Protein 8PVS (pdb70)

Secondary structure (DSSP, 8-state):
--EEE----HHHHHT-EESSS--EESS-TTSS-EEETTEEESSEEEEESSEEEEEEPPSSSEEEEEEEEEEEBTT-SS--EEEEEEE-SSSEEEEEEEEETTPPPEEEEEE-GGGT-SEEEEEEE-SS--TT-EEEEEEEEEEEES--PPP--EEEEGGGGT--SSSSS--HHHHHHHHHHHHHTT-EEEE--SSEEEE-GGGSEEE----TTS---S-EEEEEEEES-EEEEEEEEEEEEEE-SS-EEEEEEEEEEEEEEEEEEEESS-SSEEEEEEEE-SS-EEEE--TTTS-EEEETTEEEEEETTEEEE--EEEEE-TTT-PBPTT-S-EE----EEEEETTEEEES---GGGT--TT-EEEEE-S---B-SEEEEEEEEEEEEEEEE--BBS-SEEEES-EEEEEES-EE-PPTTS--S--BSS-SEEEES-EEEEEEES-EEES-SS-SEEEEEEPEEEEEEEETTEEEEE--STTS-SS----TT-EEEEEETTTTEEEEEEEEEEEEEEETTEEEEEESSPPPTT--TT-EEEETT--EEEEEES-EEES-SS-SEEE--SS-EEEES-EEES-SS-SEEE---SSSS-EE---S-EEEES-EEES--SS--TT-SSSEEE----TTGGG--S-SEEEEEEES-EEEESSS-SEEEESEEEEEEES-EEEE--SS------SEEEES-EEEEEES-EEES-----GGGEEEES--GGGEEEE-/--EEE----HHHHHT-EESSS--EESS-TTSS-EEETTEEESSEEEEESSEEEEEEPPSSSEEEEEEEEEEEBTT-SS--EEEEEEE-SSSEEEEEEEEETTPPPEEEEEE-GGGT-SEEEEEEE-SS--TT-EEEEEEEEEEEES-------EEEEGGGGT--SS-SS--HHHHHHHHHHHHHTT-EEEE--SSEEEE-GGGSEEE----TTS---S-EEEEEEEES-EEEEEEEEEEEEEE-SS-EEEEEEEEEEEEEEEEEEEESS-SSEEEEEEEE-SSEEEEE--TTTS-EEEETTEEEEEETTEEEE--EEEEE-TTT-PBPTT-S-EE----EEEEETTEEEEE---GGGT--TT-EEEEE-S---B-SEEEEEEEEEEEEEEEE--BBS-SEEEES-EEEEEES-EE-PPTTS--S--BSS-SEEEES-EEEEEEES-EEES-SS-SEEEEEE-EEEEEEEETTEEEEE--STTS-SS----TT-EEEEEETTTTEEEEEEEEEEEEEEETTEEEEEESSPPPTT--TT-EEEETT---EEEEES-EEES-SS-SEEE--SS-EEEES-EEES-SS-SEEE---SSSS-EE---S-EEEES-EEES--SS--TT-SSSEEE----TTGGG--S-SEEEEEEES-EEEESSS-SEEEESEEEEEEES-EEEE--SS------SEEEES-EEEEEES-EEES-----GGGEEEES--GGGEE---

Structure (mmCIF, N/CA/C/O backbone):
data_8PVS
#
_entry.id   8PVS
#
_cell.length_a   118.527
_cell.length_b   134.035
_cell.length_c   215.346
_cell.angle_alpha   90.000
_cell.angle_beta   90.000
_cell.angle_gamma   90.000
#
_symmetry.space_group_name_H-M   'C 2 2 21'
#
loop_
_entity.id
_entity.type
_entity.pdbx_description
1 polymer 'Alpha-1,3-galactosidase B'
2 non-polymer alpha-D-galactopyranose
3 non-polymer 1,2-ETHANEDIOL
4 non-polymer 'FORMIC ACID'
5 non-polymer 'CALCIUM ION'
6 non-polymer 'SODIUM ION'
7 water water
#
loop_
_atom_site.group_PDB
_atom_site.id
_atom_site.type_symbol
_atom_site.label_atom_id
_atom_site.label_alt_id
_atom_site.label_comp_id
_atom_site.label_asym_id
_atom_site.label_entity_id
_atom_site.label_seq_id
_atom_site.pdbx_PDB_ins_code
_atom_site.Cartn_x
_atom_site.Cartn_y
_atom_site.Cartn_z
_atom_site.occupancy
_atom_site.B_iso_or_equiv
_atom_site.auth_seq_id
_atom_site.auth_comp_id
_atom_site.auth_asym_id
_atom_site.auth_atom_id
_atom_site.pdbx_PDB_model_num
ATOM 1 N N . SER A 1 1 ? -30.54758 -22.89360 -8.18566 1.000 46.38736 1 SER A N 1
ATOM 2 C CA . SER A 1 1 ? -29.94452 -24.06589 -8.81271 1.000 37.72265 1 SER A CA 1
ATOM 3 C C . SER A 1 1 ? -29.92153 -23.91080 -10.32441 1.000 43.98650 1 SER A C 1
ATOM 4 O O . SER A 1 1 ? -30.66287 -23.09800 -10.88447 1.000 40.04145 1 SER A O 1
ATOM 7 N N . GLY A 1 2 ? -29.06444 -24.68717 -10.98514 1.000 31.72690 2 GLY A N 1
ATOM 8 C CA . GLY A 1 2 ? -29.19160 -24.83757 -12.41383 1.000 31.99529 2 GLY A CA 1
ATOM 9 C C . GLY A 1 2 ? -28.75336 -23.65792 -13.25871 1.000 29.30522 2 GLY A C 1
ATOM 10 O O . GLY A 1 2 ? -29.23879 -23.52512 -14.38380 1.000 32.02625 2 GLY A O 1
ATOM 11 N N . THR A 1 3 ? -27.85941 -22.79542 -12.76006 1.000 27.49388 3 THR A N 1
ATOM 12 C CA . THR A 1 3 ? -27.36114 -21.66516 -13.54316 1.000 28.20105 3 THR A CA 1
ATOM 13 C C . THR A 1 3 ? -25.98184 -21.97209 -14.12646 1.000 33.59307 3 THR A C 1
ATOM 14 O O . THR A 1 3 ? -25.18474 -22.69623 -13.52980 1.000 36.45234 3 THR A O 1
ATOM 18 N N . ILE A 1 4 ? -25.71363 -21.42037 -15.31634 1.000 31.44006 4 ILE A N 1
ATOM 19 C CA . ILE A 1 4 ? -24.38513 -21.43599 -15.91982 1.000 34.25056 4 ILE A CA 1
ATOM 20 C C . ILE A 1 4 ? -24.00432 -20.00185 -16.27200 1.000 32.51170 4 ILE A C 1
ATOM 21 O O . ILE A 1 4 ? -24.86892 -19.14778 -16.49137 1.000 31.58702 4 ILE A O 1
ATOM 26 N N . ALA A 1 5 ? -22.69733 -19.73242 -16.32632 1.000 30.10726 5 ALA A N 1
ATOM 27 C CA . ALA A 1 5 ? -22.25311 -18.38275 -16.66520 1.000 28.95957 5 ALA A CA 1
ATOM 28 C C . ALA A 1 5 ? -22.63942 -18.02661 -18.09661 1.000 32.39191 5 ALA A C 1
ATOM 29 O O . ALA A 1 5 ? -22.51569 -18.84299 -19.01525 1.000 34.07719 5 ALA A O 1
ATOM 31 N N . VAL A 1 6 ? -23.10072 -16.78825 -18.28488 1.000 30.62301 6 VAL A N 1
ATOM 32 C CA . VAL A 1 6 ? -23.25657 -16.24212 -19.62619 1.000 32.29937 6 VAL A CA 1
ATOM 33 C C . VAL A 1 6 ? -21.87293 -15.96677 -20.19957 1.000 35.75294 6 VAL A C 1
ATOM 34 O O . VAL A 1 6 ? -21.03949 -15.32981 -19.54774 1.000 31.54002 6 VAL A O 1
ATOM 38 N N . LYS A 1 7 ? -21.61171 -16.47647 -21.40466 1.000 33.99661 7 LYS A N 1
ATOM 39 C CA . LYS A 1 7 ? -20.44022 -16.09450 -22.19119 1.000 38.47307 7 LYS A CA 1
ATOM 40 C C . LYS A 1 7 ? -20.92840 -15.12004 -23.25831 1.000 33.02983 7 LYS A C 1
ATOM 41 O O . LYS A 1 7 ? -21.65397 -15.51305 -24.17610 1.000 34.93890 7 LYS A O 1
ATOM 47 N N . VAL A 1 8 ? -20.56540 -13.85084 -23.12325 1.000 29.87213 8 VAL A N 1
ATOM 48 C CA . VAL A 1 8 ? -21.01983 -12.82570 -24.06536 1.000 28.58570 8 VAL A CA 1
ATOM 49 C C . VAL A 1 8 ? -20.20900 -12.97929 -25.34667 1.000 37.96190 8 VAL A C 1
ATOM 50 O O . VAL A 1 8 ? -18.97381 -12.91159 -25.29243 1.000 33.90684 8 VAL A O 1
ATOM 54 N N . PRO A 1 9 ? -20.83894 -13.18209 -26.50280 1.000 35.13367 9 PRO A N 1
ATOM 55 C CA . PRO A 1 9 ? -20.06436 -13.36614 -27.73862 1.000 29.77931 9 PRO A CA 1
ATOM 56 C C . PRO A 1 9 ? -19.37199 -12.07730 -28.15061 1.000 30.80538 9 PRO A C 1
ATOM 57 O O . PRO A 1 9 ? -19.90029 -10.98032 -27.95492 1.000 31.01772 9 PRO A O 1
ATOM 61 N N . ALA A 1 10 ? -18.20245 -12.20965 -28.78921 1.000 30.95032 10 ALA A N 1
ATOM 62 C CA . ALA A 1 10 ? -17.53718 -10.99943 -29.27584 1.000 31.55821 10 ALA A CA 1
ATOM 63 C C . ALA A 1 10 ? -18.42071 -10.24342 -30.26383 1.000 30.35551 10 ALA A C 1
ATOM 64 O O . ALA A 1 10 ? -18.36202 -9.00842 -30.34129 1.000 31.43500 10 ALA A O 1
ATOM 66 N N . SER A 1 11 ? -19.25271 -10.95987 -31.01497 1.000 28.30296 11 SER A N 1
ATOM 67 C CA . SER A 1 11 ? -20.14352 -10.28139 -31.95123 1.000 28.62188 11 SER A CA 1
ATOM 68 C C . SER A 1 11 ? -21.12848 -9.35597 -31.23753 1.000 30.60821 11 SER A C 1
ATOM 69 O O . SER A 1 11 ? -21.47848 -8.31663 -31.79349 1.000 27.46935 11 SER A O 1
ATOM 72 N N . SER A 1 12 ? -21.53387 -9.66524 -29.99031 1.000 27.64089 12 SER A N 1
ATOM 73 C CA . SER A 1 12 ? -22.43377 -8.76535 -29.26244 1.000 28.04567 12 SER A CA 1
ATOM 74 C C . SER A 1 12 ? -21.77237 -7.43075 -28.92497 1.000 28.70076 12 SER A C 1
ATOM 75 O O . SER A 1 12 ? -22.45341 -6.39973 -28.90425 1.000 28.75570 12 SER A O 1
ATOM 78 N N . LEU A 1 13 ? -20.46102 -7.41374 -28.66118 1.000 27.31991 13 LEU A N 1
ATOM 79 C CA . LEU A 1 13 ? -19.78753 -6.13146 -28.43963 1.000 27.14358 13 LEU A CA 1
ATOM 80 C C . LEU A 1 13 ? -19.73568 -5.29561 -29.71176 1.000 27.18200 13 LEU A C 1
ATOM 81 O O . LEU A 1 13 ? -19.90004 -4.06877 -29.67199 1.000 26.17717 13 LEU A O 1
ATOM 86 N N . LEU A 1 14 ? -19.48394 -5.93375 -30.84999 1.000 26.87738 14 LEU A N 1
ATOM 87 C CA . LEU A 1 14 ? -19.49329 -5.20193 -32.10913 1.000 27.47559 14 LEU A CA 1
ATOM 88 C C . LEU A 1 14 ? -20.87879 -4.67723 -32.46851 1.000 30.32397 14 LEU A C 1
ATOM 89 O O . LEU A 1 14 ? -20.98214 -3.70232 -33.21928 1.000 28.43877 14 LEU A O 1
ATOM 94 N N . MET A 1 15 ? -21.93823 -5.29954 -31.96130 1.000 24.90174 15 MET A N 1
ATOM 95 C CA . MET A 1 15 ? -23.30331 -4.84612 -32.20541 1.000 27.74911 15 MET A CA 1
ATOM 96 C C . MET A 1 15 ? -23.80963 -3.86843 -31.15936 1.000 29.00129 15 MET A C 1
ATOM 97 O O . MET A 1 15 ? -24.95186 -3.39750 -31.26158 1.000 32.18324 15 MET A O 1
ATOM 102 N N . THR A 1 16 ? -23.00385 -3.58162 -30.15091 1.000 26.40701 16 THR A N 1
ATOM 103 C CA . THR A 1 16 ? -23.39677 -2.70269 -29.06552 1.000 27.21907 16 THR A CA 1
ATOM 104 C C . THR A 1 16 ? -23.18945 -1.26188 -29.48858 1.000 25.77627 16 THR A C 1
ATOM 105 O O . THR A 1 16 ? -22.10914 -0.90761 -29.99206 1.000 30.25157 16 THR A O 1
ATOM 109 N N . ARG A 1 17 ? -24.20700 -0.41996 -29.28455 1.000 22.48198 17 ARG A N 1
ATOM 110 C CA . ARG A 1 17 ? -23.97215 1.02723 -29.34097 1.000 25.17876 17 ARG A CA 1
ATOM 111 C C . ARG A 1 17 ? -23.63276 1.51247 -27.93963 1.000 23.44872 17 ARG A C 1
ATOM 112 O O . ARG A 1 17 ? -24.32779 1.17699 -26.97805 1.000 26.17909 17 ARG A O 1
ATOM 120 N N . GLN A 1 18 ? -22.53181 2.24985 -27.81323 1.000 23.23565 18 GLN A N 1
ATOM 121 C CA . GLN A 1 18 ? -22.13627 2.75949 -26.50806 1.000 22.11530 18 GLN A CA 1
ATOM 122 C C . GLN A 1 18 ? -21.69326 4.18706 -26.74059 1.000 25.03078 18 GLN A C 1
ATOM 123 O O . GLN A 1 18 ? -20.95832 4.44431 -27.70060 1.000 23.31428 18 GLN A O 1
ATOM 129 N N . GLU A 1 19 ? -22.16048 5.10504 -25.88751 1.000 22.77183 19 GLU A N 1
ATOM 130 C CA . GLU A 1 19 ? -22.04426 6.53613 -26.18514 1.000 22.16844 19 GLU A CA 1
ATOM 131 C C . GLU A 1 19 ? -20.59098 7.01469 -26.15409 1.000 27.86745 19 GLU A C 1
ATOM 132 O O . GLU A 1 19 ? -20.23611 7.97465 -26.85729 1.000 24.90962 19 GLU A O 1
ATOM 138 N N . THR A 1 20 ? -19.73822 6.38432 -25.35096 1.000 23.97979 20 THR A N 1
ATOM 139 C CA . THR A 1 20 ? -18.34012 6.79763 -25.27974 1.000 26.61268 20 THR A CA 1
ATOM 140 C C . THR A 1 20 ? -17.47426 5.56749 -25.05557 1.000 27.84732 20 THR A C 1
ATOM 141 O O . THR A 1 20 ? -17.85837 4.66983 -24.30752 1.000 26.66498 20 THR A O 1
ATOM 145 N N . GLY A 1 21 ? -16.32105 5.52926 -25.71318 1.000 27.53089 21 GLY A N 1
ATOM 146 C CA . GLY A 1 21 ? -15.31693 4.50351 -25.47054 1.000 28.71714 21 GLY A CA 1
ATOM 147 C C . GLY A 1 21 ? -15.72295 3.08816 -25.87907 1.000 29.97221 21 GLY A C 1
ATOM 148 O O . GLY A 1 21 ? -16.61457 2.86765 -26.70193 1.000 27.82828 21 GLY A O 1
ATOM 149 N N . GLU A 1 22 ? -15.02559 2.11948 -25.27527 1.000 27.53309 22 GLU A N 1
ATOM 150 C CA . GLU A 1 22 ? -15.05338 0.71399 -25.67171 1.000 26.35507 22 GLU A CA 1
ATOM 151 C C . GLU A 1 22 ? -15.84177 -0.10804 -24.65455 1.000 25.74617 22 GLU A C 1
ATOM 152 O O . GLU A 1 22 ? -15.72679 0.11568 -23.44392 1.000 27.18169 22 GLU A O 1
ATOM 158 N N . THR A 1 23 ? -16.60899 -1.08344 -25.13427 1.000 25.12245 23 THR A N 1
ATOM 159 C CA . THR A 1 23 ? -17.22143 -2.06023 -24.22683 1.000 27.45750 23 THR A CA 1
ATOM 160 C C . THR A 1 23 ? -16.24029 -3.18483 -23.89751 1.000 33.34104 23 THR A C 1
ATOM 161 O O . THR A 1 23 ? -15.62661 -3.76660 -24.79532 1.000 33.14143 23 THR A O 1
ATOM 165 N N . ARG A 1 24 ? -16.15963 -3.55152 -22.61538 1.000 27.94088 24 ARG A N 1
ATOM 166 C CA . ARG A 1 24 ? -15.19935 -4.54228 -22.14766 1.000 29.52424 24 ARG A CA 1
ATOM 167 C C . ARG A 1 24 ? -15.87859 -5.70807 -21.43777 1.000 29.97471 24 ARG A C 1
ATOM 168 O O . ARG A 1 24 ? -16.92973 -5.54636 -20.81016 1.000 28.37799 24 ARG A O 1
ATOM 176 N N . LEU A 1 25 ? -15.27622 -6.89455 -21.55393 1.000 26.85095 25 LEU A N 1
ATOM 177 C CA . LEU A 1 25 ? -15.75670 -8.07618 -20.83670 1.000 26.55711 25 LEU A CA 1
ATOM 178 C C . LEU A 1 25 ? -14.86473 -8.33137 -19.63392 1.000 27.98346 25 LEU A C 1
ATOM 179 O O . LEU A 1 25 ? -13.63698 -8.32877 -19.76692 1.000 28.50382 25 LEU A O 1
ATOM 184 N N . ASP A 1 26 ? -15.48780 -8.58226 -18.47995 1.000 29.45142 26 ASP A N 1
ATOM 185 C CA . ASP A 1 26 ? -14.82551 -8.94884 -17.22522 1.000 32.09899 26 ASP A CA 1
ATOM 186 C C . ASP A 1 26 ? -13.92562 -7.84467 -16.68690 1.000 33.75380 26 ASP A C 1
ATOM 187 O O . ASP A 1 26 ? -13.11948 -8.08151 -15.77168 1.000 37.05796 26 ASP A O 1
ATOM 192 N N . ARG A 1 27 ? -14.02836 -6.64464 -17.24668 1.000 34.24039 27 ARG A N 1
ATOM 193 C CA . ARG A 1 27 ? -13.32380 -5.46605 -16.77576 1.000 31.65992 27 ARG A CA 1
ATOM 194 C C . ARG A 1 27 ? -14.29035 -4.30368 -16.83090 1.000 36.18711 27 ARG A C 1
ATOM 195 O O . ARG A 1 27 ? -15.18472 -4.27955 -17.68007 1.000 31.81811 27 ARG A O 1
ATOM 203 N N . SER A 1 28 ? -14.06222 -3.31803 -15.96301 1.000 30.40090 28 SER A N 1
ATOM 204 C CA . SER A 1 28 ? -14.83902 -2.08938 -15.95323 1.000 33.47864 28 SER A CA 1
ATOM 205 C C . SER A 1 28 ? -14.54214 -1.24781 -17.18172 1.000 31.66948 28 SER A C 1
ATOM 206 O O . SER A 1 28 ? -13.59342 -1.49433 -17.93868 1.000 34.77194 28 SER A O 1
ATOM 209 N N . PHE A 1 29 ? -15.35488 -0.19882 -17.34966 1.000 32.30499 29 PHE A N 1
ATOM 210 C CA . PHE A 1 29 ? -15.07646 0.79440 -18.38404 1.000 33.78486 29 PHE A CA 1
ATOM 211 C C . PHE A 1 29 ? -13.64003 1.29984 -18.32893 1.000 36.54131 29 PHE A C 1
ATOM 212 O O . PHE A 1 29 ? -13.01224 1.48304 -19.37780 1.000 34.71728 29 PHE A O 1
ATOM 220 N N . SER A 1 30 ? -13.11773 1.58543 -17.12153 1.000 31.32426 30 SER A N 1
ATOM 221 C CA . SER A 1 30 ? -11.74618 2.07847 -16.97580 1.000 34.02332 30 SER A CA 1
ATOM 222 C C . SER A 1 30 ? -10.68768 0.98069 -17.14680 1.000 34.07053 30 SER A C 1
ATOM 223 O O . SER A 1 30 ? -9.49657 1.24951 -16.92767 1.000 36.72497 30 SER A O 1
ATOM 226 N N . ASN A 1 31 ? -11.10283 -0.22028 -17.55572 1.000 34.43959 31 ASN A N 1
ATOM 227 C CA . ASN A 1 31 ? -10.22060 -1.36142 -17.80678 1.000 39.88065 31 ASN A CA 1
ATOM 228 C C . ASN A 1 31 ? -9.57680 -1.86360 -16.51458 1.000 40.93989 31 ASN A C 1
ATOM 229 O O . ASN A 1 31 ? -8.42485 -2.29721 -16.51386 1.000 38.71994 31 ASN A O 1
ATOM 234 N N . ALA A 1 32 ? -10.33289 -1.83309 -15.41994 1.000 36.43299 32 ALA A N 1
ATOM 235 C CA . ALA A 1 32 ? -9.91528 -2.37757 -14.13190 1.000 37.12480 32 ALA A CA 1
ATOM 236 C C . ALA A 1 32 ? -10.92175 -3.43042 -13.67414 1.000 38.51909 32 ALA A C 1
ATOM 237 O O . ALA A 1 32 ? -11.89065 -3.74230 -14.37418 1.000 37.04687 32 ALA A O 1
ATOM 239 N N . GLY A 1 33 ? -10.67638 -3.99405 -12.49217 1.000 33.67560 33 GLY A N 1
ATOM 240 C CA . GLY A 1 33 ? -11.60801 -4.96315 -11.94404 1.000 35.27889 33 GLY A CA 1
ATOM 241 C C . GLY A 1 33 ? -12.99200 -4.35792 -11.77643 1.000 36.17001 33 GLY A C 1
ATOM 242 O O . GLY A 1 33 ? -13.14046 -3.21069 -11.35740 1.000 31.63254 33 GLY A O 1
ATOM 243 N N . LEU A 1 34 ? -14.01846 -5.13694 -12.11716 1.000 29.27544 34 LEU A N 1
ATOM 244 C CA . LEU A 1 34 ? -15.38734 -4.68476 -11.88498 1.000 27.99350 34 LEU A CA 1
ATOM 245 C C . LEU A 1 34 ? -15.64816 -4.53450 -10.38599 1.000 30.27285 34 LEU A C 1
ATOM 246 O O . LEU A 1 34 ? -15.32000 -5.42217 -9.59260 1.000 32.57251 34 LEU A O 1
ATOM 251 N N . SER A 1 35 ? -16.24861 -3.41158 -9.99463 1.000 30.24355 35 SER A N 1
ATOM 252 C CA . SER A 1 35 ? -16.50769 -3.12722 -8.58559 1.000 29.53026 35 SER A CA 1
ATOM 253 C C . SER A 1 35 ? -17.73858 -2.23981 -8.47604 1.000 28.55998 35 SER A C 1
ATOM 254 O O . SER A 1 35 ? -17.77366 -1.17779 -9.09412 1.000 32.05081 35 SER A O 1
ATOM 257 N N . ILE A 1 36 ? -18.73768 -2.66827 -7.69770 1.000 30.49945 36 ILE A N 1
ATOM 258 C CA . ILE A 1 36 ? -19.98225 -1.93046 -7.49630 1.000 29.46286 36 ILE A CA 1
ATOM 259 C C . ILE A 1 36 ? -20.23141 -1.84764 -5.99868 1.000 33.49775 36 ILE A C 1
ATOM 260 O O . ILE A 1 36 ? -20.26260 -2.87829 -5.31760 1.000 28.67247 36 ILE A O 1
ATOM 265 N N . GLY A 1 37 ? -20.40890 -0.63265 -5.48720 1.000 31.23392 37 GLY A N 1
ATOM 266 C CA . GLY A 1 37 ? -20.70039 -0.48327 -4.06890 1.000 32.41330 37 GLY A CA 1
ATOM 267 C C . GLY A 1 37 ? -19.62837 -1.03210 -3.15613 1.000 37.55071 37 GLY A C 1
ATOM 268 O O . GLY A 1 37 ? -19.92464 -1.40437 -2.00998 1.000 34.69085 37 GLY A O 1
ATOM 269 N N . GLY A 1 38 ? -18.37910 -1.08663 -3.63292 1.000 34.19177 38 GLY A N 1
ATOM 270 C CA . GLY A 1 38 ? -17.27211 -1.62119 -2.87139 1.000 36.49218 38 GLY A CA 1
ATOM 271 C C . GLY A 1 38 ? -17.05897 -3.11757 -3.00430 1.000 39.88942 38 GLY A C 1
ATOM 272 O O . GLY A 1 38 ? -16.06413 -3.63448 -2.47025 1.000 36.77558 38 GLY A O 1
ATOM 273 N N . LYS A 1 39 ? -17.95481 -3.83484 -3.68347 1.000 32.01149 39 LYS A N 1
ATOM 274 C CA . LYS A 1 39 ? -17.84582 -5.28470 -3.83545 1.000 37.14819 39 LYS A CA 1
ATOM 275 C C . LYS A 1 39 ? -17.27359 -5.63076 -5.20746 1.000 36.80263 39 LYS A C 1
ATOM 276 O O . LYS A 1 39 ? -17.73931 -5.10248 -6.22437 1.000 32.50943 39 LYS A O 1
ATOM 282 N N . LYS A 1 40 ? -16.25716 -6.50373 -5.23570 1.000 36.32718 40 LYS A N 1
ATOM 283 C CA . LYS A 1 40 ? -15.60083 -6.84883 -6.49757 1.000 35.13214 40 LYS A CA 1
ATOM 284 C C . LYS A 1 40 ? -16.35533 -7.96485 -7.21407 1.000 33.13714 40 LYS A C 1
ATOM 285 O O . LYS A 1 40 ? -16.93368 -8.85003 -6.58306 1.000 31.72245 40 LYS A O 1
ATOM 291 N N . TYR A 1 41 ? -16.30959 -7.94274 -8.54689 1.000 30.56092 41 TYR A N 1
ATOM 292 C CA . TYR A 1 41 ? -16.91956 -8.98681 -9.36129 1.000 33.44093 41 TYR A CA 1
ATOM 293 C C . TYR A 1 41 ? -15.90500 -9.48122 -10.37884 1.000 32.94713 41 TYR A C 1
ATOM 294 O O . TYR A 1 41 ? -15.22338 -8.68244 -11.03152 1.000 35.96504 41 TYR A O 1
ATOM 303 N N . ALA A 1 42 ? -15.81046 -10.79955 -10.52028 1.000 36.84148 42 ALA A N 1
ATOM 304 C CA . ALA A 1 42 ? -14.81459 -11.34362 -11.43691 1.000 40.09042 42 ALA A CA 1
ATOM 305 C C . ALA A 1 42 ? -15.26109 -11.24924 -12.88962 1.000 35.91921 42 ALA A C 1
ATOM 306 O O . ALA A 1 42 ? -14.42500 -11.07983 -13.77877 1.000 35.36040 42 ALA A O 1
ATOM 308 N N . THR A 1 43 ? -16.56007 -11.36943 -13.16220 1.000 37.29440 43 THR A N 1
ATOM 309 C CA . THR A 1 43 ? -17.01980 -11.43642 -14.53935 1.000 34.23388 43 THR A CA 1
ATOM 310 C C . THR A 1 43 ? -18.18776 -10.48965 -14.75537 1.000 35.18603 43 THR A C 1
ATOM 311 O O . THR A 1 43 ? -18.96917 -10.21256 -13.84038 1.000 32.65412 43 THR A O 1
ATOM 315 N N . GLY A 1 44 ? -18.31531 -10.02512 -15.98940 1.000 30.03366 44 GLY A N 1
ATOM 316 C CA . GLY A 1 44 ? -19.41684 -9.15685 -16.33954 1.000 28.33801 44 GLY A CA 1
ATOM 317 C C . GLY A 1 44 ? -19.10734 -8.37009 -17.60307 1.000 29.99880 44 GLY A C 1
ATOM 318 O O . GLY A 1 44 ? -18.26815 -8.76260 -18.41083 1.000 32.84418 44 GLY A O 1
ATOM 319 N N . ILE A 1 45 ? -19.82616 -7.26178 -17.75110 1.000 27.90197 45 ILE A N 1
ATOM 320 C CA . ILE A 1 45 ? -19.68287 -6.36581 -18.88340 1.000 26.91442 45 ILE A CA 1
ATOM 321 C C . ILE A 1 45 ? -19.41992 -4.97966 -18.31407 1.000 31.10268 45 ILE A C 1
ATOM 322 O O . ILE A 1 45 ? -20.21757 -4.48076 -17.50684 1.000 27.26764 45 ILE A O 1
ATOM 327 N N . GLY A 1 46 ? -18.29502 -4.37399 -18.69942 1.000 23.86404 46 GLY A N 1
ATOM 328 C CA . GLY A 1 46 ? -18.03968 -2.98865 -18.32697 1.000 25.36529 46 GLY A CA 1
ATOM 329 C C . GLY A 1 46 ? -18.43263 -2.06075 -19.46174 1.000 32.28709 46 GLY A C 1
ATOM 330 O O . GLY A 1 46 ? -17.76704 -2.00664 -20.50426 1.000 27.96662 46 GLY A O 1
ATOM 331 N N . THR A 1 47 ? -19.53830 -1.35728 -19.30297 1.000 23.44194 47 THR A N 1
ATOM 332 C CA . THR A 1 47 ? -20.00919 -0.49327 -20.37314 1.000 26.23438 47 THR A CA 1
ATOM 333 C C . THR A 1 47 ? -20.09367 0.93983 -19.81853 1.000 27.78421 47 THR A C 1
ATOM 334 O O . THR A 1 47 ? -19.54404 1.25373 -18.75622 1.000 26.54990 47 THR A O 1
ATOM 338 N N . HIS A 1 48 ? -20.71380 1.82596 -20.58053 1.000 25.27528 48 HIS A N 1
ATOM 339 C CA . HIS A 1 48 ? -20.82812 3.22630 -20.19326 1.000 24.39687 48 HIS A CA 1
ATOM 340 C C . HIS A 1 48 ? -22.13942 3.72736 -20.77067 1.000 25.44877 48 HIS A C 1
ATOM 341 O O . HIS A 1 48 ? -22.42019 3.48036 -21.94604 1.000 26.87056 48 HIS A O 1
ATOM 348 N N . ALA A 1 49 ? -22.93547 4.42855 -19.96900 1.000 25.24877 49 ALA A N 1
ATOM 349 C CA . ALA A 1 49 ? -24.19954 4.92928 -20.50944 1.000 25.54765 49 ALA A CA 1
ATOM 350 C C . ALA A 1 49 ? -23.93952 6.08532 -21.47070 1.000 27.25118 49 ALA A C 1
ATOM 351 O O . ALA A 1 49 ? -22.93734 6.79630 -21.35587 1.000 26.80897 49 ALA A O 1
ATOM 353 N N . THR A 1 50 ? -24.83128 6.27403 -22.44913 1.000 25.00143 50 THR A N 1
ATOM 354 C CA . THR A 1 50 ? -25.93747 5.39005 -22.77951 1.000 25.15665 50 THR A CA 1
ATOM 355 C C . THR A 1 50 ? -25.42098 4.25776 -23.65010 1.000 25.26137 50 THR A C 1
ATOM 356 O O . THR A 1 50 ? -24.64616 4.49368 -24.57287 1.000 25.83623 50 THR A O 1
ATOM 360 N N . SER A 1 51 ? -25.85298 3.02576 -23.36437 1.000 24.56708 51 SER A N 1
ATOM 361 C CA . SER A 1 51 ? -25.46717 1.90156 -24.20538 1.000 22.39505 51 SER A CA 1
ATOM 362 C C . SER A 1 51 ? -26.59298 0.88276 -24.25218 1.000 24.83624 51 SER A C 1
ATOM 363 O O . SER A 1 51 ? -27.45859 0.83223 -23.36724 1.000 24.33900 51 SER A O 1
ATOM 366 N N . MET A 1 52 ? -26.55597 0.03993 -25.28542 1.000 21.45407 52 MET A N 1
ATOM 367 C CA . MET A 1 52 ? -27.51350 -1.05166 -25.39900 1.000 23.41064 52 MET A CA 1
ATOM 368 C C . MET A 1 52 ? -26.78526 -2.22845 -26.01568 1.000 25.23457 52 MET A C 1
ATOM 369 O O . MET A 1 52 ? -26.23752 -2.10675 -27.11684 1.000 28.43996 52 MET A O 1
ATOM 374 N N . ILE A 1 53 ? -26.77232 -3.34547 -25.30165 1.000 26.98832 53 ILE A N 1
ATOM 375 C CA . ILE A 1 53 ? -26.03740 -4.55297 -25.66841 1.000 25.27003 53 ILE A CA 1
ATOM 376 C C . ILE A 1 53 ? -27.04269 -5.61214 -26.10136 1.000 25.04910 53 ILE A C 1
ATOM 377 O O . ILE A 1 53 ? -27.87167 -6.03616 -25.27970 1.000 25.26034 53 ILE A O 1
ATOM 382 N N . PRO A 1 54 ? -26.99504 -6.09116 -27.35992 1.000 21.42147 54 PRO A N 1
ATOM 383 C CA . PRO A 1 54 ? -27.88733 -7.18897 -27.76375 1.000 23.56602 54 PRO A CA 1
ATOM 384 C C . PRO A 1 54 ? -27.26796 -8.51680 -27.39081 1.000 29.89353 54 PRO A C 1
ATOM 385 O O . PRO A 1 54 ? -26.11672 -8.79675 -27.74796 1.000 32.05407 54 PRO A O 1
ATOM 389 N N . LEU A 1 55 ? -28.00153 -9.32253 -26.64147 1.000 23.73877 55 LEU A N 1
ATOM 390 C CA . LEU A 1 55 ? -27.47169 -10.57496 -26.11564 1.000 27.96918 55 LEU A CA 1
ATOM 391 C C . LEU A 1 55 ? -28.33989 -11.71142 -26.63253 1.000 26.03190 55 LEU A C 1
ATOM 392 O O . LEU A 1 55 ? -29.49196 -11.86750 -26.17753 1.000 27.33969 55 LEU A O 1
ATOM 397 N N . PRO A 1 56 ? -27.84118 -12.53616 -27.54805 1.000 26.96661 56 PRO A N 1
ATOM 398 C CA . PRO A 1 56 ? -28.65166 -13.66136 -28.02598 1.000 26.94895 56 PRO A CA 1
ATOM 399 C C . PRO A 1 56 ? -28.77613 -14.73638 -26.95098 1.000 32.05470 56 PRO A C 1
ATOM 400 O O . PRO A 1 56 ? -27.85062 -14.96436 -26.16124 1.000 28.77461 56 PRO A O 1
ATOM 404 N N . VAL A 1 57 ? -29.95178 -15.36567 -26.90220 1.000 26.60461 57 VAL A N 1
ATOM 405 C CA . VAL A 1 57 ? -30.21622 -16.46768 -25.97180 1.000 30.91999 57 VAL A CA 1
ATOM 406 C C . VAL A 1 57 ? -29.81583 -17.77387 -26.65120 1.000 31.65594 57 VAL A C 1
ATOM 407 O O . VAL A 1 57 ? -30.27236 -18.04462 -27.77267 1.000 33.37776 57 VAL A O 1
ATOM 411 N N . PRO A 1 58 ? -28.96937 -18.59747 -26.02826 1.000 31.51965 58 PRO A N 1
ATOM 412 C CA . PRO A 1 58 ? -28.54426 -19.84664 -26.66904 1.000 37.88911 58 PRO A CA 1
ATOM 413 C C . PRO A 1 58 ? -29.74276 -20.73097 -26.93599 1.000 38.12220 58 PRO A C 1
ATOM 414 O O . PRO A 1 58 ? -30.69641 -20.75228 -26.15479 1.000 33.48650 58 PRO A O 1
ATOM 418 N N . GLU A 1 59 ? -29.70468 -21.44060 -28.06481 1.000 41.70171 59 GLU A N 1
ATOM 419 C CA . GLU A 1 59 ? -30.74850 -22.42709 -28.32825 1.000 39.37663 59 GLU A CA 1
ATOM 420 C C . GLU A 1 59 ? -30.54195 -23.66821 -27.47571 1.000 37.20477 59 GLU A C 1
ATOM 421 O O . GLU A 1 59 ? -31.50984 -24.32506 -27.08006 1.000 40.76855 59 GLU A O 1
ATOM 427 N N . ASN A 1 60 ? -29.28390 -23.98925 -27.18372 1.000 41.95003 60 ASN A N 1
ATOM 428 C CA . ASN A 1 60 ? -28.92274 -25.12026 -26.39023 1.000 43.62351 60 ASN A CA 1
ATOM 429 C C . ASN A 1 60 ? -27.78293 -24.68223 -25.47839 1.000 40.66399 60 ASN A C 1
ATOM 430 O O . ASN A 1 60 ? -26.78893 -24.12798 -25.96155 1.000 42.11070 60 ASN A O 1
ATOM 435 N N . PRO A 1 61 ? -27.89306 -24.88591 -24.16284 1.000 39.72643 61 PRO A N 1
ATOM 436 C CA . PRO A 1 61 ? -29.02423 -25.50664 -23.47022 1.000 38.44720 61 PRO A CA 1
ATOM 437 C C . PRO A 1 61 ? -30.27707 -24.62069 -23.47451 1.000 35.69172 61 PRO A C 1
ATOM 438 O O . PRO A 1 61 ? -30.20218 -23.43985 -23.83551 1.000 32.68851 61 PRO A O 1
ATOM 442 N N . LYS A 1 62 ? -31.41498 -25.21540 -23.11770 1.000 37.29543 62 LYS A N 1
ATOM 443 C CA . LYS A 1 62 ? -32.67772 -24.49670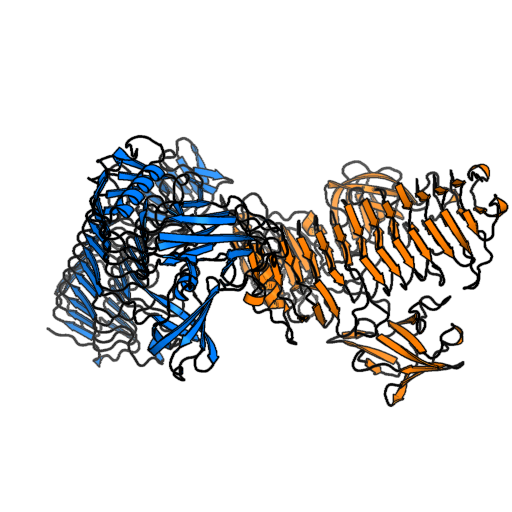 -23.03906 1.000 32.08066 62 LYS A CA 1
ATOM 444 C C . LYS A 1 62 ? -32.67004 -23.54416 -21.84960 1.000 31.98738 62 LYS A C 1
ATOM 445 O O . LYS A 1 62 ? -32.42000 -23.96248 -20.71727 1.000 29.79735 62 LYS A O 1
ATOM 451 N N . VAL A 1 63 ? -32.97962 -22.26936 -22.09048 1.000 29.15123 63 VAL A N 1
ATOM 452 C CA . VAL A 1 63 ? -32.82001 -21.21536 -21.08086 1.000 28.00236 63 VAL A CA 1
ATOM 453 C C . VAL A 1 63 ? -34.18295 -20.84189 -20.50117 1.000 32.45416 63 VAL A C 1
ATOM 454 O O . VAL A 1 63 ? -35.07358 -20.40142 -21.23484 1.000 32.57192 63 VAL A O 1
ATOM 458 N N . LEU A 1 64 ? -34.32020 -20.95481 -19.17847 1.000 25.84717 64 LEU A N 1
ATOM 459 C CA . LEU A 1 64 ? -35.50411 -20.50094 -18.44857 1.000 26.71831 64 LEU A CA 1
ATOM 460 C C . LEU A 1 64 ? -35.43389 -19.02418 -18.08048 1.000 30.29571 64 LEU A C 1
ATOM 461 O O . LEU A 1 64 ? -36.43396 -18.31681 -18.21145 1.000 30.53889 64 LEU A O 1
ATOM 466 N N . ARG A 1 65 ? -34.27333 -18.54017 -17.61278 1.000 25.65340 65 ARG A N 1
ATOM 467 C CA . ARG A 1 65 ? -34.15811 -17.17369 -17.09705 1.000 25.74458 65 ARG A CA 1
ATOM 468 C C . ARG A 1 65 ? -32.76310 -16.60464 -17.33240 1.000 30.86078 65 ARG A C 1
ATOM 469 O O . ARG A 1 65 ? -31.77260 -17.33666 -17.43761 1.000 27.10423 65 ARG A O 1
ATOM 477 N N . LEU A 1 66 ? -32.69421 -15.27607 -17.36973 1.000 26.01422 66 LEU A N 1
ATOM 478 C CA . LEU A 1 66 ? -31.42475 -14.55476 -17.24527 1.000 27.34238 66 LEU A CA 1
ATOM 479 C C . LEU A 1 66 ? -31.32801 -13.94804 -15.85381 1.000 30.38644 66 LEU A C 1
ATOM 480 O O . LEU A 1 66 ? -32.23427 -13.22570 -15.42709 1.000 32.87960 66 LEU A O 1
ATOM 485 N N . GLU A 1 67 ? -30.23372 -14.22702 -15.14959 1.000 25.89891 67 GLU A N 1
ATOM 486 C CA . GLU A 1 67 ? -30.00291 -13.64956 -13.83669 1.000 26.58667 67 GLU A CA 1
ATOM 487 C C . GLU A 1 67 ? -28.73438 -12.80702 -13.87476 1.000 27.91982 67 GLU A C 1
ATOM 488 O O . GLU A 1 67 ? -27.84116 -13.04386 -14.69455 1.000 29.40654 67 GLU A O 1
ATOM 494 N N . GLY A 1 68 ? -28.66292 -11.83152 -12.97726 1.000 28.96771 68 GLY A N 1
ATOM 495 C CA . GLY A 1 68 ? -27.49187 -10.98060 -12.89431 1.000 26.80729 68 GLY A CA 1
ATOM 496 C C . GLY A 1 68 ? -27.75964 -9.81777 -11.95506 1.000 27.45287 68 GLY A C 1
ATOM 497 O O . GLY A 1 68 ? -28.72784 -9.82272 -11.18887 1.000 27.60629 68 GLY A O 1
ATOM 498 N N . ALA A 1 69 ? -26.87697 -8.82292 -12.03407 1.000 28.34036 69 ALA A N 1
ATOM 499 C CA . ALA A 1 69 ? -26.97277 -7.63105 -11.21049 1.000 28.41497 69 ALA A CA 1
ATOM 500 C C . ALA A 1 69 ? -26.31181 -6.49488 -11.97791 1.000 29.05226 69 ALA A C 1
ATOM 501 O O . ALA A 1 69 ? -25.64098 -6.71483 -12.99596 1.000 26.65690 69 ALA A O 1
ATOM 503 N N . CYS A 1 70 ? -26.53902 -5.26435 -11.51787 1.000 26.69862 70 CYS A N 1
ATOM 504 C CA . CYS A 1 70 ? -26.00743 -4.11819 -12.24999 1.000 26.70429 70 CYS A CA 1
ATOM 505 C C . CYS A 1 70 ? -25.79048 -2.96557 -11.28889 1.000 26.91847 70 CYS A C 1
ATOM 506 O O . CYS A 1 70 ? -26.34963 -2.93685 -10.18369 1.000 31.12778 70 CYS A O 1
ATOM 509 N N . GLY A 1 71 ? -24.96747 -2.01276 -11.71917 1.000 26.02414 71 GLY A N 1
ATOM 510 C CA . GLY A 1 71 ? -24.68639 -0.85924 -10.88354 1.000 24.60171 71 GLY A CA 1
ATOM 511 C C . GLY A 1 71 ? -23.54913 -0.02569 -11.43959 1.000 28.75822 71 GLY A C 1
ATOM 512 O O . GLY A 1 71 ? -22.98918 -0.30921 -12.50333 1.000 25.59915 71 GLY A O 1
ATOM 513 N N . ILE A 1 72 ? -23.23899 1.04097 -10.70693 1.000 24.83495 72 ILE A N 1
ATOM 514 C CA . ILE A 1 72 ? -22.20237 1.98135 -11.12899 1.000 24.52039 72 ILE A CA 1
ATOM 515 C C . ILE A 1 72 ? -20.83928 1.45385 -10.70607 1.000 28.27801 72 ILE A C 1
ATOM 516 O O . ILE A 1 72 ? -20.64492 1.05855 -9.54874 1.000 28.49090 72 ILE A O 1
ATOM 521 N N . ASP A 1 73 ? -19.87021 1.49827 -11.61830 1.000 27.07723 73 ASP A N 1
ATOM 522 C CA . ASP A 1 73 ? -18.54207 0.99135 -11.28532 1.000 28.43256 73 ASP A CA 1
ATOM 523 C C . ASP A 1 73 ? -17.79619 1.97944 -10.39604 1.000 30.48383 73 ASP A C 1
ATOM 524 O O . ASP A 1 73 ? -17.82700 3.18653 -10.63684 1.000 30.90769 73 ASP A O 1
ATOM 529 N N . ASP A 1 74 ? -17.09824 1.45662 -9.37859 1.000 29.17581 74 ASP A N 1
ATOM 530 C CA . ASP A 1 74 ? -16.35015 2.28724 -8.43495 1.000 31.30185 74 ASP A CA 1
ATOM 531 C C . ASP A 1 74 ? -15.15553 2.99148 -9.07010 1.000 33.49136 74 ASP A C 1
ATOM 532 O O . ASP A 1 74 ? -14.60263 3.92766 -8.46075 1.000 34.43691 74 ASP A O 1
ATOM 537 N N . GLY A 1 75 ? -14.74069 2.56746 -10.26466 1.000 29.44042 75 GLY A N 1
ATOM 538 C CA . GLY A 1 75 ? -13.65954 3.24021 -10.95998 1.000 31.84201 75 GLY A CA 1
ATOM 539 C C . GLY A 1 75 ? -14.02520 4.61252 -11.49288 1.000 38.87093 75 GLY A C 1
ATOM 540 O O . GLY A 1 75 ? -13.12738 5.36629 -11.88125 1.000 35.05716 75 GLY A O 1
ATOM 541 N N . ALA A 1 76 ? -15.31312 4.94674 -11.53194 1.000 31.22300 76 ALA A N 1
ATOM 542 C CA . ALA A 1 76 ? -15.71613 6.27370 -11.97234 1.000 29.08143 76 ALA A CA 1
ATOM 543 C C . ALA A 1 76 ? -15.16132 7.33223 -11.02315 1.000 31.90958 76 ALA A C 1
ATOM 544 O O . ALA A 1 76 ? -15.24028 7.19076 -9.79997 1.000 33.57207 76 ALA A O 1
ATOM 546 N N . ASP A 1 77 ? -14.59731 8.39549 -11.59950 1.000 33.06029 77 ASP A N 1
ATOM 547 C CA . ASP A 1 77 ? -13.99299 9.49061 -10.85305 1.000 38.36538 77 ASP A CA 1
ATOM 548 C C . ASP A 1 77 ? -15.02094 10.42999 -10.23421 1.000 35.05720 77 ASP A C 1
ATOM 549 O O . ASP A 1 77 ? -14.62614 11.37593 -9.54230 1.000 41.83740 77 ASP A O 1
ATOM 554 N N . GLY A 1 78 ? -16.31224 10.22623 -10.48563 1.000 34.76897 78 GLY A N 1
ATOM 555 C CA . GLY A 1 78 ? -17.36404 11.06694 -9.94582 1.000 33.93421 78 GLY A CA 1
ATOM 556 C C . GLY A 1 78 ? -18.62966 10.24993 -9.79342 1.000 38.38229 78 GLY A C 1
ATOM 557 O O . GLY A 1 78 ? -18.63608 9.04749 -10.05698 1.000 34.84358 78 GLY A O 1
ATOM 558 N N . ASP A 1 79 ? -19.72224 10.91331 -9.39831 1.000 34.79539 79 ASP A N 1
ATOM 559 C CA . ASP A 1 79 ? -20.96133 10.21627 -9.04425 1.000 37.84180 79 ASP A CA 1
ATOM 560 C C . ASP A 1 79 ? -21.89539 10.16989 -10.25495 1.000 39.95312 79 ASP A C 1
ATOM 561 O O . ASP A 1 79 ? -22.70585 11.06586 -10.47788 1.000 55.58026 79 ASP A O 1
ATOM 566 N N . GLY A 1 80 ? -21.79361 9.10861 -11.04608 1.000 31.87327 80 GLY A N 1
ATOM 567 C CA . GLY A 1 80 ? -22.64130 8.97705 -12.21087 1.000 34.31160 80 GLY A CA 1
ATOM 568 C C . GLY A 1 80 ? -24.07569 8.60820 -11.83379 1.000 41.41530 80 GLY A C 1
ATOM 569 O O . GLY A 1 80 ? -24.43921 8.47170 -10.66484 1.000 42.91948 80 GLY A O 1
ATOM 570 N N . SER A 1 81 ? -24.90567 8.44264 -12.85957 1.000 33.15322 81 SER A N 1
ATOM 571 C CA . SER A 1 81 ? -26.32175 8.13839 -12.65075 1.000 27.08665 81 SER A CA 1
ATOM 572 C C . SER A 1 81 ? -26.81091 7.36780 -13.85847 1.000 27.03032 81 SER A C 1
ATOM 573 O O . SER A 1 81 ? -26.78304 7.88721 -14.97328 1.000 28.58512 81 SER A O 1
ATOM 576 N N . VAL A 1 82 ? -27.25556 6.13170 -13.64947 1.000 27.52480 82 VAL A N 1
ATOM 577 C CA . VAL A 1 82 ? -27.61753 5.25665 -14.76127 1.000 26.48215 82 VAL A CA 1
ATOM 578 C C . VAL A 1 82 ? -28.89497 4.52714 -14.39673 1.000 27.71967 82 VAL A C 1
ATOM 579 O O . VAL A 1 82 ? -29.05812 4.08126 -13.25860 1.000 32.25820 82 VAL A O 1
ATOM 583 N N . GLU A 1 83 ? -29.80085 4.39930 -15.36274 1.000 26.39243 83 GLU A N 1
ATOM 584 C CA . GLU A 1 83 ? -30.95150 3.51525 -15.21684 1.000 25.05509 83 GLU A CA 1
ATOM 585 C C . GLU A 1 83 ? -30.71804 2.30707 -16.10815 1.000 26.71202 83 GLU A C 1
ATOM 586 O O . GLU A 1 83 ? -30.58411 2.44956 -17.32541 1.000 28.56763 83 GLU A O 1
ATOM 592 N N . PHE A 1 84 ? -30.61936 1.13757 -15.50258 1.000 26.84178 84 PHE A N 1
ATOM 593 C CA . PHE A 1 84 ? -30.43051 -0.09587 -16.25142 1.000 26.41798 84 PHE A CA 1
ATOM 594 C C . PHE A 1 84 ? -31.79587 -0.66947 -16.60274 1.000 26.67929 84 PHE A C 1
ATOM 595 O O . PHE A 1 84 ? -32.72432 -0.60972 -15.79623 1.000 26.18505 84 PHE A O 1
ATOM 603 N N . ARG A 1 85 ? -31.90506 -1.22492 -17.80788 1.000 25.55870 85 ARG A N 1
ATOM 604 C CA . ARG A 1 85 ? -33.13716 -1.83968 -18.27654 1.000 28.00464 85 ARG A CA 1
ATOM 605 C C . ARG A 1 85 ? -32.79410 -3.15855 -18.95309 1.000 27.72694 85 ARG A C 1
ATOM 606 O O . ARG A 1 85 ? -31.87239 -3.20385 -19.77296 1.000 26.88908 85 ARG A O 1
ATOM 614 N N . VAL A 1 86 ? -33.53511 -4.22170 -18.63774 1.000 27.95415 86 VAL A N 1
ATOM 615 C CA . VAL A 1 86 ? -33.46902 -5.45704 -19.40803 1.000 27.56989 86 VAL A CA 1
ATOM 616 C C . VAL A 1 86 ? -34.71163 -5.51841 -20.27666 1.000 26.24088 86 VAL A C 1
ATOM 617 O O . VAL A 1 86 ? -35.83221 -5.49222 -19.75975 1.000 26.68827 86 VAL A O 1
ATOM 621 N N . MET A 1 87 ? -34.51804 -5.61228 -21.58853 1.000 24.43922 87 MET A N 1
ATOM 622 C CA . MET A 1 87 ? -35.59975 -5.47131 -22.54734 1.000 28.55916 87 MET A CA 1
ATOM 623 C C . MET A 1 87 ? -35.71459 -6.70087 -23.42384 1.000 26.40216 87 MET A C 1
ATOM 624 O O . MET A 1 87 ? -34.70596 -7.30800 -23.79871 1.000 27.53361 87 MET A O 1
ATOM 629 N N . SER A 1 88 ? -36.95289 -7.05954 -23.74799 1.000 23.94389 88 SER A N 1
ATOM 630 C CA . SER A 1 88 ? -37.21701 -7.97276 -24.84713 1.000 23.19071 88 SER A CA 1
ATOM 631 C C . SER A 1 88 ? -37.22002 -7.13099 -26.11442 1.000 26.06817 88 SER A C 1
ATOM 632 O O . SER A 1 88 ? -36.98104 -5.92363 -26.07636 1.000 27.53081 88 SER A O 1
ATOM 635 N N . GLY A 1 89 ? -37.55505 -7.73980 -27.24659 1.000 26.20325 89 GLY A N 1
ATOM 636 C CA . GLY A 1 89 ? -37.65903 -6.91877 -28.44434 1.000 25.82306 89 GLY A CA 1
ATOM 637 C C . GLY A 1 89 ? -38.85629 -5.98186 -28.46712 1.000 29.68951 89 GLY A C 1
ATOM 638 O O . GLY A 1 89 ? -38.90817 -5.09870 -29.33073 1.000 27.99922 89 GLY A O 1
ATOM 639 N N . SER A 1 90 ? -39.79485 -6.11957 -27.52832 1.000 26.29443 90 SER A N 1
ATOM 640 C CA . SER A 1 90 ? -40.99732 -5.29205 -27.55710 1.000 28.81025 90 SER A CA 1
ATOM 641 C C . SER A 1 90 ? -41.31043 -4.55836 -26.25105 1.000 30.20797 90 SER A C 1
ATOM 642 O O . SER A 1 90 ? -42.12682 -3.63774 -26.28210 1.000 30.48249 90 SER A O 1
ATOM 645 N N . GLU A 1 91 ? -40.70263 -4.92006 -25.11816 1.000 26.92153 91 GLU A N 1
ATOM 646 C CA . GLU A 1 91 ? -41.05014 -4.29154 -23.84309 1.000 26.50951 91 GLU A CA 1
ATOM 647 C C . GLU A 1 91 ? -39.85366 -4.26145 -22.89656 1.000 29.94868 91 GLU A C 1
ATOM 648 O O . GLU A 1 91 ? -38.97127 -5.12312 -22.95426 1.000 30.72715 91 GLU A O 1
ATOM 654 N N . VAL A 1 92 ? -39.84435 -3.25976 -22.01616 1.000 27.94020 92 VAL A N 1
ATOM 655 C CA . VAL A 1 92 ? -38.95812 -3.26083 -20.84807 1.000 26.90004 92 VAL A CA 1
ATOM 656 C C . VAL A 1 92 ? -39.42582 -4.33209 -19.87005 1.000 31.68123 92 VAL A C 1
ATOM 657 O O . VAL A 1 92 ? -40.57030 -4.31471 -19.41099 1.000 31.82319 92 VAL A O 1
ATOM 661 N N . LEU A 1 93 ? -38.53439 -5.25826 -19.52208 1.000 26.50962 93 LEU A N 1
ATOM 662 C CA . LEU A 1 93 ? -38.91284 -6.33106 -18.61392 1.000 28.85324 93 LEU A CA 1
ATOM 663 C C . LEU A 1 93 ? -38.56101 -6.01271 -17.17861 1.000 31.38945 93 LEU A C 1
ATOM 664 O O . LEU A 1 93 ? -39.23298 -6.49883 -16.26390 1.000 30.92951 93 LEU A O 1
ATOM 669 N N . TRP A 1 94 ? -37.53802 -5.18913 -16.96320 1.000 28.76557 94 TRP A N 1
ATOM 670 C CA . TRP A 1 94 ? -37.05836 -4.88852 -15.62527 1.000 30.94264 94 TRP A CA 1
ATOM 671 C C . TRP A 1 94 ? -36.28895 -3.58856 -15.70218 1.000 27.26059 94 TRP A C 1
ATOM 672 O O . TRP A 1 94 ? -35.56979 -3.36633 -16.68022 1.000 28.17347 94 TRP A O 1
ATOM 683 N N . SER A 1 95 ? -36.44452 -2.73299 -14.69157 1.000 28.18248 95 SER A N 1
ATOM 684 C CA . SER A 1 95 ? -35.64655 -1.50883 -14.59093 1.000 30.58559 95 SER A CA 1
ATOM 685 C C . SER A 1 95 ? -35.04856 -1.41227 -13.19827 1.000 28.73177 95 SER A C 1
ATOM 686 O O . SER A 1 95 ? -35.69340 -1.79095 -12.21356 1.000 30.31038 95 SER A O 1
ATOM 689 N N . SER A 1 96 ? -33.82772 -0.87645 -13.11139 1.000 27.82839 96 SER A N 1
ATOM 690 C CA . SER A 1 96 ? -33.17194 -0.69781 -11.82565 1.000 24.24716 96 SER A CA 1
ATOM 691 C C . SER A 1 96 ? -33.61633 0.56113 -11.09842 1.000 28.26607 96 SER A C 1
ATOM 692 O O . SER A 1 96 ? -33.30273 0.70573 -9.91128 1.000 29.57637 96 SER A O 1
ATOM 695 N N . GLY A 1 97 ? -34.32203 1.47525 -11.76764 1.000 28.95077 97 GLY A N 1
ATOM 696 C CA . GLY A 1 97 ? -34.38501 2.84703 -11.29817 1.000 29.27771 97 GLY A CA 1
ATOM 697 C C . GLY A 1 97 ? -33.00446 3.48862 -11.41369 1.000 29.94819 97 GLY A C 1
ATOM 698 O O . GLY A 1 97 ? -32.05337 2.89217 -11.91342 1.000 28.43005 97 GLY A O 1
ATOM 699 N N . VAL A 1 98 ? -32.89302 4.73272 -10.95306 1.000 29.69522 98 VAL A N 1
ATOM 700 C CA . VAL A 1 98 ? -31.62796 5.44857 -11.12406 1.000 32.96934 98 VAL A CA 1
ATOM 701 C C . VAL A 1 98 ? -30.60442 4.92646 -10.11869 1.000 32.74052 98 VAL A C 1
ATOM 702 O O . VAL A 1 98 ? -30.81059 5.02045 -8.90639 1.000 33.83178 98 VAL A O 1
ATOM 706 N N A MET A 1 99 ? -29.47623 4.42852 -10.61163 0.514 28.61941 99 MET A N 1
ATOM 707 N N B MET A 1 99 ? -29.49362 4.37655 -10.62138 0.486 28.59486 99 MET A N 1
ATOM 708 C CA A MET A 1 99 ? -28.41901 3.95551 -9.72910 0.514 30.13042 99 MET A CA 1
ATOM 709 C CA B MET A 1 99 ? -28.38527 3.91885 -9.78623 0.486 30.15322 99 MET A CA 1
ATOM 710 C C A MET A 1 99 ? -27.24747 4.92599 -9.70157 0.514 31.03220 99 MET A C 1
ATOM 711 C C B MET A 1 99 ? -27.29905 4.99053 -9.68941 0.486 31.02153 99 MET A C 1
ATOM 712 O O A MET A 1 99 ? -26.88101 5.50300 -10.72676 0.514 29.15873 99 MET A O 1
ATOM 713 O O B MET A 1 99 ? -27.03732 5.71197 -10.65086 0.486 29.48240 99 MET A O 1
ATOM 722 N N . ARG A 1 100 ? -26.64615 5.07222 -8.52552 1.000 30.86877 100 ARG A N 1
ATOM 723 C CA . ARG A 1 100 ? -25.56639 6.03073 -8.29924 1.000 29.27383 100 ARG A CA 1
ATOM 724 C C . ARG A 1 100 ? -24.33412 5.29986 -7.79388 1.000 32.61958 100 ARG A C 1
ATOM 725 O O . ARG A 1 100 ? -24.41576 4.17524 -7.29328 1.000 30.43074 100 ARG A O 1
ATOM 733 N N . ARG A 1 101 ? -23.18660 5.95787 -7.90952 1.000 30.50674 101 ARG A N 1
ATOM 734 C CA . ARG A 1 101 ? -21.95228 5.36237 -7.41880 1.000 30.59724 101 ARG A CA 1
ATOM 735 C C . ARG A 1 101 ? -22.06621 5.09936 -5.92670 1.000 32.13904 101 ARG A C 1
ATOM 736 O O . ARG A 1 101 ? -22.56878 5.93350 -5.16987 1.000 36.20148 101 ARG A O 1
ATOM 744 N N . GLY A 1 102 ? -21.59109 3.93199 -5.49833 1.000 32.76478 102 GLY A N 1
ATOM 745 C CA . GLY A 1 102 ? -21.66503 3.53859 -4.11140 1.000 32.13688 102 GLY A CA 1
ATOM 746 C C . GLY A 1 102 ? -22.84522 2.65386 -3.76697 1.000 33.97881 102 GLY A C 1
ATOM 747 O O . GLY A 1 102 ? -22.78218 1.93451 -2.76349 1.000 33.08606 102 GLY A O 1
ATOM 748 N N . MET A 1 103 ? -23.92007 2.68839 -4.55430 1.000 31.66151 103 MET A N 1
ATOM 749 C CA . MET A 1 103 ? -25.05253 1.80764 -4.27230 1.000 31.38027 103 MET A CA 1
ATOM 750 C C . MET A 1 103 ? -24.67172 0.35526 -4.55523 1.000 33.70290 103 MET A C 1
ATOM 751 O O . MET A 1 103 ? -23.96794 0.06688 -5.52923 1.000 30.78007 103 MET A O 1
ATOM 756 N N . ALA A 1 104 ? -25.13747 -0.56238 -3.69988 1.000 33.60228 104 ALA A N 1
ATOM 757 C CA . ALA A 1 104 ? -24.93818 -1.98579 -3.94272 1.000 32.24190 104 ALA A CA 1
ATOM 758 C C . ALA A 1 104 ? -25.59434 -2.38788 -5.25595 1.000 30.96378 104 ALA A C 1
ATOM 759 O O . ALA A 1 104 ? -26.61113 -1.81968 -5.66604 1.000 33.71544 104 ALA A O 1
ATOM 761 N N . ALA A 1 105 ? -24.99821 -3.37276 -5.92808 1.000 32.06195 105 ALA A N 1
ATOM 762 C CA . ALA A 1 105 ? -25.55642 -3.86233 -7.19003 1.000 34.93886 105 ALA A CA 1
ATOM 763 C C . ALA A 1 105 ? -26.99266 -4.34732 -7.00813 1.000 30.10551 105 ALA A C 1
ATOM 764 O O . ALA A 1 105 ? -27.32538 -4.98739 -6.00639 1.000 34.56711 105 ALA A O 1
ATOM 766 N N . LYS A 1 106 ? -27.85509 -4.06207 -7.98806 1.000 31.72683 106 LYS A N 1
ATOM 767 C CA . LYS A 1 106 ? -29.24653 -4.51180 -7.91346 1.000 30.76748 106 LYS A CA 1
ATOM 768 C C . LYS A 1 106 ? -29.41345 -5.75926 -8.75834 1.000 30.84298 106 LYS A C 1
ATOM 769 O O . LYS A 1 106 ? -29.04547 -5.76797 -9.93441 1.000 27.39382 106 LYS A O 1
ATOM 775 N N . LYS A 1 107 ? -29.98090 -6.79861 -8.15474 1.000 32.16682 107 LYS A N 1
ATOM 776 C CA . LYS A 1 107 ? -30.13563 -8.10223 -8.78763 1.000 29.70093 107 LYS A CA 1
ATOM 777 C C . LYS A 1 107 ? -31.44270 -8.19080 -9.57216 1.000 36.36932 107 LYS A C 1
ATOM 778 O O . LYS A 1 107 ? -32.44773 -7.55434 -9.22341 1.000 30.60196 107 LYS A O 1
ATOM 784 N N . PHE A 1 108 ? -31.42032 -9.00129 -10.63734 1.000 28.52213 108 PHE A N 1
ATOM 785 C CA . PHE A 1 108 ? -32.60238 -9.28295 -11.44090 1.000 33.60207 108 PHE A CA 1
ATOM 786 C C . PHE A 1 108 ? -32.62574 -10.75950 -11.82742 1.000 32.73289 108 PHE A C 1
ATOM 787 O O . PHE A 1 108 ? -31.59519 -11.44400 -11.86001 1.000 30.42143 108 PHE A O 1
ATOM 795 N N . SER A 1 109 ? -33.83378 -11.24216 -12.11397 1.000 29.06773 109 SER A N 1
ATOM 796 C CA . SER A 1 109 ? -34.07364 -12.59980 -12.60398 1.000 32.38456 109 SER A CA 1
ATOM 797 C C . SER A 1 109 ? -35.23627 -12.51718 -13.58548 1.000 33.36879 109 SER A C 1
ATOM 798 O O . SER A 1 109 ? -36.37944 -12.30686 -13.17103 1.000 35.23793 109 SER A O 1
ATOM 801 N N . ILE A 1 110 ? -34.94690 -12.68719 -14.86810 1.000 30.18712 110 ILE A N 1
ATOM 802 C CA . ILE A 1 110 ? -35.85043 -12.33800 -15.96376 1.000 33.86565 110 ILE A CA 1
ATOM 803 C C . ILE A 1 110 ? -36.31911 -13.62150 -16.63691 1.000 28.89977 110 ILE A C 1
ATOM 804 O O . ILE A 1 110 ? -35.48019 -14.41176 -17.08194 1.000 29.22976 110 ILE A O 1
ATOM 809 N N . PRO A 1 111 ? -37.62580 -13.83857 -16.80438 1.000 31.00049 111 PRO A N 1
ATOM 810 C CA . PRO A 1 111 ? -38.07924 -15.05430 -17.49444 1.000 29.04497 111 PRO A CA 1
ATOM 811 C C . PRO A 1 111 ? -37.79698 -14.95330 -18.98437 1.000 27.10801 111 PRO A C 1
ATOM 812 O O . PRO A 1 111 ? -38.10218 -13.93851 -19.61150 1.000 28.81153 111 PRO A O 1
ATOM 816 N N . VAL A 1 112 ? -37.24130 -16.02830 -19.54624 1.000 27.60602 112 VAL A N 1
ATOM 817 C CA . VAL A 1 112 ? -36.87910 -16.10295 -20.96142 1.000 29.64830 112 VAL A CA 1
ATOM 818 C C . VAL A 1 112 ? -37.79267 -17.07383 -21.70722 1.000 29.00205 112 VAL A C 1
ATOM 819 O O . VAL A 1 112 ? -38.53340 -16.67818 -22.60968 1.000 31.80638 112 VAL A O 1
ATOM 823 N N . ALA A 1 113 ? -37.75305 -18.36247 -21.34140 1.000 27.19040 113 ALA A N 1
ATOM 824 C CA . ALA A 1 113 ? -38.49100 -19.37666 -22.09315 1.000 29.97371 113 ALA A CA 1
ATOM 825 C C . ALA A 1 113 ? -39.98911 -19.07420 -22.14927 1.000 34.57382 113 ALA A C 1
ATOM 826 O O . ALA A 1 113 ? -40.62294 -19.23021 -23.19871 1.000 34.50342 113 ALA A O 1
ATOM 828 N N . GLU A 1 114 ? -40.57765 -18.65421 -21.03388 1.000 30.31732 114 GLU A N 1
ATOM 829 C CA . GLU A 1 114 ? -42.02431 -18.48528 -21.02571 1.000 37.77351 114 GLU A CA 1
ATOM 830 C C . GLU A 1 114 ? -42.45721 -17.22468 -21.75464 1.000 34.31876 114 GLU A C 1
ATOM 831 O O . GLU A 1 114 ? -43.64930 -17.08394 -22.05169 1.000 38.88205 114 GLU A O 1
ATOM 837 N N . ASN A 1 115 ? -41.52091 -16.32329 -22.06518 1.000 31.64415 115 ASN A N 1
ATOM 838 C CA . ASN A 1 115 ? -41.78485 -15.21391 -22.97131 1.000 32.77621 115 ASN A CA 1
ATOM 839 C C . ASN A 1 115 ? -41.39623 -15.51269 -24.41024 1.000 31.26208 115 ASN A C 1
ATOM 840 O O . ASN A 1 115 ? -41.55725 -14.63798 -25.26567 1.000 29.08642 115 ASN A O 1
ATOM 845 N N . GLY A 1 116 ? -40.89910 -16.71330 -24.69931 1.000 27.35284 116 GLY A N 1
ATOM 846 C CA . GLY A 1 116 ? -40.49016 -17.03245 -26.05958 1.000 28.52294 116 GLY A CA 1
ATOM 847 C C . GLY A 1 116 ? -39.31896 -16.20420 -26.54906 1.000 28.07574 116 GLY A C 1
ATOM 848 O O . GLY A 1 116 ? -39.16410 -16.01265 -27.76196 1.000 27.13078 116 GLY A O 1
ATOM 849 N N . ILE A 1 117 ? -38.47853 -15.71424 -25.63538 1.000 25.87522 117 ILE A N 1
ATOM 850 C CA . ILE A 1 117 ? -37.42729 -14.74724 -25.96429 1.000 27.09630 117 ILE A CA 1
ATOM 851 C C . ILE A 1 117 ? -36.18435 -15.46959 -26.47047 1.000 29.21187 117 ILE A C 1
ATOM 852 O O . ILE A 1 117 ? -35.70218 -16.40407 -25.83154 1.000 28.77124 117 ILE A O 1
ATOM 857 N N . ARG A 1 118 ? -35.65382 -15.02746 -27.61698 1.000 26.36976 118 ARG A N 1
ATOM 858 C CA . ARG A 1 118 ? -34.37253 -15.50764 -28.10245 1.000 25.71407 118 ARG A CA 1
ATOM 859 C C . ARG A 1 118 ? -33.33238 -14.39701 -28.20313 1.000 27.64735 118 ARG A C 1
ATOM 860 O O . ARG A 1 118 ? -32.18122 -14.68356 -28.54732 1.000 26.97148 118 ARG A O 1
ATOM 868 N N . HIS A 1 119 ? -33.69779 -13.14617 -27.90593 1.000 25.70081 119 HIS A N 1
ATOM 869 C CA . HIS A 1 119 ? -32.73739 -12.04635 -27.86629 1.000 29.33623 119 HIS A CA 1
ATOM 870 C C . HIS A 1 119 ? -33.11557 -11.09347 -26.75722 1.000 30.82159 119 HIS A C 1
ATOM 871 O O . HIS A 1 119 ? -34.27077 -10.66147 -26.68126 1.000 28.10653 119 HIS A O 1
ATOM 878 N N . LEU A 1 120 ? -32.14318 -10.74199 -25.91580 1.000 25.26672 120 LEU A N 1
ATOM 879 C CA . LEU A 1 120 ? -32.35775 -9.70587 -24.92044 1.000 22.07366 120 LEU A CA 1
ATOM 880 C C . LEU A 1 120 ? -31.51540 -8.48269 -25.25693 1.000 22.81492 120 LEU A C 1
ATOM 881 O O . LEU A 1 120 ? -30.52359 -8.57104 -25.98894 1.000 26.42437 120 LEU A O 1
ATOM 886 N N . TYR A 1 121 ? -31.93410 -7.33556 -24.72238 1.000 24.18509 121 TYR A N 1
ATOM 887 C CA . TYR A 1 121 ? -31.22780 -6.07071 -24.91245 1.000 23.81479 121 TYR A CA 1
ATOM 888 C C . TYR A 1 121 ? -30.93650 -5.48430 -23.54088 1.000 26.44326 121 TYR A C 1
ATOM 889 O O . TYR A 1 121 ? -31.86501 -5.24471 -22.75190 1.000 27.99634 121 TYR A O 1
ATOM 898 N N . LEU A 1 122 ? -29.64655 -5.30471 -23.23617 1.000 23.26979 122 LEU A N 1
ATOM 899 C CA . LEU A 1 122 ? -29.21341 -4.82702 -21.93001 1.000 25.93653 122 LEU A CA 1
ATOM 900 C C . LEU A 1 122 ? -28.88994 -3.34780 -22.09671 1.000 27.44698 122 LEU A C 1
ATOM 901 O O . LEU A 1 122 ? -27.90292 -2.99255 -22.74891 1.000 25.08459 122 LEU A O 1
ATOM 906 N N . MET A 1 123 ? -29.72794 -2.48645 -21.52959 1.000 23.49978 123 MET A N 1
ATOM 907 C CA . MET A 1 123 ? -29.62726 -1.05847 -21.79067 1.000 21.52942 123 MET A CA 1
ATOM 908 C C . MET A 1 123 ? -29.19711 -0.33503 -20.52196 1.000 22.96202 123 MET A C 1
ATOM 909 O O . MET A 1 123 ? -29.63229 -0.67667 -19.42187 1.000 26.36184 123 MET A O 1
ATOM 914 N N . ALA A 1 124 ? -28.29246 0.62373 -20.68015 1.000 28.32534 124 ALA A N 1
ATOM 915 C CA . ALA A 1 124 ? -27.87738 1.51708 -19.60828 1.000 23.37142 124 ALA A CA 1
ATOM 916 C C . ALA A 1 124 ? -28.20535 2.92997 -20.07413 1.000 28.27242 124 ALA A C 1
ATOM 917 O O . ALA A 1 124 ? -27.54919 3.44867 -20.97551 1.000 26.35194 124 ALA A O 1
ATOM 919 N N . ASP A 1 125 ? -29.18933 3.57226 -19.45418 1.000 23.84399 125 ASP A N 1
ATOM 920 C CA . ASP A 1 125 ? -29.58810 4.89617 -19.91016 1.000 24.40663 125 ASP A CA 1
ATOM 921 C C . ASP A 1 125 ? -28.92807 5.97399 -19.05604 1.000 25.37612 125 ASP A C 1
ATOM 922 O O . ASP A 1 125 ? -28.90919 5.87603 -17.82195 1.000 25.73971 125 ASP A O 1
ATOM 927 N N . ARG A 1 126 ? -28.43506 7.03022 -19.71779 1.000 22.91580 126 ARG A N 1
ATOM 928 C CA . ARG A 1 126 ? -27.66907 8.06909 -19.01553 1.000 25.75043 126 ARG A CA 1
ATOM 929 C C . ARG A 1 126 ? -28.51541 8.90001 -18.05053 1.000 31.66026 126 ARG A C 1
ATOM 930 O O . ARG A 1 126 ? -27.94608 9.56625 -17.18729 1.000 27.43488 126 ARG A O 1
ATOM 938 N N . VAL A 1 127 ? -29.84600 8.88177 -18.17343 1.000 29.49981 127 VAL A N 1
ATOM 939 C CA . VAL A 1 127 ? -30.76628 9.63541 -17.31356 1.000 34.15257 127 VAL A CA 1
ATOM 940 C C . VAL A 1 127 ? -30.71834 11.12925 -17.61795 1.000 37.28454 127 VAL A C 1
ATOM 941 O O . VAL A 1 127 ? -31.71181 11.70881 -18.05584 1.000 39.82645 127 VAL A O 1
ATOM 945 N N . ASP A 1 128 ? -29.57431 11.77001 -17.35968 1.000 32.78846 128 ASP A N 1
ATOM 946 C CA . ASP A 1 128 ? -29.46055 13.22617 -17.41475 1.000 35.24926 128 ASP A CA 1
ATOM 947 C C . ASP A 1 128 ? -28.35716 13.63138 -18.38091 1.000 36.17790 128 ASP A C 1
ATOM 948 O O . ASP A 1 128 ? -28.64518 14.09730 -19.48664 1.000 36.03550 128 ASP A O 1
ATOM 953 N N . ASN A 1 129 ? -27.09795 13.47461 -17.99448 1.000 34.89291 129 ASN A N 1
ATOM 954 C CA . ASN A 1 129 ? -25.96856 13.45784 -18.90861 1.000 31.10908 129 ASN A CA 1
ATOM 955 C C . ASN A 1 129 ? -25.21148 12.16328 -18.63207 1.000 28.24694 129 ASN A C 1
ATOM 956 O O . ASN A 1 129 ? -25.59682 11.39036 -17.75117 1.000 28.18174 129 ASN A O 1
ATOM 961 N N . ASN A 1 130 ? -24.14012 11.89427 -19.36970 1.000 29.27819 130 ASN A N 1
ATOM 962 C CA . ASN A 1 130 ? -23.44178 10.62634 -19.17795 1.000 27.36350 130 ASN A CA 1
ATOM 963 C C . ASN A 1 130 ? -22.12528 10.78071 -18.41403 1.000 27.08351 130 ASN A C 1
ATOM 964 O O . ASN A 1 130 ? -21.34084 9.82678 -18.35915 1.000 28.24433 130 ASN A O 1
ATOM 969 N N . SER A 1 131 ? -21.89315 11.93226 -17.76383 1.000 28.01309 131 SER A N 1
ATOM 970 C CA . SER A 1 131 ? -20.68873 12.09873 -16.94890 1.000 27.93577 131 SER A CA 1
ATOM 971 C C . SER A 1 131 ? -20.60329 11.05616 -15.83035 1.000 27.28015 131 SER A C 1
ATOM 972 O O . SER A 1 131 ? -21.47024 10.99570 -14.94812 1.000 30.69558 131 SER A O 1
ATOM 975 N N . TYR A 1 132 ? -19.52803 10.26146 -15.85024 1.000 26.27407 132 TYR A N 1
ATOM 976 C CA . TYR A 1 132 ? -19.19843 9.28106 -14.81642 1.000 29.34407 132 TYR A CA 1
ATOM 977 C C . TYR A 1 132 ? -20.13649 8.08417 -14.82824 1.000 26.81506 132 TYR A C 1
ATOM 978 O O . TYR A 1 132 ? -20.19948 7.33462 -13.85132 1.000 28.54058 132 TYR A O 1
ATOM 987 N N . ASP A 1 133 ? -20.85879 7.88828 -15.92095 1.000 23.72882 133 ASP A N 1
ATOM 988 C CA . ASP A 1 133 ? -21.82779 6.79409 -16.00260 1.000 25.84956 133 ASP A CA 1
ATOM 989 C C . ASP A 1 133 ? -21.13468 5.48426 -16.36672 1.000 28.98451 133 ASP A C 1
ATOM 990 O O . ASP A 1 133 ? -21.51202 4.83921 -17.34701 1.000 26.64163 133 ASP A O 1
ATOM 995 N N . HIS A 1 134 ? -20.11285 5.09117 -15.60432 1.000 23.87068 134 HIS A N 1
ATOM 996 C CA . HIS A 1 134 ? -19.49514 3.77696 -15.79512 1.000 26.72959 134 HIS A CA 1
ATOM 997 C C . HIS A 1 134 ? -20.49212 2.72856 -15.32657 1.000 26.49746 134 HIS A C 1
ATOM 998 O O . HIS A 1 134 ? -20.80762 2.66574 -14.13788 1.000 28.97618 134 HIS A O 1
ATOM 1005 N N . ALA A 1 135 ? -21.01299 1.92966 -16.24683 1.000 26.17420 135 ALA A N 1
ATOM 1006 C CA . ALA A 1 135 ? -22.13749 1.05260 -15.96988 1.000 24.66356 135 ALA A CA 1
ATOM 1007 C C . ALA A 1 135 ? -21.65939 -0.39053 -16.06236 1.000 25.40063 135 ALA A C 1
ATOM 1008 O O . ALA A 1 135 ? -21.05652 -0.76965 -17.06936 1.000 30.17221 135 ALA A O 1
ATOM 1010 N N . ASP A 1 136 ? -21.90921 -1.18837 -15.01578 1.000 25.36421 136 ASP A N 1
ATOM 1011 C CA . ASP A 1 136 ? -21.53881 -2.59818 -14.99302 1.000 27.95736 136 ASP A CA 1
ATOM 1012 C C . ASP A 1 136 ? -22.76847 -3.49214 -15.01865 1.000 26.80908 136 ASP A C 1
ATOM 1013 O O . ASP A 1 136 ? -23.74408 -3.24890 -14.29306 1.000 25.90309 136 ASP A O 1
ATOM 1018 N N . TRP A 1 137 ? -22.68121 -4.56536 -15.79763 1.000 25.26991 137 TRP A N 1
ATOM 1019 C CA . TRP A 1 137 ? -23.54086 -5.74040 -15.65080 1.000 24.79838 137 TRP A CA 1
ATOM 1020 C C . TRP A 1 137 ? -22.67189 -6.86428 -15.10660 1.000 26.73984 137 TRP A C 1
ATOM 1021 O O . TRP A 1 137 ? -21.61280 -7.13556 -15.67696 1.000 28.75016 137 TRP A O 1
ATOM 1032 N N . VAL A 1 138 ? -23.09099 -7.50551 -14.00582 1.000 27.64907 138 VAL A N 1
ATOM 1033 C CA . VAL A 1 138 ? -22.23769 -8.48722 -13.34190 1.000 27.22768 138 VAL A CA 1
ATOM 1034 C C . VAL A 1 138 ? -23.01740 -9.77026 -13.02623 1.000 30.29140 138 VAL A C 1
ATOM 1035 O O . VAL A 1 138 ? -24.25550 -9.80490 -13.03222 1.000 27.05792 138 VAL A O 1
ATOM 1039 N N . ASP A 1 139 ? -22.25665 -10.84993 -12.78841 1.000 27.44826 139 ASP A N 1
ATOM 1040 C CA . ASP A 1 139 ? -22.80706 -12.14079 -12.35273 1.000 32.36427 139 ASP A CA 1
ATOM 1041 C C . ASP A 1 139 ? -23.89069 -12.64417 -13.30164 1.000 30.17419 139 ASP A C 1
ATOM 1042 O O . ASP A 1 139 ? -24.92353 -13.18428 -12.87467 1.000 29.09580 139 ASP A O 1
ATOM 1047 N N . LEU A 1 140 ? -23.66659 -12.45017 -14.59866 1.000 29.22987 140 LEU A N 1
ATOM 1048 C CA . LEU A 1 140 ? -24.65510 -12.83021 -15.59253 1.000 29.06277 140 LEU A CA 1
ATOM 1049 C C . LEU A 1 140 ? -24.70754 -14.34457 -15.71476 1.000 27.10246 140 LEU A C 1
ATOM 1050 O O . LEU A 1 140 ? -23.68460 -15.00058 -15.93108 1.000 27.85824 140 LEU A O 1
ATOM 1055 N N . ALA A 1 141 ? -25.90298 -14.90182 -15.57933 1.000 24.58456 141 ALA A N 1
ATOM 1056 C CA . ALA A 1 141 ? -26.05275 -16.35296 -15.56903 1.000 26.68358 141 ALA A CA 1
ATOM 1057 C C . ALA A 1 141 ? -27.34476 -16.75695 -16.26758 1.000 30.70241 141 ALA A C 1
ATOM 1058 O O . ALA A 1 141 ? -28.36636 -16.07601 -16.13856 1.000 30.15270 141 ALA A O 1
ATOM 1060 N N . TRP A 1 142 ? -27.29445 -17.85425 -17.03403 1.000 28.12824 142 TRP A N 1
ATOM 1061 C CA . TRP A 1 142 ? -28.50733 -18.46569 -17.57033 1.000 28.80157 142 TRP A CA 1
ATOM 1062 C C . TRP A 1 142 ? -28.96790 -19.54176 -16.60041 1.000 33.03642 142 TRP A C 1
ATOM 1063 O O . TRP A 1 142 ? -28.17739 -20.40909 -16.21797 1.000 27.14625 142 TRP A O 1
ATOM 1074 N N . LYS A 1 143 ? -30.24028 -19.50813 -16.21908 1.000 27.49334 143 LYS A N 1
ATOM 1075 C CA . LYS A 1 143 ? -30.84715 -20.64820 -15.53881 1.000 28.25009 143 LYS A CA 1
ATOM 1076 C C . LYS A 1 143 ? -31.36746 -21.56885 -16.63349 1.000 28.30150 143 LYS A C 1
ATOM 1077 O O . LYS A 1 143 ? -32.14223 -21.13706 -17.49700 1.000 29.27763 143 LYS A O 1
ATOM 1083 N N . THR A 1 144 ? -30.90447 -22.81054 -16.64251 1.000 26.69377 144 THR A N 1
ATOM 1084 C CA . THR A 1 144 ? -31.13600 -23.69209 -17.77967 1.000 26.70776 144 THR A CA 1
ATOM 1085 C C . THR A 1 144 ? -31.93189 -24.91391 -17.35531 1.000 27.26498 144 THR A C 1
ATOM 1086 O O . THR A 1 144 ? -31.97372 -25.27590 -16.17540 1.000 29.47764 144 THR A O 1
ATOM 1090 N N . THR A 1 145 ? -32.55654 -25.56594 -18.33642 1.000 27.64078 145 THR A N 1
ATOM 1091 C CA . THR A 1 145 ? -33.36474 -26.74219 -18.04811 1.000 29.48693 145 THR A CA 1
ATOM 1092 C C . THR A 1 145 ? -33.13110 -27.79490 -19.12234 1.000 28.36408 145 THR A C 1
ATOM 1093 O O . THR A 1 145 ? -32.47045 -27.55227 -20.13680 1.000 32.00153 145 THR A O 1
ATOM 1097 N N . GLY A 1 146 ? -33.67577 -28.98144 -18.87514 1.000 35.58258 146 GLY A N 1
ATOM 1098 C CA . GLY A 1 146 ? -33.49375 -30.11899 -19.75397 1.000 36.06696 146 GLY A CA 1
ATOM 1099 C C . GLY A 1 146 ? -34.35465 -30.06277 -21.00236 1.000 43.14704 146 GLY A C 1
ATOM 1100 O O . GLY A 1 146 ? -33.88500 -30.38638 -22.09761 1.000 47.27588 146 GLY A O 1
ATOM 1101 N N . SER A 1 147 ? -35.60790 -29.63728 -20.86923 1.000 42.90865 147 SER A N 1
ATOM 1102 C CA . SER A 1 147 ? -36.47894 -29.62519 -22.03421 1.000 49.45342 147 SER A CA 1
ATOM 1103 C C . SER A 1 147 ? -37.45964 -28.47013 -21.94678 1.000 52.08416 147 SER A C 1
ATOM 1104 O O . SER A 1 147 ? -37.81444 -28.01365 -20.85338 1.000 53.51413 147 SER A O 1
ATOM 1107 N N . GLY A 1 148 ? -37.91913 -28.03443 -23.10861 1.000 53.06236 148 GLY A N 1
ATOM 1108 C CA . GLY A 1 148 ? -38.92877 -26.98987 -23.18555 1.000 66.71868 148 GLY A CA 1
ATOM 1109 C C . GLY A 1 148 ? -40.00295 -27.33116 -24.19498 1.000 81.14697 148 GLY A C 1
ATOM 1110 O O . GLY A 1 148 ? -39.72461 -27.91732 -25.24050 1.000 78.04323 148 GLY A O 1
ATOM 1111 N N . GLN A 1 149 ? -41.23869 -26.95218 -23.87287 1.000 92.54108 149 GLN A N 1
ATOM 1112 C CA . GLN A 1 149 ? -42.35450 -27.19608 -24.77832 1.000 99.58809 149 GLN A CA 1
ATOM 1113 C C . GLN A 1 149 ? -42.24870 -26.29935 -26.00489 1.000 93.31221 149 GLN A C 1
ATOM 1114 O O . GLN A 1 149 ? -42.05323 -25.08531 -25.88948 1.000 87.00309 149 GLN A O 1
ATOM 1120 N N . GLY A 1 150 ? -42.38162 -26.90190 -27.18246 1.000 92.61172 150 GLY A N 1
ATOM 1121 C CA . GLY A 1 150 ? -42.41249 -26.12002 -28.40628 1.000 90.70981 150 GLY A CA 1
ATOM 1122 C C . GLY A 1 150 ? -43.74508 -25.40596 -28.54708 1.000 78.84790 150 GLY A C 1
ATOM 1123 O O . GLY A 1 150 ? -44.81084 -26.00535 -28.36569 1.000 86.63024 150 GLY A O 1
ATOM 1124 N N . MET A 1 151 ? -43.68973 -24.11679 -28.85212 1.000 72.74719 151 MET A N 1
ATOM 1125 C CA . MET A 1 151 ? -44.89199 -23.31728 -29.01664 1.000 62.29794 151 MET A CA 1
ATOM 1126 C C . MET A 1 151 ? -45.45720 -23.52443 -30.41424 1.000 56.35060 151 MET A C 1
ATOM 1127 O O . MET A 1 151 ? -44.70537 -23.66426 -31.38085 1.000 65.20094 151 MET A O 1
ATOM 1132 N N . LYS A 1 152 ? -46.78814 -23.53007 -30.52800 1.000 42.24732 152 LYS A N 1
ATOM 1133 C CA . LYS A 1 152 ? -47.44106 -23.95156 -31.76416 1.000 42.64806 152 LYS A CA 1
ATOM 1134 C C . LYS A 1 152 ? -48.21534 -22.83663 -32.46533 1.000 34.89995 152 LYS A C 1
ATOM 1135 O O . LYS A 1 152 ? -49.14241 -23.12823 -33.22842 1.000 37.95214 152 LYS A O 1
ATOM 1141 N N . GLY A 1 153 ? -47.85245 -21.58130 -32.23806 1.000 30.92315 153 GLY A N 1
ATOM 1142 C CA . GLY A 1 153 ? -48.38790 -20.46475 -32.99174 1.000 33.75818 153 GLY A CA 1
ATOM 1143 C C . GLY A 1 153 ? -49.68431 -19.94836 -32.39235 1.000 32.31701 153 GLY A C 1
ATOM 1144 O O . GLY A 1 153 ? -50.37662 -20.63886 -31.64794 1.000 35.07997 153 GLY A O 1
ATOM 1145 N N . ALA A 1 154 ? -49.99998 -18.69062 -32.70059 1.000 28.71691 154 ALA A N 1
ATOM 1146 C CA . ALA A 1 154 ? -51.24701 -18.12205 -32.21424 1.000 32.12705 154 ALA A CA 1
ATOM 1147 C C . ALA A 1 154 ? -51.70840 -17.02712 -33.15676 1.000 32.70856 154 ALA A C 1
ATOM 1148 O O . ALA A 1 154 ? -50.95692 -16.53699 -34.00865 1.000 31.09423 154 ALA A O 1
ATOM 1150 N N . VAL A 1 155 ? -52.95781 -16.62970 -32.96483 1.000 30.80112 155 VAL A N 1
ATOM 1151 C CA . VAL A 1 155 ? -53.52356 -15.44632 -33.60452 1.000 29.54083 155 VAL A CA 1
ATOM 1152 C C . VAL A 1 155 ? -53.80388 -14.44264 -32.49780 1.000 33.07510 155 VAL A C 1
ATOM 1153 O O . VAL A 1 155 ? -54.56584 -14.73548 -31.56943 1.000 31.16634 155 VAL A O 1
ATOM 1157 N N . VAL A 1 156 ? -53.18203 -13.27042 -32.57431 1.000 32.04730 156 VAL A N 1
ATOM 1158 C CA . VAL A 1 156 ? -53.32394 -12.24817 -31.54310 1.000 33.22951 156 VAL A CA 1
ATOM 1159 C C . VAL A 1 156 ? -54.04227 -11.06119 -32.17379 1.000 34.88892 156 VAL A C 1
ATOM 1160 O O . VAL A 1 156 ? -53.55277 -10.48823 -33.15252 1.000 31.50365 156 VAL A O 1
ATOM 1164 N N . ASN A 1 157 ? -55.20591 -10.69812 -31.63688 1.000 31.95142 157 ASN A N 1
ATOM 1165 C CA . ASN A 1 157 ? -55.95966 -9.55000 -32.13617 1.000 32.63237 157 ASN A CA 1
ATOM 1166 C C . ASN A 1 157 ? -55.61335 -8.35126 -31.25787 1.000 31.94977 157 ASN A C 1
ATOM 1167 O O . ASN A 1 157 ? -55.88677 -8.36015 -30.05506 1.000 33.67229 157 ASN A O 1
ATOM 1172 N N . ALA A 1 158 ? -55.01609 -7.32371 -31.85918 1.000 34.87349 158 ALA A N 1
ATOM 1173 C CA . ALA A 1 158 ? -54.53341 -6.19939 -31.06378 1.000 32.93562 158 ALA A CA 1
ATOM 1174 C C . ALA A 1 158 ? -55.65290 -5.47707 -30.30552 1.000 36.37658 158 ALA A C 1
ATOM 1175 O O . ALA A 1 158 ? -55.37823 -4.83927 -29.28551 1.000 35.18473 158 ALA A O 1
ATOM 1177 N N . SER A 1 159 ? -56.90551 -5.56377 -30.75680 1.000 41.85072 159 SER A N 1
ATOM 1178 C CA . SER A 1 159 ? -57.97293 -4.92492 -29.98307 1.000 38.49872 159 SER A CA 1
ATOM 1179 C C . SER A 1 159 ? -58.14246 -5.57931 -28.61307 1.000 39.81443 159 SER A C 1
ATOM 1180 O O . SER A 1 159 ? -58.53050 -4.90279 -27.65349 1.000 36.86291 159 SER A O 1
ATOM 1183 N N . GLU A 1 160 ? -57.81743 -6.87427 -28.47919 1.000 36.30055 160 GLU A N 1
ATOM 1184 C CA . GLU A 1 160 ? -57.93477 -7.50381 -27.16328 1.000 36.18833 160 GLU A CA 1
ATOM 1185 C C . GLU A 1 160 ? -56.88816 -7.00249 -26.17587 1.000 33.30179 160 GLU A C 1
ATOM 1186 O O . GLU A 1 160 ? -57.04233 -7.22621 -24.97149 1.000 35.60410 160 GLU A O 1
ATOM 1192 N N . PHE A 1 161 ? -55.85919 -6.30009 -26.64517 1.000 32.37301 161 PHE A N 1
ATOM 1193 C CA . PHE A 1 161 ? -54.85790 -5.67984 -25.78372 1.000 34.12683 161 PHE A CA 1
ATOM 1194 C C . PHE A 1 161 ? -55.09044 -4.18183 -25.59401 1.000 38.14759 161 PHE A C 1
ATOM 1195 O O . PHE A 1 161 ? -54.24388 -3.49904 -25.00668 1.000 39.29379 161 PHE A O 1
ATOM 1203 N N . GLY A 1 162 ? -56.22384 -3.66218 -26.05419 1.000 34.44611 162 GLY A N 1
ATOM 1204 C CA . GLY A 1 162 ? -56.57498 -2.28250 -25.81383 1.000 39.03755 162 GLY A CA 1
ATOM 1205 C C . GLY A 1 162 ? -56.28318 -1.33368 -26.95315 1.000 39.77627 162 GLY A C 1
ATOM 1206 O O . GLY A 1 162 ? -56.42974 -0.12110 -26.77845 1.000 40.52591 162 GLY A O 1
ATOM 1207 N N . MET A 1 163 ? -55.86906 -1.83745 -28.10686 1.000 34.83425 163 MET A N 1
ATOM 1208 C CA . MET A 1 163 ? -55.63234 -0.96943 -29.24644 1.000 38.37696 163 MET A CA 1
ATOM 1209 C C . MET A 1 163 ? -56.96290 -0.44104 -29.78817 1.000 42.35289 163 MET A C 1
ATOM 1210 O O . MET A 1 163 ? -57.81420 -1.22374 -30.21304 1.000 38.99491 163 MET A O 1
ATOM 1215 N N . VAL A 1 164 ? -57.15093 0.87903 -29.77507 1.000 40.67087 164 VAL A N 1
ATOM 1216 C CA . VAL A 1 164 ? -58.40116 1.46090 -30.26796 1.000 37.20925 164 VAL A CA 1
ATOM 1217 C C . VAL A 1 164 ? -58.11062 2.51680 -31.33017 1.000 34.64653 164 VAL A C 1
ATOM 1218 O O . VAL A 1 164 ? -57.23468 3.37270 -31.14412 1.000 41.00352 164 VAL A O 1
ATOM 1222 N N . PRO A 1 165 ? -58.81677 2.50184 -32.45103 1.000 41.34251 165 PRO A N 1
ATOM 1223 C CA . PRO A 1 165 ? -58.58342 3.50008 -33.49377 1.000 43.97573 165 PRO A CA 1
ATOM 1224 C C . PRO A 1 165 ? -59.37299 4.77628 -33.22278 1.000 47.84364 165 PRO A C 1
ATOM 1225 O O . PRO A 1 165 ? -60.27938 4.81650 -32.38916 1.000 48.16682 165 PRO A O 1
ATOM 1229 N N . GLY A 1 166 ? -58.98296 5.83651 -33.92570 1.000 42.79460 166 GLY A N 1
ATOM 1230 C CA . GLY A 1 166 ? -59.80443 7.02684 -33.93764 1.000 49.14053 166 GLY A CA 1
ATOM 1231 C C . GLY A 1 166 ? -59.75973 7.85604 -32.67963 1.000 51.93022 166 GLY A C 1
ATOM 1232 O O . GLY A 1 166 ? -60.67470 8.64963 -32.44304 1.000 59.86190 166 GLY A O 1
ATOM 1233 N N . VAL A 1 167 ? -58.72826 7.70008 -31.85812 1.000 47.79222 167 VAL A N 1
ATOM 1234 C CA . VAL A 1 167 ? -58.53327 8.54362 -30.68579 1.000 48.02973 167 VAL A CA 1
ATOM 1235 C C . VAL A 1 167 ? -57.07730 8.99529 -30.64135 1.000 49.00240 167 VAL A C 1
ATOM 1236 O O . VAL A 1 167 ? -56.16223 8.22287 -30.94778 1.000 42.64272 167 VAL A O 1
ATOM 1240 N N . ARG A 1 168 ? -56.86429 10.25800 -30.27573 1.000 49.06904 168 ARG A N 1
ATOM 1241 C CA . ARG A 1 168 ? -55.51986 10.81177 -30.13967 1.000 50.50263 168 ARG A CA 1
ATOM 1242 C C . ARG A 1 168 ? -54.93502 10.45285 -28.77402 1.000 59.32838 168 ARG A C 1
ATOM 1243 O O . ARG A 1 168 ? -54.59929 11.30646 -27.95143 1.000 55.63796 168 ARG A O 1
ATOM 1251 N N . LYS A 1 169 ? -54.86372 9.14528 -28.54130 1.000 45.27636 169 LYS A N 1
ATOM 1252 C CA . LYS A 1 169 ? -54.15213 8.55977 -27.42303 1.000 45.80399 169 LYS A CA 1
ATOM 1253 C C . LYS A 1 169 ? -53.13182 7.57404 -27.97933 1.000 38.17651 169 LYS A C 1
ATOM 1254 O O . LYS A 1 169 ? -53.32313 6.99711 -29.05596 1.000 34.43747 169 LYS A O 1
ATOM 1260 N N . ASP A 1 170 ? -52.06556 7.36123 -27.22415 1.000 32.35916 170 ASP A N 1
ATOM 1261 C CA . ASP A 1 170 ? -50.94325 6.56164 -27.70194 1.000 33.99864 170 ASP A CA 1
ATOM 1262 C C . ASP A 1 170 ? -51.32591 5.08519 -27.7289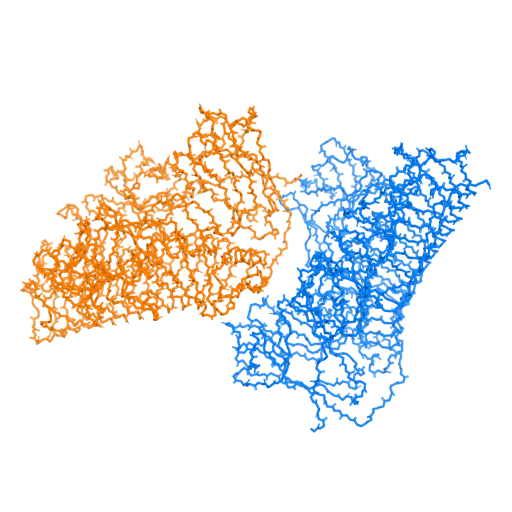6 1.000 36.46608 170 ASP A C 1
ATOM 1263 O O . ASP A 1 170 ? -51.55584 4.47580 -26.68295 1.000 36.35507 170 ASP A O 1
ATOM 1268 N N . GLN A 1 171 ? -51.38952 4.50530 -28.92220 1.000 31.86912 171 GLN A N 1
ATOM 1269 C CA . GLN A 1 171 ? -51.70569 3.09313 -29.08449 1.000 30.61015 171 GLN A CA 1
ATOM 1270 C C . GLN A 1 171 ? -50.45654 2.21210 -29.04643 1.000 36.95323 171 GLN A C 1
ATOM 1271 O O . GLN A 1 171 ? -50.56679 0.98928 -29.18848 1.000 30.43922 171 GLN A O 1
ATOM 1277 N N . GLY A 1 172 ? -49.28089 2.81024 -28.84686 1.000 28.74971 172 GLY A N 1
ATOM 1278 C CA . GLY A 1 172 ? -48.03078 2.08354 -28.82211 1.000 32.55746 172 GLY A CA 1
ATOM 1279 C C . GLY A 1 172 ? -47.96315 0.99098 -27.76812 1.000 31.95085 172 GLY A C 1
ATOM 1280 O O . GLY A 1 172 ? -47.67154 -0.16657 -28.07692 1.000 28.73780 172 GLY A O 1
ATOM 1281 N N . PRO A 1 173 ? -48.19769 1.34012 -26.49483 1.000 31.12726 173 PRO A N 1
ATOM 1282 C CA . PRO A 1 173 ? -48.08973 0.31513 -25.43445 1.000 30.17343 173 PRO A CA 1
ATOM 1283 C C . PRO A 1 173 ? -49.01161 -0.88432 -25.63611 1.000 33.10501 173 PRO A C 1
ATOM 1284 O O . PRO A 1 173 ? -48.59516 -2.02662 -25.36670 1.000 27.62486 173 PRO A O 1
ATOM 1288 N N . ALA A 1 174 ? -50.24803 -0.65473 -26.09902 1.000 30.02653 174 ALA A N 1
ATOM 1289 C CA . ALA A 1 174 ? -51.16628 -1.75565 -26.40333 1.000 30.27558 174 ALA A CA 1
ATOM 1290 C C . ALA A 1 174 ? -50.59019 -2.65901 -27.48616 1.000 26.59977 174 ALA A C 1
ATOM 1291 O O . ALA A 1 174 ? -50.56114 -3.88716 -27.34000 1.000 30.33314 174 ALA A O 1
ATOM 1293 N N . LEU A 1 175 ? -50.12224 -2.06581 -28.58354 1.000 28.39828 175 LEU A N 1
ATOM 1294 C CA . LEU A 1 175 ? -49.58086 -2.87496 -29.66924 1.000 26.83564 175 LEU A CA 1
ATOM 1295 C C . LEU A 1 175 ? -48.36709 -3.67462 -29.21308 1.000 29.91953 175 LEU A C 1
ATOM 1296 O O . LEU A 1 175 ? -48.19336 -4.83549 -29.61389 1.000 26.77219 175 LEU A O 1
ATOM 1301 N N . ARG A 1 176 ? -47.51041 -3.06765 -28.38576 1.000 29.06698 176 ARG A N 1
ATOM 1302 C CA . ARG A 1 176 ? -46.29406 -3.75638 -27.95766 1.000 28.29437 176 ARG A CA 1
ATOM 1303 C C . ARG A 1 176 ? -46.62601 -4.92490 -27.03539 1.000 30.48214 176 ARG A C 1
ATOM 1304 O O . ARG A 1 176 ? -45.96655 -5.97981 -27.08360 1.000 29.98210 176 ARG A O 1
ATOM 1312 N N . ALA A 1 177 ? -47.64335 -4.75229 -26.18428 1.000 27.73819 177 ALA A N 1
ATOM 1313 C CA . ALA A 1 177 ? -48.13737 -5.87182 -25.39535 1.000 28.06553 177 ALA A CA 1
ATOM 1314 C C . ALA A 1 177 ? -48.64784 -6.98436 -26.29995 1.000 30.46237 177 ALA A C 1
ATOM 1315 O O . ALA A 1 177 ? -48.44366 -8.17437 -26.01586 1.000 29.88775 177 ALA A O 1
ATOM 1317 N N . ALA A 1 178 ? -49.33550 -6.62429 -27.39349 1.000 26.37370 178 ALA A N 1
ATOM 1318 C CA . ALA A 1 178 ? -49.80761 -7.67048 -28.30531 1.000 30.93389 178 ALA A CA 1
ATOM 1319 C C . ALA A 1 178 ? -48.63477 -8.39050 -28.97158 1.000 30.98651 178 ALA A C 1
ATOM 1320 O O . ALA A 1 178 ? -48.65844 -9.61908 -29.11813 1.000 29.10494 178 ALA A O 1
ATOM 1322 N N . VAL A 1 179 ? -47.59984 -7.64709 -29.37802 1.000 27.99641 179 VAL A N 1
ATOM 1323 C CA . VAL A 1 179 ? -46.42107 -8.28499 -29.96269 1.000 28.61985 179 VAL A CA 1
ATOM 1324 C C . VAL A 1 179 ? -45.78900 -9.26108 -28.97575 1.000 28.65447 179 VAL A C 1
ATOM 1325 O O . VAL A 1 179 ? -45.41306 -10.38627 -29.34301 1.000 27.07592 179 VAL A O 1
ATOM 1329 N N . SER A 1 180 ? -45.66581 -8.85288 -27.70863 1.000 25.67663 180 SER A N 1
ATOM 1330 C CA . SER A 1 180 ? -45.09271 -9.74023 -26.69810 1.000 28.00721 180 SER A CA 1
ATOM 1331 C C . SER A 1 180 ? -45.90919 -11.01759 -26.57285 1.000 29.88689 180 SER A C 1
ATOM 1332 O O . SER A 1 180 ? -45.35887 -12.11649 -26.42420 1.000 26.60156 180 SER A O 1
ATOM 1335 N N . ALA A 1 181 ? -47.22900 -10.89210 -26.63354 1.000 27.18623 181 ALA A N 1
ATOM 1336 C CA . ALA A 1 181 ? -48.05290 -12.07685 -26.47965 1.000 27.74173 181 ALA A CA 1
ATOM 1337 C C . ALA A 1 181 ? -47.85171 -13.01847 -27.65969 1.000 27.65188 181 ALA A C 1
ATOM 1338 O O . ALA A 1 181 ? -47.80885 -14.23604 -27.48504 1.000 30.14859 181 ALA A O 1
ATOM 1340 N N . LEU A 1 182 ? -47.71723 -12.46589 -28.86700 1.000 26.71631 182 LEU A N 1
ATOM 1341 C CA . LEU A 1 182 ? -47.52353 -13.31481 -30.03257 1.000 26.69873 182 LEU A CA 1
ATOM 1342 C C . LEU A 1 182 ? -46.17965 -14.02085 -29.96744 1.000 30.30616 182 LEU A C 1
ATOM 1343 O O . LEU A 1 182 ? -46.08433 -15.20177 -30.31375 1.000 32.12279 182 LEU A O 1
ATOM 1348 N N . ARG A 1 183 ? -45.14038 -13.33306 -29.47936 1.000 28.73613 183 ARG A N 1
ATOM 1349 C CA . ARG A 1 183 ? -43.82701 -13.96929 -29.34254 1.000 26.56575 183 ARG A CA 1
ATOM 1350 C C . ARG A 1 183 ? -43.88796 -15.16637 -28.40587 1.000 31.11816 183 ARG A C 1
ATOM 1351 O O . ARG A 1 183 ? -43.25098 -16.20030 -28.65614 1.000 28.31794 183 ARG A O 1
ATOM 1359 N N . ARG A 1 184 ? -44.61901 -15.04566 -27.30226 1.000 28.19022 184 ARG A N 1
ATOM 1360 C CA . ARG A 1 184 ? -44.52691 -16.14933 -26.36586 1.000 35.01161 184 ARG A CA 1
ATOM 1361 C C . ARG A 1 184 ? -45.34001 -17.34950 -26.81302 1.000 32.42529 184 ARG A C 1
ATOM 1362 O O . ARG A 1 184 ? -45.15926 -18.42407 -26.24611 1.000 34.16631 184 ARG A O 1
ATOM 1370 N N . GLN A 1 185 ? -46.17082 -17.21878 -27.85192 1.000 34.67860 185 GLN A N 1
ATOM 1371 C CA . GLN A 1 185 ? -46.86246 -18.36837 -28.43207 1.000 34.41884 185 GLN A CA 1
ATOM 1372 C C . GLN A 1 185 ? -46.17126 -18.91148 -29.67416 1.000 37.65440 185 GLN A C 1
ATOM 1373 O O . GLN A 1 185 ? -46.73696 -19.78251 -30.34065 1.000 40.90575 185 GLN A O 1
ATOM 1379 N N . GLY A 1 186 ? -44.98905 -18.39601 -30.01880 1.000 37.04063 186 GLY A N 1
ATOM 1380 C CA . GLY A 1 186 ? -44.23907 -18.88791 -31.15986 1.000 35.66372 186 GLY A CA 1
ATOM 1381 C C . GLY A 1 186 ? -44.55686 -18.24496 -32.49592 1.000 36.52375 186 GLY A C 1
ATOM 1382 O O . GLY A 1 186 ? -44.30094 -18.85610 -33.54029 1.000 37.96034 186 GLY A O 1
ATOM 1383 N N . GLY A 1 187 ? -45.09283 -17.03656 -32.50910 1.000 31.25438 187 GLY A N 1
ATOM 1384 C CA . GLY A 1 187 ? -45.41114 -16.40472 -33.77372 1.000 28.27696 187 GLY A CA 1
ATOM 1385 C C . GLY A 1 187 ? -46.81025 -16.75442 -34.23235 1.000 30.51751 187 GLY A C 1
ATOM 1386 O O . GLY A 1 187 ? -47.60680 -17.34450 -33.50569 1.000 31.46690 187 GLY A O 1
ATOM 1387 N N . GLY A 1 188 ? -47.08462 -16.43556 -35.49177 1.000 28.18607 188 GLY A N 1
ATOM 1388 C CA . GLY A 1 188 ? -48.41665 -16.59581 -36.05703 1.000 28.68682 188 GLY A CA 1
ATOM 1389 C C . GLY A 1 188 ? -48.88638 -15.31156 -36.70815 1.000 30.73358 188 GLY A C 1
ATOM 1390 O O . GLY A 1 188 ? -48.16349 -14.74145 -37.54075 1.000 32.94860 188 GLY A O 1
ATOM 1391 N N . VAL A 1 189 ? -50.07257 -14.82235 -36.34203 1.000 32.17753 189 VAL A N 1
ATOM 1392 C CA . VAL A 1 189 ? -50.67535 -13.65471 -36.98300 1.000 27.27560 189 VAL A CA 1
ATOM 1393 C C . VAL A 1 189 ? -50.91085 -12.57814 -35.92956 1.000 30.60406 189 VAL A C 1
ATOM 1394 O O . VAL A 1 189 ? -51.46543 -12.86236 -34.85984 1.000 32.00556 189 VAL A O 1
ATOM 1398 N N . LEU A 1 190 ? -50.50871 -11.33715 -36.23773 1.000 28.70512 190 LEU A N 1
ATOM 1399 C CA . LEU A 1 190 ? -50.88659 -10.16660 -35.44840 1.000 29.47770 190 LEU A CA 1
ATOM 1400 C C . LEU A 1 190 ? -51.94020 -9.41065 -36.24767 1.000 31.18231 190 LEU A C 1
ATOM 1401 O O . LEU A 1 190 ? -51.62236 -8.81446 -37.28613 1.000 33.25978 190 LEU A O 1
ATOM 1406 N N . ASN A 1 191 ? -53.18932 -9.41608 -35.77110 1.000 32.37246 191 ASN A N 1
ATOM 1407 C CA . ASN A 1 191 ? -54.27382 -8.78967 -36.51989 1.000 28.46588 191 ASN A CA 1
ATOM 1408 C C . ASN A 1 191 ? -54.55519 -7.40041 -35.96754 1.000 31.14246 191 ASN A C 1
ATOM 1409 O O . ASN A 1 191 ? -54.77428 -7.23653 -34.76770 1.000 34.44816 191 ASN A O 1
ATOM 1414 N N . ILE A 1 192 ? -54.56239 -6.40784 -36.84525 1.000 30.39198 192 ILE A N 1
ATOM 1415 C CA . ILE A 1 192 ? -54.90374 -5.03994 -36.47021 1.000 29.09691 192 ILE A CA 1
ATOM 1416 C C . ILE A 1 192 ? -56.24156 -4.70850 -37.13185 1.000 29.72041 192 ILE A C 1
ATOM 1417 O O . ILE A 1 192 ? -56.31161 -4.63386 -38.36863 1.000 32.21207 192 ILE A O 1
ATOM 1422 N N . PRO A 1 193 ? -57.32436 -4.53120 -36.37124 1.000 33.12987 193 PRO A N 1
ATOM 1423 C CA . PRO A 1 193 ? -58.60352 -4.16539 -36.99579 1.000 32.93405 193 PRO A CA 1
ATOM 1424 C C . PRO A 1 193 ? -58.47998 -2.84985 -37.75180 1.000 38.19152 193 PRO A C 1
ATOM 1425 O O . PRO A 1 193 ? -57.82394 -1.90975 -37.29023 1.000 33.54385 193 PRO A O 1
ATOM 1429 N N . ARG A 1 194 ? -59.09670 -2.80662 -38.93407 1.000 30.48427 194 ARG A N 1
ATOM 1430 C CA . ARG A 1 194 ? -58.98067 -1.64467 -39.81759 1.000 31.22845 194 ARG A CA 1
ATOM 1431 C C . ARG A 1 194 ? -59.31775 -0.36035 -39.07820 1.000 35.37478 194 ARG A C 1
ATOM 1432 O O . ARG A 1 194 ? -60.39954 -0.22699 -38.49716 1.000 34.60457 194 ARG A O 1
ATOM 1440 N N . GLY A 1 195 ? -58.39243 0.59063 -39.10645 1.000 30.90915 195 GLY A N 1
ATOM 1441 C CA . GLY A 1 195 ? -58.66379 1.87359 -38.48848 1.000 34.60966 195 GLY A CA 1
ATOM 1442 C C . GLY A 1 195 ? -57.46607 2.78499 -38.61143 1.000 31.61505 195 GLY A C 1
ATOM 1443 O O . GLY A 1 195 ? -56.41551 2.40424 -39.13766 1.000 31.81086 195 GLY A O 1
ATOM 1444 N N . ILE A 1 196 ? -57.65004 4.01142 -38.12673 1.000 32.18917 196 ILE A N 1
ATOM 1445 C CA . ILE A 1 196 ? -56.57155 4.99057 -37.99388 1.000 32.11426 196 ILE A CA 1
ATOM 1446 C C . ILE A 1 196 ? -56.09980 4.96281 -36.54091 1.000 32.38647 196 ILE A C 1
ATOM 1447 O O . ILE A 1 196 ? -56.90854 5.13202 -35.62172 1.000 34.78992 196 ILE A O 1
ATOM 1452 N N . TYR A 1 197 ? -54.80215 4.72713 -36.31305 1.000 28.77286 197 TYR A N 1
ATOM 1453 C CA . TYR A 1 197 ? -54.26934 4.60732 -34.95924 1.000 27.04419 197 TYR A CA 1
ATOM 1454 C C . TYR A 1 197 ? -53.12016 5.58862 -34.77448 1.000 29.72714 197 TYR A C 1
ATOM 1455 O O . TYR A 1 197 ? -52.29507 5.73456 -35.67975 1.000 28.94229 197 TYR A O 1
ATOM 1464 N N . HIS A 1 198 ? -53.01543 6.18212 -33.58004 1.000 27.97736 198 HIS A N 1
ATOM 1465 C CA . HIS A 1 198 ? -52.01038 7.20662 -33.28586 1.000 29.94385 198 HIS A CA 1
ATOM 1466 C C . HIS A 1 198 ? -50.91466 6.66656 -32.36462 1.000 28.87413 198 HIS A C 1
ATOM 1467 O O . HIS A 1 198 ? -51.17503 5.86076 -31.47729 1.000 29.74909 198 HIS A O 1
ATOM 1474 N N . PHE A 1 199 ? -49.67992 7.14050 -32.57565 1.000 26.58639 199 PHE A N 1
ATOM 1475 C CA . PHE A 1 199 ? -48.49574 6.69353 -31.84783 1.000 29.86674 199 PHE A CA 1
ATOM 1476 C C . PHE A 1 199 ? -47.64012 7.90596 -31.52135 1.000 31.69799 199 PHE A C 1
ATOM 1477 O O . PHE A 1 199 ? -47.52345 8.82140 -32.34291 1.000 31.11704 199 PHE A O 1
ATOM 1485 N N . TYR A 1 200 ? -47.04311 7.90455 -30.33574 1.000 29.14921 200 TYR A N 1
ATOM 1486 C CA . TYR A 1 200 ? -46.30859 9.04020 -29.79733 1.000 31.44742 200 TYR A CA 1
ATOM 1487 C C . TYR A 1 200 ? -45.01836 8.54906 -29.16202 1.000 32.38987 200 TYR A C 1
ATOM 1488 O O . TYR A 1 200 ? -44.88870 7.35863 -28.85032 1.000 31.49114 200 TYR A O 1
ATOM 1497 N N . PRO A 1 201 ? -44.04153 9.44393 -28.95264 1.000 29.02688 201 PRO A N 1
ATOM 1498 C CA . PRO A 1 201 ? -42.77632 9.00633 -28.33403 1.000 30.37958 201 PRO A CA 1
ATOM 1499 C C . PRO A 1 201 ? -42.94051 8.51168 -26.90616 1.000 27.43941 201 PRO A C 1
ATOM 1500 O O . PRO A 1 201 ? -42.14662 7.67451 -26.45979 1.000 27.76632 201 PRO A O 1
ATOM 1504 N N . GLU A 1 202 ? -43.92843 9.03623 -26.17057 1.000 30.50997 202 GLU A N 1
ATOM 1505 C CA . GLU A 1 202 ? -44.02825 8.76754 -24.73772 1.000 34.09824 202 GLU A CA 1
ATOM 1506 C C . GLU A 1 202 ? -44.18795 7.27544 -24.44516 1.000 34.63205 202 GLU A C 1
ATOM 1507 O O . GLU A 1 202 ? -43.63793 6.76939 -23.46093 1.000 33.92018 202 GLU A O 1
ATOM 1513 N N . GLY A 1 203 ? -44.91619 6.55407 -25.28808 1.000 29.28524 203 GLY A N 1
ATOM 1514 C CA . GLY A 1 203 ? -45.10774 5.12736 -25.10361 1.000 33.39103 203 GLY A CA 1
ATOM 1515 C C . GLY A 1 203 ? -44.29971 4.22586 -26.01993 1.000 27.98873 203 GLY A C 1
ATOM 1516 O O . GLY A 1 203 ? -44.60153 3.03093 -26.10559 1.000 30.80523 203 GLY A O 1
ATOM 1517 N N . ALA A 1 204 ? -43.29592 4.75098 -26.71189 1.000 28.34435 204 ALA A N 1
ATOM 1518 C CA . ALA A 1 204 ? -42.46880 3.92243 -27.57673 1.000 24.49537 204 ALA A CA 1
ATOM 1519 C C . ALA A 1 204 ? -41.45590 3.13849 -26.74475 1.000 28.51987 204 ALA A C 1
ATOM 1520 O O . ALA A 1 204 ? -41.22588 3.41460 -25.56255 1.000 27.49256 204 ALA A O 1
ATOM 1522 N N . LEU A 1 205 ? -40.84009 2.14701 -27.37375 1.000 30.49579 205 LEU A N 1
ATOM 1523 C CA . LEU A 1 205 ? -39.74958 1.39418 -26.75440 1.000 24.05145 205 LEU A CA 1
ATOM 1524 C C . LEU A 1 205 ? -38.43694 2.11240 -27.07346 1.000 23.65208 205 LEU A C 1
ATOM 1525 O O . LEU A 1 205 ? -37.97624 2.10041 -28.21180 1.000 25.86093 205 LEU A O 1
ATOM 1530 N N . ASN A 1 206 ? -37.84415 2.75691 -26.08090 1.000 23.80951 206 ASN A N 1
ATOM 1531 C CA . ASN A 1 206 ? -36.61688 3.51511 -26.32526 1.000 23.97757 206 ASN A CA 1
ATOM 1532 C C . ASN A 1 206 ? -35.43675 2.56480 -26.44248 1.000 26.19432 206 ASN A C 1
ATOM 1533 O O . ASN A 1 206 ? -35.14245 1.80981 -25.50927 1.000 28.62349 206 ASN A O 1
ATOM 1538 N N . MET A 1 207 ? -34.76021 2.60635 -27.58819 1.000 23.22125 207 MET A N 1
ATOM 1539 C CA . MET A 1 207 ? -33.60062 1.77813 -27.86532 1.000 23.71901 207 MET A CA 1
ATOM 1540 C C . MET A 1 207 ? -32.45222 2.68158 -28.29965 1.000 28.19763 207 MET A C 1
ATOM 1541 O O . MET A 1 207 ? -32.66448 3.80849 -28.75786 1.000 26.76901 207 MET A O 1
ATOM 1546 N N . SER A 1 208 ? -31.22359 2.18412 -28.16647 1.000 25.52946 208 SER A N 1
ATOM 1547 C CA . SER A 1 208 ? -30.06104 2.89718 -28.68771 1.000 23.00775 208 SER A CA 1
ATOM 1548 C C . SER A 1 208 ? -29.30560 1.97027 -29.62417 1.000 29.35840 208 SER A C 1
ATOM 1549 O O . SER A 1 208 ? -28.78930 0.94195 -29.18564 1.000 23.64152 208 SER A O 1
ATOM 1552 N N . PHE A 1 209 ? -29.25697 2.32719 -30.91037 1.000 24.23116 209 PHE A N 1
ATOM 1553 C CA . PHE A 1 209 ? -28.46709 1.60234 -31.89605 1.000 26.05799 209 PHE A CA 1
ATOM 1554 C C . PHE A 1 209 ? -28.12095 2.57691 -33.01749 1.000 25.54276 209 PHE A C 1
ATOM 1555 O O . PHE A 1 209 ? -28.63105 3.69946 -33.05954 1.000 24.54262 209 PHE A O 1
ATOM 1563 N N . HIS A 1 210 ? -27.24059 2.13382 -33.92748 1.000 25.33224 210 HIS A N 1
ATOM 1564 C CA . HIS A 1 210 ? -26.75535 2.93960 -35.04288 1.000 25.51137 210 HIS A CA 1
ATOM 1565 C C . HIS A 1 210 ? -27.49466 2.56631 -36.30938 1.000 26.44937 210 HIS A C 1
ATOM 1566 O O . HIS A 1 210 ? -27.67511 1.38360 -36.59684 1.000 26.34303 210 HIS A O 1
ATOM 1573 N N . ILE A 1 211 ? -27.88536 3.57524 -37.08726 1.000 26.10101 211 ILE A N 1
ATOM 1574 C CA . ILE A 1 211 ? -28.60883 3.36903 -38.34565 1.000 25.24304 211 ILE A CA 1
ATOM 1575 C C . ILE A 1 211 ? -27.76875 3.93878 -39.47492 1.000 29.14198 211 ILE A C 1
ATOM 1576 O O . ILE A 1 211 ? -27.42179 5.13296 -39.46386 1.000 24.96435 211 ILE A O 1
ATOM 1581 N N . SER A 1 212 ? -27.45451 3.08739 -40.44720 1.000 24.88413 212 SER A N 1
ATOM 1582 C CA . SER A 1 212 ? -26.60689 3.48618 -41.56434 1.000 24.56622 212 SER A CA 1
ATOM 1583 C C . SER A 1 212 ? -27.22130 4.65398 -42.33860 1.000 26.47232 212 SER A C 1
ATOM 1584 O O . SER A 1 212 ? -28.43126 4.69374 -42.57151 1.000 28.10120 212 SER A O 1
ATOM 1587 N N . ASN A 1 213 ? -26.35879 5.59497 -42.75398 1.000 24.81799 213 ASN A N 1
ATOM 1588 C CA . ASN A 1 213 ? -26.69582 6.67867 -43.68012 1.000 24.54591 213 ASN A CA 1
ATOM 1589 C C . ASN A 1 213 ? -27.73284 7.63637 -43.09640 1.000 28.76711 213 ASN A C 1
ATOM 1590 O O . ASN A 1 213 ? -28.52332 8.22705 -43.83695 1.000 25.45893 213 ASN A O 1
ATOM 1595 N N . HIS A 1 214 ? -27.70381 7.82070 -41.76995 1.000 24.75943 214 HIS A N 1
ATOM 1596 C CA . HIS A 1 214 ? -28.60394 8.71984 -41.06024 1.000 23.64269 214 HIS A CA 1
ATOM 1597 C C . HIS A 1 214 ? -27.79834 9.51252 -40.04176 1.000 26.76058 214 HIS A C 1
ATOM 1598 O O . HIS A 1 214 ? -26.65985 9.16662 -39.72561 1.000 23.80947 214 HIS A O 1
ATOM 1605 N N . ASP A 1 215 ? -28.39657 10.58574 -39.51192 1.000 27.05798 215 ASP A N 1
ATOM 1606 C CA . ASP A 1 215 ? -27.81857 11.17846 -38.31864 1.000 26.40993 215 ASP A CA 1
ATOM 1607 C C . ASP A 1 215 ? -27.89373 10.15794 -37.19027 1.000 27.08780 215 ASP A C 1
ATOM 1608 O O . ASP A 1 215 ? -28.52293 9.11231 -37.32321 1.000 27.46026 215 ASP A O 1
ATOM 1613 N N . GLN A 1 216 ? -27.22036 10.44573 -36.07171 1.000 24.95233 216 GLN A N 1
ATOM 1614 C CA . GLN A 1 216 ? -27.07688 9.46162 -34.99407 1.000 25.65686 216 GLN A CA 1
ATOM 1615 C C . GLN A 1 216 ? -27.58911 9.96472 -33.64576 1.000 28.05552 216 GLN A C 1
ATOM 1616 O O . GLN A 1 216 ? -26.81353 10.05000 -32.68585 1.000 24.97992 216 GLN A O 1
ATOM 1622 N N . PRO A 1 217 ? -28.88224 10.28599 -33.52749 1.000 26.27012 217 PRO A N 1
ATOM 1623 C CA . PRO A 1 217 ? -29.43406 10.55725 -32.19621 1.000 26.24872 217 PRO A CA 1
ATOM 1624 C C . PRO A 1 217 ? -29.17876 9.36151 -31.29846 1.000 30.43841 217 PRO A C 1
ATOM 1625 O O . PRO A 1 217 ? -29.14609 8.20959 -31.74865 1.000 25.99076 217 PRO A O 1
ATOM 1629 N N . LEU A 1 218 ? -29.00023 9.64593 -30.01407 1.000 25.68115 218 LEU A N 1
ATOM 1630 C CA . LEU A 1 218 ? -28.67918 8.58508 -29.06628 1.000 28.94898 218 LEU A CA 1
ATOM 1631 C C . LEU A 1 218 ? -29.82150 7.57399 -28.91933 1.000 26.78487 218 LEU A C 1
ATOM 1632 O O . LEU A 1 218 ? -29.57560 6.36659 -28.76199 1.000 29.68907 218 LEU A O 1
ATOM 1637 N N . ILE A 1 219 ? -31.07041 8.04081 -28.93583 1.000 26.64109 219 ILE A N 1
ATOM 1638 C CA . ILE A 1 219 ? -32.22617 7.19353 -28.63489 1.000 25.77068 219 ILE A CA 1
ATOM 1639 C C . ILE A 1 219 ? -33.11387 7.12458 -29.86688 1.000 29.33581 219 ILE A C 1
ATOM 1640 O O . ILE A 1 219 ? -33.45083 8.16764 -30.45141 1.000 27.27698 219 ILE A O 1
ATOM 1645 N N . HIS A 1 220 ? -33.49724 5.90094 -30.25831 1.000 23.62327 220 HIS A N 1
ATOM 1646 C CA . HIS A 1 220 ? -34.58798 5.73994 -31.20521 1.000 23.77608 220 HIS A CA 1
ATOM 1647 C C . HIS A 1 220 ? -35.83186 5.30736 -30.44560 1.000 27.85849 220 HIS A C 1
ATOM 1648 O O . HIS A 1 220 ? -35.86968 4.18012 -29.92866 1.000 26.28608 220 HIS A O 1
ATOM 1655 N N . PRO A 1 221 ? -36.84180 6.15092 -30.32665 1.000 24.05432 221 PRO A N 1
ATOM 1656 C CA . PRO A 1 221 ? -38.11750 5.69125 -29.76185 1.000 26.45156 221 PRO A CA 1
ATOM 1657 C C . PRO A 1 221 ? -38.86189 4.84676 -30.78159 1.000 26.82579 221 PRO A C 1
ATOM 1658 O O . PRO A 1 221 ? -39.37585 5.39940 -31.76041 1.000 29.66472 221 PRO A O 1
ATOM 1662 N N . VAL A 1 222 ? -38.93353 3.53349 -30.58144 1.000 27.26025 222 VAL A N 1
ATOM 1663 C CA . VAL A 1 222 ? -39.48971 2.61022 -31.57063 1.000 26.18213 222 VAL A CA 1
ATOM 1664 C C . VAL A 1 222 ? -40.95576 2.36368 -31.22172 1.000 24.54212 222 VAL A C 1
ATOM 1665 O O . VAL A 1 222 ? -41.27063 1.80899 -30.15500 1.000 27.03912 222 VAL A O 1
ATOM 1669 N N . CYS A 1 223 ? -41.85488 2.75106 -32.13230 1.000 26.40136 223 CYS A N 1
ATOM 1670 C CA . CYS A 1 223 ? -43.28751 2.65265 -31.86000 1.000 25.11466 223 CYS A CA 1
ATOM 1671 C C . CYS A 1 223 ? -43.84085 1.26464 -32.13674 1.000 27.86048 223 CYS A C 1
ATOM 1672 O O . CYS A 1 223 ? -44.69570 0.78190 -31.38054 1.000 25.64715 223 CYS A O 1
ATOM 1675 N N . VAL A 1 224 ? -43.42798 0.64854 -33.23770 1.000 26.42006 224 VAL A N 1
ATOM 1676 C CA . VAL A 1 224 ? -43.88280 -0.68712 -33.61252 1.000 29.10885 224 VAL A CA 1
ATOM 1677 C C . VAL A 1 224 ? -42.65183 -1.58162 -33.68983 1.000 30.55945 224 VAL A C 1
ATOM 1678 O O . VAL A 1 224 ? -42.09437 -1.79433 -34.77927 1.000 27.63067 224 VAL A O 1
ATOM 1682 N N . PRO A 1 225 ? -42.19438 -2.12183 -32.56490 1.000 29.72995 225 PRO A N 1
ATOM 1683 C CA . PRO A 1 225 ? -40.98581 -2.95793 -32.58588 1.000 27.41985 225 PRO A CA 1
ATOM 1684 C C . PRO A 1 225 ? -41.30736 -4.40561 -32.89048 1.000 31.11064 225 PRO A C 1
ATOM 1685 O O . PRO A 1 225 ? -41.87599 -5.10494 -32.04994 1.000 35.46244 225 PRO A O 1
ATOM 1689 N N . LEU A 1 226 ? -40.98105 -4.85348 -34.09330 1.000 27.21057 226 LEU A N 1
ATOM 1690 C CA . LEU A 1 226 ? -41.17083 -6.24929 -34.47334 1.000 30.94702 226 LEU A CA 1
ATOM 1691 C C . LEU A 1 226 ? -39.83263 -6.97122 -34.35887 1.000 28.36454 226 LEU A C 1
ATOM 1692 O O . LEU A 1 226 ? -39.25643 -7.46254 -35.33081 1.000 28.59917 226 LEU A O 1
ATOM 1697 N N . ALA A 1 227 ? -39.31013 -6.95561 -33.13691 1.000 26.50706 227 ALA A N 1
ATOM 1698 C CA . ALA A 1 227 ? -37.95773 -7.41757 -32.87229 1.000 28.62107 227 ALA A CA 1
ATOM 1699 C C . ALA A 1 227 ? -37.99599 -8.72399 -32.10167 1.000 27.49908 227 ALA A C 1
ATOM 1700 O O . ALA A 1 227 ? -38.89014 -8.94304 -31.28180 1.000 25.48751 227 ALA A O 1
ATOM 1702 N N . ASP A 1 228 ? -37.00283 -9.58087 -32.36251 1.000 24.11403 228 ASP A N 1
ATOM 1703 C CA . ASP A 1 228 ? -36.95186 -10.93401 -31.79507 1.000 26.09185 228 ASP A CA 1
ATOM 1704 C C . ASP A 1 228 ? -38.24972 -11.71069 -32.05113 1.000 27.34242 228 ASP A C 1
ATOM 1705 O O . ASP A 1 228 ? -38.85227 -12.31023 -31.14607 1.000 25.14022 228 ASP A O 1
ATOM 1710 N N . LEU A 1 229 ? -38.66162 -11.73435 -33.31645 1.000 25.55225 229 LEU A N 1
ATOM 1711 C CA . LEU A 1 229 ? -39.82892 -12.48897 -33.74013 1.000 29.60442 229 LEU A CA 1
ATOM 1712 C C . LEU A 1 229 ? -39.44338 -13.48721 -34.82181 1.000 30.92067 229 LEU A C 1
ATOM 1713 O O . LEU A 1 229 ? -38.56080 -13.22413 -35.63774 1.000 27.39219 229 LEU A O 1
ATOM 1718 N N . ARG A 1 230 ? -40.13889 -14.62063 -34.84136 1.000 25.62476 230 ARG A N 1
ATOM 1719 C CA . ARG A 1 230 ? -39.99667 -15.62418 -35.89002 1.000 27.32781 230 ARG A CA 1
ATOM 1720 C C . ARG A 1 230 ? -41.38333 -15.96260 -36.42100 1.000 30.51815 230 ARG A C 1
ATOM 1721 O O . ARG A 1 230 ? -42.28698 -16.27256 -35.63263 1.000 32.20249 230 ARG A O 1
ATOM 1729 N N . ASN A 1 231 ? -41.54494 -15.92592 -37.74622 1.000 29.05270 231 ASN A N 1
ATOM 1730 C CA . ASN A 1 231 ? -42.74627 -16.46721 -38.37598 1.000 30.86357 231 ASN A CA 1
ATOM 1731 C C . ASN A 1 231 ? -43.99056 -15.67934 -37.98402 1.000 34.65945 231 ASN A C 1
ATOM 1732 O O . ASN A 1 231 ? -44.95418 -16.24487 -37.45749 1.000 29.33876 231 ASN A O 1
ATOM 1737 N N . VAL A 1 232 ? -43.97354 -14.37203 -38.23315 1.000 33.77027 232 VAL A N 1
ATOM 1738 C CA . VAL A 1 232 ? -45.06312 -13.48165 -37.85012 1.000 30.71883 232 VAL A CA 1
ATOM 1739 C C . VAL A 1 232 ? -45.55180 -12.75861 -39.09233 1.000 33.72359 232 VAL A C 1
ATOM 1740 O O . VAL A 1 232 ? -44.74728 -12.21739 -39.85932 1.000 32.41028 232 VAL A O 1
ATOM 1744 N N . ARG A 1 233 ? -46.86487 -12.74834 -39.28660 1.000 31.32780 233 ARG A N 1
ATOM 1745 C CA . ARG A 1 233 ? -47.49772 -11.96542 -40.32942 1.000 33.36108 233 ARG A CA 1
ATOM 1746 C C . ARG A 1 233 ? -48.32859 -10.90108 -39.63493 1.000 33.88999 233 ARG A C 1
ATOM 1747 O O . ARG A 1 233 ? -49.22251 -11.22854 -38.84612 1.000 30.76320 233 ARG A O 1
ATOM 1755 N N . VAL A 1 234 ? -48.01723 -9.63769 -39.89780 1.000 28.27086 234 VAL A N 1
ATOM 1756 C CA . VAL A 1 234 ? -48.77610 -8.52939 -39.32985 1.000 28.55786 234 VAL A CA 1
ATOM 1757 C C . VAL A 1 234 ? -49.85079 -8.15306 -40.34039 1.000 31.00560 234 VAL A C 1
ATOM 1758 O O . VAL A 1 234 ? -49.53105 -7.75154 -41.46373 1.000 29.81844 234 VAL A O 1
ATOM 1762 N N . GLU A 1 235 ? -51.12705 -8.28847 -39.95312 1.000 26.04911 235 GLU A N 1
ATOM 1763 C CA . GLU A 1 235 ? -52.23972 -8.01097 -40.85874 1.000 31.65458 235 GLU A CA 1
ATOM 1764 C C . GLU A 1 235 ? -52.78002 -6.61815 -40.55217 1.000 26.68468 235 GLU A C 1
ATOM 1765 O O . GLU A 1 235 ? -53.55390 -6.43640 -39.60910 1.000 32.49358 235 GLU A O 1
ATOM 1771 N N . GLY A 1 236 ? -52.40934 -5.63760 -41.37521 1.000 30.92321 236 GLY A N 1
ATOM 1772 C CA . GLY A 1 236 ? -52.87359 -4.27489 -41.13430 1.000 31.40608 236 GLY A CA 1
ATOM 1773 C C . GLY A 1 236 ? -54.32325 -4.02114 -41.50838 1.000 34.31409 236 GLY A C 1
ATOM 1774 O O . GLY A 1 236 ? -54.92017 -3.05128 -41.01975 1.000 32.74964 236 GLY A O 1
ATOM 1775 N N . ASN A 1 237 ? -54.89008 -4.85709 -42.38034 1.000 32.67352 237 ASN A N 1
ATOM 1776 C CA . ASN A 1 237 ? -56.28326 -4.71684 -42.82883 1.000 33.46059 237 ASN A CA 1
ATOM 1777 C C . ASN A 1 237 ? -56.55199 -3.33427 -43.39877 1.000 31.75472 237 ASN A C 1
ATOM 1778 O O . ASN A 1 237 ? -57.66267 -2.81086 -43.29608 1.000 33.36935 237 ASN A O 1
ATOM 1783 N N . GLY A 1 238 ? -55.52455 -2.71440 -43.98226 1.000 32.64682 238 GLY A N 1
ATOM 1784 C CA . GLY A 1 238 ? -55.68050 -1.39639 -44.56244 1.000 31.01542 238 GLY A CA 1
ATOM 1785 C C . GLY A 1 238 ? -55.64921 -0.25820 -43.56775 1.000 35.12599 238 GLY A C 1
ATOM 1786 O O . GLY A 1 238 ? -56.03200 0.86660 -43.91729 1.000 34.61868 238 GLY A O 1
ATOM 1787 N N . SER A 1 239 ? -55.20782 -0.51452 -42.34412 1.000 30.77364 239 SER A N 1
ATOM 1788 C CA . SER A 1 239 ? -55.07426 0.52768 -41.33928 1.000 32.11822 239 SER A CA 1
ATOM 1789 C C . SER A 1 239 ? -54.06835 1.59964 -41.75066 1.000 33.92423 239 SER A C 1
ATOM 1790 O O . SER A 1 239 ? -53.15886 1.38208 -42.55648 1.000 30.16984 239 SER A O 1
ATOM 1793 N N . LEU A 1 240 ? -54.21457 2.75555 -41.11788 1.000 31.47465 240 LEU A N 1
ATOM 1794 C CA . LEU A 1 240 ? -53.27238 3.86056 -41.20717 1.000 30.86350 240 LEU A CA 1
ATOM 1795 C C . LEU A 1 240 ? -52.72555 4.10887 -39.80777 1.000 31.51547 240 LEU A C 1
ATOM 1796 O O . LEU A 1 240 ? -53.49967 4.35261 -38.87493 1.000 31.30438 240 LEU A O 1
ATOM 1801 N N . PHE A 1 241 ? -51.40122 3.99277 -39.65388 1.000 27.59995 241 PHE A N 1
ATOM 1802 C CA . PHE A 1 241 ? -50.70343 4.35000 -38.41987 1.000 29.05692 241 PHE A CA 1
ATOM 1803 C C . PHE A 1 241 ? -50.16039 5.76555 -38.58372 1.000 30.05538 241 PHE A C 1
ATOM 1804 O O . PHE A 1 241 ? -49.40411 6.03786 -39.52550 1.000 27.90761 241 PHE A O 1
ATOM 1812 N N . LEU A 1 242 ? -50.57967 6.67561 -37.70415 1.000 29.90974 242 LEU A N 1
ATOM 1813 C CA . LEU A 1 242 ? -50.13454 8.07117 -37.73513 1.000 29.78483 242 LEU A CA 1
ATOM 1814 C C . LEU A 1 242 ? -49.18034 8.32700 -36.58056 1.000 26.03288 242 LEU A C 1
ATOM 1815 O O . LEU A 1 242 ? -49.52274 8.05865 -35.42592 1.000 29.86683 242 LEU A O 1
ATOM 1820 N N . PHE A 1 243 ? -48.03589 8.92969 -36.87798 1.000 28.50951 243 PHE A N 1
ATOM 1821 C CA . PHE A 1 243 ? -46.98110 9.10613 -35.88988 1.000 31.79700 243 PHE A CA 1
ATOM 1822 C C . PHE A 1 243 ? -46.79463 10.57778 -35.55030 1.000 34.59178 243 PHE A C 1
ATOM 1823 O O . PHE A 1 243 ? -47.03805 11.46961 -36.37569 1.000 31.28208 243 PHE A O 1
ATOM 1831 N N . HIS A 1 244 ? -46.38520 10.81298 -34.30744 1.000 30.44732 244 HIS A N 1
ATOM 1832 C CA . HIS A 1 244 ? -46.19583 12.14495 -33.75844 1.000 32.15918 244 HIS A CA 1
ATOM 1833 C C . HIS A 1 244 ? -44.83892 12.21165 -33.07833 1.000 35.52268 244 HIS A C 1
ATOM 1834 O O . HIS A 1 244 ? -44.41104 11.23542 -32.45986 1.000 31.56895 244 HIS A O 1
ATOM 1841 N N . GLY A 1 245 ? -44.17920 13.36458 -33.17169 1.000 32.49259 245 GLY A N 1
ATOM 1842 C CA . GLY A 1 245 ? -42.85119 13.51383 -32.59826 1.000 28.54376 245 GLY A CA 1
ATOM 1843 C C . GLY A 1 245 ? -41.76831 12.81600 -33.42264 1.000 33.36504 245 GLY A C 1
ATOM 1844 O O . GLY A 1 245 ? -41.99420 12.33555 -34.53868 1.000 31.32734 245 GLY A O 1
ATOM 1845 N N . LYS A 1 246 ? -40.56319 12.78923 -32.84627 1.000 30.67043 246 LYS A N 1
ATOM 1846 C CA . LYS A 1 246 ? -39.38944 12.16826 -33.47459 1.000 24.17558 246 LYS A CA 1
ATOM 1847 C C . LYS A 1 246 ? -39.31023 10.72385 -32.98450 1.000 31.74079 246 LYS A C 1
ATOM 1848 O O . LYS A 1 246 ? -39.05594 10.47279 -31.80097 1.000 32.51752 246 LYS A O 1
ATOM 1854 N N . VAL A 1 247 ? -39.59999 9.77426 -33.88355 1.000 28.54426 247 VAL A N 1
ATOM 1855 C CA . VAL A 1 247 ? -39.70522 8.35906 -33.54452 1.000 26.37665 247 VAL A CA 1
ATOM 1856 C C . VAL A 1 247 ? -39.20406 7.54507 -34.72595 1.000 29.49712 247 VAL A C 1
ATOM 1857 O O . VAL A 1 247 ? -39.08448 8.04444 -35.84916 1.000 28.12692 247 VAL A O 1
ATOM 1861 N N . VAL A 1 248 ? -38.92419 6.27115 -34.46345 1.000 26.63374 248 VAL A N 1
ATOM 1862 C CA . VAL A 1 248 ? -38.83170 5.25149 -35.50323 1.000 29.05384 248 VAL A CA 1
ATOM 1863 C C . VAL A 1 248 ? -40.18776 4.54434 -35.54085 1.000 26.91581 248 VAL A C 1
ATOM 1864 O O . VAL A 1 248 ? -40.53975 3.85252 -34.57003 1.000 27.72621 248 VAL A O 1
ATOM 1868 N N . PRO A 1 249 ? -40.99189 4.74479 -36.57805 1.000 24.55195 249 PRO A N 1
ATOM 1869 C CA . PRO A 1 249 ? -42.31117 4.08153 -36.61066 1.000 24.98577 249 PRO A CA 1
ATOM 1870 C C . PRO A 1 249 ? -42.22944 2.56983 -36.52632 1.000 29.22226 249 PRO A C 1
ATOM 1871 O O . PRO A 1 249 ? -42.89345 1.96752 -35.66743 1.000 29.88273 249 PRO A O 1
ATOM 1875 N N . LEU A 1 250 ? -41.43750 1.93365 -37.39454 1.000 24.45669 250 LEU A N 1
ATOM 1876 C CA . LEU A 1 250 ? -41.40678 0.47651 -37.52038 1.000 28.20558 250 LEU A CA 1
ATOM 1877 C C . LEU A 1 250 ? -39.97984 -0.02995 -37.45313 1.000 29.68726 250 LEU A C 1
ATOM 1878 O O . LEU A 1 250 ? -39.08663 0.55346 -38.06853 1.000 26.20165 250 LEU A O 1
ATOM 1883 N N . LEU A 1 251 ? -39.79031 -1.16133 -36.77095 1.000 26.71826 251 LEU A N 1
ATOM 1884 C CA . LEU A 1 251 ? -38.48999 -1.80501 -36.64632 1.000 26.90423 251 LEU A CA 1
ATOM 1885 C C . LEU A 1 251 ? -38.65807 -3.31225 -36.78420 1.000 26.77433 251 LEU A C 1
ATOM 1886 O O . LEU A 1 251 ? -39.49088 -3.90426 -36.09269 1.000 29.02138 251 LEU A O 1
ATOM 1891 N N . VAL A 1 252 ? -37.90198 -3.92941 -37.68976 1.000 28.01170 252 VAL A N 1
ATOM 1892 C CA . VAL A 1 252 ? -37.82177 -5.39047 -37.77271 1.000 24.03884 252 VAL A CA 1
ATOM 1893 C C . VAL A 1 252 ? -36.37530 -5.73522 -37.47208 1.000 32.57758 252 VAL A C 1
ATOM 1894 O O . VAL A 1 252 ? -35.49125 -5.44290 -38.28788 1.000 26.47535 252 VAL A O 1
ATOM 1898 N N . MET A 1 253 ? -36.11908 -6.33112 -36.30489 1.000 24.63460 253 MET A N 1
ATOM 1899 C CA . MET A 1 253 ? -34.74086 -6.49103 -35.84471 1.000 24.37646 253 MET A CA 1
ATOM 1900 C C . MET A 1 253 ? -34.57831 -7.83132 -35.14070 1.000 27.25157 253 MET A C 1
ATOM 1901 O O . MET A 1 253 ? -35.42206 -8.20069 -34.32688 1.000 25.25034 253 MET A O 1
ATOM 1906 N N . ASP A 1 254 ? -33.48721 -8.54947 -35.43679 1.000 26.60514 254 ASP A N 1
ATOM 1907 C CA . ASP A 1 254 ? -33.23514 -9.85512 -34.80728 1.000 25.94740 254 ASP A CA 1
ATOM 1908 C C . ASP A 1 254 ? -34.42938 -10.78657 -35.00856 1.000 24.85840 254 ASP A C 1
ATOM 1909 O O . ASP A 1 254 ? -34.85841 -11.49756 -34.09444 1.000 27.65843 254 ASP A O 1
ATOM 1914 N N . SER A 1 255 ? -34.97010 -10.78266 -36.22709 1.000 25.83265 255 SER A N 1
ATOM 1915 C CA . SER A 1 255 ? -36.21319 -11.48267 -36.53510 1.000 26.37955 255 SER A CA 1
ATOM 1916 C C . SER A 1 255 ? -36.03136 -12.33133 -37.79119 1.000 28.12145 255 SER A C 1
ATOM 1917 O O . SER A 1 255 ? -35.11291 -12.10959 -38.58808 1.000 26.63749 255 SER A O 1
ATOM 1920 N N . GLU A 1 256 ? -36.91851 -13.31479 -37.97393 1.000 25.19612 256 GLU A N 1
ATOM 1921 C CA . GLU A 1 256 ? -36.88572 -14.14966 -39.16789 1.000 26.48132 256 GLU A CA 1
ATOM 1922 C C . GLU A 1 256 ? -38.31212 -14.32347 -39.67591 1.000 30.99658 256 GLU A C 1
ATOM 1923 O O . GLU A 1 256 ? -39.21645 -14.57651 -38.88286 1.000 25.71398 256 GLU A O 1
ATOM 1929 N N . ASN A 1 257 ? -38.51451 -14.20837 -40.98724 1.000 28.15332 257 ASN A N 1
ATOM 1930 C CA . ASN A 1 257 ? -39.83346 -14.47764 -41.58851 1.000 27.50908 257 ASN A CA 1
ATOM 1931 C C . ASN A 1 257 ? -40.93559 -13.60619 -40.98488 1.000 30.29042 257 ASN A C 1
ATOM 1932 O O . ASN A 1 257 ? -42.00290 -14.09450 -40.61354 1.000 30.40113 257 ASN A O 1
ATOM 1937 N N . VAL A 1 258 ? -40.67401 -12.30915 -40.87437 1.000 27.58066 258 VAL A N 1
ATOM 1938 C CA . VAL A 1 258 ? -41.68562 -11.33719 -40.47070 1.000 28.71771 258 VAL A CA 1
ATOM 1939 C C . VAL A 1 258 ? -42.21873 -10.67773 -41.73136 1.000 31.54907 258 VAL A C 1
ATOM 1940 O O . VAL A 1 258 ? -41.43731 -10.23573 -42.57406 1.000 27.96268 258 VAL A O 1
ATOM 1944 N N . SER A 1 259 ? -43.54150 -10.64150 -41.89168 1.000 27.50717 259 SER A N 1
ATOM 1945 C CA . SER A 1 259 ? -44.13790 -9.91360 -43.00861 1.000 27.17601 259 SER A CA 1
ATOM 1946 C C . SER A 1 259 ? -45.15613 -8.91232 -42.48466 1.000 31.63855 259 SER A C 1
ATOM 1947 O O . SER A 1 259 ? -45.79050 -9.12086 -41.44663 1.000 33.37156 259 SER A O 1
ATOM 1950 N N . ILE A 1 260 ? -45.27890 -7.80028 -43.20031 1.000 31.82572 260 ILE A N 1
ATOM 1951 C CA . ILE A 1 260 ? -46.22186 -6.73958 -42.87696 1.000 30.71386 260 ILE A CA 1
ATOM 1952 C C . ILE A 1 260 ? -47.10291 -6.57879 -44.10302 1.000 30.38207 260 ILE A C 1
ATOM 1953 O O . ILE A 1 260 ? -46.58966 -6.40020 -45.21432 1.000 31.39517 260 ILE A O 1
ATOM 1958 N N . ASN A 1 261 ? -48.41631 -6.67427 -43.91807 1.000 29.66196 261 ASN A N 1
ATOM 1959 C CA . ASN A 1 261 ? -49.36517 -6.65190 -45.02503 1.000 29.28919 261 ASN A CA 1
ATOM 1960 C C . ASN A 1 261 ? -50.35144 -5.50224 -44.84755 1.000 32.14182 261 ASN A C 1
ATOM 1961 O O . ASN A 1 261 ? -50.89364 -5.32025 -43.75609 1.000 34.71736 261 ASN A O 1
ATOM 1966 N N . ARG A 1 262 ? -50.60459 -4.74545 -45.92521 1.000 29.61444 262 ARG A N 1
ATOM 1967 C CA . ARG A 1 262 ? -51.77016 -3.85357 -46.00890 1.000 26.45361 262 ARG A CA 1
ATOM 1968 C C . ARG A 1 262 ? -51.78861 -2.84897 -44.85666 1.000 30.59350 262 ARG A C 1
ATOM 1969 O O . ARG A 1 262 ? -52.70947 -2.80175 -44.04369 1.000 31.25434 262 ARG A O 1
ATOM 1977 N N . LEU A 1 263 ? -50.71794 -2.05240 -44.78182 1.000 31.11744 263 LEU A N 1
ATOM 1978 C CA . LEU A 1 263 ? -50.54523 -1.10303 -43.69840 1.000 32.08359 263 LEU A CA 1
ATOM 1979 C C . LEU A 1 263 ? -49.97848 0.18075 -44.27439 1.000 34.73333 263 LEU A C 1
ATOM 1980 O O . LEU A 1 263 ? -49.12240 0.12779 -45.15978 1.000 30.85437 263 LEU A O 1
ATOM 1985 N N . SER A 1 264 ? -50.44414 1.32692 -43.77392 1.000 28.96853 264 SER A N 1
ATOM 1986 C CA . SER A 1 264 ? -49.89324 2.61055 -44.18306 1.000 32.24563 264 SER A CA 1
ATOM 1987 C C . SER A 1 264 ? -49.31797 3.35533 -42.98751 1.000 30.73440 264 SER A C 1
ATOM 1988 O O . SER A 1 264 ? -49.78493 3.20909 -41.85837 1.000 31.81281 264 SER A O 1
ATOM 1991 N N . VAL A 1 265 ? -48.30940 4.17246 -43.26186 1.000 29.54785 265 VAL A N 1
ATOM 1992 C CA . VAL A 1 265 ? -47.59496 4.93761 -42.24991 1.000 30.08442 265 VAL A CA 1
ATOM 1993 C C . VAL A 1 265 ? -47.51796 6.38684 -42.70967 1.000 25.16099 265 VAL A C 1
ATOM 1994 O O . VAL A 1 265 ? -47.11262 6.65406 -43.84413 1.000 29.41781 265 VAL A O 1
ATOM 1998 N N . ASP A 1 266 ? -47.87119 7.31683 -41.82854 1.000 29.99643 266 ASP A N 1
ATOM 1999 C CA . ASP A 1 266 ? -47.72496 8.73046 -42.13898 1.000 30.09373 266 ASP A CA 1
ATOM 2000 C C . ASP A 1 266 ? -47.50930 9.49579 -40.84064 1.000 30.59306 266 ASP A C 1
ATOM 2001 O O . ASP A 1 266 ? -47.69322 8.97026 -39.74170 1.000 29.73297 266 ASP A O 1
ATOM 2006 N N . TYR A 1 267 ? -47.12378 10.75532 -40.98618 1.000 28.86557 267 TYR A N 1
ATOM 2007 C CA . TYR A 1 267 ? -47.03157 11.70912 -39.89239 1.000 28.40464 267 TYR A CA 1
ATOM 2008 C C . TYR A 1 267 ? -48.06985 12.79253 -40.14600 1.000 29.80652 267 TYR A C 1
ATOM 2009 O O . TYR A 1 267 ? -48.19023 13.27612 -41.27027 1.000 33.83782 267 TYR A O 1
ATOM 2018 N N . GLU A 1 268 ? -48.80967 13.19358 -39.11332 1.000 30.32783 268 GLU A N 1
ATOM 2019 C CA . GLU A 1 268 ? -49.72809 14.30931 -39.30604 1.000 34.67703 268 GLU A CA 1
ATOM 2020 C C . GLU A 1 268 ? -48.97701 15.60767 -39.54346 1.000 37.35758 268 GLU A C 1
ATOM 2021 O O . GLU A 1 268 ? -49.42208 16.44167 -40.33617 1.000 40.66898 268 GLU A O 1
ATOM 2027 N N . ARG A 1 269 ? -47.81632 15.77212 -38.91061 1.000 34.87931 269 ARG A N 1
ATOM 2028 C CA . ARG A 1 269 ? -46.98234 16.94618 -39.10347 1.000 31.96607 269 ARG A CA 1
ATOM 2029 C C . ARG A 1 269 ? -45.71672 16.44550 -39.78773 1.000 30.32171 269 ARG A C 1
ATOM 2030 O O . ARG A 1 269 ? -44.86218 15.81616 -39.15763 1.000 29.70933 269 ARG A O 1
ATOM 2038 N N . SER A 1 270 ? -45.61605 16.70670 -41.08400 1.000 31.11800 270 SER A N 1
ATOM 2039 C CA . SER A 1 270 ? -44.48813 16.22049 -41.86248 1.000 31.57803 270 SER A CA 1
ATOM 2040 C C . SER A 1 270 ? -43.15624 16.78047 -41.34019 1.000 29.42827 270 SER A C 1
ATOM 2041 O O . SER A 1 270 ? -43.08736 17.83206 -40.70580 1.000 29.63272 270 SER A O 1
ATOM 2044 N N . TRP A 1 271 ? -42.08801 16.04138 -41.62588 1.000 27.84400 271 TRP A N 1
ATOM 2045 C CA . TRP A 1 271 ? -40.73391 16.52419 -41.37398 1.000 29.13755 271 TRP A CA 1
ATOM 2046 C C . TRP A 1 271 ? -40.41283 17.73818 -42.23938 1.000 33.32224 271 TRP A C 1
ATOM 2047 O O . TRP A 1 271 ? -39.55855 18.54550 -41.86895 1.000 30.10171 271 TRP A O 1
ATOM 2058 N N . CYS A 1 272 ? -41.09247 17.89468 -43.37446 1.000 31.31954 272 CYS A N 1
ATOM 2059 C CA . CYS A 1 272 ? -40.87629 19.01646 -44.28143 1.000 31.47877 272 CYS A CA 1
ATOM 2060 C C . CYS A 1 272 ? -42.07883 19.94794 -44.22418 1.000 32.82986 272 CYS A C 1
ATOM 2061 O O . CYS A 1 272 ? -43.15893 19.56070 -43.77112 1.000 32.36259 272 CYS A O 1
ATOM 2064 N N . THR A 1 273 ? -41.90708 21.16033 -44.74504 1.000 29.26731 273 THR A N 1
ATOM 2065 C CA . THR A 1 273 ? -42.94924 22.18866 -44.68023 1.000 35.45062 273 THR A CA 1
ATOM 2066 C C . THR A 1 273 ? -43.19625 22.72653 -46.08186 1.000 32.89261 273 THR A C 1
ATOM 2067 O O . THR A 1 273 ? -42.24701 23.16614 -46.74374 1.000 36.92740 273 THR A O 1
ATOM 2071 N N . GLU A 1 274 ? -44.45658 22.69288 -46.53920 1.000 33.04547 274 GLU A N 1
ATOM 2072 C CA . GLU A 1 274 ? -44.79865 23.17667 -47.87337 1.000 31.46039 274 GLU A CA 1
ATOM 2073 C C . GLU A 1 274 ? -45.30014 24.61113 -47.82117 1.000 34.54270 274 GLU A C 1
ATOM 2074 O O . GLU A 1 274 ? -46.07225 24.98607 -46.92941 1.000 35.06485 274 GLU A O 1
ATOM 2080 N N . ALA A 1 275 ? -44.85672 25.40914 -48.79162 1.000 34.75468 275 ALA A N 1
ATOM 2081 C CA . ALA A 1 275 ? -45.30295 26.79197 -48.95126 1.000 34.11046 275 ALA A CA 1
ATOM 2082 C C . ALA A 1 275 ? -45.76595 26.97075 -50.38694 1.000 38.27763 275 ALA A C 1
ATOM 2083 O O . ALA A 1 275 ? -45.07580 26.54328 -51.31719 1.000 36.88462 275 ALA A O 1
ATOM 2085 N N . ARG A 1 276 ? -46.93410 27.57891 -50.56838 1.000 37.42304 276 ARG A N 1
ATOM 2086 C CA . ARG A 1 276 ? -47.42954 27.88819 -51.90033 1.000 35.35988 276 ARG A CA 1
ATOM 2087 C C . ARG A 1 276 ? -46.91690 29.26260 -52.30431 1.000 36.53068 276 ARG A C 1
ATOM 2088 O O . ARG A 1 276 ? -47.05580 30.21903 -51.53954 1.000 40.53493 276 ARG A O 1
ATOM 2096 N N . VAL A 1 277 ? -46.31954 29.36458 -53.48835 1.000 39.54523 277 VAL A N 1
ATOM 2097 C CA . VAL A 1 277 ? -45.79727 30.65229 -53.94462 1.000 40.98250 277 VAL A CA 1
ATOM 2098 C C . VAL A 1 277 ? -46.96125 31.51366 -54.41557 1.000 45.19655 277 VAL A C 1
ATOM 2099 O O . VAL A 1 277 ? -47.77361 31.07786 -55.23584 1.000 46.90714 277 VAL A O 1
ATOM 2103 N N . VAL A 1 278 ? -47.04734 32.73500 -53.89598 1.000 40.40088 278 VAL A N 1
ATOM 2104 C CA . VAL A 1 278 ? -48.13985 33.64091 -54.21942 1.000 46.57126 278 VAL A CA 1
ATOM 2105 C C . VAL A 1 278 ? -47.69799 34.74022 -55.17742 1.000 50.87641 278 VAL A C 1
ATOM 2106 O O . VAL A 1 278 ? -48.41277 35.06142 -56.12751 1.000 47.70914 278 VAL A O 1
ATOM 2110 N N . LYS A 1 279 ? -46.51981 35.31563 -54.94667 1.000 44.75987 279 LYS A N 1
ATOM 2111 C CA . LYS A 1 279 ? -46.06164 36.46993 -55.70829 1.000 54.32282 279 LYS A CA 1
ATOM 2112 C C . LYS A 1 279 ? -44.54065 36.44684 -55.76478 1.000 49.65652 279 LYS A C 1
ATOM 2113 O O . LYS A 1 279 ? -43.88516 35.97127 -54.83501 1.000 48.63408 279 LYS A O 1
ATOM 2119 N N . THR A 1 280 ? -43.97803 36.94661 -56.86614 1.000 50.17888 280 THR A N 1
ATOM 2120 C CA . THR A 1 280 ? -42.53034 37.05281 -56.99473 1.000 49.55761 280 THR A CA 1
ATOM 2121 C C . THR A 1 280 ? -42.14809 38.40027 -57.59065 1.000 52.03887 280 THR A C 1
ATOM 2122 O O . THR A 1 280 ? -42.92809 39.02241 -58.31908 1.000 51.78453 280 THR A O 1
ATOM 2126 N N . ASP A 1 281 ? -40.94002 38.84630 -57.25371 1.000 50.92143 281 ASP A N 1
ATOM 2127 C CA . ASP A 1 281 ? -40.21640 39.85043 -58.02988 1.000 49.87231 281 ASP A CA 1
ATOM 2128 C C . ASP A 1 281 ? -38.72466 39.64715 -57.77625 1.000 50.77345 281 ASP A C 1
ATOM 2129 O O . ASP A 1 281 ? -38.31077 38.64404 -57.18409 1.000 46.43648 281 ASP A O 1
ATOM 2134 N N . ASP A 1 282 ? -37.90871 40.60311 -58.22469 1.000 54.21260 282 ASP A N 1
ATOM 2135 C CA . ASP A 1 282 ? -36.46229 40.41021 -58.17682 1.000 56.49307 282 ASP A CA 1
ATOM 2136 C C . ASP A 1 282 ? -35.90666 40.42069 -56.75728 1.000 46.85834 282 ASP A C 1
ATOM 2137 O O . ASP A 1 282 ? -34.78331 39.95584 -56.54225 1.000 49.10542 282 ASP A O 1
ATOM 2142 N N . ARG A 1 283 ? -36.65916 40.92034 -55.78194 1.000 48.48585 283 ARG A N 1
ATOM 2143 C CA . ARG A 1 283 ? -36.16242 40.98360 -54.41771 1.000 47.49048 283 ARG A CA 1
ATOM 2144 C C . ARG A 1 283 ? -36.88279 40.06039 -53.44622 1.000 47.76886 283 ARG A C 1
ATOM 2145 O O . ARG A 1 283 ? -36.26289 39.62197 -52.47599 1.000 47.72594 283 ARG A O 1
ATOM 2153 N N . PHE A 1 284 ? -38.15712 39.73775 -53.68218 1.000 41.08779 284 PHE A N 1
ATOM 2154 C CA . PHE A 1 284 ? -38.97878 39.07812 -52.67935 1.000 45.50989 284 PHE A CA 1
ATOM 2155 C C . PHE A 1 284 ? -39.75521 37.91993 -53.28884 1.000 46.73948 284 PHE A C 1
ATOM 2156 O O . PHE A 1 284 ? -40.03345 37.88704 -54.48831 1.000 45.75478 284 PHE A O 1
ATOM 2164 N N . THR A 1 285 ? -40.11248 36.96179 -52.43892 1.000 44.70798 285 THR A N 1
ATOM 2165 C CA . THR A 1 285 ? -41.08452 35.93384 -52.79224 1.000 42.26439 285 THR A CA 1
ATOM 2166 C C . THR A 1 285 ? -42.11678 35.89135 -51.68369 1.000 41.11477 285 THR A C 1
ATOM 2167 O O . THR A 1 285 ? -41.76468 35.73274 -50.51123 1.000 41.51448 285 THR A O 1
ATOM 2171 N N . GLU A 1 286 ? -43.37745 36.06628 -52.03949 1.000 39.05630 286 GLU A N 1
ATOM 2172 C CA . GLU A 1 286 ? -44.45574 35.96042 -51.07396 1.000 40.22585 286 GLU A CA 1
ATOM 2173 C C . GLU A 1 286 ? -45.02266 34.55000 -51.13376 1.000 45.83586 286 GLU A C 1
ATOM 2174 O O . GLU A 1 286 ? -45.25351 34.01789 -52.22240 1.000 43.99374 286 GLU A O 1
ATOM 2180 N N . VAL A 1 287 ? -45.21442 33.93312 -49.96635 1.000 39.92870 287 VAL A N 1
ATOM 2181 C CA . VAL A 1 287 ? -45.73028 32.57624 -49.89940 1.000 42.17934 287 VAL A CA 1
ATOM 2182 C C . VAL A 1 287 ? -46.86631 32.50643 -48.88574 1.000 42.45789 287 VAL A C 1
ATOM 2183 O O . VAL A 1 287 ? -47.04460 33.38513 -48.04108 1.000 43.08100 287 VAL A O 1
ATOM 2187 N N . GLU A 1 288 ? -47.63532 31.43176 -48.98460 1.000 43.65333 288 GLU A N 1
ATOM 2188 C CA . GLU A 1 288 ? -48.68033 31.10530 -48.03253 1.000 43.68722 288 GLU A CA 1
ATOM 2189 C C . GLU A 1 288 ? -48.36445 29.73468 -47.45211 1.000 40.67956 288 GLU A C 1
ATOM 2190 O O . GLU A 1 288 ? -48.00615 28.81739 -48.19849 1.000 37.24379 288 GLU A O 1
ATOM 2196 N N . ILE A 1 289 ? -48.46832 29.60390 -46.12859 1.000 37.78565 289 ILE A N 1
ATOM 2197 C CA . ILE A 1 289 ? -48.27455 28.33042 -45.44001 1.000 38.84059 289 ILE A CA 1
ATOM 2198 C C . ILE A 1 289 ? -49.50775 28.02368 -44.59929 1.000 39.44415 289 ILE A C 1
ATOM 2199 O O . ILE A 1 289 ? -49.93647 28.85453 -43.78928 1.000 41.51144 289 ILE A O 1
ATOM 2204 N N . ASP A 1 290 ? -50.05187 26.82409 -44.77179 1.000 37.73092 290 ASP A N 1
ATOM 2205 C CA . ASP A 1 290 ? -51.13057 26.31742 -43.92454 1.000 40.15178 290 ASP A CA 1
ATOM 2206 C C . ASP A 1 290 ? -50.53861 26.00766 -42.55514 1.000 40.48698 290 ASP A C 1
ATOM 2207 O O . ASP A 1 290 ? -49.91445 24.95948 -42.34924 1.000 40.91710 290 ASP A O 1
ATOM 2212 N N . LYS A 1 291 ? -50.74382 26.92458 -41.60619 1.000 38.75885 291 LYS A N 1
ATOM 2213 C CA . LYS A 1 291 ? -50.08599 26.82951 -40.30620 1.000 39.46747 291 LYS A CA 1
ATOM 2214 C C . LYS A 1 291 ? -50.65546 25.69718 -39.46829 1.000 40.87707 291 LYS A C 1
ATOM 2215 O O . LYS A 1 291 ? -49.98250 25.21699 -38.54523 1.000 41.67695 291 LYS A O 1
ATOM 2221 N N . LYS A 1 292 ? -51.87537 25.25708 -39.77598 1.000 40.86174 292 LYS A N 1
ATOM 2222 C CA . LYS A 1 292 ? -52.42846 24.10226 -39.08620 1.000 38.84443 292 LYS A CA 1
ATOM 2223 C C . LYS A 1 292 ? -51.75337 22.81836 -39.54851 1.000 43.34120 292 LYS A C 1
ATOM 2224 O O . LYS A 1 292 ? -51.41184 21.96023 -38.72227 1.000 46.83941 292 LYS A O 1
ATOM 2230 N N . ALA A 1 293 ? -51.54247 22.66787 -40.86056 1.000 39.38389 293 ALA A N 1
ATOM 2231 C CA . ALA A 1 293 ? -50.80433 21.50475 -41.34792 1.000 43.03062 293 ALA A CA 1
ATOM 2232 C C . ALA A 1 293 ? -49.31897 21.60145 -41.00851 1.000 38.36275 293 ALA A C 1
ATOM 2233 O O . ALA A 1 293 ? -48.68011 20.58436 -40.71723 1.000 37.39763 293 ALA A O 1
ATOM 2235 N N . TYR A 1 294 ? -48.74701 22.80263 -41.03804 1.000 37.10485 294 TYR A N 1
ATOM 2236 C CA . TYR A 1 294 ? -47.31157 22.98803 -40.80510 1.000 36.34040 294 TYR A CA 1
ATOM 2237 C C . TYR A 1 294 ? -47.08627 24.05684 -39.74462 1.000 39.20960 294 TYR A C 1
ATOM 2238 O O . TYR A 1 294 ? -46.80403 25.22257 -40.06468 1.000 38.01215 294 TYR A O 1
ATOM 2247 N N . PRO A 1 295 ? -47.18350 23.69221 -38.46975 1.000 36.94008 295 PRO A N 1
ATOM 2248 C CA . PRO A 1 295 ? -46.91089 24.66439 -37.40151 1.000 34.36558 295 PRO A CA 1
ATOM 2249 C C . PRO A 1 295 ? -45.49361 25.20905 -37.48883 1.000 40.93730 295 PRO A C 1
ATOM 2250 O O . PRO A 1 295 ? -44.54016 24.47344 -37.75806 1.000 37.04393 295 PRO A O 1
ATOM 2254 N N . TYR A 1 296 ? -45.36414 26.51194 -37.23602 1.000 36.22340 296 TYR A N 1
ATOM 2255 C CA . TYR A 1 296 ? -44.07089 27.18108 -37.28747 1.000 32.18075 296 TYR A CA 1
ATOM 2256 C C . TYR A 1 296 ? -44.15568 28.46505 -36.46900 1.000 40.54177 296 TYR A C 1
ATOM 2257 O O . TYR A 1 296 ? -45.24096 28.93522 -36.12652 1.000 36.00414 296 TYR A O 1
ATOM 2266 N N . GLU A 1 297 ? -42.99519 29.02264 -36.14733 1.000 39.36634 297 GLU A N 1
ATOM 2267 C CA . GLU A 1 297 ? -42.91443 30.38894 -35.64328 1.000 40.93978 297 GLU A CA 1
ATOM 2268 C C . GLU A 1 297 ? -41.83894 31.11696 -36.43159 1.000 40.26956 297 GLU A C 1
ATOM 2269 O O . GLU A 1 297 ? -40.94139 30.49069 -36.99993 1.000 37.06166 297 GLU A O 1
ATOM 2275 N N . ILE A 1 298 ? -41.92981 32.44273 -36.45736 1.000 41.33512 298 ILE A N 1
ATOM 2276 C CA . ILE A 1 298 ? -40.84778 33.28914 -36.95560 1.000 37.97550 298 ILE A CA 1
ATOM 2277 C C . ILE A 1 298 ? -40.11645 33.85293 -35.74243 1.000 38.54699 298 ILE A C 1
ATOM 2278 O O . ILE A 1 298 ? -40.68337 34.60913 -34.94876 1.000 40.27898 298 ILE A O 1
ATOM 2283 N N . ARG A 1 299 ? -38.85721 33.46687 -35.58195 1.000 37.59301 299 ARG A N 1
ATOM 2284 C CA . ARG A 1 299 ? -38.02498 33.87526 -34.45802 1.000 37.56717 299 ARG A CA 1
ATOM 2285 C C . ARG A 1 299 ? -36.84439 34.63324 -35.04282 1.000 39.32041 299 ARG A C 1
ATOM 2286 O O . ARG A 1 299 ? -36.08922 34.06858 -35.83999 1.000 39.68586 299 ARG A O 1
ATOM 2294 N N . ASN A 1 300 ? -36.72330 35.92233 -34.70075 1.000 40.99575 300 ASN A N 1
ATOM 2295 C CA . ASN A 1 300 ? -35.66356 36.78511 -35.24049 1.000 38.83853 300 ASN A CA 1
ATOM 2296 C C . ASN A 1 300 ? -35.66773 36.77505 -36.76438 1.000 43.05266 300 ASN A C 1
ATOM 2297 O O . ASN A 1 300 ? -34.61351 36.69849 -37.40625 1.000 38.81853 300 ASN A O 1
ATOM 2302 N N . ASN A 1 301 ? -36.87997 36.82553 -37.33509 1.000 36.57499 301 ASN A N 1
ATOM 2303 C CA . ASN A 1 301 ? -37.10974 36.81207 -38.78286 1.000 34.97805 301 ASN A CA 1
ATOM 2304 C C . ASN A 1 301 ? -36.50058 35.57913 -39.44696 1.000 36.56584 301 ASN A C 1
ATOM 2305 O O . ASN A 1 301 ? -36.02530 35.64525 -40.58008 1.000 37.53361 301 ASN A O 1
ATOM 2310 N N . ARG A 1 302 ? -36.52729 34.44075 -38.74297 1.000 36.31706 302 ARG A N 1
ATOM 2311 C CA . ARG A 1 302 ? -36.08728 33.16111 -39.29119 1.000 33.25510 302 ARG A CA 1
ATOM 2312 C C . ARG A 1 302 ? -37.14626 32.10253 -39.02994 1.000 34.36026 302 ARG A C 1
ATOM 2313 O O . ARG A 1 302 ? -37.80109 32.11320 -37.98501 1.000 36.32808 302 ARG A O 1
ATOM 2321 N N . PHE A 1 303 ? -37.30466 31.19591 -39.98842 1.000 33.76258 303 PHE A N 1
ATOM 2322 C CA . PHE A 1 303 ? -38.23330 30.08621 -39.83913 1.000 34.48201 303 PHE A CA 1
ATOM 2323 C C . PHE A 1 303 ? -37.83194 29.19244 -38.67046 1.000 33.98234 303 PHE A C 1
ATOM 2324 O O . PHE A 1 303 ? -36.67307 28.79234 -38.54962 1.000 36.45058 303 PHE A O 1
ATOM 2332 N N . VAL A 1 304 ? -38.80681 28.82401 -37.83957 1.000 33.36834 304 VAL A N 1
ATOM 2333 C CA . VAL A 1 304 ? -38.65926 27.72580 -36.89105 1.000 33.26835 304 VAL A CA 1
ATOM 2334 C C . VAL A 1 304 ? -39.82007 26.78162 -37.14931 1.000 35.08078 304 VAL A C 1
ATOM 2335 O O . VAL A 1 304 ? -40.96134 27.10886 -36.81914 1.000 33.29864 304 VAL A O 1
ATOM 2339 N N . PHE A 1 305 ? -39.54528 25.62937 -37.75262 1.000 32.93395 305 PHE A N 1
ATOM 2340 C CA . PHE A 1 305 ? -40.59584 24.64438 -37.99494 1.000 34.75534 305 PHE A CA 1
ATOM 2341 C C . PHE A 1 305 ? -40.79393 23.79516 -36.74635 1.000 34.22468 305 PHE A C 1
ATOM 2342 O O . PHE A 1 305 ? -39.83191 23.47141 -36.04769 1.000 33.60961 305 PHE A O 1
ATOM 2350 N N . GLN A 1 306 ? -42.04994 23.44972 -36.45480 1.000 31.89583 306 GLN A N 1
ATOM 2351 C CA . GLN A 1 306 ? -42.40142 22.85198 -35.16822 1.000 34.57224 306 GLN A CA 1
ATOM 2352 C C . GLN A 1 306 ? -43.26446 21.60494 -35.32320 1.000 32.95590 306 GLN A C 1
ATOM 2353 O O . GLN A 1 306 ? -44.25095 21.60373 -36.07401 1.000 34.25464 306 GLN A O 1
ATOM 2359 N N . GLY A 1 307 ? -42.90345 20.55783 -34.58481 1.000 34.83204 307 GLY A N 1
ATOM 2360 C CA . GLY A 1 307 ? -43.76059 19.39584 -34.40951 1.000 35.92234 307 GLY A CA 1
ATOM 2361 C C . GLY A 1 307 ? -43.83608 19.04461 -32.93613 1.000 38.89434 307 GLY A C 1
ATOM 2362 O O . GLY A 1 307 ? -43.31748 19.79127 -32.09312 1.000 33.01167 307 GLY A O 1
ATOM 2363 N N . LYS A 1 308 ? -44.44249 17.90932 -32.60009 1.000 34.97709 308 LYS A N 1
ATOM 2364 C CA . LYS A 1 308 ? -44.57467 17.56864 -31.18854 1.000 37.52132 308 LYS A CA 1
ATOM 2365 C C . LYS A 1 308 ? -43.19958 17.33797 -30.59056 1.000 39.49421 308 LYS A C 1
ATOM 2366 O O . LYS A 1 308 ? -42.49186 16.40561 -30.98367 1.000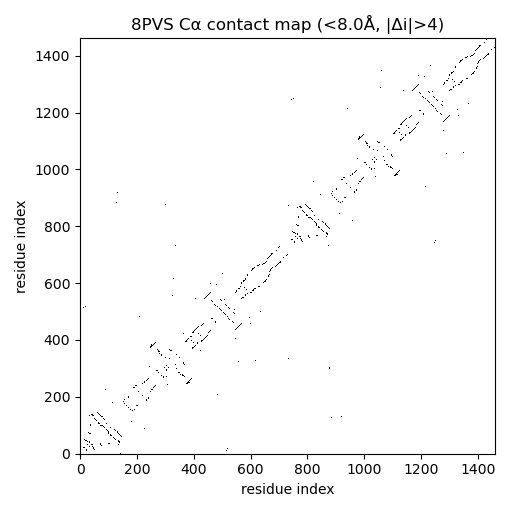 41.76241 308 LYS A O 1
ATOM 2372 N N . GLY A 1 309 ? -42.79690 18.20672 -29.67099 1.000 38.26827 309 GLY A N 1
ATOM 2373 C CA . GLY A 1 309 ? -41.50756 18.06267 -29.04655 1.000 39.60233 309 GLY A CA 1
ATOM 2374 C C . GLY A 1 309 ? -40.30542 18.36971 -29.91212 1.000 38.05904 309 GLY A C 1
ATOM 2375 O O . GLY A 1 309 ? -39.19523 18.00611 -29.52621 1.000 36.92882 309 GLY A O 1
ATOM 2376 N N . TRP A 1 310 ? -40.46689 19.01063 -31.07183 1.000 35.01759 310 TRP A N 1
ATOM 2377 C CA . TRP A 1 310 ? -39.28669 19.27288 -31.87866 1.000 33.14916 310 TRP A CA 1
ATOM 2378 C C . TRP A 1 310 ? -39.40558 20.58634 -32.63180 1.000 33.95186 310 TRP A C 1
ATOM 2379 O O . TRP A 1 310 ? -40.50575 21.04645 -32.96015 1.000 34.40958 310 TRP A O 1
ATOM 2390 N N . GLU A 1 311 ? -38.23097 21.16915 -32.89189 1.000 35.23407 311 GLU A N 1
ATOM 2391 C CA . GLU A 1 311 ? -38.03492 22.38215 -33.67364 1.000 33.52758 311 GLU A CA 1
ATOM 2392 C C . GLU A 1 311 ? -36.89049 22.14391 -34.64113 1.000 35.16050 311 GLU A C 1
ATOM 2393 O O . GLU A 1 311 ? -35.84306 21.61501 -34.25264 1.000 32.59326 311 GLU A O 1
ATOM 2399 N N . GLU A 1 312 ? -37.08775 22.54863 -35.89411 1.000 30.99482 312 GLU A N 1
ATOM 2400 C CA . GLU A 1 312 ? -36.05738 22.45368 -36.92242 1.000 28.88950 312 GLU A CA 1
ATOM 2401 C C . GLU A 1 312 ? -35.95938 23.77318 -37.66648 1.000 32.31630 312 GLU A C 1
ATOM 2402 O O . GLU A 1 312 ? -36.98065 24.42644 -37.91485 1.000 33.41349 312 GLU A O 1
ATOM 2408 N N . GLY A 1 313 ? -34.71059 24.15229 -38.02475 1.000 30.95466 313 GLY A N 1
ATOM 2409 C CA . GLY A 1 313 ? -34.47799 25.33254 -38.82527 1.000 37.79471 313 GLY A CA 1
ATOM 2410 C C . GLY A 1 313 ? -34.59478 25.04445 -40.30565 1.000 37.03008 313 GLY A C 1
ATOM 2411 O O . GLY A 1 313 ? -34.73841 23.90939 -40.74547 1.000 35.93283 313 GLY A O 1
ATOM 2412 N N . MET A 1 314 ? -34.55180 26.11049 -41.09266 1.000 36.64475 314 MET A N 1
ATOM 2413 C CA . MET A 1 314 ? -34.59041 25.98389 -42.53768 1.000 36.16625 314 MET A CA 1
ATOM 2414 C C . MET A 1 314 ? -33.17898 25.92683 -43.10174 1.000 30.86515 314 MET A C 1
ATOM 2415 O O . MET A 1 314 ? -32.29186 26.66089 -42.65293 1.000 31.50194 314 MET A O 1
ATOM 2420 N N . GLY A 1 315 ? -32.97333 25.04724 -44.08343 1.000 33.94266 315 GLY A N 1
ATOM 2421 C CA . GLY A 1 315 ? -31.69888 24.99625 -44.78738 1.000 32.12523 315 GLY A CA 1
ATOM 2422 C C . GLY A 1 315 ? -31.80664 25.20703 -46.28934 1.000 34.48846 315 GLY A C 1
ATOM 2423 O O . GLY A 1 315 ? -30.88631 25.75265 -46.91570 1.000 32.01717 315 GLY A O 1
ATOM 2424 N N . SER A 1 316 ? -32.92524 24.79278 -46.88328 1.000 28.66143 316 SER A N 1
ATOM 2425 C CA . SER A 1 316 ? -33.05817 24.80356 -48.33788 1.000 30.95271 316 SER A CA 1
ATOM 2426 C C . SER A 1 316 ? -34.49801 24.46553 -48.69818 1.000 33.20008 316 SER A C 1
ATOM 2427 O O . SER A 1 316 ? -35.28639 24.03343 -47.85206 1.000 32.62599 316 SER A O 1
ATOM 2430 N N . CYS A 1 317 ? -34.82692 24.63908 -49.97279 1.000 34.54535 317 CYS A N 1
ATOM 2431 C CA . CYS A 1 317 ? -36.09474 24.13934 -50.48239 1.000 35.54094 317 CYS A CA 1
ATOM 2432 C C . CYS A 1 317 ? -35.84807 23.32240 -51.73909 1.000 34.10616 317 CYS A C 1
ATOM 2433 O O . CYS A 1 317 ? -34.83519 23.48316 -52.42490 1.000 34.58041 317 CYS A O 1
ATOM 2436 N N . MET A 1 318 ? -36.78352 22.42152 -52.00872 1.000 32.06103 318 MET A N 1
ATOM 2437 C CA . MET A 1 318 ? -36.97638 21.84041 -53.32029 1.000 30.10366 318 MET A CA 1
ATOM 2438 C C . MET A 1 318 ? -38.23903 22.47231 -53.88971 1.000 35.12358 318 MET A C 1
ATOM 2439 O O . MET A 1 318 ? -39.24052 22.63288 -53.17728 1.000 35.81474 318 MET A O 1
ATOM 2444 N N . ALA A 1 319 ? -38.18103 22.87382 -55.15084 1.000 35.38179 319 ALA A N 1
ATOM 2445 C CA . ALA A 1 319 ? -39.25475 23.64312 -55.76880 1.000 31.64960 319 ALA A CA 1
ATOM 2446 C C . ALA A 1 319 ? -39.99595 22.77277 -56.77084 1.000 33.17521 319 ALA A C 1
ATOM 2447 O O . ALA A 1 319 ? -39.37505 22.19376 -57.66508 1.000 32.75088 319 ALA A O 1
ATOM 2449 N N . PHE A 1 320 ? -41.32132 22.69840 -56.62317 1.000 32.14455 320 PHE A N 1
ATOM 2450 C CA . PHE A 1 320 ? -42.17244 21.80967 -57.40935 1.000 33.51339 320 PHE A CA 1
ATOM 2451 C C . PHE A 1 320 ? -43.12171 22.62554 -58.27483 1.000 38.44085 320 PHE A C 1
ATOM 2452 O O . PHE A 1 320 ? -43.71620 23.60497 -57.81159 1.000 36.98856 320 PHE A O 1
ATOM 2460 N N . GLU A 1 321 ? -43.28252 22.19602 -59.52064 1.000 36.30583 321 GLU A N 1
ATOM 2461 C CA . GLU A 1 321 ? -44.09695 22.93071 -60.47892 1.000 38.26005 321 GLU A CA 1
ATOM 2462 C C . GLU A 1 321 ? -45.58250 22.67320 -60.26146 1.000 38.88830 321 GLU A C 1
ATOM 2463 O O . GLU A 1 321 ? -46.01524 21.52515 -60.08670 1.000 39.75913 321 GLU A O 1
ATOM 2469 N N . LYS A 1 322 ? -46.36316 23.74709 -60.29370 1.000 37.50068 322 LYS A N 1
ATOM 2470 C CA . LYS A 1 322 ? -47.80955 23.63214 -60.15540 1.000 38.75902 322 LYS A CA 1
ATOM 2471 C C . LYS A 1 322 ? -48.38053 22.71886 -61.23077 1.000 44.15136 322 LYS A C 1
ATOM 2472 O O . LYS A 1 322 ? -47.92627 22.72375 -62.37709 1.000 44.30763 322 LYS A O 1
ATOM 2478 N N . GLY A 1 323 ? -49.36703 21.92060 -60.84842 1.000 47.61651 323 GLY A N 1
ATOM 2479 C CA . GLY A 1 323 ? -50.05185 21.06164 -61.81024 1.000 45.07912 323 GLY A CA 1
ATOM 2480 C C . GLY A 1 323 ? -49.35094 19.74983 -62.08347 1.000 52.66452 323 GLY A C 1
ATOM 2481 O O . GLY A 1 323 ? -49.96989 18.68591 -61.98828 1.000 51.31847 323 GLY A O 1
ATOM 2482 N N . THR A 1 324 ? -48.05847 19.79647 -62.41344 1.000 42.58877 324 THR A N 1
ATOM 2483 C CA . THR A 1 324 ? -47.33540 18.59255 -62.80626 1.000 41.24265 324 THR A CA 1
ATOM 2484 C C . THR A 1 324 ? -46.69282 17.87297 -61.63490 1.000 38.39576 324 THR A C 1
ATOM 2485 O O . THR A 1 324 ? -46.59023 16.64641 -61.66150 1.000 40.69849 324 THR A O 1
ATOM 2489 N N . GLY A 1 325 ? -46.25191 18.59422 -60.61057 1.000 37.70714 325 GLY A N 1
ATOM 2490 C CA . GLY A 1 325 ? -45.54150 17.93984 -59.53258 1.000 39.07900 325 GLY A CA 1
ATOM 2491 C C . GLY A 1 325 ? -44.10810 17.58850 -59.85142 1.000 39.40404 325 GLY A C 1
ATOM 2492 O O . GLY A 1 325 ? -43.46443 16.90735 -59.04813 1.000 36.10807 325 GLY A O 1
ATOM 2493 N N . HIS A 1 326 ? -43.59348 18.02003 -61.00150 1.000 38.03744 326 HIS A N 1
ATOM 2494 C CA . HIS A 1 326 ? -42.17420 17.88011 -61.30681 1.000 34.84787 326 HIS A CA 1
ATOM 2495 C C . HIS A 1 326 ? -41.33424 18.83444 -60.46554 1.000 35.13347 326 HIS A C 1
ATOM 2496 O O . HIS A 1 326 ? -41.76305 19.93893 -60.11738 1.000 37.17404 326 HIS A O 1
ATOM 2503 N N . ILE A 1 327 ? -40.09515 18.42991 -60.18791 1.000 34.87308 327 ILE A N 1
ATOM 2504 C CA . ILE A 1 327 ? -39.13917 19.37446 -59.62167 1.000 31.97303 327 ILE A CA 1
ATOM 2505 C C . ILE A 1 327 ? -38.68204 20.33433 -60.71791 1.000 38.93988 327 ILE A C 1
ATOM 2506 O O . ILE A 1 327 ? -38.23857 19.90821 -61.79300 1.000 38.20617 327 ILE A O 1
ATOM 2511 N N . ILE A 1 328 ? -38.79392 21.63956 -60.45115 1.000 36.42077 328 ILE A N 1
ATOM 2512 C CA . ILE A 1 328 ? -38.55930 22.64156 -61.49075 1.000 35.39707 328 ILE A CA 1
ATOM 2513 C C . ILE A 1 328 ? -37.16196 22.47446 -62.08860 1.000 35.08889 328 ILE A C 1
ATOM 2514 O O . ILE A 1 328 ? -36.17640 22.22198 -61.38091 1.000 37.69414 328 ILE A O 1
ATOM 2519 N N . ALA A 1 329 ? -37.08775 22.56051 -63.41514 1.000 37.35015 329 ALA A N 1
ATOM 2520 C CA . ALA A 1 329 ? -35.83818 22.32637 -64.12683 1.000 34.65904 329 ALA A CA 1
ATOM 2521 C C . ALA A 1 329 ? -34.72468 23.24941 -63.63905 1.000 41.38770 329 ALA A C 1
ATOM 2522 O O . ALA A 1 329 ? -34.96099 24.40885 -63.28494 1.000 36.46790 329 ALA A O 1
ATOM 2524 N N . ASN A 1 330 ? -33.50649 22.69943 -63.60082 1.000 36.62750 330 ASN A N 1
ATOM 2525 C CA . ASN A 1 330 ? -32.27760 23.43427 -63.29476 1.000 39.95868 330 ASN A CA 1
ATOM 2526 C C . ASN A 1 330 ? -32.34199 24.14338 -61.93974 1.000 38.97113 330 ASN A C 1
ATOM 2527 O O . ASN A 1 330 ? -31.89115 25.28180 -61.79016 1.000 40.68621 330 ASN A O 1
ATOM 2532 N N . THR A 1 331 ? -32.88777 23.45643 -60.93241 1.000 35.24360 331 THR A N 1
ATOM 2533 C CA . THR A 1 331 ? -32.93586 23.98264 -59.57269 1.000 36.01982 331 THR A CA 1
ATOM 2534 C C . THR A 1 331 ? -32.04682 23.20147 -58.61537 1.000 39.22592 331 THR A C 1
ATOM 2535 O O . THR A 1 331 ? -31.10752 23.77645 -58.05314 1.000 37.19771 331 THR A O 1
ATOM 2539 N N . SER A 1 332 ? -32.31397 21.90019 -58.42028 1.000 33.98614 332 SER A N 1
ATOM 2540 C CA . SER A 1 332 ? -31.68615 21.12155 -57.35507 1.000 32.96518 332 SER A CA 1
ATOM 2541 C C . SER A 1 332 ? -31.96750 21.79759 -56.02167 1.000 35.18918 332 SER A C 1
ATOM 2542 O O . SER A 1 332 ? -32.92738 22.56322 -55.91126 1.000 34.61812 332 SER A O 1
ATOM 2545 N N . ASP A 1 333 ? -31.15439 21.52731 -55.00259 1.000 33.11874 333 ASP A N 1
ATOM 2546 C CA . ASP A 1 333 ? -31.35550 22.18498 -53.71790 1.000 34.10473 333 ASP A CA 1
ATOM 2547 C C . ASP A 1 333 ? -31.12952 23.68019 -53.85576 1.000 36.12019 333 ASP A C 1
ATOM 2548 O O . ASP A 1 333 ? -30.07662 24.11877 -54.33361 1.000 34.34727 333 ASP A O 1
ATOM 2553 N N . ILE A 1 334 ? -32.09416 24.46847 -53.39898 1.000 33.61941 334 ILE A N 1
ATOM 2554 C CA . ILE A 1 334 ? -31.94400 25.92307 -53.34857 1.000 32.91293 334 ILE A CA 1
ATOM 2555 C C . ILE A 1 334 ? -31.66444 26.29112 -51.89325 1.000 36.45410 334 ILE A C 1
ATOM 2556 O O . ILE A 1 334 ? -32.57611 26.32226 -51.06468 1.000 31.74268 334 ILE A O 1
ATOM 2561 N N . GLY A 1 335 ? -30.40150 26.56227 -51.57150 1.000 31.32821 335 GLY A N 1
ATOM 2562 C CA . GLY A 1 335 ? -30.03147 26.83519 -50.18835 1.000 34.54819 335 GLY A CA 1
ATOM 2563 C C . GLY A 1 335 ? -30.48707 28.22206 -49.76086 1.000 36.61348 335 GLY A C 1
ATOM 2564 O O . GLY A 1 335 ? -30.27978 29.20978 -50.47906 1.000 37.30745 335 GLY A O 1
ATOM 2565 N N . TRP A 1 336 ? -31.10398 28.30796 -48.58173 1.000 33.43737 336 TRP A N 1
ATOM 2566 C CA . TRP A 1 336 ? -31.60334 29.59684 -48.11340 1.000 35.91082 336 TRP A CA 1
ATOM 2567 C C . TRP A 1 336 ? -32.05909 29.46526 -46.67273 1.000 33.54900 336 TRP A C 1
ATOM 2568 O O . TRP A 1 336 ? -32.69077 28.46531 -46.30386 1.000 33.45680 336 TRP A O 1
ATOM 2579 N N . ASN A 1 337 ? -31.79232 30.50960 -45.89116 1.000 32.18447 337 ASN A N 1
ATOM 2580 C CA . ASN A 1 337 ? -32.32725 30.60562 -44.53856 1.000 38.08378 337 ASN A CA 1
ATOM 2581 C C . ASN A 1 337 ? -32.31977 32.07403 -44.13341 1.000 34.83337 337 ASN A C 1
ATOM 2582 O O . ASN A 1 337 ? -31.54650 32.48265 -43.26324 1.000 31.67187 337 ASN A O 1
ATOM 2587 N N . GLY A 1 338 ? -33.14942 32.88937 -44.78890 1.000 33.33472 338 GLY A N 1
ATOM 2588 C CA . GLY A 1 338 ? -33.03448 34.32471 -44.70973 1.000 36.31471 338 GLY A CA 1
ATOM 2589 C C . GLY A 1 338 ? -34.20658 34.99396 -44.02315 1.000 33.18320 338 GLY A C 1
ATOM 2590 O O . GLY A 1 338 ? -34.97093 34.37316 -43.26924 1.000 33.53085 338 GLY A O 1
ATOM 2591 N N . HIS A 1 339 ? -34.36396 36.28106 -44.31732 1.000 33.99827 339 HIS A N 1
ATOM 2592 C CA . HIS A 1 339 ? -35.34330 37.12855 -43.65675 1.000 34.59141 339 HIS A CA 1
ATOM 2593 C C . HIS A 1 339 ? -36.76624 36.71577 -44.03839 1.000 38.51623 339 HIS A C 1
ATOM 2594 O O . HIS A 1 339 ? -37.13484 36.69419 -45.22039 1.000 37.25911 339 HIS A O 1
ATOM 2601 N N . VAL A 1 340 ? -37.56630 36.40134 -43.02822 1.000 36.61582 340 VAL A N 1
ATOM 2602 C CA . VAL A 1 340 ? -38.97863 36.10455 -43.19077 1.000 34.84092 340 VAL A CA 1
ATOM 2603 C C . VAL A 1 340 ? -39.76705 37.22288 -42.52531 1.000 41.41714 340 VAL A C 1
ATOM 2604 O O . VAL A 1 340 ? -39.57225 37.49181 -41.33345 1.000 43.26972 340 VAL A O 1
ATOM 2608 N N . GLU A 1 341 ? -40.66663 37.86304 -43.28615 1.000 41.21780 341 GLU A N 1
ATOM 2609 C CA . GLU A 1 341 ? -41.54316 38.91257 -42.75857 1.000 42.81574 341 GLU A CA 1
ATOM 2610 C C . GLU A 1 341 ? -42.99377 38.44162 -42.76573 1.000 44.81943 341 GLU A C 1
ATOM 2611 O O . GLU A 1 341 ? -43.55328 38.19766 -43.84540 1.000 45.04480 341 GLU A O 1
ATOM 2617 N N . PRO A 1 342 ? -43.64327 38.29192 -41.61300 1.000 42.61521 342 PRO A N 1
ATOM 2618 C CA . PRO A 1 342 ? -45.05843 37.90248 -41.61779 1.000 47.90981 342 PRO A CA 1
ATOM 2619 C C . PRO A 1 342 ? -45.92383 39.03952 -42.13001 1.000 51.16760 342 PRO A C 1
ATOM 2620 O O . PRO A 1 342 ? -45.72320 40.19939 -41.77481 1.000 47.43121 342 PRO A O 1
ATOM 2624 N N . LEU A 1 343 ? -46.87695 38.70062 -42.99219 1.000 47.32828 343 LEU A N 1
ATOM 2625 C CA . LEU A 1 343 ? -47.80317 39.67657 -43.54341 1.000 49.77361 343 LEU A CA 1
ATOM 2626 C C . LEU A 1 343 ? -49.21167 39.52860 -42.99254 1.000 51.53044 343 LEU A C 1
ATOM 2627 O O . LEU A 1 343 ? -50.07690 40.34229 -43.32630 1.000 48.05329 343 LEU A O 1
ATOM 2632 N N . GLY A 1 344 ? -49.46174 38.52188 -42.15934 1.000 51.12702 344 GLY A N 1
ATOM 2633 C CA . GLY A 1 344 ? -50.80679 38.18306 -41.74209 1.000 59.25651 344 GLY A CA 1
ATOM 2634 C C . GLY A 1 344 ? -51.52173 37.31361 -42.76415 1.000 56.42683 344 GLY A C 1
ATOM 2635 O O . GLY A 1 344 ? -51.10716 37.17549 -43.91404 1.000 52.46796 344 GLY A O 1
ATOM 2636 N N . GLY A 1 345 ? -52.62599 36.70971 -42.32471 1.000 54.82236 345 GLY A N 1
ATOM 2637 C CA . GLY A 1 345 ? -53.45941 35.92488 -43.22677 1.000 53.32902 345 GLY A CA 1
ATOM 2638 C C . GLY A 1 345 ? -52.76701 34.70193 -43.78757 1.000 60.35480 345 GLY A C 1
ATOM 2639 O O . GLY A 1 345 ? -53.06147 34.28602 -44.91550 1.000 58.76402 345 GLY A O 1
ATOM 2640 N N . SER A 1 346 ? -51.85522 34.11470 -43.01669 1.000 47.06215 346 SER A N 1
ATOM 2641 C CA . SER A 1 346 ? -51.01573 32.97774 -43.40106 1.000 57.85029 346 SER A CA 1
ATOM 2642 C C . SER A 1 346 ? -50.06464 33.30401 -44.55589 1.000 53.21809 346 SER A C 1
ATOM 2643 O O . SER A 1 346 ? -49.48686 32.39223 -45.15590 1.000 45.98112 346 SER A O 1
ATOM 2646 N N . ARG A 1 347 ? -49.85142 34.59486 -44.84183 1.000 47.71184 347 ARG A N 1
ATOM 2647 C CA . ARG A 1 347 ? -48.93044 35.05245 -45.87837 1.000 50.16953 347 ARG A CA 1
ATOM 2648 C C . ARG A 1 347 ? -47.61629 35.52822 -45.26476 1.000 48.80521 347 ARG A C 1
ATOM 2649 O O . ARG A 1 347 ? -47.61358 36.17796 -44.21088 1.000 48.12627 347 ARG A O 1
ATOM 2657 N N . LEU A 1 348 ? -46.50344 35.22885 -45.95392 1.000 44.22731 348 LEU A N 1
ATOM 2658 C CA . LEU A 1 348 ? -45.15546 35.63004 -45.55704 1.000 42.97219 348 LEU A CA 1
ATOM 2659 C C . LEU A 1 348 ? -44.41398 36.21943 -46.74930 1.000 42.56936 348 LEU A C 1
ATOM 2660 O O . LEU A 1 348 ? -44.55985 35.73872 -47.87581 1.000 41.14404 348 LEU A O 1
ATOM 2665 N N . ARG A 1 349 ? -43.58758 37.23989 -46.50244 1.000 41.42185 349 ARG A N 1
ATOM 2666 C CA . ARG A 1 349 ? -42.66336 37.73391 -47.51589 1.000 42.21928 349 ARG A CA 1
ATOM 2667 C C . ARG A 1 349 ? -41.25278 37.25475 -47.19130 1.000 43.08579 349 ARG A C 1
ATOM 2668 O O . ARG A 1 349 ? -40.73789 37.50294 -46.09053 1.000 41.07078 349 ARG A O 1
ATOM 2676 N N . LEU A 1 350 ? -40.62794 36.57859 -48.14790 1.000 39.77265 350 LEU A N 1
ATOM 2677 C CA . LEU A 1 350 ? -39.27608 36.06133 -47.97890 1.000 40.95285 350 LEU A CA 1
ATOM 2678 C C . LEU A 1 350 ? -38.30312 36.93763 -48.75385 1.000 38.44076 350 LEU A C 1
ATOM 2679 O O . LEU A 1 350 ? -38.55949 37.27292 -49.91178 1.000 40.22834 350 LEU A O 1
ATOM 2684 N N . SER A 1 351 ? -37.18389 37.29199 -48.11811 1.000 43.53778 351 SER A N 1
ATOM 2685 C CA . SER A 1 351 ? -36.11383 38.03838 -48.78256 1.000 40.75256 351 SER A CA 1
ATOM 2686 C C . SER A 1 351 ? -35.31160 37.05434 -49.63260 1.000 38.89161 351 SER A C 1
ATOM 2687 O O . SER A 1 351 ? -34.24813 36.55431 -49.24944 1.000 39.52202 351 SER A O 1
ATOM 2690 N N . TRP A 1 352 ? -35.82610 36.80002 -50.83204 1.000 41.87935 352 TRP A N 1
ATOM 2691 C CA . TRP A 1 352 ? -35.41479 35.63056 -51.60494 1.000 39.44938 352 TRP A CA 1
ATOM 2692 C C . TRP A 1 352 ? -35.83840 35.83930 -53.04888 1.000 46.37228 352 TRP A C 1
ATOM 2693 O O . TRP A 1 352 ? -37.03567 35.99104 -53.32299 1.000 44.37650 352 TRP A O 1
ATOM 2704 N N . ASN A 1 353 ? -34.87693 35.83286 -53.97062 1.000 39.57502 353 ASN A N 1
ATOM 2705 C CA . ASN A 1 353 ? -35.19877 35.93523 -55.39590 1.000 43.00956 353 ASN A CA 1
ATOM 2706 C C . ASN A 1 353 ? -35.32327 34.52277 -55.95665 1.000 41.61791 353 ASN A C 1
ATOM 2707 O O . ASN A 1 353 ? -34.34311 33.91685 -56.38863 1.000 42.25927 353 ASN A O 1
ATOM 2712 N N . LEU A 1 354 ? -36.55029 33.98760 -55.94702 1.000 41.94582 354 LEU A N 1
ATOM 2713 C CA . LEU A 1 354 ? -36.81793 32.72046 -56.60975 1.000 41.99007 354 LEU A CA 1
ATOM 2714 C C . LEU A 1 354 ? -37.26244 32.90166 -58.04879 1.000 45.34850 354 LEU A C 1
ATOM 2715 O O . LEU A 1 354 ? -37.14131 31.96190 -58.84096 1.000 43.75491 354 LEU A O 1
ATOM 2720 N N . ARG A 1 355 ? -37.76523 34.08831 -58.39698 1.000 43.97945 355 ARG A N 1
ATOM 2721 C CA . ARG A 1 355 ? -38.09304 34.39329 -59.78471 1.000 48.12882 355 ARG A CA 1
ATOM 2722 C C . ARG A 1 355 ? -36.94470 34.01193 -60.71263 1.000 46.52096 355 ARG A C 1
ATOM 2723 O O . ARG A 1 355 ? -37.14370 33.31894 -61.71612 1.000 47.63329 355 ARG A O 1
ATOM 2731 N N . GLN A 1 356 ? -35.71992 34.42054 -60.36421 1.000 48.36059 356 GLN A N 1
ATOM 2732 C CA . GLN A 1 356 ? -34.56673 34.15142 -61.21709 1.000 43.43448 356 GLN A CA 1
ATOM 2733 C C . GLN A 1 356 ? -34.28600 32.66244 -61.39172 1.000 49.21414 356 GLN A C 1
ATOM 2734 O O . GLN A 1 356 ? -33.51647 32.30080 -62.28686 1.000 47.43683 356 GLN A O 1
ATOM 2740 N N . LYS A 1 357 ? -34.86696 31.79192 -60.56596 1.000 50.27012 357 LYS A N 1
ATOM 2741 C CA . LYS A 1 357 ? -34.64904 30.35646 -60.68938 1.000 52.27525 357 LYS A CA 1
ATOM 2742 C C . LYS A 1 357 ? -35.82873 29.62968 -61.31965 1.000 53.36974 357 LYS A C 1
ATOM 2743 O O . LYS A 1 357 ? -35.87305 28.39661 -61.28236 1.000 56.39761 357 LYS A O 1
ATOM 2749 N N . GLY A 1 358 ? -36.77052 30.36107 -61.91678 1.000 46.06084 358 GLY A N 1
ATOM 2750 C CA . GLY A 1 358 ? -37.88539 29.75941 -62.61531 1.000 51.83428 358 GLY A CA 1
ATOM 2751 C C . GLY A 1 358 ? -39.13500 29.55309 -61.78819 1.000 44.77243 358 GLY A C 1
ATOM 2752 O O . GLY A 1 358 ? -40.11830 29.01708 -62.30959 1.000 47.97348 358 GLY A O 1
ATOM 2753 N N . ILE A 1 359 ? -39.13564 29.96101 -60.51928 1.000 46.56637 359 ILE A N 1
ATOM 2754 C CA . ILE A 1 359 ? -40.30931 29.76452 -59.67751 1.000 45.27665 359 ILE A CA 1
ATOM 2755 C C . ILE A 1 359 ? -41.39704 30.74361 -60.09899 1.000 45.12526 359 ILE A C 1
ATOM 2756 O O . ILE A 1 359 ? -41.12127 31.90593 -60.42230 1.000 41.99393 359 ILE A O 1
ATOM 2761 N N . LYS A 1 360 ? -42.63706 30.27161 -60.11864 1.000 41.61757 360 LYS A N 1
ATOM 2762 C CA . LYS A 1 360 ? -43.78871 31.05643 -60.52640 1.000 44.30999 360 LYS A CA 1
ATOM 2763 C C . LYS A 1 360 ? -44.87935 30.96108 -59.47299 1.000 41.47071 360 LYS A C 1
ATOM 2764 O O . LYS A 1 360 ? -44.91424 30.00627 -58.69083 1.000 40.01815 360 LYS A O 1
ATOM 2770 N N . PRO A 1 361 ? -45.77708 31.94642 -59.41333 1.000 48.32049 361 PRO A N 1
ATOM 2771 C CA . PRO A 1 361 ? -46.97577 31.79879 -58.57998 1.000 43.03039 361 PRO A CA 1
ATOM 2772 C C . PRO A 1 361 ? -47.69899 30.49237 -58.88449 1.000 43.06672 361 PRO A C 1
ATOM 2773 O O . PRO A 1 361 ? -47.84792 30.09562 -60.04106 1.000 46.39816 361 PRO A O 1
ATOM 2777 N N . GLY A 1 362 ? -48.12070 29.79892 -57.82548 1.000 40.33195 362 GLY A N 1
ATOM 2778 C CA . GLY A 1 362 ? -48.75035 28.50280 -57.93376 1.000 43.20696 362 GLY A CA 1
ATOM 2779 C C . GLY A 1 362 ? -47.82582 27.33078 -57.65112 1.000 41.31915 362 GLY A C 1
ATOM 2780 O O . GLY A 1 362 ? -48.30914 26.24800 -57.30191 1.000 43.28882 362 GLY A O 1
ATOM 2781 N N . ASP A 1 363 ? -46.51624 27.52354 -57.79531 1.000 41.86807 363 ASP A N 1
ATOM 2782 C CA . ASP A 1 363 ? -45.53434 26.49207 -57.48557 1.000 36.69028 363 ASP A CA 1
ATOM 2783 C C . ASP A 1 363 ? -45.50576 26.21945 -55.98176 1.000 38.18641 363 ASP A C 1
ATOM 2784 O O . ASP A 1 363 ? -45.99064 27.01217 -55.17578 1.000 38.28757 363 ASP A O 1
ATOM 2789 N N . THR A 1 364 ? -44.94744 25.06782 -55.60588 1.000 36.50184 364 THR A N 1
ATOM 2790 C CA . THR A 1 364 ? -44.84279 24.66437 -54.20637 1.000 34.75402 364 THR A CA 1
ATOM 2791 C C . THR A 1 364 ? -43.37839 24.57794 -53.81469 1.000 34.65566 364 THR A C 1
ATOM 2792 O O . THR A 1 364 ? -42.58133 23.97745 -54.53772 1.000 33.87738 364 THR A O 1
ATOM 2796 N N . LEU A 1 365 ? -43.02301 25.21022 -52.69708 1.000 33.69748 365 LEU A N 1
ATOM 2797 C CA . LEU A 1 365 ? -41.70184 25.07080 -52.09665 1.000 35.21584 365 LEU A CA 1
ATOM 2798 C C . LEU A 1 365 ? -41.78337 24.03457 -50.98469 1.000 38.21248 365 LEU A C 1
ATOM 2799 O O . LEU A 1 365 ? -42.63795 24.13897 -50.10001 1.000 38.75986 365 LEU A O 1
ATOM 2804 N N . VAL A 1 366 ? -40.90398 23.04279 -51.02057 1.000 33.48340 366 VAL A N 1
ATOM 2805 C CA . VAL A 1 366 ? -40.77581 22.10895 -49.91335 1.000 32.26824 366 VAL A CA 1
ATOM 2806 C C . VAL A 1 366 ? -39.60510 22.61021 -49.07961 1.000 34.58920 366 VAL A C 1
ATOM 2807 O O . VAL A 1 366 ? -38.44650 22.46382 -49.46891 1.000 30.51169 366 VAL A O 1
ATOM 2811 N N . LEU A 1 367 ? -39.91483 23.24470 -47.94843 1.000 31.49441 367 LEU A N 1
ATOM 2812 C CA . LEU A 1 367 ? -38.90130 23.79860 -47.06363 1.000 32.01948 367 LEU A CA 1
ATOM 2813 C C . LEU A 1 367 ? -38.36205 22.68666 -46.17177 1.000 30.85908 367 LEU A C 1
ATOM 2814 O O . LEU A 1 367 ? -39.13858 21.89682 -45.62413 1.000 30.91474 367 LEU A O 1
ATOM 2819 N N . ARG A 1 368 ? -37.03926 22.61672 -46.02501 1.000 33.00926 368 ARG A N 1
ATOM 2820 C CA . ARG A 1 368 ? -36.45378 21.47113 -45.33002 1.000 34.97356 368 ARG A CA 1
ATOM 2821 C C . ARG A 1 368 ? -35.02952 21.80647 -44.89930 1.000 31.49516 368 ARG A C 1
ATOM 2822 O O . ARG A 1 368 ? -34.53782 22.92435 -45.09148 1.000 30.33440 368 ARG A O 1
ATOM 2830 N N . ASN A 1 369 ? -34.36192 20.81408 -44.30963 1.000 32.12756 369 ASN A N 1
ATOM 2831 C CA . ASN A 1 369 ? -32.91432 20.88402 -44.10956 1.000 32.32769 369 ASN A CA 1
ATOM 2832 C C . ASN A 1 369 ? -32.35817 19.47835 -44.34018 1.000 34.26184 369 ASN A C 1
ATOM 2833 O O . ASN A 1 369 ? -33.08287 18.57407 -44.75438 1.000 35.85996 369 ASN A O 1
ATOM 2838 N N . TYR A 1 370 ? -31.07027 19.26929 -44.07567 1.000 26.79825 370 TYR A N 1
ATOM 2839 C CA . TYR A 1 370 ? -30.47017 17.96661 -44.36604 1.000 31.41114 370 TYR A CA 1
ATOM 2840 C C . TYR A 1 370 ? -30.49996 16.99974 -43.18198 1.000 32.38115 370 TYR A C 1
ATOM 2841 O O . TYR A 1 370 ? -29.89908 15.91758 -43.26605 1.000 32.48014 370 TYR A O 1
ATOM 2850 N N . ASN A 1 371 ? -31.17903 17.35194 -42.08871 1.000 28.64295 371 ASN A N 1
ATOM 2851 C CA . ASN A 1 371 ? -31.22862 16.46252 -40.93192 1.000 27.00689 371 ASN A CA 1
ATOM 2852 C C . ASN A 1 371 ? -32.11469 15.26064 -41.20686 1.000 26.77148 371 ASN A C 1
ATOM 2853 O O . ASN A 1 371 ? -33.19586 15.39295 -41.77534 1.000 30.16825 371 ASN A O 1
ATOM 2858 N N . ARG A 1 372 ? -31.65602 14.08477 -40.77026 1.000 27.19442 372 ARG A N 1
ATOM 2859 C CA . ARG A 1 372 ? -32.37631 12.83125 -40.99351 1.000 26.20175 372 ARG A CA 1
ATOM 2860 C C . ARG A 1 372 ? -32.15300 11.92921 -39.78899 1.000 23.82567 372 ARG A C 1
ATOM 2861 O O . ARG A 1 372 ? -31.34806 10.99516 -39.83311 1.000 26.80051 372 ARG A O 1
ATOM 2869 N N . PRO A 1 373 ? -32.86908 12.18583 -38.66883 1.000 25.56645 373 PRO A N 1
ATOM 2870 C CA . PRO A 1 373 ? -32.62120 11.42743 -37.42463 1.000 25.37341 373 PRO A CA 1
ATOM 2871 C C . PRO A 1 373 ? -33.20263 10.00797 -37.35944 1.000 27.70530 373 PRO A C 1
ATOM 2872 O O . PRO A 1 373 ? -32.63854 9.14928 -36.66233 1.000 24.83535 373 PRO A O 1
ATOM 2876 N N . HIS A 1 374 ? -34.31046 9.72904 -38.05704 1.000 27.21307 374 HIS A N 1
ATOM 2877 C CA . HIS A 1 374 ? -35.00065 8.43756 -37.88793 1.000 23.31144 374 HIS A CA 1
ATOM 2878 C C . HIS A 1 374 ? -35.68326 8.01523 -39.17930 1.000 28.44025 374 HIS A C 1
ATOM 2879 O O . HIS A 1 374 ? -36.53596 8.76249 -39.66652 1.000 27.80396 374 HIS A O 1
ATOM 2886 N N . PRO A 1 375 ? -35.39146 6.83498 -39.73662 1.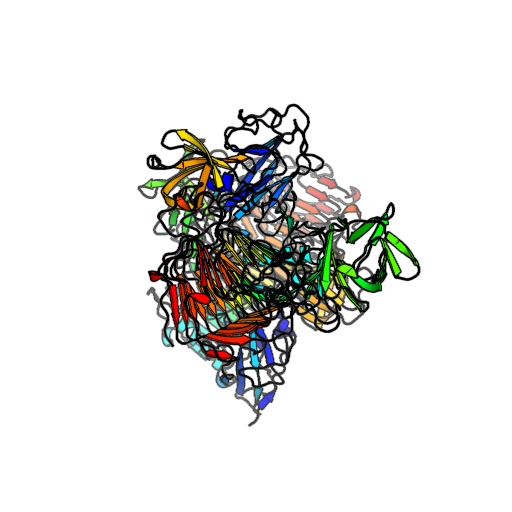000 26.46246 375 PRO A N 1
ATOM 2887 C CA . PRO A 1 375 ? -36.16446 6.33732 -40.88586 1.000 30.40263 375 PRO A CA 1
ATOM 2888 C C . PRO A 1 375 ? -37.57550 5.93441 -40.48300 1.000 27.70072 375 PRO A C 1
ATOM 2889 O O . PRO A 1 375 ? -37.88109 5.76320 -39.30414 1.000 28.50759 375 PRO A O 1
ATOM 2893 N N . GLY A 1 376 ? -38.43241 5.74315 -41.49787 1.000 24.93577 376 GLY A N 1
ATOM 2894 C CA . GLY A 1 376 ? -39.81219 5.32255 -41.23129 1.000 25.09138 376 GLY A CA 1
ATOM 2895 C C . GLY A 1 376 ? -39.92263 3.85119 -40.87011 1.000 27.96520 376 GLY A C 1
ATOM 2896 O O . GLY A 1 376 ? -40.74154 3.46484 -40.03179 1.000 28.15797 376 GLY A O 1
ATOM 2897 N N . CYS A 1 377 ? -39.07067 3.01445 -41.46420 1.000 26.63916 377 CYS A N 1
ATOM 2898 C CA . CYS A 1 377 ? -39.11008 1.57694 -41.23125 1.000 28.12844 377 CYS A CA 1
ATOM 2899 C C . CYS A 1 377 ? -37.67718 1.07870 -41.28942 1.000 27.67728 377 CYS A C 1
ATOM 2900 O O . CYS A 1 377 ? -36.99963 1.31018 -42.29217 1.000 26.62966 377 CYS A O 1
ATOM 2903 N N . VAL A 1 378 ? -37.19602 0.47724 -40.20189 1.000 26.11007 378 VAL A N 1
ATOM 2904 C CA . VAL A 1 378 ? -35.81515 0.00944 -40.09234 1.000 24.79382 378 VAL A CA 1
ATOM 2905 C C . VAL A 1 378 ? -35.81539 -1.51067 -40.08295 1.000 24.56220 378 VAL A C 1
ATOM 2906 O O . VAL A 1 378 ? -36.51999 -2.12847 -39.27726 1.000 26.93370 378 VAL A O 1
ATOM 2910 N N . VAL A 1 379 ? -34.98811 -2.11782 -40.93352 1.000 23.22198 379 VAL A N 1
ATOM 2911 C CA . VAL A 1 379 ? -34.80987 -3.56768 -40.94318 1.000 26.47711 379 VAL A CA 1
ATOM 2912 C C . VAL A 1 379 ? -33.33196 -3.84228 -40.64882 1.000 24.66900 379 VAL A C 1
ATOM 2913 O O . VAL A 1 379 ? -32.45392 -3.33730 -41.35619 1.000 26.51017 379 VAL A O 1
ATOM 2917 N N . TYR A 1 380 ? -33.05441 -4.62736 -39.59948 1.000 25.62911 380 TYR A N 1
ATOM 2918 C CA . TYR A 1 380 ? -31.69734 -4.70332 -39.03644 1.000 25.48269 380 TYR A CA 1
ATOM 2919 C C . TYR A 1 380 ? -31.50779 -6.09450 -38.44865 1.000 24.73200 380 TYR A C 1
ATOM 2920 O O . TYR A 1 380 ? -32.23837 -6.46848 -37.53465 1.000 27.02545 380 TYR A O 1
ATOM 2929 N N . ARG A 1 381 ? -30.54138 -6.86008 -38.95292 1.000 23.76962 381 ARG A N 1
ATOM 2930 C CA . ARG A 1 381 ? -30.36121 -8.25530 -38.54199 1.000 25.27698 381 ARG A CA 1
ATOM 2931 C C . ARG A 1 381 ? -31.67602 -9.03002 -38.64977 1.000 25.22030 381 ARG A C 1
ATOM 2932 O O . ARG A 1 381 ? -32.09347 -9.74734 -37.73233 1.000 24.73915 381 ARG A O 1
ATOM 2940 N N . ALA A 1 382 ? -32.31330 -8.91950 -39.80737 1.000 26.22781 382 ALA A N 1
ATOM 2941 C CA . ALA A 1 382 ? -33.53940 -9.66144 -40.06268 1.000 26.11550 382 ALA A CA 1
ATOM 2942 C C . ALA A 1 382 ? -33.36720 -10.51312 -41.31246 1.000 30.84659 382 ALA A C 1
ATOM 2943 O O . ALA A 1 382 ? -32.67202 -10.12931 -42.25697 1.000 27.06715 382 ALA A O 1
ATOM 2945 N N . ARG A 1 383 ? -34.00471 -11.67634 -41.31189 1.000 25.78792 383 ARG A N 1
ATOM 2946 C CA . ARG A 1 383 ? -33.90078 -12.62272 -42.41202 1.000 28.06877 383 ARG A CA 1
ATOM 2947 C C . ARG A 1 383 ? -35.29079 -12.85550 -42.98633 1.000 29.34125 383 ARG A C 1
ATOM 2948 O O . ARG A 1 383 ? -36.24009 -13.07358 -42.22843 1.000 29.59975 383 ARG A O 1
ATOM 2956 N N . LYS A 1 384 ? -35.42006 -12.74161 -44.31298 1.000 31.33734 384 LYS A N 1
ATOM 2957 C CA . LYS A 1 384 ? -36.68115 -12.99491 -45.03097 1.000 29.29248 384 LYS A CA 1
ATOM 2958 C C . LYS A 1 384 ? -37.81712 -12.11363 -44.50769 1.000 26.73248 384 LYS A C 1
ATOM 2959 O O . LYS A 1 384 ? -38.81706 -12.59512 -43.98547 1.000 29.39695 384 LYS A O 1
ATOM 2965 N N . THR A 1 385 ? -37.62660 -10.80576 -44.65357 1.000 26.69193 385 THR A N 1
ATOM 2966 C CA . THR A 1 385 ? -38.60652 -9.78241 -44.31649 1.000 28.67835 385 THR A CA 1
ATOM 2967 C C . THR A 1 385 ? -39.41527 -9.43238 -45.55876 1.000 29.74596 385 THR A C 1
ATOM 2968 O O . THR A 1 385 ? -38.85319 -9.30988 -46.64572 1.000 30.94840 385 THR A O 1
ATOM 2972 N N . SER A 1 386 ? -40.73822 -9.27866 -45.40555 1.000 27.78982 386 SER A N 1
ATOM 2973 C CA . SER A 1 386 ? -41.58537 -8.92402 -46.53906 1.000 28.83439 386 SER A CA 1
ATOM 2974 C C . SER A 1 386 ? -42.50172 -7.76547 -46.17815 1.000 32.43257 386 SER A C 1
ATOM 2975 O O . SER A 1 386 ? -43.08587 -7.74603 -45.09040 1.000 29.96894 386 SER A O 1
ATOM 2978 N N . LEU A 1 387 ? -42.65009 -6.81963 -47.10491 1.000 30.62093 387 LEU A N 1
ATOM 2979 C CA . LEU A 1 387 ? -43.67489 -5.78432 -47.02390 1.000 26.34005 387 LEU A CA 1
ATOM 2980 C C . LEU A 1 387 ? -44.59659 -5.96950 -48.21568 1.000 34.42442 387 LEU A C 1
ATOM 2981 O O . LEU A 1 387 ? -44.13971 -5.88274 -49.35892 1.000 33.08371 387 LEU A O 1
ATOM 2986 N N . ASN A 1 388 ? -45.88028 -6.24144 -47.95561 1.000 27.26975 388 ASN A N 1
ATOM 2987 C CA . ASN A 1 388 ? -46.87050 -6.42857 -49.01544 1.000 31.72399 388 ASN A CA 1
ATOM 2988 C C . ASN A 1 388 ? -47.92386 -5.33452 -48.90988 1.000 33.88023 388 ASN A C 1
ATOM 2989 O O . ASN A 1 388 ? -48.61851 -5.24326 -47.89409 1.000 32.57282 388 ASN A O 1
ATOM 2994 N N . ASP A 1 389 ? -48.04977 -4.51306 -49.95541 1.000 31.71752 389 ASP A N 1
ATOM 2995 C CA . ASP A 1 389 ? -48.97113 -3.36695 -49.94037 1.000 31.57118 389 ASP A CA 1
ATOM 2996 C C . ASP A 1 389 ? -48.78362 -2.53742 -48.66856 1.000 34.50229 389 ASP A C 1
ATOM 2997 O O . ASP A 1 389 ? -49.73451 -2.23889 -47.93379 1.000 33.96524 389 ASP A O 1
ATOM 3002 N N . VAL A 1 390 ? -47.53336 -2.15752 -48.42053 1.000 31.42528 390 VAL A N 1
ATOM 3003 C CA . VAL A 1 390 ? -47.17559 -1.25967 -47.33483 1.000 31.06578 390 VAL A CA 1
ATOM 3004 C C . VAL A 1 390 ? -46.86588 0.10583 -47.92832 1.000 31.31573 390 VAL A C 1
ATOM 3005 O O . VAL A 1 390 ? -46.00187 0.22465 -48.80450 1.000 29.13443 390 VAL A O 1
ATOM 3009 N N . SER A 1 391 ? -47.54071 1.14313 -47.44333 1.000 30.74629 391 SER A N 1
ATOM 3010 C CA . SER A 1 391 ? -47.30462 2.50437 -47.92926 1.000 29.15470 391 SER A CA 1
ATOM 3011 C C . SER A 1 391 ? -46.64367 3.32536 -46.83185 1.000 29.02771 391 SER A C 1
ATOM 3012 O O . SER A 1 391 ? -47.21176 3.47571 -45.74628 1.000 31.32941 391 SER A O 1
ATOM 3015 N N . LEU A 1 392 ? -45.46203 3.86903 -47.12150 1.000 28.48748 392 LEU A N 1
ATOM 3016 C CA . LEU A 1 392 ? -44.70201 4.66553 -46.16092 1.000 25.63975 392 LEU A CA 1
ATOM 3017 C C . LEU A 1 392 ? -44.71710 6.09880 -46.69334 1.000 27.98429 392 LEU A C 1
ATOM 3018 O O . LEU A 1 392 ? -43.93748 6.44435 -47.58358 1.000 29.73920 392 LEU A O 1
ATOM 3023 N N . HIS A 1 393 ? -45.62327 6.93052 -46.16985 1.000 27.11526 393 HIS A N 1
ATOM 3024 C CA . HIS A 1 393 ? -45.92816 8.19699 -46.83646 1.000 26.93978 393 HIS A CA 1
ATOM 3025 C C . HIS A 1 393 ? -44.96642 9.32215 -46.46375 1.000 27.74405 393 HIS A C 1
ATOM 3026 O O . HIS A 1 393 ? -44.80908 10.27426 -47.23248 1.000 29.76173 393 HIS A O 1
ATOM 3033 N N . GLN A 1 394 ? -44.33270 9.25871 -45.30064 1.000 30.36026 394 GLN A N 1
ATOM 3034 C CA . GLN A 1 394 ? -43.50719 10.36344 -44.82518 1.000 29.22896 394 GLN A CA 1
ATOM 3035 C C . GLN A 1 394 ? -42.56944 9.81090 -43.76135 1.000 27.02004 394 GLN A C 1
ATOM 3036 O O . GLN A 1 394 ? -42.89659 8.81954 -43.09702 1.000 27.50523 394 GLN A O 1
ATOM 3042 N N . SER A 1 395 ? -41.40538 10.44158 -43.61331 1.000 27.60147 395 SER A N 1
ATOM 3043 C CA . SER A 1 395 ? -40.39458 9.95465 -42.67278 1.000 26.51381 395 SER A CA 1
ATOM 3044 C C . SER A 1 395 ? -39.36193 11.03614 -42.42545 1.000 30.09977 395 SER A C 1
ATOM 3045 O O . SER A 1 395 ? -39.06965 11.84578 -43.31493 1.000 28.71557 395 SER A O 1
ATOM 3048 N N . SER A 1 396 ? -38.78108 11.01193 -41.22238 1.000 27.24938 396 SER A N 1
ATOM 3049 C CA . SER A 1 396 ? -37.74454 11.97919 -40.84968 1.000 26.15745 396 SER A CA 1
ATOM 3050 C C . SER A 1 396 ? -36.36414 11.45587 -41.24869 1.000 30.26622 396 SER A C 1
ATOM 3051 O O . SER A 1 396 ? -35.40648 11.36394 -40.47066 1.000 27.69442 396 SER A O 1
ATOM 3054 N N . GLY A 1 397 ? -36.27569 11.12105 -42.51756 1.000 32.51882 397 GLY A N 1
ATOM 3055 C CA . GLY A 1 397 ? -35.15300 10.38699 -43.05650 1.000 30.31871 397 GLY A CA 1
ATOM 3056 C C . GLY A 1 397 ? -35.66233 9.49776 -44.17419 1.000 28.97940 397 GLY A C 1
ATOM 3057 O O . GLY A 1 397 ? -36.68365 9.78606 -44.77151 1.000 26.40662 397 GLY A O 1
ATOM 3058 N N . MET A 1 398 ? -34.93949 8.41155 -44.44709 1.000 25.82281 398 MET A N 1
ATOM 3059 C CA . MET A 1 398 ? -35.37963 7.49745 -45.48603 1.000 26.63446 398 MET A CA 1
ATOM 3060 C C . MET A 1 398 ? -36.67037 6.81970 -45.05241 1.000 24.64551 398 MET A C 1
ATOM 3061 O O . MET A 1 398 ? -36.91139 6.62129 -43.86310 1.000 27.57927 398 MET A O 1
ATOM 3066 N N . ALA A 1 399 ? -37.52697 6.48986 -46.02528 1.000 24.97267 399 ALA A N 1
ATOM 3067 C CA . ALA A 1 399 ? -38.74590 5.76659 -45.66444 1.000 23.88263 399 ALA A CA 1
ATOM 3068 C C . ALA A 1 399 ? -38.42660 4.36406 -45.18140 1.000 25.08394 399 ALA A C 1
ATOM 3069 O O . ALA A 1 399 ? -38.99665 3.90503 -44.18616 1.000 26.17569 399 ALA A O 1
ATOM 3071 N N . LEU A 1 400 ? -37.52564 3.66631 -45.87815 1.000 26.22737 400 LEU A N 1
ATOM 3072 C CA . LEU A 1 400 ? -37.17050 2.28567 -45.56720 1.000 25.81820 400 LEU A CA 1
ATOM 3073 C C . LEU A 1 400 ? -35.65053 2.14649 -45.57154 1.000 27.53938 400 LEU A C 1
ATOM 3074 O O . LEU A 1 400 ? -35.00516 2.40228 -46.59235 1.000 27.69796 400 LEU A O 1
ATOM 3079 N N . LEU A 1 401 ? -35.07891 1.73672 -44.43796 1.000 24.54569 401 LEU A N 1
ATOM 3080 C CA . LEU A 1 401 ? -33.64146 1.51810 -44.30718 1.000 25.90231 401 LEU A CA 1
ATOM 3081 C C . LEU A 1 401 ? -33.41118 0.08107 -43.86392 1.000 28.75222 401 LEU A C 1
ATOM 3082 O O . LEU A 1 401 ? -33.88942 -0.32574 -42.79742 1.000 25.89607 401 LEU A O 1
ATOM 3087 N N . VAL A 1 402 ? -32.68088 -0.67849 -44.67527 1.000 24.30702 402 VAL A N 1
ATOM 3088 C CA . VAL A 1 402 ? -32.41532 -2.09874 -44.42987 1.000 24.23946 402 VAL A CA 1
ATOM 3089 C C . VAL A 1 402 ? -30.90331 -2.24728 -44.30693 1.000 26.07253 402 VAL A C 1
ATOM 3090 O O . VAL A 1 402 ? -30.17103 -1.86335 -45.22779 1.000 25.83457 402 VAL A O 1
ATOM 3094 N N . GLN A 1 403 ? -30.42505 -2.77110 -43.17384 1.000 26.84832 403 GLN A N 1
ATOM 3095 C CA . GLN A 1 403 ? -28.98171 -2.93629 -42.99650 1.000 23.15666 403 GLN A CA 1
ATOM 3096 C C . GLN A 1 403 ? -28.68663 -4.27027 -42.32970 1.000 24.22924 403 GLN A C 1
ATOM 3097 O O . GLN A 1 403 ? -29.45848 -4.72908 -41.48735 1.000 25.60348 403 GLN A O 1
ATOM 3103 N N . ARG A 1 404 ? -27.57018 -4.89448 -42.72987 1.000 24.17725 404 ARG A N 1
ATOM 3104 C CA . ARG A 1 404 ? -27.08690 -6.13454 -42.11617 1.000 26.10582 404 ARG A CA 1
ATOM 3105 C C . ARG A 1 404 ? -28.20176 -7.16803 -42.01104 1.000 25.13223 404 ARG A C 1
ATOM 3106 O O . ARG A 1 404 ? -28.41156 -7.77748 -40.96127 1.000 24.68901 404 ARG A O 1
ATOM 3114 N N . SER A 1 405 ? -28.91129 -7.36036 -43.11828 1.000 24.75071 405 SER A N 1
ATOM 3115 C CA . SER A 1 405 ? -30.06328 -8.25436 -43.19370 1.000 27.80464 405 SER A CA 1
ATOM 3116 C C . SER A 1 405 ? -29.92856 -9.12695 -44.43339 1.000 25.64424 405 SER A C 1
ATOM 3117 O O . SER A 1 405 ? -29.15828 -8.81351 -45.34276 1.000 26.75780 405 SER A O 1
ATOM 3120 N N . GLU A 1 406 ? -30.70290 -10.20954 -44.47276 1.000 25.21454 406 GLU A N 1
ATOM 3121 C CA . GLU A 1 406 ? -30.62299 -11.18971 -45.55528 1.000 27.93419 406 GLU A CA 1
ATOM 3122 C C . GLU A 1 406 ? -32.02186 -11.45543 -46.09628 1.000 31.70717 406 GLU A C 1
ATOM 3123 O O . GLU A 1 406 ? -32.90982 -11.84269 -45.33091 1.000 27.89254 406 GLU A O 1
ATOM 3129 N N . ASP A 1 407 ? -32.20998 -11.25417 -47.41112 1.000 27.41329 407 ASP A N 1
ATOM 3130 C CA . ASP A 1 407 ? -33.46733 -11.52541 -48.11849 1.000 28.80412 407 ASP A CA 1
ATOM 3131 C C . ASP A 1 407 ? -34.54903 -10.52050 -47.72524 1.000 31.08080 407 ASP A C 1
ATOM 3132 O O . ASP A 1 407 ? -35.03743 -10.51357 -46.58785 1.000 30.41894 407 ASP A O 1
ATOM 3137 N N . PHE A 1 408 ? -34.92585 -9.65576 -48.66149 1.000 26.01479 408 PHE A N 1
ATOM 3138 C CA . PHE A 1 408 ? -35.94879 -8.65446 -48.39374 1.000 25.79395 408 PHE A CA 1
ATOM 3139 C C . PHE A 1 408 ? -36.85407 -8.52907 -49.61093 1.000 32.48078 408 PHE A C 1
ATOM 3140 O O . PHE A 1 408 ? -36.36839 -8.47434 -50.74213 1.000 29.69809 408 PHE A O 1
ATOM 3148 N N . HIS A 1 409 ? -38.16550 -8.44182 -49.38331 1.000 28.18375 409 HIS A N 1
ATOM 3149 C CA . HIS A 1 409 ? -39.12183 -8.37668 -50.48104 1.000 30.08700 409 HIS A CA 1
ATOM 3150 C C . HIS A 1 409 ? -40.12851 -7.27172 -50.20159 1.000 32.91836 409 HIS A C 1
ATOM 3151 O O . HIS A 1 409 ? -40.81165 -7.29780 -49.17462 1.000 33.11918 409 HIS A O 1
ATOM 3158 N N . MET A 1 410 ? -40.20894 -6.29160 -51.09299 1.000 26.31484 410 MET A N 1
ATOM 3159 C CA . MET A 1 410 ? -41.28551 -5.30425 -51.04665 1.000 28.48407 410 MET A CA 1
ATOM 3160 C C . MET A 1 410 ? -42.12764 -5.46086 -52.30721 1.000 32.46307 410 MET A C 1
ATOM 3161 O O . MET A 1 410 ? -41.59425 -5.39035 -53.42073 1.000 31.19673 410 MET A O 1
ATOM 3166 N N . LYS A 1 411 ? -43.43127 -5.70952 -52.13696 1.000 30.49059 411 LYS A N 1
ATOM 3167 C CA . LYS A 1 411 ? -44.34984 -5.84344 -53.26837 1.000 34.16745 411 LYS A CA 1
ATOM 3168 C C . LYS A 1 411 ? -45.53760 -4.90781 -53.08127 1.000 33.18837 411 LYS A C 1
ATOM 3169 O O . LYS A 1 411 ? -46.24982 -4.98737 -52.07232 1.000 32.17726 411 LYS A O 1
ATOM 3175 N N . GLY A 1 412 ? -45.76831 -4.04308 -54.05738 1.000 31.88506 412 GLY A N 1
ATOM 3176 C CA . GLY A 1 412 ? -46.88499 -3.12634 -53.97091 1.000 34.57097 412 GLY A CA 1
ATOM 3177 C C . GLY A 1 412 ? -46.60931 -2.00124 -52.98835 1.000 35.24872 412 GLY A C 1
ATOM 3178 O O . GLY A 1 412 ? -45.51431 -1.86113 -52.44057 1.000 31.25417 412 GLY A O 1
ATOM 3179 N N . GLY A 1 413 ? -47.63726 -1.18397 -52.76176 1.000 29.49779 413 GLY A N 1
ATOM 3180 C CA . GLY A 1 413 ? -47.46130 -0.06057 -51.85829 1.000 29.06697 413 GLY A CA 1
ATOM 3181 C C . GLY A 1 413 ? -46.42360 0.89679 -52.40643 1.000 31.01849 413 GLY A C 1
ATOM 3182 O O . GLY A 1 413 ? -46.41221 1.22433 -53.59633 1.000 32.57136 413 GLY A O 1
ATOM 3183 N N . GLY A 1 414 ? -45.53361 1.34679 -51.53392 1.000 29.98674 414 GLY A N 1
ATOM 3184 C CA . GLY A 1 414 ? -44.47169 2.23380 -51.97229 1.000 31.74916 414 GLY A CA 1
ATOM 3185 C C . GLY A 1 414 ? -44.27235 3.41646 -51.04946 1.000 33.73270 414 GLY A C 1
ATOM 3186 O O . GLY A 1 414 ? -44.53098 3.32891 -49.83881 1.000 29.51209 414 GLY A O 1
ATOM 3187 N N . VAL A 1 415 ? -43.79935 4.52777 -51.61424 1.000 27.97888 415 VAL A N 1
ATOM 3188 C CA . VAL A 1 415 ? -43.54872 5.76073 -50.86733 1.000 26.83247 415 VAL A CA 1
ATOM 3189 C C . VAL A 1 415 ? -44.20518 6.86267 -51.69427 1.000 35.21961 415 VAL A C 1
ATOM 3190 O O . VAL A 1 415 ? -43.62446 7.37363 -52.65542 1.000 30.56290 415 VAL A O 1
ATOM 3194 N N . MET A 1 416 ? -45.45383 7.18858 -51.36216 1.000 31.65648 416 MET A N 1
ATOM 3195 C CA . MET A 1 416 ? -46.25592 8.07156 -52.19541 1.000 30.39207 416 MET A CA 1
ATOM 3196 C C . MET A 1 416 ? -47.06791 9.00546 -51.30196 1.000 32.44101 416 MET A C 1
ATOM 3197 O O . MET A 1 416 ? -47.17919 8.79551 -50.08978 1.000 32.17213 416 MET A O 1
ATOM 3202 N N . VAL A 1 417 ? -47.62365 10.06265 -51.91061 1.000 30.43360 417 VAL A N 1
ATOM 3203 C CA . VAL A 1 417 ? -48.45160 11.01376 -51.17103 1.000 32.86037 417 VAL A CA 1
ATOM 3204 C C . VAL A 1 417 ? -49.79104 10.38181 -50.79541 1.000 35.69127 417 VAL A C 1
ATOM 3205 O O . VAL A 1 417 ? -50.50374 9.83184 -51.64626 1.000 32.54368 417 VAL A O 1
ATOM 3209 N N . ARG A 1 418 ? -50.15399 10.47458 -49.51802 1.000 33.97631 418 ARG A N 1
ATOM 3210 C CA . ARG A 1 418 ? -51.47416 10.01530 -49.08646 1.000 32.07749 418 ARG A CA 1
ATOM 3211 C C . ARG A 1 418 ? -52.56105 10.95567 -49.59632 1.000 35.78482 418 ARG A C 1
ATOM 3212 O O . ARG A 1 418 ? -52.44644 12.17834 -49.46891 1.000 36.24004 418 ARG A O 1
ATOM 3220 N N . LYS A 1 419 ? -53.63028 10.38359 -50.15684 1.000 36.17062 419 LYS A N 1
ATOM 3221 C CA . LYS A 1 419 ? -54.68792 11.20281 -50.72540 1.000 39.41016 419 LYS A CA 1
ATOM 3222 C C . LYS A 1 419 ? -55.29541 12.09858 -49.65469 1.000 39.63263 419 LYS A C 1
ATOM 3223 O O . LYS A 1 419 ? -55.53441 11.66748 -48.52386 1.000 41.12871 419 LYS A O 1
ATOM 3229 N N . GLY A 1 420 ? -55.49316 13.36491 -49.99274 1.000 40.14000 420 GLY A N 1
ATOM 3230 C CA . GLY A 1 420 ? -56.11614 14.29384 -49.08174 1.000 40.36138 420 GLY A CA 1
ATOM 3231 C C . GLY A 1 420 ? -55.16020 15.14496 -48.27851 1.000 45.06583 420 GLY A C 1
ATOM 3232 O O . GLY A 1 420 ? -55.60181 16.12673 -47.66643 1.000 43.37054 420 GLY A O 1
ATOM 3233 N N . THR A 1 421 ? -53.87075 14.80341 -48.25288 1.000 37.43793 421 THR A N 1
ATOM 3234 C CA . THR A 1 421 ? -52.90381 15.63869 -47.55592 1.000 39.39360 421 THR A CA 1
ATOM 3235 C C . THR A 1 421 ? -52.54276 16.87921 -48.35037 1.000 39.81648 421 THR A C 1
ATOM 3236 O O . THR A 1 421 ? -52.03469 17.84398 -47.76751 1.000 40.44295 421 THR A O 1
ATOM 3240 N N . GLY A 1 422 ? -52.77015 16.86342 -49.66158 1.000 40.36311 422 GLY A N 1
ATOM 3241 C CA . GLY A 1 422 ? -52.37167 17.96872 -50.50919 1.000 41.46926 422 GLY A CA 1
ATOM 3242 C C . GLY A 1 422 ? -50.87993 18.14635 -50.67022 1.000 41.16929 422 GLY A C 1
ATOM 3243 O O . GLY A 1 422 ? -50.43894 19.20726 -51.11750 1.000 39.61092 422 GLY A O 1
ATOM 3244 N N . ARG A 1 423 ? -50.08333 17.14063 -50.31647 1.000 35.34009 423 ARG A N 1
ATOM 3245 C CA . ARG A 1 423 ? -48.63579 17.27341 -50.41004 1.000 36.04764 423 ARG A CA 1
ATOM 3246 C C . ARG A 1 423 ? -48.13265 16.93540 -51.81198 1.000 33.57334 423 ARG A C 1
ATOM 3247 O O . ARG A 1 423 ? -48.82221 16.29569 -52.61570 1.000 32.58327 423 ARG A O 1
ATOM 3255 N N . VAL A 1 424 ? -46.90581 17.38018 -52.08940 1.000 36.71158 424 VAL A N 1
ATOM 3256 C CA . VAL A 1 424 ? -46.12421 16.91458 -53.23061 1.000 35.79837 424 VAL A CA 1
ATOM 3257 C C . VAL A 1 424 ? -44.90327 16.11975 -52.80508 1.000 38.14526 424 VAL A C 1
ATOM 3258 O O . VAL A 1 424 ? -44.22922 15.54008 -53.67290 1.000 42.08601 424 VAL A O 1
ATOM 3262 N N . HIS A 1 425 ? -44.57373 16.09762 -51.51923 1.000 33.26103 425 HIS A N 1
ATOM 3263 C CA . HIS A 1 425 ? -43.35464 15.47961 -51.01949 1.000 31.14316 425 HIS A CA 1
ATOM 3264 C C . HIS A 1 425 ? -43.69126 14.23811 -50.20247 1.000 31.09181 425 HIS A C 1
ATOM 3265 O O . HIS A 1 425 ? -44.77610 14.12357 -49.62954 1.000 31.28539 425 HIS A O 1
ATOM 3272 N N . THR A 1 426 ? -42.73030 13.32017 -50.10509 1.000 29.64566 426 THR A N 1
ATOM 3273 C CA . THR A 1 426 ? -42.93583 12.15307 -49.24878 1.000 30.01561 426 THR A CA 1
ATOM 3274 C C . THR A 1 426 ? -41.77420 12.00721 -48.26702 1.000 30.71490 426 THR A C 1
ATOM 3275 O O . THR A 1 426 ? -41.65966 12.79544 -47.32069 1.000 29.99794 426 THR A O 1
ATOM 3279 N N . ALA A 1 427 ? -40.89719 11.03491 -48.48769 1.000 27.39805 427 ALA A N 1
ATOM 3280 C CA . ALA A 1 427 ? -39.80635 10.79113 -47.54098 1.000 28.68107 427 ALA A CA 1
ATOM 3281 C C . ALA A 1 427 ? -38.83729 11.96570 -47.46202 1.000 30.58856 427 ALA A C 1
ATOM 3282 O O . ALA A 1 427 ? -38.51440 12.59574 -48.47108 1.000 30.39734 427 ALA A O 1
ATOM 3284 N N . GLY A 1 428 ? -38.30885 12.20560 -46.25897 1.000 28.46770 428 GLY A N 1
ATOM 3285 C CA . GLY A 1 428 ? -37.25959 13.19956 -46.08652 1.000 30.85488 428 GLY A CA 1
ATOM 3286 C C . GLY A 1 428 ? -35.91836 12.80294 -46.68146 1.000 26.69586 428 GLY A C 1
ATOM 3287 O O . GLY A 1 428 ? -34.98105 13.60617 -46.63496 1.000 28.38875 428 GLY A O 1
ATOM 3288 N N . ALA A 1 429 ? -35.80253 11.57555 -47.20424 1.000 29.48161 429 ALA A N 1
ATOM 3289 C CA . ALA A 1 429 ? -34.61260 11.13069 -47.92225 1.000 27.83733 429 ALA A CA 1
ATOM 3290 C C . ALA A 1 429 ? -35.00986 9.99932 -48.87372 1.000 30.42731 429 ALA A C 1
ATOM 3291 O O . ALA A 1 429 ? -36.09505 10.06058 -49.46631 1.000 31.99296 429 ALA A O 1
ATOM 3293 N N . ASP A 1 430 ? -34.17626 8.96311 -49.01851 1.000 29.02042 430 ASP A N 1
ATOM 3294 C CA . ASP A 1 430 ? -34.46549 7.88725 -49.97608 1.000 26.79531 430 ASP A CA 1
ATOM 3295 C C . ASP A 1 430 ? -35.80734 7.22940 -49.68435 1.000 30.03550 430 ASP A C 1
ATOM 3296 O O . ASP A 1 430 ? -36.26200 7.18215 -48.54336 1.000 28.29955 430 ASP A O 1
ATOM 3301 N N . ALA A 1 431 ? -36.41276 6.65272 -50.72600 1.000 26.05629 431 ALA A N 1
ATOM 3302 C CA . ALA A 1 431 ? -37.55340 5.77339 -50.49456 1.000 29.00363 431 ALA A CA 1
ATOM 3303 C C . ALA A 1 431 ? -37.09802 4.47159 -49.85456 1.000 31.17140 431 ALA A C 1
ATOM 3304 O O . ALA A 1 431 ? -37.61966 4.06859 -48.81299 1.000 28.16459 431 ALA A O 1
ATOM 3306 N N . THR A 1 432 ? -36.12960 3.79221 -50.47176 1.000 26.40196 432 THR A N 1
ATOM 3307 C CA . THR A 1 432 ? -35.61482 2.53878 -49.92919 1.000 26.27973 432 THR A CA 1
ATOM 3308 C C . THR A 1 432 ? -34.10189 2.54756 -50.03153 1.000 25.95117 432 THR A C 1
ATOM 3309 O O . THR A 1 432 ? -33.52295 3.20341 -50.90099 1.000 32.10160 432 THR A O 1
ATOM 3313 N N . HIS A 1 433 ? -33.46195 1.78694 -49.14680 1.000 28.31740 433 HIS A N 1
ATOM 3314 C CA . HIS A 1 433 ? -32.01488 1.89701 -49.02232 1.000 28.59286 433 HIS A CA 1
ATOM 3315 C C . HIS A 1 433 ? -31.50842 0.63077 -48.37329 1.000 30.80136 433 HIS A C 1
ATOM 3316 O O . HIS A 1 433 ? -32.08616 0.18718 -47.37610 1.000 24.37150 433 HIS A O 1
ATOM 3323 N N . PHE A 1 434 ? -30.43118 0.06286 -48.92441 1.000 23.00436 434 PHE A N 1
ATOM 3324 C CA . PHE A 1 434 ? -29.95874 -1.26754 -48.51970 1.000 24.35689 434 PHE A CA 1
ATOM 3325 C C . PHE A 1 434 ? -28.46010 -1.19857 -48.26080 1.000 28.67297 434 PHE A C 1
ATOM 3326 O O . PHE A 1 434 ? -27.66178 -1.17253 -49.19913 1.000 26.77514 434 PHE A O 1
ATOM 3334 N N . SER A 1 435 ? -28.06888 -1.19738 -46.99490 1.000 27.13659 435 SER A N 1
ATOM 3335 C CA . SER A 1 435 ? -26.67665 -0.95754 -46.61721 1.000 25.67830 435 SER A CA 1
ATOM 3336 C C . SER A 1 435 ? -26.12543 -2.24136 -46.01254 1.000 28.56518 435 SER A C 1
ATOM 3337 O O . SER A 1 435 ? -26.57780 -2.65951 -44.95029 1.000 24.44617 435 SER A O 1
ATOM 3340 N N . ASN A 1 436 ? -25.14822 -2.86076 -46.67673 1.000 25.68560 436 ASN A N 1
ATOM 3341 C CA . ASN A 1 436 ? -24.51352 -4.08332 -46.18285 1.000 24.76132 436 ASN A CA 1
ATOM 3342 C C . ASN A 1 436 ? -25.53326 -5.20131 -45.94811 1.000 26.03522 436 ASN A C 1
ATOM 3343 O O . ASN A 1 436 ? -25.66298 -5.73541 -44.84891 1.000 25.52039 436 ASN A O 1
ATOM 3348 N N . THR A 1 437 ? -26.24276 -5.56780 -47.00380 1.000 26.60262 437 THR A N 1
ATOM 3349 C CA . THR A 1 437 ? -27.23142 -6.62885 -46.91826 1.000 25.32782 437 THR A CA 1
ATOM 3350 C C . THR A 1 437 ? -26.78627 -7.80822 -47.77744 1.000 27.08075 437 THR A C 1
ATOM 3351 O O . THR A 1 437 ? -25.77361 -7.74047 -48.47939 1.000 28.89020 437 THR A O 1
ATOM 3355 N N . ARG A 1 438 ? -27.56703 -8.88850 -47.74839 1.000 27.97703 438 ARG A N 1
ATOM 3356 C CA . ARG A 1 438 ? -27.20860 -10.06411 -48.54326 1.000 26.84830 438 ARG A CA 1
ATOM 3357 C C . ARG A 1 438 ? -28.46840 -10.86016 -48.86724 1.000 29.99248 438 ARG A C 1
ATOM 3358 O O . ARG A 1 438 ? -29.58669 -10.42961 -48.57947 1.000 28.08575 438 ARG A O 1
ATOM 3366 N N . GLY A 1 439 ? -28.28285 -12.02363 -49.48574 1.000 28.84794 439 GLY A N 1
ATOM 3367 C CA . GLY A 1 439 ? -29.43846 -12.72166 -50.03955 1.000 30.77784 439 GLY A CA 1
ATOM 3368 C C . GLY A 1 439 ? -30.00566 -11.93674 -51.21054 1.000 34.48361 439 GLY A C 1
ATOM 3369 O O . GLY A 1 439 ? -29.28344 -11.25115 -51.93604 1.000 30.88329 439 GLY A O 1
ATOM 3370 N N . GLY A 1 440 ? -31.31984 -12.02784 -51.39610 1.000 30.80898 440 GLY A N 1
ATOM 3371 C CA . GLY A 1 440 ? -31.99323 -11.39040 -52.52320 1.000 31.30679 440 GLY A CA 1
ATOM 3372 C C . GLY A 1 440 ? -32.83474 -10.21062 -52.06135 1.000 28.38755 440 GLY A C 1
ATOM 3373 O O . GLY A 1 440 ? -33.58405 -10.31657 -51.09023 1.000 32.45609 440 GLY A O 1
ATOM 3374 N N . ILE A 1 441 ? -32.67431 -9.08567 -52.75595 1.000 27.46736 441 ILE A N 1
ATOM 3375 C CA . ILE A 1 441 ? -33.54072 -7.91171 -52.62742 1.000 26.32058 441 ILE A CA 1
ATOM 3376 C C . ILE A 1 441 ? -34.49375 -7.92675 -53.81281 1.000 30.52075 441 ILE A C 1
ATOM 3377 O O . ILE A 1 441 ? -34.05060 -8.01811 -54.96558 1.000 30.45677 441 ILE A O 1
ATOM 3382 N N . VAL A 1 442 ? -35.79676 -7.84115 -53.54466 1.000 28.03308 442 VAL A N 1
ATOM 3383 C CA . VAL A 1 442 ? -36.80140 -7.71448 -54.59849 1.000 29.03480 442 VAL A CA 1
ATOM 3384 C C . VAL A 1 442 ? -37.73257 -6.57481 -54.21357 1.000 33.44989 442 VAL A C 1
ATOM 3385 O O . VAL A 1 442 ? -38.39529 -6.63665 -53.17271 1.000 30.44310 442 VAL A O 1
ATOM 3389 N N . VAL A 1 443 ? -37.75975 -5.52451 -55.02922 1.000 31.91963 443 VAL A N 1
ATOM 3390 C CA . VAL A 1 443 ? -38.66223 -4.38720 -54.84912 1.000 30.51175 443 VAL A CA 1
ATOM 3391 C C . VAL A 1 443 ? -39.45801 -4.26852 -56.14356 1.000 33.23646 443 VAL A C 1
ATOM 3392 O O . VAL A 1 443 ? -38.87553 -3.97180 -57.19872 1.000 34.62839 443 VAL A O 1
ATOM 3396 N N . GLU A 1 444 ? -40.77968 -4.47910 -56.06677 1.000 30.18185 444 GLU A N 1
ATOM 3397 C CA . GLU A 1 444 ? -41.58487 -4.56949 -57.27749 1.000 31.14533 444 GLU A CA 1
ATOM 3398 C C . GLU A 1 444 ? -42.98221 -3.99911 -57.08016 1.000 31.66264 444 GLU A C 1
ATOM 3399 O O . GLU A 1 444 ? -43.53474 -4.01897 -55.97586 1.000 32.33799 444 GLU A O 1
ATOM 3405 N N . LYS A 1 445 ? -43.55974 -3.51537 -58.18406 1.000 31.67277 445 LYS A N 1
ATOM 3406 C CA . LYS A 1 445 ? -44.97068 -3.12662 -58.24616 1.000 33.28104 445 LYS A CA 1
ATOM 3407 C C . LYS A 1 445 ? -45.30359 -1.98423 -57.30044 1.000 36.00551 445 LYS A C 1
ATOM 3408 O O . LYS A 1 445 ? -46.44949 -1.86149 -56.85657 1.000 34.68305 445 LYS A O 1
ATOM 3414 N N . ALA A 1 446 ? -44.31741 -1.13804 -56.99712 1.000 30.96724 446 ALA A N 1
ATOM 3415 C CA . ALA A 1 446 ? -44.47028 -0.06064 -56.03304 1.000 31.18564 446 ALA A CA 1
ATOM 3416 C C . ALA A 1 446 ? -44.45230 1.29211 -56.73849 1.000 36.49534 446 ALA A C 1
ATOM 3417 O O . ALA A 1 446 ? -43.90691 1.44270 -57.83818 1.000 32.53757 446 ALA A O 1
ATOM 3419 N N . LEU A 1 447 ? -45.05238 2.28167 -56.08278 1.000 31.86676 447 LEU A N 1
ATOM 3420 C CA . LEU A 1 447 ? -45.02974 3.67229 -56.53294 1.000 30.26220 447 LEU A CA 1
ATOM 3421 C C . LEU A 1 447 ? -44.09712 4.45594 -55.61867 1.000 28.26010 447 LEU A C 1
ATOM 3422 O O . LEU A 1 447 ? -44.31004 4.48939 -54.40573 1.000 29.33461 447 LEU A O 1
ATOM 3427 N N . PHE A 1 448 ? -43.08002 5.09605 -56.19217 1.000 27.79421 448 PHE A N 1
ATOM 3428 C CA . PHE A 1 448 ? -42.16099 5.94485 -55.42384 1.000 28.04704 448 PHE A CA 1
ATOM 3429 C C . PHE A 1 448 ? -42.15968 7.34667 -56.01751 1.000 30.82768 448 PHE A C 1
ATOM 3430 O O . PHE A 1 448 ? -41.54235 7.56701 -57.06267 1.000 34.49506 448 PHE A O 1
ATOM 3438 N N . GLU A 1 449 ? -42.78293 8.30691 -55.32658 1.000 30.59018 449 GLU A N 1
ATOM 3439 C CA . GLU A 1 449 ? -42.89103 9.67309 -55.83045 1.000 32.65926 449 GLU A CA 1
ATOM 3440 C C . GLU A 1 449 ? -42.53852 10.69413 -54.76139 1.000 28.35050 449 GLU A C 1
ATOM 3441 O O . GLU A 1 449 ? -42.82650 10.50925 -53.57560 1.000 33.06352 449 GLU A O 1
ATOM 3447 N N . GLY A 1 450 ? -41.95364 11.80867 -55.20512 1.000 32.81293 450 GLY A N 1
ATOM 3448 C CA . GLY A 1 450 ? -41.81764 12.95806 -54.33786 1.000 31.83999 450 GLY A CA 1
ATOM 3449 C C . GLY A 1 450 ? -40.83650 12.82405 -53.19417 1.000 32.64888 450 GLY A C 1
ATOM 3450 O O . GLY A 1 450 ? -40.87318 13.65733 -52.28626 1.000 30.51706 450 GLY A O 1
ATOM 3451 N N . MET A 1 451 ? -39.95216 11.82430 -53.20609 1.000 29.31649 451 MET A N 1
ATOM 3452 C CA . MET A 1 451 ? -38.99444 11.66753 -52.11645 1.000 28.44179 451 MET A CA 1
ATOM 3453 C C . MET A 1 451 ? -37.89464 12.71921 -52.22187 1.000 30.66727 451 MET A C 1
ATOM 3454 O O . MET A 1 451 ? -37.55001 13.17560 -53.30817 1.000 32.62822 451 MET A O 1
ATOM 3459 N N . MET A 1 452 ? -37.29803 13.05480 -51.08842 1.000 28.99954 452 MET A N 1
ATOM 3460 C CA . MET A 1 452 ? -36.14200 13.93848 -51.09496 1.000 28.25245 452 MET A CA 1
ATOM 3461 C C . MET A 1 452 ? -34.83271 13.21655 -51.44663 1.000 32.17666 452 MET A C 1
ATOM 3462 O O . MET A 1 452 ? -33.74163 13.75159 -51.19340 1.000 32.04719 452 MET A O 1
ATOM 3467 N N . ASP A 1 453 ? -34.91127 12.02307 -52.03279 1.000 30.45574 453 ASP A N 1
ATOM 3468 C CA . ASP A 1 453 ? -33.72673 11.37110 -52.56689 1.000 27.84310 453 ASP A CA 1
ATOM 3469 C C . ASP A 1 453 ? -34.13322 10.21398 -53.47308 1.000 29.46491 453 ASP A C 1
ATOM 3470 O O . ASP A 1 453 ? -35.26865 10.18511 -53.95572 1.000 29.06522 453 ASP A O 1
ATOM 3475 N N . ASP A 1 454 ? -33.23783 9.25624 -53.70405 1.000 28.91060 454 ASP A N 1
ATOM 3476 C CA . ASP A 1 454 ? -33.50395 8.20814 -54.68771 1.000 29.99873 454 ASP A CA 1
ATOM 3477 C C . ASP A 1 454 ? -34.58155 7.22956 -54.21597 1.000 30.52973 454 ASP A C 1
ATOM 3478 O O . ASP A 1 454 ? -34.97528 7.19041 -53.05086 1.000 29.39755 454 ASP A O 1
ATOM 3483 N N . ALA A 1 455 ? -35.07704 6.43986 -55.16516 1.000 26.88898 455 ALA A N 1
ATOM 3484 C CA . ALA A 1 455 ? -36.02950 5.38628 -54.84415 1.000 30.85267 455 ALA A CA 1
ATOM 3485 C C . ALA A 1 455 ? -35.35463 4.15994 -54.24305 1.000 30.92780 455 ALA A C 1
ATOM 3486 O O . ALA A 1 455 ? -35.99404 3.42204 -53.48907 1.000 29.46614 455 ALA A O 1
ATOM 3488 N N . ILE A 1 456 ? -34.09382 3.90526 -54.58305 1.000 30.23302 456 ILE A N 1
ATOM 3489 C CA . ILE A 1 456 ? -33.35878 2.77045 -54.01538 1.000 27.11512 456 ILE A CA 1
ATOM 3490 C C . ILE A 1 456 ? -31.86988 3.07167 -54.14105 1.000 27.35536 456 ILE A C 1
ATOM 3491 O O . ILE A 1 456 ? -31.42995 3.71715 -55.09936 1.000 30.25057 456 ILE A O 1
ATOM 3496 N N . ASN A 1 457 ? -31.10840 2.64985 -53.13372 1.000 29.49615 457 ASN A N 1
ATOM 3497 C CA . ASN A 1 457 ? -29.64924 2.72543 -53.13736 1.000 27.69959 457 ASN A CA 1
ATOM 3498 C C . ASN A 1 457 ? -29.15943 1.47037 -52.43782 1.000 30.56847 457 ASN A C 1
ATOM 3499 O O . ASN A 1 457 ? -29.48182 1.25957 -51.26687 1.000 28.20842 457 ASN A O 1
ATOM 3504 N N . VAL A 1 458 ? -28.39662 0.65069 -53.15592 1.000 27.68047 458 VAL A N 1
ATOM 3505 C CA . VAL A 1 458 ? -27.85861 -0.61749 -52.65994 1.000 27.30693 458 VAL A CA 1
ATOM 3506 C C . VAL A 1 458 ? -26.33700 -0.48866 -52.63960 1.000 29.80044 458 VAL A C 1
ATOM 3507 O O . VAL A 1 458 ? -25.72177 -0.27656 -53.68797 1.000 28.06787 458 VAL A O 1
ATOM 3511 N N . HIS A 1 459 ? -25.72065 -0.65334 -51.46886 1.000 26.36977 459 HIS A N 1
ATOM 3512 C CA . HIS A 1 459 ? -24.27481 -0.47798 -51.40444 1.000 26.73933 459 HIS A CA 1
ATOM 3513 C C . HIS A 1 459 ? -23.71915 -1.19777 -50.18684 1.000 26.96258 459 HIS A C 1
ATOM 3514 O O . HIS A 1 459 ? -24.45690 -1.56072 -49.26382 1.000 22.99169 459 HIS A O 1
ATOM 3521 N N . SER A 1 460 ? -22.39130 -1.36386 -50.19162 1.000 26.13042 460 SER A N 1
ATOM 3522 C CA . SER A 1 460 ? -21.59960 -1.71982 -49.02031 1.000 25.63849 460 SER A CA 1
ATOM 3523 C C . SER A 1 460 ? -21.06358 -0.45644 -48.35519 1.000 28.58482 460 SER A C 1
ATOM 3524 O O . SER A 1 460 ? -21.01369 0.61556 -48.95696 1.000 27.72349 460 SER A O 1
ATOM 3527 N N . THR A 1 461 ? -20.63610 -0.59963 -47.10661 1.000 25.42601 461 THR A N 1
ATOM 3528 C CA . THR A 1 461 ? -19.87361 0.43499 -46.42124 1.000 26.38713 461 THR A CA 1
ATOM 3529 C C . THR A 1 461 ? -18.41282 -0.00451 -46.39910 1.000 31.37046 461 THR A C 1
ATOM 3530 O O . THR A 1 461 ? -18.10413 -1.07739 -45.87622 1.000 31.82204 461 THR A O 1
ATOM 3534 N N . CYS A 1 462 ? -17.51111 0.79375 -46.95898 1.000 27.65034 462 CYS A N 1
ATOM 3535 C CA . CYS A 1 462 ? -16.10729 0.41993 -46.86849 1.000 29.10055 462 CYS A CA 1
ATOM 3536 C C . CYS A 1 462 ? -15.42401 1.27523 -45.81619 1.000 27.93775 462 CYS A C 1
ATOM 3537 O O . CYS A 1 462 ? -15.66325 2.48054 -45.73856 1.000 27.43952 462 CYS A O 1
ATOM 3540 N N . LEU A 1 463 ? -14.59690 0.64031 -44.98819 1.000 23.29387 463 LEU A N 1
ATOM 3541 C CA . LEU A 1 463 ? -13.88160 1.35850 -43.93670 1.000 22.31083 463 LEU A CA 1
ATOM 3542 C C . LEU A 1 463 ? -12.51358 1.76248 -44.45852 1.000 26.09813 463 LEU A C 1
ATOM 3543 O O . LEU A 1 463 ? -11.94703 1.09268 -45.31412 1.000 26.95743 463 LEU A O 1
ATOM 3548 N N . GLY A 1 464 ? -11.95472 2.83891 -43.91498 1.000 25.04167 464 GLY A N 1
ATOM 3549 C CA . GLY A 1 464 ? -10.59283 3.22905 -44.28784 1.000 24.50660 464 GLY A CA 1
ATOM 3550 C C . GLY A 1 464 ? -9.58473 2.49810 -43.41368 1.000 28.90091 464 GLY A C 1
ATOM 3551 O O . GLY A 1 464 ? -9.76624 2.38982 -42.20967 1.000 27.67780 464 GLY A O 1
ATOM 3552 N N . VAL A 1 465 ? -8.51546 1.99174 -44.03266 1.000 27.96159 465 VAL A N 1
ATOM 3553 C CA . VAL A 1 465 ? -7.40019 1.44218 -43.25988 1.000 27.21974 465 VAL A CA 1
ATOM 3554 C C . VAL A 1 465 ? -6.55568 2.62079 -42.77146 1.000 27.65487 465 VAL A C 1
ATOM 3555 O O . VAL A 1 465 ? -5.94738 3.33593 -43.56933 1.000 27.63900 465 VAL A O 1
ATOM 3559 N N . MET A 1 466 ? -6.53836 2.84014 -41.46244 1.000 26.46960 466 MET A N 1
ATOM 3560 C CA . MET A 1 466 ? -5.77553 3.93281 -40.87469 1.000 27.88416 466 MET A CA 1
ATOM 3561 C C . MET A 1 466 ? -4.34322 3.54338 -40.54800 1.000 29.95120 466 MET A C 1
ATOM 3562 O O . MET A 1 466 ? -3.45899 4.40315 -40.58613 1.000 29.08343 466 MET A O 1
ATOM 3567 N N . GLU A 1 467 ? -4.09916 2.27196 -40.23064 1.000 29.80130 467 GLU A N 1
ATOM 3568 C CA . GLU A 1 467 ? -2.78885 1.80449 -39.80202 1.000 30.84319 467 GLU A CA 1
ATOM 3569 C C . GLU A 1 467 ? -2.73994 0.28917 -39.91447 1.000 32.42208 467 GLU A C 1
ATOM 3570 O O . GLU A 1 467 ? -3.70275 -0.39232 -39.55053 1.000 28.98736 467 GLU A O 1
ATOM 3576 N N . VAL A 1 468 ? -1.62496 -0.23763 -40.41812 1.000 30.45131 468 VAL A N 1
ATOM 3577 C CA . VAL A 1 468 ? -1.34744 -1.66546 -40.30339 1.000 26.29070 468 VAL A CA 1
ATOM 3578 C C . VAL A 1 468 ? -0.44905 -1.84350 -39.09104 1.000 30.12139 468 VAL A C 1
ATOM 3579 O O . VAL A 1 468 ? 0.72468 -1.44801 -39.10128 1.000 33.65042 468 VAL A O 1
ATOM 3583 N N . VAL A 1 469 ? -1.00230 -2.43516 -38.04206 1.000 32.92944 469 VAL A N 1
ATOM 3584 C CA . VAL A 1 469 ? -0.29596 -2.53100 -36.76987 1.000 32.54075 469 VAL A CA 1
ATOM 3585 C C . VAL A 1 469 ? 0.75826 -3.62985 -36.81254 1.000 41.27838 469 VAL A C 1
ATOM 3586 O O . VAL A 1 469 ? 1.89040 -3.44290 -36.34658 1.000 41.42442 469 VAL A O 1
ATOM 3590 N N . ASP A 1 470 ? 0.41447 -4.78463 -37.37071 1.000 33.51267 470 ASP A N 1
ATOM 3591 C CA . ASP A 1 470 ? 1.37143 -5.87242 -37.58174 1.000 33.17014 470 ASP A CA 1
ATOM 3592 C C . ASP A 1 470 ? 0.83320 -6.72283 -38.72533 1.000 38.88221 470 ASP A C 1
ATOM 3593 O O . ASP A 1 470 ? -0.16522 -6.36317 -39.36126 1.000 31.92872 470 ASP A O 1
ATOM 3598 N N . SER A 1 471 ? 1.47721 -7.86771 -38.97907 1.000 34.27134 471 SER A N 1
ATOM 3599 C CA . SER A 1 471 ? 1.13026 -8.63353 -40.17316 1.000 30.76956 471 SER A CA 1
ATOM 3600 C C . SER A 1 471 ? -0.29201 -9.18472 -40.13735 1.000 32.07934 471 SER A C 1
ATOM 3601 O O . SER A 1 471 ? -0.78911 -9.62273 -41.18084 1.000 33.74338 471 SER A O 1
ATOM 3604 N N . HIS A 1 472 ? -0.95999 -9.17369 -38.97983 1.000 32.73840 472 HIS A N 1
ATOM 3605 C CA . HIS A 1 472 ? -2.32034 -9.69354 -38.86055 1.000 33.63035 472 HIS A CA 1
ATOM 3606 C C . HIS A 1 472 ? -3.34193 -8.65338 -38.39476 1.000 36.35600 472 HIS A C 1
ATOM 3607 O O . HIS A 1 472 ? -4.50006 -9.01852 -38.15247 1.000 33.50799 472 HIS A O 1
ATOM 3614 N N . THR A 1 473 ? -2.96563 -7.37738 -38.24636 1.000 33.31457 473 THR A N 1
ATOM 3615 C CA . THR A 1 473 ? -3.78606 -6.43321 -37.48595 1.000 33.22706 473 THR A CA 1
ATOM 3616 C C . THR A 1 473 ? -3.94227 -5.11335 -38.22337 1.000 31.32828 473 THR A C 1
ATOM 3617 O O . THR A 1 473 ? -2.94596 -4.49020 -38.60419 1.000 34.61304 473 THR A O 1
ATOM 3621 N N . LEU A 1 474 ? -5.19498 -4.67821 -38.38599 1.000 32.84633 474 LEU A N 1
ATOM 3622 C CA . LEU A 1 474 ? -5.55225 -3.44023 -39.06862 1.000 34.64993 474 LEU A CA 1
ATOM 3623 C C . LEU A 1 474 ? -6.31691 -2.53857 -38.11782 1.000 29.78374 474 LEU A C 1
ATOM 3624 O O . LEU A 1 474 ? -7.21332 -3.00045 -37.40908 1.000 32.88787 474 LEU A O 1
ATOM 3629 N N . LYS A 1 475 ? -6.00065 -1.24950 -38.13327 1.000 27.41901 475 LYS A N 1
ATOM 3630 C CA . LYS A 1 475 ? -6.85932 -0.24346 -37.52151 1.000 33.96699 475 LYS A CA 1
ATOM 3631 C C . LYS A 1 475 ? -7.68486 0.37391 -38.63166 1.000 33.33951 475 LYS A C 1
ATOM 3632 O O . LYS A 1 475 ? -7.12986 0.88942 -39.60360 1.000 32.54925 475 LYS A O 1
ATOM 3638 N N . CYS A 1 476 ? -8.99987 0.30987 -38.49303 1.000 25.60597 476 CYS A N 1
ATOM 3639 C CA . CYS A 1 476 ? -9.91370 0.75690 -39.53372 1.000 26.33457 476 CYS A CA 1
ATOM 3640 C C . CYS A 1 476 ? -10.85195 1.80129 -38.95878 1.000 29.47907 476 CYS A C 1
ATOM 3641 O O . CYS A 1 476 ? -11.17027 1.76121 -37.77116 1.000 29.45115 476 CYS A O 1
ATOM 3644 N N . LYS A 1 477 ? -11.29090 2.73990 -39.80254 1.000 26.69253 477 LYS A N 1
ATOM 3645 C CA . LYS A 1 477 ? -12.17842 3.81048 -39.36015 1.000 26.79011 477 LYS A CA 1
ATOM 3646 C C . LYS A 1 477 ? -13.43055 3.87264 -40.21886 1.000 25.90983 477 LYS A C 1
ATOM 3647 O O . LYS A 1 477 ? -13.35879 3.74790 -41.44304 1.000 25.55677 477 LYS A O 1
ATOM 3653 N N . TYR A 1 478 ? -14.57561 4.09884 -39.57858 1.000 24.74686 478 TYR A N 1
ATOM 3654 C CA . TYR A 1 478 ? -15.77157 4.51503 -40.29898 1.000 27.83088 478 TYR A CA 1
ATOM 3655 C C . TYR A 1 478 ? -15.57682 5.96323 -40.72086 1.000 26.78662 478 TYR A C 1
ATOM 3656 O O . TYR A 1 478 ? -15.55251 6.85547 -39.86374 1.000 28.03201 478 TYR A O 1
ATOM 3665 N N . MET A 1 479 ? -15.49714 6.20759 -42.02756 1.000 26.23767 479 MET A N 1
ATOM 3666 C CA . MET A 1 479 ? -15.03401 7.50141 -42.53686 1.000 28.55234 479 MET A CA 1
ATOM 3667 C C . MET A 1 479 ? -16.13228 8.54758 -42.72487 1.000 31.09803 479 MET A C 1
ATOM 3668 O O . MET A 1 479 ? -15.80795 9.73914 -42.80682 1.000 29.22386 479 MET A O 1
ATOM 3673 N N . HIS A 1 480 ? -17.40122 8.15779 -42.84865 1.000 27.43668 480 HIS A N 1
ATOM 3674 C CA . HIS A 1 480 ? -18.47748 9.12285 -43.07159 1.000 30.58405 480 HIS A CA 1
ATOM 3675 C C . HIS A 1 480 ? -19.33029 9.22336 -41.81152 1.000 28.37030 480 HIS A C 1
ATOM 3676 O O . HIS A 1 480 ? -19.74293 8.20014 -41.26019 1.000 27.68153 480 HIS A O 1
ATOM 3683 N N . ARG A 1 481 ? -19.59778 10.46560 -41.36261 1.000 27.67705 481 ARG A N 1
ATOM 3684 C CA . ARG A 1 481 ? -20.23139 10.69679 -40.06140 1.000 29.98193 481 ARG A CA 1
ATOM 3685 C C . ARG A 1 481 ? -21.63713 10.11659 -39.94893 1.000 26.63457 481 ARG A C 1
ATOM 3686 O O . ARG A 1 481 ? -22.12612 9.93058 -38.82561 1.000 28.09480 481 ARG A O 1
ATOM 3694 N N . GLN A 1 482 ? -22.31670 9.84477 -41.06008 1.000 24.00020 482 GLN A N 1
ATOM 3695 C CA . GLN A 1 482 ? -23.65668 9.27598 -40.99288 1.000 26.19722 482 GLN A CA 1
ATOM 3696 C C . GLN A 1 482 ? -23.65817 7.76577 -41.16194 1.000 28.83375 482 GLN A C 1
ATOM 3697 O O . GLN A 1 482 ? -24.73266 7.15707 -41.20839 1.000 27.46307 482 GLN A O 1
ATOM 3703 N N . ALA A 1 483 ? -22.46871 7.12760 -41.24765 1.000 25.91495 483 ALA A N 1
ATOM 3704 C CA . ALA A 1 483 ? -22.41882 5.66195 -41.35544 1.000 27.39919 483 ALA A CA 1
ATOM 3705 C C . ALA A 1 483 ? -21.32198 5.20771 -40.40036 1.000 22.65186 483 ALA A C 1
ATOM 3706 O O . ALA A 1 483 ? -20.20500 4.90317 -40.81766 1.000 26.52720 483 ALA A O 1
ATOM 3708 N N . VAL A 1 484 ? -21.65588 5.16508 -39.10371 1.000 26.53119 484 VAL A N 1
ATOM 3709 C CA . VAL A 1 484 ? -20.72169 4.80341 -38.04292 1.000 28.34842 484 VAL A CA 1
ATOM 3710 C C . VAL A 1 484 ? -21.35930 3.74524 -37.14920 1.000 27.36023 484 VAL A C 1
ATOM 3711 O O . VAL A 1 484 ? -22.58172 3.64356 -37.04032 1.000 24.05764 484 VAL A O 1
ATOM 3715 N N . GLY A 1 485 ? -20.50361 2.97726 -36.47476 1.000 30.47040 485 GLY A N 1
ATOM 3716 C CA . GLY A 1 485 ? -20.94209 2.23783 -35.30433 1.000 28.62383 485 GLY A CA 1
ATOM 3717 C C . GLY A 1 485 ? -21.63973 0.91006 -35.52484 1.000 29.80572 485 GLY A C 1
ATOM 3718 O O . GLY A 1 485 ? -21.35981 -0.03619 -34.77270 1.000 28.51950 485 GLY A O 1
ATOM 3719 N N . PHE A 1 486 ? -22.55064 0.81019 -36.50134 1.000 24.60548 486 PHE A N 1
ATOM 3720 C CA . PHE A 1 486 ? -23.21725 -0.47053 -36.71942 1.000 24.62575 486 PHE A CA 1
ATOM 3721 C C . PHE A 1 486 ? -22.19464 -1.48481 -37.23148 1.000 27.08297 486 PHE A C 1
ATOM 3722 O O . PHE A 1 486 ? -21.20174 -1.12182 -37.87081 1.000 29.58477 486 PHE A O 1
ATOM 3730 N N . GLU A 1 487 ? -22.43752 -2.76326 -36.93500 1.000 22.32398 487 GLU A N 1
ATOM 3731 C CA . GLU A 1 487 ? -21.44480 -3.79217 -37.22195 1.000 24.87329 487 GLU A CA 1
ATOM 3732 C C . GLU A 1 487 ? -21.27323 -3.96244 -38.73113 1.000 27.08767 487 GLU A C 1
ATOM 3733 O O . GLU A 1 487 ? -22.25223 -4.01133 -39.48053 1.000 28.98823 487 GLU A O 1
ATOM 3739 N N . VAL A 1 488 ? -20.02028 -3.98016 -39.18067 1.000 27.80180 488 VAL A N 1
ATOM 3740 C CA . VAL A 1 488 ? -19.71348 -4.24824 -40.57973 1.000 25.78072 488 VAL A CA 1
ATOM 3741 C C . VAL A 1 488 ? -18.80520 -5.45466 -40.75151 1.000 28.31390 488 VAL A C 1
ATOM 3742 O O . VAL A 1 488 ? -18.72644 -5.98867 -41.87021 1.000 27.54117 488 VAL A O 1
ATOM 3746 N N . PHE A 1 489 ? -18.10091 -5.88213 -39.70119 1.000 25.20005 489 PHE A N 1
ATOM 3747 C CA . PHE A 1 489 ? -17.28521 -7.09202 -39.71801 1.000 26.41751 489 PHE A CA 1
ATOM 3748 C C . PHE A 1 489 ? -17.49282 -7.85450 -38.42161 1.000 32.45067 489 PHE A C 1
ATOM 3749 O O . PHE A 1 489 ? -17.30588 -7.29592 -37.33709 1.000 32.19186 489 PHE A O 1
ATOM 3757 N N . LEU A 1 490 ? -17.84238 -9.13123 -38.53007 1.000 25.27483 490 LEU A N 1
ATOM 3758 C CA . LEU A 1 490 ? -17.89361 -10.01395 -37.37596 1.000 28.63281 490 LEU A CA 1
ATOM 3759 C C . LEU A 1 490 ? -16.87351 -11.13567 -37.52073 1.000 30.36203 490 LEU A C 1
ATOM 3760 O O . LEU A 1 490 ? -16.40893 -11.41981 -38.63094 1.000 27.12114 490 LEU A O 1
ATOM 3765 N N . PRO A 1 491 ? -16.47889 -11.77528 -36.41998 1.000 30.01626 491 PRO A N 1
ATOM 3766 C CA . PRO A 1 491 ? -15.54886 -12.90399 -36.52400 1.000 33.08383 491 PRO A CA 1
ATOM 3767 C C . PRO A 1 491 ? -16.07734 -13.95395 -37.48934 1.000 31.47538 491 PRO A C 1
ATOM 3768 O O . PRO A 1 491 ? -17.26107 -14.30750 -37.46554 1.000 33.02608 491 PRO A O 1
ATOM 3772 N N . GLY A 1 492 ? -15.18498 -14.45183 -38.34380 1.000 31.34465 492 GLY A N 1
ATOM 3773 C CA . GLY A 1 492 ? -15.52930 -15.45365 -39.32379 1.000 34.94876 492 GLY A CA 1
ATOM 3774 C C . GLY A 1 492 ? -15.94804 -14.90728 -40.67329 1.000 30.96136 492 GLY A C 1
ATOM 3775 O O . GLY A 1 492 ? -15.97185 -15.66610 -41.64986 1.000 35.06929 492 GLY A O 1
ATOM 3776 N N . GLU A 1 493 ? -16.26891 -13.61958 -40.76230 1.000 29.20084 493 GLU A N 1
ATOM 3777 C CA . GLU A 1 493 ? -16.69990 -13.05088 -42.03107 1.000 27.93496 493 GLU A CA 1
ATOM 3778 C C . GLU A 1 493 ? -15.47879 -12.74331 -42.89746 1.000 33.33199 493 GLU A C 1
ATOM 3779 O O . GLU A 1 493 ? -14.35392 -12.59651 -42.40279 1.000 28.45526 493 GLU A O 1
ATOM 3785 N N . LYS A 1 494 ? -15.71414 -12.63851 -44.20432 1.000 29.07599 494 LYS A N 1
ATOM 3786 C CA . LYS A 1 494 ? -14.64256 -12.39142 -45.16261 1.000 28.85691 494 LYS A CA 1
ATOM 3787 C C . LYS A 1 494 ? -14.51036 -10.90757 -45.45631 1.000 28.15855 494 LYS A C 1
ATOM 3788 O O . LYS A 1 494 ? -15.51422 -10.19310 -45.59433 1.000 31.10849 494 LYS A O 1
ATOM 3794 N N . ILE A 1 495 ? -13.25700 -10.45714 -45.57314 1.000 27.36758 495 ILE A N 1
ATOM 3795 C CA . ILE A 1 495 ? -12.90133 -9.07847 -45.90854 1.000 24.87189 495 ILE A CA 1
ATOM 3796 C C . ILE A 1 495 ? -12.36918 -9.03859 -47.33212 1.000 28.59947 495 ILE A C 1
ATOM 3797 O O . ILE A 1 495 ? -11.56823 -9.89203 -47.71998 1.000 32.27701 495 ILE A O 1
ATOM 3802 N N . ARG A 1 496 ? -12.78152 -8.03665 -48.09972 1.000 29.96782 496 ARG A N 1
ATOM 3803 C CA . ARG A 1 496 ? -12.17395 -7.76155 -49.39651 1.000 32.78575 496 ARG A CA 1
ATOM 3804 C C . ARG A 1 496 ? -11.35096 -6.48810 -49.26428 1.000 30.06897 496 ARG A C 1
ATOM 3805 O O . ARG A 1 496 ? -11.88440 -5.45467 -48.84870 1.000 30.84439 496 ARG A O 1
ATOM 3813 N N . PHE A 1 497 ? -10.06491 -6.55684 -49.61753 1.000 27.27828 497 PHE A N 1
ATOM 3814 C CA . PHE A 1 497 ? -9.22015 -5.35922 -49.61665 1.000 30.16437 497 PHE A CA 1
ATOM 3815 C C . PHE A 1 497 ? -9.42323 -4.55924 -50.89923 1.000 29.27920 497 PHE A C 1
ATOM 3816 O O . PHE A 1 497 ? -9.74346 -5.11838 -51.95383 1.000 31.26758 497 PHE A O 1
ATOM 3824 N N . ILE A 1 498 ? -9.27996 -3.23426 -50.78875 1.000 30.83555 498 ILE A N 1
ATOM 3825 C CA . ILE A 1 498 ? -9.40616 -2.30814 -51.91324 1.000 24.38747 498 ILE A CA 1
ATOM 3826 C C . ILE A 1 498 ? -8.15540 -1.43763 -51.94635 1.000 25.98325 498 ILE A C 1
ATOM 3827 O O . ILE A 1 498 ? -7.85123 -0.74963 -50.96509 1.000 27.46810 498 ILE A O 1
ATOM 3832 N N . ASN A 1 499 ? -7.44011 -1.43759 -53.06806 1.000 25.77109 499 ASN A N 1
ATOM 3833 C CA . ASN A 1 499 ? -6.32847 -0.50100 -53.18251 1.000 26.12754 499 ASN A CA 1
ATOM 3834 C C . ASN A 1 499 ? -6.89458 0.90765 -53.31345 1.000 30.83131 499 ASN A C 1
ATOM 3835 O O . ASN A 1 499 ? -7.64297 1.20411 -54.25363 1.000 25.06529 499 ASN A O 1
ATOM 3840 N N . GLY A 1 500 ? -6.57898 1.75449 -52.34377 1.000 29.74593 500 GLY A N 1
ATOM 3841 C CA . GLY A 1 500 ? -7.18142 3.06685 -52.23745 1.000 28.62020 500 GLY A CA 1
ATOM 3842 C C . GLY A 1 500 ? -7.00251 3.97815 -53.43642 1.000 26.46512 500 GLY A C 1
ATOM 3843 O O . GLY A 1 500 ? -7.97398 4.53246 -53.96162 1.000 31.53195 500 GLY A O 1
ATOM 3844 N N . PRO A 1 501 ? -5.75988 4.16297 -53.89228 1.000 29.39052 501 PRO A N 1
ATOM 3845 C CA . PRO A 1 501 ? -5.53296 5.13568 -54.96952 1.000 31.92903 501 PRO A CA 1
ATOM 3846 C C . PRO A 1 501 ? -6.22805 4.79053 -56.26825 1.000 34.92708 501 PRO A C 1
ATOM 3847 O O . PRO A 1 501 ? -6.51592 5.70258 -57.05140 1.000 31.79844 501 PRO A O 1
ATOM 3851 N N . THR A 1 502 ? -6.48553 3.50679 -56.54241 1.000 25.74949 502 THR A N 1
ATOM 3852 C CA . THR A 1 502 ? -6.99781 3.11666 -57.84932 1.000 26.26496 502 THR A CA 1
ATOM 3853 C C . THR A 1 502 ? -8.35618 2.44535 -57.78355 1.000 27.46469 502 THR A C 1
ATOM 3854 O O . THR A 1 502 ? -8.83933 1.97847 -58.81391 1.000 27.13608 502 THR A O 1
ATOM 3858 N N . LEU A 1 503 ? -8.99038 2.40809 -56.61392 1.000 26.51700 503 LEU A N 1
ATOM 3859 C CA . LEU A 1 503 ? -10.27697 1.72786 -56.42308 1.000 28.57173 503 LEU A CA 1
ATOM 3860 C C . LEU A 1 503 ? -10.26381 0.33737 -57.06405 1.000 31.01011 503 LEU A C 1
ATOM 3861 O O . LEU A 1 503 ? -11.09012 0.00235 -57.91632 1.000 30.68313 503 LEU A O 1
ATOM 3866 N N . GLU A 1 504 ? -9.30438 -0.48812 -56.64477 1.000 25.80291 504 GLU A N 1
ATOM 3867 C CA . GLU A 1 504 ? -9.17067 -1.83153 -57.21221 1.000 26.93294 504 GLU A CA 1
ATOM 3868 C C . GLU A 1 504 ? -9.29842 -2.85099 -56.09766 1.000 31.48709 504 GLU A C 1
ATOM 3869 O O . GLU A 1 504 ? -8.35261 -3.02825 -55.30668 1.000 27.88334 504 GLU A O 1
ATOM 3875 N N . PRO A 1 505 ? -10.43778 -3.53371 -55.99276 1.000 29.52982 505 PRO A N 1
ATOM 3876 C CA . PRO A 1 505 ? -10.52672 -4.69309 -55.09502 1.000 31.35963 505 PRO A CA 1
ATOM 3877 C C . PRO A 1 505 ? -9.34462 -5.63402 -55.29660 1.000 32.28588 505 PRO A C 1
ATOM 3878 O O . PRO A 1 505 ? -8.94481 -5.93042 -56.42605 1.000 32.72947 505 PRO A O 1
ATOM 3882 N N . GLY A 1 506 ? -8.77900 -6.10604 -54.18646 1.000 28.61708 506 GLY A N 1
ATOM 3883 C CA . GLY A 1 506 ? -7.59582 -6.94054 -54.26116 1.000 35.10831 506 GLY A CA 1
ATOM 3884 C C . GLY A 1 506 ? -7.87121 -8.32785 -53.73273 1.000 36.24948 506 GLY A C 1
ATOM 3885 O O . GLY A 1 506 ? -8.78632 -9.01043 -54.20329 1.000 35.22448 506 GLY A O 1
ATOM 3886 N N . GLY A 1 507 ? -7.10598 -8.73887 -52.72904 1.000 35.85555 507 GLY A N 1
ATOM 3887 C CA . GLY A 1 507 ? -7.25025 -10.05171 -52.14294 1.000 32.03754 507 GLY A CA 1
ATOM 3888 C C . GLY A 1 507 ? -8.35332 -10.07495 -51.10457 1.000 37.89328 507 GLY A C 1
ATOM 3889 O O . GLY A 1 507 ? -9.10030 -9.11113 -50.90912 1.000 31.76833 507 GLY A O 1
ATOM 3890 N N . THR A 1 508 ? -8.46327 -11.22004 -50.43979 1.000 29.22394 508 THR A N 1
ATOM 3891 C CA . THR A 1 508 ? -9.45704 -11.42376 -49.39658 1.000 36.60279 508 THR A CA 1
ATOM 3892 C C . THR A 1 508 ? -8.75944 -11.92892 -48.14222 1.000 41.79232 508 THR A C 1
ATOM 3893 O O . THR A 1 508 ? -7.58218 -12.29206 -48.15900 1.000 46.33640 508 THR A O 1
ATOM 3897 N N . ALA A 1 509 ? -9.49782 -11.92804 -47.03944 1.000 34.58864 509 ALA A N 1
ATOM 3898 C CA . ALA A 1 509 ? -8.99975 -12.43809 -45.77173 1.000 31.68180 509 ALA A CA 1
ATOM 3899 C C . ALA A 1 509 ? -10.20904 -12.83094 -44.93972 1.000 37.92548 509 ALA A C 1
ATOM 3900 O O . ALA A 1 509 ? -11.35205 -12.52365 -45.29243 1.000 33.89551 509 ALA A O 1
ATOM 3902 N N . THR A 1 510 ? -9.94540 -13.52151 -43.83333 1.000 34.66291 510 THR A N 1
ATOM 3903 C CA . THR A 1 510 ? -10.97749 -13.89843 -42.87576 1.000 32.14886 510 THR A CA 1
ATOM 3904 C C . THR A 1 510 ? -10.74529 -13.18496 -41.55029 1.000 32.10864 510 THR A C 1
ATOM 3905 O O . THR A 1 510 ? -9.64167 -13.24408 -40.99409 1.000 34.00128 510 THR A O 1
ATOM 3909 N N . VAL A 1 511 ? -11.78302 -12.50393 -41.05220 1.000 32.81591 511 VAL A N 1
ATOM 3910 C CA . VAL A 1 511 ? -11.71493 -11.86984 -39.73676 1.000 31.08029 511 VAL A CA 1
ATOM 3911 C C . VAL A 1 511 ? -11.54856 -12.93505 -38.66784 1.000 34.63531 511 VAL A C 1
ATOM 3912 O O . VAL A 1 511 ? -12.40020 -13.82124 -38.51451 1.000 32.83849 511 VAL A O 1
ATOM 3916 N N . LYS A 1 512 ? -10.46083 -12.84194 -37.90450 1.000 31.82875 512 LYS A N 1
ATOM 3917 C CA . LYS A 1 512 ? -10.32501 -13.68071 -36.71757 1.000 34.31905 512 LYS A CA 1
ATOM 3918 C C . LYS A 1 512 ? -11.03077 -13.04026 -35.53461 1.000 39.34853 512 LYS A C 1
ATOM 3919 O O . LYS A 1 512 ? -11.83542 -13.68544 -34.85046 1.000 34.89811 512 LYS A O 1
ATOM 3925 N N . THR A 1 513 ? -10.72136 -11.77273 -35.27065 1.000 32.89614 513 THR A N 1
ATOM 3926 C CA . THR A 1 513 ? -11.37377 -11.01124 -34.22032 1.000 37.28233 513 THR A CA 1
ATOM 3927 C C . THR A 1 513 ? -11.59120 -9.59290 -34.71936 1.000 32.53780 513 THR A C 1
ATOM 3928 O O . THR A 1 513 ? -10.88996 -9.10679 -35.61464 1.000 32.87997 513 THR A O 1
ATOM 3932 N N . ALA A 1 514 ? -12.56288 -8.92534 -34.11975 1.000 31.29872 514 ALA A N 1
ATOM 3933 C CA . ALA A 1 514 ? -12.74644 -7.50653 -34.37449 1.000 30.19909 514 ALA A CA 1
ATOM 3934 C C . ALA A 1 514 ? -13.17461 -6.86836 -33.06754 1.000 35.99103 514 ALA A C 1
ATOM 3935 O O . ALA A 1 514 ? -14.01559 -7.41779 -32.34565 1.000 32.35236 514 ALA A O 1
ATOM 3937 N N . VAL A 1 515 ? -12.57439 -5.72422 -32.75482 1.000 29.96958 515 VAL A N 1
ATOM 3938 C CA . VAL A 1 515 ? -12.86077 -4.99575 -31.52733 1.000 36.00409 515 VAL A CA 1
ATOM 3939 C C . VAL A 1 515 ? -13.24141 -3.57339 -31.90985 1.000 28.17081 515 VAL A C 1
ATOM 3940 O O . VAL A 1 515 ? -12.49213 -2.90277 -32.62705 1.000 32.91512 515 VAL A O 1
ATOM 3944 N N . LYS A 1 516 ? -14.41208 -3.12735 -31.47082 1.000 29.71663 516 LYS A N 1
ATOM 3945 C CA . LYS A 1 516 ? -14.82199 -1.74374 -31.66956 1.000 33.96695 516 LYS A CA 1
ATOM 3946 C C . LYS A 1 516 ? -14.26243 -0.88967 -30.53640 1.000 36.32504 516 LYS A C 1
ATOM 3947 O O . LYS A 1 516 ? -14.59128 -1.11129 -29.36864 1.000 35.34469 516 LYS A O 1
ATOM 3953 N N . LYS A 1 517 ? -13.40552 0.07431 -30.87318 1.000 33.31698 517 LYS A N 1
ATOM 3954 C CA . LYS A 1 517 ? -12.79194 0.93287 -29.86366 1.000 32.61833 517 LYS A CA 1
ATOM 3955 C C . LYS A 1 517 ? -13.67402 2.11485 -29.48332 1.000 35.40958 517 LYS A C 1
ATOM 3956 O O . LYS A 1 517 ? -13.60159 2.61081 -28.35160 1.000 30.79867 517 LYS A O 1
ATOM 3962 N N . ASN A 1 518 ? -14.47198 2.59757 -30.42262 1.000 30.93574 518 ASN A N 1
ATOM 3963 C CA . ASN A 1 518 ? -15.50125 3.60511 -30.20194 1.000 32.60578 518 ASN A CA 1
ATOM 3964 C C . ASN A 1 518 ? -16.39379 3.54987 -31.42683 1.000 28.38744 518 ASN A C 1
ATOM 3965 O O . ASN A 1 518 ? -16.18086 2.72220 -32.31695 1.000 31.14530 518 ASN A O 1
ATOM 3970 N N . SER A 1 519 ? -17.33467 4.48106 -31.52333 1.000 30.68704 519 SER A N 1
ATOM 3971 C CA . SER A 1 519 ? -18.32047 4.39157 -32.59481 1.000 30.98571 519 SER A CA 1
ATOM 3972 C C . SER A 1 519 ? -17.69353 4.46704 -33.98220 1.000 32.83086 519 SER A C 1
ATOM 3973 O O . SER A 1 519 ? -18.29853 3.99018 -34.94476 1.000 31.34578 519 SER A O 1
ATOM 3976 N N . ALA A 1 520 ? -16.49914 5.03323 -34.11726 1.000 31.55283 520 ALA A N 1
ATOM 3977 C CA . ALA A 1 520 ? -15.91344 5.21542 -35.44150 1.000 33.09390 520 ALA A CA 1
ATOM 3978 C C . ALA A 1 520 ? -14.64206 4.40534 -35.69202 1.000 32.23130 520 ALA A C 1
ATOM 3979 O O . ALA A 1 520 ? -14.13378 4.43201 -36.80979 1.000 30.20239 520 ALA A O 1
ATOM 3981 N N . GLU A 1 521 ? -14.11829 3.68137 -34.71098 1.000 33.36357 521 GLU A N 1
ATOM 3982 C CA . GLU A 1 521 ? -12.83247 3.01149 -34.88399 1.000 28.43183 521 GLU A CA 1
ATOM 3983 C C . GLU A 1 521 ? -12.92071 1.54563 -34.47765 1.000 31.66635 521 GLU A C 1
ATOM 3984 O O . GLU A 1 521 ? -13.50714 1.21262 -33.44168 1.000 33.24088 521 GLU A O 1
ATOM 3990 N N . MET A 1 522 ? -12.33084 0.66747 -35.28914 1.000 28.27333 522 MET A N 1
ATOM 3991 C CA . MET A 1 522 ? -12.22570 -0.73375 -34.90821 1.000 27.59593 522 MET A CA 1
ATOM 3992 C C . MET A 1 522 ? -10.83572 -1.26482 -35.23604 1.000 32.17705 522 MET A C 1
ATOM 3993 O O . MET A 1 522 ? -10.12124 -0.72792 -36.08488 1.000 31.17170 522 MET A O 1
ATOM 3998 N N . VAL A 1 523 ? -10.46127 -2.32802 -34.52758 1.000 29.59845 523 VAL A N 1
ATOM 3999 C CA . VAL A 1 523 ? -9.21856 -3.06623 -34.75104 1.000 29.44864 523 VAL A CA 1
ATOM 4000 C C . VAL A 1 523 ? -9.60196 -4.46519 -35.21058 1.000 28.56403 523 VAL A C 1
ATOM 4001 O O . VAL A 1 523 ? -10.33518 -5.17584 -34.50976 1.000 31.95051 523 VAL A O 1
ATOM 4005 N N . ILE A 1 524 ? -9.12299 -4.85843 -36.38628 1.000 27.81640 524 ILE A N 1
ATOM 4006 C CA . ILE A 1 524 ? -9.46739 -6.14005 -36.99677 1.000 31.78608 524 ILE A CA 1
ATOM 4007 C C . ILE A 1 524 ? -8.21132 -6.99687 -37.03594 1.000 34.78749 524 ILE A C 1
ATOM 4008 O O . ILE A 1 524 ? -7.15120 -6.52335 -37.46633 1.000 34.94454 524 ILE A O 1
ATOM 4013 N N . THR A 1 525 ? -8.32319 -8.24272 -36.57028 1.000 33.26149 525 THR A N 1
ATOM 4014 C CA . THR A 1 525 ? -7.26619 -9.24449 -36.67578 1.000 37.77346 525 THR A CA 1
ATOM 4015 C C . THR A 1 525 ? -7.71179 -10.30042 -37.67865 1.000 33.44991 525 THR A C 1
ATOM 4016 O O . THR A 1 525 ? -8.84860 -10.77821 -37.60979 1.000 32.85914 525 THR A O 1
ATOM 4020 N N . VAL A 1 526 ? -6.84306 -10.64560 -38.62334 1.000 31.69921 526 VAL A N 1
ATOM 4021 C CA . VAL A 1 526 ? -7.22307 -11.57690 -39.67755 1.000 31.90216 526 VAL A CA 1
ATOM 4022 C C . VAL A 1 526 ? -6.50648 -12.90370 -39.43322 1.000 36.06002 526 VAL A C 1
ATOM 4023 O O . VAL A 1 526 ? -5.51620 -12.97732 -38.69663 1.000 37.33969 526 VAL A O 1
ATOM 4027 N N . GLU A 1 527 ? -7.04976 -13.97622 -40.03027 1.000 35.01247 527 GLU A N 1
ATOM 4028 C CA . GLU A 1 527 ? -6.51799 -15.32146 -39.78806 1.000 37.03005 527 GLU A CA 1
ATOM 4029 C C . GLU A 1 527 ? -5.11797 -15.48951 -40.37438 1.000 46.35550 527 GLU A C 1
ATOM 4030 O O . GLU A 1 527 ? -4.19881 -15.95716 -39.69145 1.000 43.05266 527 GLU A O 1
ATOM 4036 N N . GLU A 1 528 ? -4.94940 -15.15896 -41.63620 1.000 39.88398 528 GLU A N 1
ATOM 4037 C CA . GLU A 1 528 ? -3.68906 -15.32159 -42.34514 1.000 41.79302 528 GLU A CA 1
ATOM 4038 C C . GLU A 1 528 ? -2.97648 -13.98092 -42.47830 1.000 37.42774 528 GLU A C 1
ATOM 4039 O O . GLU A 1 528 ? -3.58299 -12.93065 -42.27450 1.000 41.80269 528 GLU A O 1
ATOM 4045 N N . PRO A 1 529 ? -1.67618 -13.97082 -42.78871 1.000 43.63432 529 PRO A N 1
ATOM 4046 C CA . PRO A 1 529 ? -0.96805 -12.68935 -42.89891 1.000 35.25129 529 PRO A CA 1
ATOM 4047 C C . PRO A 1 529 ? -1.58149 -11.81509 -43.97885 1.000 38.42739 529 PRO A C 1
ATOM 4048 O O . PRO A 1 529 ? -2.02246 -12.30145 -45.02020 1.000 39.93901 529 PRO A O 1
ATOM 4052 N N . LEU A 1 530 ? -1.62239 -10.51599 -43.70789 1.000 36.04125 530 LEU A N 1
ATOM 4053 C CA . LEU A 1 530 ? -2.16642 -9.57222 -44.67174 1.000 36.67318 530 LEU A CA 1
ATOM 4054 C C . LEU A 1 530 ? -1.32294 -9.59130 -45.94264 1.000 36.37947 530 LEU A C 1
ATOM 4055 O O . LEU A 1 530 ? -0.09712 -9.71099 -45.86530 1.000 38.05373 530 LEU A O 1
ATOM 4060 N N . PRO A 1 531 ? -1.94130 -9.48189 -47.12006 1.000 35.10603 531 PRO A N 1
ATOM 4061 C CA . PRO A 1 531 ? -1.16125 -9.24146 -48.33892 1.000 37.46772 531 PRO A CA 1
ATOM 4062 C C . PRO A 1 531 ? -0.25862 -8.03668 -48.12300 1.000 37.31449 531 PRO A C 1
ATOM 4063 O O . PRO A 1 531 ? -0.62417 -7.09249 -47.42061 1.000 33.32322 531 PRO A O 1
ATOM 4067 N N . SER A 1 532 ? 0.93502 -8.06908 -48.72547 1.000 32.96821 532 SER A N 1
ATOM 4068 C CA . SER A 1 532 ? 1.87565 -6.97784 -48.49780 1.000 30.82616 532 SER A CA 1
ATOM 4069 C C . SER A 1 532 ? 1.43042 -5.66946 -49.14248 1.000 32.84596 532 SER A C 1
ATOM 4070 O O . SER A 1 532 ? 1.92327 -4.60778 -48.74849 1.000 34.58768 532 SER A O 1
ATOM 4073 N N . SER A 1 533 ? 0.49083 -5.71296 -50.09220 1.000 32.27805 533 SER A N 1
ATOM 4074 C CA . SER A 1 533 ? -0.01578 -4.49885 -50.72042 1.000 31.56644 533 SER A CA 1
ATOM 4075 C C . SER A 1 533 ? -1.03617 -3.74415 -49.86509 1.000 31.09907 533 SER A C 1
ATOM 4076 O O . SER A 1 533 ? -1.40659 -2.62076 -50.22556 1.000 31.21594 533 SER A O 1
ATOM 4079 N N . VAL A 1 534 ? -1.48792 -4.31702 -48.75091 1.000 33.40716 534 VAL A N 1
ATOM 4080 C CA . VAL A 1 534 ? -2.46374 -3.65668 -47.88307 1.000 28.06850 534 VAL A CA 1
ATOM 4081 C C . VAL A 1 534 ? -1.73679 -2.69394 -46.95192 1.000 30.58796 534 VAL A C 1
ATOM 4082 O O . VAL A 1 534 ? -0.82550 -3.09274 -46.21420 1.000 28.00786 534 VAL A O 1
ATOM 4086 N N . ARG A 1 535 ? -2.12975 -1.41781 -46.99338 1.000 28.48831 535 ARG A N 1
ATOM 4087 C CA . ARG A 1 535 ? -1.43879 -0.37424 -46.25101 1.000 28.19001 535 ARG A CA 1
ATOM 4088 C C . ARG A 1 535 ? -2.43569 0.66566 -45.77206 1.000 27.42297 535 ARG A C 1
ATOM 4089 O O . ARG A 1 535 ? -3.56558 0.74857 -46.26681 1.000 31.06766 535 ARG A O 1
ATOM 4097 N N . ALA A 1 536 ? -1.98687 1.49538 -44.82679 1.000 30.91886 536 ALA A N 1
ATOM 4098 C CA . ALA A 1 536 ? -2.74284 2.70037 -44.50352 1.000 32.01415 536 ALA A CA 1
ATOM 4099 C C . ALA A 1 536 ? -3.06343 3.44467 -45.78817 1.000 33.51749 536 ALA A C 1
ATOM 4100 O O . ALA A 1 536 ? -2.20748 3.59562 -46.66405 1.000 33.54832 536 ALA A O 1
ATOM 4102 N N . GLY A 1 537 ? -4.31497 3.86197 -45.92455 1.000 30.57958 537 GLY A N 1
ATOM 4103 C CA . GLY A 1 537 ? -4.79093 4.48418 -47.12967 1.000 26.60777 537 GLY A CA 1
ATOM 4104 C C . GLY A 1 537 ? -5.57572 3.56116 -48.03512 1.000 31.16036 537 GLY A C 1
ATOM 4105 O O . GLY A 1 537 ? -6.27364 4.03682 -48.94245 1.000 30.37743 537 GLY A O 1
ATOM 4106 N N . ASP A 1 538 ? -5.48880 2.25996 -47.81805 1.000 28.02439 538 ASP A N 1
ATOM 4107 C CA . ASP A 1 538 ? -6.38933 1.35898 -48.50779 1.000 26.12882 538 ASP A CA 1
ATOM 4108 C C . ASP A 1 538 ? -7.74207 1.34783 -47.78704 1.000 29.03757 538 ASP A C 1
ATOM 4109 O O . ASP A 1 538 ? -7.96666 2.07418 -46.81008 1.000 29.64848 538 ASP A O 1
ATOM 4114 N N . ALA A 1 539 ? -8.67264 0.54054 -48.29028 1.000 27.72650 539 ALA A N 1
ATOM 4115 C CA . ALA A 1 539 ? -9.99600 0.41712 -47.69598 1.000 28.27869 539 ALA A CA 1
ATOM 4116 C C . ALA A 1 539 ? -10.36291 -1.05798 -47.63944 1.000 29.32979 539 ALA A C 1
ATOM 4117 O O . ALA A 1 539 ? -9.73961 -1.89320 -48.30278 1.000 24.83546 539 ALA A O 1
ATOM 4119 N N . VAL A 1 540 ? -11.38751 -1.37667 -46.83948 1.000 24.69810 540 VAL A N 1
ATOM 4120 C CA . VAL A 1 540 ? -11.87338 -2.75062 -46.71659 1.000 25.97739 540 VAL A CA 1
ATOM 4121 C C . VAL A 1 540 ? -13.39151 -2.78068 -46.81610 1.000 27.83887 540 VAL A C 1
ATOM 4122 O O . VAL A 1 540 ? -14.08751 -1.85794 -46.37652 1.000 28.21804 540 VAL A O 1
ATOM 4126 N N . GLU A 1 541 ? -13.91680 -3.86822 -47.36991 1.000 27.92526 541 GLU A N 1
ATOM 4127 C CA . GLU A 1 541 ? -15.36415 -4.04218 -47.41116 1.000 24.96534 541 GLU A CA 1
ATOM 4128 C C . GLU A 1 541 ? -15.66015 -5.50213 -47.09970 1.000 29.09459 541 GLU A C 1
ATOM 4129 O O . GLU A 1 541 ? -14.78018 -6.35940 -47.16644 1.000 27.56135 541 GLU A O 1
ATOM 4135 N N . ASN A 1 542 ? -16.89560 -5.78502 -46.72829 1.000 25.80851 542 ASN A N 1
ATOM 4136 C CA . ASN A 1 542 ? -17.24831 -7.12664 -46.26956 1.000 27.29348 542 ASN A CA 1
ATOM 4137 C C . ASN A 1 542 ? -17.62465 -7.98159 -47.47446 1.000 28.12946 542 ASN A C 1
ATOM 4138 O O . ASN A 1 542 ? -18.55388 -7.63866 -48.21157 1.000 31.86460 542 ASN A O 1
ATOM 4143 N N . ALA A 1 543 ? -16.90579 -9.08445 -47.68537 1.000 26.57166 543 ALA A N 1
ATOM 4144 C CA . ALA A 1 543 ? -17.10732 -9.87706 -48.89428 1.000 30.63605 543 ALA A CA 1
ATOM 4145 C C . ALA A 1 543 ? -18.23119 -10.89278 -48.74014 1.000 33.82853 543 ALA A C 1
ATOM 4146 O O . ALA A 1 543 ? -18.54776 -11.59097 -49.70583 1.000 35.46590 543 ALA A O 1
ATOM 4148 N N . ASP A 1 544 ? -18.85633 -10.96754 -47.56662 1.000 29.54048 544 ASP A N 1
ATOM 4149 C CA . ASP A 1 544 ? -19.99306 -11.85074 -47.34211 1.000 37.33169 544 ASP A CA 1
ATOM 4150 C C . ASP A 1 544 ? -21.34476 -11.14793 -47.45832 1.000 33.96550 544 ASP A C 1
ATOM 4151 O O . ASP A 1 544 ? -22.37087 -11.82793 -47.40839 1.000 38.62142 544 ASP A O 1
ATOM 4156 N N . PHE A 1 545 ? -21.38409 -9.82190 -47.57481 1.000 32.56390 545 PHE A N 1
ATOM 4157 C CA . PHE A 1 545 ? -22.64045 -9.07134 -47.56205 1.000 29.77067 545 PHE A CA 1
ATOM 4158 C C . PHE A 1 545 ? -22.80724 -8.30796 -48.87557 1.000 30.26266 545 PHE A C 1
ATOM 4159 O O . PHE A 1 545 ? -22.71735 -7.07900 -48.92799 1.000 30.19117 545 PHE A O 1
ATOM 4167 N N . TYR A 1 546 ? -23.09832 -9.05607 -49.93440 1.000 29.93659 546 TYR A N 1
ATOM 4168 C CA . TYR A 1 546 ? -23.50596 -8.51078 -51.21318 1.000 30.38432 546 TYR A CA 1
ATOM 4169 C C . TYR A 1 546 ? -24.85997 -9.09572 -51.59594 1.000 25.53039 546 TYR A C 1
ATOM 4170 O O . TYR A 1 546 ? -24.99621 -10.32314 -51.65309 1.000 28.36488 546 TYR A O 1
ATOM 4179 N N . PRO A 1 547 ? -25.85182 -8.27716 -51.89018 1.000 27.87108 547 PRO A N 1
ATOM 4180 C CA . PRO A 1 547 ? -27.16645 -8.80497 -52.29516 1.000 28.20715 547 PRO A CA 1
ATOM 4181 C C . PRO A 1 547 ? -27.34147 -8.86583 -53.80271 1.000 28.43027 547 PRO A C 1
ATOM 4182 O O . PRO A 1 547 ? -26.78405 -8.02752 -54.51970 1.000 28.94504 547 PRO A O 1
ATOM 4186 N N . SER A 1 548 ? -28.14916 -9.80622 -54.29201 1.000 28.90176 548 SER A N 1
ATOM 4187 C CA . SER A 1 548 ? -28.70555 -9.65135 -55.62452 1.000 27.22294 548 SER A CA 1
ATOM 4188 C C . SER A 1 548 ? -29.89464 -8.69749 -55.55159 1.000 32.50285 548 SER A C 1
ATOM 4189 O O . SER A 1 548 ? -30.46972 -8.46842 -54.48512 1.000 32.45556 548 SER A O 1
ATOM 4192 N N . VAL A 1 549 ? -30.24595 -8.10855 -56.69212 1.000 28.16734 549 VAL A N 1
ATOM 4193 C CA . VAL A 1 549 ? -31.24561 -7.04223 -56.71519 1.000 31.92063 549 VAL A CA 1
ATOM 4194 C C . VAL A 1 549 ? -32.20603 -7.25918 -57.87736 1.000 33.41449 549 VAL A C 1
ATOM 4195 O O . VAL A 1 549 ? -31.77679 -7.43882 -59.01960 1.000 31.09375 549 VAL A O 1
ATOM 4199 N N . VAL A 1 550 ? -33.50278 -7.20445 -57.59575 1.000 29.93318 550 VAL A N 1
ATOM 4200 C CA . VAL A 1 550 ? -34.52866 -7.13768 -58.62839 1.000 30.27516 550 VAL A CA 1
ATOM 4201 C C . VAL A 1 550 ? -35.34197 -5.89244 -58.33254 1.000 31.32450 550 VAL A C 1
ATOM 4202 O O . VAL A 1 550 ? -35.96349 -5.79345 -57.27250 1.000 30.20118 550 VAL A O 1
ATOM 4206 N N . PHE A 1 551 ? -35.30039 -4.92769 -59.23329 1.000 29.40031 551 PHE A N 1
ATOM 4207 C CA . PHE A 1 551 ? -36.06964 -3.69567 -59.08219 1.000 30.99132 551 PHE A CA 1
ATOM 4208 C C . PHE A 1 551 ? -36.96088 -3.66033 -60.31842 1.000 31.26623 551 PHE A C 1
ATOM 4209 O O . PHE A 1 551 ? -36.48112 -3.36593 -61.41804 1.000 32.91167 551 PHE A O 1
ATOM 4217 N N . ARG A 1 552 ? -38.23967 -4.00033 -60.17002 1.000 31.94029 552 ARG A N 1
ATOM 4218 C CA . ARG A 1 552 ? -39.02827 -4.22415 -61.37220 1.000 38.29880 552 ARG A CA 1
ATOM 4219 C C . ARG A 1 552 ? -40.46485 -3.74476 -61.24476 1.000 37.01076 552 ARG A C 1
ATOM 4220 O O . ARG A 1 552 ? -41.07717 -3.82001 -60.17597 1.000 33.44309 552 ARG A O 1
ATOM 4228 N N . ASN A 1 553 ? -40.98590 -3.23482 -62.36254 1.000 35.54688 553 ASN A N 1
ATOM 4229 C CA . ASN A 1 553 ? -42.38713 -2.86834 -62.48527 1.000 31.68536 553 ASN A CA 1
ATOM 4230 C C . ASN A 1 553 ? -42.78354 -1.80794 -61.47186 1.000 35.33210 553 ASN A C 1
ATOM 4231 O O . ASN A 1 553 ? -43.90842 -1.80461 -60.98064 1.000 35.83037 553 ASN A O 1
ATOM 4236 N N . ASN A 1 554 ? -41.86040 -0.88673 -61.17498 1.000 31.08484 554 ASN A N 1
ATOM 4237 C CA . ASN A 1 554 ? -42.13987 0.23777 -60.29692 1.000 32.30899 554 ASN A CA 1
ATOM 4238 C C . ASN A 1 554 ? -42.29494 1.52371 -61.10104 1.000 32.23685 554 ASN A C 1
ATOM 4239 O O . ASN A 1 554 ? -41.86637 1.62567 -62.24945 1.000 36.73568 554 ASN A O 1
ATOM 4244 N N . ILE A 1 555 ? -42.91551 2.50783 -60.46545 1.000 34.33194 555 ILE A N 1
ATOM 4245 C CA . ILE A 1 555 ? -42.95116 3.87925 -60.94372 1.000 31.95670 555 ILE A CA 1
ATOM 4246 C C . ILE A 1 555 ? -42.07929 4.69773 -60.00997 1.000 32.24551 555 ILE A C 1
ATOM 4247 O O . ILE A 1 555 ? -42.24715 4.63624 -58.78564 1.000 33.57910 555 ILE A O 1
ATOM 4252 N N . VAL A 1 556 ? -41.14002 5.43800 -60.58631 1.000 26.66810 556 VAL A N 1
ATOM 4253 C CA . VAL A 1 556 ? -40.25782 6.32903 -59.84665 1.000 27.69429 556 VAL A CA 1
ATOM 4254 C C . VAL A 1 556 ? -40.42476 7.69195 -60.48208 1.000 31.37088 556 VAL A C 1
ATOM 4255 O O . VAL A 1 556 ? -40.19472 7.84180 -61.68942 1.000 36.81181 556 VAL A O 1
ATOM 4259 N N . ARG A 1 557 ? -40.85648 8.67953 -59.70286 1.000 29.75363 557 ARG A N 1
ATOM 4260 C CA . ARG A 1 557 ? -41.17032 9.94329 -60.35869 1.000 30.04322 557 ARG A CA 1
ATOM 4261 C C . ARG A 1 557 ? -40.99866 11.11290 -59.40984 1.000 33.59535 557 ARG A C 1
ATOM 4262 O O . ARG A 1 557 ? -41.22010 11.00009 -58.19865 1.000 34.24062 557 ARG A O 1
ATOM 4270 N N . ASN A 1 558 ? -40.60420 12.24395 -59.99146 1.000 32.88615 558 ASN A N 1
ATOM 4271 C CA . ASN A 1 558 ? -40.69524 13.53490 -59.31545 1.000 32.58234 558 ASN A CA 1
ATOM 4272 C C . ASN A 1 558 ? -39.94065 13.53084 -57.99429 1.000 35.12488 558 ASN A C 1
ATOM 4273 O O . ASN A 1 558 ? -40.43813 14.02146 -56.97618 1.000 31.43922 558 ASN A O 1
ATOM 4278 N N . ASN A 1 559 ? -38.74197 12.95430 -58.00602 1.000 30.20994 559 ASN A N 1
ATOM 4279 C CA . ASN A 1 559 ? -37.95575 12.80180 -56.79413 1.000 31.80871 559 ASN A CA 1
ATOM 4280 C C . ASN A 1 559 ? -36.61705 13.50346 -56.91680 1.000 32.99191 559 ASN A C 1
ATOM 4281 O O . ASN A 1 559 ? -36.06136 13.66451 -58.01470 1.000 31.80845 559 ASN A O 1
ATOM 4286 N N . ARG A 1 560 ? -36.10368 13.89375 -55.75596 1.000 29.63615 560 ARG A N 1
ATOM 4287 C CA . ARG A 1 560 ? -34.84387 14.61305 -55.68058 1.000 31.46162 560 ARG A CA 1
ATOM 4288 C C . ARG A 1 560 ? -33.67958 13.68880 -56.02073 1.000 34.77022 560 ARG A C 1
ATOM 4289 O O . ARG A 1 560 ? -33.68535 12.49369 -55.68955 1.000 33.46259 560 ARG A O 1
ATOM 4297 N N . ALA A 1 561 ? -32.69183 14.24681 -56.70965 1.000 33.03687 561 ALA A N 1
ATOM 4298 C CA . ALA A 1 561 ? -31.47673 13.53614 -57.06129 1.000 33.73868 561 ALA A CA 1
ATOM 4299 C C . ALA A 1 561 ? -31.82377 12.38062 -57.98732 1.000 45.59689 561 ALA A C 1
ATOM 4300 O O . ALA A 1 561 ? -32.75165 12.47665 -58.81957 1.000 47.50543 561 ALA A O 1
ATOM 4302 N N . ARG A 1 562 ? -31.12195 11.27284 -57.81729 1.000 29.37421 562 ARG A N 1
ATOM 4303 C CA . ARG A 1 562 ? -31.16691 10.19418 -58.79278 1.000 31.10469 562 ARG A CA 1
ATOM 4304 C C . ARG A 1 562 ? -32.39168 9.29614 -58.58432 1.000 32.26662 562 ARG A C 1
ATOM 4305 O O . ARG A 1 562 ? -32.96607 9.21896 -57.49786 1.000 33.19239 562 ARG A O 1
ATOM 4313 N N . GLY A 1 563 ? -32.78997 8.60463 -59.65570 1.000 29.80969 563 GLY A N 1
ATOM 4314 C CA . GLY A 1 563 ? -33.85704 7.62545 -59.52590 1.000 29.87681 563 GLY A CA 1
ATOM 4315 C C . GLY A 1 563 ? -33.43236 6.40376 -58.73149 1.000 30.58910 563 GLY A C 1
ATOM 4316 O O . GLY A 1 563 ? -34.19913 5.89828 -57.90899 1.000 28.21399 563 GLY A O 1
ATOM 4317 N N . SER A 1 564 ? -32.20420 5.92588 -58.94383 1.000 27.58098 564 SER A N 1
ATOM 4318 C CA . SER A 1 564 ? -31.78717 4.64760 -58.36650 1.000 31.72106 564 SER A CA 1
ATOM 4319 C C . SER A 1 564 ? -30.26683 4.52612 -58.40160 1.000 32.11062 564 SER A C 1
ATOM 4320 O O . SER A 1 564 ? -29.61750 5.02536 -59.32418 1.000 30.26539 564 SER A O 1
ATOM 4323 N N . LEU A 1 565 ? -29.70663 3.84985 -57.38947 1.000 28.37833 565 LEU A N 1
ATOM 4324 C CA . LEU A 1 565 ? -28.26167 3.66468 -57.23924 1.000 29.14520 565 LEU A CA 1
ATOM 4325 C C . LEU A 1 565 ? -27.96911 2.20344 -56.93218 1.000 28.53150 565 LEU A C 1
ATOM 4326 O O . LEU A 1 565 ? -28.59165 1.63689 -56.03347 1.000 27.87033 565 LEU A O 1
ATOM 4331 N N . PHE A 1 566 ? -26.99486 1.60348 -57.62938 1.000 27.27745 566 PHE A N 1
ATOM 4332 C CA . PHE A 1 566 ? -26.65899 0.19821 -57.37598 1.000 26.39522 566 PHE A CA 1
ATOM 4333 C C . PHE A 1 566 ? -25.15256 -0.00541 -57.34302 1.000 32.22896 566 PHE A C 1
ATOM 4334 O O . PHE A 1 566 ? -24.46453 0.34842 -58.30399 1.000 29.08530 566 PHE A O 1
ATOM 4342 N N . THR A 1 567 ? -24.64595 -0.61172 -56.25695 1.000 28.26093 567 THR A N 1
ATOM 4343 C CA . THR A 1 567 ? -23.24054 -1.04231 -56.17807 1.000 27.69963 567 THR A CA 1
ATOM 4344 C C . THR A 1 567 ? -23.20147 -2.38416 -55.43961 1.000 29.09834 567 THR A C 1
ATOM 4345 O O . THR A 1 567 ? -23.11480 -2.42832 -54.20661 1.000 28.42220 567 THR A O 1
ATOM 4349 N N . THR A 1 568 ? -23.26639 -3.47943 -56.19673 1.000 26.57930 568 THR A N 1
ATOM 4350 C CA . THR A 1 568 ? -23.10449 -4.83405 -55.65453 1.000 26.68322 568 THR A CA 1
ATOM 4351 C C . THR A 1 568 ? -22.63255 -5.74221 -56.77003 1.000 27.26833 568 THR A C 1
ATOM 4352 O O . THR A 1 568 ? -23.07014 -5.56123 -57.90920 1.000 29.04602 568 THR A O 1
ATOM 4356 N N . PRO A 1 569 ? -21.76068 -6.72018 -56.49197 1.000 25.50350 569 PRO A N 1
ATOM 4357 C CA . PRO A 1 569 ? -21.28667 -7.62117 -57.55831 1.000 25.87679 569 PRO A CA 1
ATOM 4358 C C . PRO A 1 569 ? -22.29324 -8.67070 -57.98282 1.000 31.02921 569 PRO A C 1
ATOM 4359 O O . PRO A 1 569 ? -22.11735 -9.26679 -59.05761 1.000 29.55622 569 PRO A O 1
ATOM 4363 N N . GLU A 1 570 ? -23.31005 -8.94163 -57.16948 1.000 26.16065 570 GLU A N 1
ATOM 4364 C CA . GLU A 1 570 ? -24.31586 -9.92720 -57.54564 1.000 28.56337 570 GLU A CA 1
ATOM 4365 C C . GLU A 1 570 ? -25.24318 -9.36009 -58.61870 1.000 29.37856 570 GLU A C 1
ATOM 4366 O O . GLU A 1 570 ? -25.20558 -8.17707 -58.94118 1.000 28.87322 570 GLU A O 1
ATOM 4372 N N . ARG A 1 571 ? -26.07572 -10.23427 -59.19035 1.000 27.61322 571 ARG A N 1
ATOM 4373 C CA . ARG A 1 571 ? -26.92421 -9.83816 -60.31214 1.000 36.11303 571 ARG A CA 1
ATOM 4374 C C . ARG A 1 571 ? -27.83154 -8.66456 -59.93718 1.000 29.97491 571 ARG A C 1
ATOM 4375 O O . ARG A 1 571 ? -28.49806 -8.68560 -58.90434 1.000 33.01512 571 ARG A O 1
ATOM 4383 N N . VAL A 1 572 ? -27.83969 -7.62828 -60.77625 1.000 34.64803 572 VAL A N 1
ATOM 4384 C CA . VAL A 1 572 ? -28.76045 -6.49673 -60.64244 1.000 28.05205 572 VAL A CA 1
ATOM 4385 C C . VAL A 1 572 ? -29.65446 -6.47966 -61.87479 1.000 35.71888 572 VAL A C 1
ATOM 4386 O O . VAL A 1 572 ? -29.15537 -6.33022 -62.99636 1.000 32.20952 572 VAL A O 1
ATOM 4390 N N . LEU A 1 573 ? -30.96635 -6.58182 -61.66235 1.000 30.77940 573 LEU A N 1
ATOM 4391 C CA . LEU A 1 573 ? -31.96186 -6.56303 -62.73076 1.000 30.21104 573 LEU A CA 1
ATOM 4392 C C . LEU A 1 573 ? -32.86032 -5.35612 -62.52054 1.000 38.96417 573 LEU A C 1
ATOM 4393 O O . LEU A 1 573 ? -33.56371 -5.26286 -61.50543 1.000 33.14462 573 LEU A O 1
ATOM 4398 N N . VAL A 1 574 ? -32.83027 -4.43101 -63.46792 1.000 31.96778 574 VAL A N 1
ATOM 4399 C CA . VAL A 1 574 ? -33.67708 -3.24951 -63.43452 1.000 30.11492 574 VAL A CA 1
ATOM 4400 C C . VAL A 1 574 ? -34.60599 -3.37188 -64.63206 1.000 30.88765 574 VAL A C 1
ATOM 4401 O O . VAL A 1 574 ? -34.19122 -3.13906 -65.76976 1.000 32.21873 574 VAL A O 1
ATOM 4405 N N . GLU A 1 575 ? -35.86170 -3.76392 -64.38898 1.000 31.21979 575 GLU A N 1
ATOM 4406 C CA . GLU A 1 575 ? -36.71766 -4.22362 -65.47539 1.000 33.35776 575 GLU A CA 1
ATOM 4407 C C . GLU A 1 575 ? -38.12811 -3.65608 -65.37027 1.000 36.76747 575 GLU A C 1
ATOM 4408 O O . GLU A 1 575 ? -38.72890 -3.67340 -64.29345 1.000 33.50751 575 GLU A O 1
ATOM 4414 N N . GLY A 1 576 ? -38.67151 -3.18082 -66.49667 1.000 34.39438 576 GLY A N 1
ATOM 4415 C CA . GLY A 1 576 ? -40.07685 -2.84450 -66.53692 1.000 32.26014 576 GLY A CA 1
ATOM 4416 C C . GLY A 1 576 ? -40.49789 -1.64165 -65.71936 1.000 35.56645 576 GLY A C 1
ATOM 4417 O O . GLY A 1 576 ? -41.69914 -1.46003 -65.47969 1.000 34.29083 576 GLY A O 1
ATOM 4418 N N . ASN A 1 577 ? -39.55812 -0.79824 -65.30156 1.000 34.31819 577 ASN A N 1
ATOM 4419 C CA . ASN A 1 577 ? -39.90148 0.35773 -64.49230 1.000 33.52668 577 ASN A CA 1
ATOM 4420 C C . ASN A 1 577 ? -40.19245 1.56214 -65.36934 1.000 34.96001 577 ASN A C 1
ATOM 4421 O O . ASN A 1 577 ? -39.75441 1.64451 -66.51452 1.000 33.56465 577 ASN A O 1
ATOM 4426 N N . LEU A 1 578 ? -40.91408 2.51825 -64.79730 1.000 36.90952 578 LEU A N 1
ATOM 4427 C CA . LEU A 1 578 ? -41.08008 3.84313 -65.38446 1.000 34.50654 578 LEU A CA 1
ATOM 4428 C C . LEU A 1 578 ? -40.32086 4.84229 -64.52511 1.000 34.46991 578 LEU A C 1
ATOM 4429 O O . LEU A 1 578 ? -40.64654 5.02477 -63.34366 1.000 32.75874 578 LEU A O 1
ATOM 4434 N N . PHE A 1 579 ? -39.30015 5.47444 -65.11293 1.000 33.66117 579 PHE A N 1
ATOM 4435 C CA . PHE A 1 579 ? -38.58052 6.57643 -64.48002 1.000 31.83695 579 PHE A CA 1
ATOM 4436 C C . PHE A 1 579 ? -39.13374 7.85346 -65.11042 1.000 34.60680 579 PHE A C 1
ATOM 4437 O O . PHE A 1 579 ? -38.75415 8.22230 -66.22187 1.000 35.13788 579 PHE A O 1
ATOM 4445 N N . ASP A 1 580 ? -40.05152 8.51423 -64.41115 1.000 33.14243 580 ASP A N 1
ATOM 4446 C CA . ASP A 1 580 ? -40.84785 9.59977 -64.97722 1.000 35.15994 580 ASP A CA 1
ATOM 4447 C C . ASP A 1 580 ? -40.43136 10.89432 -64.28569 1.000 33.06836 580 ASP A C 1
ATOM 4448 O O . ASP A 1 580 ? -40.83792 11.14980 -63.15149 1.000 34.40587 580 ASP A O 1
ATOM 4453 N N . HIS A 1 581 ? -39.62644 11.71158 -64.96700 1.000 35.69739 581 HIS A N 1
ATOM 4454 C CA . HIS A 1 581 ? -39.18415 13.00141 -64.42016 1.000 33.58256 581 HIS A CA 1
ATOM 4455 C C . HIS A 1 581 ? -38.51523 12.84546 -63.05516 1.000 36.91974 581 HIS A C 1
ATOM 4456 O O . HIS A 1 581 ? -38.73744 13.63579 -62.13746 1.000 37.02128 581 HIS A O 1
ATOM 4463 N N . SER A 1 582 ? -37.70190 11.80907 -62.89736 1.000 33.09166 582 SER A N 1
ATOM 4464 C CA . SER A 1 582 ? -36.73512 11.85457 -61.80890 1.000 37.66021 582 SER A CA 1
ATOM 4465 C C . SER A 1 582 ? -35.84932 13.07695 -62.03339 1.000 32.78243 582 SER A C 1
ATOM 4466 O O . SER A 1 582 ? -35.41192 13.32849 -63.15879 1.000 34.89225 582 SER A O 1
ATOM 4469 N N . SER A 1 583 ? -35.62732 13.87248 -60.98312 1.000 31.14277 583 SER A N 1
ATOM 4470 C CA . SER A 1 583 ? -34.97883 15.16561 -61.17984 1.000 34.67744 583 SER A CA 1
ATOM 4471 C C . SER A 1 583 ? -33.58125 14.99938 -61.77463 1.000 33.79858 583 SER A C 1
ATOM 4472 O O . SER A 1 583 ? -33.20543 15.71173 -62.71490 1.000 34.15596 583 SER A O 1
ATOM 4475 N N . GLY A 1 584 ? -32.80225 14.06755 -61.23952 1.000 32.89542 584 GLY A N 1
ATOM 4476 C CA . GLY A 1 584 ? -31.43052 13.78195 -61.66928 1.000 29.58640 584 GLY A CA 1
ATOM 4477 C C . GLY A 1 584 ? -31.36835 12.60237 -62.62140 1.000 29.38689 584 GLY A C 1
ATOM 4478 O O . GLY A 1 584 ? -32.33638 12.29925 -63.32947 1.000 35.04585 584 GLY A O 1
ATOM 4479 N N . SER A 1 585 ? -30.21268 11.93191 -62.64868 1.000 32.66303 585 SER A N 1
ATOM 4480 C CA . SER A 1 585 ? -30.05337 10.71480 -63.43934 1.000 30.39718 585 SER A CA 1
ATOM 4481 C C . SER A 1 585 ? -31.05398 9.65462 -63.00488 1.000 31.01022 585 SER A C 1
ATOM 4482 O O . SER A 1 585 ? -31.38129 9.53339 -61.82511 1.000 32.40384 585 SER A O 1
ATOM 4485 N N . ALA A 1 586 ? -31.49106 8.83508 -63.95808 1.000 28.29898 586 ALA A N 1
ATOM 4486 C CA . ALA A 1 586 ? -32.39670 7.74388 -63.60665 1.000 30.51725 586 ALA A CA 1
ATOM 4487 C C . ALA A 1 586 ? -31.66736 6.62921 -62.86242 1.000 30.77265 586 ALA A C 1
ATOM 4488 O O . ALA A 1 586 ? -32.20172 6.06334 -61.90590 1.000 30.84032 586 ALA A O 1
ATOM 4490 N N . ILE A 1 587 ? -30.45548 6.28996 -63.29249 1.000 31.04582 587 ILE A N 1
ATOM 4491 C CA . ILE A 1 587 ? -29.70083 5.17556 -62.72554 1.000 30.78793 587 ILE A CA 1
ATOM 4492 C C . ILE A 1 587 ? -28.26749 5.62685 -62.54187 1.000 32.58743 587 ILE A C 1
ATOM 4493 O O . ILE A 1 587 ? -27.68448 6.19967 -63.46601 1.000 31.11717 587 ILE A O 1
ATOM 4498 N N . LEU A 1 588 ? -27.69418 5.35289 -61.36798 1.000 29.41547 588 LEU A N 1
ATOM 4499 C CA . LEU A 1 588 ? -26.29083 5.65155 -61.08688 1.000 31.62642 588 LEU A CA 1
ATOM 4500 C C . LEU A 1 588 ? -25.61615 4.40866 -60.52557 1.000 32.40274 588 LEU A C 1
ATOM 4501 O O . LEU A 1 588 ? -26.11117 3.81421 -59.56344 1.000 33.29668 588 LEU A O 1
ATOM 4506 N N . LEU A 1 589 ? -24.51151 3.98877 -61.14045 1.000 24.49768 589 LEU A N 1
ATOM 4507 C CA . LEU A 1 589 ? -23.60738 3.00298 -60.53751 1.000 29.37579 589 LEU A CA 1
ATOM 4508 C C . LEU A 1 589 ? -22.37201 3.73510 -60.02796 1.000 32.55696 589 LEU A C 1
ATOM 4509 O O . LEU A 1 589 ? -21.57575 4.22833 -60.82988 1.000 31.23833 589 LEU A O 1
ATOM 4514 N N . ALA A 1 590 ? -22.19800 3.82766 -58.71486 1.000 26.97035 590 ALA A N 1
ATOM 4515 C CA . ALA A 1 590 ? -21.20209 4.72836 -58.13343 1.000 28.63492 590 ALA A CA 1
ATOM 4516 C C . ALA A 1 590 ? -20.05143 3.90388 -57.55309 1.000 33.80290 590 ALA A C 1
ATOM 4517 O O . ALA A 1 590 ? -19.47173 3.09402 -58.29204 1.000 30.55127 590 ALA A O 1
ATOM 4519 N N . GLY A 1 591 ? -19.66704 4.10422 -56.29047 1.000 24.84594 591 GLY A N 1
ATOM 4520 C CA . GLY A 1 591 ? -18.55535 3.38331 -55.69750 1.000 28.70556 591 GLY A CA 1
ATOM 4521 C C . GLY A 1 591 ? -17.40579 4.33085 -55.39744 1.000 26.95657 591 GLY A C 1
ATOM 4522 O O . GLY A 1 591 ? -17.02657 5.12567 -56.25755 1.000 26.41885 591 GLY A O 1
ATOM 4523 N N . ASP A 1 592 ? -16.83863 4.27360 -54.19642 1.000 26.57074 592 ASP A N 1
ATOM 4524 C CA . ASP A 1 592 ? -15.75787 5.20642 -53.87665 1.000 27.64254 592 ASP A CA 1
ATOM 4525 C C . ASP A 1 592 ? -15.05906 4.72599 -52.61613 1.000 30.08562 592 ASP A C 1
ATOM 4526 O O . ASP A 1 592 ? -15.61347 3.93903 -51.84925 1.000 26.94854 592 ASP A O 1
ATOM 4531 N N . ALA A 1 593 ? -13.85433 5.24317 -52.39579 1.000 31.14179 593 ALA A N 1
ATOM 4532 C CA . ALA A 1 593 ? -13.17208 5.13993 -51.10311 1.000 30.13353 593 ALA A CA 1
ATOM 4533 C C . ALA A 1 593 ? -12.56937 6.49650 -50.74580 1.000 29.97713 593 ALA A C 1
ATOM 4534 O O . ALA A 1 593 ? -11.36931 6.61687 -50.47709 1.000 29.23469 593 ALA A O 1
ATOM 4536 N N . GLN A 1 594 ? -13.40269 7.55015 -50.75603 1.000 29.99141 594 GLN A N 1
ATOM 4537 C CA . GLN A 1 594 ? -12.87636 8.89795 -50.50992 1.000 30.50747 594 GLN A CA 1
ATOM 4538 C C . GLN A 1 594 ? -13.93248 9.88862 -50.03592 1.000 31.62941 594 GLN A C 1
ATOM 4539 O O . GLN A 1 594 ? -13.59026 10.92429 -49.46021 1.000 29.46629 594 GLN A O 1
ATOM 4545 N N . GLY A 1 595 ? -15.21181 9.59803 -50.27708 1.000 30.23298 595 GLY A N 1
ATOM 4546 C CA . GLY A 1 595 ? -16.24940 10.56917 -49.96435 1.000 27.67762 595 GLY A CA 1
ATOM 4547 C C . GLY A 1 595 ? -17.38006 9.95581 -49.15932 1.000 31.01833 595 GLY A C 1
ATOM 4548 O O . GLY A 1 595 ? -17.38494 10.04961 -47.93017 1.000 31.12605 595 GLY A O 1
ATOM 4549 N N . TRP A 1 596 ? -18.34426 9.33098 -49.84651 1.000 28.63455 596 TRP A N 1
ATOM 4550 C CA . TRP A 1 596 ? -19.40447 8.59845 -49.15734 1.000 29.39127 596 TRP A CA 1
ATOM 4551 C C . TRP A 1 596 ? -18.90196 7.29926 -48.54100 1.000 27.07432 596 TRP A C 1
ATOM 4552 O O . TRP A 1 596 ? -19.56230 6.76754 -47.63577 1.000 27.47108 596 TRP A O 1
ATOM 4563 N N . TYR A 1 597 ? -17.75630 6.79054 -49.00279 1.000 27.91955 597 TYR A N 1
ATOM 4564 C CA . TYR A 1 597 ? -17.25613 5.45843 -48.62615 1.000 27.50638 597 TYR A CA 1
ATOM 4565 C C . TYR A 1 597 ? -18.34525 4.40495 -48.75787 1.000 27.19369 597 TYR A C 1
ATOM 4566 O O . TYR A 1 597 ? -18.61287 3.61506 -47.84307 1.000 27.63009 597 TYR A O 1
ATOM 4575 N N . GLU A 1 598 ? -18.97736 4.39666 -49.92820 1.000 27.56579 598 GLU A N 1
ATOM 4576 C CA . GLU A 1 598 ? -19.94001 3.37325 -50.31601 1.000 25.37871 598 GLU A CA 1
ATOM 4577 C C . GLU A 1 598 ? -19.37287 2.63813 -51.51173 1.000 26.75226 598 GLU A C 1
ATOM 4578 O O . GLU A 1 598 ? -18.95946 3.27565 -52.47910 1.000 28.30331 598 GLU A O 1
ATOM 4584 N N . SER A 1 599 ? -19.34432 1.30653 -51.44629 1.000 27.05004 599 SER A N 1
ATOM 4585 C CA . SER A 1 599 ? -18.61610 0.53464 -52.44334 1.000 28.04433 599 SER A CA 1
ATOM 4586 C C . SER A 1 599 ? -19.42266 -0.69712 -52.83973 1.000 30.38812 599 SER A C 1
ATOM 4587 O O . SER A 1 599 ? -20.50242 -0.97821 -52.29723 1.000 28.16632 599 SER A O 1
ATOM 4590 N N . GLY A 1 600 ? -18.88355 -1.43143 -53.80295 1.000 26.60056 600 GLY A N 1
ATOM 4591 C CA . GLY A 1 600 ? -19.48017 -2.67408 -54.25629 1.000 31.60733 600 GLY A CA 1
ATOM 4592 C C . GLY A 1 600 ? -19.49496 -2.69261 -55.76728 1.000 35.67192 600 GLY A C 1
ATOM 4593 O O . GLY A 1 600 ? -20.41651 -2.16483 -56.39276 1.000 34.40693 600 GLY A O 1
ATOM 4594 N N . ALA A 1 601 ? -18.46085 -3.26441 -56.37150 1.000 27.77356 601 ALA A N 1
ATOM 4595 C CA . ALA A 1 601 ? -18.33995 -3.23407 -57.82385 1.000 34.37974 601 ALA A CA 1
ATOM 4596 C C . ALA A 1 601 ? -19.43821 -4.08087 -58.45792 1.000 31.07522 601 ALA A C 1
ATOM 4597 O O . ALA A 1 601 ? -19.71854 -5.18592 -58.00381 1.000 32.56997 601 ALA A O 1
ATOM 4599 N N . CYS A 1 602 ? -20.06210 -3.56626 -59.51050 1.000 26.62914 602 CYS A N 1
ATOM 4600 C CA . CYS A 1 602 ? -21.08409 -4.32948 -60.21028 1.000 29.51240 602 CYS A CA 1
ATOM 4601 C C . CYS A 1 602 ? -20.40250 -5.26015 -61.19906 1.000 29.18622 602 CYS A C 1
ATOM 4602 O O . CYS A 1 602 ? -19.48924 -4.83865 -61.92246 1.000 35.57145 602 CYS A O 1
ATOM 4605 N N . HIS A 1 603 ? -20.81319 -6.53166 -61.20099 1.000 28.72795 603 HIS A N 1
ATOM 4606 C CA . HIS A 1 603 ? -20.30060 -7.51849 -62.14406 1.000 30.61570 603 HIS A CA 1
ATOM 4607 C C . HIS A 1 603 ? -21.36301 -8.05675 -63.09263 1.000 33.41133 603 HIS A C 1
ATOM 4608 O O . HIS A 1 603 ? -21.03157 -8.85579 -63.97521 1.000 29.40802 603 HIS A O 1
ATOM 4615 N N . GLU A 1 604 ? -22.62267 -7.64818 -62.94673 1.000 32.23232 604 GLU A N 1
ATOM 4616 C CA . GLU A 1 604 ? -23.69762 -8.24349 -63.73080 1.000 33.67084 604 GLU A CA 1
ATOM 4617 C C . GLU A 1 604 ? -24.93796 -7.37295 -63.61011 1.000 34.86949 604 GLU A C 1
ATOM 4618 O O . GLU A 1 604 ? -25.67587 -7.47786 -62.63205 1.000 31.40966 604 GLU A O 1
ATOM 4624 N N . VAL A 1 605 ? -25.16732 -6.49392 -64.57803 1.000 32.80343 605 VAL A N 1
ATOM 4625 C CA . VAL A 1 605 ? -26.24570 -5.51840 -64.49184 1.000 29.64668 605 VAL A CA 1
ATOM 4626 C C . VAL A 1 605 ? -27.06229 -5.62169 -65.76636 1.000 36.03265 605 VAL A C 1
ATOM 4627 O O . VAL A 1 605 ? -26.51379 -5.48368 -66.86651 1.000 32.46454 605 VAL A O 1
ATOM 4631 N N . VAL A 1 606 ? -28.36279 -5.86763 -65.62745 1.000 31.60700 606 VAL A N 1
ATOM 4632 C CA . VAL A 1 606 ? -29.27996 -5.88329 -66.76144 1.000 34.83695 606 VAL A CA 1
ATOM 4633 C C . VAL A 1 606 ? -30.30516 -4.77703 -66.54144 1.000 34.04186 606 VAL A C 1
ATOM 4634 O O . VAL A 1 606 ? -31.04282 -4.78997 -65.54513 1.000 31.69931 606 VAL A O 1
ATOM 4638 N N . ILE A 1 607 ? -30.35386 -3.82591 -67.47008 1.000 29.74806 607 ILE A N 1
ATOM 4639 C CA . ILE A 1 607 ? -31.30945 -2.72070 -67.44313 1.000 33.37351 607 ILE A CA 1
ATOM 4640 C C . ILE A 1 607 ? -32.16777 -2.87594 -68.69217 1.000 33.52125 607 ILE A C 1
ATOM 4641 O O . ILE A 1 607 ? -31.72133 -2.56027 -69.80022 1.000 33.51466 607 ILE A O 1
ATOM 4646 N N . ARG A 1 608 ? -33.39295 -3.38823 -68.54489 1.000 34.02003 608 ARG A N 1
ATOM 4647 C CA . ARG A 1 608 ? -34.16709 -3.71775 -69.73653 1.000 35.13135 608 ARG A CA 1
ATOM 4648 C C . ARG A 1 608 ? -35.64575 -3.38786 -69.56166 1.000 38.64651 608 ARG A C 1
ATOM 4649 O O . ARG A 1 608 ? -36.18528 -3.43128 -68.45620 1.000 32.71605 608 ARG A O 1
ATOM 4657 N N . LYS A 1 609 ? -36.29344 -3.04511 -70.68104 1.000 37.57399 609 LYS A N 1
ATOM 4658 C CA . LYS A 1 609 ? -37.74546 -2.86202 -70.73852 1.000 34.25233 609 LYS A CA 1
ATOM 4659 C C . LYS A 1 609 ? -38.24231 -1.74329 -69.82070 1.000 35.91325 609 LYS A C 1
ATOM 4660 O O . LYS A 1 609 ? -39.40111 -1.75325 -69.38950 1.000 41.08094 609 LYS A O 1
ATOM 4666 N N . ASN A 1 610 ? -37.39546 -0.76383 -69.52508 1.000 32.86319 610 ASN A N 1
ATOM 4667 C CA . ASN A 1 610 ? -37.80773 0.41608 -68.77940 1.000 35.95899 610 ASN A CA 1
ATOM 4668 C C . ASN A 1 610 ? -38.18247 1.56174 -69.72264 1.000 33.91020 610 ASN A C 1
ATOM 4669 O O . ASN A 1 610 ? -37.78687 1.59909 -70.88863 1.000 38.35443 610 ASN A O 1
ATOM 4674 N N . THR A 1 611 ? -38.93251 2.51595 -69.18538 1.000 32.83709 611 THR A N 1
ATOM 4675 C CA . THR A 1 611 ? -39.25071 3.75587 -69.88000 1.000 30.49580 611 THR A CA 1
ATOM 4676 C C . THR A 1 611 ? -38.68278 4.91067 -69.07257 1.000 34.84901 611 THR A C 1
ATOM 4677 O O . THR A 1 611 ? -38.92747 5.00515 -67.86870 1.000 35.27012 611 THR A O 1
ATOM 4681 N N . PHE A 1 612 ? -37.89702 5.76117 -69.73515 1.000 32.40187 612 PHE A N 1
ATOM 4682 C CA . PHE A 1 612 ? -37.19704 6.89341 -69.12741 1.000 36.93463 612 PHE A CA 1
ATOM 4683 C C . PHE A 1 612 ? -37.74594 8.16187 -69.76829 1.000 38.29192 612 PHE A C 1
ATOM 4684 O O . PHE A 1 612 ? -37.49298 8.41049 -70.95112 1.000 38.46073 612 PHE A O 1
ATOM 4692 N N . ILE A 1 613 ? -38.46405 8.98184 -69.00307 1.000 37.62479 613 ILE A N 1
ATOM 4693 C CA . ILE A 1 613 ? -39.13236 10.16163 -69.55922 1.000 37.69521 613 ILE A CA 1
ATOM 4694 C C . ILE A 1 613 ? -38.53201 11.41255 -68.93155 1.000 36.90683 613 ILE A C 1
ATOM 4695 O O . ILE A 1 613 ? -38.76958 11.69973 -67.75241 1.000 38.95732 613 ILE A O 1
ATOM 4700 N N . ASN A 1 614 ? -37.76557 12.16531 -69.72500 1.000 34.66151 614 ASN A N 1
ATOM 4701 C CA . ASN A 1 614 ? -37.29163 13.49257 -69.33879 1.000 36.49710 614 ASN A CA 1
ATOM 4702 C C . ASN A 1 614 ? -36.69760 13.49570 -67.93534 1.000 38.59807 614 ASN A C 1
ATOM 4703 O O . ASN A 1 614 ? -36.98457 14.37416 -67.12017 1.000 34.30057 614 ASN A O 1
ATOM 4708 N N . ASN A 1 615 ? -35.87064 12.48886 -67.65029 1.000 34.38609 615 ASN A N 1
ATOM 4709 C CA . ASN A 1 615 ? -35.04039 12.52431 -66.45932 1.000 36.54349 615 ASN A CA 1
ATOM 4710 C C . ASN A 1 615 ? -33.92230 13.54754 -66.63308 1.000 33.68076 615 ASN A C 1
ATOM 4711 O O . ASN A 1 615 ? -33.66014 14.02795 -67.73895 1.000 33.50535 615 ASN A O 1
ATOM 4716 N N . LEU A 1 616 ? -33.26511 13.87980 -65.50994 1.000 30.66862 616 LEU A N 1
ATOM 4717 C CA . LEU A 1 616 ? -32.05750 14.72730 -65.48393 1.000 33.49427 616 LEU A CA 1
ATOM 4718 C C . LEU A 1 616 ? -32.33850 16.16148 -65.95654 1.000 36.68931 616 LEU A C 1
ATOM 4719 O O . LEU A 1 616 ? -31.58422 16.74947 -66.73857 1.000 35.71641 616 LEU A O 1
ATOM 4724 N N . THR A 1 617 ? -33.40826 16.75666 -65.41808 1.000 39.04797 617 THR A N 1
ATOM 4725 C CA . THR A 1 617 ? -33.68482 18.16933 -65.65572 1.000 37.87278 617 THR A CA 1
ATOM 4726 C C . THR A 1 617 ? -32.95446 19.08624 -64.68921 1.000 35.65742 617 THR A C 1
ATOM 4727 O O . THR A 1 617 ? -32.86164 20.29220 -64.94928 1.000 38.11019 617 THR A O 1
ATOM 4731 N N . SER A 1 618 ? -32.46856 18.55007 -63.57084 1.000 34.96352 618 SER A N 1
ATOM 4732 C CA . SER A 1 618 ? -31.61410 19.26626 -62.63309 1.000 31.79830 618 SER A CA 1
ATOM 4733 C C . SER A 1 618 ? -30.43226 18.36377 -62.31025 1.000 35.93936 618 SER A C 1
ATOM 4734 O O . SER A 1 618 ? -30.57003 17.13674 -62.29566 1.000 35.77807 618 SER A O 1
ATOM 4737 N N . ARG A 1 619 ? -29.28003 18.97576 -62.02359 1.000 33.23740 619 ARG A N 1
ATOM 4738 C CA . ARG A 1 619 ? -28.04044 18.24241 -61.80343 1.000 33.03563 619 ARG A CA 1
ATOM 4739 C C . ARG A 1 619 ? -27.75199 18.08156 -60.31706 1.000 35.46066 619 ARG A C 1
ATOM 4740 O O . ARG A 1 619 ? -28.04772 18.96625 -59.50445 1.000 31.96149 619 ARG A O 1
ATOM 4748 N N . TYR A 1 620 ? -27.18033 16.93194 -59.97411 1.000 31.26968 620 TYR A N 1
ATOM 4749 C CA . TYR A 1 620 ? -26.76487 16.60795 -58.62364 1.000 29.14437 620 TYR A CA 1
ATOM 4750 C C . TYR A 1 620 ? -25.40306 15.94785 -58.74270 1.000 33.65902 620 TYR A C 1
ATOM 4751 O O . TYR A 1 620 ? -24.85281 15.83028 -59.83899 1.000 31.82410 620 TYR A O 1
ATOM 4760 N N . GLN A 1 621 ? -24.85064 15.50900 -57.61824 1.000 32.28606 621 GLN A N 1
ATOM 4761 C CA . GLN A 1 621 ? -23.55850 14.83320 -57.67295 1.000 34.66265 621 GLN A CA 1
ATOM 4762 C C . GLN A 1 621 ? -23.65036 13.61043 -58.58657 1.000 30.01840 621 GLN A C 1
ATOM 4763 O O . GLN A 1 621 ? -24.59276 12.81392 -58.49447 1.000 31.25873 621 GLN A O 1
ATOM 4769 N N . PHE A 1 622 ? -22.67875 13.50086 -59.50327 1.000 29.43321 622 PHE A N 1
ATOM 4770 C CA . PHE A 1 622 ? -22.47646 12.38412 -60.43445 1.000 30.55509 622 PHE A CA 1
ATOM 4771 C C . PHE A 1 622 ? -23.48046 12.30853 -61.59117 1.000 31.61889 622 PHE A C 1
ATOM 4772 O O . PHE A 1 622 ? -23.46539 11.30806 -62.33815 1.000 33.18835 622 PHE A O 1
ATOM 4780 N N . THR A 1 623 ? -24.38132 13.28616 -61.76710 1.000 31.85311 623 THR A N 1
ATOM 4781 C CA . THR A 1 623 ? -25.45890 13.11243 -62.76085 1.000 29.99952 623 THR A CA 1
ATOM 4782 C C . THR A 1 623 ? -24.97740 13.64016 -64.10794 1.000 35.68755 623 THR A C 1
ATOM 4783 O O . THR A 1 623 ? -25.26903 14.76587 -64.51150 1.000 36.01114 623 THR A O 1
ATOM 4787 N N . ASN A 1 624 ? -24.23586 12.79797 -64.82390 1.000 31.41753 624 ASN A N 1
ATOM 4788 C CA . ASN A 1 624 ? -23.63139 13.21809 -66.08351 1.000 32.08601 624 ASN A CA 1
ATOM 4789 C C . ASN A 1 624 ? -24.39967 12.72708 -67.29967 1.000 36.76521 624 ASN A C 1
ATOM 4790 O O . ASN A 1 624 ? -24.06112 13.12166 -68.41836 1.000 38.84487 624 ASN A O 1
ATOM 4795 N N . ALA A 1 625 ? -25.40608 11.87340 -67.10677 1.000 27.98556 625 ALA A N 1
ATOM 4796 C CA . ALA A 1 625 ? -26.18342 11.28711 -68.19615 1.000 32.69552 625 ALA A CA 1
ATOM 4797 C C . ALA A 1 625 ? -27.39913 10.62203 -67.56469 1.000 35.00955 625 ALA A C 1
ATOM 4798 O O . ALA A 1 625 ? -27.45680 10.44779 -66.34507 1.000 32.87283 625 ALA A O 1
ATOM 4800 N N . ILE A 1 626 ? -28.37640 10.25532 -68.40386 1.000 32.70992 626 ILE A N 1
ATOM 4801 C CA . ILE A 1 626 ? -29.57093 9.57603 -67.88547 1.000 31.17843 626 ILE A CA 1
ATOM 4802 C C . ILE A 1 626 ? -29.16830 8.32152 -67.11619 1.000 30.50940 626 ILE A C 1
ATOM 4803 O O . ILE A 1 626 ? -29.67932 8.04665 -66.02544 1.000 30.93028 626 ILE A O 1
ATOM 4808 N N . ILE A 1 627 ? -28.25927 7.53495 -67.68203 1.000 32.35748 627 ILE A N 1
ATOM 4809 C CA . ILE A 1 627 ? -27.61137 6.43281 -66.97683 1.000 32.38589 627 ILE A CA 1
ATOM 4810 C C . ILE A 1 627 ? -26.14676 6.80432 -66.78530 1.000 30.46076 627 ILE A C 1
ATOM 4811 O O . ILE A 1 627 ? -25.40116 6.93885 -67.76059 1.000 29.98132 627 ILE A O 1
ATOM 4816 N N . SER A 1 628 ? -25.72266 6.93139 -65.53559 1.000 27.46933 628 SER A N 1
ATOM 4817 C CA . SER A 1 628 ? -24.38564 7.41257 -65.22397 1.000 30.69402 628 SER A CA 1
ATOM 4818 C C . SER A 1 628 ? -23.65160 6.36385 -64.39802 1.000 33.23015 628 SER A C 1
ATOM 4819 O O . SER A 1 628 ? -24.17377 5.87299 -63.39061 1.000 31.94625 628 SER A O 1
ATOM 4822 N N . ILE A 1 629 ? -22.45746 6.00007 -64.83650 1.000 27.83493 629 ILE A N 1
ATOM 4823 C CA . ILE A 1 629 ? -21.63515 5.02991 -64.13450 1.000 29.90408 629 ILE A CA 1
ATOM 4824 C C . ILE A 1 629 ? -20.40221 5.80089 -63.68861 1.000 31.95235 629 ILE A C 1
ATOM 4825 O O . ILE A 1 629 ? -19.53644 6.13681 -64.50435 1.000 30.43695 629 ILE A O 1
ATOM 4830 N N . TYR A 1 630 ? -20.34063 6.12945 -62.40096 1.000 29.31248 630 TYR A N 1
ATOM 4831 C CA . TYR A 1 630 ? -19.39853 7.13130 -61.89664 1.000 30.38305 630 TYR A CA 1
ATOM 4832 C C . TYR A 1 630 ? -18.76256 6.65160 -60.59581 1.000 29.92876 630 TYR A C 1
ATOM 4833 O O . TYR A 1 630 ? -18.93851 7.25531 -59.53452 1.000 30.40995 630 TYR A O 1
ATOM 4842 N N . PRO A 1 631 ? -17.98373 5.57999 -60.64664 1.000 29.76954 631 PRO A N 1
ATOM 4843 C CA . PRO A 1 631 ? -17.05958 5.33329 -59.53852 1.000 30.03717 631 PRO A CA 1
ATOM 4844 C C . PRO A 1 631 ? -16.03632 6.45867 -59.45801 1.000 30.96757 631 PRO A C 1
ATOM 4845 O O . PRO A 1 631 ? -15.67469 7.07624 -60.46833 1.000 28.03643 631 PRO A O 1
ATOM 4849 N N . GLU A 1 632 ? -15.57421 6.72389 -58.23371 1.000 27.10484 632 GLU A N 1
ATOM 4850 C CA . GLU A 1 632 ? -14.54954 7.73214 -57.97955 1.000 28.91862 632 GLU A CA 1
ATOM 4851 C C . GLU A 1 632 ? -13.19625 7.04659 -57.85670 1.000 30.99270 632 GLU A C 1
ATOM 4852 O O . GLU A 1 632 ? -12.99831 6.20233 -56.97442 1.000 28.07191 632 GLU A O 1
ATOM 4858 N N . VAL A 1 633 ? -12.27024 7.40596 -58.74307 1.000 26.17268 633 VAL A N 1
ATOM 4859 C CA . VAL A 1 633 ? -10.96403 6.75451 -58.81183 1.000 25.88152 633 VAL A CA 1
ATOM 4860 C C . VAL A 1 633 ? -9.93391 7.86656 -58.72791 1.000 30.26428 633 VAL A C 1
ATOM 4861 O O . VAL A 1 633 ? -9.86981 8.71930 -59.61687 1.000 33.26684 633 VAL A O 1
ATOM 4865 N N . LYS A 1 634 ? -9.16731 7.89675 -57.64256 1.000 28.72805 634 LYS A N 1
ATOM 4866 C CA . LYS A 1 634 ? -8.24820 9.01466 -57.45706 1.000 32.22265 634 LYS A CA 1
ATOM 4867 C C . LYS A 1 634 ? -7.13492 8.99681 -58.49501 1.000 31.77808 634 LYS A C 1
ATOM 4868 O O . LYS A 1 634 ? -6.67740 10.05898 -58.94282 1.000 34.39825 634 LYS A O 1
ATOM 4874 N N . GLN A 1 635 ? -6.66986 7.80322 -58.89130 1.000 31.60925 635 GLN A N 1
ATOM 4875 C CA . GLN A 1 635 ? -5.52891 7.68749 -59.81397 1.000 34.08705 635 GLN A CA 1
ATOM 4876 C C . GLN A 1 635 ? -5.92585 6.78434 -60.98309 1.000 31.36488 635 GLN A C 1
ATOM 4877 O O . GLN A 1 635 ? -5.38943 5.68750 -61.16479 1.000 32.35435 635 GLN A O 1
ATOM 4883 N N . LEU A 1 636 ? -6.83898 7.28212 -61.81091 1.000 31.80953 636 LEU A N 1
ATOM 4884 C CA . LEU A 1 636 ? -7.39353 6.45046 -62.86964 1.000 34.73444 636 LEU A CA 1
ATOM 4885 C C . LEU A 1 636 ? -6.33015 6.05926 -63.88825 1.000 40.34862 636 LEU A C 1
ATOM 4886 O O . LEU A 1 636 ? -6.37920 4.94993 -64.43675 1.000 31.99545 636 LEU A O 1
ATOM 4891 N N . ASP A 1 637 ? -5.33868 6.93455 -64.12085 1.000 35.82859 637 ASP A N 1
ATOM 4892 C CA . ASP A 1 637 ? -4.29650 6.63533 -65.10273 1.000 37.46664 637 ASP A CA 1
ATOM 4893 C C . ASP A 1 637 ? -3.48127 5.41434 -64.70522 1.000 37.86355 637 ASP A C 1
ATOM 4894 O O . ASP A 1 637 ? -2.91157 4.74345 -65.56928 1.000 44.99091 637 ASP A O 1
ATOM 4899 N N . ARG A 1 638 ? -3.39308 5.12773 -63.40867 1.000 33.26391 638 ARG A N 1
ATOM 4900 C CA . ARG A 1 638 ? -2.62344 4.00860 -62.88562 1.000 32.70594 638 ARG A CA 1
ATOM 4901 C C . ARG A 1 638 ? -3.45193 2.74899 -62.69014 1.000 35.54879 638 ARG A C 1
ATOM 4902 O O . ARG A 1 638 ? -2.88816 1.70818 -62.33555 1.000 33.38464 638 ARG A O 1
ATOM 4910 N N . GLN A 1 639 ? -4.76506 2.82416 -62.87924 1.000 28.96970 639 GLN A N 1
ATOM 4911 C CA . GLN A 1 639 ? -5.62912 1.67698 -62.63016 1.000 30.09657 639 GLN A CA 1
ATOM 4912 C C . GLN A 1 639 ? -5.43355 0.61096 -63.70604 1.000 33.60231 639 GLN A C 1
ATOM 4913 O O . GLN A 1 639 ? -5.24923 0.91793 -64.88889 1.000 31.39656 639 GLN A O 1
ATOM 4919 N N . ARG A 1 640 ? -5.48127 -0.65486 -63.30086 1.000 30.84208 640 ARG A N 1
ATOM 4920 C CA . ARG A 1 640 ? -5.42805 -1.73869 -64.27076 1.000 30.40419 640 ARG A CA 1
ATOM 4921 C C . ARG A 1 640 ? -6.76582 -2.44861 -64.42911 1.000 32.85300 640 ARG A C 1
ATOM 4922 O O . ARG A 1 640 ? -7.20744 -2.69246 -65.55827 1.000 33.20130 640 ARG A O 1
ATOM 4930 N N . ASP A 1 641 ? -7.43071 -2.79302 -63.33218 1.000 28.23749 641 ASP A N 1
ATOM 4931 C CA . ASP A 1 641 ? -8.70524 -3.50717 -63.41004 1.000 31.31101 641 ASP A CA 1
ATOM 4932 C C . ASP A 1 641 ? -9.84737 -2.50965 -63.51885 1.000 34.38212 641 ASP A C 1
ATOM 4933 O O . ASP A 1 641 ? -9.83416 -1.46449 -62.85969 1.000 31.15520 641 ASP A O 1
ATOM 4938 N N . TYR A 1 642 ? -10.83652 -2.83796 -64.34448 1.000 29.88674 642 TYR A N 1
ATOM 4939 C CA . TYR A 1 642 ? -12.04073 -2.02002 -64.44376 1.000 30.46230 642 TYR A CA 1
ATOM 4940 C C . TYR A 1 642 ? -12.96812 -2.29799 -63.26448 1.000 31.82767 642 TYR A C 1
ATOM 4941 O O . TYR A 1 642 ? -13.19713 -3.45533 -62.89253 1.000 33.73113 642 TYR A O 1
ATOM 4950 N N . TYR A 1 643 ? -13.50716 -1.23116 -62.66528 1.000 28.03446 643 TYR A N 1
ATOM 4951 C CA . TYR A 1 643 ? -14.32501 -1.42604 -61.46695 1.000 26.89271 643 TYR A CA 1
ATOM 4952 C C . TYR A 1 643 ? -15.64487 -2.12206 -61.80699 1.000 31.81098 643 TYR A C 1
ATOM 4953 O O . TYR A 1 643 ? -15.97292 -3.17659 -61.24068 1.000 29.69499 643 TYR A O 1
ATOM 4962 N N . HIS A 1 644 ? -16.43001 -1.54459 -62.71460 1.000 31.58865 644 HIS A N 1
ATOM 4963 C CA . HIS A 1 644 ? -17.72413 -2.12371 -63.06813 1.000 29.82398 644 HIS A CA 1
ATOM 4964 C C . HIS A 1 644 ? -17.59759 -2.94369 -64.34365 1.000 30.88128 644 HIS A C 1
ATOM 4965 O O . HIS A 1 644 ? -16.82660 -2.60086 -65.23939 1.000 31.73407 644 HIS A O 1
ATOM 4972 N N . ARG A 1 645 ? -18.36440 -4.04010 -64.41792 1.000 31.14667 645 ARG A N 1
ATOM 4973 C CA . ARG A 1 645 ? -18.24769 -4.98527 -65.52626 1.000 30.35823 645 ARG A CA 1
ATOM 4974 C C . ARG A 1 645 ? -19.60384 -5.54551 -65.93477 1.000 31.59551 645 ARG A C 1
ATOM 4975 O O . ARG A 1 645 ? -20.45910 -5.79570 -65.08239 1.000 33.80116 645 ARG A O 1
ATOM 4983 N N . ASN A 1 646 ? -19.78163 -5.76638 -67.24343 1.000 33.89260 646 ASN A N 1
ATOM 4984 C CA . ASN A 1 646 ? -20.91178 -6.53408 -67.78265 1.000 38.33690 646 ASN A CA 1
ATOM 4985 C C . ASN A 1 646 ? -22.24827 -5.84091 -67.51224 1.000 36.25660 646 ASN A C 1
ATOM 4986 O O . ASN A 1 646 ? -23.13135 -6.37879 -66.83684 1.000 33.20937 646 ASN A O 1
ATOM 4991 N N . VAL A 1 647 ? -22.38440 -4.63891 -68.06859 1.000 33.05138 647 VAL A N 1
ATOM 4992 C CA . VAL A 1 647 ? -23.57194 -3.80601 -67.91104 1.000 34.83212 647 VAL A CA 1
ATOM 4993 C C . VAL A 1 647 ? -24.30406 -3.83002 -69.24114 1.000 36.60457 647 VAL A C 1
ATOM 4994 O O . VAL A 1 647 ? -23.73117 -3.46313 -70.27392 1.000 34.87006 647 VAL A O 1
ATOM 4998 N N . LEU A 1 648 ? -25.55847 -4.26718 -69.22154 1.000 34.11149 648 LEU A N 1
ATOM 4999 C CA . LEU A 1 648 ? -26.33867 -4.50593 -70.43117 1.000 35.57090 648 LEU A CA 1
ATOM 5000 C C . LEU A 1 648 ? -27.58252 -3.63424 -70.38701 1.000 38.80632 648 LEU A C 1
ATOM 5001 O O . LEU A 1 648 ? -28.41675 -3.78444 -69.48806 1.000 33.74633 648 LEU A O 1
ATOM 5006 N N . ILE A 1 649 ? -27.69709 -2.71667 -71.34344 1.000 30.51558 649 ILE A N 1
ATOM 5007 C CA . ILE A 1 649 ? -28.79209 -1.75074 -71.39138 1.000 34.47849 649 ILE A CA 1
ATOM 5008 C C . ILE A 1 649 ? -29.52601 -2.00822 -72.69945 1.000 39.16273 649 ILE A C 1
ATOM 5009 O O . ILE A 1 649 ? -29.03517 -1.62813 -73.76871 1.000 36.77693 649 ILE A O 1
ATOM 5014 N N . GLU A 1 650 ? -30.70011 -2.63900 -72.62881 1.000 35.15107 650 GLU A N 1
ATOM 5015 C CA . GLU A 1 650 ? -31.35685 -3.15401 -73.82268 1.000 38.56935 650 GLU A CA 1
ATOM 5016 C C . GLU A 1 650 ? -32.86636 -2.97055 -73.73040 1.000 37.54736 650 GLU A C 1
ATOM 5017 O O . GLU A 1 650 ? -33.45360 -3.06599 -72.65674 1.000 34.09652 650 GLU A O 1
ATOM 5023 N N . ASN A 1 651 ? -33.49091 -2.70568 -74.87511 1.000 36.52697 651 ASN A N 1
ATOM 5024 C CA . ASN A 1 651 ? -34.94951 -2.76411 -75.00261 1.000 37.52601 651 ASN A CA 1
ATOM 5025 C C . ASN A 1 651 ? -35.64364 -1.79834 -74.04752 1.000 36.56982 651 ASN A C 1
ATOM 5026 O O . ASN A 1 651 ? -36.70528 -2.09519 -73.49865 1.000 39.96208 651 ASN A O 1
ATOM 5031 N N . ASN A 1 652 ? -35.03199 -0.64257 -73.82942 1.000 34.55365 652 ASN A N 1
ATOM 5032 C CA . ASN A 1 652 ? -35.66031 0.44261 -73.09161 1.000 35.85081 652 ASN A CA 1
ATOM 5033 C C . ASN A 1 652 ? -36.16000 1.51096 -74.05651 1.000 39.64180 652 ASN A C 1
ATOM 5034 O O . ASN A 1 652 ? -35.78452 1.55876 -75.23264 1.000 40.59920 652 ASN A O 1
ATOM 5039 N N . VAL A 1 653 ? -37.00781 2.38565 -73.53227 1.000 36.65011 653 VAL A N 1
ATOM 5040 C CA . VAL A 1 653 ? -37.51044 3.53645 -74.26592 1.000 38.13017 653 VAL A CA 1
ATOM 5041 C C . VAL A 1 653 ? -37.01405 4.77697 -73.54588 1.000 39.17497 653 VAL A C 1
ATOM 5042 O O . VAL A 1 653 ? -37.23900 4.93108 -72.33879 1.000 37.30160 653 VAL A O 1
ATOM 5046 N N . PHE A 1 654 ? -36.32303 5.64793 -74.27317 1.000 41.65053 654 PHE A N 1
ATOM 5047 C CA . PHE A 1 654 ? -35.87112 6.92498 -73.73939 1.000 38.17760 654 PHE A CA 1
ATOM 5048 C C . PHE A 1 654 ? -36.63419 8.02173 -74.46104 1.000 40.02869 654 PHE A C 1
ATOM 5049 O O . PHE A 1 654 ? -36.47860 8.18563 -75.66953 1.000 39.94219 654 PHE A O 1
ATOM 5057 N N . LYS A 1 655 ? -37.44713 8.76104 -73.72491 1.000 41.81633 655 LYS A N 1
ATOM 5058 C CA . LYS A 1 655 ? -38.06762 9.98753 -74.20516 1.000 40.73245 655 LYS A CA 1
ATOM 5059 C C . LYS A 1 655 ? -37.32810 11.11824 -73.51194 1.000 40.14505 655 LYS A C 1
ATOM 5060 O O . LYS A 1 655 ? -37.46114 11.29859 -72.29735 1.000 46.96227 655 LYS A O 1
ATOM 5066 N N . THR A 1 656 ? -36.52826 11.86363 -74.26388 1.000 41.98862 656 THR A N 1
ATOM 5067 C CA . THR A 1 656 ? -35.54999 12.72167 -73.61392 1.000 35.02135 656 THR A CA 1
ATOM 5068 C C . THR A 1 656 ? -35.28453 13.95755 -74.46000 1.000 41.19312 656 THR A C 1
ATOM 5069 O O . THR A 1 656 ? -35.35953 13.91521 -75.69034 1.000 40.56274 656 THR A O 1
ATOM 5073 N N . PHE A 1 657 ? -34.97154 15.06042 -73.78437 1.000 37.97700 657 PHE A N 1
ATOM 5074 C CA . PHE A 1 657 ? -34.39821 16.22002 -74.45333 1.000 41.08674 657 PHE A CA 1
ATOM 5075 C C . PHE A 1 657 ? -32.91643 15.93920 -74.70028 1.000 43.82399 657 PHE A C 1
ATOM 5076 O O . PHE A 1 657 ? -32.43921 14.81338 -74.52599 1.000 41.52064 657 PHE A O 1
ATOM 5084 N N . ASP A 1 658 ? -32.16686 16.97249 -75.08764 1.000 38.43557 658 ASP A N 1
ATOM 5085 C CA . ASP A 1 658 ? -30.76386 16.83907 -75.49592 1.000 38.96432 658 ASP A CA 1
ATOM 5086 C C . ASP A 1 658 ? -29.87752 16.78228 -74.25296 1.000 45.95278 658 ASP A C 1
ATOM 5087 O O . ASP A 1 658 ? -29.32211 17.78431 -73.79225 1.000 46.45651 658 ASP A O 1
ATOM 5092 N N . VAL A 1 659 ? -29.73462 15.57124 -73.71820 1.000 39.78533 659 VAL A N 1
ATOM 5093 C CA . VAL A 1 659 ? -28.92365 15.29274 -72.53334 1.000 37.89119 659 VAL A CA 1
ATOM 5094 C C . VAL A 1 659 ? -28.21649 13.96392 -72.79208 1.000 38.78398 659 VAL A C 1
ATOM 5095 O O . VAL A 1 659 ? -28.77998 13.09975 -73.47467 1.000 40.89782 659 VAL A O 1
ATOM 5099 N N . PRO A 1 660 ? -26.97344 13.77078 -72.34407 1.000 36.15829 660 PRO A N 1
ATOM 5100 C CA . PRO A 1 660 ? -26.29106 12.50252 -72.62629 1.000 37.10764 660 PRO A CA 1
ATOM 5101 C C . PRO A 1 660 ? -27.08661 11.30241 -72.13414 1.000 34.83984 660 PRO A C 1
ATOM 5102 O O . PRO A 1 660 ? -27.74649 11.34591 -71.09109 1.000 35.37925 660 PRO A O 1
ATOM 5106 N N . LEU A 1 661 ? -27.01715 10.22547 -72.91433 1.000 34.76487 661 LEU A N 1
ATOM 5107 C CA . LEU A 1 661 ? -27.71966 8.99392 -72.58565 1.000 36.67386 661 LEU A CA 1
ATOM 5108 C C . LEU A 1 661 ? -26.92720 8.16098 -71.59038 1.000 37.88661 661 LEU A C 1
ATOM 5109 O O . LEU A 1 661 ? -27.48852 7.64092 -70.62178 1.000 34.50953 661 LEU A O 1
ATOM 5114 N N . LEU A 1 662 ? -25.61768 8.04959 -71.80279 1.000 35.95030 662 LEU A N 1
ATOM 5115 C CA . LEU A 1 662 ? -24.78687 7.10911 -71.06430 1.000 34.04306 662 LEU A CA 1
ATOM 5116 C C . LEU A 1 662 ? -23.42217 7.73168 -70.81965 1.000 34.11842 662 LEU A C 1
ATOM 5117 O O . LEU A 1 662 ? -22.73768 8.10274 -71.77613 1.000 35.31635 662 LEU A O 1
ATOM 5122 N N . PHE A 1 663 ? -23.03889 7.84748 -69.54708 1.000 31.26852 663 PHE A N 1
ATOM 5123 C CA . PHE A 1 663 ? -21.70380 8.25541 -69.11795 1.000 33.30196 663 PHE A CA 1
ATOM 5124 C C . PHE A 1 663 ? -21.12514 7.11484 -68.29075 1.000 36.21720 663 PHE A C 1
ATOM 5125 O O . PHE A 1 663 ? -21.82235 6.58147 -67.42704 1.000 32.37862 663 PHE A O 1
ATOM 5133 N N . ALA A 1 664 ? -19.87113 6.72287 -68.55280 1.000 31.31847 664 ALA A N 1
ATOM 5134 C CA . ALA A 1 664 ? -19.27389 5.64575 -67.77241 1.000 32.77402 664 ALA A CA 1
ATOM 5135 C C . ALA A 1 664 ? -17.78822 5.87984 -67.55148 1.000 33.31778 664 ALA A C 1
ATOM 5136 O O . ALA A 1 664 ? -17.08903 6.36894 -68.44318 1.000 30.86503 664 ALA A O 1
ATOM 5138 N N . ILE A 1 665 ? -17.33057 5.53095 -66.34240 1.000 31.97667 665 ILE A N 1
ATOM 5139 C CA . ILE A 1 665 ? -15.92328 5.48697 -65.95005 1.000 31.13330 665 ILE A CA 1
ATOM 5140 C C . ILE A 1 665 ? -15.59307 4.05682 -65.54738 1.000 33.89223 665 ILE A C 1
ATOM 5141 O O . ILE A 1 665 ? -16.40494 3.39743 -64.89135 1.000 29.02609 665 ILE A O 1
ATOM 5146 N N . SER A 1 666 ? -14.40302 3.58564 -65.91388 1.000 27.52780 666 SER A N 1
ATOM 5147 C CA . SER A 1 666 ? -13.85623 2.34587 -65.34897 1.000 30.45136 666 SER A CA 1
ATOM 5148 C C . SER A 1 666 ? -14.85911 1.19759 -65.46441 1.000 30.08462 666 SER A C 1
ATOM 5149 O O . SER A 1 666 ? -15.15205 0.48447 -64.50134 1.000 29.81932 666 SER A O 1
ATOM 5152 N N . THR A 1 667 ? -15.39556 1.02811 -66.66729 1.000 28.21523 667 THR A N 1
ATOM 5153 C CA . THR A 1 667 ? -16.37268 -0.01451 -66.96344 1.000 28.05612 667 THR A CA 1
ATOM 5154 C C . THR A 1 667 ? -15.89147 -0.87271 -68.12803 1.000 32.96115 667 THR A C 1
ATOM 5155 O O . THR A 1 667 ? -15.38043 -0.35819 -69.12774 1.000 31.90051 667 THR A O 1
ATOM 5159 N N . ASP A 1 668 ? -16.02412 -2.18720 -67.97885 1.000 32.27720 668 ASP A N 1
ATOM 5160 C CA . ASP A 1 668 ? -15.62900 -3.13889 -69.00755 1.000 32.32832 668 ASP A CA 1
ATOM 5161 C C . ASP A 1 668 ? -16.83067 -3.99531 -69.38467 1.000 33.99735 668 ASP A C 1
ATOM 5162 O O . ASP A 1 668 ? -17.48625 -4.56518 -68.50907 1.000 33.86918 668 ASP A O 1
ATOM 5167 N N . ASN A 1 669 ? -17.09811 -4.08750 -70.68577 1.000 32.60065 669 ASN A N 1
ATOM 5168 C CA . ASN A 1 669 ? -18.22831 -4.82671 -71.25862 1.000 41.97207 669 ASN A CA 1
ATOM 5169 C C . ASN A 1 669 ? -19.53536 -4.09918 -70.96687 1.000 42.95382 669 ASN A C 1
ATOM 5170 O O . ASN A 1 669 ? -20.22868 -4.37037 -69.97623 1.000 36.37886 669 ASN A O 1
ATOM 5175 N N . LEU A 1 670 ? -19.87863 -3.17413 -71.85476 1.000 34.59887 670 LEU A N 1
ATOM 5176 C CA . LEU A 1 670 ? -20.96331 -2.22676 -71.63886 1.000 35.49718 670 LEU A CA 1
ATOM 5177 C C . LEU A 1 670 ? -21.71956 -2.14782 -72.95422 1.000 40.53213 670 LEU A C 1
ATOM 5178 O O . LEU A 1 670 ? -21.16050 -1.71374 -73.96165 1.000 38.78382 670 LEU A O 1
ATOM 5183 N N . LYS A 1 671 ? -22.97014 -2.60300 -72.96123 1.000 38.36567 671 LYS A N 1
ATOM 5184 C CA . LYS A 1 671 ? -23.72856 -2.75765 -74.19686 1.000 37.17295 671 LYS A CA 1
ATOM 5185 C C . LYS A 1 671 ? -24.97609 -1.89302 -74.13815 1.000 39.03744 671 LYS A C 1
ATOM 5186 O O . LYS A 1 671 ? -25.72360 -1.92803 -73.15597 1.000 39.91396 671 LYS A O 1
ATOM 5192 N N . PHE A 1 672 ? -25.19401 -1.11669 -75.18597 1.000 38.00855 672 PHE A N 1
ATOM 5193 C CA . PHE A 1 672 ? -26.35973 -0.24852 -75.29475 1.000 40.16503 672 PHE A CA 1
ATOM 5194 C C . PHE A 1 672 ? -27.01268 -0.63236 -76.61286 1.000 41.41405 672 PHE A C 1
ATOM 5195 O O . PHE A 1 672 ? -26.64982 -0.10304 -77.66512 1.000 38.70704 672 PHE A O 1
ATOM 5203 N N . ILE A 1 673 ? -27.96131 -1.57247 -76.56016 1.000 39.61991 673 ILE A N 1
ATOM 5204 C CA . ILE A 1 673 ? -28.46049 -2.23026 -77.76301 1.000 38.68258 673 ILE A CA 1
ATOM 5205 C C . ILE A 1 673 ? -29.98712 -2.27492 -77.76800 1.000 41.78119 673 ILE A C 1
ATOM 5206 O O . ILE A 1 673 ? -30.62649 -2.42592 -76.72031 1.000 39.40409 673 ILE A O 1
ATOM 5211 N N . ASN A 1 674 ? -30.56974 -2.12712 -78.96102 1.000 40.96974 674 ASN A N 1
ATOM 5212 C CA . ASN A 1 674 ? -31.99697 -2.37235 -79.18882 1.000 41.92326 674 ASN A CA 1
ATOM 5213 C C . ASN A 1 674 ? -32.87950 -1.49047 -78.31877 1.000 43.86324 674 ASN A C 1
ATOM 5214 O O . ASN A 1 674 ? -33.95379 -1.91305 -77.88986 1.000 39.91458 674 ASN A O 1
ATOM 5219 N N . ASN A 1 675 ? -32.42935 -0.27772 -78.02884 1.000 37.62392 675 ASN A N 1
ATOM 5220 C CA . ASN A 1 675 ? -33.23865 0.69453 -77.31402 1.000 40.49869 675 ASN A CA 1
ATOM 5221 C C . ASN A 1 675 ? -33.91908 1.62597 -78.31246 1.000 39.03001 675 ASN A C 1
ATOM 5222 O O . ASN A 1 675 ? -33.53609 1.70654 -79.47952 1.000 46.62153 675 ASN A O 1
ATOM 5227 N N . LYS A 1 676 ? -34.94389 2.32699 -77.83996 1.000 35.48533 676 LYS A N 1
ATOM 5228 C CA . LYS A 1 676 ? -35.64586 3.32703 -78.63024 1.000 38.23912 676 LYS A CA 1
ATOM 5229 C C . LYS A 1 676 ? -35.44172 4.68591 -77.97931 1.000 43.73086 676 LYS A C 1
ATOM 5230 O O . LYS A 1 676 ? -35.77630 4.86842 -76.80372 1.000 42.99224 676 LYS A O 1
ATOM 5236 N N . VAL A 1 677 ? -34.89089 5.63500 -78.73254 1.000 39.96417 677 VAL A N 1
ATOM 5237 C CA . VAL A 1 677 ? -34.62128 6.97294 -78.22161 1.000 40.35559 677 VAL A CA 1
ATOM 5238 C C . VAL A 1 677 ? -35.42840 7.97540 -79.04138 1.000 43.26233 677 VAL A C 1
ATOM 5239 O O . VAL A 1 677 ? -35.23729 8.08758 -80.25949 1.000 48.42799 677 VAL A O 1
ATOM 5243 N N . ILE A 1 678 ? -36.32189 8.70879 -78.37776 1.000 40.28438 678 ILE A N 1
ATOM 5244 C CA . ILE A 1 678 ? -37.15099 9.72670 -79.02511 1.000 40.46013 678 ILE A CA 1
ATOM 5245 C C . ILE A 1 678 ? -36.78565 11.06928 -78.41710 1.000 45.58433 678 ILE A C 1
ATOM 5246 O O . ILE A 1 678 ? -37.05463 11.31293 -77.23363 1.000 40.93997 678 ILE A O 1
ATOM 5251 N N . TYR A 1 679 ? -36.18561 11.94583 -79.22069 1.000 44.80470 679 TYR A N 1
ATOM 5252 C CA . TYR A 1 679 ? -35.72901 13.23590 -78.73054 1.000 42.45990 679 TYR A CA 1
ATOM 5253 C C . TYR A 1 679 ? -36.82943 14.28786 -78.80092 1.000 45.22416 679 TYR A C 1
ATOM 5254 O O . TYR A 1 679 ? -37.64928 14.29330 -79.72260 1.000 43.69309 679 TYR A O 1
ATOM 5263 N N . ASN A 1 680 ? -36.84145 15.17268 -77.80503 1.000 46.15720 680 ASN A N 1
ATOM 5264 C CA . ASN A 1 680 ? -37.70939 16.34205 -77.75099 1.000 50.53308 680 ASN A CA 1
ATOM 5265 C C . ASN A 1 680 ? -36.85720 17.55249 -77.38736 1.000 52.93932 680 ASN A C 1
ATOM 5266 O O . ASN A 1 680 ? -35.65704 17.43185 -77.13168 1.000 47.24365 680 ASN A O 1
ATOM 5271 N N . ASP A 1 681 ? -37.47764 18.73088 -77.35829 1.000 48.59433 681 ASP A N 1
ATOM 5272 C CA . ASP A 1 681 ? -36.78411 19.94957 -76.95306 1.000 50.01299 681 ASP A CA 1
ATOM 5273 C C . ASP A 1 681 ? -37.52362 20.63286 -75.81202 1.000 53.88492 681 ASP A C 1
ATOM 5274 O O . ASP A 1 681 ? -37.55361 21.86333 -75.71631 1.000 54.08364 681 ASP A O 1
ATOM 5279 N N . GLU A 1 682 ? -38.10732 19.83850 -74.90579 1.000 46.87832 682 GLU A N 1
ATOM 5280 C CA . GLU A 1 682 ? -38.88707 20.40456 -73.80990 1.000 47.31671 682 GLU A CA 1
ATOM 5281 C C . GLU A 1 682 ? -38.02355 21.06370 -72.73589 1.000 50.42471 682 GLU A C 1
ATOM 5282 O O . GLU A 1 682 ? -38.53960 21.86810 -71.95220 1.000 50.13707 682 GLU A O 1
ATOM 5288 N N . PHE A 1 683 ? -36.73855 20.73527 -72.66626 1.000 46.29091 683 PHE A N 1
ATOM 5289 C CA . PHE A 1 683 ? -35.82669 21.34956 -71.71055 1.000 44.86821 683 PHE A CA 1
ATOM 5290 C C . PHE A 1 683 ? -34.54670 21.73894 -72.43405 1.000 47.04678 683 PHE A C 1
ATOM 5291 O O . PHE A 1 683 ? -34.25350 21.24245 -73.52554 1.000 45.99748 683 PHE A O 1
ATOM 5299 N N . LYS A 1 684 ? -33.78657 22.63941 -71.81053 1.000 44.03213 684 LYS A N 1
ATOM 5300 C CA . LYS A 1 684 ? -32.58836 23.17666 -72.44844 1.000 54.38080 684 LYS A CA 1
ATOM 5301 C C . LYS A 1 684 ? -31.55220 22.07965 -72.65029 1.000 48.13242 684 LYS A C 1
ATOM 5302 O O . LYS A 1 684 ? -31.23822 21.33066 -71.72355 1.000 45.49341 684 LYS A O 1
ATOM 5308 N N . GLY A 1 685 ? -31.01104 21.99096 -73.86372 1.000 44.93244 685 GLY A N 1
ATOM 5309 C CA . GLY A 1 685 ? -30.04668 20.95243 -74.15800 1.000 44.30951 685 GLY A CA 1
ATOM 5310 C C . GLY A 1 685 ? -28.67930 21.25255 -73.56978 1.000 47.69697 685 GLY A C 1
ATOM 5311 O O . GLY A 1 685 ? -28.29380 22.40606 -73.36712 1.000 43.47522 685 GLY A O 1
ATOM 5312 N N . TRP A 1 686 ? -27.92629 20.18510 -73.30306 1.000 38.96838 686 TRP A N 1
ATOM 5313 C CA . TRP A 1 686 ? -26.56147 20.34034 -72.81402 1.000 45.13210 686 TRP A CA 1
ATOM 5314 C C . TRP A 1 686 ? -25.53190 20.52256 -73.92025 1.000 43.36878 686 TRP A C 1
ATOM 5315 O O . TRP A 1 686 ? -24.40944 20.95116 -73.62986 1.000 44.67784 686 TRP A O 1
ATOM 5326 N N . GLY A 1 687 ? -25.85839 20.16673 -75.16092 1.000 44.62681 687 GLY A N 1
ATOM 5327 C CA . GLY A 1 687 ? -24.89330 20.29521 -76.24223 1.000 39.38142 687 GLY A CA 1
ATOM 5328 C C . GLY A 1 687 ? -23.70694 19.35862 -76.16076 1.000 47.97591 687 GLY A C 1
ATOM 5329 O O . GLY A 1 687 ? -22.64906 19.66620 -76.71205 1.000 42.33667 687 GLY A O 1
ATOM 5330 N N . GLN A 1 688 ? -23.84556 18.22173 -75.48748 1.000 44.41301 688 GLN A N 1
ATOM 5331 C CA . GLN A 1 688 ? -22.75791 17.26461 -75.31342 1.000 45.95504 688 GLN A CA 1
ATOM 5332 C C . GLN A 1 688 ? -23.02017 16.01364 -76.13988 1.000 47.38590 688 GLN A C 1
ATOM 5333 O O . GLN A 1 688 ? -24.10898 15.81552 -76.68758 1.000 42.04851 688 GLN A O 1
ATOM 5339 N N . LYS A 1 689 ? -22.01023 15.15273 -76.20793 1.000 42.91741 689 LYS A N 1
ATOM 5340 C CA . LYS A 1 689 ? -22.16373 13.90858 -76.94173 1.000 43.14715 689 LYS A CA 1
ATOM 5341 C C . LYS A 1 689 ? -23.04169 12.93074 -76.15575 1.000 42.08179 689 LYS A C 1
ATOM 5342 O O . LYS A 1 689 ? -23.05049 12.94392 -74.91790 1.000 42.12727 689 LYS A O 1
ATOM 5348 N N . PRO A 1 690 ? -23.81629 12.09316 -76.85663 1.000 42.37855 690 PRO A N 1
ATOM 5349 C CA . PRO A 1 690 ? -24.75867 11.20328 -76.15661 1.000 37.09613 690 PRO A CA 1
ATOM 5350 C C . PRO A 1 690 ? -24.08223 10.08264 -75.38108 1.000 34.62776 690 PRO A C 1
ATOM 5351 O O . PRO A 1 690 ? -24.68057 9.56691 -74.42496 1.000 38.79250 690 PRO A O 1
ATOM 5355 N N . PHE A 1 691 ? -22.86099 9.69611 -75.75322 1.000 36.00262 691 PHE A N 1
ATOM 5356 C CA . PHE A 1 691 ? -22.09725 8.66345 -75.06874 1.000 37.26196 691 PHE A CA 1
ATOM 5357 C C . PHE A 1 691 ? -20.75106 9.23599 -74.66330 1.000 35.10486 691 PHE A C 1
ATOM 5358 O O . PHE A 1 691 ? -20.06257 9.85287 -75.48145 1.000 38.74876 691 PHE A O 1
ATOM 5366 N N . GLN A 1 692 ? -20.39079 9.04993 -73.39791 1.000 34.96863 692 GLN A N 1
ATOM 5367 C CA . GLN A 1 692 ? -19.14716 9.57663 -72.85365 1.000 37.00399 692 GLN A CA 1
ATOM 5368 C C . GLN A 1 692 ? -18.47029 8.48670 -72.03803 1.000 38.54712 692 GLN A C 1
ATOM 5369 O O . GLN A 1 692 ? -19.09203 7.91933 -71.13186 1.000 34.98927 692 GLN A O 1
ATOM 5375 N N . PHE A 1 693 ? -17.20446 8.18758 -72.35671 1.000 31.92555 693 PHE A N 1
ATOM 5376 C CA . PHE A 1 693 ? -16.50197 7.06658 -71.73491 1.000 34.08636 693 PHE A CA 1
ATOM 5377 C C . PHE A 1 693 ? -15.13584 7.49496 -71.22606 1.000 36.48741 693 PHE A C 1
ATOM 5378 O O . PHE A 1 693 ? -14.36532 8.11130 -71.96756 1.000 39.48740 693 PHE A O 1
ATOM 5386 N N . ARG A 1 694 ? -14.83145 7.14975 -69.97356 1.000 32.11867 694 ARG A N 1
ATOM 5387 C CA . ARG A 1 694 ? -13.53903 7.44309 -69.35310 1.000 35.33375 694 ARG A CA 1
ATOM 5388 C C . ARG A 1 694 ? -12.92664 6.13375 -68.87240 1.000 37.39914 694 ARG A C 1
ATOM 5389 O O . ARG A 1 694 ? -13.47971 5.48051 -67.97911 1.000 36.93687 694 ARG A O 1
ATOM 5397 N N . ARG A 1 695 ? -11.78349 5.75578 -69.45307 1.000 35.12797 695 ARG A N 1
ATOM 5398 C CA . ARG A 1 695 ? -11.16686 4.45379 -69.19746 1.000 33.36684 695 ARG A CA 1
ATOM 5399 C C . ARG A 1 695 ? -12.19572 3.32493 -69.15839 1.000 34.14231 695 ARG A C 1
ATOM 5400 O O . ARG A 1 695 ? -12.44348 2.72502 -68.11124 1.000 32.52811 695 ARG A O 1
ATOM 5408 N N . CYS A 1 696 ? -12.79409 3.03519 -70.30042 1.000 31.15019 696 CYS A N 1
ATOM 5409 C CA . CYS A 1 696 ? -13.73537 1.93946 -70.46782 1.000 31.69999 696 CYS A CA 1
ATOM 5410 C C . CYS A 1 696 ? -13.20674 0.98875 -71.53402 1.000 35.75872 696 CYS A C 1
ATOM 5411 O O . CYS A 1 696 ? -12.28765 1.32048 -72.29064 1.000 36.00242 696 CYS A O 1
ATOM 5414 N N . ALA A 1 697 ? -13.80159 -0.20301 -71.60688 1.000 36.40256 697 ALA A N 1
ATOM 5415 C CA . ALA A 1 697 ? -13.38918 -1.18779 -72.60002 1.000 39.59032 697 ALA A CA 1
ATOM 5416 C C . ALA A 1 697 ? -14.60013 -1.99758 -73.05218 1.000 37.89052 697 ALA A C 1
ATOM 5417 O O . ALA A 1 697 ? -15.57270 -2.14618 -72.31314 1.000 33.07103 697 ALA A O 1
ATOM 5419 N N . ASN A 1 698 ? -14.53887 -2.50285 -74.28342 1.000 35.56691 698 ASN A N 1
ATOM 5420 C CA . ASN A 1 698 ? -15.54494 -3.43364 -74.80470 1.000 41.47923 698 ASN A CA 1
ATOM 5421 C C . ASN A 1 698 ? -16.95130 -2.83041 -74.77699 1.000 38.58292 698 ASN A C 1
ATOM 5422 O O . ASN A 1 698 ? -17.89736 -3.38371 -74.20471 1.000 36.79242 698 ASN A O 1
ATOM 5427 N N . ILE A 1 699 ? -17.07060 -1.69129 -75.42644 1.000 34.93268 699 ILE A N 1
ATOM 5428 C CA . ILE A 1 699 ? -18.33719 -0.98860 -75.59330 1.000 37.20493 699 ILE A CA 1
ATOM 5429 C C . ILE A 1 699 ? -18.97888 -1.46922 -76.88271 1.000 42.35835 699 ILE A C 1
ATOM 5430 O O . ILE A 1 699 ? -18.30109 -1.58743 -77.91232 1.000 41.61738 699 ILE A O 1
ATOM 5435 N N . LEU A 1 700 ? -20.28887 -1.74242 -76.83840 1.000 35.90372 700 LEU A N 1
ATOM 5436 C CA . LEU A 1 700 ? -21.06033 -2.07802 -78.03054 1.000 40.64872 700 LEU A CA 1
ATOM 5437 C C . LEU A 1 700 ? -22.31400 -1.21212 -78.08221 1.000 43.02695 700 LEU A C 1
ATOM 5438 O O . LEU A 1 700 ? -23.13000 -1.24557 -77.15632 1.000 41.45531 700 LEU A O 1
ATOM 5443 N N . ILE A 1 701 ? -22.48347 -0.46375 -79.17456 1.000 38.42243 701 ILE A N 1
ATOM 5444 C CA . ILE A 1 701 ? -23.66312 0.37714 -79.39233 1.000 41.46242 701 ILE A CA 1
ATOM 5445 C C . ILE A 1 701 ? -24.27709 -0.05178 -80.72193 1.000 48.15568 701 ILE A C 1
ATOM 5446 O O . ILE A 1 701 ? -23.72803 0.25182 -81.78878 1.000 47.43273 701 ILE A O 1
ATOM 5451 N N . LYS A 1 702 ? -25.41039 -0.75582 -80.66899 1.000 43.08158 702 LYS A N 1
ATOM 5452 C CA . LYS A 1 702 ? -25.87920 -1.47723 -81.84507 1.000 49.34327 702 LYS A CA 1
ATOM 5453 C C . LYS A 1 702 ? -27.39726 -1.59470 -81.85389 1.000 46.99360 702 LYS A C 1
ATOM 5454 O O . LYS A 1 702 ? -28.01648 -1.82216 -80.81316 1.000 43.54764 702 LYS A O 1
ATOM 5460 N N . ASP A 1 703 ? -27.98310 -1.43687 -83.04077 1.000 47.36404 703 ASP A N 1
ATOM 5461 C CA . ASP A 1 703 ? -29.38198 -1.78937 -83.31671 1.000 55.30458 703 ASP A CA 1
ATOM 5462 C C . ASP A 1 703 ? -30.37253 -0.93632 -82.53521 1.000 50.52057 703 ASP A C 1
ATOM 5463 O O . ASP A 1 703 ? -31.49126 -1.37485 -82.25688 1.000 50.96035 703 ASP A O 1
ATOM 5468 N N . ASN A 1 704 ? -29.97949 0.27482 -82.16433 1.000 45.14013 704 ASN A N 1
ATOM 5469 C CA . ASN A 1 704 ? -30.91708 1.18757 -81.53945 1.000 43.35122 704 ASN A CA 1
ATOM 5470 C C . ASN A 1 704 ? -31.71836 1.91720 -82.61065 1.000 44.62256 704 ASN A C 1
ATOM 5471 O O . ASN A 1 704 ? -31.29276 2.04122 -83.75695 1.000 48.11672 704 ASN A O 1
ATOM 5476 N N . LYS A 1 705 ? -32.90247 2.38361 -82.22592 1.000 40.24424 705 LYS A N 1
ATOM 5477 C CA . LYS A 1 705 ? -33.76739 3.17369 -83.09306 1.000 41.76271 705 LYS A CA 1
ATOM 5478 C C . LYS A 1 705 ? -33.90152 4.56248 -82.48549 1.000 50.29339 705 LYS A C 1
ATOM 5479 O O . LYS A 1 705 ? -34.31965 4.69770 -81.33289 1.000 49.19834 705 LYS A O 1
ATOM 5485 N N . VAL A 1 706 ? -33.53709 5.58901 -83.24915 1.000 43.34107 706 VAL A N 1
ATOM 5486 C CA . VAL A 1 706 ? -33.51390 6.95957 -82.75639 1.000 44.34486 706 VAL A CA 1
ATOM 5487 C C . VAL A 1 706 ? -34.42211 7.81233 -83.62683 1.000 46.32109 706 VAL A C 1
ATOM 5488 O O . VAL A 1 706 ? -34.44118 7.66584 -84.85342 1.000 54.70818 706 VAL A O 1
ATOM 5492 N N . LEU A 1 707 ? -35.19061 8.68911 -82.98742 1.000 48.62229 707 LEU A N 1
ATOM 5493 C CA . LEU A 1 707 ? -36.04447 9.63459 -83.68950 1.000 50.39895 707 LEU A CA 1
ATOM 5494 C C . LEU A 1 707 ? -35.73683 11.02197 -83.13824 1.000 53.64913 707 LEU A C 1
ATOM 5495 O O . LEU A 1 707 ? -35.76901 11.21733 -81.90732 1.000 50.54153 707 LEU A O 1
ATOM 5500 N N . PRO A 1 708 ? -35.39894 12.00116 -83.99488 1.000 53.38149 708 PRO A N 1
ATOM 5501 C CA . PRO A 1 708 ? -35.28814 11.91785 -85.45925 1.000 55.46452 708 PRO A CA 1
ATOM 5502 C C . PRO A 1 708 ? -34.12868 11.02145 -85.91356 1.000 59.43834 708 PRO A C 1
ATOM 5503 O O . PRO A 1 708 ? -33.13466 10.89899 -85.18854 1.000 55.13518 708 PRO A O 1
ATOM 5507 N N . PRO A 1 709 ? -34.26472 10.39908 -87.08490 1.000 50.95250 709 PRO A N 1
ATOM 5508 C CA . PRO A 1 709 ? -33.35206 9.30686 -87.44923 1.000 56.98357 709 PRO A CA 1
ATOM 5509 C C . PRO A 1 709 ? -31.92536 9.79683 -87.62332 1.000 60.66111 709 PRO A C 1
ATOM 5510 O O . PRO A 1 709 ? -31.67977 10.86747 -88.18288 1.000 58.11790 709 PRO A O 1
ATOM 5514 N N . ARG A 1 710 ? -30.98323 8.99074 -87.14328 1.000 66.05511 710 ARG A N 1
ATOM 5515 C CA . ARG A 1 710 ? -29.56469 9.28862 -87.28505 1.000 66.25183 710 ARG A CA 1
ATOM 5516 C C . ARG A 1 710 ? -28.77901 7.99360 -87.18468 1.000 65.24902 710 ARG A C 1
ATOM 5517 O O . ARG A 1 710 ? -29.28492 6.97401 -86.70851 1.000 57.82877 710 ARG A O 1
ATOM 5525 N N . THR A 1 711 ? -27.53175 8.05280 -87.64495 1.000 66.72744 711 THR A N 1
ATOM 5526 C CA . THR A 1 711 ? -26.58331 6.95307 -87.53156 1.000 62.20753 711 THR A CA 1
ATOM 5527 C C . THR A 1 711 ? -25.51699 7.35530 -86.52532 1.000 64.03489 711 THR A C 1
ATOM 5528 O O . THR A 1 711 ? -24.81512 8.35076 -86.73147 1.000 62.09568 711 THR A O 1
ATOM 5532 N N . TRP A 1 712 ? -25.40425 6.59200 -85.43941 1.000 59.48202 712 TRP A N 1
ATOM 5533 C CA . TRP A 1 712 ? -24.39324 6.86178 -84.42598 1.000 51.30918 712 TRP A CA 1
ATOM 5534 C C . TRP A 1 712 ? -23.03905 6.30374 -84.84937 1.000 56.00951 712 TRP A C 1
ATOM 5535 O O . TRP A 1 712 ? -22.93509 5.15151 -85.27945 1.000 53.28018 712 TRP A O 1
ATOM 5546 N N . THR A 1 713 ? -21.99989 7.12628 -84.72051 1.000 50.02175 713 THR A N 1
ATOM 5547 C CA . THR A 1 713 ? -20.63630 6.68778 -84.98238 1.000 46.28375 713 THR A CA 1
ATOM 5548 C C . THR A 1 713 ? -19.71798 7.07167 -83.82678 1.000 53.20916 713 THR A C 1
ATOM 5549 O O . THR A 1 713 ? -20.17960 7.59769 -82.80773 1.000 50.12199 713 THR A O 1
ATOM 5553 N N . LEU A 1 714 ? -18.41433 6.81280 -83.98559 1.000 49.31068 714 LEU A N 1
ATOM 5554 C CA . LEU A 1 714 ? -17.42362 7.25249 -83.00885 1.000 50.27242 714 LEU A CA 1
ATOM 5555 C C . LEU A 1 714 ? -17.52006 8.74390 -82.72141 1.000 51.77331 714 LEU A C 1
ATOM 5556 O O . LEU A 1 714 ? -17.22257 9.18130 -81.60421 1.000 52.64761 714 LEU A O 1
ATOM 5561 N N . GLU A 1 715 ? -17.92845 9.54331 -83.70637 1.000 49.27023 715 GLU A N 1
ATOM 5562 C CA . GLU A 1 715 ? -17.98936 10.98134 -83.48843 1.000 50.58361 715 GLU A CA 1
ATOM 5563 C C . GLU A 1 715 ? -19.10173 11.37759 -82.53381 1.000 49.67615 715 GLU A C 1
ATOM 5564 O O . GLU A 1 715 ? -19.16395 12.54041 -82.12283 1.000 53.13417 715 GLU A O 1
ATOM 5570 N N . ASP A 1 716 ? -19.97250 10.44570 -82.17210 1.000 47.67241 716 ASP A N 1
ATOM 5571 C CA . ASP A 1 716 ? -20.98874 10.68515 -81.16311 1.000 48.12654 716 ASP A CA 1
ATOM 5572 C C . ASP A 1 716 ? -20.55147 10.22453 -79.78533 1.000 43.80242 716 ASP A C 1
ATOM 5573 O O . ASP A 1 716 ? -21.38150 10.15453 -78.88301 1.000 40.29276 716 ASP A O 1
ATOM 5578 N N . CYS A 1 717 ? -19.27329 9.90593 -79.60273 1.000 43.92014 717 CYS A N 1
ATOM 5579 C CA . CYS A 1 717 ? -18.74283 9.49847 -78.30883 1.000 48.67188 717 CYS A CA 1
ATOM 5580 C C . CYS A 1 717 ? -17.63320 10.44776 -77.87993 1.000 45.86563 717 CYS A C 1
ATOM 5581 O O . CYS A 1 717 ? -16.82144 10.87201 -78.70385 1.000 47.17650 717 CYS A O 1
ATOM 5584 N N . LYS A 1 718 ? -17.61960 10.80017 -76.59366 1.000 42.44987 718 LYS A N 1
ATOM 5585 C CA . LYS A 1 718 ? -16.47866 11.48449 -75.99705 1.000 46.30845 718 LYS A CA 1
ATOM 5586 C C . LYS A 1 718 ? -15.60327 10.40957 -75.37020 1.000 43.41629 718 LYS A C 1
ATOM 5587 O O . LYS A 1 718 ? -16.07519 9.65181 -74.52005 1.000 42.17614 718 LYS A O 1
ATOM 5593 N N . LEU A 1 719 ? -14.35133 10.31181 -75.80807 1.000 42.74066 719 LEU A N 1
ATOM 5594 C CA . LEU A 1 719 ? -13.44512 9.27019 -75.33062 1.000 42.02101 719 LEU A CA 1
ATOM 5595 C C . LEU A 1 719 ? -12.31455 9.88616 -74.51526 1.000 44.11284 719 LEU A C 1
ATOM 5596 O O . LEU A 1 719 ? -11.65010 10.82530 -74.97445 1.000 45.22783 719 LEU A O 1
ATOM 5601 N N . GLU A 1 720 ? -12.09616 9.35267 -73.31133 1.000 41.53876 720 GLU A N 1
ATOM 5602 C CA . GLU A 1 720 ? -10.96700 9.72979 -72.46240 1.000 39.13271 720 GLU A CA 1
ATOM 5603 C C . GLU A 1 720 ? -10.27575 8.46272 -71.97985 1.000 44.46729 720 GLU A C 1
ATOM 5604 O O . GLU A 1 720 ? -10.88320 7.66636 -71.25900 1.000 35.93760 720 GLU A O 1
ATOM 5610 N N . ASN A 1 721 ? -9.01062 8.27089 -72.37409 1.000 37.07049 721 ASN A N 1
ATOM 5611 C CA . ASN A 1 721 ? -8.27471 7.04982 -72.01864 1.000 43.15994 721 ASN A CA 1
ATOM 5612 C C . ASN A 1 721 ? -9.07217 5.80496 -72.40163 1.000 43.78766 721 ASN A C 1
ATOM 5613 O O . ASN A 1 721 ? -9.08171 4.79493 -71.69700 1.000 40.34023 721 ASN A O 1
ATOM 5618 N N . THR A 1 722 ? -9.76297 5.88545 -73.53218 1.000 41.26209 722 THR A N 1
ATOM 5619 C CA . THR A 1 722 ? -10.57455 4.78705 -74.04769 1.000 35.48058 722 THR A CA 1
ATOM 5620 C C . THR A 1 722 ? -10.23177 4.68491 -75.52598 1.000 42.98101 722 THR A C 1
ATOM 5621 O O . THR A 1 722 ? -10.69790 5.52225 -76.31645 1.000 41.09817 722 THR A O 1
ATOM 5625 N N . PRO A 1 723 ? -9.39134 3.72464 -75.93117 1.000 43.18143 723 PRO A N 1
ATOM 5626 C CA . PRO A 1 723 ? -9.04011 3.60920 -77.35610 1.000 41.64438 723 PRO A CA 1
ATOM 5627 C C . PRO A 1 723 ? -10.28691 3.45638 -78.21451 1.000 47.74294 723 PRO A C 1
ATOM 5628 O O . PRO A 1 723 ? -11.24939 2.79805 -77.82116 1.000 40.54522 723 PRO A O 1
ATOM 5632 N N . SER A 1 724 ? -10.27511 4.08245 -79.39765 1.000 42.41741 724 SER A N 1
ATOM 5633 C CA . SER A 1 724 ? -11.47009 4.02286 -80.23897 1.000 47.84614 724 SER A CA 1
ATOM 5634 C C . SER A 1 724 ? -11.82462 2.58719 -80.62776 1.000 46.43150 724 SER A C 1
ATOM 5635 O O . SER A 1 724 ? -12.99887 2.28263 -80.86962 1.000 46.22091 724 SER A O 1
ATOM 5638 N N . ASP A 1 725 ? -10.83326 1.69281 -80.68788 1.000 46.18157 725 ASP A N 1
ATOM 5639 C CA . ASP A 1 725 ? -11.09652 0.28963 -80.99791 1.000 48.21411 725 ASP A CA 1
ATOM 5640 C C . ASP A 1 725 ? -11.94435 -0.40098 -79.93046 1.000 49.41013 725 ASP A C 1
ATOM 5641 O O . ASP A 1 725 ? -12.47616 -1.48532 -80.18424 1.000 48.52548 725 ASP A O 1
ATOM 5646 N N . GLN A 1 726 ? -12.06719 0.18375 -78.73922 1.000 43.58002 726 GLN A N 1
ATOM 5647 C CA . GLN A 1 726 ? -12.90226 -0.40828 -77.69956 1.000 40.86404 726 GLN A CA 1
ATOM 5648 C C . GLN A 1 726 ? -14.37976 -0.09561 -77.86937 1.000 42.19380 726 GLN A C 1
ATOM 5649 O O . GLN A 1 726 ? -15.19480 -0.58839 -77.07260 1.000 40.36480 726 GLN A O 1
ATOM 5655 N N . VAL A 1 727 ? -14.74264 0.72535 -78.85363 1.000 42.15305 727 VAL A N 1
ATOM 5656 C CA . VAL A 1 727 ? -16.12679 1.12353 -79.08697 1.000 47.47117 727 VAL A CA 1
ATOM 5657 C C . VAL A 1 727 ? -16.55381 0.53854 -80.42239 1.000 46.99923 727 VAL A C 1
ATOM 5658 O O . VAL A 1 727 ? -16.02211 0.91466 -81.47477 1.000 52.08460 727 VAL A O 1
ATOM 5662 N N . ARG A 1 728 ? -17.52272 -0.36980 -80.38338 1.000 50.70380 728 ARG A N 1
ATOM 5663 C CA . ARG A 1 728 ? -18.01678 -1.05721 -81.56585 1.000 48.97447 728 ARG A CA 1
ATOM 5664 C C . ARG A 1 728 ? -19.47430 -0.70403 -81.81706 1.000 51.01157 728 ARG A C 1
ATOM 5665 O O . ARG A 1 728 ? -20.25258 -0.49792 -80.88078 1.000 41.78721 728 ARG A O 1
ATOM 5673 N N . PHE A 1 729 ? -19.83595 -0.64124 -83.09247 1.000 49.79055 729 PHE A N 1
ATOM 5674 C CA . PHE A 1 729 ? -21.20104 -0.35512 -83.50935 1.000 55.82879 729 PHE A CA 1
ATOM 5675 C C . PHE A 1 729 ? -21.75310 -1.53822 -84.30875 1.000 59.93752 729 PHE A C 1
ATOM 5676 O O . PHE A 1 729 ? -21.15374 -2.61714 -84.36623 1.000 62.42305 729 PHE A O 1
ATOM 5684 N N . GLY A 1 730 ? -22.91619 -1.33493 -84.91654 1.000 59.59314 730 GLY A N 1
ATOM 5685 C CA . GLY A 1 730 ? -23.51865 -2.38201 -85.71891 1.000 88.51196 730 GLY A CA 1
ATOM 5686 C C . GLY A 1 730 ? -24.87732 -2.02982 -86.29372 1.000 104.69760 730 GLY A C 1
ATOM 5687 O O . GLY A 1 730 ? -25.71515 -1.41893 -85.61824 1.000 87.41792 730 GLY A O 1
ATOM 5688 N N . GLY A 1 731 ? -25.10672 -2.41936 -87.54474 1.000 140.19415 731 GLY A N 1
ATOM 5689 C CA . GLY A 1 731 ? -26.37075 -2.16175 -88.20917 1.000 145.77512 731 GLY A CA 1
ATOM 5690 C C . GLY A 1 731 ? -27.45135 -3.16234 -87.84897 1.000 139.90914 731 GLY A C 1
ATOM 5691 O O . GLY A 1 731 ? -27.16972 -4.31272 -87.51227 1.000 134.30409 731 GLY A O 1
ATOM 5693 N N . SER B 1 1 ? -27.47416 34.34795 -47.57204 1.000 51.28434 1 SER B N 1
ATOM 5694 C CA . SER B 1 1 ? -28.73570 34.75694 -46.96120 1.000 48.86320 1 SER B CA 1
ATOM 5695 C C . SER B 1 1 ? -28.63075 34.74986 -45.44177 1.000 50.52274 1 SER B C 1
ATOM 5696 O O . SER B 1 1 ? -27.80941 34.01999 -44.87170 1.000 47.44826 1 SER B O 1
ATOM 5699 N N . GLY B 1 2 ? -29.46225 35.55482 -44.78403 1.000 40.43290 2 GLY B N 1
ATOM 5700 C CA . GLY B 1 2 ? -29.61730 35.42404 -43.34612 1.000 43.47567 2 GLY B CA 1
ATOM 5701 C C . GLY B 1 2 ? -28.44856 35.89291 -42.50522 1.000 38.41920 2 GLY B C 1
ATOM 5702 O O . GLY B 1 2 ? -28.19542 35.32265 -41.43316 1.000 34.01784 2 GLY B O 1
ATOM 5703 N N . THR B 1 3 ? -27.73607 36.93026 -42.93692 1.000 36.42654 3 THR B N 1
ATOM 5704 C CA . THR B 1 3 ? -26.67633 37.49994 -42.11582 1.000 37.65095 3 THR B CA 1
ATOM 5705 C C . THR B 1 3 ? -27.11626 38.82960 -41.52425 1.000 37.70595 3 THR B C 1
ATOM 5706 O O . THR B 1 3 ? -27.92127 39.55833 -42.10961 1.000 41.91482 3 THR B O 1
ATOM 5710 N N . ILE B 1 4 ? -26.57709 39.13766 -40.35345 1.000 33.87642 4 ILE B N 1
ATOM 5711 C CA . ILE B 1 4 ? -26.77019 40.43722 -39.73498 1.000 35.94547 4 ILE B CA 1
ATOM 5712 C C . ILE B 1 4 ? -25.39532 40.97215 -39.34956 1.000 36.73857 4 ILE B C 1
ATOM 5713 O O . ILE B 1 4 ? -24.45643 40.20847 -39.10264 1.000 32.71685 4 ILE B O 1
ATOM 5718 N N . ALA B 1 5 ? -25.27535 42.29730 -39.30365 1.000 35.54718 5 ALA B N 1
ATOM 5719 C CA . ALA B 1 5 ? -23.99144 42.90962 -38.98885 1.000 32.95784 5 ALA B CA 1
ATOM 5720 C C . ALA B 1 5 ? -23.56327 42.55864 -37.56537 1.000 34.26944 5 ALA B C 1
ATOM 5721 O O . ALA B 1 5 ? -24.38031 42.52847 -36.64279 1.000 39.29077 5 ALA B O 1
ATOM 5723 N N . VAL B 1 6 ? -22.27521 42.25254 -37.39051 1.000 30.95173 6 VAL B N 1
ATOM 5724 C CA . VAL B 1 6 ? -21.72459 42.07976 -36.04808 1.000 28.35972 6 VAL B CA 1
ATOM 5725 C C . VAL B 1 6 ? -21.58819 43.43995 -35.38123 1.000 39.85782 6 VAL B C 1
ATOM 5726 O O . VAL B 1 6 ? -20.93811 44.34883 -35.91248 1.000 37.69030 6 VAL B O 1
ATOM 5730 N N . LYS B 1 7 ? -22.17407 43.58260 -34.20195 1.000 41.81181 7 LYS B N 1
ATOM 5731 C CA . LYS B 1 7 ? -21.99401 44.78409 -33.39263 1.000 40.54276 7 LYS B CA 1
ATOM 5732 C C . LYS B 1 7 ? -20.95275 44.46736 -32.32299 1.000 39.87846 7 LYS B C 1
ATOM 5733 O O . LYS B 1 7 ? -21.23924 43.72291 -31.37714 1.000 43.42177 7 LYS B O 1
ATOM 5739 N N . VAL B 1 8 ? -19.74576 45.01464 -32.47966 1.000 35.04884 8 VAL B N 1
ATOM 5740 C CA . VAL B 1 8 ? -18.65708 44.74442 -31.54111 1.000 34.81703 8 VAL B CA 1
ATOM 5741 C C . VAL B 1 8 ? -18.93306 45.51821 -30.25740 1.000 37.59057 8 VAL B C 1
ATOM 5742 O O . VAL B 1 8 ? -19.01509 46.75718 -30.28320 1.000 38.88595 8 VAL B O 1
ATOM 5746 N N . PRO B 1 9 ? -19.07530 44.84067 -29.12507 1.000 36.38040 9 PRO B N 1
ATOM 5747 C CA . PRO B 1 9 ? -19.31748 45.55407 -27.86333 1.000 34.31682 9 PRO B CA 1
ATOM 5748 C C . PRO B 1 9 ? -18.12012 46.40614 -27.46288 1.000 36.80573 9 PRO B C 1
ATOM 5749 O O . PRO B 1 9 ? -16.96618 46.02337 -27.67000 1.000 34.86777 9 PRO B O 1
ATOM 5753 N N . ALA B 1 10 ? -18.39957 47.56849 -26.85819 1.000 33.34160 10 ALA B N 1
ATOM 5754 C CA . ALA B 1 10 ? -17.30494 48.40487 -26.36407 1.000 34.49004 10 ALA B CA 1
ATOM 5755 C C . ALA B 1 10 ? -16.40393 47.62409 -25.42264 1.000 30.83796 10 ALA B C 1
ATOM 5756 O O . ALA B 1 10 ? -15.17809 47.81891 -25.41509 1.000 32.10162 10 ALA B O 1
ATOM 5758 N N . SER B 1 11 ? -16.99113 46.71981 -24.62703 1.000 30.85872 11 SER B N 1
ATOM 5759 C CA . SER B 1 11 ? -16.20684 45.92896 -23.68267 1.000 30.35696 11 SER B CA 1
ATOM 5760 C C . SER B 1 11 ? -15.15415 45.08458 -24.38555 1.000 29.00417 11 SER B C 1
ATOM 5761 O O . SER B 1 11 ? -14.09516 44.83160 -23.80881 1.000 28.10569 11 SER B O 1
ATOM 5764 N N . SER B 1 12 ? -15.41677 44.64612 -25.62274 1.000 31.18245 12 SER B N 1
ATOM 5765 C CA . SER B 1 12 ? -14.41950 43.88737 -26.38225 1.000 27.99588 12 SER B CA 1
ATOM 5766 C C . SER B 1 12 ? -13.18315 44.71840 -26.71672 1.000 30.40884 12 SER B C 1
ATOM 5767 O O . SER B 1 12 ? -12.06952 44.17770 -26.75301 1.000 27.84574 12 SER B O 1
ATOM 5770 N N . LEU B 1 13 ? -13.34352 46.01901 -26.97130 1.000 29.37946 13 LEU B N 1
ATOM 5771 C CA . LEU B 1 13 ? -12.16149 46.85310 -27.18029 1.000 31.44464 13 LEU B CA 1
ATOM 5772 C C . LEU B 1 13 ? -11.31567 46.93061 -25.92004 1.000 31.32604 13 LEU B C 1
ATOM 5773 O O . LEU B 1 13 ? -10.08325 46.89828 -25.98173 1.000 27.64696 13 LEU B O 1
ATOM 5778 N N . LEU B 1 14 ? -11.96061 47.06026 -24.76176 1.000 28.68822 14 LEU B N 1
ATOM 5779 C CA . LEU B 1 14 ? -11.22028 47.17002 -23.51338 1.000 26.82834 14 LEU B CA 1
ATOM 5780 C C . LEU B 1 14 ? -10.51679 45.87530 -23.13875 1.000 29.02850 14 LEU B C 1
ATOM 5781 O O . LEU B 1 14 ? -9.55229 45.91176 -22.36171 1.000 27.63786 14 LEU B O 1
ATOM 5786 N N . MET B 1 15 ? -10.98667 44.73835 -23.65920 1.000 25.00798 15 MET B N 1
ATOM 5787 C CA . MET B 1 15 ? -10.36939 43.43340 -23.44861 1.000 25.47921 15 MET B CA 1
ATOM 5788 C C . MET B 1 15 ? -9.36673 43.06850 -24.54096 1.000 27.29098 15 MET B C 1
ATOM 5789 O O . MET B 1 15 ? -8.77584 41.98036 -24.49221 1.000 30.09055 15 MET B O 1
ATOM 5794 N N . THR B 1 16 ? -9.18089 43.92870 -25.53240 1.000 26.05208 16 THR B N 1
ATOM 5795 C CA . THR B 1 16 ? -8.25674 43.64069 -26.62007 1.000 25.98630 16 THR B CA 1
ATOM 5796 C C . THR B 1 16 ? -6.84125 44.01643 -26.21038 1.000 30.63641 16 THR B C 1
ATOM 5797 O O . THR B 1 16 ? -6.61028 45.13333 -25.73636 1.000 29.29964 16 THR B O 1
ATOM 5801 N N . ARG B 1 17 ? -5.89271 43.10409 -26.41101 1.000 27.32541 17 ARG B N 1
ATOM 5802 C CA . ARG B 1 17 ? -4.48226 43.48766 -26.35037 1.000 27.31649 17 ARG B CA 1
ATOM 5803 C C . ARG B 1 17 ? -4.04939 43.90481 -27.74377 1.000 26.08735 17 ARG B C 1
ATOM 5804 O O . ARG B 1 17 ? -4.24785 43.15766 -28.70284 1.000 25.86298 17 ARG B O 1
ATOM 5812 N N . GLN B 1 18 ? -3.48385 45.11212 -27.86390 1.000 24.10725 18 GLN B N 1
ATOM 5813 C CA . GLN B 1 18 ? -2.97781 45.60586 -29.13767 1.000 23.62720 18 GLN B CA 1
ATOM 5814 C C . GLN B 1 18 ? -1.60461 46.21963 -28.89955 1.000 26.82388 18 GLN B C 1
ATOM 5815 O O . GLN B 1 18 ? -1.42792 47.00828 -27.95865 1.000 26.34939 18 GLN B O 1
ATOM 5821 N N . GLU B 1 19 ? -0.63968 45.83485 -29.73864 1.000 26.10797 19 GLU B N 1
ATOM 5822 C CA . GLU B 1 19 ? 0.77011 46.13483 -29.46837 1.000 26.66854 19 GLU B CA 1
ATOM 5823 C C . GLU B 1 19 ? 1.05219 47.63145 -29.49326 1.000 26.26155 19 GLU B C 1
ATOM 5824 O O . GLU B 1 19 ? 1.92939 48.11706 -28.76437 1.000 27.64600 19 GLU B O 1
ATOM 5830 N N . THR B 1 20 ? 0.35591 48.38201 -30.33418 1.000 24.76838 20 THR B N 1
ATOM 5831 C CA . THR B 1 20 ? 0.57370 49.81598 -30.37524 1.000 28.96835 20 THR B CA 1
ATOM 5832 C C . THR B 1 20 ? -0.75733 50.51896 -30.59264 1.000 29.91930 20 THR B C 1
ATOM 5833 O O . THR B 1 20 ? -1.62172 50.01009 -31.31052 1.000 27.77190 20 THR B O 1
ATOM 5837 N N . GLY B 1 21 ? -0.92652 51.67281 -29.93791 1.000 26.96654 21 GLY B N 1
ATOM 5838 C CA . GLY B 1 21 ? -2.06712 52.55111 -30.17909 1.000 31.85071 21 GLY B CA 1
ATOM 5839 C C . GLY B 1 21 ? -3.41358 51.94642 -29.77913 1.000 32.12648 21 GLY B C 1
ATOM 5840 O O . GLY B 1 21 ? -3.51669 51.04854 -28.93014 1.000 28.19348 21 GLY B O 1
ATOM 5841 N N . GLU B 1 22 ? -4.45760 52.45991 -30.43225 1.000 28.22015 22 GLU B N 1
ATOM 5842 C CA . GLU B 1 22 ? -5.84444 52.28854 -30.03089 1.000 32.46621 22 GLU B CA 1
ATOM 5843 C C . GLU B 1 22 ? -6.59116 51.42403 -31.04158 1.000 31.85912 22 GLU B C 1
ATOM 5844 O O . GLU B 1 22 ? -6.34751 51.51125 -32.25008 1.000 31.02090 22 GLU B O 1
ATOM 5850 N N . THR B 1 23 ? -7.53796 50.62111 -30.55407 1.000 28.02802 23 THR B N 1
ATOM 5851 C CA . THR B 1 23 ? -8.42784 49.86147 -31.43296 1.000 27.31981 23 THR B CA 1
ATOM 5852 C C . THR B 1 23 ? -9.65857 50.68887 -31.77228 1.000 35.52830 23 THR B C 1
ATOM 5853 O O . THR B 1 23 ? -10.31280 51.22343 -30.87161 1.000 37.78857 23 THR B O 1
ATOM 5857 N N . ARG B 1 24 ? -10.00584 50.76069 -33.05915 1.000 32.24932 24 ARG B N 1
ATOM 5858 C CA . ARG B 1 24 ? -11.13251 51.57513 -33.48396 1.000 33.70791 24 ARG B CA 1
ATOM 5859 C C . ARG B 1 24 ? -12.18496 50.73751 -34.19778 1.000 37.38719 24 ARG B C 1
ATOM 5860 O O . ARG B 1 24 ? -11.87290 49.73097 -34.83154 1.000 32.64785 24 ARG B O 1
ATOM 5868 N N . LEU B 1 25 ? -13.43590 51.17092 -34.09084 1.000 30.71133 25 LEU B N 1
ATOM 5869 C CA . LEU B 1 25 ? -14.53294 50.53110 -34.79888 1.000 29.67313 25 LEU B CA 1
ATOM 5870 C C . LEU B 1 25 ? -14.91228 51.36411 -36.01600 1.000 40.97754 25 LEU B C 1
ATOM 5871 O O . LEU B 1 25 ? -15.02590 52.59215 -35.92601 1.000 39.38561 25 LEU B O 1
ATOM 5876 N N . ASP B 1 26 ? -15.08604 50.68964 -37.15092 1.000 38.29021 26 ASP B N 1
ATOM 5877 C CA . ASP B 1 26 ? -15.52122 51.26848 -38.41784 1.000 40.08198 26 ASP B CA 1
ATOM 5878 C C . ASP B 1 26 ? -14.56088 52.32850 -38.93303 1.000 45.18810 26 ASP B C 1
ATOM 5879 O O . ASP B 1 26 ? -14.92070 53.11075 -39.82323 1.000 40.67386 26 ASP B O 1
ATOM 5884 N N . ARG B 1 27 ? -13.34984 52.37085 -38.38405 1.000 37.58810 27 ARG B N 1
ATOM 5885 C CA . ARG B 1 27 ? -12.26875 53.22143 -38.84314 1.000 36.45338 27 ARG B CA 1
ATOM 5886 C C . ARG B 1 27 ? -11.00338 52.37896 -38.80614 1.000 40.19520 27 ARG B C 1
ATOM 5887 O O . ARG B 1 27 ? -10.90439 51.43485 -38.01782 1.000 39.24219 27 ARG B O 1
ATOM 5895 N N . SER B 1 28 ? -10.04071 52.72317 -39.65980 1.000 35.27118 28 SER B N 1
ATOM 5896 C CA . SER B 1 28 ? -8.73158 52.08309 -39.64668 1.000 37.19277 28 SER B CA 1
ATOM 5897 C C . SER B 1 28 ? -7.90693 52.54977 -38.45066 1.000 36.78822 28 SER B C 1
ATOM 5898 O O . SER B 1 28 ? -8.27997 53.46567 -37.71047 1.000 37.44284 28 SER B O 1
ATOM 5901 N N . PHE B 1 29 ? -6.73696 51.92430 -38.29143 1.000 32.09786 29 PHE B N 1
ATOM 5902 C CA . PHE B 1 29 ? -5.83015 52.31699 -37.22335 1.000 31.40300 29 PHE B CA 1
ATOM 5903 C C . PHE B 1 29 ? -5.46297 53.79263 -37.32669 1.000 39.09130 29 PHE B C 1
ATOM 5904 O O . PHE B 1 29 ? -5.19138 54.43889 -36.30832 1.000 39.58095 29 PHE B O 1
ATOM 5912 N N . SER B 1 30 ? -5.44823 54.33238 -38.54772 1.000 35.64733 30 SER B N 1
ATOM 5913 C CA . SER B 1 30 ? -5.21327 55.74173 -38.84888 1.000 38.83385 30 SER B CA 1
ATOM 5914 C C . SER B 1 30 ? -6.40188 56.63420 -38.52858 1.000 39.26237 30 SER B C 1
ATOM 5915 O O . SER B 1 30 ? -6.30836 57.84913 -38.73826 1.000 41.88380 30 SER B O 1
ATOM 5918 N N . ASN B 1 31 ? -7.51403 56.06443 -38.07493 1.000 40.51709 31 ASN B N 1
ATOM 5919 C CA . ASN B 1 31 ? -8.75712 56.80462 -37.86140 1.000 43.13531 31 ASN B CA 1
ATOM 5920 C C . ASN B 1 31 ? -9.32956 57.33216 -39.17725 1.000 47.25632 31 ASN B C 1
ATOM 5921 O O . ASN B 1 31 ? -9.99020 58.37265 -39.20135 1.000 42.83108 31 ASN B O 1
ATOM 5926 N N . ALA B 1 32 ? -9.09197 56.61660 -40.27920 1.000 42.07082 32 ALA B N 1
ATOM 5927 C CA . ALA B 1 32 ? -9.64605 56.94774 -41.58905 1.000 40.86576 32 ALA B CA 1
ATOM 5928 C C . ALA B 1 32 ? -10.60279 55.84803 -42.02325 1.000 42.10154 32 ALA B C 1
ATOM 5929 O O . ALA B 1 32 ? -10.85520 54.89106 -41.28484 1.000 44.75812 32 ALA B O 1
ATOM 5931 N N . GLY B 1 33 ? -11.14849 55.99069 -43.23226 1.000 39.04530 33 GLY B N 1
ATOM 5932 C CA . GLY B 1 33 ? -12.04398 54.96772 -43.74944 1.000 47.26572 33 GLY B CA 1
ATOM 5933 C C . GLY B 1 33 ? -11.29986 53.66623 -43.99906 1.000 35.98182 33 GLY B C 1
ATOM 5934 O O . GLY B 1 33 ? -10.18973 53.65347 -44.53483 1.000 45.79492 33 GLY B O 1
ATOM 5935 N N . LEU B 1 34 ? -11.91215 52.55971 -43.57832 1.000 40.02504 34 LEU B N 1
ATOM 5936 C CA . LEU B 1 34 ? -11.31540 51.24344 -43.78842 1.000 38.74772 34 LEU B CA 1
ATOM 5937 C C . LEU B 1 34 ? -11.11144 50.98474 -45.28103 1.000 37.84257 34 LEU B C 1
ATOM 5938 O O . LEU B 1 34 ? -12.01342 51.21256 -46.09501 1.000 40.54845 34 LEU B O 1
ATOM 5943 N N . SER B 1 35 ? -9.91626 50.52599 -45.65136 1.000 36.24845 35 SER B N 1
ATOM 5944 C CA . SER B 1 35 ? -9.60040 50.35875 -47.06950 1.000 36.25442 35 SER B CA 1
ATOM 5945 C C . SER B 1 35 ? -8.56882 49.25194 -47.23846 1.000 34.66869 35 SER B C 1
ATOM 5946 O O . SER B 1 35 ? -7.47805 49.33107 -46.66609 1.000 36.40528 35 SER B O 1
ATOM 5949 N N . ILE B 1 36 ? -8.89959 48.22308 -48.01897 1.000 37.15002 36 ILE B N 1
ATOM 5950 C CA . ILE B 1 36 ? -8.00194 47.08401 -48.21718 1.000 33.87155 36 ILE B CA 1
ATOM 5951 C C . ILE B 1 36 ? -7.84327 46.84106 -49.71137 1.000 38.61907 36 ILE B C 1
ATOM 5952 O O . ILE B 1 36 ? -8.83658 46.62783 -50.41728 1.000 36.05361 36 ILE B O 1
ATOM 5957 N N . GLY B 1 37 ? -6.60035 46.84074 -50.18161 1.000 37.67817 37 GLY B N 1
ATOM 5958 C CA . GLY B 1 37 ? -6.34886 46.67499 -51.60663 1.000 41.27908 37 GLY B CA 1
ATOM 5959 C C . GLY B 1 37 ? -7.11086 47.65970 -52.45909 1.000 38.59548 37 GLY B C 1
ATOM 5960 O O . GLY B 1 37 ? -7.53283 47.32208 -53.57291 1.000 44.31224 37 GLY B O 1
ATOM 5961 N N . GLY B 1 38 ? -7.33213 48.87187 -51.94479 1.000 40.11057 38 GLY B N 1
ATOM 5962 C CA . GLY B 1 38 ? -8.07880 49.88036 -52.66864 1.000 41.35089 38 GLY B CA 1
ATOM 5963 C C . GLY B 1 38 ? -9.59503 49.79537 -52.57496 1.000 37.73590 38 GLY B C 1
ATOM 5964 O O . GLY B 1 38 ? -10.27201 50.68140 -53.10361 1.000 48.80474 38 GLY B O 1
ATOM 5965 N N . LYS B 1 39 ? -10.15546 48.78385 -51.91329 1.000 40.51895 39 LYS B N 1
ATOM 5966 C CA . LYS B 1 39 ? -11.60074 48.68724 -51.72764 1.000 36.78607 39 LYS B CA 1
ATOM 5967 C C . LYS B 1 39 ? -11.98764 49.29350 -50.38381 1.000 43.10466 39 LYS B C 1
ATOM 5968 O O . LYS B 1 39 ? -11.35662 49.00160 -49.36261 1.000 39.57428 39 LYS B O 1
ATOM 5974 N N . LYS B 1 40 ? -13.01546 50.13994 -50.38441 1.000 38.59845 40 LYS B N 1
ATOM 5975 C CA . LYS B 1 40 ? -13.47277 50.78203 -49.15871 1.000 42.15277 40 LYS B CA 1
ATOM 5976 C C . LYS B 1 40 ? -14.48645 49.88917 -48.46138 1.000 39.69017 40 LYS B C 1
ATOM 5977 O O . LYS B 1 40 ? -15.25518 49.17055 -49.10686 1.000 41.52176 40 LYS B O 1
ATOM 5983 N N . TYR B 1 41 ? -14.47961 49.93426 -47.13314 1.000 38.77938 41 TYR B N 1
ATOM 5984 C CA . TYR B 1 41 ? -15.41755 49.15985 -46.33519 1.000 40.26707 41 TYR B CA 1
ATOM 5985 C C . TYR B 1 41 ? -16.06129 50.06472 -45.30281 1.000 47.66421 41 TYR B C 1
ATOM 5986 O O . TYR B 1 41 ? -15.38339 50.88696 -44.66780 1.000 46.64723 41 TYR B O 1
ATOM 5995 N N . ALA B 1 42 ? -17.37387 49.89453 -45.12896 1.000 41.74365 42 ALA B N 1
ATOM 5996 C CA . ALA B 1 42 ? -18.10748 50.77135 -44.22623 1.000 46.22159 42 ALA B CA 1
ATOM 5997 C C . ALA B 1 42 ? -17.88258 50.38160 -42.77657 1.000 39.17127 42 ALA B C 1
ATOM 5998 O O . ALA B 1 42 ? -17.65951 51.24865 -41.92287 1.000 41.06084 42 ALA B O 1
ATOM 6000 N N . THR B 1 43 ? -17.93918 49.09015 -42.47703 1.000 41.00065 43 THR B N 1
ATOM 6001 C CA . THR B 1 43 ? -17.86981 48.63809 -41.10103 1.000 43.86204 43 THR B CA 1
ATOM 6002 C C . THR B 1 43 ? -16.67144 47.71915 -40.88350 1.000 38.34019 43 THR B C 1
ATOM 6003 O O . THR B 1 43 ? -16.20820 47.03178 -41.79680 1.000 37.07821 43 THR B O 1
ATOM 6007 N N . GLY B 1 44 ? -16.17796 47.70857 -39.65720 1.000 32.39270 44 GLY B N 1
ATOM 6008 C CA . GLY B 1 44 ? -15.19174 46.71371 -39.28447 1.000 30.62559 44 GLY B CA 1
ATOM 6009 C C . GLY B 1 44 ? -14.43533 47.13873 -38.03844 1.000 33.95989 44 GLY B C 1
ATOM 6010 O O . GLY B 1 44 ? -14.92584 47.93195 -37.23603 1.000 29.84136 44 GLY B O 1
ATOM 6011 N N . ILE B 1 45 ? -13.23495 46.57989 -37.90272 1.000 27.72055 45 ILE B N 1
ATOM 6012 C CA . ILE B 1 45 ? -12.35068 46.85128 -36.77329 1.000 28.81728 45 ILE B CA 1
ATOM 6013 C C . ILE B 1 45 ? -11.00317 47.24882 -37.33767 1.000 32.62612 45 ILE B C 1
ATOM 6014 O O . ILE B 1 45 ? -10.39186 46.47269 -38.08464 1.000 32.05908 45 ILE B O 1
ATOM 6019 N N . GLY B 1 46 ? -10.53371 48.44245 -36.97498 1.000 30.50848 46 GLY B N 1
ATOM 6020 C CA . GLY B 1 46 ? -9.19696 48.86799 -37.33609 1.000 30.00725 46 GLY B CA 1
ATOM 6021 C C . GLY B 1 46 ? -8.22624 48.60986 -36.19516 1.000 30.30225 46 GLY B C 1
ATOM 6022 O O . GLY B 1 46 ? -8.25645 49.30374 -35.17249 1.000 31.17264 46 GLY B O 1
ATOM 6023 N N . THR B 1 47 ? -7.38289 47.59511 -36.34143 1.000 28.54130 47 THR B N 1
ATOM 6024 C CA . THR B 1 47 ? -6.44745 47.24294 -35.27588 1.000 28.56244 47 THR B CA 1
ATOM 6025 C C . THR B 1 47 ? -5.02297 47.33003 -35.83065 1.000 29.23151 47 THR B C 1
ATOM 6026 O O . THR B 1 47 ? -4.80379 47.95839 -36.87690 1.000 28.97957 47 THR B O 1
ATOM 6030 N N . HIS B 1 48 ? -4.04948 46.74831 -35.12884 1.000 26.92787 48 HIS B N 1
ATOM 6031 C CA . HIS B 1 48 ? -2.64287 46.83451 -35.50887 1.000 28.30175 48 HIS B CA 1
ATOM 6032 C C . HIS B 1 48 ? -1.97073 45.61906 -34.89394 1.000 26.04367 48 HIS B C 1
ATOM 6033 O O . HIS B 1 48 ? -2.19240 45.32577 -33.71941 1.000 28.02388 48 HIS B O 1
ATOM 6040 N N . ALA B 1 49 ? -1.19320 44.89197 -35.68354 1.000 25.24505 49 ALA B N 1
ATOM 6041 C CA . ALA B 1 49 ? -0.50344 43.72232 -35.14340 1.000 29.62666 49 ALA B CA 1
ATOM 6042 C C . ALA B 1 49 ? 0.60928 44.16287 -34.19459 1.000 31.37894 49 ALA B C 1
ATOM 6043 O O . ALA B 1 49 ? 1.17419 45.25204 -34.34626 1.000 28.07411 49 ALA B O 1
ATOM 6045 N N . THR B 1 50 ? 0.91300 43.32594 -33.19334 1.000 26.05050 50 THR B N 1
ATOM 6046 C CA . THR B 1 50 ? 0.13961 42.09819 -32.86427 1.000 26.83210 50 THR B CA 1
ATOM 6047 C C . THR B 1 50 ? -1.06657 42.46088 -31.99854 1.000 27.77585 50 THR B C 1
ATOM 6048 O O . THR B 1 50 ? -0.94545 43.27313 -31.07028 1.000 25.19786 50 THR B O 1
ATOM 6052 N N . SER B 1 51 ? -2.23827 41.89287 -32.29541 1.000 25.27104 51 SER B N 1
ATOM 6053 C CA . SER B 1 51 ? -3.42347 42.15729 -31.47073 1.000 21.28371 51 SER B CA 1
ATOM 6054 C C . SER B 1 51 ? -4.29242 40.91194 -31.40669 1.000 25.76919 51 SER B C 1
ATOM 6055 O O . SER B 1 51 ? -4.21079 40.03876 -32.27082 1.000 25.08346 51 SER B O 1
ATOM 6058 N N . MET B 1 52 ? -5.12986 40.83709 -30.36789 1.000 22.06686 52 MET B N 1
ATOM 6059 C CA . MET B 1 52 ? -6.11324 39.75647 -30.24722 1.000 25.59894 52 MET B CA 1
ATOM 6060 C C . MET B 1 52 ? -7.38417 40.32080 -29.62775 1.000 22.50934 52 MET B C 1
ATOM 6061 O O . MET B 1 52 ? -7.34561 40.84975 -28.51490 1.000 27.96003 52 MET B O 1
ATOM 6066 N N . ILE B 1 53 ? -8.49800 40.18385 -30.33456 1.000 25.68009 53 ILE B N 1
ATOM 6067 C CA . ILE B 1 53 ? -9.79201 40.76890 -29.97849 1.000 22.88522 53 ILE B CA 1
ATOM 6068 C C . ILE B 1 53 ? -10.71463 39.63509 -29.54346 1.000 25.28310 53 ILE B C 1
ATOM 6069 O O . ILE B 1 53 ? -10.99260 38.74314 -30.35211 1.000 27.54856 53 ILE B O 1
ATOM 6074 N N . PRO B 1 54 ? -11.20997 39.62009 -28.30125 1.000 24.91864 54 PRO B N 1
ATOM 6075 C CA . PRO B 1 54 ? -12.21284 38.60926 -27.91519 1.000 24.72985 54 PRO B CA 1
ATOM 6076 C C . PRO B 1 54 ? -13.59917 39.09243 -28.30890 1.000 29.42771 54 PRO B C 1
ATOM 6077 O O . PRO B 1 54 ? -14.00446 40.21121 -27.96533 1.000 30.10794 54 PRO B O 1
ATOM 6081 N N . LEU B 1 55 ? -14.30635 38.26346 -29.06313 1.000 22.36479 55 LEU B N 1
ATOM 6082 C CA . LEU B 1 55 ? -15.61724 38.63130 -29.60429 1.000 28.98231 55 LEU B CA 1
ATOM 6083 C C . LEU B 1 55 ? -16.65585 37.63580 -29.10743 1.000 27.23176 55 LEU B C 1
ATOM 6084 O O . LEU B 1 55 ? -16.64385 36.46970 -29.54202 1.000 27.94805 55 LEU B O 1
ATOM 6089 N N . PRO B 1 56 ? -17.55351 38.01477 -28.20075 1.000 29.39143 56 PRO B N 1
ATOM 6090 C CA . PRO B 1 56 ? -18.56844 37.06144 -27.73983 1.000 23.86537 56 PRO B CA 1
ATOM 6091 C C . PRO B 1 56 ? -19.62740 36.83440 -28.80668 1.000 26.97591 56 PRO B C 1
ATOM 6092 O O . PRO B 1 56 ? -19.94200 37.71778 -29.60802 1.000 27.20173 56 PRO B O 1
ATOM 6096 N N . VAL B 1 57 ? -20.13926 35.60856 -28.84222 1.000 27.27909 57 VAL B N 1
ATOM 6097 C CA . VAL B 1 57 ? -21.20286 35.23966 -29.76973 1.000 26.99274 57 VAL B CA 1
ATOM 6098 C C . VAL B 1 57 ? -22.54216 35.53220 -29.10057 1.000 30.37675 57 VAL B C 1
ATOM 6099 O O . VAL B 1 57 ? -22.75871 35.10415 -27.96339 1.000 31.38524 57 VAL B O 1
ATOM 6103 N N . PRO B 1 58 ? -23.45538 36.24744 -29.75939 1.000 29.16122 58 PRO B N 1
ATOM 6104 C CA . PRO B 1 58 ? -24.78900 36.46959 -29.17841 1.000 34.89385 58 PRO B CA 1
ATOM 6105 C C . PRO B 1 58 ? -25.50547 35.15128 -28.94314 1.000 37.57649 58 PRO B C 1
ATOM 6106 O O . PRO B 1 58 ? -25.44790 34.23672 -29.76757 1.000 37.03868 58 PRO B O 1
ATOM 6110 N N . GLU B 1 59 ? -26.18008 35.05343 -27.79977 1.000 40.39391 59 GLU B N 1
ATOM 6111 C CA . GLU B 1 59 ? -27.08874 33.93416 -27.59398 1.000 39.40724 59 GLU B CA 1
ATOM 6112 C C . GLU B 1 59 ? -28.39807 34.13878 -28.34387 1.000 37.21013 59 GLU B C 1
ATOM 6113 O O . GLU B 1 59 ? -29.07689 33.16372 -28.66147 1.000 41.81528 59 GLU B O 1
ATOM 6119 N N . ASN B 1 60 ? -28.73574 35.38353 -28.67491 1.000 41.61789 60 ASN B N 1
ATOM 6120 C CA . ASN B 1 60 ? -29.93257 35.68348 -29.42280 1.000 37.84292 60 ASN B CA 1
ATOM 6121 C C . ASN B 1 60 ? -29.55210 36.78581 -30.40034 1.000 42.20924 60 ASN B C 1
ATOM 6122 O O . ASN B 1 60 ? -29.00908 37.82430 -29.97715 1.000 43.16563 60 ASN B O 1
ATOM 6127 N N . PRO B 1 61 ? -29.77727 36.59328 -31.70701 1.000 42.61529 61 PRO B N 1
ATOM 6128 C CA . PRO B 1 61 ? -30.30260 35.38254 -32.35918 1.000 41.71996 61 PRO B CA 1
ATOM 6129 C C . PRO B 1 61 ? -29.32347 34.19954 -32.31313 1.000 39.17446 61 PRO B C 1
ATOM 6130 O O . PRO B 1 61 ? -28.15425 34.37941 -31.95044 1.000 38.43116 61 PRO B O 1
ATOM 6134 N N . LYS B 1 62 ? -29.79208 32.99918 -32.65150 1.000 40.14319 62 LYS B N 1
ATOM 6135 C CA . LYS B 1 62 ? -28.90044 31.84442 -32.69064 1.000 37.26172 62 LYS B CA 1
ATOM 6136 C C . LYS B 1 62 ? -27.97294 31.96881 -33.89326 1.000 34.94248 62 LYS B C 1
ATOM 6137 O O . LYS B 1 62 ? -28.42918 32.24096 -35.00549 1.000 33.47764 62 LYS B O 1
ATOM 6143 N N . VAL B 1 63 ? -26.67094 31.78163 -33.66361 1.000 31.19834 63 VAL B N 1
ATOM 6144 C CA . VAL B 1 63 ? -25.63145 32.07378 -34.64566 1.000 32.86818 63 VAL B CA 1
ATOM 6145 C C . VAL B 1 63 ? -25.06243 30.77401 -35.20913 1.000 37.41740 63 VAL B C 1
ATOM 6146 O O . VAL B 1 63 ? -24.50329 29.95163 -34.46895 1.000 34.93882 63 VAL B O 1
ATOM 6150 N N . LEU B 1 64 ? -25.13923 30.63311 -36.53152 1.000 31.47850 64 LEU B N 1
ATOM 6151 C CA . LEU B 1 64 ? -24.55399 29.52015 -37.27219 1.000 30.16129 64 LEU B CA 1
ATOM 6152 C C . LEU B 1 64 ? -23.08896 29.75999 -37.62385 1.000 34.85006 64 LEU B C 1
ATOM 6153 O O . LEU B 1 64 ? -22.26275 28.85485 -37.47157 1.000 31.09871 64 LEU B O 1
ATOM 6158 N N . ARG B 1 65 ? -22.75333 30.95684 -38.11564 1.000 31.02408 65 ARG B N 1
ATOM 6159 C CA . ARG B 1 65 ? -21.40515 31.21117 -38.62278 1.000 29.85841 65 ARG B CA 1
ATOM 6160 C C . ARG B 1 65 ? -21.00243 32.65655 -38.37549 1.000 31.18512 65 ARG B C 1
ATOM 6161 O O . ARG B 1 65 ? -21.85217 33.54245 -38.23305 1.000 28.78860 65 ARG B O 1
ATOM 6169 N N . LEU B 1 66 ? -19.68140 32.88377 -38.32146 1.000 26.42209 66 LEU B N 1
ATOM 6170 C CA . LEU B 1 66 ? -19.11263 34.22730 -38.46390 1.000 29.49051 66 LEU B CA 1
ATOM 6171 C C . LEU B 1 66 ? -18.52401 34.34341 -39.85605 1.000 36.47575 66 LEU B C 1
ATOM 6172 O O . LEU B 1 66 ? -17.71116 33.50447 -40.26094 1.000 33.42236 66 LEU B O 1
ATOM 6177 N N . GLU B 1 67 ? -18.93015 35.37937 -40.57940 1.000 29.76465 67 GLU B N 1
ATOM 6178 C CA . GLU B 1 67 ? -18.36835 35.69277 -41.87616 1.000 29.39142 67 GLU B CA 1
ATOM 6179 C C . GLU B 1 67 ? -17.69779 37.05505 -41.81317 1.000 32.24579 67 GLU B C 1
ATOM 6180 O O . GLU B 1 67 ? -18.09245 37.92820 -41.02847 1.000 30.97321 67 GLU B O 1
ATOM 6186 N N . GLY B 1 68 ? -16.69892 37.23799 -42.66478 1.000 29.48110 68 GLY B N 1
ATOM 6187 C CA . GLY B 1 68 ? -15.97523 38.49834 -42.68725 1.000 31.15016 68 GLY B CA 1
ATOM 6188 C C . GLY B 1 68 ? -14.84101 38.41007 -43.68427 1.000 30.79336 68 GLY B C 1
ATOM 6189 O O . GLY B 1 68 ? -14.73739 37.43892 -44.44699 1.000 29.22292 68 GLY B O 1
ATOM 6190 N N . ALA B 1 69 ? -13.99076 39.44116 -43.67053 1.000 30.21179 69 ALA B N 1
ATOM 6191 C CA . ALA B 1 69 ? -12.74390 39.42791 -44.43079 1.000 28.00062 69 ALA B CA 1
ATOM 6192 C C . ALA B 1 69 ? -11.70340 40.22110 -43.65051 1.000 28.81630 69 ALA B C 1
ATOM 6193 O O . ALA B 1 69 ? -12.00911 40.84945 -42.63754 1.000 29.55637 69 ALA B O 1
ATOM 6195 N N . CYS B 1 70 ? -10.46448 40.18449 -44.12793 1.000 30.85635 70 CYS B N 1
ATOM 6196 C CA . CYS B 1 70 ? -9.38003 40.84525 -43.41511 1.000 29.66336 70 CYS B CA 1
ATOM 6197 C C . CYS B 1 70 ? -8.27867 41.23160 -44.39140 1.000 29.65283 70 CYS B C 1
ATOM 6198 O O . CYS B 1 70 ? -8.17094 40.67939 -45.48441 1.000 32.73113 70 CYS B O 1
ATOM 6201 N N . GLY B 1 71 ? -7.45454 42.19274 -43.98333 1.000 28.44444 71 GLY B N 1
ATOM 6202 C CA . GLY B 1 71 ? -6.30144 42.55077 -44.79221 1.000 30.18939 71 GLY B CA 1
ATOM 6203 C C . GLY B 1 71 ? -5.56402 43.73255 -44.19826 1.000 29.57693 71 GLY B C 1
ATOM 6204 O O . GLY B 1 71 ? -5.88344 44.20642 -43.10468 1.000 29.18578 71 GLY B O 1
ATOM 6205 N N . ILE B 1 72 ? -4.57568 44.19857 -44.93438 1.000 28.51255 72 ILE B N 1
ATOM 6206 C CA . ILE B 1 72 ? -3.77024 45.34914 -44.52273 1.000 29.75027 72 ILE B CA 1
ATOM 6207 C C . ILE B 1 72 ? -4.47239 46.63012 -44.95219 1.000 30.77289 72 ILE B C 1
ATOM 6208 O O . ILE B 1 72 ? -4.94388 46.73643 -46.08654 1.000 31.75008 72 ILE B O 1
ATOM 6213 N N . ASP B 1 73 ? -4.51875 47.62170 -44.06614 1.000 29.29315 73 ASP B N 1
ATOM 6214 C CA . ASP B 1 73 ? -5.19615 48.86869 -44.39661 1.000 31.84393 73 ASP B CA 1
ATOM 6215 C C . ASP B 1 73 ? -4.31962 49.73575 -45.29930 1.000 31.94274 73 ASP B C 1
ATOM 6216 O O . ASP B 1 73 ? -3.11005 49.83680 -45.09484 1.000 34.57208 73 ASP B O 1
ATOM 6221 N N . ASP B 1 74 ? -4.94607 50.37203 -46.29489 1.000 29.63303 74 ASP B N 1
ATOM 6222 C CA . ASP B 1 74 ? -4.21120 51.18505 -47.25564 1.000 35.70872 74 ASP B CA 1
ATOM 6223 C C . ASP B 1 74 ? -3.62911 52.45703 -46.64320 1.000 35.92709 74 ASP B C 1
ATOM 6224 O O . ASP B 1 74 ? -2.74708 53.06592 -47.24948 1.000 39.11661 74 ASP B O 1
ATOM 6229 N N . GLY B 1 75 ? -4.09100 52.86920 -45.46146 1.000 36.80048 75 GLY B N 1
ATOM 6230 C CA . GLY B 1 75 ? -3.50047 54.02544 -44.80381 1.000 39.29696 75 GLY B CA 1
ATOM 6231 C C . GLY B 1 75 ? -2.11696 53.78288 -44.22116 1.000 41.14666 75 GLY B C 1
ATOM 6232 O O . GLY B 1 75 ? -1.46793 54.74653 -43.79656 1.000 40.55536 75 GLY B O 1
ATOM 6233 N N . ALA B 1 76 ? -1.65278 52.53167 -44.18723 1.000 36.71352 76 ALA B N 1
ATOM 6234 C CA . ALA B 1 76 ? -0.29506 52.26266 -43.72726 1.000 36.54979 76 ALA B CA 1
ATOM 6235 C C . ALA B 1 76 ? 0.71862 52.95260 -44.63597 1.000 37.01767 76 ALA B C 1
ATOM 6236 O O . ALA B 1 76 ? 0.62822 52.87492 -45.86297 1.000 35.47670 76 ALA B O 1
ATOM 6238 N N . ASP B 1 77 ? 1.69362 53.62401 -44.03017 1.000 36.14477 77 ASP B N 1
ATOM 6239 C CA . ASP B 1 77 ? 2.68441 54.36329 -44.80888 1.000 39.19379 77 ASP B CA 1
ATOM 6240 C C . ASP B 1 77 ? 3.74783 53.47432 -45.43696 1.000 36.04460 77 ASP B C 1
ATOM 6241 O O . ASP B 1 77 ? 4.65511 53.99382 -46.09090 1.000 43.85998 77 ASP B O 1
ATOM 6246 N N . GLY B 1 78 ? 3.68582 52.17114 -45.23087 1.000 36.78043 78 GLY B N 1
ATOM 6247 C CA . GLY B 1 78 ? 4.65216 51.25168 -45.79068 1.000 40.79808 78 GLY B CA 1
ATOM 6248 C C . GLY B 1 78 ? 4.01957 49.88150 -45.91201 1.000 44.22005 78 GLY B C 1
ATOM 6249 O O . GLY B 1 78 ? 2.81837 49.71392 -45.68373 1.000 40.32994 78 GLY B O 1
ATOM 6250 N N . ASP B 1 79 ? 4.84042 48.88740 -46.26201 1.000 41.93343 79 ASP B N 1
ATOM 6251 C CA . ASP B 1 79 ? 4.32031 47.56602 -46.63161 1.000 47.14664 79 ASP B CA 1
ATOM 6252 C C . ASP B 1 79 ? 4.38156 46.64235 -45.41432 1.000 48.88686 79 ASP B C 1
ATOM 6253 O O . ASP B 1 79 ? 5.36575 45.93531 -45.19197 1.000 56.29372 79 ASP B O 1
ATOM 6258 N N . GLY B 1 80 ? 3.31182 46.63840 -44.62821 1.000 43.69261 80 GLY B N 1
ATOM 6259 C CA . GLY B 1 80 ? 3.23770 45.77579 -43.46497 1.000 37.19041 80 GLY B CA 1
ATOM 6260 C C . GLY B 1 80 ? 3.02075 44.31058 -43.84594 1.000 40.58534 80 GLY B C 1
ATOM 6261 O O . GLY B 1 80 ? 2.89275 43.93869 -45.01245 1.000 46.06048 80 GLY B O 1
ATOM 6262 N N . SER B 1 81 ? 2.96494 43.46633 -42.81742 1.000 37.12612 81 SER B N 1
ATOM 6263 C CA . SER B 1 81 ? 2.86611 42.02099 -42.99846 1.000 30.47170 81 SER B CA 1
ATOM 6264 C C . SER B 1 81 ? 2.15951 41.45192 -41.78284 1.000 34.21165 81 SER B C 1
ATOM 6265 O O . SER B 1 81 ? 2.68599 41.54995 -40.67474 1.000 27.22626 81 SER B O 1
ATOM 6268 N N . VAL B 1 82 ? 0.96998 40.87923 -41.97653 1.000 29.94464 82 VAL B N 1
ATOM 6269 C CA . VAL B 1 82 ? 0.15129 40.41161 -40.86439 1.000 28.75765 82 VAL B CA 1
ATOM 6270 C C . VAL B 1 82 ? -0.44234 39.06629 -41.23563 1.000 31.36830 82 VAL B C 1
ATOM 6271 O O . VAL B 1 82 ? -0.96409 38.89062 -42.34370 1.000 32.72490 82 VAL B O 1
ATOM 6275 N N . GLU B 1 83 ? -0.37444 38.11944 -40.31460 1.000 29.48599 83 GLU B N 1
ATOM 6276 C CA . GLU B 1 83 ? -1.12994 36.87828 -40.44849 1.000 26.88384 83 GLU B CA 1
ATOM 6277 C C . GLU B 1 83 ? -2.36278 36.96689 -39.56358 1.000 30.77647 83 GLU B C 1
ATOM 6278 O O . GLU B 1 83 ? -2.23315 37.08091 -38.33771 1.000 27.55934 83 GLU B O 1
ATOM 6284 N N . PHE B 1 84 ? -3.55082 36.90858 -40.18360 1.000 28.80684 84 PHE B N 1
ATOM 6285 C CA . PHE B 1 84 ? -4.82074 36.91737 -39.46441 1.000 27.42230 84 PHE B CA 1
ATOM 6286 C C . PHE B 1 84 ? -5.22745 35.49207 -39.09767 1.000 29.11861 84 PHE B C 1
ATOM 6287 O O . PHE B 1 84 ? -5.09697 34.57292 -39.90950 1.000 29.30807 84 PHE B O 1
ATOM 6295 N N . ARG B 1 85 ? -5.72380 35.31808 -37.86866 1.000 26.06117 85 ARG B N 1
ATOM 6296 C CA . ARG B 1 85 ? -6.24097 34.03873 -37.40087 1.000 26.79923 85 ARG B CA 1
ATOM 6297 C C . ARG B 1 85 ? -7.58374 34.24733 -36.72676 1.000 27.55865 85 ARG B C 1
ATOM 6298 O O . ARG B 1 85 ? -7.74248 35.16820 -35.92429 1.000 26.39349 85 ARG B O 1
ATOM 6306 N N . VAL B 1 86 ? -8.52961 33.36099 -37.01280 1.000 28.68974 86 VAL B N 1
ATOM 6307 C CA . VAL B 1 86 ? -9.76819 33.27426 -36.25428 1.000 27.36438 86 VAL B CA 1
ATOM 6308 C C . VAL B 1 86 ? -9.66577 32.01955 -35.40218 1.000 30.11099 86 VAL B C 1
ATOM 6309 O O . VAL B 1 86 ? -9.43444 30.92279 -35.92463 1.000 26.36641 86 VAL B O 1
ATOM 6313 N N . MET B 1 87 ? -9.79668 32.18567 -34.09017 1.000 25.78049 87 MET B N 1
ATOM 6314 C CA . MET B 1 87 ? -9.55688 31.10903 -33.14525 1.000 25.73286 87 MET B CA 1
ATOM 6315 C C . MET B 1 87 ? -10.77024 30.87405 -32.26843 1.000 25.42644 87 MET B C 1
ATOM 6316 O O . MET B 1 87 ? -11.45783 31.81939 -31.85808 1.000 23.97706 87 MET B O 1
ATOM 6321 N N . SER B 1 88 ? -11.02797 29.60015 -31.99038 1.000 23.16635 88 SER B N 1
ATOM 6322 C CA . SER B 1 88 ? -11.83672 29.21868 -30.85038 1.000 23.60453 88 SER B CA 1
ATOM 6323 C C . SER B 1 88 ? -10.97370 29.31745 -29.59127 1.000 23.37364 88 SER B C 1
ATOM 6324 O O . SER B 1 88 ? -9.80391 29.69785 -29.63416 1.000 29.45581 88 SER B O 1
ATOM 6327 N N . GLY B 1 89 ? -11.55051 28.94433 -28.45559 1.000 25.87645 89 GLY B N 1
ATOM 6328 C CA . GLY B 1 89 ? -10.75808 28.87898 -27.25052 1.000 25.86812 89 GLY B CA 1
ATOM 6329 C C . GLY B 1 89 ? -9.67751 27.81646 -27.26396 1.000 28.82837 89 GLY B C 1
ATOM 6330 O O . GLY B 1 89 ? -8.78176 27.86222 -26.40743 1.000 28.47024 89 GLY B O 1
ATOM 6331 N N . SER B 1 90 ? -9.72268 26.86954 -28.21121 1.000 24.92106 90 SER B N 1
ATOM 6332 C CA . SER B 1 90 ? -8.73812 25.80527 -28.20544 1.000 24.01946 90 SER B CA 1
ATOM 6333 C C . SER B 1 90 ? -7.97332 25.60991 -29.51470 1.000 25.87725 90 SER B C 1
ATOM 6334 O O . SER B 1 90 ? -6.94350 24.93643 -29.48199 1.000 28.14821 90 SER B O 1
ATOM 6337 N N . GLU B 1 91 ? -8.40977 26.17144 -30.64899 1.000 25.10671 91 GLU B N 1
ATOM 6338 C CA . GLU B 1 91 ? -7.71263 25.90523 -31.91080 1.000 24.24393 91 GLU B CA 1
ATOM 6339 C C . GLU B 1 91 ? -7.81455 27.09138 -32.85626 1.000 29.91620 91 GLU B C 1
ATOM 6340 O O . GLU B 1 91 ? -8.76246 27.87209 -32.79330 1.000 30.07267 91 GLU B O 1
ATOM 6346 N N . VAL B 1 92 ? -6.82930 27.20560 -33.74980 1.000 25.84007 92 VAL B N 1
ATOM 6347 C CA . VAL B 1 92 ? -6.95760 28.11328 -34.87926 1.000 23.02757 92 VAL B CA 1
ATOM 6348 C C . VAL B 1 92 ? -7.94768 27.49938 -35.85636 1.000 28.59318 92 VAL B C 1
ATOM 6349 O O . VAL B 1 92 ? -7.75993 26.37098 -36.32305 1.000 26.44452 92 VAL B O 1
ATOM 6353 N N . LEU B 1 93 ? -9.02188 28.22122 -36.14068 1.000 26.76430 93 LEU B N 1
ATOM 6354 C CA . LEU B 1 93 ? -10.04338 27.74687 -37.07052 1.000 25.62197 93 LEU B CA 1
ATOM 6355 C C . LEU B 1 93 ? -9.76723 28.16645 -38.50547 1.000 27.65558 93 LEU B C 1
ATOM 6356 O O . LEU B 1 93 ? -10.22657 27.49621 -39.44095 1.000 28.90755 93 LEU B O 1
ATOM 6361 N N . TRP B 1 94 ? -9.05880 29.27270 -38.70002 1.000 29.13439 94 TRP B N 1
ATOM 6362 C CA . TRP B 1 94 ? -8.79111 29.77928 -40.04075 1.000 27.17668 94 TRP B CA 1
ATOM 6363 C C . TRP B 1 94 ? -7.59221 30.71717 -39.96742 1.000 27.51725 94 TRP B C 1
ATOM 6364 O O . TRP B 1 94 ? -7.43753 31.46137 -38.99169 1.000 27.09867 94 TRP B O 1
ATOM 6375 N N . SER B 1 95 ? -6.74592 30.66596 -40.99281 1.000 26.80402 95 SER B N 1
ATOM 6376 C CA . SER B 1 95 ? -5.58386 31.54446 -41.11295 1.000 31.58152 95 SER B CA 1
ATOM 6377 C C . SER B 1 95 ? -5.57435 32.15740 -42.50350 1.000 32.56533 95 SER B C 1
ATOM 6378 O O . SER B 1 95 ? -5.84891 31.46633 -43.49067 1.000 30.94435 95 SER B O 1
ATOM 6381 N N . SER B 1 96 ? -5.21989 33.44773 -42.57783 1.000 29.35808 96 SER B N 1
ATOM 6382 C CA . SER B 1 96 ? -5.09992 34.14642 -43.84734 1.000 32.53538 96 SER B CA 1
ATOM 6383 C C . SER B 1 96 ? -3.77846 33.88024 -44.56142 1.000 32.77623 96 SER B C 1
ATOM 6384 O O . SER B 1 96 ? -3.66283 34.19306 -45.74794 1.000 32.15729 96 SER B O 1
ATOM 6387 N N . GLY B 1 97 ? -2.78057 33.34951 -43.87506 1.000 30.44425 97 GLY B N 1
ATOM 6388 C CA . GLY B 1 97 ? -1.41730 33.43475 -44.36058 1.000 29.97467 97 GLY B CA 1
ATOM 6389 C C . GLY B 1 97 ? -0.90925 34.87050 -44.21908 1.000 36.55030 97 GLY B C 1
ATOM 6390 O O . GLY B 1 97 ? -1.59625 35.75686 -43.70528 1.000 32.41168 97 GLY B O 1
ATOM 6391 N N . VAL B 1 98 ? 0.31859 35.10111 -44.68535 1.000 34.48720 98 VAL B N 1
ATOM 6392 C CA . VAL B 1 98 ? 0.89803 36.43710 -44.55421 1.000 33.60888 98 VAL B CA 1
ATOM 6393 C C . VAL B 1 98 ? 0.23315 37.35809 -45.57082 1.000 34.99358 98 VAL B C 1
ATOM 6394 O O . VAL B 1 98 ? 0.27869 37.11397 -46.78217 1.000 36.06812 98 VAL B O 1
ATOM 6398 N N . MET B 1 99 ? -0.37787 38.43181 -45.08770 1.000 29.93796 99 MET B N 1
ATOM 6399 C CA . MET B 1 99 ? -0.95996 39.44468 -45.95627 1.000 31.97514 99 MET B CA 1
ATOM 6400 C C . MET B 1 99 ? -0.12112 40.71052 -45.94504 1.000 34.53291 99 MET B C 1
ATOM 6401 O O . MET B 1 99 ? 0.40938 41.10431 -44.90055 1.000 35.00035 99 MET B O 1
ATOM 6406 N N . ARG B 1 100 ? -0.00763 41.33559 -47.12060 1.000 35.81094 100 ARG B N 1
ATOM 6407 C CA . ARG B 1 100 ? 0.77100 42.54988 -47.33824 1.000 36.40229 100 ARG B CA 1
ATOM 6408 C C . ARG B 1 100 ? -0.14459 43.65516 -47.84323 1.000 37.46742 100 ARG B C 1
ATOM 6409 O O . ARG B 1 100 ? -1.26128 43.40827 -48.30165 1.000 33.76653 100 ARG B O 1
ATOM 6417 N N . ARG B 1 101 ? 0.35117 44.88300 -47.78584 1.000 31.86074 101 ARG B N 1
ATOM 6418 C CA . ARG B 1 101 ? -0.42641 46.01700 -48.26358 1.000 33.69414 101 ARG B CA 1
ATOM 6419 C C . ARG B 1 101 ? -0.69841 45.88995 -49.76087 1.000 35.60711 101 ARG B C 1
ATOM 6420 O O . ARG B 1 101 ? 0.19318 45.55577 -50.54201 1.000 36.09460 101 ARG B O 1
ATOM 6428 N N . GLY B 1 102 ? -1.93605 46.16346 -50.16574 1.000 35.50797 102 GLY B N 1
ATOM 6429 C CA . GLY B 1 102 ? -2.33463 46.05236 -51.55034 1.000 32.63690 102 GLY B CA 1
ATOM 6430 C C . GLY B 1 102 ? -3.06767 44.76879 -51.89308 1.000 37.64474 102 GLY B C 1
ATOM 6431 O O . GLY B 1 102 ? -3.80065 44.73795 -52.89091 1.000 39.59791 102 GLY B O 1
ATOM 6432 N N . MET B 1 103 ? -2.87920 43.70757 -51.11367 1.000 36.19982 103 MET B N 1
ATOM 6433 C CA . MET B 1 103 ? -3.62813 42.47664 -51.35715 1.000 36.26544 103 MET B CA 1
ATOM 6434 C C . MET B 1 103 ? -5.10329 42.68526 -51.05209 1.000 37.94380 103 MET B C 1
ATOM 6435 O O . MET B 1 103 ? -5.46174 43.37022 -50.09165 1.000 36.69055 103 MET B O 1
ATOM 6440 N N . ALA B 1 104 ? -5.96188 42.09002 -51.87905 1.000 37.95575 104 ALA B N 1
ATOM 6441 C CA . ALA B 1 104 ? -7.39176 42.14501 -51.62374 1.000 33.92270 104 ALA B CA 1
ATOM 6442 C C . ALA B 1 104 ? -7.70276 41.42243 -50.31979 1.000 34.90312 104 ALA B C 1
ATOM 6443 O O . ALA B 1 104 ? -7.02339 40.46319 -49.94191 1.000 38.02512 104 ALA B O 1
ATOM 6445 N N . ALA B 1 105 ? -8.73160 41.90155 -49.62579 1.000 31.65017 105 ALA B N 1
ATOM 6446 C CA . ALA B 1 105 ? -9.16258 41.25497 -48.39038 1.000 36.59006 105 ALA B CA 1
ATOM 6447 C C . ALA B 1 105 ? -9.49915 39.79195 -48.63246 1.000 36.54758 105 ALA B C 1
ATOM 6448 O O . ALA B 1 105 ? -10.12242 39.43767 -49.63938 1.000 37.98141 105 ALA B O 1
ATOM 6450 N N . LYS B 1 106 ? -9.08848 38.94199 -47.69375 1.000 33.47634 106 LYS B N 1
ATOM 6451 C CA . LYS B 1 106 ? -9.36234 37.50928 -47.75159 1.000 39.48874 106 LYS B CA 1
ATOM 6452 C C . LYS B 1 106 ? -10.58937 37.20936 -46.90534 1.000 38.45042 106 LYS B C 1
ATOM 6453 O O . LYS B 1 106 ? -10.61823 37.54368 -45.71980 1.000 31.94319 106 LYS B O 1
ATOM 6459 N N . LYS B 1 107 ? -11.58928 36.57304 -47.51366 1.000 33.81390 107 LYS B N 1
ATOM 6460 C CA . LYS B 1 107 ? -12.84092 36.26141 -46.83647 1.000 34.58142 107 LYS B CA 1
ATOM 6461 C C . LYS B 1 107 ? -12.75849 34.95955 -46.04309 1.000 36.94647 107 LYS B C 1
ATOM 6462 O O . LYS B 1 107 ? -12.01583 34.03050 -46.38123 1.000 33.39603 107 LYS B O 1
ATOM 6468 N N . PHE B 1 108 ? -13.56935 34.88783 -44.98952 1.000 32.56523 108 PHE B N 1
ATOM 6469 C CA . PHE B 1 108 ? -13.70646 33.67179 -44.21238 1.000 33.84712 108 PHE B CA 1
ATOM 6470 C C . PHE B 1 108 ? -15.16765 33.46211 -43.84185 1.000 34.00266 108 PHE B C 1
ATOM 6471 O O . PHE B 1 108 ? -15.96564 34.40205 -43.79454 1.000 31.90274 108 PHE B O 1
ATOM 6479 N N . SER B 1 109 ? -15.49792 32.21165 -43.54125 1.000 33.34588 109 SER B N 1
ATOM 6480 C CA . SER B 1 109 ? -16.81851 31.86154 -43.01883 1.000 29.76732 109 SER B CA 1
ATOM 6481 C C . SER B 1 109 ? -16.59983 30.69250 -42.07435 1.000 38.30888 109 SER B C 1
ATOM 6482 O O . SER B 1 109 ? -16.21047 29.60117 -42.50749 1.000 35.93075 109 SER B O 1
ATOM 6485 N N . ILE B 1 110 ? -16.84098 30.93237 -40.79670 1.000 31.15027 110 ILE B N 1
ATOM 6486 C CA . ILE B 1 110 ? -16.36605 30.08291 -39.70931 1.000 33.45589 110 ILE B CA 1
ATOM 6487 C C . ILE B 1 110 ? -17.57902 29.46465 -39.03666 1.000 30.45874 110 ILE B C 1
ATOM 6488 O O . ILE B 1 110 ? -18.47129 30.20524 -38.61114 1.000 30.10826 110 ILE B O 1
ATOM 6493 N N . PRO B 1 111 ? -17.64145 28.13890 -38.88907 1.000 32.27053 111 PRO B N 1
ATOM 6494 C CA . PRO B 1 111 ? -18.78182 27.52902 -38.18328 1.000 33.39759 111 PRO B CA 1
ATOM 6495 C C . PRO B 1 111 ? -18.73759 27.84085 -36.69540 1.000 29.17840 111 PRO B C 1
ATOM 6496 O O . PRO B 1 111 ? -17.70374 27.67828 -36.04728 1.000 31.28772 111 PRO B O 1
ATOM 6500 N N . VAL B 1 112 ? -19.88481 28.25222 -36.15086 1.000 27.71344 112 VAL B N 1
ATOM 6501 C CA . VAL B 1 112 ? -20.00054 28.61019 -34.74014 1.000 27.57787 112 VAL B CA 1
ATOM 6502 C C . VAL B 1 112 ? -20.86495 27.60222 -33.98786 1.000 29.82440 112 VAL B C 1
ATOM 6503 O O . VAL B 1 112 ? -20.36983 26.90050 -33.09471 1.000 28.28823 112 VAL B O 1
ATOM 6507 N N . ALA B 1 113 ? -22.16149 27.52519 -34.33380 1.000 26.25756 113 ALA B N 1
ATOM 6508 C CA . ALA B 1 113 ? -23.08869 26.64251 -33.62616 1.000 28.87192 113 ALA B CA 1
ATOM 6509 C C . ALA B 1 113 ? -22.58933 25.19671 -33.58933 1.000 33.08632 113 ALA B C 1
ATOM 6510 O O . ALA B 1 113 ? -22.60657 24.54772 -32.53677 1.000 32.44632 113 ALA B O 1
ATOM 6512 N N . GLU B 1 114 ? -22.12953 24.67134 -34.72648 1.000 31.04227 114 GLU B N 1
ATOM 6513 C CA . GLU B 1 114 ? -21.78256 23.25194 -34.71002 1.000 36.71005 114 GLU B CA 1
ATOM 6514 C C . GLU B 1 114 ? -20.49179 22.97874 -33.95162 1.000 34.64539 114 GLU B C 1
ATOM 6515 O O . GLU B 1 114 ? -20.23657 21.82333 -33.59753 1.000 34.92895 114 GLU B O 1
ATOM 6521 N N . ASN B 1 115 ? -19.70381 24.00188 -33.65779 1.000 30.88956 115 ASN B N 1
ATOM 6522 C CA . ASN B 1 115 ? -18.55912 23.85529 -32.77120 1.000 29.56993 115 ASN B CA 1
ATOM 6523 C C . ASN B 1 115 ? -18.88715 24.19950 -31.32480 1.000 30.42402 115 ASN B C 1
ATOM 6524 O O . ASN B 1 115 ? -17.98850 24.15391 -30.48094 1.000 27.77658 115 ASN B O 1
ATOM 6529 N N . GLY B 1 116 ? -20.14235 24.52538 -31.00705 1.000 28.32177 116 GLY B N 1
ATOM 6530 C CA . GLY B 1 116 ? -20.45956 24.93169 -29.64095 1.000 27.07134 116 GLY B CA 1
ATOM 6531 C C . GLY B 1 116 ? -19.73116 26.17911 -29.16949 1.000 27.43181 116 GLY B C 1
ATOM 6532 O O . GLY B 1 116 ? -19.54302 26.36334 -27.95645 1.000 26.43158 116 GLY B O 1
ATOM 6533 N N . ILE B 1 117 ? -19.34338 27.06242 -30.09170 1.000 25.30559 117 ILE B N 1
ATOM 6534 C CA . ILE B 1 117 ? -18.51801 28.22052 -29.76368 1.000 26.46871 117 ILE B CA 1
ATOM 6535 C C . ILE B 1 117 ? -19.40595 29.35799 -29.26797 1.000 26.37069 117 ILE B C 1
ATOM 6536 O O . ILE B 1 117 ? -20.39154 29.70589 -29.91646 1.000 27.76246 117 ILE B O 1
ATOM 6541 N N . ARG B 1 118 ? -19.05809 29.93106 -28.11253 1.000 25.33469 118 ARG B N 1
ATOM 6542 C CA . ARG B 1 118 ? -19.68465 31.13928 -27.59952 1.000 23.91899 118 ARG B CA 1
ATOM 6543 C C . ARG B 1 118 ? -18.72919 32.33178 -27.52752 1.000 27.47657 118 ARG B C 1
ATOM 6544 O O . ARG B 1 118 ? -19.17728 33.45502 -27.25028 1.000 27.31270 118 ARG B O 1
ATOM 6552 N N . HIS B 1 119 ? -17.43480 32.13040 -27.78513 1.000 23.38946 119 HIS B N 1
ATOM 6553 C CA . HIS B 1 119 ? -16.44587 33.20576 -27.78154 1.000 26.50962 119 HIS B CA 1
ATOM 6554 C C . HIS B 1 119 ? -15.44505 32.94002 -28.89067 1.000 28.31951 119 HIS B C 1
ATOM 6555 O O . HIS B 1 119 ? -14.91666 31.83558 -28.96651 1.000 25.23642 119 HIS B O 1
ATOM 6562 N N . LEU B 1 120 ? -15.18904 33.93572 -29.74516 1.000 27.34242 120 LEU B N 1
ATOM 6563 C CA . LEU B 1 120 ? -14.15585 33.84290 -30.77117 1.000 26.47485 120 LEU B CA 1
ATOM 6564 C C . LEU B 1 120 ? -13.03312 34.82520 -30.46127 1.000 26.68343 120 LEU B C 1
ATOM 6565 O O . LEU B 1 120 ? -13.23301 35.82385 -29.76875 1.000 25.50496 120 LEU B O 1
ATOM 6570 N N . TYR B 1 121 ? -11.84579 34.53526 -30.99144 1.000 25.78613 121 TYR B N 1
ATOM 6571 C CA . TYR B 1 121 ? -10.68765 35.40317 -30.79885 1.000 25.78795 121 TYR B CA 1
ATOM 6572 C C . TYR B 1 121 ? -10.14945 35.76112 -32.17366 1.000 26.98077 121 TYR B C 1
ATOM 6573 O O . TYR B 1 121 ? -9.78721 34.87005 -32.95417 1.000 28.14616 121 TYR B O 1
ATOM 6582 N N . LEU B 1 122 ? -10.11813 37.05715 -32.47574 1.000 23.03207 122 LEU B N 1
ATOM 6583 C CA . LEU B 1 122 ? -9.65739 37.54685 -33.77089 1.000 24.19274 122 LEU B CA 1
ATOM 6584 C C . LEU B 1 122 ? -8.23868 38.04849 -33.58161 1.000 26.07390 122 LEU B C 1
ATOM 6585 O O . LEU B 1 122 ? -8.03300 39.10743 -32.97537 1.000 23.57380 122 LEU B O 1
ATOM 6590 N N . MET B 1 123 ? -7.26624 37.32272 -34.12133 1.000 25.73577 123 MET B N 1
ATOM 6591 C CA . MET B 1 123 ? -5.87343 37.64504 -33.87181 1.000 24.61465 123 MET B CA 1
ATOM 6592 C C . MET B 1 123 ? -5.18626 38.14733 -35.13413 1.000 27.35746 123 MET B C 1
ATOM 6593 O O . MET B 1 123 ? -5.40875 37.61809 -36.22743 1.000 28.62180 123 MET B O 1
ATOM 6598 N N . ALA B 1 124 ? -4.35172 39.17877 -34.96932 1.000 26.10166 124 ALA B N 1
ATOM 6599 C CA . ALA B 1 124 ? -3.51388 39.72470 -36.03727 1.000 26.26241 124 ALA B CA 1
ATOM 6600 C C . ALA B 1 124 ? -2.06236 39.60711 -35.59120 1.000 31.51698 124 ALA B C 1
ATOM 6601 O O . ALA B 1 124 ? -1.64386 40.31669 -34.67717 1.000 27.06708 124 ALA B O 1
ATOM 6603 N N . ASP B 1 125 ? -1.30104 38.69893 -36.20394 1.000 27.57172 125 ASP B N 1
ATOM 6604 C CA . ASP B 1 125 ? 0.05696 38.42100 -35.76170 1.000 24.89382 125 ASP B CA 1
ATOM 6605 C C . ASP B 1 125 ? 1.06329 39.19347 -36.61045 1.000 25.97525 125 ASP B C 1
ATOM 6606 O O . ASP B 1 125 ? 0.93432 39.26559 -37.83678 1.000 28.67822 125 ASP B O 1
ATOM 6611 N N . ARG B 1 126 ? 2.05826 39.77800 -35.94589 1.000 26.98625 126 ARG B N 1
ATOM 6612 C CA . ARG B 1 126 ? 2.99021 40.67874 -36.63051 1.000 29.07726 126 ARG B CA 1
ATOM 6613 C C . ARG B 1 126 ? 3.93308 39.95134 -37.58959 1.000 30.72807 126 ARG B C 1
ATOM 6614 O O . ARG B 1 126 ? 4.50469 40.59929 -38.46989 1.000 33.07773 126 ARG B O 1
ATOM 6622 N N . VAL B 1 127 ? 4.10354 38.63217 -37.44196 1.000 31.21184 127 VAL B N 1
ATOM 6623 C CA . VAL B 1 127 ? 4.93110 37.78209 -38.30394 1.000 31.63896 127 VAL B CA 1
ATOM 6624 C C . VAL B 1 127 ? 6.43284 37.99748 -38.08514 1.000 42.70517 127 VAL B C 1
ATOM 6625 O O . VAL B 1 127 ? 7.16035 37.04860 -37.77416 1.000 36.81746 127 VAL B O 1
ATOM 6629 N N . ASP B 1 128 ? 6.91131 39.23148 -38.28310 1.000 32.10605 128 ASP B N 1
ATOM 6630 C CA . ASP B 1 128 ? 8.33422 39.56571 -38.27323 1.000 35.57055 128 ASP B CA 1
ATOM 6631 C C . ASP B 1 128 ? 8.61107 40.69804 -37.29268 1.000 35.75209 128 ASP B C 1
ATOM 6632 O O . ASP B 1 128 ? 9.12555 40.47082 -36.19576 1.000 37.85332 128 ASP B O 1
ATOM 6637 N N . ASN B 1 129 ? 8.27775 41.92348 -37.68556 1.000 31.90507 129 ASN B N 1
ATOM 6638 C CA . ASN B 1 129 ? 8.12654 43.03800 -36.76131 1.000 35.08822 129 ASN B CA 1
ATOM 6639 C C . ASN B 1 129 ? 6.74681 43.63116 -37.02252 1.000 33.47696 129 ASN B C 1
ATOM 6640 O O . ASN B 1 129 ? 6.00808 43.15048 -37.88893 1.000 29.63889 129 ASN B O 1
ATOM 6645 N N . ASN B 1 130 ? 6.35766 44.66044 -36.27395 1.000 28.56239 130 ASN B N 1
ATOM 6646 C CA . ASN B 1 130 ? 5.01434 45.19867 -36.47520 1.000 30.87207 130 ASN B CA 1
ATOM 6647 C C . ASN B 1 130 ? 5.01530 46.51512 -37.25852 1.000 29.02217 130 ASN B C 1
ATOM 6648 O O . ASN B 1 130 ? 3.99581 47.20940 -37.29357 1.000 28.81255 130 ASN B O 1
ATOM 6653 N N . SER B 1 131 ? 6.10751 46.83623 -37.95813 1.000 28.64507 131 SER B N 1
ATOM 6654 C CA . SER B 1 131 ? 6.13758 48.07089 -38.74500 1.000 30.23824 131 SER B CA 1
ATOM 6655 C C . SER B 1 131 ? 5.08711 48.05742 -39.86261 1.000 30.03331 131 SER B C 1
ATOM 6656 O O . SER B 1 131 ? 5.11648 47.19071 -40.74441 1.000 31.25300 131 SER B O 1
ATOM 6659 N N . TYR B 1 132 ? 4.20731 49.06904 -39.86329 1.000 28.51408 132 TYR B N 1
ATOM 6660 C CA . TYR B 1 132 ? 3.14817 49.25254 -40.86367 1.000 31.57763 132 TYR B CA 1
ATOM 6661 C C . TYR B 1 132 ? 2.05685 48.19061 -40.80061 1.000 33.26864 132 TYR B C 1
ATOM 6662 O O . TYR B 1 132 ? 1.24925 48.07785 -41.72951 1.000 29.89447 132 TYR B O 1
ATOM 6671 N N . ASP B 1 133 ? 1.97184 47.42966 -39.71249 1.000 28.40231 133 ASP B N 1
ATOM 6672 C CA . ASP B 1 133 ? 0.98763 46.35762 -39.65420 1.000 28.48929 133 ASP B CA 1
ATOM 6673 C C . ASP B 1 133 ? -0.40342 46.87277 -39.28450 1.000 30.93069 133 ASP B C 1
ATOM 6674 O O . ASP B 1 133 ? -0.99942 46.38878 -38.31944 1.000 29.80771 133 ASP B O 1
ATOM 6679 N N . HIS B 1 134 ? -0.92611 47.85447 -40.02474 1.000 26.45911 134 HIS B N 1
ATOM 6680 C CA . HIS B 1 134 ? -2.30947 48.29596 -39.83612 1.000 28.60254 134 HIS B CA 1
ATOM 6681 C C . HIS B 1 134 ? -3.21568 47.16136 -40.29652 1.000 30.22642 134 HIS B C 1
ATOM 6682 O O . HIS B 1 134 ? -3.23468 46.84123 -41.48499 1.000 29.44280 134 HIS B O 1
ATOM 6689 N N . ALA B 1 135 ? -3.93573 46.53547 -39.36776 1.000 29.05046 135 ALA B N 1
ATOM 6690 C CA . ALA B 1 135 ? -4.68721 45.32017 -39.63770 1.000 26.87746 135 ALA B CA 1
ATOM 6691 C C . ALA B 1 135 ? -6.18829 45.60118 -39.55422 1.000 27.24405 135 ALA B C 1
ATOM 6692 O O . ALA B 1 135 ? -6.66444 46.18117 -38.57769 1.000 30.24792 135 ALA B O 1
ATOM 6694 N N . ASP B 1 136 ? -6.92447 45.20585 -40.58997 1.000 27.74647 136 ASP B N 1
ATOM 6695 C CA . ASP B 1 136 ? -8.35912 45.46454 -40.69339 1.000 28.86827 136 ASP B CA 1
ATOM 6696 C C . ASP B 1 136 ? -9.12325 44.15070 -40.66073 1.000 32.14402 136 ASP B C 1
ATOM 6697 O O . ASP B 1 136 ? -8.75864 43.22214 -41.38523 1.000 29.15925 136 ASP B O 1
ATOM 6702 N N . TRP B 1 137 ? -10.19851 44.09342 -39.85517 1.000 31.76816 137 TRP B N 1
ATOM 6703 C CA . TRP B 1 137 ? -11.27967 43.11701 -39.99323 1.000 32.17721 137 TRP B CA 1
ATOM 6704 C C . TRP B 1 137 ? -12.49316 43.84410 -40.55252 1.000 30.47285 137 TRP B C 1
ATOM 6705 O O . TRP B 1 137 ? -12.89905 44.87335 -39.99625 1.000 31.42029 137 TRP B O 1
ATOM 6716 N N . VAL B 1 138 ? -13.07631 43.33553 -41.64810 1.000 30.80802 138 VAL B N 1
ATOM 6717 C CA . VAL B 1 138 ? -14.15970 44.06168 -42.29796 1.000 28.34438 138 VAL B CA 1
ATOM 6718 C C . VAL B 1 138 ? -15.33397 43.13895 -42.59812 1.000 31.26557 138 VAL B C 1
ATOM 6719 O O . VAL B 1 138 ? -15.21636 41.91422 -42.59375 1.000 28.49811 138 VAL B O 1
ATOM 6723 N N . ASP B 1 139 ? -16.48121 43.76801 -42.87269 1.000 31.98386 139 ASP B N 1
ATOM 6724 C CA . ASP B 1 139 ? -17.69078 43.06036 -43.28616 1.000 34.78539 139 ASP B CA 1
ATOM 6725 C C . ASP B 1 139 ? -18.04206 41.92571 -42.32850 1.000 34.60477 139 ASP B C 1
ATOM 6726 O O . ASP B 1 139 ? -18.45459 40.84016 -42.74779 1.000 34.63140 139 ASP B O 1
ATOM 6731 N N . LEU B 1 140 ? -17.86788 42.16219 -41.03233 1.000 28.40800 140 LEU B N 1
ATOM 6732 C CA . LEU B 1 140 ? -18.15409 41.11947 -40.05136 1.000 30.11282 140 LEU B CA 1
ATOM 6733 C C . LEU B 1 140 ? -19.66032 40.88171 -39.94994 1.000 32.21084 140 LEU B C 1
ATOM 6734 O O . LEU B 1 140 ? -20.44445 41.81839 -39.76629 1.000 29.87951 140 LEU B O 1
ATOM 6739 N N . ALA B 1 141 ? -20.07337 39.62411 -40.06342 1.000 26.23518 141 ALA B N 1
ATOM 6740 C CA . ALA B 1 141 ? -21.49883 39.33212 -40.08045 1.000 31.29703 141 ALA B CA 1
ATOM 6741 C C . ALA B 1 141 ? -21.73870 37.98930 -39.40760 1.000 31.82501 141 ALA B C 1
ATOM 6742 O O . ALA B 1 141 ? -20.94987 37.05802 -39.58951 1.000 30.20545 141 ALA B O 1
ATOM 6744 N N . TRP B 1 142 ? -22.82060 37.89960 -38.62887 1.000 33.99455 142 TRP B N 1
ATOM 6745 C CA . TRP B 1 142 ? -23.31343 36.61667 -38.12648 1.000 30.62568 142 TRP B CA 1
ATOM 6746 C C . TRP B 1 142 ? -24.34109 36.06051 -39.09741 1.000 31.99377 142 TRP B C 1
ATOM 6747 O O . TRP B 1 142 ? -25.31963 36.74128 -39.42723 1.000 34.48516 142 TRP B O 1
ATOM 6758 N N . LYS B 1 143 ? -24.13898 34.82239 -39.54028 1.000 29.97392 143 LYS B N 1
ATOM 6759 C CA . LYS B 1 143 ? -25.21101 34.08942 -40.19753 1.000 31.71499 143 LYS B CA 1
ATOM 6760 C C . LYS B 1 143 ? -26.09596 33.50318 -39.10303 1.000 31.88303 143 LYS B C 1
ATOM 6761 O O . LYS B 1 143 ? -25.60532 32.78670 -38.21641 1.000 33.29401 143 LYS B O 1
ATOM 6767 N N . THR B 1 144 ? -27.38143 33.84101 -39.12514 1.000 32.22413 144 THR B N 1
ATOM 6768 C CA . THR B 1 144 ? -28.26554 33.50562 -38.01635 1.000 31.30371 144 THR B CA 1
ATOM 6769 C C . THR B 1 144 ? -29.37150 32.56808 -38.46927 1.000 32.22184 144 THR B C 1
ATOM 6770 O O . THR B 1 144 ? -29.72267 32.49895 -39.65021 1.000 32.67471 144 THR B O 1
ATOM 6774 N N . THR B 1 145 ? -29.93385 31.85371 -37.50081 1.000 35.76925 145 THR B N 1
ATOM 6775 C CA . THR B 1 145 ? -31.01259 30.92127 -37.78606 1.000 31.97838 145 THR B CA 1
ATOM 6776 C C . THR B 1 145 ? -32.05186 31.00728 -36.68012 1.000 34.68408 145 THR B C 1
ATOM 6777 O O . THR B 1 145 ? -31.86300 31.69725 -35.67013 1.000 35.95354 145 THR B O 1
ATOM 6781 N N . GLY B 1 146 ? -33.15915 30.28202 -36.88486 1.000 33.23877 146 GLY B N 1
ATOM 6782 C CA . GLY B 1 146 ? -34.27390 30.33681 -35.95180 1.000 36.77959 146 GLY B CA 1
ATOM 6783 C C . GLY B 1 146 ? -34.13794 29.43700 -34.73718 1.000 49.70566 146 GLY B C 1
ATOM 6784 O O . GLY B 1 146 ? -34.68103 29.74850 -33.67155 1.000 48.05815 146 GLY B O 1
ATOM 6785 N N . SER B 1 147 ? -33.43017 28.31812 -34.86343 1.000 43.43155 147 SER B N 1
ATOM 6786 C CA . SER B 1 147 ? -33.27522 27.43288 -33.71455 1.000 50.11545 147 SER B CA 1
ATOM 6787 C C . SER B 1 147 ? -32.01889 26.58461 -33.86221 1.000 53.91991 147 SER B C 1
ATOM 6788 O O . SER B 1 147 ? -31.59469 26.26487 -34.97718 1.000 56.54740 147 SER B O 1
ATOM 6791 N N . GLY B 1 148 ? -31.46326 26.18155 -32.72515 1.000 58.47198 148 GLY B N 1
ATOM 6792 C CA . GLY B 1 148 ? -30.34471 25.25957 -32.71216 1.000 72.26258 148 GLY B CA 1
ATOM 6793 C C . GLY B 1 148 ? -30.57262 24.12169 -31.73894 1.000 82.58304 148 GLY B C 1
ATOM 6794 O O . GLY B 1 148 ? -31.27614 24.26161 -30.73850 1.000 82.94480 148 GLY B O 1
ATOM 6795 N N . GLN B 1 149 ? -29.96058 22.97973 -32.04822 1.000 89.93949 149 GLN B N 1
ATOM 6796 C CA . GLN B 1 149 ? -30.08327 21.81504 -31.18068 1.000 92.87384 149 GLN B CA 1
ATOM 6797 C C . GLN B 1 149 ? -29.36214 22.05824 -29.85641 1.000 86.05066 149 GLN B C 1
ATOM 6798 O O . GLN B 1 149 ? -28.34247 22.74852 -29.79204 1.000 82.53938 149 GLN B O 1
ATOM 6804 N N . GLY B 1 150 ? -29.91624 21.49667 -28.78801 1.000 90.61776 150 GLY B N 1
ATOM 6805 C CA . GLY B 1 150 ? -29.30669 21.61672 -27.47915 1.000 84.81399 150 GLY B CA 1
ATOM 6806 C C . GLY B 1 150 ? -28.42828 20.43024 -27.14388 1.000 74.62943 150 GLY B C 1
ATOM 6807 O O . GLY B 1 150 ? -28.92820 19.33451 -26.87620 1.000 85.69550 150 GLY B O 1
ATOM 6808 N N A MET B 1 151 ? -27.11588 20.64490 -27.16222 0.455 62.67711 151 MET B N 1
ATOM 6809 N N B MET B 1 151 ? -27.11522 20.63223 -27.15390 0.545 62.66280 151 MET B N 1
ATOM 6810 C CA A MET B 1 151 ? -26.16121 19.58638 -26.86078 0.455 58.43538 151 MET B CA 1
ATOM 6811 C CA B MET B 1 151 ? -26.19283 19.53491 -26.89853 0.545 58.43527 151 MET B CA 1
ATOM 6812 C C A MET B 1 151 ? -26.33748 19.09367 -25.42731 0.455 55.58334 151 MET B C 1
ATOM 6813 C C B MET B 1 151 ? -26.27482 19.09504 -25.44048 0.545 55.58564 151 MET B C 1
ATOM 6814 O O A MET B 1 151 ? -26.65409 19.86928 -24.52172 0.455 59.53640 151 MET B O 1
ATOM 6815 O O B MET B 1 151 ? -26.45678 19.91197 -24.53429 0.545 59.56187 151 MET B O 1
ATOM 6824 N N . LYS B 1 152 ? -26.13825 17.78987 -25.21888 1.000 38.96218 152 LYS B N 1
ATOM 6825 C CA . LYS B 1 152 ? -26.45385 17.17178 -23.93638 1.000 36.91459 152 LYS B CA 1
ATOM 6826 C C . LYS B 1 152 ? -25.25622 16.52546 -23.24808 1.000 34.65063 152 LYS B C 1
ATOM 6827 O O . LYS B 1 152 ? -25.43190 15.60279 -22.44951 1.000 37.20630 152 LYS B O 1
ATOM 6833 N N . GLY B 1 153 ? -24.04646 17.00204 -23.50520 1.000 30.30706 153 GLY B N 1
ATOM 6834 C CA . GLY B 1 153 ? -22.90604 16.55126 -22.72566 1.000 30.26585 153 GLY B CA 1
ATOM 6835 C C . GLY B 1 153 ? -22.21153 15.34618 -23.34262 1.000 28.72449 153 GLY B C 1
ATOM 6836 O O . GLY B 1 153 ? -22.78945 14.58206 -24.11144 1.000 29.81125 153 GLY B O 1
ATOM 6837 N N . ALA B 1 154 ? -20.93669 15.18145 -22.99519 1.000 28.48007 154 ALA B N 1
ATOM 6838 C CA . ALA B 1 154 ? -20.16220 14.05074 -23.49904 1.000 29.16911 154 ALA B CA 1
ATOM 6839 C C . ALA B 1 154 ? -19.03736 13.72552 -22.54035 1.000 32.10922 154 ALA B C 1
ATOM 6840 O O . ALA B 1 154 ? -18.65833 14.53538 -21.68979 1.000 27.51675 154 ALA B O 1
ATOM 6842 N N . VAL B 1 155 ? -18.48848 12.52554 -22.71649 1.000 27.78702 155 VAL B N 1
ATOM 6843 C CA . VAL B 1 155 ? -17.25127 12.10852 -22.06876 1.000 25.51816 155 VAL B CA 1
ATOM 6844 C C . VAL B 1 155 ? -16.21697 11.95048 -23.17545 1.000 29.19355 155 VAL B C 1
ATOM 6845 O O . VAL B 1 155 ? -16.39559 11.12416 -24.07150 1.000 26.68219 155 VAL B O 1
ATOM 6849 N N . VAL B 1 156 ? -15.15643 12.75453 -23.14903 1.000 27.90330 156 VAL B N 1
ATOM 6850 C CA . VAL B 1 156 ? -14.13942 12.72845 -24.19772 1.000 28.65918 156 VAL B CA 1
ATOM 6851 C C . VAL B 1 156 ? -12.85980 12.15816 -23.60323 1.000 30.10863 156 VAL B C 1
ATOM 6852 O O . VAL B 1 156 ? -12.30145 12.73452 -22.66341 1.000 29.90593 156 VAL B O 1
ATOM 6856 N N . ASN B 1 157 ? -12.38475 11.02985 -24.13702 1.000 25.37641 157 ASN B N 1
ATOM 6857 C CA . ASN B 1 157 ? -11.14602 10.43564 -23.65073 1.000 27.17695 157 ASN B CA 1
ATOM 6858 C C . ASN B 1 157 ? -10.01084 10.93178 -24.53749 1.000 31.42216 157 ASN B C 1
ATOM 6859 O O . ASN B 1 157 ? -10.01849 10.67572 -25.74157 1.000 30.86084 157 ASN B O 1
ATOM 6864 N N . ALA B 1 158 ? -9.04796 11.64784 -23.94593 1.000 33.38611 158 ALA B N 1
ATOM 6865 C CA . ALA B 1 158 ? -7.99836 12.27937 -24.74579 1.000 31.27686 158 ALA B CA 1
ATOM 6866 C C . ALA B 1 158 ? -7.13276 11.26811 -25.49760 1.000 33.62132 158 ALA B C 1
ATOM 6867 O O . ALA B 1 158 ? -6.51499 11.63403 -26.49873 1.000 33.04019 158 ALA B O 1
ATOM 6869 N N . SER B 1 159 ? -7.08288 10.00810 -25.05689 1.000 31.73339 159 SER B N 1
ATOM 6870 C CA . SER B 1 159 ? -6.32859 9.00863 -25.81162 1.000 36.83893 159 SER B CA 1
ATOM 6871 C C . SER B 1 159 ? -6.91852 8.78516 -27.19521 1.000 37.32911 159 SER B C 1
ATOM 6872 O O . SER B 1 159 ? -6.18540 8.43162 -28.12547 1.000 33.67588 159 SER B O 1
ATOM 6875 N N . GLU B 1 160 ? -8.23251 8.98360 -27.35809 1.000 34.96445 160 GLU B N 1
ATOM 6876 C CA . GLU B 1 160 ? -8.85340 8.79357 -28.66695 1.000 35.01742 160 GLU B CA 1
ATOM 6877 C C . GLU B 1 160 ? -8.45640 9.87417 -29.65199 1.000 36.06237 160 GLU B C 1
ATOM 6878 O O . GLU B 1 160 ? -8.64959 9.68765 -30.85494 1.000 34.55318 160 GLU B O 1
ATOM 6884 N N . PHE B 1 161 ? -7.88061 10.97653 -29.17579 1.000 30.99064 161 PHE B N 1
ATOM 6885 C CA . PHE B 1 161 ? -7.38059 12.04446 -30.03085 1.000 31.04645 161 PHE B CA 1
ATOM 6886 C C . PHE B 1 161 ? -5.85843 11.99531 -30.20796 1.000 33.86015 161 PHE B C 1
ATOM 6887 O O . PHE B 1 161 ? -5.28045 12.91276 -30.79385 1.000 35.04673 161 PHE B O 1
ATOM 6895 N N . GLY B 1 162 ? -5.20742 10.93333 -29.74729 1.000 39.07175 162 GLY B N 1
ATOM 6896 C CA . GLY B 1 162 ? -3.79285 10.74011 -29.97445 1.000 38.82765 162 GLY B CA 1
ATOM 6897 C C . GLY B 1 162 ? -2.89916 11.11816 -28.82027 1.000 36.15930 162 GLY B C 1
ATOM 6898 O O . GLY B 1 162 ? -1.67747 11.03915 -28.95842 1.000 40.78723 162 GLY B O 1
ATOM 6899 N N . MET B 1 163 ? -3.45903 11.52879 -27.69208 1.000 32.73536 163 MET B N 1
ATOM 6900 C CA . MET B 1 163 ? -2.65106 11.80733 -26.51263 1.000 31.92083 163 MET B CA 1
ATOM 6901 C C . MET B 1 163 ? -2.00871 10.52618 -25.98434 1.000 37.51934 163 MET B C 1
ATOM 6902 O O . MET B 1 163 ? -2.71666 9.57838 -25.63116 1.000 38.61345 163 MET B O 1
ATOM 6907 N N . VAL B 1 164 ? -0.67614 10.50170 -25.90364 1.000 30.99117 164 VAL B N 1
ATOM 6908 C CA . VAL B 1 164 ? 0.04329 9.31757 -25.43298 1.000 36.25391 164 VAL B CA 1
ATOM 6909 C C . VAL B 1 164 ? 1.04450 9.69771 -24.34624 1.000 34.31054 164 VAL B C 1
ATOM 6910 O O . VAL B 1 164 ? 1.79441 10.67388 -24.49784 1.000 37.37104 164 VAL B O 1
ATOM 6914 N N . PRO B 1 165 ? 1.06315 8.98486 -23.22780 1.000 32.93570 165 PRO B N 1
ATOM 6915 C CA . PRO B 1 165 ? 1.99851 9.30474 -22.14687 1.000 38.92389 165 PRO B CA 1
ATOM 6916 C C . PRO B 1 165 ? 3.36648 8.69170 -22.40923 1.000 42.38967 165 PRO B C 1
ATOM 6917 O O . PRO B 1 165 ? 3.53462 7.81522 -23.25526 1.000 40.56198 165 PRO B O 1
ATOM 6921 N N . GLY B 1 166 ? 4.34968 9.17329 -21.65422 1.000 44.31108 166 GLY B N 1
ATOM 6922 C CA . GLY B 1 166 ? 5.65752 8.54541 -21.66905 1.000 46.28126 166 GLY B CA 1
ATOM 6923 C C . GLY B 1 166 ? 6.44423 8.74774 -22.93963 1.000 44.14589 166 GLY B C 1
ATOM 6924 O O . GLY B 1 166 ? 7.31810 7.93800 -23.24853 1.000 41.44792 166 GLY B O 1
ATOM 6925 N N . VAL B 1 167 ? 6.16683 9.81548 -23.68275 1.000 45.94857 167 VAL B N 1
ATOM 6926 C CA . VAL B 1 167 ? 6.78379 10.06288 -24.97910 1.000 40.54927 167 VAL B CA 1
ATOM 6927 C C . VAL B 1 167 ? 7.19464 11.52800 -25.04652 1.000 43.73008 167 VAL B C 1
ATOM 6928 O O . VAL B 1 167 ? 6.38443 12.41388 -24.75829 1.000 42.85798 167 VAL B O 1
ATOM 6932 N N . ARG B 1 168 ? 8.43831 11.79286 -25.45540 1.000 41.82435 168 ARG B N 1
ATOM 6933 C CA . ARG B 1 168 ? 8.93962 13.16592 -25.54907 1.000 41.83874 168 ARG B CA 1
ATOM 6934 C C . ARG B 1 168 ? 8.56191 13.76861 -26.90124 1.000 52.56295 168 ARG B C 1
ATOM 6935 O O . ARG B 1 168 ? 9.40579 14.11317 -27.74401 1.000 40.38365 168 ARG B O 1
ATOM 6943 N N . LYS B 1 169 ? 7.25012 13.83613 -27.10410 1.000 37.16453 169 LYS B N 1
ATOM 6944 C CA . LYS B 1 169 ? 6.63624 14.43515 -28.27431 1.000 39.45257 169 LYS B CA 1
ATOM 6945 C C . LYS B 1 169 ? 5.48754 15.29185 -27.77102 1.000 32.50056 169 LYS B C 1
ATOM 6946 O O . LYS B 1 169 ? 4.89373 14.99297 -26.72991 1.000 30.79086 169 LYS B O 1
ATOM 6952 N N . ASP B 1 170 ? 5.19825 16.35831 -28.50284 1.000 27.85826 170 ASP B N 1
ATOM 6953 C CA . ASP B 1 170 ? 4.24982 17.37096 -28.03294 1.000 31.77235 170 ASP B CA 1
ATOM 6954 C C . ASP B 1 170 ? 2.83368 16.80556 -28.00098 1.000 28.10962 170 ASP B C 1
ATOM 6955 O O . ASP B 1 170 ? 2.28058 16.45198 -29.04276 1.000 30.00782 170 ASP B O 1
ATOM 6960 N N . GLN B 1 171 ? 2.24236 16.72310 -26.80882 1.000 28.42756 171 GLN B N 1
ATOM 6961 C CA . GLN B 1 171 ? 0.87639 16.23799 -26.65684 1.000 29.23569 171 GLN B CA 1
ATOM 6962 C C . GLN B 1 171 ? -0.16940 17.34735 -26.72562 1.000 29.08200 171 GLN B C 1
ATOM 6963 O O . GLN B 1 171 ? -1.36610 17.05734 -26.62230 1.000 26.34896 171 GLN B O 1
ATOM 6969 N N . GLY B 1 172 ? 0.24413 18.60789 -26.89216 1.000 28.36121 172 GLY B N 1
ATOM 6970 C CA . GLY B 1 172 ? -0.68474 19.71663 -26.90225 1.000 26.22654 172 GLY B CA 1
ATOM 6971 C C . GLY B 1 172 ? -1.73609 19.66950 -27.99740 1.000 27.15347 172 GLY B C 1
ATOM 6972 O O . GLY B 1 172 ? -2.92551 19.81938 -27.72116 1.000 28.16367 172 GLY B O 1
ATOM 6973 N N . PRO B 1 173 ? -1.32271 19.51663 -29.26588 1.000 27.55609 173 PRO B N 1
ATOM 6974 C CA . PRO B 1 173 ? -2.32306 19.48388 -30.34656 1.000 28.88910 173 PRO B CA 1
ATOM 6975 C C . PRO B 1 173 ? -3.38819 18.41879 -30.14535 1.000 29.91285 173 PRO B C 1
ATOM 6976 O O . PRO B 1 173 ? -4.56849 18.70539 -30.38178 1.000 26.49939 173 PRO B O 1
ATOM 6980 N N . ALA B 1 174 ? -3.01968 17.21570 -29.67900 1.000 26.93050 174 ALA B N 1
ATOM 6981 C CA . ALA B 1 174 ? -4.02312 16.19296 -29.39578 1.000 27.61184 174 ALA B CA 1
ATOM 6982 C C . ALA B 1 174 ? -4.94830 16.63202 -28.26826 1.000 27.39023 174 ALA B C 1
ATOM 6983 O O . ALA B 1 174 ? -6.16312 16.44842 -28.35051 1.000 28.69693 174 ALA B O 1
ATOM 6985 N N . LEU B 1 175 ? -4.39562 17.21266 -27.19952 1.000 23.30719 175 LEU B N 1
ATOM 6986 C CA . LEU B 1 175 ? -5.26538 17.64088 -26.10633 1.000 26.78546 175 LEU B CA 1
ATOM 6987 C C . LEU B 1 175 ? -6.20434 18.75851 -26.55767 1.000 26.82054 175 LEU B C 1
ATOM 6988 O O . LEU B 1 175 ? -7.38401 18.77051 -26.18628 1.000 26.35420 175 LEU B O 1
ATOM 6993 N N . ARG B 1 176 ? -5.69470 19.71965 -27.34398 1.000 26.16882 176 ARG B N 1
ATOM 6994 C CA . ARG B 1 176 ? -6.54502 20.81294 -27.81175 1.000 25.41090 176 ARG B CA 1
ATOM 6995 C C . ARG B 1 176 ? -7.66764 20.31039 -28.71379 1.000 28.79309 176 ARG B C 1
ATOM 6996 O O . ARG B 1 176 ? -8.79085 20.82651 -28.65521 1.000 26.01774 176 ARG B O 1
ATOM 7004 N N . ALA B 1 177 ? -7.39378 19.29164 -29.53965 1.000 28.83206 177 ALA B N 1
ATOM 7005 C CA . ALA B 1 177 ? -8.45164 18.69848 -30.35513 1.000 29.34690 177 ALA B CA 1
ATOM 7006 C C . ALA B 1 177 ? -9.50777 18.02069 -29.48911 1.000 27.31930 177 ALA B C 1
ATOM 7007 O O . ALA B 1 177 ? -10.70805 18.06950 -29.81186 1.000 25.42719 177 ALA B O 1
ATOM 7009 N N . ALA B 1 178 ? -9.07834 17.36359 -28.39878 1.000 24.49036 178 ALA B N 1
ATOM 7010 C CA . ALA B 1 178 ? -10.02965 16.76816 -27.45598 1.000 28.76923 178 ALA B CA 1
ATOM 7011 C C . ALA B 1 178 ? -10.89074 17.83451 -26.77341 1.000 29.58294 178 ALA B C 1
ATOM 7012 O O . ALA B 1 178 ? -12.09790 17.63589 -26.56714 1.000 26.58441 178 ALA B O 1
ATOM 7014 N N . VAL B 1 179 ? -10.27917 18.96566 -26.39441 1.000 27.56536 179 VAL B N 1
ATOM 7015 C CA . VAL B 1 179 ? -11.03641 20.06631 -25.80380 1.000 22.44200 179 VAL B CA 1
ATOM 7016 C C . VAL B 1 179 ? -12.08195 20.58265 -26.78653 1.000 24.99883 179 VAL B C 1
ATOM 7017 O O . VAL B 1 179 ? -13.22809 20.85564 -26.40395 1.000 25.82954 179 VAL B O 1
ATOM 7021 N N . SER B 1 180 ? -11.70119 20.73290 -28.06524 1.000 22.40034 180 SER B N 1
ATOM 7022 C CA . SER B 1 180 ? -12.63978 21.21584 -29.07305 1.000 28.49257 180 SER B CA 1
ATOM 7023 C C . SER B 1 180 ? -13.82483 20.26998 -29.21340 1.000 30.82663 180 SER B C 1
ATOM 7024 O O . SER B 1 180 ? -14.96792 20.69975 -29.40945 1.000 24.62302 180 SER B O 1
ATOM 7027 N N . ALA B 1 181 ? -13.56570 18.97227 -29.12895 1.000 27.68400 181 ALA B N 1
ATOM 7028 C CA . ALA B 1 181 ? -14.64581 18.01203 -29.28628 1.000 26.68596 181 ALA B CA 1
ATOM 7029 C C . ALA B 1 181 ? -15.60025 18.05484 -28.10610 1.000 26.72711 181 ALA B C 1
ATOM 7030 O O . ALA B 1 181 ? -16.80999 17.89493 -28.28415 1.000 28.35866 181 ALA B O 1
ATOM 7032 N N . LEU B 1 182 ? -15.08062 18.27123 -26.89677 1.000 25.69282 182 LEU B N 1
ATOM 7033 C CA . LEU B 1 182 ? -15.95316 18.34773 -25.72846 1.000 25.97252 182 LEU B CA 1
ATOM 7034 C C . LEU B 1 182 ? -16.82749 19.59509 -25.78740 1.000 28.03844 182 LEU B C 1
ATOM 7035 O O . LEU B 1 182 ? -18.02065 19.54918 -25.44819 1.000 25.90569 182 LEU B O 1
ATOM 7040 N N . ARG B 1 183 ? -16.25806 20.70878 -26.23921 1.000 24.22504 183 ARG B N 1
ATOM 7041 C CA . ARG B 1 183 ? -17.03497 21.93432 -26.37769 1.000 25.10534 183 ARG B CA 1
ATOM 7042 C C . ARG B 1 183 ? -18.20784 21.72652 -27.32767 1.000 25.40649 183 ARG B C 1
ATOM 7043 O O . ARG B 1 183 ? -19.32137 22.18661 -27.05441 1.000 26.41902 183 ARG B O 1
ATOM 7051 N N . ARG B 1 184 ? -17.96490 21.03956 -28.45136 1.000 23.87954 184 ARG B N 1
ATOM 7052 C CA . ARG B 1 184 ? -19.01637 20.80068 -29.43482 1.000 31.14533 184 ARG B CA 1
ATOM 7053 C C . ARG B 1 184 ? -20.18090 20.05161 -28.83910 1.000 29.24937 184 ARG B C 1
ATOM 7054 O O . ARG B 1 184 ? -21.29327 20.12788 -29.36625 1.000 28.28751 184 ARG B O 1
ATOM 7062 N N . GLN B 1 185 ? -19.93695 19.26747 -27.79352 1.000 32.11479 185 GLN B N 1
ATOM 7063 C CA . GLN B 1 185 ? -20.96498 18.41999 -27.21263 1.000 33.45321 185 GLN B CA 1
ATOM 7064 C C . GLN B 1 185 ? -21.61903 19.03428 -25.99228 1.000 34.91968 185 GLN B C 1
ATOM 7065 O O . GLN B 1 185 ? -22.39090 18.35529 -25.31210 1.000 34.23857 185 GLN B O 1
ATOM 7071 N N . GLY B 1 186 ? -21.31085 20.28415 -25.67572 1.000 33.17337 186 GLY B N 1
ATOM 7072 C CA . GLY B 1 186 ? -21.93311 20.93296 -24.54277 1.000 31.91048 186 GLY B CA 1
ATOM 7073 C C . GLY B 1 186 ? -21.24559 20.71885 -23.21303 1.000 35.05440 186 GLY B C 1
ATOM 7074 O O . GLY B 1 186 ? -21.88817 20.89238 -22.17328 1.000 35.94130 186 GLY B O 1
ATOM 7075 N N . GLY B 1 187 ? -19.96342 20.35674 -23.20117 1.000 29.97096 187 GLY B N 1
ATOM 7076 C CA . GLY B 1 187 ? -19.29665 20.06646 -21.93973 1.000 28.72392 187 GLY B CA 1
ATOM 7077 C C . GLY B 1 187 ? -19.46335 18.62076 -21.48847 1.000 27.58180 187 GLY B C 1
ATOM 7078 O O . GLY B 1 187 ? -19.99383 17.75901 -22.19670 1.000 26.02899 187 GLY B O 1
ATOM 7079 N N . GLY B 1 188 ? -18.98979 18.36407 -20.26538 1.000 25.57562 188 GLY B N 1
ATOM 7080 C CA . GLY B 1 188 ? -18.94517 17.01916 -19.72086 1.000 25.02095 188 GLY B CA 1
ATOM 7081 C C . GLY B 1 188 ? -17.63297 16.70840 -19.03919 1.000 28.37657 188 GLY B C 1
ATOM 7082 O O . GLY B 1 188 ? -17.17990 17.46534 -18.17930 1.000 30.59806 188 GLY B O 1
ATOM 7083 N N . VAL B 1 189 ? -16.99831 15.59882 -19.40723 1.000 25.29972 189 VAL B N 1
ATOM 7084 C CA . VAL B 1 189 ? -15.77367 15.14839 -18.75598 1.000 25.56051 189 VAL B CA 1
ATOM 7085 C C . VAL B 1 189 ? -14.68953 15.01148 -19.81091 1.000 27.64718 189 VAL B C 1
ATOM 7086 O O . VAL B 1 189 ? -14.91739 14.41233 -20.86739 1.000 27.48290 189 VAL B O 1
ATOM 7090 N N . LEU B 1 190 ? -13.51578 15.56877 -19.52595 1.000 25.20603 190 LEU B N 1
ATOM 7091 C CA . LEU B 1 190 ? -12.32408 15.34959 -20.33268 1.000 26.85101 190 LEU B CA 1
ATOM 7092 C C . LEU B 1 190 ? -11.43690 14.40143 -19.53774 1.000 27.87503 190 LEU B C 1
ATOM 7093 O O . LEU B 1 190 ? -10.90764 14.78159 -18.49001 1.000 28.41984 190 LEU B O 1
ATOM 7098 N N . ASN B 1 191 ? -11.29422 13.16601 -20.01226 1.000 25.38549 191 ASN B N 1
ATOM 7099 C CA . ASN B 1 191 ? -10.53982 12.15148 -19.28273 1.000 28.48008 191 ASN B CA 1
ATOM 7100 C C . ASN B 1 191 ? -9.12995 12.03351 -19.84205 1.000 30.07663 191 ASN B C 1
ATOM 7101 O O . ASN B 1 191 ? -8.94883 11.86741 -21.05260 1.000 32.43072 191 ASN B O 1
ATOM 7106 N N . ILE B 1 192 ? -8.14195 12.14721 -18.96298 1.000 30.55280 192 ILE B N 1
ATOM 7107 C CA . ILE B 1 192 ? -6.73159 11.99142 -19.30172 1.000 28.45396 192 ILE B CA 1
ATOM 7108 C C . ILE B 1 192 ? -6.26415 10.67863 -18.68136 1.000 27.40749 192 ILE B C 1
ATOM 7109 O O . ILE B 1 192 ? -6.16573 10.59578 -17.44935 1.000 29.23956 192 ILE B O 1
ATOM 7114 N N . PRO B 1 193 ? -5.96106 9.64886 -19.46315 1.000 29.05531 193 PRO B N 1
ATOM 7115 C CA . PRO B 1 193 ? -5.44266 8.40764 -18.86024 1.000 31.15221 193 PRO B CA 1
ATOM 7116 C C . PRO B 1 193 ? -4.17686 8.68554 -18.05826 1.000 31.99289 193 PRO B C 1
ATOM 7117 O O . PRO B 1 193 ? -3.32864 9.47734 -18.47002 1.000 26.69134 193 PRO B O 1
ATOM 7121 N N . ARG B 1 194 ? -4.04952 8.04196 -16.90015 1.000 30.86496 194 ARG B N 1
ATOM 7122 C CA . ARG B 1 194 ? -2.94212 8.36806 -15.99895 1.000 31.50927 194 ARG B CA 1
ATOM 7123 C C . ARG B 1 194 ? -1.59913 8.17411 -16.69667 1.000 29.97088 194 ARG B C 1
ATOM 7124 O O . ARG B 1 194 ? -1.33672 7.10092 -17.22896 1.000 28.12020 194 ARG B O 1
ATOM 7132 N N . GLY B 1 195 ? -0.75964 9.21068 -16.71429 1.000 29.44983 195 GLY B N 1
ATOM 7133 C CA . GLY B 1 195 ? 0.56928 9.07050 -17.29413 1.000 30.65555 195 GLY B CA 1
ATOM 7134 C C . GLY B 1 195 ? 1.33910 10.37801 -17.20745 1.000 29.45013 195 GLY B C 1
ATOM 7135 O O . GLY B 1 195 ? 0.84965 11.37847 -16.66772 1.000 27.22139 195 GLY B O 1
ATOM 7136 N N . ILE B 1 196 ? 2.58680 10.33575 -17.69008 1.000 27.58232 196 ILE B N 1
ATOM 7137 C CA . ILE B 1 196 ? 3.43243 11.52440 -17.81581 1.000 27.98429 196 ILE B CA 1
ATOM 7138 C C . ILE B 1 196 ? 3.33123 11.98793 -19.26058 1.000 28.82233 196 ILE B C 1
ATOM 7139 O O . ILE B 1 196 ? 3.53214 11.19162 -20.18202 1.000 31.69111 196 ILE B O 1
ATOM 7144 N N . TYR B 1 197 ? 2.98874 13.26128 -19.47125 1.000 25.18497 197 TYR B N 1
ATOM 7145 C CA . TYR B 1 197 ? 2.80173 13.77494 -20.81802 1.000 25.32873 197 TYR B CA 1
ATOM 7146 C C . TYR B 1 197 ? 3.65381 15.02686 -21.00681 1.000 28.27295 197 TYR B C 1
ATOM 7147 O O . TYR B 1 197 ? 3.73870 15.84075 -20.09390 1.000 26.01939 197 TYR B O 1
ATOM 7156 N N . HIS B 1 198 ? 4.19532 15.22499 -22.21313 1.000 25.46576 198 HIS B N 1
ATOM 7157 C CA . HIS B 1 198 ? 5.06507 16.36728 -22.51492 1.000 24.96290 198 HIS B CA 1
ATOM 7158 C C . HIS B 1 198 ? 4.42075 17.37644 -23.45727 1.000 24.20334 198 HIS B C 1
ATOM 7159 O O . HIS B 1 198 ? 3.73396 16.99298 -24.40756 1.000 28.54864 198 HIS B O 1
ATOM 7166 N N . PHE B 1 199 ? 4.68257 18.67506 -23.21267 1.000 22.32303 199 PHE B N 1
ATOM 7167 C CA . PHE B 1 199 ? 4.11118 19.78010 -23.98902 1.000 21.90600 199 PHE B CA 1
ATOM 7168 C C . PHE B 1 199 ? 5.19972 20.79140 -24.30984 1.000 27.14973 199 PHE B C 1
ATOM 7169 O O . PHE B 1 199 ? 6.08862 21.02017 -23.49087 1.000 25.07070 199 PHE B O 1
ATOM 7177 N N . TYR B 1 200 ? 5.08960 21.42243 -25.47498 1.000 23.98178 200 TYR B N 1
ATOM 7178 C CA . TYR B 1 200 ? 6.11832 22.29756 -26.02173 1.000 27.27912 200 TYR B CA 1
ATOM 7179 C C . TYR B 1 200 ? 5.46146 23.53234 -26.61968 1.000 26.37624 200 TYR B C 1
ATOM 7180 O O . TYR B 1 200 ? 4.26162 23.51814 -26.92161 1.000 28.09824 200 TYR B O 1
ATOM 7189 N N . PRO B 1 201 ? 6.21716 24.63004 -26.77930 1.000 28.37528 201 PRO B N 1
ATOM 7190 C CA . PRO B 1 201 ? 5.63530 25.83104 -27.40501 1.000 27.22771 201 PRO B CA 1
ATOM 7191 C C . PRO B 1 201 ? 5.19211 25.60477 -28.83316 1.000 30.87513 201 PRO B C 1
ATOM 7192 O O . PRO B 1 201 ? 4.22630 26.23877 -29.28784 1.000 30.60768 201 PRO B O 1
ATOM 7196 N N . GLU B 1 202 ? 5.88961 24.72751 -29.56071 1.000 27.72328 202 GLU B N 1
ATOM 7197 C CA . GLU B 1 202 ? 5.62138 24.55371 -30.98493 1.000 28.94654 202 GLU B CA 1
ATOM 7198 C C . GLU B 1 202 ? 4.17521 24.16737 -31.26934 1.000 34.47527 202 GLU B C 1
ATOM 7199 O O . GLU B 1 202 ? 3.63515 24.53802 -32.31922 1.000 31.08540 202 GLU B O 1
ATOM 7205 N N . GLY B 1 203 ? 3.54578 23.40923 -30.37942 1.000 27.07203 203 GLY B N 1
ATOM 7206 C CA . GLY B 1 203 ? 2.17788 22.96555 -30.56858 1.000 28.97567 203 GLY B CA 1
ATOM 7207 C C . GLY B 1 203 ? 1.14802 23.69527 -29.73528 1.000 23.28684 203 GLY B C 1
ATOM 7208 O O . GLY B 1 203 ? -0.00413 23.25576 -29.68187 1.000 26.33675 203 GLY B O 1
ATOM 7209 N N . ALA B 1 204 ? 1.52512 24.78660 -29.07524 1.000 25.76989 204 ALA B N 1
ATOM 7210 C CA . ALA B 1 204 ? 0.61466 25.48933 -28.19893 1.000 28.38188 204 ALA B CA 1
ATOM 7211 C C . ALA B 1 204 ? -0.31491 26.38596 -29.01036 1.000 31.03171 204 ALA B C 1
ATOM 7212 O O . ALA B 1 204 ? -0.10785 26.64018 -30.19609 1.000 29.61073 204 ALA B O 1
ATOM 7214 N N . LEU B 1 205 ? -1.37189 26.85668 -28.36611 1.000 23.21312 205 LEU B N 1
ATOM 7215 C CA . LEU B 1 205 ? -2.25284 27.83783 -28.98748 1.000 26.87820 205 LEU B CA 1
ATOM 7216 C C . LEU B 1 205 ? -1.69844 29.22081 -28.66062 1.000 25.84127 205 LEU B C 1
ATOM 7217 O O . LEU B 1 205 ? -1.79208 29.66576 -27.51840 1.000 24.56465 205 LEU B O 1
ATOM 7222 N N . ASN B 1 206 ? -1.15110 29.90865 -29.65114 1.000 23.16727 206 ASN B N 1
ATOM 7223 C CA . ASN B 1 206 ? -0.53125 31.21621 -29.41554 1.000 23.12035 206 ASN B CA 1
ATOM 7224 C C . ASN B 1 206 ? -1.58464 32.30856 -29.27323 1.000 26.39309 206 ASN B C 1
ATOM 7225 O O . ASN B 1 206 ? -2.35541 32.55321 -30.20406 1.000 27.99677 206 ASN B O 1
ATOM 7230 N N . MET B 1 207 ? -1.59800 32.98284 -28.12256 1.000 22.68466 207 MET B N 1
ATOM 7231 C CA . MET B 1 207 ? -2.57284 34.01715 -27.83740 1.000 23.52597 207 MET B CA 1
ATOM 7232 C C . MET B 1 207 ? -1.83410 35.27509 -27.39992 1.000 25.33256 207 MET B C 1
ATOM 7233 O O . MET B 1 207 ? -0.67326 35.22490 -26.95931 1.000 24.59538 207 MET B O 1
ATOM 7238 N N . SER B 1 208 ? -2.51281 36.41536 -27.50548 1.000 25.05986 208 SER B N 1
ATOM 7239 C CA . SER B 1 208 ? -1.94673 37.65812 -26.98557 1.000 24.28012 208 SER B CA 1
ATOM 7240 C C . SER B 1 208 ? -2.95149 38.28354 -26.02613 1.000 24.61384 208 SER B C 1
ATOM 7241 O O . SER B 1 208 ? -4.06795 38.62044 -26.42235 1.000 23.98589 208 SER B O 1
ATOM 7244 N N . PHE B 1 209 ? -2.54998 38.44990 -24.77068 1.000 25.82759 209 PHE B N 1
ATOM 7245 C CA . PHE B 1 209 ? -3.39482 39.10088 -23.78391 1.000 23.55418 209 PHE B CA 1
ATOM 7246 C C . PHE B 1 209 ? -2.48659 39.51005 -22.64954 1.000 24.82528 209 PHE B C 1
ATOM 7247 O O . PHE B 1 209 ? -1.32431 39.10336 -22.60561 1.000 26.35222 209 PHE B O 1
ATOM 7255 N N . HIS B 1 210 ? -3.00844 40.36779 -21.75552 1.000 23.01376 210 HIS B N 1
ATOM 7256 C CA . HIS B 1 210 ? -2.23727 40.88639 -20.63013 1.000 24.82022 210 HIS B CA 1
ATOM 7257 C C . HIS B 1 210 ? -2.55555 40.10632 -19.36610 1.000 25.66779 210 HIS B C 1
ATOM 7258 O O . HIS B 1 210 ? -3.72754 39.83639 -19.07536 1.000 23.97166 210 HIS B O 1
ATOM 7265 N N . ILE B 1 211 ? -1.50888 39.79929 -18.59150 1.000 24.36383 211 ILE B N 1
ATOM 7266 C CA . ILE B 1 211 ? -1.61879 39.08013 -17.32088 1.000 22.59323 211 ILE B CA 1
ATOM 7267 C C . ILE B 1 211 ? -1.16754 40.01229 -16.20235 1.000 26.29826 211 ILE B C 1
ATOM 7268 O O . ILE B 1 211 ? -0.03025 40.50291 -16.21759 1.000 23.35696 211 ILE B O 1
ATOM 7273 N N . SER B 1 212 ? -2.04534 40.24239 -15.22819 1.000 22.91403 212 SER B N 1
ATOM 7274 C CA . SER B 1 212 ? -1.71579 41.10931 -14.09504 1.000 23.84688 212 SER B CA 1
ATOM 7275 C C . SER B 1 212 ? -0.46988 40.62726 -13.34874 1.000 23.76640 212 SER B C 1
ATOM 7276 O O . SER B 1 212 ? -0.29312 39.42540 -13.12431 1.000 22.48352 212 SER B O 1
ATOM 7279 N N . ASN B 1 213 ? 0.34699 41.59118 -12.89714 1.000 22.03490 213 ASN B N 1
ATOM 7280 C CA . ASN B 1 213 ? 1.48126 41.36181 -11.98822 1.000 23.62364 213 ASN B CA 1
ATOM 7281 C C . ASN B 1 213 ? 2.53926 40.45956 -12.59114 1.000 23.76117 213 ASN B C 1
ATOM 7282 O O . ASN B 1 213 ? 3.22334 39.74068 -11.86765 1.000 21.86195 213 ASN B O 1
ATOM 7287 N N . HIS B 1 214 ? 2.67030 40.49084 -13.91989 1.000 23.13233 214 HIS B N 1
ATOM 7288 C CA . HIS B 1 214 ? 3.67976 39.70936 -14.62165 1.000 24.19999 214 HIS B CA 1
ATOM 7289 C C . HIS B 1 214 ? 4.35849 40.59460 -15.65648 1.000 24.63310 214 HIS B C 1
ATOM 7290 O O . HIS B 1 214 ? 3.91214 41.71059 -15.94397 1.000 24.91789 214 HIS B O 1
ATOM 7297 N N . ASP B 1 215 ? 5.47216 40.10916 -16.20670 1.000 22.16782 215 ASP B N 1
ATOM 7298 C CA . ASP B 1 215 ? 5.98410 40.78341 -17.39551 1.000 24.97534 215 ASP B CA 1
ATOM 7299 C C . ASP B 1 215 ? 4.97866 40.61896 -18.53633 1.000 24.15089 215 ASP B C 1
ATOM 7300 O O . ASP B 1 215 ? 4.00320 39.88940 -18.43070 1.000 23.85700 215 ASP B O 1
ATOM 7305 N N . GLN B 1 216 ? 5.20278 41.30527 -19.65181 1.000 24.90385 216 GLN B N 1
ATOM 7306 C CA . GLN B 1 216 ? 4.19762 41.36022 -20.71599 1.000 25.95997 216 GLN B CA 1
ATOM 7307 C C . GLN B 1 216 ? 4.77717 40.94576 -22.06117 1.000 27.45833 216 GLN B C 1
ATOM 7308 O O . GLN B 1 216 ? 4.77801 41.73388 -23.00889 1.000 22.93506 216 GLN B O 1
ATOM 7314 N N . PRO B 1 217 ? 5.27080 39.70589 -22.19013 1.000 23.50294 217 PRO B N 1
ATOM 7315 C CA . PRO B 1 217 ? 5.63794 39.21945 -23.52017 1.000 23.42315 217 PRO B CA 1
ATOM 7316 C C . PRO B 1 217 ? 4.43132 39.29169 -24.43808 1.000 28.44397 217 PRO B C 1
ATOM 7317 O O . PRO B 1 217 ? 3.28522 39.13352 -24.00583 1.000 26.76113 217 PRO B O 1
ATOM 7321 N N . LEU B 1 218 ? 4.70705 39.48290 -25.72624 1.000 26.21707 218 LEU B N 1
ATOM 7322 C CA . LEU B 1 218 ? 3.63583 39.68274 -26.70082 1.000 26.59945 218 LEU B CA 1
ATOM 7323 C C . LEU B 1 218 ? 2.73960 38.45630 -26.81741 1.000 24.86961 218 LEU B C 1
ATOM 7324 O O . LEU B 1 218 ? 1.52128 38.57579 -27.00306 1.000 23.98063 218 LEU B O 1
ATOM 7329 N N . ILE B 1 219 ? 3.33349 37.26438 -26.74847 1.000 24.35805 219 ILE B N 1
ATOM 7330 C CA . ILE B 1 219 ? 2.63307 36.01635 -27.01126 1.000 24.62955 219 ILE B CA 1
ATOM 7331 C C . ILE B 1 219 ? 2.69859 35.13058 -25.77549 1.000 23.38665 219 ILE B C 1
ATOM 7332 O O . ILE B 1 219 ? 3.78095 34.93650 -25.19922 1.000 23.59825 219 ILE B O 1
ATOM 7337 N N . HIS B 1 220 ? 1.53910 34.57700 -25.38490 1.000 26.70071 220 HIS B N 1
ATOM 7338 C CA . HIS B 1 220 ? 1.46374 33.48168 -24.43256 1.000 26.28847 220 HIS B CA 1
ATOM 7339 C C . HIS B 1 220 ? 1.15952 32.21620 -25.20884 1.000 24.71412 220 HIS B C 1
ATOM 7340 O O . HIS B 1 220 ? 0.03323 32.06655 -25.69790 1.000 23.39738 220 HIS B O 1
ATOM 7347 N N . PRO B 1 221 ? 2.13368 31.29625 -25.37786 1.000 22.88830 221 PRO B N 1
ATOM 7348 C CA . PRO B 1 221 ? 1.83400 29.98089 -25.95547 1.000 25.55152 221 PRO B CA 1
ATOM 7349 C C . PRO B 1 221 ? 1.09727 29.13538 -24.94027 1.000 25.25779 221 PRO B C 1
ATOM 7350 O O . PRO B 1 221 ? 1.70014 28.68427 -23.96684 1.000 25.35747 221 PRO B O 1
ATOM 7354 N N . VAL B 1 222 ? -0.19704 28.92818 -25.14182 1.000 24.60967 222 VAL B N 1
ATOM 7355 C CA . VAL B 1 222 ? -1.03520 28.25618 -24.15262 1.000 22.79060 222 VAL B CA 1
ATOM 7356 C C . VAL B 1 222 ? -1.11612 26.77502 -24.50252 1.000 23.27929 222 VAL B C 1
ATOM 7357 O O . VAL B 1 222 ? -1.65110 26.41446 -25.55523 1.000 25.50712 222 VAL B O 1
ATOM 7361 N N . CYS B 1 223 ? -0.58745 25.90690 -23.61975 1.000 23.97257 223 CYS B N 1
ATOM 7362 C CA . CYS B 1 223 ? -0.54568 24.48075 -23.94744 1.000 22.44069 223 CYS B CA 1
ATOM 7363 C C . CYS B 1 223 ? -1.87534 23.77708 -23.66995 1.000 25.16043 223 CYS B C 1
ATOM 7364 O O . CYS B 1 223 ? -2.25870 22.86590 -24.41283 1.000 28.03445 223 CYS B O 1
ATOM 7367 N N . VAL B 1 224 ? -2.56408 24.15003 -22.59264 1.000 24.38566 224 VAL B N 1
ATOM 7368 C CA . VAL B 1 224 ? -3.81383 23.49713 -22.19203 1.000 24.38929 224 VAL B CA 1
ATOM 7369 C C . VAL B 1 224 ? -4.86005 24.60010 -22.09002 1.000 29.48597 224 VAL B C 1
ATOM 7370 O O . VAL B 1 224 ? -5.12919 25.11173 -20.99369 1.000 24.63763 224 VAL B O 1
ATOM 7374 N N . PRO B 1 225 ? -5.44584 25.01179 -23.20482 1.000 26.35783 225 PRO B N 1
ATOM 7375 C CA . PRO B 1 225 ? -6.40396 26.12279 -23.17492 1.000 23.33870 225 PRO B CA 1
ATOM 7376 C C . PRO B 1 225 ? -7.79749 25.62318 -22.85858 1.000 26.90275 225 PRO B C 1
ATOM 7377 O O . PRO B 1 225 ? -8.46181 25.03151 -23.71301 1.000 30.79107 225 PRO B O 1
ATOM 7381 N N . LEU B 1 226 ? -8.25251 25.85787 -21.64086 1.000 24.62317 226 LEU B N 1
ATOM 7382 C CA . LEU B 1 226 ? -9.61750 25.50583 -21.25023 1.000 23.43247 226 LEU B CA 1
ATOM 7383 C C . LEU B 1 226 ? -10.49623 26.75171 -21.34450 1.000 25.03265 226 LEU B C 1
ATOM 7384 O O . LEU B 1 226 ? -10.98490 27.28454 -20.36477 1.000 25.49624 226 LEU B O 1
ATOM 7389 N N . ALA B 1 227 ? -10.63226 27.24206 -22.57324 1.000 22.14601 227 ALA B N 1
ATOM 7390 C CA . ALA B 1 227 ? -11.24791 28.52942 -22.85535 1.000 25.82456 227 ALA B CA 1
ATOM 7391 C C . ALA B 1 227 ? -12.54970 28.32915 -23.62166 1.000 26.69120 227 ALA B C 1
ATOM 7392 O O . ALA B 1 227 ? -12.68692 27.39505 -24.42791 1.000 23.19600 227 ALA B O 1
ATOM 7394 N N . ASP B 1 228 ? -13.50509 29.22526 -23.37216 1.000 22.87049 228 ASP B N 1
ATOM 7395 C CA . ASP B 1 228 ? -14.83542 29.11877 -23.96690 1.000 23.88608 228 ASP B CA 1
ATOM 7396 C C . ASP B 1 228 ? -15.44297 27.74318 -23.69171 1.000 23.40409 228 ASP B C 1
ATOM 7397 O O . ASP B 1 228 ? -15.92115 27.04957 -24.59379 1.000 25.37014 228 ASP B O 1
ATOM 7402 N N . LEU B 1 229 ? -15.42041 27.34093 -22.42654 1.000 24.97627 229 LEU B N 1
ATOM 7403 C CA . LEU B 1 229 ? -16.00362 26.06807 -22.00819 1.000 23.69977 229 LEU B CA 1
ATOM 7404 C C . LEU B 1 229 ? -17.02927 26.31425 -20.91904 1.000 26.12288 229 LEU B C 1
ATOM 7405 O O . LEU B 1 229 ? -16.86903 27.21962 -20.09707 1.000 25.68471 229 LEU B O 1
ATOM 7410 N N . ARG B 1 230 ? -18.07956 25.49072 -20.91041 1.000 23.32826 230 ARG B N 1
ATOM 7411 C CA . ARG B 1 230 ? -19.04907 25.47674 -19.81472 1.000 23.16297 230 ARG B CA 1
ATOM 7412 C C . ARG B 1 230 ? -19.21453 24.05992 -19.29409 1.000 28.68790 230 ARG B C 1
ATOM 7413 O O . ARG B 1 230 ? -19.37385 23.13002 -20.08864 1.000 26.76055 230 ARG B O 1
ATOM 7421 N N . ASN B 1 231 ? -19.19775 23.90190 -17.96610 1.000 26.48189 231 ASN B N 1
ATOM 7422 C CA . ASN B 1 231 ? -19.59024 22.64439 -17.32019 1.000 25.83510 231 ASN B CA 1
ATOM 7423 C C . ASN B 1 231 ? -18.66130 21.50784 -17.76674 1.000 25.94779 231 ASN B C 1
ATOM 7424 O O . ASN B 1 231 ? -19.08678 20.50802 -18.33584 1.000 26.68045 231 ASN B O 1
ATOM 7429 N N . VAL B 1 232 ? -17.36176 21.69657 -17.51815 1.000 25.29847 232 VAL B N 1
ATOM 7430 C CA . VAL B 1 232 ? -16.33143 20.72695 -17.88861 1.000 23.44320 232 VAL B CA 1
ATOM 7431 C C . VAL B 1 232 ? -15.54423 20.35274 -16.64344 1.000 28.71644 232 VAL B C 1
ATOM 7432 O O . VAL B 1 232 ? -15.10291 21.23159 -15.89365 1.000 30.50227 232 VAL B O 1
ATOM 7436 N N . ARG B 1 233 ? -15.36517 19.05429 -16.42926 1.000 25.51231 233 ARG B N 1
ATOM 7437 C CA . ARG B 1 233 ? -14.45272 18.54596 -15.41796 1.000 26.43012 233 ARG B CA 1
ATOM 7438 C C . ARG B 1 233 ? -13.32037 17.82180 -16.13225 1.000 26.95689 233 ARG B C 1
ATOM 7439 O O . ARG B 1 233 ? -13.57056 16.86351 -16.87124 1.000 29.36511 233 ARG B O 1
ATOM 7447 N N . VAL B 1 234 ? -12.08391 18.28002 -15.91107 1.000 24.98881 234 VAL B N 1
ATOM 7448 C CA . VAL B 1 234 ? -10.89181 17.62568 -16.44493 1.000 25.09124 234 VAL B CA 1
ATOM 7449 C C . VAL B 1 234 ? -10.42676 16.61934 -15.40124 1.000 24.36383 234 VAL B C 1
ATOM 7450 O O . VAL B 1 234 ? -10.12110 16.99710 -14.26843 1.000 26.27140 234 VAL B O 1
ATOM 7454 N N . GLU B 1 235 ? -10.40278 15.32985 -15.76155 1.000 25.42122 235 GLU B N 1
ATOM 7455 C CA . GLU B 1 235 ? -9.98674 14.27227 -14.83415 1.000 25.37524 235 GLU B CA 1
ATOM 7456 C C . GLU B 1 235 ? -8.55307 13.88919 -15.19802 1.000 28.08091 235 GLU B C 1
ATOM 7457 O O . GLU B 1 235 ? -8.31874 13.19274 -16.18795 1.000 24.74113 235 GLU B O 1
ATOM 7463 N N . GLY B 1 236 ? -7.58737 14.35901 -14.39800 1.000 25.25785 236 GLY B N 1
ATOM 7464 C CA . GLY B 1 236 ? -6.19491 14.08436 -14.70009 1.000 24.34403 236 GLY B CA 1
ATOM 7465 C C . GLY B 1 236 ? -5.74493 12.69762 -14.30838 1.000 30.09088 236 GLY B C 1
ATOM 7466 O O . GLY B 1 236 ? -4.69106 12.24339 -14.77652 1.000 26.87110 236 GLY B O 1
ATOM 7467 N N . ASN B 1 237 ? -6.52205 12.03368 -13.45301 1.000 26.46859 237 ASN B N 1
ATOM 7468 C CA . ASN B 1 237 ? -6.23779 10.66411 -12.98777 1.000 30.40504 237 ASN B CA 1
ATOM 7469 C C . ASN B 1 237 ? -4.83455 10.53578 -12.40180 1.000 33.53235 237 ASN B C 1
ATOM 7470 O O . ASN B 1 237 ? -4.20156 9.47817 -12.48483 1.000 29.69981 237 ASN B O 1
ATOM 7475 N N . GLY B 1 238 ? -4.33973 11.60905 -11.79149 1.000 32.43121 238 GLY B N 1
ATOM 7476 C CA . GLY B 1 238 ? -3.00393 11.57483 -11.22819 1.000 30.26476 238 GLY B CA 1
ATOM 7477 C C . GLY B 1 238 ? -1.89292 11.78645 -12.22359 1.000 29.66749 238 GLY B C 1
ATOM 7478 O O . GLY B 1 238 ? -0.73259 11.52309 -11.89401 1.000 29.42516 238 GLY B O 1
ATOM 7479 N N . SER B 1 239 ? -2.20407 12.26067 -13.42751 1.000 26.70868 239 SER B N 1
ATOM 7480 C CA . SER B 1 239 ? -1.19045 12.46912 -14.45058 1.000 26.39511 239 SER B CA 1
ATOM 7481 C C . SER B 1 239 ? -0.23825 13.60010 -14.07093 1.000 28.02500 239 SER B C 1
ATOM 7482 O O . SER B 1 239 ? -0.54036 14.46221 -13.24282 1.000 27.09669 239 SER B O 1
ATOM 7485 N N . LEU B 1 240 ? 0.91772 13.59375 -14.72151 1.000 26.06627 240 LEU B N 1
ATOM 7486 C CA . LEU B 1 240 ? 1.89301 14.67564 -14.61312 1.000 29.29295 240 LEU B CA 1
ATOM 7487 C C . LEU B 1 240 ? 2.06237 15.26670 -16.00336 1.000 26.84056 240 LEU B C 1
ATOM 7488 O O . LEU B 1 240 ? 2.34129 14.53258 -16.95248 1.000 27.27322 240 LEU B O 1
ATOM 7493 N N . PHE B 1 241 ? 1.85563 16.57706 -16.13044 1.000 22.97824 241 PHE B N 1
ATOM 7494 C CA . PHE B 1 241 ? 2.10360 17.29584 -17.37137 1.000 23.54343 241 PHE B CA 1
ATOM 7495 C C . PHE B 1 241 ? 3.43103 18.02660 -17.20990 1.000 24.59352 241 PHE B C 1
ATOM 7496 O O . PHE B 1 241 ? 3.58445 18.83868 -16.28823 1.000 26.69803 241 PHE B O 1
ATOM 7504 N N . LEU B 1 242 ? 4.37779 17.73238 -18.09389 1.000 24.54308 242 LEU B N 1
ATOM 7505 C CA . LEU B 1 242 ? 5.70464 18.33420 -18.07875 1.000 25.78228 242 LEU B CA 1
ATOM 7506 C C . LEU B 1 242 ? 5.81561 19.31795 -19.23261 1.000 28.51255 242 LEU B C 1
ATOM 7507 O O . LEU B 1 242 ? 5.51216 18.97393 -20.37931 1.000 23.70089 242 LEU B O 1
ATOM 7512 N N . PHE B 1 243 ? 6.25162 20.53780 -18.93127 1.000 24.66232 243 PHE B N 1
ATOM 7513 C CA . PHE B 1 243 ? 6.31094 21.59375 -19.92125 1.000 25.32285 243 PHE B CA 1
ATOM 7514 C C . PHE B 1 243 ? 7.75202 21.95726 -20.23038 1.000 29.15408 243 PHE B C 1
ATOM 7515 O O . PHE B 1 243 ? 8.64728 21.79908 -19.39842 1.000 25.78322 243 PHE B O 1
ATOM 7523 N N . HIS B 1 244 ? 7.95661 22.39574 -21.46877 1.000 24.67950 244 HIS B N 1
ATOM 7524 C CA . HIS B 1 244 ? 9.24988 22.75720 -22.01531 1.000 26.52584 244 HIS B CA 1
ATOM 7525 C C . HIS B 1 244 ? 9.13034 24.11322 -22.68547 1.000 31.01801 244 HIS B C 1
ATOM 7526 O O . HIS B 1 244 ? 8.10257 24.42101 -23.28944 1.000 28.93306 244 HIS B O 1
ATOM 7533 N N . GLY B 1 245 ? 10.17593 24.91364 -22.59946 1.000 26.16031 245 GLY B N 1
ATOM 7534 C CA . GLY B 1 245 ? 10.14201 26.23505 -23.20928 1.000 24.77431 245 GLY B CA 1
ATOM 7535 C C . GLY B 1 245 ? 9.35938 27.24726 -22.38858 1.000 25.33341 245 GLY B C 1
ATOM 7536 O O . GLY B 1 245 ? 8.91891 26.97606 -21.27259 1.000 30.80448 245 GLY B O 1
ATOM 7537 N N . LYS B 1 246 ? 9.17403 28.43641 -22.96053 1.000 24.53396 246 LYS B N 1
ATOM 7538 C CA . LYS B 1 246 ? 8.41317 29.48594 -22.28326 1.000 24.44280 246 LYS B CA 1
ATOM 7539 C C . LYS B 1 246 ? 6.95698 29.39462 -22.74413 1.000 27.26218 246 LYS B C 1
ATOM 7540 O O . LYS B 1 246 ? 6.64100 29.66815 -23.90553 1.000 28.08000 246 LYS B O 1
ATOM 7546 N N . VAL B 1 247 ? 6.07000 28.98296 -21.84022 1.000 25.75593 247 VAL B N 1
ATOM 7547 C CA . VAL B 1 247 ? 4.67812 28.72941 -22.18447 1.000 20.23313 247 VAL B CA 1
ATOM 7548 C C . VAL B 1 247 ? 3.80592 29.13865 -21.00613 1.000 21.93208 247 VAL B C 1
ATOM 7549 O O . VAL B 1 247 ? 4.28296 29.29563 -19.88079 1.000 26.28114 247 VAL B O 1
ATOM 7553 N N . VAL B 1 248 ? 2.50669 29.25839 -21.26805 1.000 23.50342 248 VAL B N 1
ATOM 7554 C CA . VAL B 1 248 ? 1.48996 29.22067 -20.22005 1.000 20.11882 248 VAL B CA 1
ATOM 7555 C C . VAL B 1 248 ? 0.93944 27.79856 -20.20102 1.000 27.73416 248 VAL B C 1
ATOM 7556 O O . VAL B 1 248 ? 0.26320 27.39822 -21.16066 1.000 26.24913 248 VAL B O 1
ATOM 7560 N N . PRO B 1 249 ? 1.22211 27.00230 -19.17429 1.000 23.14937 249 PRO B N 1
ATOM 7561 C CA . PRO B 1 249 ? 0.74282 25.60274 -19.18701 1.000 22.55567 249 PRO B CA 1
ATOM 7562 C C . PRO B 1 249 ? -0.78095 25.48748 -19.25153 1.000 22.91337 249 PRO B C 1
ATOM 7563 O O . PRO B 1 249 ? -1.30769 24.82166 -20.15019 1.000 22.78075 249 PRO B O 1
ATOM 7567 N N . LEU B 1 250 ? -1.50694 26.14114 -18.34220 1.000 22.29136 250 LEU B N 1
ATOM 7568 C CA . LEU B 1 250 ? -2.95888 26.00033 -18.22302 1.000 24.01947 250 LEU B CA 1
ATOM 7569 C C . LEU B 1 250 ? -3.62303 27.36956 -18.29704 1.000 22.00611 250 LEU B C 1
ATOM 7570 O O . LEU B 1 250 ? -3.15266 28.34061 -17.68570 1.000 22.48831 250 LEU B O 1
ATOM 7575 N N . LEU B 1 251 ? -4.77269 27.42023 -18.97544 1.000 23.76516 251 LEU B N 1
ATOM 7576 C CA . LEU B 1 251 ? -5.56697 28.64399 -19.06724 1.000 27.42200 251 LEU B CA 1
ATOM 7577 C C . LEU B 1 251 ? -7.03466 28.28491 -18.90459 1.000 22.63940 251 LEU B C 1
ATOM 7578 O O . LEU B 1 251 ? -7.51542 27.35825 -19.55868 1.000 25.60149 251 LEU B O 1
ATOM 7583 N N . VAL B 1 252 ? -7.74605 29.01842 -18.05263 1.000 20.44940 252 VAL B N 1
ATOM 7584 C CA . VAL B 1 252 ? -9.20420 28.92237 -17.97153 1.000 20.14175 252 VAL B CA 1
ATOM 7585 C C . VAL B 1 252 ? -9.71948 30.32875 -18.26134 1.000 23.90293 252 VAL B C 1
ATOM 7586 O O . VAL B 1 252 ? -9.49822 31.25000 -17.46319 1.000 23.94564 252 VAL B O 1
ATOM 7590 N N . MET B 1 253 ? -10.34297 30.51904 -19.42228 1.000 23.32278 253 MET B N 1
ATOM 7591 C CA . MET B 1 253 ? -10.62779 31.87648 -19.88787 1.000 21.33473 253 MET B CA 1
ATOM 7592 C C . MET B 1 253 ? -11.98159 31.89383 -20.58132 1.000 24.15184 253 MET B C 1
ATOM 7593 O O . MET B 1 253 ? -12.25079 31.01226 -21.39961 1.000 24.08800 253 MET B O 1
ATOM 7598 N N . ASP B 1 254 ? -12.83528 32.86812 -20.24604 1.000 21.85771 254 ASP B N 1
ATOM 7599 C CA . ASP B 1 254 ? -14.17391 32.95166 -20.85329 1.000 25.53803 254 ASP B CA 1
ATOM 7600 C C . ASP B 1 254 ? -14.93586 31.63361 -20.66985 1.000 24.90683 254 ASP B C 1
ATOM 7601 O O . ASP B 1 254 ? -15.58865 31.13234 -21.59182 1.000 24.88822 254 ASP B O 1
ATOM 7606 N N . SER B 1 255 ? -14.86522 31.08409 -19.46172 1.000 24.07028 255 SER B N 1
ATOM 7607 C CA . SER B 1 255 ? -15.44422 29.77887 -19.15950 1.000 23.31118 255 SER B CA 1
ATOM 7608 C C . SER B 1 255 ? -16.28611 29.85787 -17.89621 1.000 27.00224 255 SER B C 1
ATOM 7609 O O . SER B 1 255 ? -16.17608 30.80148 -17.11267 1.000 26.43188 255 SER B O 1
ATOM 7612 N N . GLU B 1 256 ? -17.15960 28.85787 -17.71198 1.000 24.73836 256 GLU B N 1
ATOM 7613 C CA . GLU B 1 256 ? -17.99377 28.77543 -16.52473 1.000 22.28837 256 GLU B CA 1
ATOM 7614 C C . GLU B 1 256 ? -17.99193 27.34060 -16.03791 1.000 26.29254 256 GLU B C 1
ATOM 7615 O O . GLU B 1 256 ? -18.12590 26.42134 -16.84597 1.000 26.72278 256 GLU B O 1
ATOM 7621 N N . ASN B 1 257 ? -17.88940 27.15069 -14.72046 1.000 22.52865 257 ASN B N 1
ATOM 7622 C CA . ASN B 1 257 ? -18.00779 25.81456 -14.12912 1.000 23.79332 257 ASN B CA 1
ATOM 7623 C C . ASN B 1 257 ? -16.99144 24.84262 -14.72648 1.000 28.19670 257 ASN B C 1
ATOM 7624 O O . ASN B 1 257 ? -17.33182 23.72480 -15.11691 1.000 26.43835 257 ASN B O 1
ATOM 7629 N N . VAL B 1 258 ? -15.73262 25.26935 -14.79863 1.000 23.53428 258 VAL B N 1
ATOM 7630 C CA . VAL B 1 258 ? -14.63768 24.39010 -15.21526 1.000 28.83536 258 VAL B CA 1
ATOM 7631 C C . VAL B 1 258 ? -13.87999 23.94365 -13.97907 1.000 26.85555 258 VAL B C 1
ATOM 7632 O O . VAL B 1 258 ? -13.48030 24.77472 -13.15494 1.000 25.98868 258 VAL B O 1
ATOM 7636 N N . SER B 1 259 ? -13.70578 22.62542 -13.83225 1.000 24.76647 259 SER B N 1
ATOM 7637 C CA . SER B 1 259 ? -12.97399 22.03935 -12.71099 1.000 24.84156 259 SER B CA 1
ATOM 7638 C C . SER B 1 259 ? -11.81319 21.21995 -13.25626 1.000 25.45471 259 SER B C 1
ATOM 7639 O O . SER B 1 259 ? -11.94012 20.57041 -14.30119 1.000 26.62200 259 SER B O 1
ATOM 7642 N N . ILE B 1 260 ? -10.68543 21.23278 -12.54766 1.000 25.52955 260 ILE B N 1
ATOM 7643 C CA . ILE B 1 260 ? -9.53125 20.40795 -12.89483 1.000 26.73843 260 ILE B CA 1
ATOM 7644 C C . ILE B 1 260 ? -9.21654 19.55088 -11.68073 1.000 30.28732 260 ILE B C 1
ATOM 7645 O O . ILE B 1 260 ? -9.05663 20.07683 -10.57363 1.000 29.16782 260 ILE B O 1
ATOM 7650 N N . ASN B 1 261 ? -9.11537 18.24402 -11.88075 1.000 25.38409 261 ASN B N 1
ATOM 7651 C CA . ASN B 1 261 ? -9.01089 17.32553 -10.74992 1.000 25.46057 261 ASN B CA 1
ATOM 7652 C C . ASN B 1 261 ? -7.80454 16.42116 -10.93239 1.000 28.89571 261 ASN B C 1
ATOM 7653 O O . ASN B 1 261 ? -7.60799 15.88441 -12.02175 1.000 28.61108 261 ASN B O 1
ATOM 7658 N N . ARG B 1 262 ? -7.00058 16.26651 -9.87144 1.000 25.31892 262 ARG B N 1
ATOM 7659 C CA . ARG B 1 262 ? -5.94809 15.23843 -9.80262 1.000 28.16504 262 ARG B CA 1
ATOM 7660 C C . ARG B 1 262 ? -4.96153 15.36781 -10.96295 1.000 29.12989 262 ARG B C 1
ATOM 7661 O O . ARG B 1 262 ? -4.76371 14.45164 -11.77076 1.000 26.52706 262 ARG B O 1
ATOM 7669 N N . LEU B 1 263 ? -4.29051 16.51940 -11.00232 1.000 23.85554 263 LEU B N 1
ATOM 7670 C CA . LEU B 1 263 ? -3.35493 16.80269 -12.07601 1.000 24.99494 263 LEU B CA 1
ATOM 7671 C C . LEU B 1 263 ? -2.14570 17.51817 -11.49440 1.000 29.69155 263 LEU B C 1
ATOM 7672 O O . LEU B 1 263 ? -2.29257 18.36829 -10.61034 1.000 26.46734 263 LEU B O 1
ATOM 7677 N N . SER B 1 264 ? -0.95409 17.16942 -11.97414 1.000 25.30996 264 SER B N 1
ATOM 7678 C CA . SER B 1 264 ? 0.26478 17.85084 -11.54994 1.000 26.77074 264 SER B CA 1
ATOM 7679 C C . SER B 1 264 ? 0.92948 18.50346 -12.74554 1.000 26.43893 264 SER B C 1
ATOM 7680 O O . SER B 1 264 ? 0.86753 17.98522 -13.86236 1.000 26.62550 264 SER B O 1
ATOM 7683 N N . VAL B 1 265 ? 1.57740 19.64100 -12.48710 1.000 24.99775 265 VAL B N 1
ATOM 7684 C CA . VAL B 1 265 ? 2.24120 20.44696 -13.50476 1.000 23.44400 265 VAL B CA 1
ATOM 7685 C C . VAL B 1 265 ? 3.67992 20.69959 -13.05561 1.000 21.72418 265 VAL B C 1
ATOM 7686 O O . VAL B 1 265 ? 3.89673 21.16566 -11.93404 1.000 26.10300 265 VAL B O 1
ATOM 7690 N N . ASP B 1 266 ? 4.65852 20.41665 -13.92653 1.000 23.01075 266 ASP B N 1
ATOM 7691 C CA . ASP B 1 266 ? 6.04322 20.75873 -13.61390 1.000 23.35093 266 ASP B CA 1
ATOM 7692 C C . ASP B 1 266 ? 6.76739 21.08956 -14.90772 1.000 28.33523 266 ASP B C 1
ATOM 7693 O O . ASP B 1 266 ? 6.25491 20.86584 -16.00688 1.000 24.80054 266 ASP B O 1
ATOM 7698 N N . TYR B 1 267 ? 7.95552 21.66734 -14.75791 1.000 26.35023 267 TYR B N 1
ATOM 7699 C CA . TYR B 1 267 ? 8.88866 21.89107 -15.85164 1.000 24.65247 267 TYR B CA 1
ATOM 7700 C C . TYR B 1 267 ? 10.08641 20.98045 -15.64726 1.000 24.16357 267 TYR B C 1
ATOM 7701 O O . TYR B 1 267 ? 10.59756 20.85459 -14.53678 1.000 29.08759 267 TYR B O 1
ATOM 7710 N N . GLU B 1 268 ? 10.54580 20.35800 -16.72033 1.000 30.24215 268 GLU B N 1
ATOM 7711 C CA . GLU B 1 268 ? 11.73139 19.53119 -16.61142 1.000 32.09760 268 GLU B CA 1
ATOM 7712 C C . GLU B 1 268 ? 12.96018 20.38525 -16.34005 1.000 36.48653 268 GLU B C 1
ATOM 7713 O O . GLU B 1 268 ? 13.84957 20.00003 -15.56664 1.000 34.76367 268 GLU B O 1
ATOM 7719 N N . ARG B 1 269 ? 13.02165 21.55770 -16.94877 1.000 28.62356 269 ARG B N 1
ATOM 7720 C CA . ARG B 1 269 ? 14.10043 22.50548 -16.68658 1.000 27.28233 269 ARG B CA 1
ATOM 7721 C C . ARG B 1 269 ? 13.44969 23.69538 -15.98304 1.000 26.90121 269 ARG B C 1
ATOM 7722 O O . ARG B 1 269 ? 12.64542 24.41744 -16.58528 1.000 25.18733 269 ARG B O 1
ATOM 7730 N N . SER B 1 270 ? 13.76201 23.86502 -14.70013 1.000 23.90931 270 SER B N 1
ATOM 7731 C CA . SER B 1 270 ? 13.12157 24.90711 -13.90752 1.000 26.59570 270 SER B CA 1
ATOM 7732 C C . SER B 1 270 ? 13.47884 26.30008 -14.41857 1.000 26.87951 270 SER B C 1
ATOM 7733 O O . SER B 1 270 ? 14.51349 26.51332 -15.05314 1.000 24.84418 270 SER B O 1
ATOM 7736 N N . TRP B 1 271 ? 12.58250 27.25565 -14.14859 1.000 26.68010 271 TRP B N 1
ATOM 7737 C CA . TRP B 1 271 ? 12.90168 28.66035 -14.39124 1.000 24.65930 271 TRP B CA 1
ATOM 7738 C C . TRP B 1 271 ? 14.08751 29.11325 -13.54100 1.000 27.68643 271 TRP B C 1
ATOM 7739 O O . TRP B 1 271 ? 14.82179 30.02271 -13.93803 1.000 24.75519 271 TRP B O 1
ATOM 7750 N N . CYS B 1 272 ? 14.28773 28.49381 -12.37957 1.000 24.43986 272 CYS B N 1
ATOM 7751 C CA . CYS B 1 272 ? 15.37927 28.81643 -11.47316 1.000 24.37349 272 CYS B CA 1
ATOM 7752 C C . CYS B 1 272 ? 16.48060 27.76335 -11.59503 1.000 25.41307 272 CYS B C 1
ATOM 7753 O O . CYS B 1 272 ? 16.29143 26.71512 -12.20746 1.000 26.29417 272 CYS B O 1
ATOM 7756 N N . THR B 1 273 ? 17.63415 28.04648 -10.98265 1.000 22.43077 273 THR B N 1
ATOM 7757 C CA . THR B 1 273 ? 18.80672 27.17445 -11.06618 1.000 23.45911 273 THR B CA 1
ATOM 7758 C C . THR B 1 273 ? 19.37305 26.98017 -9.66565 1.000 26.00300 273 THR B C 1
ATOM 7759 O O . THR B 1 273 ? 19.72987 27.95824 -8.99500 1.000 27.89085 273 THR B O 1
ATOM 7763 N N . GLU B 1 274 ? 19.46238 25.73124 -9.21685 1.000 26.18828 274 GLU B N 1
ATOM 7764 C CA . GLU B 1 274 ? 20.02243 25.46658 -7.89723 1.000 25.34605 274 GLU B CA 1
ATOM 7765 C C . GLU B 1 274 ? 21.51211 25.16924 -7.98234 1.000 29.87114 274 GLU B C 1
ATOM 7766 O O . GLU B 1 274 ? 21.98195 24.47798 -8.90040 1.000 27.49388 274 GLU B O 1
ATOM 7772 N N . ALA B 1 275 ? 22.25007 25.67224 -6.99333 1.000 27.03960 275 ALA B N 1
ATOM 7773 C CA . ALA B 1 275 ? 23.67490 25.39024 -6.87086 1.000 26.79901 275 ALA B CA 1
ATOM 7774 C C . ALA B 1 275 ? 23.98681 25.01345 -5.42851 1.000 28.07037 275 ALA B C 1
ATOM 7775 O O . ALA B 1 275 ? 23.48160 25.64233 -4.49614 1.000 28.91082 275 ALA B O 1
ATOM 7777 N N . ARG B 1 276 ? 24.81145 23.98160 -5.24006 1.000 28.40773 276 ARG B N 1
ATOM 7778 C CA . ARG B 1 276 ? 25.21770 23.56774 -3.90156 1.000 29.34932 276 ARG B CA 1
ATOM 7779 C C . ARG B 1 276 ? 26.52425 24.26640 -3.51532 1.000 32.78104 276 ARG B C 1
ATOM 7780 O O . ARG B 1 276 ? 27.48802 24.23100 -4.27612 1.000 32.67230 276 ARG B O 1
ATOM 7788 N N . VAL B 1 277 ? 26.56117 24.88107 -2.33227 1.000 29.29950 277 VAL B N 1
ATOM 7789 C CA . VAL B 1 277 ? 27.76228 25.59412 -1.88117 1.000 31.26807 277 VAL B CA 1
ATOM 7790 C C . VAL B 1 277 ? 28.78870 24.57745 -1.39744 1.000 33.85185 277 VAL B C 1
ATOM 7791 O O . VAL B 1 277 ? 28.45748 23.68608 -0.60814 1.000 33.07658 277 VAL B O 1
ATOM 7795 N N . VAL B 1 278 ? 30.04202 24.70913 -1.84209 1.000 29.46436 278 VAL B N 1
ATOM 7796 C CA . VAL B 1 278 ? 31.04028 23.74094 -1.38469 1.000 35.25392 278 VAL B CA 1
ATOM 7797 C C . VAL B 1 278 ? 32.19185 24.38828 -0.61941 1.000 35.91206 278 VAL B C 1
ATOM 7798 O O . VAL B 1 278 ? 32.74068 23.77308 0.29986 1.000 34.08275 278 VAL B O 1
ATOM 7802 N N . LYS B 1 279 ? 32.57030 25.61830 -0.96980 1.000 33.80700 279 LYS B N 1
ATOM 7803 C CA . LYS B 1 279 ? 33.62548 26.32985 -0.24858 1.000 35.38001 279 LYS B CA 1
ATOM 7804 C C . LYS B 1 279 ? 33.28935 27.80586 -0.18805 1.000 36.41568 279 LYS B C 1
ATOM 7805 O O . LYS B 1 279 ? 32.73461 28.36126 -1.13778 1.000 33.74400 279 LYS B O 1
ATOM 7811 N N . THR B 1 280 ? 33.68990 28.44807 0.90977 1.000 35.05709 280 THR B N 1
ATOM 7812 C CA . THR B 1 280 ? 33.47803 29.87902 1.10217 1.000 33.22729 280 THR B CA 1
ATOM 7813 C C . THR B 1 280 ? 34.74108 30.50168 1.67571 1.000 34.62309 280 THR B C 1
ATOM 7814 O O . THR B 1 280 ? 35.41743 29.88209 2.50038 1.000 37.53993 280 THR B O 1
ATOM 7818 N N . ASP B 1 281 ? 35.06026 31.71882 1.23808 1.000 37.51631 281 ASP B N 1
ATOM 7819 C CA . ASP B 1 281 ? 36.03624 32.54492 1.94608 1.000 36.32286 281 ASP B CA 1
ATOM 7820 C C . ASP B 1 281 ? 35.65049 34.00481 1.72196 1.000 35.79455 281 ASP B C 1
ATOM 7821 O O . ASP B 1 281 ? 34.55729 34.29893 1.22456 1.000 39.14395 281 ASP B O 1
ATOM 7826 N N . ASP B 1 282 ? 36.54027 34.93054 2.10802 1.000 37.14647 282 ASP B N 1
ATOM 7827 C CA . ASP B 1 282 ? 36.19876 36.35547 2.05444 1.000 42.83949 282 ASP B CA 1
ATOM 7828 C C . ASP B 1 282 ? 35.99358 36.86665 0.64073 1.000 38.49947 282 ASP B C 1
ATOM 7829 O O . ASP B 1 282 ? 35.40673 37.93928 0.46637 1.000 39.41758 282 ASP B O 1
ATOM 7834 N N . ARG B 1 283 ? 36.48814 36.15339 -0.36273 1.000 35.97004 283 ARG B N 1
ATOM 7835 C CA . ARG B 1 283 ? 36.43709 36.62682 -1.73558 1.000 36.57836 283 ARG B CA 1
ATOM 7836 C C . ARG B 1 283 ? 35.62315 35.74485 -2.65960 1.000 30.88703 283 ARG B C 1
ATOM 7837 O O . ARG B 1 283 ? 35.09572 36.24811 -3.65341 1.000 32.43548 283 ARG B O 1
ATOM 7845 N N . PHE B 1 284 ? 35.51559 34.45201 -2.37439 1.000 31.58471 284 PHE B N 1
ATOM 7846 C CA . PHE B 1 284 ? 34.98984 33.48593 -3.32766 1.000 32.42277 284 PHE B CA 1
ATOM 7847 C C . PHE B 1 284 ? 33.97264 32.56996 -2.66508 1.000 30.81482 284 PHE B C 1
ATOM 7848 O O . PHE B 1 284 ? 34.09542 32.21371 -1.48900 1.000 35.91506 284 PHE B O 1
ATOM 7856 N N . THR B 1 285 ? 32.98535 32.15438 -3.44286 1.000 28.32933 285 THR B N 1
ATOM 7857 C CA . THR B 1 285 ? 32.14298 31.03081 -3.07221 1.000 30.10922 285 THR B CA 1
ATOM 7858 C C . THR B 1 285 ? 32.23601 30.00104 -4.18639 1.000 32.53985 285 THR B C 1
ATOM 7859 O O . THR B 1 285 ? 31.94532 30.31455 -5.34585 1.000 30.38445 285 THR B O 1
ATOM 7863 N N . GLU B 1 286 ? 32.63327 28.77913 -3.84321 1.000 28.80079 286 GLU B N 1
ATOM 7864 C CA . GLU B 1 286 ? 32.64704 27.68536 -4.81824 1.000 31.07984 286 GLU B CA 1
ATOM 7865 C C . GLU B 1 286 ? 31.34295 26.91317 -4.73569 1.000 29.58943 286 GLU B C 1
ATOM 7866 O O . GLU B 1 286 ? 30.86054 26.61879 -3.63995 1.000 32.85275 286 GLU B O 1
ATOM 7872 N N . VAL B 1 287 ? 30.75861 26.61399 -5.89242 1.000 29.12638 287 VAL B N 1
ATOM 7873 C CA . VAL B 1 287 ? 29.49120 25.89702 -5.94813 1.000 28.69637 287 VAL B CA 1
ATOM 7874 C C . VAL B 1 287 ? 29.60035 24.77497 -6.96629 1.000 30.16785 287 VAL B C 1
ATOM 7875 O O . VAL B 1 287 ? 30.46183 24.77832 -7.84794 1.000 30.80410 287 VAL B O 1
ATOM 7879 N N . GLU B 1 288 ? 28.67908 23.82338 -6.85051 1.000 29.53028 288 GLU B N 1
ATOM 7880 C CA . GLU B 1 288 ? 28.48153 22.79160 -7.85110 1.000 31.32507 288 GLU B CA 1
ATOM 7881 C C . GLU B 1 288 ? 27.06375 22.87386 -8.38509 1.000 30.43327 288 GLU B C 1
ATOM 7882 O O . GLU B 1 288 ? 26.11233 23.05281 -7.62099 1.000 30.20926 288 GLU B O 1
ATOM 7888 N N . ILE B 1 289 ? 26.92621 22.74777 -9.69990 1.000 28.15207 289 ILE B N 1
ATOM 7889 C CA . ILE B 1 289 ? 25.62758 22.76750 -10.35945 1.000 30.62861 289 ILE B CA 1
ATOM 7890 C C . ILE B 1 289 ? 25.48509 21.47691 -11.14376 1.000 33.21198 289 ILE B C 1
ATOM 7891 O O . ILE B 1 289 ? 26.39411 21.09837 -11.89493 1.000 32.41387 289 ILE B O 1
ATOM 7896 N N . ASP B 1 290 ? 24.36209 20.78792 -10.94876 1.000 30.11567 290 ASP B N 1
ATOM 7897 C CA . ASP B 1 290 ? 24.03042 19.64722 -11.79816 1.000 29.64224 290 ASP B CA 1
ATOM 7898 C C . ASP B 1 290 ? 23.64452 20.19298 -13.16345 1.000 30.41987 290 ASP B C 1
ATOM 7899 O O . ASP B 1 290 ? 22.54037 20.70182 -13.35403 1.000 32.40774 290 ASP B O 1
ATOM 7904 N N . LYS B 1 291 ? 24.55074 20.06093 -14.13439 1.000 28.68719 291 LYS B N 1
ATOM 7905 C CA . LYS B 1 291 ? 24.37043 20.72155 -15.42100 1.000 31.64790 291 LYS B CA 1
ATOM 7906 C C . LYS B 1 291 ? 23.33654 20.02625 -16.30224 1.000 37.01065 291 LYS B C 1
ATOM 7907 O O . LYS B 1 291 ? 22.79483 20.65375 -17.21880 1.000 30.52903 291 LYS B O 1
ATOM 7913 N N . LYS B 1 292 ? 23.05693 18.74422 -16.05746 1.000 34.49199 292 LYS B N 1
ATOM 7914 C CA . LYS B 1 292 ? 21.95957 18.09363 -16.76707 1.000 31.11821 292 LYS B CA 1
ATOM 7915 C C . LYS B 1 292 ? 20.61029 18.62277 -16.29310 1.000 33.16243 292 LYS B C 1
ATOM 7916 O O . LYS B 1 292 ? 19.70017 18.84767 -17.10040 1.000 35.42698 292 LYS B O 1
ATOM 7922 N N . ALA B 1 293 ? 20.44733 18.76874 -14.97652 1.000 33.39140 293 ALA B N 1
ATOM 7923 C CA . ALA B 1 293 ? 19.20869 19.32055 -14.44021 1.000 35.61729 293 ALA B CA 1
ATOM 7924 C C . ALA B 1 293 ? 19.07104 20.80599 -14.76799 1.000 30.92511 293 ALA B C 1
ATOM 7925 O O . ALA B 1 293 ? 17.97041 21.27461 -15.08409 1.000 28.80922 293 ALA B O 1
ATOM 7927 N N . TYR B 1 294 ? 20.17339 21.56018 -14.71716 1.000 27.41925 294 TYR B N 1
ATOM 7928 C CA . TYR B 1 294 ? 20.14757 23.01402 -14.91711 1.000 26.62400 294 TYR B CA 1
ATOM 7929 C C . TYR B 1 294 ? 21.17390 23.40251 -15.97203 1.000 30.93029 294 TYR B C 1
ATOM 7930 O O . TYR B 1 294 ? 22.27369 23.85628 -15.63393 1.000 28.26478 294 TYR B O 1
ATOM 7939 N N . PRO B 1 295 ? 20.85239 23.23963 -17.25663 1.000 27.65546 295 PRO B N 1
ATOM 7940 C CA . PRO B 1 295 ? 21.81889 23.59488 -18.30593 1.000 31.10956 295 PRO B CA 1
ATOM 7941 C C . PRO B 1 295 ? 22.20057 25.07333 -18.24401 1.000 32.98496 295 PRO B C 1
ATOM 7942 O O . PRO B 1 295 ? 21.37032 25.94302 -17.96586 1.000 26.11214 295 PRO B O 1
ATOM 7946 N N . TYR B 1 296 ? 23.47396 25.34973 -18.50111 1.000 31.33178 296 TYR B N 1
ATOM 7947 C CA . TYR B 1 296 ? 23.94775 26.72754 -18.52248 1.000 30.25851 296 TYR B CA 1
ATOM 7948 C C . TYR B 1 296 ? 25.22804 26.80299 -19.34372 1.000 33.31586 296 TYR B C 1
ATOM 7949 O O . TYR B 1 296 ? 25.87773 25.78742 -19.62433 1.000 30.31234 296 TYR B O 1
ATOM 7958 N N . GLU B 1 297 ? 25.58203 28.03226 -19.71722 1.000 30.07112 297 GLU B N 1
ATOM 7959 C CA . GLU B 1 297 ? 26.89795 28.34235 -20.25767 1.000 33.92206 297 GLU B CA 1
ATOM 7960 C C . GLU B 1 297 ? 27.45875 29.50837 -19.47065 1.000 31.74611 297 GLU B C 1
ATOM 7961 O O . GLU B 1 297 ? 26.70462 30.30544 -18.90109 1.000 28.90108 297 GLU B O 1
ATOM 7967 N N . ILE B 1 298 ? 28.78565 29.60462 -19.45202 1.000 30.51195 298 ILE B N 1
ATOM 7968 C CA . ILE B 1 298 ? 29.47862 30.76097 -18.89306 1.000 31.69599 298 ILE B CA 1
ATOM 7969 C C . ILE B 1 298 ? 29.96394 31.59541 -20.06612 1.000 35.71508 298 ILE B C 1
ATOM 7970 O O . ILE B 1 298 ? 30.79406 31.14313 -20.86447 1.000 29.54599 298 ILE B O 1
ATOM 7975 N N . ARG B 1 299 ? 29.45520 32.81499 -20.17338 1.000 28.28102 299 ARG B N 1
ATOM 7976 C CA . ARG B 1 299 ? 29.71218 33.66689 -21.32536 1.000 33.08356 299 ARG B CA 1
ATOM 7977 C C . ARG B 1 299 ? 30.31418 34.96075 -20.80612 1.000 33.15163 299 ARG B C 1
ATOM 7978 O O . ARG B 1 299 ? 29.68595 35.64768 -19.99615 1.000 31.48907 299 ARG B O 1
ATOM 7986 N N . ASN B 1 300 ? 31.54957 35.26481 -21.22305 1.000 31.50354 300 ASN B N 1
ATOM 7987 C CA . ASN B 1 300 ? 32.27841 36.40171 -20.67250 1.000 32.66305 300 ASN B CA 1
ATOM 7988 C C . ASN B 1 300 ? 32.28161 36.37317 -19.14860 1.000 34.42035 300 ASN B C 1
ATOM 7989 O O . ASN B 1 300 ? 32.02740 37.37971 -18.48665 1.000 30.47673 300 ASN B O 1
ATOM 7994 N N . ASN B 1 301 ? 32.53394 35.19356 -18.59171 1.000 29.23959 301 ASN B N 1
ATOM 7995 C CA . ASN B 1 301 ? 32.56021 34.98516 -17.14331 1.000 29.29331 301 ASN B CA 1
ATOM 7996 C C . ASN B 1 301 ? 31.25609 35.40627 -16.46079 1.000 29.28908 301 ASN B C 1
ATOM 7997 O O . ASN B 1 301 ? 31.25201 35.77064 -15.28723 1.000 28.32610 301 ASN B O 1
ATOM 8002 N N . ARG B 1 302 ? 30.12644 35.31127 -17.16158 1.000 28.73360 302 ARG B N 1
ATOM 8003 C CA . ARG B 1 302 ? 28.81679 35.50314 -16.54361 1.000 25.51786 302 ARG B CA 1
ATOM 8004 C C . ARG B 1 302 ? 27.92981 34.28216 -16.79046 1.000 23.72382 302 ARG B C 1
ATOM 8005 O O . ARG B 1 302 ? 28.06884 33.58055 -17.80313 1.000 25.35862 302 ARG B O 1
ATOM 8013 N N . PHE B 1 303 ? 26.99211 34.04979 -15.87526 1.000 26.49878 303 PHE B N 1
ATOM 8014 C CA . PHE B 1 303 ? 26.02094 32.96496 -16.05226 1.000 23.72031 303 PHE B CA 1
ATOM 8015 C C . PHE B 1 303 ? 25.09670 33.24485 -17.22849 1.000 28.08674 303 PHE B C 1
ATOM 8016 O O . PHE B 1 303 ? 24.58263 34.35791 -17.37082 1.000 28.00953 303 PHE B O 1
ATOM 8024 N N . VAL B 1 304 ? 24.83949 32.21688 -18.04136 1.000 26.31550 304 VAL B N 1
ATOM 8025 C CA . VAL B 1 304 ? 23.68311 32.19152 -18.94824 1.000 25.96436 304 VAL B CA 1
ATOM 8026 C C . VAL B 1 304 ? 22.92962 30.89894 -18.68209 1.000 28.67577 304 VAL B C 1
ATOM 8027 O O . VAL B 1 304 ? 23.40410 29.82021 -19.05500 1.000 27.58231 304 VAL B O 1
ATOM 8031 N N . PHE B 1 305 ? 21.78241 30.99148 -18.01905 1.000 25.33139 305 PHE B N 1
ATOM 8032 C CA . PHE B 1 305 ? 20.96766 29.80332 -17.77355 1.000 25.66018 305 PHE B CA 1
ATOM 8033 C C . PHE B 1 305 ? 20.12904 29.51346 -19.01361 1.000 28.02844 305 PHE B C 1
ATOM 8034 O O . PHE B 1 305 ? 19.63367 30.43559 -19.68125 1.000 27.94739 305 PHE B O 1
ATOM 8042 N N . GLN B 1 306 ? 19.98792 28.23412 -19.34108 1.000 24.49422 306 GLN B N 1
ATOM 8043 C CA . GLN B 1 306 ? 19.42908 27.84511 -20.62816 1.000 25.73455 306 GLN B CA 1
ATOM 8044 C C . GLN B 1 306 ? 18.30372 26.83198 -20.45704 1.000 29.94354 306 GLN B C 1
ATOM 8045 O O . GLN B 1 306 ? 18.43957 25.85522 -19.71039 1.000 29.45194 306 GLN B O 1
ATOM 8051 N N . GLY B 1 307 ? 17.20136 27.07619 -21.15596 1.000 26.08120 307 GLY B N 1
ATOM 8052 C CA . GLY B 1 307 ? 16.13472 26.09969 -21.32581 1.000 30.61458 307 GLY B CA 1
ATOM 8053 C C . GLY B 1 307 ? 15.88760 25.90970 -22.80304 1.000 30.49199 307 GLY B C 1
ATOM 8054 O O . GLY B 1 307 ? 16.61620 26.48657 -23.61414 1.000 31.17762 307 GLY B O 1
ATOM 8055 N N . LYS B 1 308 ? 14.89591 25.10376 -23.18116 1.000 33.23071 308 LYS B N 1
ATOM 8056 C CA . LYS B 1 308 ? 14.60016 24.90798 -24.59485 1.000 35.97824 308 LYS B CA 1
ATOM 8057 C C . LYS B 1 308 ? 14.19108 26.22893 -25.23020 1.000 35.84891 308 LYS B C 1
ATOM 8058 O O . LYS B 1 308 ? 13.17018 26.81533 -24.86049 1.000 31.23581 308 LYS B O 1
ATOM 8064 N N . GLY B 1 309 ? 15.02200 26.74608 -26.13413 1.000 37.67978 309 GLY B N 1
ATOM 8065 C CA . GLY B 1 309 ? 14.69604 28.00738 -26.76450 1.000 41.76230 309 GLY B CA 1
ATOM 8066 C C . GLY B 1 309 ? 14.80218 29.24965 -25.90321 1.000 38.37818 309 GLY B C 1
ATOM 8067 O O . GLY B 1 309 ? 14.34066 30.30806 -26.33626 1.000 34.97844 309 GLY B O 1
ATOM 8068 N N . TRP B 1 310 ? 15.38791 29.18787 -24.70270 1.000 31.38945 310 TRP B N 1
ATOM 8069 C CA . TRP B 1 310 ? 15.49309 30.40678 -23.91122 1.000 29.85826 310 TRP B CA 1
ATOM 8070 C C . TRP B 1 310 ? 16.81426 30.50509 -23.15897 1.000 31.35648 310 TRP B C 1
ATOM 8071 O O . TRP B 1 310 ? 17.45363 29.50701 -22.82641 1.000 30.83598 310 TRP B O 1
ATOM 8082 N N . GLU B 1 311 ? 17.17735 31.75329 -22.86800 1.000 27.09561 311 GLU B N 1
ATOM 8083 C CA . GLU B 1 311 ? 18.36781 32.11994 -22.11006 1.000 26.40459 311 GLU B CA 1
ATOM 8084 C C . GLU B 1 311 ? 17.98461 33.21802 -21.13422 1.000 28.83167 311 GLU B C 1
ATOM 8085 O O . GLU B 1 311 ? 17.29882 34.17461 -21.51769 1.000 26.71236 311 GLU B O 1
ATOM 8091 N N . GLU B 1 312 ? 18.44851 33.08557 -19.88477 1.000 25.96705 312 GLU B N 1
ATOM 8092 C CA . GLU B 1 312 ? 18.17781 34.05498 -18.83307 1.000 26.16937 312 GLU B CA 1
ATOM 8093 C C . GLU B 1 312 ? 19.46537 34.32177 -18.07184 1.000 30.49026 312 GLU B C 1
ATOM 8094 O O . GLU B 1 312 ? 20.25050 33.40262 -17.81435 1.000 27.11945 312 GLU B O 1
ATOM 8100 N N . GLY B 1 313 ? 19.68954 35.58611 -17.73995 1.000 30.14687 313 GLY B N 1
ATOM 8101 C CA . GLY B 1 313 ? 20.82977 35.95275 -16.93501 1.000 27.43445 313 GLY B CA 1
ATOM 8102 C C . GLY B 1 313 ? 20.56950 35.79480 -15.45491 1.000 27.58940 313 GLY B C 1
ATOM 8103 O O . GLY B 1 313 ? 19.46797 35.49163 -14.99122 1.000 27.64308 313 GLY B O 1
ATOM 8104 N N . MET B 1 314 ? 21.62657 36.03185 -14.69762 1.000 30.12195 314 MET B N 1
ATOM 8105 C CA . MET B 1 314 ? 21.59690 35.94296 -13.25683 1.000 29.95730 314 MET B CA 1
ATOM 8106 C C . MET B 1 314 ? 21.29983 37.32334 -12.68846 1.000 29.87954 314 MET B C 1
ATOM 8107 O O . MET B 1 314 ? 21.84214 38.32708 -13.16091 1.000 27.94131 314 MET B O 1
ATOM 8112 N N . GLY B 1 315 ? 20.44961 37.36420 -11.66166 1.000 26.16971 315 GLY B N 1
ATOM 8113 C CA . GLY B 1 315 ? 20.17631 38.60703 -10.95265 1.000 30.49133 315 GLY B CA 1
ATOM 8114 C C . GLY B 1 315 ? 20.35278 38.54378 -9.44526 1.000 31.16034 315 GLY B C 1
ATOM 8115 O O . GLY B 1 315 ? 20.73858 39.53265 -8.82534 1.000 26.06014 315 GLY B O 1
ATOM 8116 N N . SER B 1 316 ? 20.06709 37.39580 -8.82894 1.000 24.28333 316 SER B N 1
ATOM 8117 C CA . SER B 1 316 ? 20.13990 37.29645 -7.37538 1.000 25.15205 316 SER B CA 1
ATOM 8118 C C . SER B 1 316 ? 20.01573 35.82841 -6.99596 1.000 26.05783 316 SER B C 1
ATOM 8119 O O . SER B 1 316 ? 19.67855 34.98502 -7.83214 1.000 25.24737 316 SER B O 1
ATOM 8122 N N . CYS B 1 317 ? 20.29818 35.51944 -5.72629 1.000 26.37181 317 CYS B N 1
ATOM 8123 C CA . CYS B 1 317 ? 19.92916 34.20586 -5.21796 1.000 26.37053 317 CYS B CA 1
ATOM 8124 C C . CYS B 1 317 ? 19.04601 34.35921 -3.98628 1.000 30.04994 317 CYS B C 1
ATOM 8125 O O . CYS B 1 317 ? 19.03947 35.40020 -3.31355 1.000 28.14972 317 CYS B O 1
ATOM 8128 N N . MET B 1 318 ? 18.25174 33.32160 -3.74813 1.000 26.32516 318 MET B N 1
ATOM 8129 C CA . MET B 1 318 ? 17.71034 33.01995 -2.43454 1.000 24.62941 318 MET B CA 1
ATOM 8130 C C . MET B 1 318 ? 18.52914 31.86028 -1.86237 1.000 24.36832 318 MET B C 1
ATOM 8131 O O . MET B 1 318 ? 18.75696 30.85565 -2.54804 1.000 26.63623 318 MET B O 1
ATOM 8136 N N . ALA B 1 319 ? 18.94193 31.98088 -0.60857 1.000 23.85877 319 ALA B N 1
ATOM 8137 C CA . ALA B 1 319 ? 19.84726 31.01969 0.01885 1.000 23.56330 319 ALA B CA 1
ATOM 8138 C C . ALA B 1 319 ? 19.07641 30.16678 1.02501 1.000 28.17595 319 ALA B C 1
ATOM 8139 O O . ALA B 1 319 ? 18.37938 30.69978 1.89811 1.000 29.14035 319 ALA B O 1
ATOM 8141 N N . PHE B 1 320 ? 19.19043 28.84977 0.88584 1.000 25.67009 320 PHE B N 1
ATOM 8142 C CA . PHE B 1 320 ? 18.44610 27.89195 1.69204 1.000 26.66538 320 PHE B CA 1
ATOM 8143 C C . PHE B 1 320 ? 19.38973 27.05438 2.54895 1.000 30.39402 320 PHE B C 1
ATOM 8144 O O . PHE B 1 320 ? 20.43964 26.60248 2.08712 1.000 29.44858 320 PHE B O 1
ATOM 8152 N N . GLU B 1 321 ? 18.99703 26.83450 3.79359 1.000 29.55623 321 GLU B N 1
ATOM 8153 C CA . GLU B 1 321 ? 19.82109 26.11167 4.74500 1.000 30.83579 321 GLU B CA 1
ATOM 8154 C C . GLU B 1 321 ? 19.78813 24.60996 4.48767 1.000 36.79732 321 GLU B C 1
ATOM 8155 O O . GLU B 1 321 ? 18.72533 24.02554 4.24507 1.000 34.41575 321 GLU B O 1
ATOM 8161 N N . LYS B 1 322 ? 20.96465 23.99176 4.55549 1.000 34.92457 322 LYS B N 1
ATOM 8162 C CA . LYS B 1 322 ? 21.07096 22.54719 4.41266 1.000 37.02639 322 LYS B CA 1
ATOM 8163 C C . LYS B 1 322 ? 20.20737 21.84998 5.45171 1.000 35.11094 322 LYS B C 1
ATOM 8164 O O . LYS B 1 322 ? 20.16884 22.25803 6.61407 1.000 37.77060 322 LYS B O 1
ATOM 8170 N N . GLY B 1 323 ? 19.52183 20.79832 5.02742 1.000 35.06775 323 GLY B N 1
ATOM 8171 C CA . GLY B 1 323 ? 18.74610 19.95305 5.93965 1.000 37.80237 323 GLY B CA 1
ATOM 8172 C C . GLY B 1 323 ? 17.35521 20.46990 6.21951 1.000 42.31249 323 GLY B C 1
ATOM 8173 O O . GLY B 1 323 ? 16.37457 19.74392 6.03325 1.000 45.21759 323 GLY B O 1
ATOM 8174 N N . THR B 1 324 ? 17.23778 21.73085 6.63513 1.000 36.08128 324 THR B N 1
ATOM 8175 C CA . THR B 1 324 ? 15.93919 22.26837 7.04111 1.000 35.32435 324 THR B CA 1
ATOM 8176 C C . THR B 1 324 ? 15.10874 22.78357 5.87355 1.000 39.07597 324 THR B C 1
ATOM 8177 O O . THR B 1 324 ? 13.87744 22.81289 5.96320 1.000 32.90595 324 THR B O 1
ATOM 8181 N N . GLY B 1 325 ? 15.74490 23.26098 4.80960 1.000 33.23018 325 GLY B N 1
ATOM 8182 C CA . GLY B 1 325 ? 14.99518 23.94132 3.76984 1.000 37.15453 325 GLY B CA 1
ATOM 8183 C C . GLY B 1 325 ? 14.49342 25.32374 4.13414 1.000 34.46752 325 GLY B C 1
ATOM 8184 O O . GLY B 1 325 ? 13.70676 25.90013 3.37507 1.000 33.14646 325 GLY B O 1
ATOM 8185 N N . HIS B 1 326 ? 14.92700 25.88317 5.26093 1.000 30.28761 326 HIS B N 1
ATOM 8186 C CA . HIS B 1 326 ? 14.57757 27.25728 5.59767 1.000 33.82576 326 HIS B CA 1
ATOM 8187 C C . HIS B 1 326 ? 15.39670 28.23010 4.75314 1.000 29.81925 326 HIS B C 1
ATOM 8188 O O . HIS B 1 326 ? 16.54566 27.95724 4.39545 1.000 31.35903 326 HIS B O 1
ATOM 8195 N N . ILE B 1 327 ? 14.79866 29.38447 4.44388 1.000 29.95461 327 ILE B N 1
ATOM 8196 C CA . ILE B 1 327 ? 15.58713 30.46721 3.87779 1.000 29.01515 327 ILE B CA 1
ATOM 8197 C C . ILE B 1 327 ? 16.50817 31.01052 4.96347 1.000 30.34733 327 ILE B C 1
ATOM 8198 O O . ILE B 1 327 ? 16.07052 31.29472 6.08504 1.000 29.11810 327 ILE B O 1
ATOM 8203 N N . ILE B 1 328 ? 17.80559 31.11098 4.65748 1.000 27.52812 328 ILE B N 1
ATOM 8204 C CA . ILE B 1 328 ? 18.76348 31.48528 5.69141 1.000 28.42132 328 ILE B CA 1
ATOM 8205 C C . ILE B 1 328 ? 18.41093 32.84331 6.29929 1.000 28.45954 328 ILE B C 1
ATOM 8206 O O . ILE B 1 328 ? 17.99921 33.78422 5.60690 1.000 26.13946 328 ILE B O 1
ATOM 8211 N N . ALA B 1 329 ? 18.51728 32.91833 7.61986 1.000 30.00364 329 ALA B N 1
ATOM 8212 C CA . ALA B 1 329 ? 18.06095 34.08366 8.35602 1.000 32.84298 329 ALA B CA 1
ATOM 8213 C C . ALA B 1 329 ? 18.86139 35.31515 7.95978 1.000 34.42792 329 ALA B C 1
ATOM 8214 O O . ALA B 1 329 ? 20.07181 35.24137 7.74419 1.000 29.06869 329 ALA B O 1
ATOM 8216 N N . ASN B 1 330 ? 18.16743 36.44782 7.86343 1.000 29.89508 330 ASN B N 1
ATOM 8217 C CA . ASN B 1 330 ? 18.77037 37.75432 7.62116 1.000 34.32035 330 ASN B CA 1
ATOM 8218 C C . ASN B 1 330 ? 19.42949 37.84367 6.25032 1.000 33.86600 330 ASN B C 1
ATOM 8219 O O . ASN B 1 330 ? 20.45191 38.51528 6.08267 1.000 31.69862 330 ASN B O 1
ATOM 8224 N N . THR B 1 331 ? 18.86936 37.15782 5.25407 1.000 29.71677 331 THR B N 1
ATOM 8225 C CA . THR B 1 331 ? 19.39318 37.23466 3.90056 1.000 28.80698 331 THR B CA 1
ATOM 8226 C C . THR B 1 331 ? 18.48299 38.03135 2.97403 1.000 34.26119 331 THR B C 1
ATOM 8227 O O . THR B 1 331 ? 18.92470 39.04174 2.43032 1.000 32.57080 331 THR B O 1
ATOM 8231 N N . SER B 1 332 ? 17.23099 37.59270 2.76745 1.000 28.07490 332 SER B N 1
ATOM 8232 C CA . SER B 1 332 ? 16.37765 38.11081 1.70065 1.000 27.50118 332 SER B CA 1
ATOM 8233 C C . SER B 1 332 ? 17.06256 37.95920 0.34586 1.000 29.17606 332 SER B C 1
ATOM 8234 O O . SER B 1 332 ? 17.96526 37.13397 0.19652 1.000 26.64789 332 SER B O 1
ATOM 8237 N N . ASP B 1 333 ? 16.64292 38.72537 -0.65582 1.000 28.18329 333 ASP B N 1
ATOM 8238 C CA . ASP B 1 333 ? 17.30354 38.64362 -1.95453 1.000 28.59693 333 ASP B CA 1
ATOM 8239 C C . ASP B 1 333 ? 18.76147 39.05330 -1.82297 1.000 25.79647 333 ASP B C 1
ATOM 8240 O O . ASP B 1 333 ? 19.07348 40.12175 -1.29133 1.000 27.81070 333 ASP B O 1
ATOM 8245 N N . ILE B 1 334 ? 19.65835 38.23304 -2.34531 1.000 22.71965 334 ILE B N 1
ATOM 8246 C CA . ILE B 1 334 ? 21.06683 38.61523 -2.40888 1.000 24.24432 334 ILE B CA 1
ATOM 8247 C C . ILE B 1 334 ? 21.36715 38.93185 -3.86673 1.000 25.23513 334 ILE B C 1
ATOM 8248 O O . ILE B 1 334 ? 21.57466 38.02274 -4.68352 1.000 26.34051 334 ILE B O 1
ATOM 8253 N N . GLY B 1 335 ? 21.40981 40.22130 -4.19833 1.000 26.04941 335 GLY B N 1
ATOM 8254 C CA . GLY B 1 335 ? 21.63477 40.61084 -5.58698 1.000 26.02054 335 GLY B CA 1
ATOM 8255 C C . GLY B 1 335 ? 23.08661 40.39730 -5.99262 1.000 24.49634 335 GLY B C 1
ATOM 8256 O O . GLY B 1 335 ? 24.01544 40.76099 -5.26889 1.000 24.38888 335 GLY B O 1
ATOM 8257 N N . TRP B 1 336 ? 23.28963 39.82010 -7.18169 1.000 26.41403 336 TRP B N 1
ATOM 8258 C CA . TRP B 1 336 ? 24.64131 39.50766 -7.63340 1.000 25.27280 336 TRP B CA 1
ATOM 8259 C C . TRP B 1 336 ? 24.58488 39.06396 -9.08241 1.000 27.78392 336 TRP B C 1
ATOM 8260 O O . TRP B 1 336 ? 23.66086 38.34843 -9.47953 1.000 25.11852 336 TRP B O 1
ATOM 8271 N N . ASN B 1 337 ? 25.59518 39.45627 -9.85309 1.000 24.79067 337 ASN B N 1
ATOM 8272 C CA . ASN B 1 337 ? 25.72473 38.94194 -11.21610 1.000 27.36089 337 ASN B CA 1
ATOM 8273 C C . ASN B 1 337 ? 27.17039 39.14385 -11.63707 1.000 29.78731 337 ASN B C 1
ATOM 8274 O O . ASN B 1 337 ? 27.46903 39.99236 -12.48498 1.000 27.75804 337 ASN B O 1
ATOM 8279 N N . GLY B 1 338 ? 28.07198 38.36719 -11.03213 1.000 25.96928 338 GLY B N 1
ATOM 8280 C CA . GLY B 1 338 ? 29.48973 38.66075 -11.12285 1.000 30.93873 338 GLY B CA 1
ATOM 8281 C C . GLY B 1 338 ? 30.33130 37.60310 -11.80059 1.000 28.89582 338 GLY B C 1
ATOM 8282 O O . GLY B 1 338 ? 29.82326 36.77139 -12.56199 1.000 27.57817 338 GLY B O 1
ATOM 8283 N N . HIS B 1 339 ? 31.63197 37.63186 -11.50560 1.000 24.92745 339 HIS B N 1
ATOM 8284 C CA . HIS B 1 339 ? 32.60160 36.79968 -12.19708 1.000 29.16582 339 HIS B CA 1
ATOM 8285 C C . HIS B 1 339 ? 32.42751 35.33141 -11.81365 1.000 28.82638 339 HIS B C 1
ATOM 8286 O O . HIS B 1 339 ? 32.38632 34.99006 -10.62539 1.000 28.81299 339 HIS B O 1
ATOM 8293 N N . VAL B 1 340 ? 32.29204 34.47779 -12.83111 1.000 26.86892 340 VAL B N 1
ATOM 8294 C CA . VAL B 1 340 ? 32.16832 33.02311 -12.68825 1.000 26.77423 340 VAL B CA 1
ATOM 8295 C C . VAL B 1 340 ? 33.38478 32.39344 -13.34425 1.000 31.62259 340 VAL B C 1
ATOM 8296 O O . VAL B 1 340 ? 33.61458 32.60003 -14.54215 1.000 30.07021 340 VAL B O 1
ATOM 8300 N N . GLU B 1 341 ? 34.14863 31.61343 -12.57205 1.000 28.81520 341 GLU B N 1
ATOM 8301 C CA . GLU B 1 341 ? 35.29133 30.88143 -13.10762 1.000 32.72465 341 GLU B CA 1
ATOM 8302 C C . GLU B 1 341 ? 35.02976 29.38421 -13.03287 1.000 35.30219 341 GLU B C 1
ATOM 8303 O O . GLU B 1 341 ? 35.01935 28.82392 -11.92608 1.000 34.57829 341 GLU B O 1
ATOM 8309 N N . PRO B 1 342 ? 34.81782 28.693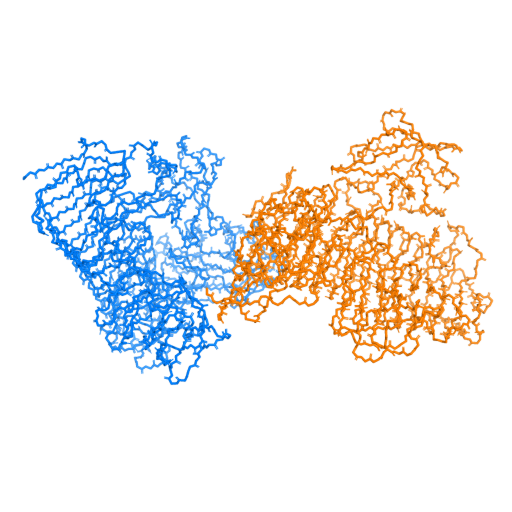42 -14.15329 1.000 35.29136 342 PRO B N 1
ATOM 8310 C CA . PRO B 1 342 ? 34.64653 27.23710 -14.08574 1.000 34.63006 342 PRO B CA 1
ATOM 8311 C C . PRO B 1 342 ? 35.92475 26.57546 -13.61107 1.000 36.04042 342 PRO B C 1
ATOM 8312 O O . PRO B 1 342 ? 37.04006 26.97944 -13.96453 1.000 35.54093 342 PRO B O 1
ATOM 8316 N N . LEU B 1 343 ? 35.75318 25.58374 -12.75501 1.000 32.90115 343 LEU B N 1
ATOM 8317 C CA . LEU B 1 343 ? 36.86735 24.86528 -12.16307 1.000 30.99190 343 LEU B CA 1
ATOM 8318 C C . LEU B 1 343 ? 36.97833 23.45147 -12.69769 1.000 38.48270 343 LEU B C 1
ATOM 8319 O O . LEU B 1 343 ? 37.84865 22.68899 -12.24449 1.000 39.78674 343 LEU B O 1
ATOM 8324 N N . GLY B 1 344 ? 36.13638 23.08418 -13.65264 1.000 37.88618 344 GLY B N 1
ATOM 8325 C CA . GLY B 1 344 ? 36.10422 21.72351 -14.14265 1.000 36.30895 344 GLY B CA 1
ATOM 8326 C C . GLY B 1 344 ? 35.17260 20.85345 -13.32198 1.000 41.15472 344 GLY B C 1
ATOM 8327 O O . GLY B 1 344 ? 34.78776 21.18280 -12.19981 1.000 40.93038 344 GLY B O 1
ATOM 8328 N N . GLY B 1 345 ? 34.81731 19.71453 -13.90404 1.000 44.67599 345 GLY B N 1
ATOM 8329 C CA . GLY B 1 345 ? 33.79361 18.88763 -13.30651 1.000 43.13400 345 GLY B CA 1
ATOM 8330 C C . GLY B 1 345 ? 32.49704 19.67053 -13.28940 1.000 44.91757 345 GLY B C 1
ATOM 8331 O O . GLY B 1 345 ? 32.08175 20.26120 -14.29421 1.000 50.72948 345 GLY B O 1
ATOM 8332 N N . SER B 1 346 ? 31.85780 19.72018 -12.12933 1.000 36.57012 346 SER B N 1
ATOM 8333 C CA . SER B 1 346 ? 30.63042 20.49427 -11.98598 1.000 39.20555 346 SER B CA 1
ATOM 8334 C C . SER B 1 346 ? 30.81909 21.72462 -11.11054 1.000 38.51526 346 SER B C 1
ATOM 8335 O O . SER B 1 346 ? 29.83109 22.31293 -10.65634 1.000 34.06967 346 SER B O 1
ATOM 8338 N N . ARG B 1 347 ? 32.06045 22.14992 -10.89261 1.000 35.76851 347 ARG B N 1
ATOM 8339 C CA . ARG B 1 347 ? 32.37229 23.16062 -9.89009 1.000 34.17170 347 ARG B CA 1
ATOM 8340 C C . ARG B 1 347 ? 32.68816 24.50674 -10.53478 1.000 32.15469 347 ARG B C 1
ATOM 8341 O O . ARG B 1 347 ? 33.39220 24.57041 -11.55325 1.000 31.06021 347 ARG B O 1
ATOM 8349 N N . LEU B 1 348 ? 32.19646 25.57727 -9.90064 1.000 32.09758 348 LEU B N 1
ATOM 8350 C CA . LEU B 1 348 ? 32.41956 26.96262 -10.30839 1.000 32.21617 348 LEU B CA 1
ATOM 8351 C C . LEU B 1 348 ? 32.91216 27.78324 -9.12565 1.000 31.43355 348 LEU B C 1
ATOM 8352 O O . LEU B 1 348 ? 32.45323 27.59278 -7.99954 1.000 34.48488 348 LEU B O 1
ATOM 8357 N N . ARG B 1 349 ? 33.82113 28.72292 -9.38435 1.000 29.76658 349 ARG B N 1
ATOM 8358 C CA . ARG B 1 349 ? 34.23175 29.69102 -8.37995 1.000 26.98021 349 ARG B CA 1
ATOM 8359 C C . ARG B 1 349 ? 33.51266 31.00162 -8.67746 1.000 28.72629 349 ARG B C 1
ATOM 8360 O O . ARG B 1 349 ? 33.60137 31.51543 -9.79789 1.000 31.21186 349 ARG B O 1
ATOM 8368 N N . LEU B 1 350 ? 32.78996 31.52978 -7.69093 1.000 28.57936 350 LEU B N 1
ATOM 8369 C CA . LEU B 1 350 ? 32.05334 32.77656 -7.85742 1.000 25.89843 350 LEU B CA 1
ATOM 8370 C C . LEU B 1 350 ? 32.75288 33.87969 -7.08417 1.000 28.10443 350 LEU B C 1
ATOM 8371 O O . LEU B 1 350 ? 33.09093 33.69638 -5.91056 1.000 32.34509 350 LEU B O 1
ATOM 8376 N N . SER B 1 351 ? 32.95346 35.03203 -7.72910 1.000 27.64960 351 SER B N 1
ATOM 8377 C CA . SER B 1 351 ? 33.59367 36.15016 -7.03642 1.000 33.14626 351 SER B CA 1
ATOM 8378 C C . SER B 1 351 ? 32.50563 36.84848 -6.22636 1.000 33.24271 351 SER B C 1
ATOM 8379 O O . SER B 1 351 ? 31.87692 37.82152 -6.66366 1.000 31.55343 351 SER B O 1
ATOM 8382 N N . TRP B 1 352 ? 32.31700 36.35617 -5.00559 1.000 26.33187 352 TRP B N 1
ATOM 8383 C CA . TRP B 1 352 ? 31.10508 36.60192 -4.22813 1.000 26.21599 352 TRP B CA 1
ATOM 8384 C C . TRP B 1 352 ? 31.36137 36.16866 -2.79566 1.000 30.09950 352 TRP B C 1
ATOM 8385 O O . TRP B 1 352 ? 31.67006 34.99737 -2.55149 1.000 31.19253 352 TRP B O 1
ATOM 8396 N N . ASN B 1 353 ? 31.25115 37.09586 -1.84801 1.000 29.14047 353 ASN B N 1
ATOM 8397 C CA . ASN B 1 353 ? 31.40974 36.76370 -0.43314 1.000 35.72269 353 ASN B CA 1
ATOM 8398 C C . ASN B 1 353 ? 30.03227 36.47967 0.13600 1.000 32.51311 353 ASN B C 1
ATOM 8399 O O . ASN B 1 353 ? 29.30972 37.38781 0.54681 1.000 30.36643 353 ASN B O 1
ATOM 8404 N N . LEU B 1 354 ? 29.65936 35.20249 0.15465 1.000 28.25873 354 LEU B N 1
ATOM 8405 C CA . LEU B 1 354 ? 28.40064 34.80492 0.76705 1.000 28.93482 354 LEU B CA 1
ATOM 8406 C C . LEU B 1 354 ? 28.58074 34.38258 2.21274 1.000 31.39754 354 LEU B C 1
ATOM 8407 O O . LEU B 1 354 ? 27.60131 34.35235 2.97254 1.000 34.14562 354 LEU B O 1
ATOM 8412 N N . ARG B 1 355 ? 29.80945 34.04768 2.60616 1.000 28.97659 355 ARG B N 1
ATOM 8413 C CA . ARG B 1 355 ? 30.05264 33.70254 3.99869 1.000 31.24076 355 ARG B CA 1
ATOM 8414 C C . ARG B 1 355 ? 29.61694 34.82800 4.93208 1.000 30.46290 355 ARG B C 1
ATOM 8415 O O . ARG B 1 355 ? 29.06422 34.57237 6.00256 1.000 33.70962 355 ARG B O 1
ATOM 8423 N N . GLN B 1 356 ? 29.83782 36.08119 4.53461 1.000 30.36790 356 GLN B N 1
ATOM 8424 C CA . GLN B 1 356 ? 29.44493 37.19141 5.39296 1.000 33.88372 356 GLN B CA 1
ATOM 8425 C C . GLN B 1 356 ? 27.93048 37.25709 5.58083 1.000 38.13759 356 GLN B C 1
ATOM 8426 O O . GLN B 1 356 ? 27.46425 37.89622 6.52597 1.000 36.04822 356 GLN B O 1
ATOM 8432 N N . LYS B 1 357 ? 27.15721 36.60757 4.71267 1.000 32.31201 357 LYS B N 1
ATOM 8433 C CA . LYS B 1 357 ? 25.70044 36.58652 4.83368 1.000 35.89905 357 LYS B CA 1
ATOM 8434 C C . LYS B 1 357 ? 25.19014 35.33388 5.53070 1.000 42.17194 357 LYS B C 1
ATOM 8435 O O . LYS B 1 357 ? 23.97186 35.12874 5.60689 1.000 42.82558 357 LYS B O 1
ATOM 8441 N N . GLY B 1 358 ? 26.09253 34.50671 6.04776 1.000 36.27444 358 GLY B N 1
ATOM 8442 C CA . GLY B 1 358 ? 25.74398 33.33523 6.82114 1.000 36.38871 358 GLY B CA 1
ATOM 8443 C C . GLY B 1 358 ? 25.62068 32.05365 6.02923 1.000 36.06106 358 GLY B C 1
ATOM 8444 O O . GLY B 1 358 ? 25.13652 31.05650 6.57148 1.000 36.03453 358 GLY B O 1
ATOM 8445 N N . ILE B 1 359 ? 26.02010 32.05158 4.77332 1.000 30.46856 359 ILE B N 1
ATOM 8446 C CA . ILE B 1 359 ? 25.94615 30.85317 3.94157 1.000 29.67607 359 ILE B CA 1
ATOM 8447 C C . ILE B 1 359 ? 27.10486 29.94222 4.32154 1.000 32.78215 359 ILE B C 1
ATOM 8448 O O . ILE B 1 359 ? 28.22169 30.41507 4.59831 1.000 36.39646 359 ILE B O 1
ATOM 8453 N N . LYS B 1 360 ? 26.85347 28.64054 4.34164 1.000 32.70323 360 LYS B N 1
ATOM 8454 C CA . LYS B 1 360 ? 27.84463 27.63717 4.69755 1.000 35.20608 360 LYS B CA 1
ATOM 8455 C C . LYS B 1 360 ? 27.88654 26.54783 3.64191 1.000 34.79610 360 LYS B C 1
ATOM 8456 O O . LYS B 1 360 ? 26.88995 26.30772 2.95221 1.000 33.40478 360 LYS B O 1
ATOM 8462 N N . PRO B 1 361 ? 29.01919 25.84873 3.50829 1.000 35.42079 361 PRO B N 1
ATOM 8463 C CA . PRO B 1 361 ? 29.05524 24.64925 2.65978 1.000 31.57439 361 PRO B CA 1
ATOM 8464 C C . PRO B 1 361 ? 27.90427 23.69887 2.97274 1.000 35.93674 361 PRO B C 1
ATOM 8465 O O . PRO B 1 361 ? 27.54576 23.48847 4.12906 1.000 36.90557 361 PRO B O 1
ATOM 8469 N N . GLY B 1 362 ? 27.32180 23.11319 1.92748 1.000 33.88564 362 GLY B N 1
ATOM 8470 C CA . GLY B 1 362 ? 26.11478 22.34023 2.07324 1.000 33.88953 362 GLY B CA 1
ATOM 8471 C C . GLY B 1 362 ? 24.82040 23.09013 1.81489 1.000 35.90491 362 GLY B C 1
ATOM 8472 O O . GLY B 1 362 ? 23.80851 22.44923 1.49574 1.000 33.50751 362 GLY B O 1
ATOM 8473 N N . ASP B 1 363 ? 24.80416 24.41917 1.95649 1.000 31.78473 363 ASP B N 1
ATOM 8474 C CA . ASP B 1 363 ? 23.57553 25.16151 1.69316 1.000 34.51121 363 ASP B CA 1
ATOM 8475 C C . ASP B 1 363 ? 23.28352 25.18145 0.19236 1.000 29.96451 363 ASP B C 1
ATOM 8476 O O . ASP B 1 363 ? 24.15765 24.91776 -0.63777 1.000 30.31309 363 ASP B O 1
ATOM 8481 N N . THR B 1 364 ? 22.05061 25.55190 -0.15646 1.000 28.35434 364 THR B N 1
ATOM 8482 C CA . THR B 1 364 ? 21.62524 25.61010 -1.54914 1.000 26.50344 364 THR B CA 1
ATOM 8483 C C . THR B 1 364 ? 21.33674 27.05385 -1.95388 1.000 26.48860 364 THR B C 1
ATOM 8484 O O . THR B 1 364 ? 20.58785 27.76035 -1.27390 1.000 31.04231 364 THR B O 1
ATOM 8488 N N . LEU B 1 365 ? 21.87081 27.46168 -3.09745 1.000 25.39043 365 LEU B N 1
ATOM 8489 C CA . LEU B 1 365 ? 21.55643 28.75634 -3.68649 1.000 24.03171 365 LEU B CA 1
ATOM 8490 C C . LEU B 1 365 ? 20.54296 28.53473 -4.79772 1.000 23.92788 365 LEU B C 1
ATOM 8491 O O . LEU B 1 365 ? 20.78066 27.72608 -5.70027 1.000 29.00017 365 LEU B O 1
ATOM 8496 N N . VAL B 1 366 ? 19.41877 29.24317 -4.73065 1.000 24.74257 366 VAL B N 1
ATOM 8497 C CA . VAL B 1 366 ? 18.45866 29.28422 -5.82967 1.000 25.55505 366 VAL B CA 1
ATOM 8498 C C . VAL B 1 366 ? 18.79920 30.53033 -6.63818 1.000 27.95020 366 VAL B C 1
ATOM 8499 O O . VAL B 1 366 ? 18.47992 31.65660 -6.23698 1.000 25.07749 366 VAL B O 1
ATOM 8503 N N . LEU B 1 367 ? 19.46595 30.32098 -7.77320 1.000 26.14810 367 LEU B N 1
ATOM 8504 C CA . LEU B 1 367 ? 19.89596 31.40146 -8.64479 1.000 23.90193 367 LEU B CA 1
ATOM 8505 C C . LEU B 1 367 ? 18.74224 31.79701 -9.55541 1.000 27.69674 367 LEU B C 1
ATOM 8506 O O . LEU B 1 367 ? 18.12131 30.93863 -10.18668 1.000 26.76439 367 LEU B O 1
ATOM 8511 N N . ARG B 1 368 ? 18.45845 33.09063 -9.63915 1.000 26.04333 368 ARG B N 1
ATOM 8512 C CA . ARG B 1 368 ? 17.26749 33.50566 -10.36523 1.000 21.75002 368 ARG B CA 1
ATOM 8513 C C . ARG B 1 368 ? 17.42506 34.95327 -10.81665 1.000 27.56340 368 ARG B C 1
ATOM 8514 O O . ARG B 1 368 ? 18.47257 35.57295 -10.63595 1.000 24.44539 368 ARG B O 1
ATOM 8522 N N . ASN B 1 369 ? 16.36850 35.49103 -11.41971 1.000 29.84287 369 ASN B N 1
ATOM 8523 C CA . ASN B 1 369 ? 16.29927 36.93289 -11.64483 1.000 27.69475 369 ASN B CA 1
ATOM 8524 C C . ASN B 1 369 ? 14.85400 37.35512 -11.40735 1.000 33.10397 369 ASN B C 1
ATOM 8525 O O . ASN B 1 369 ? 14.02691 36.56906 -10.93322 1.000 29.84485 369 ASN B O 1
ATOM 8530 N N . TYR B 1 370 ? 14.52323 38.60452 -11.71508 1.000 26.32828 370 TYR B N 1
ATOM 8531 C CA . TYR B 1 370 ? 13.18015 39.04721 -11.37709 1.000 28.70652 370 TYR B CA 1
ATOM 8532 C C . TYR B 1 370 ? 12.18368 38.88375 -12.51551 1.000 28.26690 370 TYR B C 1
ATOM 8533 O O . TYR B 1 370 ? 11.04058 39.32414 -12.37330 1.000 31.36371 370 TYR B O 1
ATOM 8542 N N . ASN B 1 371 ? 12.56341 38.22721 -13.60959 1.000 23.51798 371 ASN B N 1
ATOM 8543 C CA . ASN B 1 371 ? 11.66667 38.10079 -14.74687 1.000 24.83398 371 ASN B CA 1
ATOM 8544 C C . ASN B 1 371 ? 10.58735 37.05656 -14.46914 1.000 25.90586 371 ASN B C 1
ATOM 8545 O O . ASN B 1 371 ? 10.85215 36.01230 -13.86434 1.000 25.36019 371 ASN B O 1
ATOM 8550 N N . ARG B 1 372 ? 9.37184 37.34073 -14.94362 1.000 23.89626 372 ARG B N 1
ATOM 8551 C CA . ARG B 1 372 ? 8.20294 36.47810 -14.68919 1.000 20.14195 372 ARG B CA 1
ATOM 8552 C C . ARG B 1 372 ? 7.27480 36.57375 -15.89546 1.000 20.84473 372 ARG B C 1
ATOM 8553 O O . ARG B 1 372 ? 6.22465 37.23487 -15.85613 1.000 22.80149 372 ARG B O 1
ATOM 8561 N N . PRO B 1 373 ? 7.65181 35.92861 -17.00499 1.000 21.43772 373 PRO B N 1
ATOM 8562 C CA . PRO B 1 373 ? 6.88218 36.08579 -18.25243 1.000 23.22424 373 PRO B CA 1
ATOM 8563 C C . PRO B 1 373 ? 5.55694 35.33260 -18.29996 1.000 24.53458 373 PRO B C 1
ATOM 8564 O O . PRO B 1 373 ? 4.63993 35.78492 -19.00174 1.000 22.12627 373 PRO B O 1
ATOM 8568 N N . HIS B 1 374 ? 5.44714 34.17672 -17.64468 1.000 23.77111 374 HIS B N 1
ATOM 8569 C CA . HIS B 1 374 ? 4.22588 33.36950 -17.80273 1.000 21.93398 374 HIS B CA 1
ATOM 8570 C C . HIS B 1 374 ? 3.89210 32.62256 -16.52159 1.000 24.57537 374 HIS B C 1
ATOM 8571 O O . HIS B 1 374 ? 4.71120 31.82247 -16.04240 1.000 23.31038 374 HIS B O 1
ATOM 8578 N N . PRO B 1 375 ? 2.68372 32.78587 -15.97428 1.000 22.17115 375 PRO B N 1
ATOM 8579 C CA . PRO B 1 375 ? 2.27860 31.97201 -14.82545 1.000 20.20740 375 PRO B CA 1
ATOM 8580 C C . PRO B 1 375 ? 2.06345 30.51850 -15.23094 1.000 23.20149 375 PRO B C 1
ATOM 8581 O O . PRO B 1 375 ? 1.93792 30.18408 -16.40725 1.000 23.06031 375 PRO B O 1
ATOM 8585 N N . GLY B 1 376 ? 1.95716 29.66295 -14.21588 1.000 21.35496 376 GLY B N 1
ATOM 8586 C CA . GLY B 1 376 ? 1.68468 28.25313 -14.47119 1.000 24.56850 376 GLY B CA 1
ATOM 8587 C C . GLY B 1 376 ? 0.23992 27.98801 -14.85670 1.000 24.35985 376 GLY B C 1
ATOM 8588 O O . GLY B 1 376 ? -0.02932 27.18486 -15.75134 1.000 25.30353 376 GLY B O 1
ATOM 8589 N N . CYS B 1 377 ? -0.70841 28.68803 -14.21848 1.000 22.88708 377 CYS B N 1
ATOM 8590 C CA . CYS B 1 377 ? -2.13875 28.50737 -14.47381 1.000 25.29119 377 CYS B CA 1
ATOM 8591 C C . CYS B 1 377 ? -2.78935 29.88423 -14.41958 1.000 22.00685 377 CYS B C 1
ATOM 8592 O O . CYS B 1 377 ? -2.66236 30.59181 -13.41526 1.000 25.29538 377 CYS B O 1
ATOM 8595 N N . VAL B 1 378 ? -3.42283 30.29053 -15.51384 1.000 22.86022 378 VAL B N 1
ATOM 8596 C CA . VAL B 1 378 ? -4.05607 31.59926 -15.63803 1.000 22.65490 378 VAL B CA 1
ATOM 8597 C C . VAL B 1 378 ? -5.56180 31.37830 -15.67495 1.000 27.44590 378 VAL B C 1
ATOM 8598 O O . VAL B 1 378 ? -6.04185 30.54050 -16.43873 1.000 25.80845 378 VAL B O 1
ATOM 8602 N N . VAL B 1 379 ? -6.29376 32.12092 -14.84860 1.000 24.49039 379 VAL B N 1
ATOM 8603 C CA . VAL B 1 379 ? -7.75311 32.10703 -14.82308 1.000 23.49970 379 VAL B CA 1
ATOM 8604 C C . VAL B 1 379 ? -8.21110 33.54210 -15.08719 1.000 21.00244 379 VAL B C 1
ATOM 8605 O O . VAL B 1 379 ? -7.81832 34.46893 -14.36817 1.000 23.88424 379 VAL B O 1
ATOM 8609 N N . TYR B 1 380 ? -9.02299 33.73406 -16.12864 1.000 20.51717 380 TYR B N 1
ATOM 8610 C CA . TYR B 1 380 ? -9.26648 35.07178 -16.65585 1.000 21.64065 380 TYR B CA 1
ATOM 8611 C C . TYR B 1 380 ? -10.66933 35.10175 -17.24013 1.000 22.56236 380 TYR B C 1
ATOM 8612 O O . TYR B 1 380 ? -10.95917 34.33873 -18.16004 1.000 21.07671 380 TYR B O 1
ATOM 8621 N N . ARG B 1 381 ? -11.52990 35.97784 -16.73371 1.000 20.17267 381 ARG B N 1
ATOM 8622 C CA . ARG B 1 381 ? -12.93685 35.99056 -17.15193 1.000 22.87068 381 ARG B CA 1
ATOM 8623 C C . ARG B 1 381 ? -13.56097 34.60181 -17.03548 1.000 25.95615 381 ARG B C 1
ATOM 8624 O O . ARG B 1 381 ? -14.19394 34.10950 -17.96482 1.000 27.82651 381 ARG B O 1
ATOM 8632 N N . ALA B 1 382 ? -13.37024 33.95931 -15.88683 1.000 23.65534 382 ALA B N 1
ATOM 8633 C CA . ALA B 1 382 ? -13.93633 32.64186 -15.63335 1.000 22.47716 382 ALA B CA 1
ATOM 8634 C C . ALA B 1 382 ? -14.81695 32.72881 -14.39893 1.000 27.93756 382 ALA B C 1
ATOM 8635 O O . ALA B 1 382 ? -14.50309 33.47049 -13.45822 1.000 27.15333 382 ALA B O 1
ATOM 8637 N N . ARG B 1 383 ? -15.91640 31.97374 -14.40830 1.000 25.90217 383 ARG B N 1
ATOM 8638 C CA . ARG B 1 383 ? -16.83072 31.91390 -13.27600 1.000 22.27711 383 ARG B CA 1
ATOM 8639 C C . ARG B 1 383 ? -16.87127 30.49083 -12.74469 1.000 25.53972 383 ARG B C 1
ATOM 8640 O O . ARG B 1 383 ? -17.01999 29.54609 -13.52580 1.000 24.67049 383 ARG B O 1
ATOM 8648 N N . LYS B 1 384 ? -16.74587 30.34943 -11.42176 1.000 23.38693 384 LYS B N 1
ATOM 8649 C CA . LYS B 1 384 ? -16.85237 29.06909 -10.71951 1.000 23.01289 384 LYS B CA 1
ATOM 8650 C C . LYS B 1 384 ? -15.82125 28.06264 -11.23062 1.000 27.86803 384 LYS B C 1
ATOM 8651 O O . LYS B 1 384 ? -16.14564 26.97400 -11.71670 1.000 27.66057 384 LYS B O 1
ATOM 8657 N N . THR B 1 385 ? -14.55775 28.44140 -11.08344 1.000 24.68714 385 THR B N 1
ATOM 8658 C CA . THR B 1 385 ? -13.43730 27.57563 -11.43471 1.000 24.78719 385 THR B CA 1
ATOM 8659 C C . THR B 1 385 ? -12.98129 26.81969 -10.19508 1.000 25.58555 385 THR B C 1
ATOM 8660 O O . THR B 1 385 ? -12.88508 27.40265 -9.11959 1.000 25.27330 385 THR B O 1
ATOM 8664 N N . SER B 1 386 ? -12.66067 25.53027 -10.34144 1.000 23.29054 386 SER B N 1
ATOM 8665 C CA . SER B 1 386 ? -12.21771 24.75856 -9.18273 1.000 23.97803 386 SER B CA 1
ATOM 8666 C C . SER B 1 386 ? -10.97440 23.96205 -9.52124 1.000 28.48607 386 SER B C 1
ATOM 8667 O O . SER B 1 386 ? -10.90483 23.36396 -10.59420 1.000 27.01150 386 SER B O 1
ATOM 8670 N N . LEU B 1 387 ? -10.04163 23.89266 -8.56950 1.000 25.90908 387 LEU B N 1
ATOM 8671 C CA . LEU B 1 387 ? -8.86250 23.04058 -8.65461 1.000 23.57771 387 LEU B CA 1
ATOM 8672 C C . LEU B 1 387 ? -8.91589 22.07862 -7.47763 1.000 26.77190 387 LEU B C 1
ATOM 8673 O O . LEU B 1 387 ? -8.87776 22.51306 -6.31993 1.000 30.08740 387 LEU B O 1
ATOM 8678 N N . ASN B 1 388 ? -9.00008 20.78209 -7.76896 1.000 25.29611 388 ASN B N 1
ATOM 8679 C CA . ASN B 1 388 ? -9.09660 19.75010 -6.74262 1.000 22.45605 388 ASN B CA 1
ATOM 8680 C C . ASN B 1 388 ? -7.88392 18.83588 -6.85263 1.000 24.59090 388 ASN B C 1
ATOM 8681 O O . ASN B 1 388 ? -7.71305 18.15110 -7.86218 1.000 25.27572 388 ASN B O 1
ATOM 8686 N N . ASP B 1 389 ? -7.04990 18.81509 -5.81982 1.000 26.52027 389 ASP B N 1
ATOM 8687 C CA . ASP B 1 389 ? -5.83032 17.99784 -5.84571 1.000 27.76498 389 ASP B CA 1
ATOM 8688 C C . ASP B 1 389 ? -4.96806 18.31350 -7.07697 1.000 30.87210 389 ASP B C 1
ATOM 8689 O O . ASP B 1 389 ? -4.49207 17.42093 -7.78106 1.000 28.72546 389 ASP B O 1
ATOM 8694 N N . VAL B 1 390 ? -4.76975 19.60101 -7.34546 1.000 24.13228 390 VAL B N 1
ATOM 8695 C CA . VAL B 1 390 ? -3.90883 20.04726 -8.43995 1.000 26.46455 390 VAL B CA 1
ATOM 8696 C C . VAL B 1 390 ? -2.61960 20.57290 -7.83021 1.000 26.18910 390 VAL B C 1
ATOM 8697 O O . VAL B 1 390 ? -2.65287 21.43247 -6.93844 1.000 22.59885 390 VAL B O 1
ATOM 8701 N N . SER B 1 391 ? -1.48824 20.05133 -8.29569 1.000 25.57175 391 SER B N 1
ATOM 8702 C CA . SER B 1 391 ? -0.17710 20.43022 -7.77782 1.000 21.56345 391 SER B CA 1
ATOM 8703 C C . SER B 1 391 ? 0.54707 21.19650 -8.87496 1.000 24.30967 391 SER B C 1
ATOM 8704 O O . SER B 1 391 ? 0.78007 20.65998 -9.95774 1.000 24.91437 391 SER B O 1
ATOM 8707 N N . LEU B 1 392 ? 0.90204 22.44555 -8.59457 1.000 23.22787 392 LEU B N 1
ATOM 8708 C CA . LEU B 1 392 ? 1.61955 23.29926 -9.53800 1.000 24.49202 392 LEU B CA 1
ATOM 8709 C C . LEU B 1 392 ? 3.04184 23.43505 -8.99837 1.000 26.06926 392 LEU B C 1
ATOM 8710 O O . LEU B 1 392 ? 3.28376 24.21724 -8.07777 1.000 23.42152 392 LEU B O 1
ATOM 8715 N N . HIS B 1 393 ? 3.97036 22.66976 -9.56185 1.000 23.06688 393 HIS B N 1
ATOM 8716 C CA . HIS B 1 393 ? 5.29027 22.48637 -8.96258 1.000 23.13681 393 HIS B CA 1
ATOM 8717 C C . HIS B 1 393 ? 6.30126 23.56611 -9.33600 1.000 23.32275 393 HIS B C 1
ATOM 8718 O O . HIS B 1 393 ? 7.25980 23.78395 -8.58465 1.000 26.76691 393 HIS B O 1
ATOM 8725 N N . GLN B 1 394 ? 6.17591 24.19179 -10.50060 1.000 25.09972 394 GLN B N 1
ATOM 8726 C CA . GLN B 1 394 ? 7.18269 25.15190 -10.94137 1.000 23.89037 394 GLN B CA 1
ATOM 8727 C C . GLN B 1 394 ? 6.51498 25.98408 -12.01425 1.000 24.52315 394 GLN B C 1
ATOM 8728 O O . GLN B 1 394 ? 5.56422 25.52192 -12.64518 1.000 25.76893 394 GLN B O 1
ATOM 8734 N N . SER B 1 395 ? 6.98362 27.22406 -12.18622 1.000 20.98909 395 SER B N 1
ATOM 8735 C CA . SER B 1 395 ? 6.34890 28.16041 -13.10923 1.000 22.65901 395 SER B CA 1
ATOM 8736 C C . SER B 1 395 ? 7.28880 29.34209 -13.36057 1.000 21.29395 395 SER B C 1
ATOM 8737 O O . SER B 1 395 ? 8.08738 29.70472 -12.49737 1.000 22.68988 395 SER B O 1
ATOM 8740 N N . SER B 1 396 ? 7.19096 29.91793 -14.55170 1.000 24.17033 396 SER B N 1
ATOM 8741 C CA . SER B 1 396 ? 8.02779 31.06847 -14.92088 1.000 23.10051 396 SER B CA 1
ATOM 8742 C C . SER B 1 396 ? 7.34550 32.36283 -14.50420 1.000 22.98254 396 SER B C 1
ATOM 8743 O O . SER B 1 396 ? 7.17418 33.31926 -15.27168 1.000 24.74152 396 SER B O 1
ATOM 8746 N N . GLY B 1 397 ? 6.95900 32.38947 -13.25169 1.000 24.38849 397 GLY B N 1
ATOM 8747 C CA . GLY B 1 397 ? 6.10994 33.42573 -12.70415 1.000 23.80087 397 GLY B CA 1
ATOM 8748 C C . GLY B 1 397 ? 5.30685 32.81702 -11.57506 1.000 24.68025 397 GLY B C 1
ATOM 8749 O O . GLY B 1 397 ? 5.73946 31.84318 -10.95621 1.000 22.34930 397 GLY B O 1
ATOM 8750 N N . MET B 1 398 ? 4.14784 33.41291 -11.30351 1.000 22.90125 398 MET B N 1
ATOM 8751 C CA . MET B 1 398 ? 3.29770 32.83297 -10.27417 1.000 19.85810 398 MET B CA 1
ATOM 8752 C C . MET B 1 398 ? 2.78440 31.47117 -10.73123 1.000 23.29991 398 MET B C 1
ATOM 8753 O O . MET B 1 398 ? 2.58682 31.22703 -11.92117 1.000 22.45848 398 MET B O 1
ATOM 8758 N N . ALA B 1 399 ? 2.53627 30.58352 -9.76956 1.000 22.45399 399 ALA B N 1
ATOM 8759 C CA . ALA B 1 399 ? 1.98534 29.28100 -10.13121 1.000 21.98448 399 ALA B CA 1
ATOM 8760 C C . ALA B 1 399 ? 0.52683 29.40905 -10.57406 1.000 22.34821 399 ALA B C 1
ATOM 8761 O O . ALA B 1 399 ? 0.13173 28.84567 -11.60108 1.000 24.92165 399 ALA B O 1
ATOM 8763 N N . LEU B 1 400 ? -0.26091 30.21332 -9.85960 1.000 22.97837 400 LEU B N 1
ATOM 8764 C CA . LEU B 1 400 ? -1.66802 30.43563 -10.16599 1.000 20.56249 400 LEU B CA 1
ATOM 8765 C C . LEU B 1 400 ? -1.97440 31.92777 -10.15646 1.000 20.19610 400 LEU B C 1
ATOM 8766 O O . LEU B 1 400 ? -1.76634 32.60448 -9.14649 1.000 23.76198 400 LEU B O 1
ATOM 8771 N N . LEU B 1 401 ? -2.47809 32.44210 -11.26891 1.000 21.83612 401 LEU B N 1
ATOM 8772 C CA . LEU B 1 401 ? -2.82954 33.85160 -11.38692 1.000 19.41517 401 LEU B CA 1
ATOM 8773 C C . LEU B 1 401 ? -4.27627 33.91371 -11.83203 1.000 17.73347 401 LEU B C 1
ATOM 8774 O O . LEU B 1 401 ? -4.60796 33.41166 -12.90596 1.000 22.83188 401 LEU B O 1
ATOM 8779 N N . VAL B 1 402 ? -5.12567 34.49283 -10.99530 1.000 20.67477 402 VAL B N 1
ATOM 8780 C CA . VAL B 1 402 ? -6.55820 34.63038 -11.24373 1.000 20.90917 402 VAL B CA 1
ATOM 8781 C C . VAL B 1 402 ? -6.87592 36.11956 -11.35211 1.000 21.08556 402 VAL B C 1
ATOM 8782 O O . VAL B 1 402 ? -6.55576 36.88304 -10.43637 1.000 21.61840 402 VAL B O 1
ATOM 8786 N N . GLN B 1 403 ? -7.52170 36.52921 -12.44419 1.000 22.09789 403 GLN B N 1
ATOM 8787 C CA . GLN B 1 403 ? -7.85510 37.93693 -12.64902 1.000 20.72264 403 GLN B CA 1
ATOM 8788 C C . GLN B 1 403 ? -9.21608 38.07214 -13.31426 1.000 21.82514 403 GLN B C 1
ATOM 8789 O O . GLN B 1 403 ? -9.58834 37.24145 -14.13840 1.000 21.94015 403 GLN B O 1
ATOM 8795 N N . ARG B 1 404 ? -9.94205 39.14130 -12.95656 1.000 21.52237 404 ARG B N 1
ATOM 8796 C CA . ARG B 1 404 ? -11.21856 39.48092 -13.58302 1.000 24.73696 404 ARG B CA 1
ATOM 8797 C C . ARG B 1 404 ? -12.10433 38.23505 -13.68988 1.000 26.93170 404 ARG B C 1
ATOM 8798 O O . ARG B 1 404 ? -12.65643 37.91584 -14.73855 1.000 24.79939 404 ARG B O 1
ATOM 8806 N N . SER B 1 405 ? -12.22391 37.52186 -12.57489 1.000 22.37466 405 SER B N 1
ATOM 8807 C CA . SER B 1 405 ? -12.94126 36.25374 -12.50980 1.000 23.70691 405 SER B CA 1
ATOM 8808 C C . SER B 1 405 ? -13.83133 36.26248 -11.27515 1.000 21.66966 405 SER B C 1
ATOM 8809 O O . SER B 1 405 ? -13.59701 37.02272 -10.33681 1.000 24.54349 405 SER B O 1
ATOM 8812 N N . GLU B 1 406 ? -14.82397 35.37591 -11.26126 1.000 22.49957 406 GLU B N 1
ATOM 8813 C CA . GLU B 1 406 ? -15.79679 35.29965 -10.16853 1.000 25.55691 406 GLU B CA 1
ATOM 8814 C C . GLU B 1 406 ? -15.88191 33.86942 -9.64655 1.000 27.00812 406 GLU B C 1
ATOM 8815 O O . GLU B 1 406 ? -16.16840 32.95001 -10.41594 1.000 27.54927 406 GLU B O 1
ATOM 8821 N N . ASP B 1 407 ? -15.65341 33.69164 -8.33751 1.000 26.87022 407 ASP B N 1
ATOM 8822 C CA . ASP B 1 407 ? -15.80172 32.41408 -7.63073 1.000 26.87007 407 ASP B CA 1
ATOM 8823 C C . ASP B 1 407 ? -14.67822 31.44417 -7.99397 1.000 27.81125 407 ASP B C 1
ATOM 8824 O O . ASP B 1 407 ? -14.60417 30.95045 -9.12297 1.000 28.06503 407 ASP B O 1
ATOM 8829 N N . PHE B 1 408 ? -13.79379 31.17389 -7.04144 1.000 22.53628 408 PHE B N 1
ATOM 8830 C CA . PHE B 1 408 ? -12.62575 30.34002 -7.29638 1.000 22.59514 408 PHE B CA 1
ATOM 8831 C C . PHE B 1 408 ? -12.40199 29.44466 -6.08684 1.000 29.61112 408 PHE B C 1
ATOM 8832 O O . PHE B 1 408 ? -12.41812 29.93049 -4.95020 1.000 28.54348 408 PHE B O 1
ATOM 8840 N N . HIS B 1 409 ? -12.17031 28.14793 -6.32139 1.000 24.30000 409 HIS B N 1
ATOM 8841 C CA . HIS B 1 409 ? -12.00307 27.19620 -5.22676 1.000 22.73728 409 HIS B CA 1
ATOM 8842 C C . HIS B 1 409 ? -10.79343 26.31556 -5.50775 1.000 26.07166 409 HIS B C 1
ATOM 8843 O O . HIS B 1 409 ? -10.76484 25.61354 -6.51864 1.000 30.05399 409 HIS B O 1
ATOM 8850 N N . MET B 1 410 ? -9.80669 26.33474 -4.61598 1.000 27.22686 410 MET B N 1
ATOM 8851 C CA . MET B 1 410 ? -8.70516 25.37250 -4.65831 1.000 24.24696 410 MET B CA 1
ATOM 8852 C C . MET B 1 410 ? -8.76314 24.51628 -3.40867 1.000 26.89914 410 MET B C 1
ATOM 8853 O O . MET B 1 410 ? -8.77196 25.05221 -2.29772 1.000 24.76685 410 MET B O 1
ATOM 8858 N N . LYS B 1 411 ? -8.79437 23.19624 -3.58293 1.000 25.33413 411 LYS B N 1
ATOM 8859 C CA . LYS B 1 411 ? -8.87499 22.27390 -2.45432 1.000 27.32080 411 LYS B CA 1
ATOM 8860 C C . LYS B 1 411 ? -7.82027 21.18948 -2.64259 1.000 29.63294 411 LYS B C 1
ATOM 8861 O O . LYS B 1 411 ? -7.84727 20.46328 -3.64402 1.000 27.38183 411 LYS B O 1
ATOM 8867 N N . GLY B 1 412 ? -6.90483 21.07346 -1.68365 1.000 24.95239 412 GLY B N 1
ATOM 8868 C CA . GLY B 1 412 ? -5.85425 20.06725 -1.78653 1.000 27.25410 412 GLY B CA 1
ATOM 8869 C C . GLY B 1 412 ? -4.78244 20.49980 -2.77730 1.000 29.74925 412 GLY B C 1
ATOM 8870 O O . GLY B 1 412 ? -4.77780 21.63300 -3.26035 1.000 28.34285 412 GLY B O 1
ATOM 8871 N N . GLY B 1 413 ? -3.85086 19.58474 -3.06192 1.000 26.82818 413 GLY B N 1
ATOM 8872 C CA . GLY B 1 413 ? -2.75621 19.92293 -3.96062 1.000 27.23206 413 GLY B CA 1
ATOM 8873 C C . GLY B 1 413 ? -1.92117 21.06271 -3.39339 1.000 29.56042 413 GLY B C 1
ATOM 8874 O O . GLY B 1 413 ? -1.61804 21.10994 -2.19792 1.000 24.06137 413 GLY B O 1
ATOM 8875 N N . GLY B 1 414 ? -1.55587 22.00377 -4.25921 1.000 25.31548 414 GLY B N 1
ATOM 8876 C CA . GLY B 1 414 ? -0.80865 23.16387 -3.80292 1.000 27.23095 414 GLY B CA 1
ATOM 8877 C C . GLY B 1 414 ? 0.36002 23.50645 -4.69709 1.000 24.79176 414 GLY B C 1
ATOM 8878 O O . GLY B 1 414 ? 0.32998 23.23281 -5.89561 1.000 23.42014 414 GLY B O 1
ATOM 8879 N N . VAL B 1 415 ? 1.40227 24.09637 -4.11723 1.000 22.56563 415 VAL B N 1
ATOM 8880 C CA . VAL B 1 415 ? 2.59013 24.52006 -4.85235 1.000 26.05179 415 VAL B CA 1
ATOM 8881 C C . VAL B 1 415 ? 3.75915 23.97918 -4.03259 1.000 25.32657 415 VAL B C 1
ATOM 8882 O O . VAL B 1 415 ? 4.17384 24.58970 -3.04298 1.000 28.35570 415 VAL B O 1
ATOM 8886 N N . MET B 1 416 ? 4.25246 22.79362 -4.40172 1.000 23.92391 416 MET B N 1
ATOM 8887 C CA . MET B 1 416 ? 5.19735 22.07399 -3.55857 1.000 26.32086 416 MET B CA 1
ATOM 8888 C C . MET B 1 416 ? 6.23094 21.36902 -4.42479 1.000 21.27475 416 MET B C 1
ATOM 8889 O O . MET B 1 416 ? 6.09080 21.26990 -5.64145 1.000 25.05817 416 MET B O 1
ATOM 8894 N N . VAL B 1 417 ? 7.28669 20.86149 -3.78739 1.000 26.01625 417 VAL B N 1
ATOM 8895 C CA . VAL B 1 417 ? 8.36485 20.21775 -4.53397 1.000 25.24165 417 VAL B CA 1
ATOM 8896 C C . VAL B 1 417 ? 7.93009 18.81675 -4.95180 1.000 27.68969 417 VAL B C 1
ATOM 8897 O O . VAL B 1 417 ? 7.46960 18.03001 -4.12241 1.000 27.41941 417 VAL B O 1
ATOM 8901 N N . ARG B 1 418 ? 8.09555 18.49325 -6.23583 1.000 26.70745 418 ARG B N 1
ATOM 8902 C CA . ARG B 1 418 ? 7.77769 17.15482 -6.71696 1.000 31.86118 418 ARG B CA 1
ATOM 8903 C C . ARG B 1 418 ? 8.83115 16.16449 -6.23006 1.000 36.92608 418 ARG B C 1
ATOM 8904 O O . ARG B 1 418 ? 10.03390 16.43396 -6.30566 1.000 30.45848 418 ARG B O 1
ATOM 8912 N N . LYS B 1 419 ? 8.38583 15.01584 -5.72387 1.000 28.12742 419 LYS B N 1
ATOM 8913 C CA . LYS B 1 419 ? 9.33830 14.07925 -5.13511 1.000 33.60199 419 LYS B CA 1
ATOM 8914 C C . LYS B 1 419 ? 10.29751 13.56094 -6.19515 1.000 28.93914 419 LYS B C 1
ATOM 8915 O O . LYS B 1 419 ? 9.90361 13.30193 -7.33557 1.000 33.09933 419 LYS B O 1
ATOM 8921 N N . GLY B 1 420 ? 11.57124 13.44034 -5.81899 1.000 36.51530 420 GLY B N 1
ATOM 8922 C CA . GLY B 1 420 ? 12.61237 12.98263 -6.71983 1.000 36.36026 420 GLY B CA 1
ATOM 8923 C C . GLY B 1 420 ? 13.31019 14.07065 -7.51759 1.000 37.49143 420 GLY B C 1
ATOM 8924 O O . GLY B 1 420 ? 14.32515 13.78805 -8.15578 1.000 38.38176 420 GLY B O 1
ATOM 8925 N N . THR B 1 421 ? 12.80375 15.30968 -7.52020 1.000 34.03413 421 THR B N 1
ATOM 8926 C CA . THR B 1 421 ? 13.53032 16.36227 -8.22349 1.000 31.47797 421 THR B CA 1
ATOM 8927 C C . THR B 1 421 ? 14.72138 16.89269 -7.43859 1.000 35.27692 421 THR B C 1
ATOM 8928 O O . THR B 1 421 ? 15.60357 17.51659 -8.04028 1.000 33.53753 421 THR B O 1
ATOM 8932 N N . GLY B 1 422 ? 14.74571 16.71078 -6.11699 1.000 30.64613 422 GLY B N 1
ATOM 8933 C CA . GLY B 1 422 ? 15.84275 17.24126 -5.32621 1.000 32.60966 422 GLY B CA 1
ATOM 8934 C C . GLY B 1 422 ? 15.86430 18.75123 -5.16854 1.000 30.99211 422 GLY B C 1
ATOM 8935 O O . GLY B 1 422 ? 16.89963 19.29994 -4.78169 1.000 32.61282 422 GLY B O 1
ATOM 8936 N N . ARG B 1 423 ? 14.75530 19.43670 -5.45624 1.000 27.99663 423 ARG B N 1
ATOM 8937 C CA . ARG B 1 423 ? 14.66308 20.89053 -5.37189 1.000 28.11661 423 ARG B CA 1
ATOM 8938 C C . ARG B 1 423 ? 14.28284 21.34405 -3.96879 1.000 29.18714 423 ARG B C 1
ATOM 8939 O O . ARG B 1 423 ? 13.71703 20.58622 -3.18650 1.000 28.16469 423 ARG B O 1
ATOM 8947 N N . VAL B 1 424 ? 14.60357 22.60525 -3.65859 1.000 24.66506 424 VAL B N 1
ATOM 8948 C CA . VAL B 1 424 ? 14.01115 23.30688 -2.52479 1.000 26.15133 424 VAL B CA 1
ATOM 8949 C C . VAL B 1 424 ? 13.08545 24.42628 -2.96126 1.000 30.22756 424 VAL B C 1
ATOM 8950 O O . VAL B 1 424 ? 12.45722 25.05110 -2.09645 1.000 34.86801 424 VAL B O 1
ATOM 8954 N N . HIS B 1 425 ? 12.99745 24.72507 -4.25101 1.000 25.76683 425 HIS B N 1
ATOM 8955 C CA . HIS B 1 425 ? 12.19503 25.84675 -4.71808 1.000 23.22723 425 HIS B CA 1
ATOM 8956 C C . HIS B 1 425 ? 11.02483 25.35217 -5.55760 1.000 24.56007 425 HIS B C 1
ATOM 8957 O O . HIS B 1 425 ? 11.05231 24.24800 -6.09540 1.000 26.21765 425 HIS B O 1
ATOM 8964 N N . THR B 1 426 ? 9.99772 26.20073 -5.68131 1.000 24.35871 426 THR B N 1
ATOM 8965 C CA . THR B 1 426 ? 8.86141 25.86138 -6.53208 1.000 22.57272 426 THR B CA 1
ATOM 8966 C C . THR B 1 426 ? 8.57802 27.01878 -7.48550 1.000 25.21189 426 THR B C 1
ATOM 8967 O O . THR B 1 426 ? 9.33811 27.23081 -8.43159 1.000 23.77343 426 THR B O 1
ATOM 8971 N N . ALA B 1 427 ? 7.51348 27.78223 -7.23825 1.000 24.26006 427 ALA B N 1
ATOM 8972 C CA . ALA B 1 427 ? 7.12604 28.83087 -8.17823 1.000 24.81455 427 ALA B CA 1
ATOM 8973 C C . ALA B 1 427 ? 8.17328 29.94814 -8.24625 1.000 23.50538 427 ALA B C 1
ATOM 8974 O O . ALA B 1 427 ? 8.80187 30.30815 -7.24699 1.000 24.91566 427 ALA B O 1
ATOM 8976 N N . GLY B 1 428 ? 8.33046 30.52388 -9.44753 1.000 23.32228 428 GLY B N 1
ATOM 8977 C CA . GLY B 1 428 ? 9.17040 31.70381 -9.65856 1.000 23.76946 428 GLY B CA 1
ATOM 8978 C C . GLY B 1 428 ? 8.61411 32.97700 -9.05379 1.000 25.96872 428 GLY B C 1
ATOM 8979 O O . GLY B 1 428 ? 9.30059 33.99647 -9.05330 1.000 25.72607 428 GLY B O 1
ATOM 8980 N N . ALA B 1 429 ? 7.38267 32.94145 -8.55128 1.000 24.27806 429 ALA B N 1
ATOM 8981 C CA . ALA B 1 429 ? 6.82200 34.07105 -7.81745 1.000 24.08643 429 ALA B CA 1
ATOM 8982 C C . ALA B 1 429 ? 5.75937 33.51384 -6.87753 1.000 23.07861 429 ALA B C 1
ATOM 8983 O O . ALA B 1 429 ? 5.99621 32.44948 -6.30123 1.000 24.74214 429 ALA B O 1
ATOM 8985 N N . ASP B 1 430 ? 4.62349 34.20999 -6.69875 1.000 22.53072 430 ASP B N 1
ATOM 8986 C CA . ASP B 1 430 ? 3.57796 33.78735 -5.76303 1.000 19.99043 430 ASP B CA 1
ATOM 8987 C C . ASP B 1 430 ? 3.09406 32.36311 -6.04426 1.000 24.02251 430 ASP B C 1
ATOM 8988 O O . ASP B 1 430 ? 3.05085 31.91474 -7.19080 1.000 23.64902 430 ASP B O 1
ATOM 8993 N N . ALA B 1 431 ? 2.61999 31.67569 -4.99437 1.000 22.15647 431 ALA B N 1
ATOM 8994 C CA . ALA B 1 431 ? 1.86732 30.44270 -5.23843 1.000 21.94895 431 ALA B CA 1
ATOM 8995 C C . ALA B 1 431 ? 0.52357 30.75074 -5.89317 1.000 25.10725 431 ALA B C 1
ATOM 8996 O O . ALA B 1 431 ? 0.19638 30.19692 -6.94396 1.000 21.77315 431 ALA B O 1
ATOM 8998 N N . THR B 1 432 ? -0.27802 31.62296 -5.27923 1.000 23.05019 432 THR B N 1
ATOM 8999 C CA . THR B 1 432 ? -1.59504 31.97025 -5.80585 1.000 24.42164 432 THR B CA 1
ATOM 9000 C C . THR B 1 432 ? -1.76430 33.47427 -5.68715 1.000 25.10498 432 THR B C 1
ATOM 9001 O O . THR B 1 432 ? -1.16749 34.10995 -4.81768 1.000 25.09892 432 THR B O 1
ATOM 9005 N N . HIS B 1 433 ? -2.56959 34.04124 -6.58320 1.000 24.18197 433 HIS B N 1
ATOM 9006 C CA . HIS B 1 433 ? -2.66420 35.49486 -6.68200 1.000 22.82545 433 HIS B CA 1
ATOM 9007 C C . HIS B 1 433 ? -3.98743 35.85536 -7.33504 1.000 24.08678 433 HIS B C 1
ATOM 9008 O O . HIS B 1 433 ? -4.36051 35.26258 -8.34911 1.000 22.49477 433 HIS B O 1
ATOM 9015 N N . PHE B 1 434 ? -4.69687 36.81650 -6.75534 1.000 22.01019 434 PHE B N 1
ATOM 9016 C CA . PHE B 1 434 ? -6.06286 37.12677 -7.18054 1.000 24.15551 434 PHE B CA 1
ATOM 9017 C C . PHE B 1 434 ? -6.14944 38.62137 -7.41862 1.000 23.23243 434 PHE B C 1
ATOM 9018 O O . PHE B 1 434 ? -6.21513 39.38466 -6.45802 1.000 23.39032 434 PHE B O 1
ATOM 9026 N N . SER B 1 435 ? -6.16655 39.03007 -8.68185 1.000 23.28676 435 SER B N 1
ATOM 9027 C CA . SER B 1 435 ? -6.07892 40.43487 -9.05769 1.000 22.14584 435 SER B CA 1
ATOM 9028 C C . SER B 1 435 ? -7.41404 40.84596 -9.65735 1.000 20.34103 435 SER B C 1
ATOM 9029 O O . SER B 1 435 ? -7.78973 40.34847 -10.71169 1.000 22.06133 435 SER B O 1
ATOM 9032 N N . ASN B 1 436 ? -8.14620 41.72706 -8.97243 1.000 20.59765 436 ASN B N 1
ATOM 9033 C CA . ASN B 1 436 ? -9.45081 42.21195 -9.47166 1.000 23.49400 436 ASN B CA 1
ATOM 9034 C C . ASN B 1 436 ? -10.44031 41.06566 -9.70054 1.000 22.93780 436 ASN B C 1
ATOM 9035 O O . ASN B 1 436 ? -10.95469 40.86461 -10.80392 1.000 23.81654 436 ASN B O 1
ATOM 9040 N N . THR B 1 437 ? -10.70805 40.30965 -8.64978 1.000 24.38976 437 THR B N 1
ATOM 9041 C CA . THR B 1 437 ? -11.64570 39.19702 -8.75525 1.000 22.11731 437 THR B CA 1
ATOM 9042 C C . THR B 1 437 ? -12.89186 39.51362 -7.93876 1.000 24.31077 437 THR B C 1
ATOM 9043 O O . THR B 1 437 ? -12.96877 40.55333 -7.27252 1.000 25.62091 437 THR B O 1
ATOM 9047 N N . ARG B 1 438 ? -13.88853 38.62794 -8.01138 1.000 24.05833 438 ARG B N 1
ATOM 9048 C CA . ARG B 1 438 ? -15.09462 38.84599 -7.20426 1.000 22.45124 438 ARG B CA 1
ATOM 9049 C C . ARG B 1 438 ? -15.67854 37.49443 -6.83134 1.000 24.17927 438 ARG B C 1
ATOM 9050 O O . ARG B 1 438 ? -15.05629 36.44828 -7.05356 1.000 24.73021 438 ARG B O 1
ATOM 9058 N N . GLY B 1 439 ? -16.85946 37.52439 -6.21660 1.000 26.30033 439 GLY B N 1
ATOM 9059 C CA . GLY B 1 439 ? -17.42401 36.30340 -5.67248 1.000 28.92496 439 GLY B CA 1
ATOM 9060 C C . GLY B 1 439 ? -16.58600 35.83782 -4.49050 1.000 32.47032 439 GLY B C 1
ATOM 9061 O O . GLY B 1 439 ? -16.02077 36.64097 -3.73847 1.000 30.74215 439 GLY B O 1
ATOM 9062 N N . GLY B 1 440 ? -16.49125 34.52051 -4.33006 1.000 25.60339 440 GLY B N 1
ATOM 9063 C CA . GLY B 1 440 ? -15.80050 33.92054 -3.20124 1.000 25.29555 440 GLY B CA 1
ATOM 9064 C C . GLY B 1 440 ? -14.51836 33.23387 -3.64836 1.000 24.64661 440 GLY B C 1
ATOM 9065 O O . GLY B 1 440 ? -14.51125 32.49937 -4.63125 1.000 26.09725 440 GLY B O 1
ATOM 9066 N N . ILE B 1 441 ? -13.44505 33.48456 -2.91014 1.000 24.22693 441 ILE B N 1
ATOM 9067 C CA . ILE B 1 441 ? -12.18609 32.74720 -3.03704 1.000 25.48647 441 ILE B CA 1
ATOM 9068 C C . ILE B 1 441 ? -12.07885 31.81966 -1.84077 1.000 26.16426 441 ILE B C 1
ATOM 9069 O O . ILE B 1 441 ? -12.13689 32.27929 -0.69180 1.000 25.82682 441 ILE B O 1
ATOM 9074 N N . VAL B 1 442 ? -11.84739 30.53695 -2.10053 1.000 24.95257 442 VAL B N 1
ATOM 9075 C CA . VAL B 1 442 ? -11.59286 29.55206 -1.05522 1.000 24.45188 442 VAL B CA 1
ATOM 9076 C C . VAL B 1 442 ? -10.34486 28.77397 -1.45634 1.000 25.67323 442 VAL B C 1
ATOM 9077 O O . VAL B 1 442 ? -10.33293 28.13076 -2.50150 1.000 26.38206 442 VAL B O 1
ATOM 9081 N N . VAL B 1 443 ? -9.30411 28.81943 -0.62351 1.000 23.92437 443 VAL B N 1
ATOM 9082 C CA . VAL B 1 443 ? -8.06693 28.07841 -0.84531 1.000 23.87220 443 VAL B CA 1
ATOM 9083 C C . VAL B 1 443 ? -7.82975 27.26661 0.41538 1.000 24.36849 443 VAL B C 1
ATOM 9084 O O . VAL B 1 443 ? -7.59338 27.84131 1.48466 1.000 26.34339 443 VAL B O 1
ATOM 9088 N N . GLU B 1 444 ? -7.90406 25.94107 0.30759 1.000 24.52231 444 GLU B N 1
ATOM 9089 C CA . GLU B 1 444 ? -7.90636 25.14412 1.52374 1.000 26.35290 444 GLU B CA 1
ATOM 9090 C C . GLU B 1 444 ? -7.20966 23.80210 1.32615 1.000 25.23881 444 GLU B C 1
ATOM 9091 O O . GLU B 1 444 ? -7.15999 23.26368 0.22006 1.000 26.52924 444 GLU B O 1
ATOM 9097 N N . LYS B 1 445 ? -6.66972 23.27349 2.42989 1.000 25.89443 445 LYS B N 1
ATOM 9098 C CA . LYS B 1 445 ? -6.10604 21.92137 2.50376 1.000 27.59546 445 LYS B CA 1
ATOM 9099 C C . LYS B 1 445 ? -4.91649 21.73534 1.55657 1.000 30.96353 445 LYS B C 1
ATOM 9100 O O . LYS B 1 445 ? -4.62713 20.62542 1.09663 1.000 30.41010 445 LYS B O 1
ATOM 9106 N N . ALA B 1 446 ? -4.18920 22.80990 1.29953 1.000 25.64219 446 ALA B N 1
ATOM 9107 C CA . ALA B 1 446 ? -3.10086 22.81332 0.33385 1.000 25.39902 446 ALA B CA 1
ATOM 9108 C C . ALA B 1 446 ? -1.75799 23.04747 1.01669 1.000 27.83487 446 ALA B C 1
ATOM 9109 O O . ALA B 1 446 ? -1.67766 23.58651 2.12571 1.000 29.16309 446 ALA B O 1
ATOM 9111 N N . LEU B 1 447 ? -0.69289 22.63392 0.32684 1.000 26.88949 447 LEU B N 1
ATOM 9112 C CA . LEU B 1 447 ? 0.67421 22.82692 0.77708 1.000 27.95189 447 LEU B CA 1
ATOM 9113 C C . LEU B 1 447 ? 1.35483 23.81167 -0.16918 1.000 26.90861 447 LEU B C 1
ATOM 9114 O O . LEU B 1 447 ? 1.38998 23.59866 -1.39396 1.000 24.33820 447 LEU B O 1
ATOM 9119 N N . PHE B 1 448 ? 1.89102 24.87605 0.39892 1.000 23.99745 448 PHE B N 1
ATOM 9120 C CA . PHE B 1 448 ? 2.60150 25.91128 -0.34580 1.000 23.15311 448 PHE B CA 1
ATOM 9121 C C . PHE B 1 448 ? 3.99202 26.03516 0.26782 1.000 25.05608 448 PHE B C 1
ATOM 9122 O O . PHE B 1 448 ? 4.12415 26.55003 1.38255 1.000 25.51837 448 PHE B O 1
ATOM 9130 N N . GLU B 1 449 ? 5.02426 25.57731 -0.44788 1.000 27.00749 449 GLU B N 1
ATOM 9131 C CA . GLU B 1 449 ? 6.38446 25.60875 0.08589 1.000 25.66396 449 GLU B CA 1
ATOM 9132 C C . GLU B 1 449 ? 7.37360 26.06731 -0.97674 1.000 24.86952 449 GLU B C 1
ATOM 9133 O O . GLU B 1 449 ? 7.20394 25.78137 -2.16454 1.000 24.96665 449 GLU B O 1
ATOM 9139 N N . GLY B 1 450 ? 8.39759 26.80397 -0.54276 1.000 24.80932 450 GLY B N 1
ATOM 9140 C CA . GLY B 1 450 ? 9.54147 27.04272 -1.41350 1.000 25.22377 450 GLY B CA 1
ATOM 9141 C C . GLY B 1 450 ? 9.32190 28.01369 -2.55374 1.000 27.16974 450 GLY B C 1
ATOM 9142 O O . GLY B 1 450 ? 10.18199 28.10582 -3.43493 1.000 23.62733 450 GLY B O 1
ATOM 9143 N N . MET B 1 451 ? 8.19369 28.71995 -2.57449 1.000 24.65931 451 MET B N 1
ATOM 9144 C CA . MET B 1 451 ? 7.89132 29.68342 -3.62217 1.000 25.30112 451 MET B CA 1
ATOM 9145 C C . MET B 1 451 ? 8.79693 30.89291 -3.50018 1.000 25.02529 451 MET B C 1
ATOM 9146 O O . MET B 1 451 ? 9.25967 31.24229 -2.41549 1.000 26.90988 451 MET B O 1
ATOM 9151 N N . MET B 1 452 ? 8.97081 31.59367 -4.61471 1.000 23.13988 452 MET B N 1
ATOM 9152 C CA . MET B 1 452 ? 9.73500 32.83047 -4.59660 1.000 23.78629 452 MET B CA 1
ATOM 9153 C C . MET B 1 452 ? 8.86526 34.04199 -4.29126 1.000 26.63095 452 MET B C 1
ATOM 9154 O O . MET B 1 452 ? 9.26305 35.17367 -4.58050 1.000 26.10536 452 MET B O 1
ATOM 9159 N N . ASP B 1 453 ? 7.67950 33.82787 -3.71070 1.000 25.67607 453 ASP B N 1
ATOM 9160 C CA . ASP B 1 453 ? 6.90023 34.93037 -3.16013 1.000 22.77786 453 ASP B CA 1
ATOM 9161 C C . ASP B 1 453 ? 5.80297 34.36194 -2.27262 1.000 24.81562 453 ASP B C 1
ATOM 9162 O O . ASP B 1 453 ? 5.91596 33.21891 -1.83062 1.000 23.02726 453 ASP B O 1
ATOM 9167 N N . ASP B 1 454 ? 4.75860 35.14600 -2.00003 1.000 21.84719 454 ASP B N 1
ATOM 9168 C CA . ASP B 1 454 ? 3.74684 34.75828 -1.02212 1.000 26.16475 454 ASP B CA 1
ATOM 9169 C C . ASP B 1 454 ? 2.91911 33.55018 -1.47441 1.000 25.36685 454 ASP B C 1
ATOM 9170 O O . ASP B 1 454 ? 2.91666 33.13668 -2.63982 1.000 24.51967 454 ASP B O 1
ATOM 9175 N N . ALA B 1 455 ? 2.24964 32.92982 -0.49928 1.000 22.44879 455 ALA B N 1
ATOM 9176 C CA . ALA B 1 455 ? 1.31574 31.87147 -0.84075 1.000 23.65753 455 ALA B CA 1
ATOM 9177 C C . ALA B 1 455 ? 0.04750 32.42484 -1.47837 1.000 25.62444 455 ALA B C 1
ATOM 9178 O O . ALA B 1 455 ? -0.57587 31.73056 -2.28863 1.000 26.94128 455 ALA B O 1
ATOM 9180 N N . ILE B 1 456 ? -0.36967 33.63861 -1.10421 1.000 25.27339 456 ILE B N 1
ATOM 9181 C CA . ILE B 1 456 ? -1.59132 34.24914 -1.65289 1.000 23.40535 456 ILE B CA 1
ATOM 9182 C C . ILE B 1 456 ? -1.46612 35.76408 -1.53560 1.000 24.51960 456 ILE B C 1
ATOM 9183 O O . ILE B 1 456 ? -0.86286 36.27854 -0.59203 1.000 24.88418 456 ILE B O 1
ATOM 9188 N N . ASN B 1 457 ? -1.96956 36.46690 -2.55081 1.000 24.65443 457 ASN B N 1
ATOM 9189 C CA . ASN B 1 457 ? -2.10140 37.92025 -2.52629 1.000 20.47381 457 ASN B CA 1
ATOM 9190 C C . ASN B 1 457 ? -3.42567 38.23279 -3.19345 1.000 21.86316 457 ASN B C 1
ATOM 9191 O O . ASN B 1 457 ? -3.65352 37.80301 -4.32146 1.000 26.02692 457 ASN B O 1
ATOM 9196 N N . VAL B 1 458 ? -4.30848 38.93302 -2.48588 1.000 22.16080 458 VAL B N 1
ATOM 9197 C CA . VAL B 1 458 ? -5.64349 39.28889 -2.97974 1.000 22.60614 458 VAL B CA 1
ATOM 9198 C C . VAL B 1 458 ? -5.73596 40.81069 -2.99888 1.000 24.81631 458 VAL B C 1
ATOM 9199 O O . VAL B 1 458 ? -5.57630 41.44500 -1.95252 1.000 24.49021 458 VAL B O 1
ATOM 9203 N N . HIS B 1 459 ? -5.99718 41.40149 -4.17406 1.000 23.01795 459 HIS B N 1
ATOM 9204 C CA . HIS B 1 459 ? -5.99321 42.86308 -4.25185 1.000 21.94472 459 HIS B CA 1
ATOM 9205 C C . HIS B 1 459 ? -6.74232 43.34899 -5.49112 1.000 23.43464 459 HIS B C 1
ATOM 9206 O O . HIS B 1 459 ? -6.90671 42.61651 -6.46824 1.000 24.48021 459 HIS B O 1
ATOM 9213 N N . SER B 1 460 ? -7.13798 44.62728 -5.44854 1.000 22.61302 460 SER B N 1
ATOM 9214 C CA . SER B 1 460 ? -7.54030 45.40319 -6.61597 1.000 23.47016 460 SER B CA 1
ATOM 9215 C C . SER B 1 460 ? -6.31597 46.04040 -7.26615 1.000 24.94987 460 SER B C 1
ATOM 9216 O O . SER B 1 460 ? -5.26777 46.19465 -6.63335 1.000 26.82133 460 SER B O 1
ATOM 9219 N N . THR B 1 461 ? -6.46930 46.44671 -8.53325 1.000 24.03802 461 THR B N 1
ATOM 9220 C CA . THR B 1 461 ? -5.49177 47.30469 -9.21831 1.000 25.93352 461 THR B CA 1
ATOM 9221 C C . THR B 1 461 ? -6.08996 48.70181 -9.25115 1.000 26.09604 461 THR B C 1
ATOM 9222 O O . THR B 1 461 ? -7.19032 48.87985 -9.77469 1.000 26.21487 461 THR B O 1
ATOM 9226 N N . CYS B 1 462 ? -5.41866 49.69043 -8.68736 1.000 24.85167 462 CYS B N 1
ATOM 9227 C CA . CYS B 1 462 ? -5.98369 51.03472 -8.74872 1.000 24.78890 462 CYS B CA 1
ATOM 9228 C C . CYS B 1 462 ? -5.22442 51.84653 -9.78825 1.000 27.95579 462 CYS B C 1
ATOM 9229 O O . CYS B 1 462 ? -3.99461 51.83265 -9.81000 1.000 30.04002 462 CYS B O 1
ATOM 9232 N N . LEU B 1 463 ? -5.95692 52.54207 -10.65325 1.000 23.48773 463 LEU B N 1
ATOM 9233 C CA . LEU B 1 463 ? -5.33837 53.33530 -11.70151 1.000 24.59144 463 LEU B CA 1
ATOM 9234 C C . LEU B 1 463 ? -5.08462 54.74715 -11.17808 1.000 23.96287 463 LEU B C 1
ATOM 9235 O O . LEU B 1 463 ? -5.84115 55.26164 -10.35073 1.000 27.98187 463 LEU B O 1
ATOM 9240 N N . GLY B 1 464 ? -4.02071 55.38188 -11.67238 1.000 23.98429 464 GLY B N 1
ATOM 9241 C CA . GLY B 1 464 ? -3.76027 56.77909 -11.30216 1.000 26.38753 464 GLY B CA 1
ATOM 9242 C C . GLY B 1 464 ? -4.61570 57.73653 -12.11865 1.000 27.89143 464 GLY B C 1
ATOM 9243 O O . GLY B 1 464 ? -4.77861 57.58145 -13.32491 1.000 28.80954 464 GLY B O 1
ATOM 9244 N N . VAL B 1 465 ? -5.18694 58.72999 -11.44186 1.000 26.97023 465 VAL B N 1
ATOM 9245 C CA . VAL B 1 465 ? -5.92258 59.78234 -12.14519 1.000 28.25580 465 VAL B CA 1
ATOM 9246 C C . VAL B 1 465 ? -4.89991 60.79255 -12.66080 1.000 31.36435 465 VAL B C 1
ATOM 9247 O O . VAL B 1 465 ? -4.28874 61.51889 -11.87631 1.000 29.66340 465 VAL B O 1
ATOM 9251 N N . MET B 1 466 ? -4.69852 60.83275 -13.97595 1.000 26.26343 466 MET B N 1
ATOM 9252 C CA . MET B 1 466 ? -3.72092 61.75477 -14.55008 1.000 32.39191 466 MET B CA 1
ATOM 9253 C C . MET B 1 466 ? -4.29028 63.15249 -14.80672 1.000 32.76865 466 MET B C 1
ATOM 9254 O O . MET B 1 466 ? -3.55074 64.14995 -14.71777 1.000 32.43706 466 MET B O 1
ATOM 9259 N N . GLU B 1 467 ? -5.57751 63.24891 -15.12089 1.000 30.91085 467 GLU B N 1
ATOM 9260 C CA . GLU B 1 467 ? -6.18916 64.53215 -15.45096 1.000 33.13696 467 GLU B CA 1
ATOM 9261 C C . GLU B 1 467 ? -7.69864 64.42787 -15.29971 1.000 34.55589 467 GLU B C 1
ATOM 9262 O O . GLU B 1 467 ? -8.30496 63.46568 -15.77301 1.000 32.78626 467 GLU B O 1
ATOM 9268 N N . VAL B 1 468 ? -8.29698 65.40853 -14.63116 1.000 32.12723 468 VAL B N 1
ATOM 9269 C CA . VAL B 1 468 ? -9.74150 65.59682 -14.66054 1.000 35.05379 468 VAL B CA 1
ATOM 9270 C C . VAL B 1 468 ? -10.03028 66.43928 -15.89717 1.000 32.61928 468 VAL B C 1
ATOM 9271 O O . VAL B 1 468 ? -9.79227 67.64656 -15.91294 1.000 35.52083 468 VAL B O 1
ATOM 9275 N N . VAL B 1 469 ? -10.52363 65.79225 -16.94850 1.000 36.63785 469 VAL B N 1
ATOM 9276 C CA . VAL B 1 469 ? -10.68105 66.46131 -18.23738 1.000 35.18216 469 VAL B CA 1
ATOM 9277 C C . VAL B 1 469 ? -11.87726 67.40205 -18.20701 1.000 35.91060 469 VAL B C 1
ATOM 9278 O O . VAL B 1 469 ? -11.78644 68.55165 -18.63881 1.000 36.81056 469 VAL B O 1
ATOM 9282 N N . ASP B 1 470 ? -13.00945 66.94205 -17.68708 1.000 35.83999 470 ASP B N 1
ATOM 9283 C CA . ASP B 1 470 ? -14.15393 67.82581 -17.44105 1.000 41.25939 470 ASP B CA 1
ATOM 9284 C C . ASP B 1 470 ? -14.96586 67.21954 -16.30825 1.000 36.96218 470 ASP B C 1
ATOM 9285 O O . ASP B 1 470 ? -14.50290 66.30430 -15.61917 1.000 39.61666 470 ASP B O 1
ATOM 9290 N N . SER B 1 471 ? -16.19621 67.70493 -16.13086 1.000 33.78096 471 SER B N 1
ATOM 9291 C CA . SER B 1 471 ? -16.99432 67.22109 -15.01033 1.000 38.49752 471 SER B CA 1
ATOM 9292 C C . SER B 1 471 ? -17.36917 65.74548 -15.11635 1.000 35.19844 471 SER B C 1
ATOM 9293 O O . SER B 1 471 ? -17.83343 65.18091 -14.11728 1.000 35.83538 471 SER B O 1
ATOM 9296 N N . HIS B 1 472 ? -17.19077 65.10264 -16.27883 1.000 35.70374 472 HIS B N 1
ATOM 9297 C CA . HIS B 1 472 ? -17.55527 63.69115 -16.43319 1.000 37.97319 472 HIS B CA 1
ATOM 9298 C C . HIS B 1 472 ? -16.42360 62.80022 -16.92530 1.000 37.22356 472 HIS B C 1
ATOM 9299 O O . HIS B 1 472 ? -16.65938 61.60711 -17.14082 1.000 35.55367 472 HIS B O 1
ATOM 9306 N N . THR B 1 473 ? -15.20915 63.32271 -17.10424 1.000 33.21699 473 THR B N 1
ATOM 9307 C CA . THR B 1 473 ? -14.17243 62.60964 -17.84315 1.000 32.87501 473 THR B CA 1
ATOM 9308 C C . THR B 1 473 ? -12.86553 62.60395 -17.07369 1.000 37.61736 473 THR B C 1
ATOM 9309 O O . THR B 1 473 ? -12.41261 63.65324 -16.60153 1.000 35.04144 473 THR B O 1
ATOM 9313 N N . LEU B 1 474 ? -12.26176 61.42049 -16.96935 1.000 32.93582 474 LEU B N 1
ATOM 9314 C CA . LEU B 1 474 ? -10.98768 61.21873 -16.30470 1.000 32.55569 474 LEU B CA 1
ATOM 9315 C C . LEU B 1 474 ? -10.03262 60.55068 -17.28125 1.000 32.14709 474 LEU B C 1
ATOM 9316 O O . LEU B 1 474 ? -10.40374 59.57106 -17.93297 1.000 33.64137 474 LEU B O 1
ATOM 9321 N N . LYS B 1 475 ? -8.81891 61.08498 -17.40015 1.000 29.04363 475 LYS B N 1
ATOM 9322 C CA . LYS B 1 475 ? -7.72195 60.34219 -18.00858 1.000 31.26343 475 LYS B CA 1
ATOM 9323 C C . LYS B 1 475 ? -7.02064 59.58341 -16.89494 1.000 31.66686 475 LYS B C 1
ATOM 9324 O O . LYS B 1 475 ? -6.57720 60.19374 -15.91740 1.000 33.38808 475 LYS B O 1
ATOM 9330 N N . CYS B 1 476 ? -6.93039 58.26284 -17.03834 1.000 29.08828 476 CYS B N 1
ATOM 9331 C CA . CYS B 1 476 ? -6.35590 57.39574 -16.02423 1.000 28.14301 476 CYS B CA 1
ATOM 9332 C C . CYS B 1 476 ? -5.21244 56.58400 -16.62442 1.000 29.74427 476 CYS B C 1
ATOM 9333 O O . CYS B 1 476 ? -5.14804 56.36255 -17.83900 1.000 32.18090 476 CYS B O 1
ATOM 9336 N N . LYS B 1 477 ? -4.30195 56.14449 -15.76057 1.000 26.71261 477 LYS B N 1
ATOM 9337 C CA . LYS B 1 477 ? -3.13020 55.41710 -16.23114 1.000 24.92736 477 LYS B CA 1
ATOM 9338 C C . LYS B 1 477 ? -2.85878 54.19303 -15.37008 1.000 25.22134 477 LYS B C 1
ATOM 9339 O O . LYS B 1 477 ? -2.97739 54.24184 -14.13983 1.000 29.41872 477 LYS B O 1
ATOM 9345 N N . TYR B 1 478 ? -2.48385 53.09326 -16.02287 1.000 24.48074 478 TYR B N 1
ATOM 9346 C CA . TYR B 1 478 ? -1.93431 51.94435 -15.30743 1.000 26.31140 478 TYR B CA 1
ATOM 9347 C C . TYR B 1 478 ? -0.52273 52.30181 -14.87076 1.000 25.24137 478 TYR B C 1
ATOM 9348 O O . TYR B 1 478 ? 0.35665 52.46073 -15.72089 1.000 25.48313 478 TYR B O 1
ATOM 9357 N N . MET B 1 479 ? -0.28995 52.39928 -13.56394 1.000 25.46913 479 MET B N 1
ATOM 9358 C CA . MET B 1 479 ? 0.93893 53.02097 -13.07064 1.000 27.30331 479 MET B CA 1
ATOM 9359 C C . MET B 1 479 ? 2.09182 52.04678 -12.84955 1.000 28.84972 479 MET B C 1
ATOM 9360 O O . MET B 1 479 ? 3.23864 52.48147 -12.70453 1.000 28.19222 479 MET B O 1
ATOM 9365 N N . HIS B 1 480 ? 1.83697 50.75412 -12.77980 1.000 25.08099 480 HIS B N 1
ATOM 9366 C CA . HIS B 1 480 ? 2.91419 49.78768 -12.57911 1.000 29.88657 480 HIS B CA 1
ATOM 9367 C C . HIS B 1 480 ? 3.11732 48.99123 -13.85863 1.000 27.56362 480 HIS B C 1
ATOM 9368 O O . HIS B 1 480 ? 2.14410 48.48067 -14.43229 1.000 27.74323 480 HIS B O 1
ATOM 9375 N N . ARG B 1 481 ? 4.38580 48.85071 -14.27748 1.000 24.68439 481 ARG B N 1
ATOM 9376 C CA . ARG B 1 481 ? 4.68969 48.28822 -15.59258 1.000 26.20286 481 ARG B CA 1
ATOM 9377 C C . ARG B 1 481 ? 4.26666 46.83412 -15.72882 1.000 24.07042 481 ARG B C 1
ATOM 9378 O O . ARG B 1 481 ? 4.10536 46.35155 -16.86302 1.000 23.54754 481 ARG B O 1
ATOM 9386 N N . GLN B 1 482 ? 4.08255 46.12159 -14.61417 1.000 23.62010 482 GLN B N 1
ATOM 9387 C CA . GLN B 1 482 ? 3.64982 44.72435 -14.66860 1.000 22.77678 482 GLN B CA 1
ATOM 9388 C C . GLN B 1 482 ? 2.14832 44.55585 -14.51781 1.000 24.61193 482 GLN B C 1
ATOM 9389 O O . GLN B 1 482 ? 1.66555 43.42832 -14.51633 1.000 23.59095 482 GLN B O 1
ATOM 9395 N N . ALA B 1 483 ? 1.39723 45.63116 -14.42827 1.000 23.80849 483 ALA B N 1
ATOM 9396 C CA . ALA B 1 483 ? -0.06106 45.52135 -14.31708 1.000 24.46272 483 ALA B CA 1
ATOM 9397 C C . ALA B 1 483 ? -0.65303 46.56089 -15.26286 1.000 26.95101 483 ALA B C 1
ATOM 9398 O O . ALA B 1 483 ? -1.08733 47.63954 -14.84748 1.000 27.15659 483 ALA B O 1
ATOM 9400 N N . VAL B 1 484 ? -0.68745 46.21110 -16.54715 1.000 24.41137 484 VAL B N 1
ATOM 9401 C CA . VAL B 1 484 ? -1.10709 47.11036 -17.61499 1.000 24.16633 484 VAL B CA 1
ATOM 9402 C C . VAL B 1 484 ? -2.07514 46.35978 -18.52127 1.000 25.09237 484 VAL B C 1
ATOM 9403 O O . VAL B 1 484 ? -2.04233 45.13120 -18.61344 1.000 22.88692 484 VAL B O 1
ATOM 9407 N N . GLY B 1 485 ? -2.93500 47.11076 -19.19708 1.000 25.10814 485 GLY B N 1
ATOM 9408 C CA . GLY B 1 485 ? -3.64106 46.60694 -20.35882 1.000 27.96790 485 GLY B CA 1
ATOM 9409 C C . GLY B 1 485 ? -4.87650 45.74542 -20.13876 1.000 25.70730 485 GLY B C 1
ATOM 9410 O O . GLY B 1 485 ? -5.84511 45.90869 -20.88844 1.000 27.43376 485 GLY B O 1
ATOM 9411 N N . PHE B 1 486 ? -4.86596 44.80788 -19.18588 1.000 25.46977 486 PHE B N 1
ATOM 9412 C CA . PHE B 1 486 ? -6.05251 43.96808 -18.97981 1.000 23.80675 486 PHE B CA 1
ATOM 9413 C C . PHE B 1 486 ? -7.20128 44.83216 -18.45545 1.000 26.79396 486 PHE B C 1
ATOM 9414 O O . PHE B 1 486 ? -6.98518 45.86145 -17.80807 1.000 26.06675 486 PHE B O 1
ATOM 9422 N N . GLU B 1 487 ? -8.43931 44.42329 -18.74052 1.000 24.17791 487 GLU B N 1
ATOM 9423 C CA . GLU B 1 487 ? -9.55785 45.30687 -18.42985 1.000 23.54539 487 GLU B CA 1
ATOM 9424 C C . GLU B 1 487 ? -9.73317 45.46391 -16.91965 1.000 25.10953 487 GLU B C 1
ATOM 9425 O O . GLU B 1 487 ? -9.69281 44.49386 -16.16334 1.000 25.15398 487 GLU B O 1
ATOM 9431 N N . VAL B 1 488 ? -9.85954 46.71122 -16.47808 1.000 24.90802 488 VAL B N 1
ATOM 9432 C CA . VAL B 1 488 ? -10.12819 47.02213 -15.08374 1.000 24.11954 488 VAL B CA 1
ATOM 9433 C C . VAL B 1 488 ? -11.46133 47.75385 -14.89589 1.000 27.65059 488 VAL B C 1
ATOM 9434 O O . VAL B 1 488 ? -12.05578 47.67869 -13.80846 1.000 25.98209 488 VAL B O 1
ATOM 9438 N N . PHE B 1 489 ? -11.99971 48.38920 -15.93345 1.000 28.76580 489 PHE B N 1
ATOM 9439 C CA . PHE B 1 489 ? -13.30662 49.03299 -15.88989 1.000 28.29075 489 PHE B CA 1
ATOM 9440 C C . PHE B 1 489 ? -14.02270 48.77993 -17.20452 1.000 29.54109 489 PHE B C 1
ATOM 9441 O O . PHE B 1 489 ? -13.47097 49.07251 -18.27153 1.000 30.55043 489 PHE B O 1
ATOM 9449 N N . LEU B 1 490 ? -15.25126 48.26418 -17.12463 1.000 29.92524 490 LEU B N 1
ATOM 9450 C CA . LEU B 1 490 ? -16.15462 48.14428 -18.26252 1.000 26.92301 490 LEU B CA 1
ATOM 9451 C C . LEU B 1 490 ? -17.36873 49.04902 -18.09178 1.000 28.19294 490 LEU B C 1
ATOM 9452 O O . LEU B 1 490 ? -17.74343 49.39388 -16.96244 1.000 31.35335 490 LEU B O 1
ATOM 9457 N N . PRO B 1 491 ? -18.02810 49.43732 -19.18921 1.000 28.38075 491 PRO B N 1
ATOM 9458 C CA . PRO B 1 491 ? -19.23700 50.25980 -19.06115 1.000 29.50462 491 PRO B CA 1
ATOM 9459 C C . PRO B 1 491 ? -20.23392 49.60388 -18.12627 1.000 30.75240 491 PRO B C 1
ATOM 9460 O O . PRO B 1 491 ? -20.45868 48.39427 -18.18634 1.000 31.35213 491 PRO B O 1
ATOM 9464 N N . GLY B 1 492 ? -20.82750 50.41827 -17.24877 1.000 29.54128 492 GLY B N 1
ATOM 9465 C CA . GLY B 1 492 ? -21.75824 49.93120 -16.25876 1.000 31.02050 492 GLY B CA 1
ATOM 9466 C C . GLY B 1 492 ? -21.15118 49.52088 -14.92851 1.000 35.94011 492 GLY B C 1
ATOM 9467 O O . GLY B 1 492 ? -21.89887 49.31635 -13.97019 1.000 30.18167 492 GLY B O 1
ATOM 9468 N N . GLU B 1 493 ? -19.83273 49.38981 -14.82453 1.000 31.45733 493 GLU B N 1
ATOM 9469 C CA . GLU B 1 493 ? -19.26957 48.97990 -13.54338 1.000 26.48146 493 GLU B CA 1
ATOM 9470 C C . GLU B 1 493 ? -19.11999 50.18133 -12.62242 1.000 27.27057 493 GLU B C 1
ATOM 9471 O O . GLU B 1 493 ? -19.12710 51.33574 -13.06391 1.000 32.65685 493 GLU B O 1
ATOM 9477 N N . LYS B 1 494 ? -18.99139 49.90346 -11.32860 1.000 32.72445 494 LYS B N 1
ATOM 9478 C CA . LYS B 1 494 ? -18.89951 50.96484 -10.33020 1.000 34.29380 494 LYS B CA 1
ATOM 9479 C C . LYS B 1 494 ? -17.44675 51.28167 -10.03574 1.000 30.84945 494 LYS B C 1
ATOM 9480 O O . LYS B 1 494 ? -16.60381 50.38670 -9.93411 1.000 29.71012 494 LYS B O 1
ATOM 9486 N N . ILE B 1 495 ? -17.17551 52.56284 -9.86835 1.000 28.72767 495 ILE B N 1
ATOM 9487 C CA . ILE B 1 495 ? -15.84020 53.05388 -9.57766 1.000 30.35723 495 ILE B CA 1
ATOM 9488 C C . ILE B 1 495 ? -15.85259 53.70773 -8.20172 1.000 30.97688 495 ILE B C 1
ATOM 9489 O O . ILE B 1 495 ? -16.80504 54.40989 -7.84133 1.000 31.03459 495 ILE B O 1
ATOM 9494 N N . ARG B 1 496 ? -14.83298 53.40109 -7.40787 1.000 30.20901 496 ARG B N 1
ATOM 9495 C CA . ARG B 1 496 ? -14.59955 54.00194 -6.10082 1.000 29.51768 496 ARG B CA 1
ATOM 9496 C C . ARG B 1 496 ? -13.37739 54.89659 -6.19767 1.000 30.83114 496 ARG B C 1
ATOM 9497 O O . ARG B 1 496 ? -12.31187 54.43431 -6.60956 1.000 28.70530 496 ARG B O 1
ATOM 9505 N N . PHE B 1 497 ? -13.51756 56.16171 -5.81251 1.000 28.09887 497 PHE B N 1
ATOM 9506 C CA . PHE B 1 497 ? -12.37609 57.06412 -5.84777 1.000 30.93512 497 PHE B CA 1
ATOM 9507 C C . PHE B 1 497 ? -11.56559 56.93337 -4.57283 1.000 33.05793 497 PHE B C 1
ATOM 9508 O O . PHE B 1 497 ? -12.08964 56.59710 -3.50843 1.000 32.04569 497 PHE B O 1
ATOM 9516 N N . ILE B 1 498 ? -10.26420 57.17408 -4.69883 1.000 30.86294 498 ILE B N 1
ATOM 9517 C CA . ILE B 1 498 ? -9.34067 57.12953 -3.57488 1.000 26.67354 498 ILE B CA 1
ATOM 9518 C C . ILE B 1 498 ? -8.62753 58.47643 -3.52607 1.000 29.18322 498 ILE B C 1
ATOM 9519 O O . ILE B 1 498 ? -7.97099 58.86800 -4.49828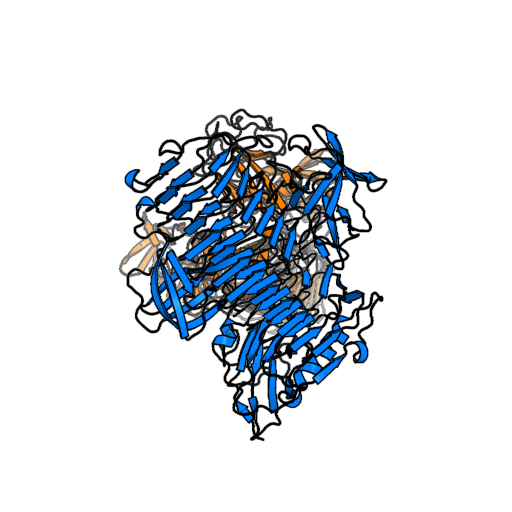 1.000 27.67384 498 ILE B O 1
ATOM 9524 N N . ASN B 1 499 ? -8.74826 59.18828 -2.40845 1.000 28.73108 499 ASN B N 1
ATOM 9525 C CA . ASN B 1 499 ? -7.92336 60.37916 -2.24067 1.000 30.34915 499 ASN B CA 1
ATOM 9526 C C . ASN B 1 499 ? -6.46055 59.96677 -2.09451 1.000 30.10619 499 ASN B C 1
ATOM 9527 O O . ASN B 1 499 ? -6.09545 59.22708 -1.17256 1.000 28.97904 499 ASN B O 1
ATOM 9532 N N . GLY B 1 500 ? -5.63285 60.41079 -3.03047 1.000 28.68065 500 GLY B N 1
ATOM 9533 C CA . GLY B 1 500 ? -4.26219 59.94775 -3.13251 1.000 30.77190 500 GLY B CA 1
ATOM 9534 C C . GLY B 1 500 ? -3.40950 60.20933 -1.90208 1.000 32.89392 500 GLY B C 1
ATOM 9535 O O . GLY B 1 500 ? -2.84514 59.29012 -1.30479 1.000 33.22383 500 GLY B O 1
ATOM 9536 N N . PRO B 1 501 ? -3.29714 61.47236 -1.49856 1.000 29.68687 501 PRO B N 1
ATOM 9537 C CA . PRO B 1 501 ? -2.36159 61.80300 -0.40220 1.000 34.99626 501 PRO B CA 1
ATOM 9538 C C . PRO B 1 501 ? -2.70381 61.17372 0.94684 1.000 32.91178 501 PRO B C 1
ATOM 9539 O O . PRO B 1 501 ? -1.79091 60.95381 1.75477 1.000 33.86696 501 PRO B O 1
ATOM 9543 N N . THR B 1 502 ? -3.97794 60.90824 1.24347 1.000 29.22152 502 THR B N 1
ATOM 9544 C CA . THR B 1 502 ? -4.35557 60.36345 2.54620 1.000 30.60067 502 THR B CA 1
ATOM 9545 C C . THR B 1 502 ? -4.87475 58.92762 2.46632 1.000 30.67230 502 THR B C 1
ATOM 9546 O O . THR B 1 502 ? -5.38384 58.40769 3.46788 1.000 29.70261 502 THR B O 1
ATOM 9550 N N . LEU B 1 503 ? -4.76042 58.29568 1.31076 1.000 29.21109 503 LEU B N 1
ATOM 9551 C CA . LEU B 1 503 ? -5.29243 56.95340 1.05662 1.000 32.75133 503 LEU B CA 1
ATOM 9552 C C . LEU B 1 503 ? -6.68486 56.78770 1.66587 1.000 30.75080 503 LEU B C 1
ATOM 9553 O O . LEU B 1 503 ? -6.92741 55.94051 2.52745 1.000 31.37062 503 LEU B O 1
ATOM 9558 N N . GLU B 1 504 ? -7.61182 57.61792 1.20369 1.000 28.38310 504 GLU B N 1
ATOM 9559 C CA . GLU B 1 504 ? -8.96976 57.59830 1.74645 1.000 25.63148 504 GLU B CA 1
ATOM 9560 C C . GLU B 1 504 ? -9.97051 57.32593 0.64191 1.000 31.39299 504 GLU B C 1
ATOM 9561 O O . GLU B 1 504 ? -10.21305 58.20971 -0.20385 1.000 30.28812 504 GLU B O 1
ATOM 9567 N N . PRO B 1 505 ? -10.58210 56.14318 0.60950 1.000 26.82118 505 PRO B N 1
ATOM 9568 C CA . PRO B 1 505 ? -11.68765 55.91960 -0.32398 1.000 28.66851 505 PRO B CA 1
ATOM 9569 C C . PRO B 1 505 ? -12.77371 56.96557 -0.12865 1.000 33.19844 505 PRO B C 1
ATOM 9570 O O . PRO B 1 505 ? -13.12867 57.32138 1.00271 1.000 33.60747 505 PRO B O 1
ATOM 9574 N N . GLY B 1 506 ? -13.29162 57.47106 -1.24747 1.000 33.08119 506 GLY B N 1
ATOM 9575 C CA . GLY B 1 506 ? -14.24744 58.56404 -1.19844 1.000 36.17404 506 GLY B CA 1
ATOM 9576 C C . GLY B 1 506 ? -15.58806 58.19271 -1.79767 1.000 34.06826 506 GLY B C 1
ATOM 9577 O O . GLY B 1 506 ? -16.20769 57.21281 -1.37863 1.000 35.29009 506 GLY B O 1
ATOM 9578 N N . GLY B 1 507 ? -16.03820 58.94651 -2.79814 1.000 39.02256 507 GLY B N 1
ATOM 9579 C CA . GLY B 1 507 ? -17.31823 58.67703 -3.41476 1.000 36.61464 507 GLY B CA 1
ATOM 9580 C C . GLY B 1 507 ? -17.26835 57.54033 -4.41575 1.000 38.18319 507 GLY B C 1
ATOM 9581 O O . GLY B 1 507 ? -16.24893 56.88198 -4.62853 1.000 36.09787 507 GLY B O 1
ATOM 9582 N N . THR B 1 508 ? -18.41729 57.28634 -5.02993 1.000 38.05186 508 THR B N 1
ATOM 9583 C CA . THR B 1 508 ? -18.50793 56.30252 -6.10079 1.000 41.36923 508 THR B CA 1
ATOM 9584 C C . THR B 1 508 ? -19.10988 56.96065 -7.33701 1.000 49.60041 508 THR B C 1
ATOM 9585 O O . THR B 1 508 ? -19.62511 58.08096 -7.29367 1.000 43.80721 508 THR B O 1
ATOM 9589 N N . ALA B 1 509 ? -18.98544 56.26582 -8.45874 1.000 36.70282 509 ALA B N 1
ATOM 9590 C CA . ALA B 1 509 ? -19.57297 56.69373 -9.72040 1.000 37.90412 509 ALA B CA 1
ATOM 9591 C C . ALA B 1 509 ? -19.84105 55.44383 -10.53445 1.000 38.27018 509 ALA B C 1
ATOM 9592 O O . ALA B 1 509 ? -19.42168 54.34662 -10.16296 1.000 36.57555 509 ALA B O 1
ATOM 9594 N N . THR B 1 510 ? -20.50557 55.62193 -11.67145 1.000 32.96505 510 THR B N 1
ATOM 9595 C CA . THR B 1 510 ? -20.77768 54.53121 -12.59475 1.000 33.49917 510 THR B CA 1
ATOM 9596 C C . THR B 1 510 ? -20.12069 54.82592 -13.93413 1.000 34.45558 510 THR B C 1
ATOM 9597 O O . THR B 1 510 ? -20.29249 55.91736 -14.48973 1.000 33.65607 510 THR B O 1
ATOM 9601 N N . VAL B 1 511 ? -19.32514 53.87143 -14.42571 1.000 29.29367 511 VAL B N 1
ATOM 9602 C CA . VAL B 1 511 ? -18.66778 54.04100 -15.71850 1.000 27.82378 511 VAL B CA 1
ATOM 9603 C C . VAL B 1 511 ? -19.72436 54.11457 -16.80782 1.000 32.93331 511 VAL B C 1
ATOM 9604 O O . VAL B 1 511 ? -20.55829 53.20998 -16.95167 1.000 31.32063 511 VAL B O 1
ATOM 9608 N N . LYS B 1 512 ? -19.69054 55.19263 -17.58538 1.000 32.08768 512 LYS B N 1
ATOM 9609 C CA . LYS B 1 512 ? -20.55584 55.30730 -18.75356 1.000 33.75431 512 LYS B CA 1
ATOM 9610 C C . LYS B 1 512 ? -19.83200 54.75442 -19.97387 1.000 40.31626 512 LYS B C 1
ATOM 9611 O O . LYS B 1 512 ? -20.30593 53.81778 -20.62647 1.000 37.32872 512 LYS B O 1
ATOM 9617 N N . THR B 1 513 ? -18.65683 55.29848 -20.27162 1.000 34.72363 513 THR B N 1
ATOM 9618 C CA . THR B 1 513 ? -17.81534 54.75731 -21.33057 1.000 34.18322 513 THR B CA 1
ATOM 9619 C C . THR B 1 513 ? -16.38596 54.64925 -20.82040 1.000 35.78090 513 THR B C 1
ATOM 9620 O O . THR B 1 513 ? -15.98600 55.36159 -19.89941 1.000 33.19966 513 THR B O 1
ATOM 9624 N N . ALA B 1 514 ? -15.61848 53.74395 -21.42124 1.000 31.16967 514 ALA B N 1
ATOM 9625 C CA . ALA B 1 514 ? -14.18925 53.62814 -21.14512 1.000 35.00309 514 ALA B CA 1
ATOM 9626 C C . ALA B 1 514 ? -13.51032 53.29298 -22.45715 1.000 35.28260 514 ALA B C 1
ATOM 9627 O O . ALA B 1 514 ? -13.94058 52.37720 -23.16301 1.000 32.35341 514 ALA B O 1
ATOM 9629 N N . VAL B 1 515 ? -12.47119 54.04492 -22.78808 1.000 32.16703 515 VAL B N 1
ATOM 9630 C CA . VAL B 1 515 ? -11.76004 53.90249 -24.04814 1.000 35.07511 515 VAL B CA 1
ATOM 9631 C C . VAL B 1 515 ? -10.30345 53.65717 -23.71001 1.000 35.10667 515 VAL B C 1
ATOM 9632 O O . VAL B 1 515 ? -9.68124 54.46815 -23.01174 1.000 35.48414 515 VAL B O 1
ATOM 9636 N N . LYS B 1 516 ? -9.76369 52.53009 -24.16304 1.000 30.50710 516 LYS B N 1
ATOM 9637 C CA . LYS B 1 516 ? -8.34758 52.26215 -23.95475 1.000 29.90798 516 LYS B CA 1
ATOM 9638 C C . LYS B 1 516 ? -7.55098 52.94546 -25.06462 1.000 36.39216 516 LYS B C 1
ATOM 9639 O O . LYS B 1 516 ? -7.74985 52.64243 -26.24479 1.000 36.47937 516 LYS B O 1
ATOM 9645 N N . LYS B 1 517 ? -6.67442 53.89778 -24.70325 1.000 32.11094 517 LYS B N 1
ATOM 9646 C CA . LYS B 1 517 ? -5.92252 54.61906 -25.73262 1.000 31.48583 517 LYS B CA 1
ATOM 9647 C C . LYS B 1 517 ? -4.66971 53.86901 -26.15467 1.000 36.31880 517 LYS B C 1
ATOM 9648 O O . LYS B 1 517 ? -4.19539 54.03233 -27.28338 1.000 35.06994 517 LYS B O 1
ATOM 9654 N N . ASN B 1 518 ? -4.09980 53.10215 -25.24136 1.000 34.24000 518 ASN B N 1
ATOM 9655 C CA . ASN B 1 518 ? -2.94714 52.24194 -25.47485 1.000 29.12684 518 ASN B CA 1
ATOM 9656 C C . ASN B 1 518 ? -2.87385 51.34894 -24.24490 1.000 30.28863 518 ASN B C 1
ATOM 9657 O O . ASN B 1 518 ? -3.72310 51.43624 -23.35367 1.000 32.50195 518 ASN B O 1
ATOM 9662 N N . SER B 1 519 ? -1.85909 50.49788 -24.18390 1.000 29.78762 519 SER B N 1
ATOM 9663 C CA . SER B 1 519 ? -1.85493 49.48851 -23.13124 1.000 28.31262 519 SER B CA 1
ATOM 9664 C C . SER B 1 519 ? -1.82429 50.10132 -21.72855 1.000 34.14475 519 SER B C 1
ATOM 9665 O O . SER B 1 519 ? -2.16608 49.42246 -20.76084 1.000 33.88718 519 SER B O 1
ATOM 9668 N N . ALA B 1 520 ? -1.44472 51.36696 -21.58093 1.000 30.22787 520 ALA B N 1
ATOM 9669 C CA . ALA B 1 520 ? -1.31988 51.92656 -20.23598 1.000 29.22348 520 ALA B CA 1
ATOM 9670 C C . ALA B 1 520 ? -2.24713 53.10419 -19.94082 1.000 31.77307 520 ALA B C 1
ATOM 9671 O O . ALA B 1 520 ? -2.22326 53.61207 -18.81350 1.000 31.40505 520 ALA B O 1
ATOM 9673 N N . GLU B 1 521 ? -3.03031 53.58223 -20.90389 1.000 30.38177 521 GLU B N 1
ATOM 9674 C CA . GLU B 1 521 ? -3.81249 54.80152 -20.71043 1.000 31.49637 521 GLU B CA 1
ATOM 9675 C C . GLU B 1 521 ? -5.24748 54.58610 -21.14782 1.000 27.91295 521 GLU B C 1
ATOM 9676 O O . GLU B 1 521 ? -5.49309 54.03062 -22.21948 1.000 30.57736 521 GLU B O 1
ATOM 9682 N N . MET B 1 522 ? -6.19237 55.06430 -20.34088 1.000 30.60244 522 MET B N 1
ATOM 9683 C CA . MET B 1 522 ? -7.59153 54.99013 -20.71212 1.000 32.12185 522 MET B CA 1
ATOM 9684 C C . MET B 1 522 ? -8.29838 56.28390 -20.33516 1.000 35.00760 522 MET B C 1
ATOM 9685 O O . MET B 1 522 ? -7.85561 57.03710 -19.45888 1.000 32.42874 522 MET B O 1
ATOM 9690 N N . VAL B 1 523 ? -9.37044 56.56230 -21.06380 1.000 30.14142 523 VAL B N 1
ATOM 9691 C CA . VAL B 1 523 ? -10.25987 57.67943 -20.78484 1.000 29.65944 523 VAL B CA 1
ATOM 9692 C C . VAL B 1 523 ? -11.57591 57.10317 -20.28436 1.000 34.14074 523 VAL B C 1
ATOM 9693 O O . VAL B 1 523 ? -12.21586 56.29670 -20.97754 1.000 33.46893 523 VAL B O 1
ATOM 9697 N N . ILE B 1 524 ? -11.97177 57.49862 -19.07893 1.000 29.55300 524 ILE B N 1
ATOM 9698 C CA . ILE B 1 524 ? -13.20749 57.03238 -18.45592 1.000 30.87746 524 ILE B CA 1
ATOM 9699 C C . ILE B 1 524 ? -14.19050 58.19325 -18.36508 1.000 35.07533 524 ILE B C 1
ATOM 9700 O O . ILE B 1 524 ? -13.84636 59.26714 -17.86254 1.000 32.06703 524 ILE B O 1
ATOM 9705 N N . THR B 1 525 ? -15.41469 57.96870 -18.84227 1.000 33.23206 525 THR B N 1
ATOM 9706 C CA . THR B 1 525 ? -16.53009 58.89902 -18.69892 1.000 34.42334 525 THR B CA 1
ATOM 9707 C C . THR B 1 525 ? -17.52777 58.29676 -17.71984 1.000 32.91410 525 THR B C 1
ATOM 9708 O O . THR B 1 525 ? -17.82649 57.10278 -17.80457 1.000 33.14999 525 THR B O 1
ATOM 9712 N N . VAL B 1 526 ? -18.01347 59.09567 -16.77689 1.000 32.91538 526 VAL B N 1
ATOM 9713 C CA . VAL B 1 526 ? -18.93162 58.59397 -15.76235 1.000 34.28628 526 VAL B CA 1
ATOM 9714 C C . VAL B 1 526 ? -20.32517 59.14652 -16.04442 1.000 36.53977 526 VAL B C 1
ATOM 9715 O O . VAL B 1 526 ? -20.49228 60.11654 -16.78295 1.000 34.72640 526 VAL B O 1
ATOM 9719 N N . GLU B 1 527 ? -21.33382 58.49657 -15.44921 1.000 34.85583 527 GLU B N 1
ATOM 9720 C CA . GLU B 1 527 ? -22.73385 58.85158 -15.69932 1.000 34.61225 527 GLU B CA 1
ATOM 9721 C C . GLU B 1 527 ? -23.11573 60.17832 -15.04998 1.000 41.73753 527 GLU B C 1
ATOM 9722 O O . GLU B 1 527 ? -23.80699 61.00405 -15.66037 1.000 39.78798 527 GLU B O 1
ATOM 9728 N N . GLU B 1 528 ? -22.73216 60.37896 -13.79925 1.000 37.78064 528 GLU B N 1
ATOM 9729 C CA . GLU B 1 528 ? -23.08996 61.59664 -13.08614 1.000 45.88028 528 GLU B CA 1
ATOM 9730 C C . GLU B 1 528 ? -21.84698 62.45764 -12.88548 1.000 40.09409 528 GLU B C 1
ATOM 9731 O O . GLU B 1 528 ? -20.72243 61.95838 -13.00330 1.000 36.95436 528 GLU B O 1
ATOM 9737 N N . PRO B 1 529 ? -21.99951 63.75948 -12.62553 1.000 39.68397 529 PRO B N 1
ATOM 9738 C CA . PRO B 1 529 ? -20.81129 64.60539 -12.43114 1.000 37.88777 529 PRO B CA 1
ATOM 9739 C C . PRO B 1 529 ? -19.87122 64.03560 -11.37713 1.000 38.81880 529 PRO B C 1
ATOM 9740 O O . PRO B 1 529 ? -20.29791 63.47247 -10.36579 1.000 36.98789 529 PRO B O 1
ATOM 9744 N N . LEU B 1 530 ? -18.57411 64.16715 -11.64258 1.000 39.59234 530 LEU B N 1
ATOM 9745 C CA . LEU B 1 530 ? -17.56072 63.70641 -10.70934 1.000 32.01351 530 LEU B CA 1
ATOM 9746 C C . LEU B 1 530 ? -17.66803 64.46181 -9.39348 1.000 32.12761 530 LEU B C 1
ATOM 9747 O O . LEU B 1 530 ? -17.98325 65.65464 -9.38010 1.000 36.66282 530 LEU B O 1
ATOM 9752 N N . PRO B 1 531 ? -17.36676 63.80762 -8.27880 1.000 32.98967 531 PRO B N 1
ATOM 9753 C CA . PRO B 1 531 ? -17.18224 64.54807 -7.02944 1.000 34.15080 531 PRO B CA 1
ATOM 9754 C C . PRO B 1 531 ? -16.11923 65.61959 -7.21807 1.000 39.38532 531 PRO B C 1
ATOM 9755 O O . PRO B 1 531 ? -15.10682 65.40706 -7.88689 1.000 37.56986 531 PRO B O 1
ATOM 9759 N N . SER B 1 532 ? -16.36042 66.78845 -6.63507 1.000 37.35139 532 SER B N 1
ATOM 9760 C CA . SER B 1 532 ? -15.40679 67.87565 -6.79473 1.000 38.56672 532 SER B CA 1
ATOM 9761 C C . SER B 1 532 ? -14.08853 67.57523 -6.09844 1.000 40.20695 532 SER B C 1
ATOM 9762 O O . SER B 1 532 ? -13.07012 68.18972 -6.42971 1.000 33.51292 532 SER B O 1
ATOM 9765 N N . SER B 1 533 ? -14.07072 66.60686 -5.18493 1.000 36.89098 533 SER B N 1
ATOM 9766 C CA . SER B 1 533 ? -12.83530 66.24729 -4.50206 1.000 36.79417 533 SER B CA 1
ATOM 9767 C C . SER B 1 533 ? -11.86150 65.43814 -5.36401 1.000 34.45420 533 SER B C 1
ATOM 9768 O O . SER B 1 533 ? -10.70139 65.28650 -4.96500 1.000 33.56121 533 SER B O 1
ATOM 9771 N N . VAL B 1 534 ? -12.28823 64.89315 -6.50603 1.000 28.28656 534 VAL B N 1
ATOM 9772 C CA . VAL B 1 534 ? -11.40238 64.05497 -7.31184 1.000 31.25964 534 VAL B CA 1
ATOM 9773 C C . VAL B 1 534 ? -10.42777 64.93387 -8.07733 1.000 34.36928 534 VAL B C 1
ATOM 9774 O O . VAL B 1 534 ? -10.84550 65.82712 -8.82804 1.000 32.30933 534 VAL B O 1
ATOM 9778 N N . ARG B 1 535 ? -9.12854 64.64524 -7.92804 1.000 31.71306 535 ARG B N 1
ATOM 9779 C CA . ARG B 1 535 ? -8.05784 65.49431 -8.44842 1.000 32.37306 535 ARG B CA 1
ATOM 9780 C C . ARG B 1 535 ? -6.98171 64.63034 -9.09362 1.000 29.84932 535 ARG B C 1
ATOM 9781 O O . ARG B 1 535 ? -6.84951 63.44731 -8.78598 1.000 29.52810 535 ARG B O 1
ATOM 9789 N N . ALA B 1 536 ? -6.18450 65.24848 -9.97162 1.000 30.54339 536 ALA B N 1
ATOM 9790 C CA . ALA B 1 536 ? -4.96708 64.60443 -10.46447 1.000 31.31077 536 ALA B CA 1
ATOM 9791 C C . ALA B 1 536 ? -4.13198 64.07219 -9.30326 1.000 31.94945 536 ALA B C 1
ATOM 9792 O O . ALA B 1 536 ? -3.91270 64.76788 -8.30561 1.000 32.94165 536 ALA B O 1
ATOM 9794 N N . GLY B 1 537 ? -3.68259 62.82044 -9.42794 1.000 29.43935 537 GLY B N 1
ATOM 9795 C CA . GLY B 1 537 ? -2.93708 62.16638 -8.37548 1.000 28.41742 537 GLY B CA 1
ATOM 9796 C C . GLY B 1 537 ? -3.78702 61.35721 -7.42832 1.000 30.78898 537 GLY B C 1
ATOM 9797 O O . GLY B 1 537 ? -3.23562 60.63760 -6.58742 1.000 31.24649 537 GLY B O 1
ATOM 9798 N N . ASP B 1 538 ? -5.11309 61.45871 -7.52399 1.000 25.73981 538 ASP B N 1
ATOM 9799 C CA . ASP B 1 538 ? -5.94464 60.48331 -6.84642 1.000 29.36656 538 ASP B CA 1
ATOM 9800 C C . ASP B 1 538 ? -5.90196 59.18425 -7.63557 1.000 28.37121 538 ASP B C 1
ATOM 9801 O O . ASP B 1 538 ? -5.20301 59.06756 -8.64785 1.000 28.89482 538 ASP B O 1
ATOM 9806 N N . ALA B 1 539 ? -6.67685 58.20488 -7.17667 1.000 26.56057 539 ALA B N 1
ATOM 9807 C CA . ALA B 1 539 ? -6.69706 56.88452 -7.79147 1.000 25.50936 539 ALA B CA 1
ATOM 9808 C C . ALA B 1 539 ? -8.14121 56.41870 -7.89421 1.000 23.73985 539 ALA B C 1
ATOM 9809 O O . ALA B 1 539 ? -9.03031 56.93940 -7.20780 1.000 27.42001 539 ALA B O 1
ATOM 9811 N N . VAL B 1 540 ? -8.37053 55.43852 -8.76320 1.000 26.48963 540 VAL B N 1
ATOM 9812 C CA . VAL B 1 540 ? -9.69344 54.83175 -8.91351 1.000 25.32620 540 VAL B CA 1
ATOM 9813 C C . VAL B 1 540 ? -9.56697 53.31645 -8.82818 1.000 28.66637 540 VAL B C 1
ATOM 9814 O O . VAL B 1 540 ? -8.62674 52.72724 -9.37532 1.000 28.43755 540 VAL B O 1
ATOM 9818 N N . GLU B 1 541 ? -10.51080 52.67881 -8.13977 1.000 27.13495 541 GLU B N 1
ATOM 9819 C CA . GLU B 1 541 ? -10.53530 51.22701 -8.10981 1.000 27.08545 541 GLU B CA 1
ATOM 9820 C C . GLU B 1 541 ? -11.95017 50.77747 -8.44754 1.000 27.94744 541 GLU B C 1
ATOM 9821 O O . GLU B 1 541 ? -12.90369 51.55453 -8.37829 1.000 27.36339 541 GLU B O 1
ATOM 9827 N N . ASN B 1 542 ? -12.06750 49.52559 -8.85467 1.000 27.05929 542 ASN B N 1
ATOM 9828 C CA . ASN B 1 542 ? -13.33505 48.99404 -9.32580 1.000 25.78891 542 ASN B CA 1
ATOM 9829 C C . ASN B 1 542 ? -14.14286 48.50431 -8.13139 1.000 28.12060 542 ASN B C 1
ATOM 9830 O O . ASN B 1 542 ? -13.74938 47.54155 -7.46253 1.000 31.00361 542 ASN B O 1
ATOM 9835 N N . ALA B 1 543 ? -15.28447 49.13911 -7.88180 1.000 25.26875 543 ALA B N 1
ATOM 9836 C CA . ALA B 1 543 ? -16.07669 48.80140 -6.69883 1.000 28.06904 543 ALA B CA 1
ATOM 9837 C C . ALA B 1 543 ? -16.97987 47.58207 -6.89529 1.000 34.00691 543 ALA B C 1
ATOM 9838 O O . ALA B 1 543 ? -17.65486 47.17605 -5.94236 1.000 30.15269 543 ALA B O 1
ATOM 9840 N N . ASP B 1 544 ? -16.99655 46.96781 -8.07745 1.000 28.67820 544 ASP B N 1
ATOM 9841 C CA . ASP B 1 544 ? -17.74046 45.72128 -8.27025 1.000 30.56677 544 ASP B CA 1
ATOM 9842 C C . ASP B 1 544 ? -16.86541 44.47897 -8.17685 1.000 31.60565 544 ASP B C 1
ATOM 9843 O O . ASP B 1 544 ? -17.39748 43.36281 -8.23604 1.000 32.83267 544 ASP B O 1
ATOM 9848 N N . PHE B 1 545 ? -15.55072 44.62359 -8.06593 1.000 27.70840 545 PHE B N 1
ATOM 9849 C CA . PHE B 1 545 ? -14.65542 43.46562 -8.11121 1.000 24.96163 545 PHE B CA 1
ATOM 9850 C C . PHE B 1 545 ? -13.87874 43.37163 -6.80281 1.000 27.81257 545 PHE B C 1
ATOM 9851 O O . PHE B 1 545 ? -12.65878 43.59794 -6.76962 1.000 25.88413 545 PHE B O 1
ATOM 9859 N N . TYR B 1 546 ? -14.58640 42.99682 -5.73170 1.000 24.87174 546 TYR B N 1
ATOM 9860 C CA . TYR B 1 546 ? -13.97966 42.67597 -4.44085 1.000 22.78276 546 TYR B CA 1
ATOM 9861 C C . TYR B 1 546 ? -14.38384 41.26125 -4.05842 1.000 25.45253 546 TYR B C 1
ATOM 9862 O O . TYR B 1 546 ? -15.58784 40.95579 -4.06336 1.000 28.42269 546 TYR B O 1
ATOM 9871 N N . PRO B 1 547 ? -13.44641 40.37792 -3.72207 1.000 23.64654 547 PRO B N 1
ATOM 9872 C CA . PRO B 1 547 ? -13.83881 39.00769 -3.36254 1.000 24.51519 547 PRO B CA 1
ATOM 9873 C C . PRO B 1 547 ? -13.84049 38.79880 -1.86323 1.000 23.77421 547 PRO B C 1
ATOM 9874 O O . PRO B 1 547 ? -13.06339 39.45618 -1.14863 1.000 26.16778 547 PRO B O 1
ATOM 9878 N N . SER B 1 548 ? -14.67147 37.87437 -1.37541 1.000 23.30771 548 SER B N 1
ATOM 9879 C CA . SER B 1 548 ? -14.46634 37.30223 -0.04982 1.000 26.72020 548 SER B CA 1
ATOM 9880 C C . SER B 1 548 ? -13.35847 36.27261 -0.14048 1.000 25.49046 548 SER B C 1
ATOM 9881 O O . SER B 1 548 ? -13.07953 35.73792 -1.21428 1.000 26.42917 548 SER B O 1
ATOM 9884 N N . VAL B 1 549 ? -12.69751 36.01457 0.99325 1.000 25.54410 549 VAL B N 1
ATOM 9885 C CA . VAL B 1 549 ? -11.54719 35.11954 1.02059 1.000 27.47646 549 VAL B CA 1
ATOM 9886 C C . VAL B 1 549 ? -11.67539 34.15704 2.18678 1.000 23.62467 549 VAL B C 1
ATOM 9887 O O . VAL B 1 549 ? -11.88577 34.57950 3.32557 1.000 27.02293 549 VAL B O 1
ATOM 9891 N N . VAL B 1 550 ? -11.51160 32.86768 1.91097 1.000 23.31818 550 VAL B N 1
ATOM 9892 C CA . VAL B 1 550 ? -11.31087 31.86485 2.94711 1.000 27.02761 550 VAL B CA 1
ATOM 9893 C C . VAL B 1 550 ? -9.98722 31.17893 2.62839 1.000 26.10060 550 VAL B C 1
ATOM 9894 O O . VAL B 1 550 ? -9.86768 30.51578 1.59366 1.000 25.15301 550 VAL B O 1
ATOM 9898 N N . PHE B 1 551 ? -9.00822 31.32166 3.51968 1.000 27.12229 551 PHE B N 1
ATOM 9899 C CA . PHE B 1 551 ? -7.68602 30.70907 3.37265 1.000 26.32865 551 PHE B CA 1
ATOM 9900 C C . PHE B 1 551 ? -7.54118 29.80593 4.59320 1.000 28.01761 551 PHE B C 1
ATOM 9901 O O . PHE B 1 551 ? -7.29575 30.29326 5.70211 1.000 27.01599 551 PHE B O 1
ATOM 9909 N N . ARG B 1 552 ? -7.73661 28.49737 4.40961 1.000 27.43825 552 ARG B N 1
ATOM 9910 C CA . ARG B 1 552 ? -8.05431 27.63381 5.53663 1.000 26.51626 552 ARG B CA 1
ATOM 9911 C C . ARG B 1 552 ? -7.28589 26.32598 5.47338 1.000 27.57563 552 ARG B C 1
ATOM 9912 O O . ARG B 1 552 ? -7.22513 25.69523 4.41861 1.000 26.12554 552 ARG B O 1
ATOM 9920 N N . ASN B 1 553 ? -6.73489 25.90313 6.62126 1.000 25.76942 553 ASN B N 1
ATOM 9921 C CA . ASN B 1 553 ? -6.14440 24.56340 6.76786 1.000 27.66872 553 ASN B CA 1
ATOM 9922 C C . ASN B 1 553 ? -5.05295 24.29703 5.73007 1.000 27.72843 553 ASN B C 1
ATOM 9923 O O . ASN B 1 553 ? -4.91108 23.18051 5.22555 1.000 29.21405 553 ASN B O 1
ATOM 9928 N N . ASN B 1 554 ? -4.26264 25.31764 5.41672 1.000 25.73534 554 ASN B N 1
ATOM 9929 C CA . ASN B 1 554 ? -3.10970 25.16978 4.53634 1.000 25.83242 554 ASN B CA 1
ATOM 9930 C C . ASN B 1 554 ? -1.82458 25.13347 5.34323 1.000 26.71746 554 ASN B C 1
ATOM 9931 O O . ASN B 1 554 ? -1.78550 25.54757 6.50453 1.000 28.29711 554 ASN B O 1
ATOM 9936 N N . ILE B 1 555 ? -0.75594 24.66783 4.69718 1.000 27.71215 555 ILE B N 1
ATOM 9937 C CA . ILE B 1 555 ? 0.61309 24.82586 5.19400 1.000 24.96871 555 ILE B CA 1
ATOM 9938 C C . ILE B 1 555 ? 1.32902 25.80009 4.26617 1.000 28.55262 555 ILE B C 1
ATOM 9939 O O . ILE B 1 555 ? 1.32122 25.62660 3.04137 1.000 26.99590 555 ILE B O 1
ATOM 9944 N N . VAL B 1 556 ? 1.93365 26.82380 4.84393 1.000 24.75546 556 VAL B N 1
ATOM 9945 C CA . VAL B 1 556 ? 2.75046 27.78710 4.11267 1.000 25.64051 556 VAL B CA 1
ATOM 9946 C C . VAL B 1 556 ? 4.12142 27.73348 4.76656 1.000 27.22151 556 VAL B C 1
ATOM 9947 O O . VAL B 1 556 ? 4.22844 27.97863 5.97379 1.000 28.76547 556 VAL B O 1
ATOM 9951 N N . ARG B 1 557 ? 5.16457 27.37880 3.99819 1.000 24.80277 557 ARG B N 1
ATOM 9952 C CA . ARG B 1 557 ? 6.46740 27.25037 4.64248 1.000 25.39038 557 ARG B CA 1
ATOM 9953 C C . ARG B 1 557 ? 7.61968 27.54843 3.69136 1.000 27.41502 557 ARG B C 1
ATOM 9954 O O . ARG B 1 557 ? 7.54120 27.29358 2.48702 1.000 23.40509 557 ARG B O 1
ATOM 9962 N N . ASN B 1 558 ? 8.70822 28.06287 4.27053 1.000 26.92451 558 ASN B N 1
ATOM 9963 C CA . ASN B 1 558 ? 9.99680 28.16729 3.58297 1.000 25.06438 558 ASN B CA 1
ATOM 9964 C C . ASN B 1 558 ? 9.89097 28.90983 2.24696 1.000 27.41023 558 ASN B C 1
ATOM 9965 O O . ASN B 1 558 ? 10.46276 28.49847 1.23029 1.000 26.95277 558 ASN B O 1
ATOM 9970 N N . ASN B 1 559 ? 9.15889 30.02880 2.25682 1.000 24.24647 559 ASN B N 1
ATOM 9971 C CA . ASN B 1 559 ? 8.90412 30.80758 1.05969 1.000 24.28466 559 ASN B CA 1
ATOM 9972 C C . ASN B 1 559 ? 9.43617 32.23391 1.19467 1.000 25.75824 559 ASN B C 1
ATOM 9973 O O . ASN B 1 559 ? 9.49746 32.81741 2.28650 1.000 26.65920 559 ASN B O 1
ATOM 9978 N N . ARG B 1 560 ? 9.79132 32.79607 0.05041 1.000 31.95401 560 ARG B N 1
ATOM 9979 C CA . ARG B 1 560 ? 10.34308 34.14041 0.00079 1.000 27.11540 560 ARG B CA 1
ATOM 9980 C C . ARG B 1 560 ? 9.27125 35.16847 0.33573 1.000 28.65609 560 ARG B C 1
ATOM 9981 O O . ARG B 1 560 ? 8.08823 34.98949 0.02423 1.000 28.87057 560 ARG B O 1
ATOM 9989 N N . ALA B 1 561 ? 9.69557 36.23552 1.00921 1.000 24.81070 561 ALA B N 1
ATOM 9990 C CA . ALA B 1 561 ? 8.86024 37.37299 1.33815 1.000 29.49181 561 ALA B CA 1
ATOM 9991 C C . ALA B 1 561 ? 7.76307 36.92149 2.29153 1.000 35.79402 561 ALA B C 1
ATOM 9992 O O . ALA B 1 561 ? 7.98580 36.06840 3.17669 1.000 39.28882 561 ALA B O 1
ATOM 9994 N N . ARG B 1 562 ? 6.56004 37.40683 2.06439 1.000 25.03882 562 ARG B N 1
ATOM 9995 C CA . ARG B 1 562 ? 5.51900 37.26921 3.06684 1.000 23.98270 562 ARG B CA 1
ATOM 9996 C C . ARG B 1 562 ? 4.75454 35.95538 2.88296 1.000 26.30292 562 ARG B C 1
ATOM 9997 O O . ARG B 1 562 ? 4.76206 35.34195 1.81959 1.000 27.02388 562 ARG B O 1
ATOM 10005 N N . GLY B 1 563 ? 4.08096 35.51813 3.94513 1.000 26.62954 563 GLY B N 1
ATOM 10006 C CA . GLY B 1 563 ? 3.25960 34.32548 3.81505 1.000 24.71271 563 GLY B CA 1
ATOM 10007 C C . GLY B 1 563 ? 1.98903 34.58626 3.02540 1.000 25.11861 563 GLY B C 1
ATOM 10008 O O . GLY B 1 563 ? 1.58990 33.77395 2.19143 1.000 23.13715 563 GLY B O 1
ATOM 10009 N N . SER B 1 564 ? 1.34816 35.73194 3.25434 1.000 25.24073 564 SER B N 1
ATOM 10010 C CA . SER B 1 564 ? 0.04440 35.95975 2.63760 1.000 24.54776 564 SER B CA 1
ATOM 10011 C C . SER B 1 564 ? -0.27968 37.43807 2.71414 1.000 25.97859 564 SER B C 1
ATOM 10012 O O . SER B 1 564 ? 0.09665 38.10929 3.67463 1.000 27.48527 564 SER B O 1
ATOM 10015 N N . LEU B 1 565 ? -0.98305 37.93081 1.69249 1.000 24.99543 565 LEU B N 1
ATOM 10016 C CA . LEU B 1 565 ? -1.34244 39.34511 1.56259 1.000 25.38227 565 LEU B CA 1
ATOM 10017 C C . LEU B 1 565 ? -2.82864 39.46543 1.24351 1.000 24.98080 565 LEU B C 1
ATOM 10018 O O . LEU B 1 565 ? -3.31347 38.78734 0.33365 1.000 24.23230 565 LEU B O 1
ATOM 10023 N N . PHE B 1 566 ? -3.55555 40.32869 1.96923 1.000 24.57665 566 PHE B N 1
ATOM 10024 C CA . PHE B 1 566 ? -4.98642 40.51735 1.70194 1.000 22.11563 566 PHE B CA 1
ATOM 10025 C C . PHE B 1 566 ? -5.32871 41.99954 1.70005 1.000 28.45173 566 PHE B C 1
ATOM 10026 O O . PHE B 1 566 ? -4.99203 42.70677 2.65412 1.000 27.69245 566 PHE B O 1
ATOM 10034 N N . THR B 1 567 ? -5.99350 42.46782 0.62725 1.000 25.22351 567 THR B N 1
ATOM 10035 C CA . THR B 1 567 ? -6.58136 43.81588 0.58803 1.000 24.06378 567 THR B CA 1
ATOM 10036 C C . THR B 1 567 ? -7.92168 43.66982 -0.12504 1.000 23.07588 567 THR B C 1
ATOM 10037 O O . THR B 1 567 ? -7.98335 43.70227 -1.34881 1.000 23.41471 567 THR B O 1
ATOM 10041 N N . THR B 1 568 ? -8.99295 43.47537 0.65329 1.000 24.04530 568 THR B N 1
ATOM 10042 C CA . THR B 1 568 ? -10.33568 43.46640 0.08612 1.000 23.34224 568 THR B CA 1
ATOM 10043 C C . THR B 1 568 ? -11.31500 43.83595 1.18109 1.000 23.31801 568 THR B C 1
ATOM 10044 O O . THR B 1 568 ? -11.11840 43.42253 2.32958 1.000 25.03741 568 THR B O 1
ATOM 10048 N N . PRO B 1 569 ? -12.37717 44.57886 0.87593 1.000 22.74807 569 PRO B N 1
ATOM 10049 C CA . PRO B 1 569 ? -13.34864 44.93410 1.91627 1.000 23.70484 569 PRO B CA 1
ATOM 10050 C C . PRO B 1 569 ? -14.29704 43.81020 2.26372 1.000 27.96592 569 PRO B C 1
ATOM 10051 O O . PRO B 1 569 ? -14.99749 43.90515 3.28421 1.000 26.84917 569 PRO B O 1
ATOM 10055 N N . GLU B 1 570 ? -14.33967 42.73940 1.47625 1.000 24.78218 570 GLU B N 1
ATOM 10056 C CA . GLU B 1 570 ? -15.25420 41.67211 1.86257 1.000 27.22433 570 GLU B CA 1
ATOM 10057 C C . GLU B 1 570 ? -14.62028 40.83031 2.96683 1.000 27.47924 570 GLU B C 1
ATOM 10058 O O . GLU B 1 570 ? -13.43543 40.96954 3.28386 1.000 28.23976 570 GLU B O 1
ATOM 10064 N N . ARG B 1 571 ? -15.42759 39.94913 3.56407 1.000 25.33649 571 ARG B N 1
ATOM 10065 C CA . ARG B 1 571 ? -14.92736 39.12067 4.65620 1.000 28.59906 571 ARG B CA 1
ATOM 10066 C C . ARG B 1 571 ? -13.68353 38.34306 4.24528 1.000 30.21820 571 ARG B C 1
ATOM 10067 O O . ARG B 1 571 ? -13.64415 37.74522 3.16865 1.000 26.69448 571 ARG B O 1
ATOM 10075 N N . VAL B 1 572 ? -12.67352 38.35009 5.11597 1.000 27.05040 572 VAL B N 1
ATOM 10076 C CA . VAL B 1 572 ? -11.43851 37.58193 4.94977 1.000 25.37302 572 VAL B CA 1
ATOM 10077 C C . VAL B 1 572 ? -11.30671 36.69378 6.17479 1.000 28.72750 572 VAL B C 1
ATOM 10078 O O . VAL B 1 572 ? -11.30460 37.19418 7.30744 1.000 27.51076 572 VAL B O 1
ATOM 10082 N N . LEU B 1 573 ? -11.20538 35.38568 5.95646 1.000 25.19284 573 LEU B N 1
ATOM 10083 C CA . LEU B 1 573 ? -11.05039 34.41607 7.03437 1.000 25.75131 573 LEU B CA 1
ATOM 10084 C C . LEU B 1 573 ? -9.74871 33.65823 6.81869 1.000 29.54800 573 LEU B C 1
ATOM 10085 O O . LEU B 1 573 ? -9.58713 32.96939 5.80367 1.000 27.66805 573 LEU B O 1
ATOM 10090 N N . VAL B 1 574 ? -8.82459 33.78923 7.76753 1.000 26.12555 574 VAL B N 1
ATOM 10091 C CA . VAL B 1 574 ? -7.52151 33.11799 7.72647 1.000 26.57488 574 VAL B CA 1
ATOM 10092 C C . VAL B 1 574 ? -7.52622 32.16592 8.91411 1.000 28.90609 574 VAL B C 1
ATOM 10093 O O . VAL B 1 574 ? -7.36976 32.60396 10.05875 1.000 29.41725 574 VAL B O 1
ATOM 10097 N N . GLU B 1 575 ? -7.69502 30.86688 8.66326 1.000 26.91166 575 GLU B N 1
ATOM 10098 C CA . GLU B 1 575 ? -8.05114 29.96008 9.74132 1.000 27.72094 575 GLU B CA 1
ATOM 10099 C C . GLU B 1 575 ? -7.37241 28.60184 9.60884 1.000 25.66020 575 GLU B C 1
ATOM 10100 O O . GLU B 1 575 ? -7.35510 28.00000 8.53180 1.000 23.74646 575 GLU B O 1
ATOM 10106 N N . GLY B 1 576 ? -6.85421 28.10103 10.72608 1.000 28.71746 576 GLY B N 1
ATOM 10107 C CA . GLY B 1 576 ? -6.35617 26.73511 10.77951 1.000 32.83562 576 GLY B CA 1
ATOM 10108 C C . GLY B 1 576 ? -5.08451 26.48103 10.00437 1.000 28.65522 576 GLY B C 1
ATOM 10109 O O . GLY B 1 576 ? -4.75136 25.31686 9.76093 1.000 29.45735 576 GLY B O 1
ATOM 10110 N N . ASN B 1 577 ? -4.36464 27.53105 9.61134 1.000 25.65517 577 ASN B N 1
ATOM 10111 C CA . ASN B 1 577 ? -3.16285 27.39880 8.79698 1.000 25.67475 577 ASN B CA 1
ATOM 10112 C C . ASN B 1 577 ? -1.92654 27.23788 9.66714 1.000 25.86789 577 ASN B C 1
ATOM 10113 O O . ASN B 1 577 ? -1.88701 27.68869 10.81894 1.000 29.05344 577 ASN B O 1
ATOM 10118 N N . LEU B 1 578 ? -0.91330 26.59356 9.09725 1.000 29.07427 578 LEU B N 1
ATOM 10119 C CA . LEU B 1 578 ? 0.42959 26.56139 9.66830 1.000 29.96400 578 LEU B CA 1
ATOM 10120 C C . LEU B 1 578 ? 1.29981 27.47683 8.81911 1.000 28.38073 578 LEU B C 1
ATOM 10121 O O . LEU B 1 578 ? 1.47985 27.22598 7.62189 1.000 28.96024 578 LEU B O 1
ATOM 10126 N N . PHE B 1 579 ? 1.79215 28.55817 9.41169 1.000 28.21732 579 PHE B N 1
ATOM 10127 C CA . PHE B 1 579 ? 2.80694 29.39465 8.76467 1.000 24.38985 579 PHE B CA 1
ATOM 10128 C C . PHE B 1 579 ? 4.12695 28.98866 9.40242 1.000 28.40817 579 PHE B C 1
ATOM 10129 O O . PHE B 1 579 ? 4.41966 29.36651 10.53160 1.000 29.01677 579 PHE B O 1
ATOM 10137 N N . ASP B 1 580 ? 4.90744 28.19533 8.68158 1.000 25.57804 580 ASP B N 1
ATOM 10138 C CA . ASP B 1 580 ? 6.07736 27.50195 9.21689 1.000 24.67157 580 ASP B CA 1
ATOM 10139 C C . ASP B 1 580 ? 7.30220 28.10661 8.54202 1.000 27.08753 580 ASP B C 1
ATOM 10140 O O . ASP B 1 580 ? 7.65227 27.72031 7.42867 1.000 28.49867 580 ASP B O 1
ATOM 10145 N N . HIS B 1 581 ? 7.94356 29.06340 9.20290 1.000 28.37712 581 HIS B N 1
ATOM 10146 C CA . HIS B 1 581 ? 9.17220 29.66344 8.67944 1.000 29.57594 581 HIS B CA 1
ATOM 10147 C C . HIS B 1 581 ? 8.93387 30.30676 7.31109 1.000 27.39029 581 HIS B C 1
ATOM 10148 O O . HIS B 1 581 ? 9.74134 30.16109 6.38571 1.000 27.47037 581 HIS B O 1
ATOM 10155 N N . SER B 1 582 ? 7.80479 31.00636 7.14790 1.000 28.89872 582 SER B N 1
ATOM 10156 C CA . SER B 1 582 ? 7.76538 31.97160 6.06130 1.000 28.80900 582 SER B CA 1
ATOM 10157 C C . SER B 1 582 ? 8.92650 32.92777 6.29403 1.000 26.97268 582 SER B C 1
ATOM 10158 O O . SER B 1 582 ? 9.21750 33.27377 7.43641 1.000 28.40487 582 SER B O 1
ATOM 10161 N N . SER B 1 583 ? 9.62869 33.32178 5.22882 1.000 28.08843 583 SER B N 1
ATOM 10162 C CA . SER B 1 583 ? 10.85307 34.09219 5.44458 1.000 31.36808 583 SER B CA 1
ATOM 10163 C C . SER B 1 583 ? 10.54403 35.45774 6.05858 1.000 29.60144 583 SER B C 1
ATOM 10164 O O . SER B 1 583 ? 11.18589 35.86355 7.03863 1.000 28.83184 583 SER B O 1
ATOM 10167 N N . GLY B 1 584 ? 9.56003 36.17071 5.51452 1.000 23.19959 584 GLY B N 1
ATOM 10168 C CA . GLY B 1 584 ? 9.12328 37.47061 6.03567 1.000 25.51768 584 GLY B CA 1
ATOM 10169 C C . GLY B 1 584 ? 7.94028 37.36204 6.98546 1.000 28.12797 584 GLY B C 1
ATOM 10170 O O . GLY B 1 584 ? 7.75761 36.35308 7.67764 1.000 28.79323 584 GLY B O 1
ATOM 10171 N N . SER B 1 585 ? 7.12988 38.42402 7.04285 1.000 24.85351 585 SER B N 1
ATOM 10172 C CA . SER B 1 585 ? 5.91373 38.38403 7.85031 1.000 21.11480 585 SER B CA 1
ATOM 10173 C C . SER B 1 585 ? 4.99418 37.26522 7.38907 1.000 25.34730 585 SER B C 1
ATOM 10174 O O . SER B 1 585 ? 4.94086 36.93579 6.20425 1.000 27.17716 585 SER B O 1
ATOM 10177 N N . ALA B 1 586 ? 4.22711 36.70829 8.33050 1.000 24.76167 586 ALA B N 1
ATOM 10178 C CA . ALA B 1 586 ? 3.24073 35.68918 7.95577 1.000 26.36807 586 ALA B CA 1
ATOM 10179 C C . ALA B 1 586 ? 2.05955 36.28866 7.19238 1.000 25.07174 586 ALA B C 1
ATOM 10180 O O . ALA B 1 586 ? 1.57210 35.69011 6.22250 1.000 25.17741 586 ALA B O 1
ATOM 10182 N N . ILE B 1 587 ? 1.56188 37.45170 7.63011 1.000 25.63459 587 ILE B N 1
ATOM 10183 C CA . ILE B 1 587 ? 0.35230 38.05246 7.07154 1.000 24.26039 587 ILE B CA 1
ATOM 10184 C C . ILE B 1 587 ? 0.58623 39.55072 6.90566 1.000 27.82768 587 ILE B C 1
ATOM 10185 O O . ILE B 1 587 ? 1.06602 40.20947 7.83355 1.000 28.39746 587 ILE B O 1
ATOM 10190 N N . LEU B 1 588 ? 0.23286 40.08805 5.74048 1.000 23.68030 588 LEU B N 1
ATOM 10191 C CA . LEU B 1 588 ? 0.38549 41.50796 5.43856 1.000 25.14402 588 LEU B CA 1
ATOM 10192 C C . LEU B 1 588 ? -0.93006 42.05198 4.89983 1.000 25.45507 588 LEU B C 1
ATOM 10193 O O . LEU B 1 588 ? -1.46724 41.50887 3.93181 1.000 27.14745 588 LEU B O 1
ATOM 10198 N N . LEU B 1 589 ? -1.44782 43.12211 5.50824 1.000 24.74035 589 LEU B N 1
ATOM 10199 C CA . LEU B 1 589 ? -2.56062 43.89064 4.93505 1.000 27.07422 589 LEU B CA 1
ATOM 10200 C C . LEU B 1 589 ? -1.97304 45.21974 4.47035 1.000 27.30953 589 LEU B C 1
ATOM 10201 O O . LEU B 1 589 ? -1.60296 46.04698 5.30346 1.000 29.45975 589 LEU B O 1
ATOM 10206 N N . ALA B 1 590 ? -1.88833 45.42590 3.15192 1.000 27.59378 590 ALA B N 1
ATOM 10207 C CA . ALA B 1 590 ? -1.18273 46.60576 2.64683 1.000 27.35427 590 ALA B CA 1
ATOM 10208 C C . ALA B 1 590 ? -2.14996 47.64304 2.08319 1.000 26.19518 590 ALA B C 1
ATOM 10209 O O . ALA B 1 590 ? -3.04913 48.10543 2.79014 1.000 28.89858 590 ALA B O 1
ATOM 10211 N N . GLY B 1 591 ? -1.98245 47.99646 0.80745 1.000 25.52971 591 GLY B N 1
ATOM 10212 C CA . GLY B 1 591 ? -2.78971 49.01892 0.17577 1.000 27.04751 591 GLY B CA 1
ATOM 10213 C C . GLY B 1 591 ? -1.93296 50.23382 -0.10811 1.000 27.31885 591 GLY B C 1
ATOM 10214 O O . GLY B 1 591 ? -1.15554 50.64391 0.76216 1.000 27.32095 591 GLY B O 1
ATOM 10215 N N . ASP B 1 592 ? -2.03739 50.80146 -1.30952 1.000 25.56756 592 ASP B N 1
ATOM 10216 C CA . ASP B 1 592 ? -1.22789 51.96906 -1.67007 1.000 28.56317 592 ASP B CA 1
ATOM 10217 C C . ASP B 1 592 ? -1.81351 52.60965 -2.91621 1.000 29.07288 592 ASP B C 1
ATOM 10218 O O . ASP B 1 592 ? -2.55458 51.97695 -3.66717 1.000 27.89198 592 ASP B O 1
ATOM 10223 N N . ALA B 1 593 ? -1.43301 53.86423 -3.14842 1.000 28.70964 593 ALA B N 1
ATOM 10224 C CA . ALA B 1 593 ? -1.69456 54.53857 -4.41832 1.000 31.99306 593 ALA B CA 1
ATOM 10225 C C . ALA B 1 593 ? -0.44387 55.26205 -4.88451 1.000 30.92456 593 ALA B C 1
ATOM 10226 O O . ALA B 1 593 ? -0.48878 56.43549 -5.26765 1.000 27.63382 593 ALA B O 1
ATOM 10228 N N . GLN B 1 594 ? 0.70483 54.56961 -4.84395 1.000 26.39266 594 GLN B N 1
ATOM 10229 C CA . GLN B 1 594 ? 1.96392 55.25159 -5.12596 1.000 29.71148 594 GLN B CA 1
ATOM 10230 C C . GLN B 1 594 ? 3.08162 54.33106 -5.59351 1.000 33.45020 594 GLN B C 1
ATOM 10231 O O . GLN B 1 594 ? 4.05539 54.80640 -6.18367 1.000 31.03044 594 GLN B O 1
ATOM 10237 N N . GLY B 1 595 ? 2.97721 53.03146 -5.32077 1.000 27.79616 595 GLY B N 1
ATOM 10238 C CA . GLY B 1 595 ? 4.06171 52.12114 -5.63430 1.000 27.09481 595 GLY B CA 1
ATOM 10239 C C . GLY B 1 595 ? 3.59682 50.92024 -6.41790 1.000 31.30541 595 GLY B C 1
ATOM 10240 O O . GLY B 1 595 ? 3.73949 50.88201 -7.64351 1.000 26.06645 595 GLY B O 1
ATOM 10241 N N . TRP B 1 596 ? 3.03209 49.93154 -5.71550 1.000 25.65830 596 TRP B N 1
ATOM 10242 C CA . TRP B 1 596 ? 2.46724 48.77108 -6.39072 1.000 25.92897 596 TRP B CA 1
ATOM 10243 C C . TRP B 1 596 ? 1.10197 49.06674 -7.01334 1.000 29.03779 596 TRP B C 1
ATOM 10244 O O . TRP B 1 596 ? 0.66669 48.31150 -7.89203 1.000 24.63860 596 TRP B O 1
ATOM 10255 N N . TYR B 1 597 ? 0.43760 50.14755 -6.58249 1.000 25.66984 597 TYR B N 1
ATOM 10256 C CA . TYR B 1 597 ? -0.93439 50.48910 -6.98191 1.000 26.00737 597 TYR B CA 1
ATOM 10257 C C . TYR B 1 597 ? -1.85572 49.28215 -6.85003 1.000 26.59100 597 TYR B C 1
ATOM 10258 O O . TYR B 1 597 ? -2.56096 48.88306 -7.78821 1.000 26.85369 597 TYR B O 1
ATOM 10267 N N . GLU B 1 598 ? -1.80698 48.68152 -5.66788 1.000 24.75894 598 GLU B N 1
ATOM 10268 C CA . GLU B 1 598 ? -2.67986 47.58751 -5.27373 1.000 21.85548 598 GLU B CA 1
ATOM 10269 C C . GLU B 1 598 ? -3.44610 48.06279 -4.05848 1.000 24.33995 598 GLU B C 1
ATOM 10270 O O . GLU B 1 598 ? -2.84940 48.58725 -3.11506 1.000 27.63161 598 GLU B O 1
ATOM 10276 N N . SER B 1 599 ? -4.76074 47.92136 -4.10266 1.000 26.27073 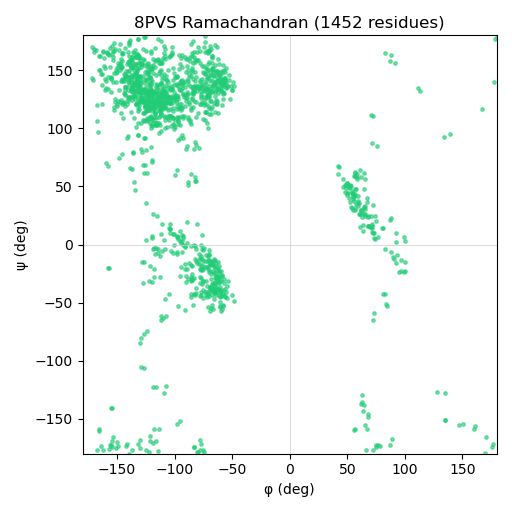599 SER B N 1
ATOM 10277 C CA . SER B 1 599 ? -5.60529 48.56624 -3.11809 1.000 23.99177 599 SER B CA 1
ATOM 10278 C C . SER B 1 599 ? -6.71586 47.61590 -2.71334 1.000 27.39999 599 SER B C 1
ATOM 10279 O O . SER B 1 599 ? -6.89689 46.54619 -3.30365 1.000 25.87988 599 SER B O 1
ATOM 10282 N N . GLY B 1 600 ? -7.47749 48.03632 -1.70437 1.000 24.62382 600 GLY B N 1
ATOM 10283 C CA . GLY B 1 600 ? -8.63110 47.28976 -1.23945 1.000 27.13518 600 GLY B CA 1
ATOM 10284 C C . GLY B 1 600 ? -8.63983 47.33856 0.27130 1.000 33.13787 600 GLY B C 1
ATOM 10285 O O . GLY B 1 600 ? -7.93127 46.57437 0.93829 1.000 30.92638 600 GLY B O 1
ATOM 10286 N N . ALA B 1 601 ? -9.37934 48.28644 0.82622 1.000 26.72946 601 ALA B N 1
ATOM 10287 C CA . ALA B 1 601 ? -9.41234 48.43516 2.27065 1.000 27.23188 601 ALA B CA 1
ATOM 10288 C C . ALA B 1 601 ? -10.12984 47.24833 2.88822 1.000 31.69317 601 ALA B C 1
ATOM 10289 O O . ALA B 1 601 ? -11.22160 46.89120 2.44296 1.000 30.51401 601 ALA B O 1
ATOM 10291 N N . CYS B 1 602 ? -9.55048 46.66603 3.93288 1.000 27.09957 602 CYS B N 1
ATOM 10292 C CA . CYS B 1 602 ? -10.21088 45.57237 4.64278 1.000 26.24150 602 CYS B CA 1
ATOM 10293 C C . CYS B 1 602 ? -11.26390 46.12417 5.59737 1.000 33.21689 602 CYS B C 1
ATOM 10294 O O . CYS B 1 602 ? -11.03391 47.12282 6.28869 1.000 34.02531 602 CYS B O 1
ATOM 10297 N N . HIS B 1 603 ? -12.43054 45.47815 5.61814 1.000 27.54037 603 HIS B N 1
ATOM 10298 C CA . HIS B 1 603 ? -13.51641 45.83898 6.51621 1.000 25.06985 603 HIS B CA 1
ATOM 10299 C C . HIS B 1 603 ? -13.87251 44.74924 7.50733 1.000 31.23922 603 HIS B C 1
ATOM 10300 O O . HIS B 1 603 ? -14.67559 44.99848 8.41430 1.000 28.39613 603 HIS B O 1
ATOM 10307 N N . GLU B 1 604 ? -13.31012 43.55567 7.36123 1.000 29.64708 604 GLU B N 1
ATOM 10308 C CA . GLU B 1 604 ? -13.63155 42.44036 8.23474 1.000 31.70589 604 GLU B CA 1
ATOM 10309 C C . GLU B 1 604 ? -12.61260 41.33651 8.01942 1.000 28.72790 604 GLU B C 1
ATOM 10310 O O . GLU B 1 604 ? -12.64582 40.67015 6.98518 1.000 27.75443 604 GLU B O 1
ATOM 10316 N N . VAL B 1 605 ? -11.69811 41.15009 8.97265 1.000 27.87273 605 VAL B N 1
ATOM 10317 C CA . VAL B 1 605 ? -10.62469 40.16998 8.87464 1.000 28.88481 605 VAL B CA 1
ATOM 10318 C C . VAL B 1 605 ? -10.61426 39.34674 10.15331 1.000 31.65162 605 VAL B C 1
ATOM 10319 O O . VAL B 1 605 ? -10.59603 39.90116 11.25540 1.000 30.48181 605 VAL B O 1
ATOM 10323 N N . VAL B 1 606 ? -10.62669 38.03018 10.01044 1.000 28.63562 606 VAL B N 1
ATOM 10324 C CA . VAL B 1 606 ? -10.58901 37.12798 11.14980 1.000 25.09135 606 VAL B CA 1
ATOM 10325 C C . VAL B 1 606 ? -9.41805 36.18370 10.92817 1.000 29.22691 606 VAL B C 1
ATOM 10326 O O . VAL B 1 606 ? -9.39117 35.44723 9.93434 1.000 27.39211 606 VAL B O 1
ATOM 10330 N N . ILE B 1 607 ? -8.46399 36.20885 11.84972 1.000 29.49767 607 ILE B N 1
ATOM 10331 C CA . ILE B 1 607 ? -7.23716 35.41510 11.80468 1.000 27.31839 607 ILE B CA 1
ATOM 10332 C C . ILE B 1 607 ? -7.27727 34.57630 13.07231 1.000 29.37677 607 ILE B C 1
ATOM 10333 O O . ILE B 1 607 ? -7.01683 35.09266 14.16627 1.000 29.53386 607 ILE B O 1
ATOM 10338 N N . ARG B 1 608 ? -7.68474 33.30785 12.94983 1.000 29.26323 608 ARG B N 1
ATOM 10339 C CA . ARG B 1 608 ? -7.93862 32.48328 14.12431 1.000 34.89896 608 ARG B CA 1
ATOM 10340 C C . ARG B 1 608 ? -7.43980 31.05718 13.91010 1.000 32.36347 608 ARG B C 1
ATOM 10341 O O . ARG B 1 608 ? -7.42461 30.54537 12.79180 1.000 28.27578 608 ARG B O 1
ATOM 10349 N N . LYS B 1 609 ? -7.02085 30.42275 15.00572 1.000 29.35195 609 LYS B N 1
ATOM 10350 C CA . LYS B 1 609 ? -6.67177 29.00122 15.02642 1.000 31.79266 609 LYS B CA 1
ATOM 10351 C C . LYS B 1 609 ? -5.49624 28.66226 14.11753 1.000 30.08000 609 LYS B C 1
ATOM 10352 O O . LYS B 1 609 ? -5.35536 27.50683 13.69436 1.000 33.99651 609 LYS B O 1
ATOM 10358 N N . ASN B 1 610 ? -4.64401 29.64252 13.80962 1.000 29.23314 610 ASN B N 1
ATOM 10359 C CA . ASN B 1 610 ? -3.41101 29.40025 13.07293 1.000 28.24199 610 ASN B CA 1
ATOM 10360 C C . ASN B 1 610 ? -2.25845 29.12536 14.02585 1.000 31.98518 610 ASN B C 1
ATOM 10361 O O . ASN B 1 610 ? -2.29727 29.48343 15.20589 1.000 32.10897 610 ASN B O 1
ATOM 10366 N N . THR B 1 611 ? -1.19943 28.52107 13.48379 1.000 28.89808 611 THR B N 1
ATOM 10367 C CA . THR B 1 611 ? 0.07337 28.38563 14.18941 1.000 30.03610 611 THR B CA 1
ATOM 10368 C C . THR B 1 611 ? 1.15908 29.08361 13.38227 1.000 32.24942 611 THR B C 1
ATOM 10369 O O . THR B 1 611 ? 1.34066 28.79193 12.19315 1.000 28.77335 611 THR B O 1
ATOM 10373 N N . PHE B 1 612 ? 1.86118 30.01790 14.02263 1.000 30.23395 612 PHE B N 1
ATOM 10374 C CA . PHE B 1 612 ? 2.94549 30.77304 13.40512 1.000 29.31784 612 PHE B CA 1
ATOM 10375 C C . PHE B 1 612 ? 4.25772 30.35820 14.06771 1.000 29.11142 612 PHE B C 1
ATOM 10376 O O . PHE B 1 612 ? 4.44751 30.59316 15.26437 1.000 31.97169 612 PHE B O 1
ATOM 10384 N N . ILE B 1 613 ? 5.17069 29.76935 13.29495 1.000 29.88593 613 ILE B N 1
ATOM 10385 C CA . ILE B 1 613 ? 6.43349 29.24684 13.83259 1.000 25.29746 613 ILE B CA 1
ATOM 10386 C C . ILE B 1 613 ? 7.60936 29.95498 13.16750 1.000 31.76336 613 ILE B C 1
ATOM 10387 O O . ILE B 1 613 ? 7.90963 29.70758 11.98931 1.000 30.66323 613 ILE B O 1
ATOM 10392 N N . ASN B 1 614 ? 8.28676 30.81995 13.92880 1.000 30.45918 614 ASN B N 1
ATOM 10393 C CA . ASN B 1 614 ? 9.56519 31.42174 13.52828 1.000 30.81543 614 ASN B CA 1
ATOM 10394 C C . ASN B 1 614 ? 9.52317 32.01957 12.12149 1.000 30.01653 614 ASN B C 1
ATOM 10395 O O . ASN B 1 614 ? 10.44878 31.86403 11.31221 1.000 29.57906 614 ASN B O 1
ATOM 10400 N N . ASN B 1 615 ? 8.44420 32.74155 11.84127 1.000 28.14993 615 ASN B N 1
ATOM 10401 C CA . ASN B 1 615 ? 8.35742 33.60575 10.67305 1.000 27.27819 615 ASN B CA 1
ATOM 10402 C C . ASN B 1 615 ? 9.20948 34.85473 10.87305 1.000 27.98788 615 ASN B C 1
ATOM 10403 O O . ASN B 1 615 ? 9.63900 35.17140 11.98146 1.000 29.88713 615 ASN B O 1
ATOM 10408 N N . LEU B 1 616 ? 9.45017 35.57140 9.77251 1.000 27.12668 616 LEU B N 1
ATOM 10409 C CA . LEU B 1 616 ? 10.12370 36.88160 9.80522 1.000 27.64431 616 LEU B CA 1
ATOM 10410 C C . LEU B 1 616 ? 11.59693 36.77094 10.23996 1.000 32.17014 616 LEU B C 1
ATOM 10411 O O . LEU B 1 616 ? 12.12350 37.62726 10.95113 1.000 28.54813 616 LEU B O 1
ATOM 10416 N N . THR B 1 617 ? 12.29595 35.73057 9.76861 1.000 28.66727 617 THR B N 1
ATOM 10417 C CA . THR B 1 617 ? 13.73973 35.66139 9.96475 1.000 30.93387 617 THR B CA 1
ATOM 10418 C C . THR B 1 617 ? 14.52819 36.49807 8.95433 1.000 31.62170 617 THR B C 1
ATOM 10419 O O . THR B 1 617 ? 15.73026 36.70644 9.15399 1.000 30.96351 617 THR B O 1
ATOM 10423 N N . SER B 1 618 ? 13.90421 36.94460 7.86637 1.000 28.31482 618 SER B N 1
ATOM 10424 C CA . SER B 1 618 ? 14.50881 37.90157 6.94555 1.000 30.34864 618 SER B CA 1
ATOM 10425 C C . SER B 1 618 ? 13.49300 39.00161 6.66068 1.000 31.29328 618 SER B C 1
ATOM 10426 O O . SER B 1 618 ? 12.28530 38.75130 6.65802 1.000 28.08119 618 SER B O 1
ATOM 10429 N N . ARG B 1 619 ? 13.98590 40.21433 6.39307 1.000 29.75007 619 ARG B N 1
ATOM 10430 C CA . ARG B 1 619 ? 13.11775 41.37242 6.18641 1.000 28.58625 619 ARG B CA 1
ATOM 10431 C C . ARG B 1 619 ? 12.91836 41.66313 4.70368 1.000 30.42807 619 ARG B C 1
ATOM 10432 O O . ARG B 1 619 ? 13.84027 41.51337 3.89145 1.000 29.01020 619 ARG B O 1
ATOM 10440 N N . TYR B 1 620 ? 11.70389 42.10024 4.36981 1.000 29.22387 620 TYR B N 1
ATOM 10441 C CA . TYR B 1 620 ? 11.29014 42.44359 3.02107 1.000 26.99529 620 TYR B CA 1
ATOM 10442 C C . TYR B 1 620 ? 10.43961 43.70199 3.13308 1.000 28.78858 620 TYR B C 1
ATOM 10443 O O . TYR B 1 620 ? 10.21620 44.22513 4.23143 1.000 27.65908 620 TYR B O 1
ATOM 10452 N N . GLN B 1 621 ? 9.94605 44.20018 2.00659 1.000 29.75983 621 GLN B N 1
ATOM 10453 C CA . GLN B 1 621 ? 9.11634 45.39842 2.07009 1.000 29.58370 621 GLN B CA 1
ATOM 10454 C C . GLN B 1 621 ? 7.92372 45.15841 2.99481 1.000 28.64985 621 GLN B C 1
ATOM 10455 O O . GLN B 1 621 ? 7.25118 44.12153 2.91768 1.000 27.72570 621 GLN B O 1
ATOM 10461 N N . PHE B 1 622 ? 7.71268 46.09459 3.92538 1.000 26.64735 622 PHE B N 1
ATOM 10462 C CA . PHE B 1 622 ? 6.57558 46.13049 4.84847 1.000 24.33583 622 PHE B CA 1
ATOM 10463 C C . PHE B 1 622 ? 6.62907 45.10855 5.97715 1.000 30.86077 622 PHE B C 1
ATOM 10464 O O . PHE B 1 622 ? 5.64971 45.00440 6.73334 1.000 29.70887 622 PHE B O 1
ATOM 10472 N N . THR B 1 623 ? 7.70964 44.33126 6.12929 1.000 26.43619 623 THR B N 1
ATOM 10473 C CA . THR B 1 623 ? 7.67520 43.25385 7.13479 1.000 25.94047 623 THR B CA 1
ATOM 10474 C C . THR B 1 623 ? 8.16161 43.79820 8.47623 1.000 31.27435 623 THR B C 1
ATOM 10475 O O . THR B 1 623 ? 9.33615 43.67977 8.83472 1.000 32.26048 623 THR B O 1
ATOM 10479 N N . ASN B 1 624 ? 7.23835 44.40761 9.23530 1.000 29.51942 624 ASN B N 1
ATOM 10480 C CA . ASN B 1 624 ? 7.60342 45.02103 10.51355 1.000 32.37917 624 ASN B CA 1
ATOM 10481 C C . ASN B 1 624 ? 7.20829 44.18723 11.72271 1.000 32.20338 624 ASN B C 1
ATOM 10482 O O . ASN B 1 624 ? 7.57195 44.54627 12.84577 1.000 34.31747 624 ASN B O 1
ATOM 10487 N N . ALA B 1 625 ? 6.50284 43.08053 11.52130 1.000 29.64679 625 ALA B N 1
ATOM 10488 C CA . ALA B 1 625 ? 5.97787 42.25770 12.60325 1.000 28.17950 625 ALA B CA 1
ATOM 10489 C C . ALA B 1 625 ? 5.45985 40.97763 11.96915 1.000 28.23851 625 ALA B C 1
ATOM 10490 O O . ALA B 1 625 ? 5.29790 40.89858 10.74489 1.000 28.81820 625 ALA B O 1
ATOM 10492 N N . ILE B 1 626 ? 5.21645 39.96663 12.81196 1.000 26.31918 626 ILE B N 1
ATOM 10493 C CA . ILE B 1 626 ? 4.70349 38.70051 12.28737 1.000 27.33766 626 ILE B CA 1
ATOM 10494 C C . ILE B 1 626 ? 3.41979 38.94047 11.50729 1.000 30.69598 626 ILE B C 1
ATOM 10495 O O . ILE B 1 626 ? 3.23872 38.40413 10.40612 1.000 27.42249 626 ILE B O 1
ATOM 10500 N N . ILE B 1 627 ? 2.51755 39.75882 12.06213 1.000 25.10276 627 ILE B N 1
ATOM 10501 C CA . ILE B 1 627 ? 1.35203 40.27461 11.35332 1.000 25.24897 627 ILE B CA 1
ATOM 10502 C C . ILE B 1 627 ? 1.57213 41.76600 11.16512 1.000 30.47747 627 ILE B C 1
ATOM 10503 O O . ILE B 1 627 ? 1.70431 42.50705 12.14187 1.000 31.08093 627 ILE B O 1
ATOM 10508 N N . SER B 1 628 ? 1.59911 42.21616 9.91959 1.000 26.91307 628 SER B N 1
ATOM 10509 C CA . SER B 1 628 ? 1.92994 43.59558 9.60584 1.000 25.49165 628 SER B CA 1
ATOM 10510 C C . SER B 1 628 ? 0.78898 44.19865 8.81162 1.000 28.43158 628 SER B C 1
ATOM 10511 O O . SER B 1 628 ? 0.36250 43.62489 7.81209 1.000 27.64534 628 SER B O 1
ATOM 10514 N N . ILE B 1 629 ? 0.29010 45.34355 9.26245 1.000 26.60542 629 ILE B N 1
ATOM 10515 C CA . ILE B 1 629 ? -0.78136 46.05731 8.58603 1.000 25.55953 629 ILE B CA 1
ATOM 10516 C C . ILE B 1 629 ? -0.15568 47.37443 8.15827 1.000 27.25245 629 ILE B C 1
ATOM 10517 O O . ILE B 1 629 ? 0.10389 48.24829 8.99552 1.000 29.41619 629 ILE B O 1
ATOM 10522 N N . TYR B 1 630 ? 0.14452 47.50102 6.86845 1.000 24.29705 630 TYR B N 1
ATOM 10523 C CA . TYR B 1 630 ? 1.04084 48.54928 6.37437 1.000 26.50575 630 TYR B CA 1
ATOM 10524 C C . TYR B 1 630 ? 0.48053 49.13321 5.08393 1.000 24.86855 630 TYR B C 1
ATOM 10525 O O . TYR B 1 630 ? 1.07410 48.99885 4.00626 1.000 26.49206 630 TYR B O 1
ATOM 10534 N N . PRO B 1 631 ? -0.67158 49.79904 5.15528 1.000 24.52467 631 PRO B N 1
ATOM 10535 C CA . PRO B 1 631 ? -1.04897 50.68433 4.05270 1.000 26.65908 631 PRO B CA 1
ATOM 10536 C C . PRO B 1 631 ? -0.02620 51.79545 3.94830 1.000 27.81745 631 PRO B C 1
ATOM 10537 O O . PRO B 1 631 ? 0.54812 52.21658 4.96051 1.000 28.25861 631 PRO B O 1
ATOM 10541 N N . GLU B 1 632 ? 0.18593 52.27903 2.72247 1.000 27.41821 632 GLU B N 1
ATOM 10542 C CA . GLU B 1 632 ? 1.09290 53.40363 2.47693 1.000 29.13896 632 GLU B CA 1
ATOM 10543 C C . GLU B 1 632 ? 0.26753 54.67877 2.37793 1.000 27.38542 632 GLU B C 1
ATOM 10544 O O . GLU B 1 632 ? -0.54847 54.83249 1.45784 1.000 28.67462 632 GLU B O 1
ATOM 10550 N N . VAL B 1 633 ? 0.50340 55.59807 3.30605 1.000 26.47595 633 VAL B N 1
ATOM 10551 C CA . VAL B 1 633 ? -0.28380 56.82250 3.43146 1.000 29.87302 633 VAL B CA 1
ATOM 10552 C C . VAL B 1 633 ? 0.71488 57.97245 3.42797 1.000 32.82508 633 VAL B C 1
ATOM 10553 O O . VAL B 1 633 ? 1.50121 58.11736 4.37318 1.000 31.85724 633 VAL B O 1
ATOM 10557 N N . LYS B 1 634 ? 0.68349 58.79102 2.37626 1.000 31.67122 634 LYS B N 1
ATOM 10558 C CA . LYS B 1 634 ? 1.67862 59.85442 2.25171 1.000 35.67335 634 LYS B CA 1
ATOM 10559 C C . LYS B 1 634 ? 1.53152 60.90477 3.34612 1.000 36.41129 634 LYS B C 1
ATOM 10560 O O . LYS B 1 634 ? 2.53498 61.39418 3.88113 1.000 39.76471 634 LYS B O 1
ATOM 10566 N N . GLN B 1 635 ? 0.29900 61.27566 3.68949 1.000 32.70447 635 GLN B N 1
ATOM 10567 C CA . GLN B 1 635 ? 0.03174 62.38845 4.60408 1.000 37.43616 635 GLN B CA 1
ATOM 10568 C C . GLN B 1 635 ? -0.86101 61.89159 5.73858 1.000 36.84886 635 GLN B C 1
ATOM 10569 O O . GLN B 1 635 ? -2.03319 62.27906 5.85619 1.000 35.53737 635 GLN B O 1
ATOM 10575 N N . LEU B 1 636 ? -0.29110 61.02977 6.57870 1.000 34.20873 636 LEU B N 1
ATOM 10576 C CA . LEU B 1 636 ? -1.06441 60.42312 7.65130 1.000 31.88558 636 LEU B CA 1
ATOM 10577 C C . LEU B 1 636 ? -1.60829 61.46715 8.61485 1.000 37.40347 636 LEU B C 1
ATOM 10578 O O . LEU B 1 636 ? -2.70932 61.29908 9.14917 1.000 35.36407 636 LEU B O 1
ATOM 10583 N N . ASP B 1 637 ? -0.87403 62.56279 8.83994 1.000 38.00274 637 ASP B N 1
ATOM 10584 C CA . ASP B 1 637 ? -1.38129 63.54885 9.78153 1.000 37.08905 637 ASP B CA 1
ATOM 10585 C C . ASP B 1 637 ? -2.61699 64.27129 9.26342 1.000 38.48854 637 ASP B C 1
ATOM 10586 O O . ASP B 1 637 ? -3.31548 64.90103 10.06478 1.000 40.27061 637 ASP B O 1
ATOM 10591 N N . ARG B 1 638 ? -2.92761 64.16368 7.96894 1.000 31.69378 638 ARG B N 1
ATOM 10592 C CA . ARG B 1 638 ? -4.13725 64.75544 7.41719 1.000 34.29435 638 ARG B CA 1
ATOM 10593 C C . ARG B 1 638 ? -5.25655 63.74602 7.21399 1.000 32.19462 638 ARG B C 1
ATOM 10594 O O . ARG B 1 638 ? -6.33455 64.12346 6.75105 1.000 35.06996 638 ARG B O 1
ATOM 10602 N N . GLN B 1 639 ? -5.02929 62.47753 7.54274 1.000 32.26523 639 GLN B N 1
ATOM 10603 C CA . GLN B 1 639 ? -6.03785 61.44968 7.31462 1.000 30.80597 639 GLN B CA 1
ATOM 10604 C C . GLN B 1 639 ? -7.11467 61.49945 8.39338 1.000 36.12112 639 GLN B C 1
ATOM 10605 O O . GLN B 1 639 ? -6.81734 61.63509 9.58521 1.000 36.60632 639 GLN B O 1
ATOM 10611 N N . ARG B 1 640 ? -8.37270 61.42117 7.96543 1.000 33.01344 640 ARG B N 1
ATOM 10612 C CA . ARG B 1 640 ? -9.51943 61.36555 8.85348 1.000 38.97841 640 ARG B CA 1
ATOM 10613 C C . ARG B 1 640 ? -9.99634 59.93691 9.08122 1.000 38.22063 640 ARG B C 1
ATOM 10614 O O . ARG B 1 640 ? -10.10158 59.49063 10.22591 1.000 35.16397 640 ARG B O 1
ATOM 10622 N N . ASP B 1 641 ? -10.24789 59.20394 8.00284 1.000 31.55793 641 ASP B N 1
ATOM 10623 C CA . ASP B 1 641 ? -10.76367 57.83958 8.06756 1.000 36.91465 641 ASP B CA 1
ATOM 10624 C C . ASP B 1 641 ? -9.62435 56.82004 8.07649 1.000 35.77361 641 ASP B C 1
ATOM 10625 O O . ASP B 1 641 ? -8.63561 56.96728 7.35083 1.000 33.30791 641 ASP B O 1
ATOM 10630 N N . TYR B 1 642 ? -9.77551 55.77795 8.89557 1.000 34.63944 642 TYR B N 1
ATOM 10631 C CA . TYR B 1 642 ? -8.80116 54.69240 8.96161 1.000 36.13667 642 TYR B CA 1
ATOM 10632 C C . TYR B 1 642 ? -8.98996 53.74913 7.77372 1.000 30.79178 642 TYR B C 1
ATOM 10633 O O . TYR B 1 642 ? -10.12415 53.40553 7.43185 1.000 32.09374 642 TYR B O 1
ATOM 10642 N N . TYR B 1 643 ? -7.88600 53.35605 7.11835 1.000 29.26648 643 TYR B N 1
ATOM 10643 C CA . TYR B 1 643 ? -8.01644 52.54134 5.90944 1.000 28.70828 643 TYR B CA 1
ATOM 10644 C C . TYR B 1 643 ? -8.57796 51.15755 6.22426 1.000 28.09411 643 TYR B C 1
ATOM 10645 O O . TYR B 1 643 ? -9.59934 50.74590 5.66009 1.000 28.92159 643 TYR B O 1
ATOM 10654 N N . HIS B 1 644 ? -7.93263 50.42416 7.12756 1.000 28.74059 644 HIS B N 1
ATOM 10655 C CA . HIS B 1 644 ? -8.35822 49.06964 7.47405 1.000 30.25642 644 HIS B CA 1
ATOM 10656 C C . HIS B 1 644 ? -9.19073 49.07893 8.75247 1.000 30.46197 644 HIS B C 1
ATOM 10657 O O . HIS B 1 644 ? -8.91779 49.85431 9.67130 1.000 32.30983 644 HIS B O 1
ATOM 10664 N N . ARG B 1 645 ? -10.20527 48.20967 8.81437 1.000 31.52704 645 ARG B N 1
ATOM 10665 C CA . ARG B 1 645 ? -11.11547 48.17064 9.95812 1.000 29.06370 645 ARG B CA 1
ATOM 10666 C C . ARG B 1 645 ? -11.46216 46.73601 10.34480 1.000 34.62676 645 ARG B C 1
ATOM 10667 O O . ARG B 1 645 ? -11.50718 45.84519 9.49661 1.000 31.63440 645 ARG B O 1
ATOM 10675 N N . ASN B 1 646 ? -11.71505 46.53225 11.64246 1.000 28.38170 646 ASN B N 1
ATOM 10676 C CA . ASN B 1 646 ? -12.32765 45.30822 12.16939 1.000 29.77920 646 ASN B CA 1
ATOM 10677 C C . ASN B 1 646 ? -11.46386 44.08757 11.87569 1.000 33.89897 646 ASN B C 1
ATOM 10678 O O . ASN B 1 646 ? -11.86783 43.16716 11.16207 1.000 29.39147 646 ASN B O 1
ATOM 10683 N N . VAL B 1 647 ? -10.27371 44.08196 12.47065 1.000 32.25875 647 VAL B N 1
ATOM 10684 C CA . VAL B 1 647 ? -9.31399 42.99112 12.32314 1.000 30.83472 647 VAL B CA 1
ATOM 10685 C C . VAL B 1 647 ? -9.24915 42.25056 13.64870 1.000 34.32134 647 VAL B C 1
ATOM 10686 O O . VAL B 1 647 ? -8.95851 42.85750 14.68963 1.000 31.63102 647 VAL B O 1
ATOM 10690 N N . LEU B 1 648 ? -9.52137 40.94145 13.61460 1.000 27.00202 648 LEU B N 1
ATOM 10691 C CA . LEU B 1 648 ? -9.62129 40.12256 14.82126 1.000 35.15719 648 LEU B CA 1
ATOM 10692 C C . LEU B 1 648 ? -8.58128 39.01156 14.75883 1.000 35.32085 648 LEU B C 1
ATOM 10693 O O . LEU B 1 648 ? -8.62573 38.16962 13.85484 1.000 30.32312 648 LEU B O 1
ATOM 10698 N N . ILE B 1 649 ? -7.64395 39.01479 15.70705 1.000 30.30686 649 ILE B N 1
ATOM 10699 C CA . ILE B 1 649 ? -6.55817 38.03181 15.77695 1.000 31.92128 649 ILE B CA 1
ATOM 10700 C C . ILE B 1 649 ? -6.76456 37.26757 17.07945 1.000 32.51307 649 ILE B C 1
ATOM 10701 O O . ILE B 1 649 ? -6.44264 37.77685 18.15595 1.000 34.43483 649 ILE B O 1
ATOM 10706 N N . GLU B 1 650 ? -7.29044 36.04664 16.99686 1.000 31.54310 650 GLU B N 1
ATOM 10707 C CA . GLU B 1 650 ? -7.73475 35.33187 18.18651 1.000 32.80043 650 GLU B CA 1
ATOM 10708 C C . GLU B 1 650 ? -7.39778 33.84728 18.09120 1.000 34.13620 650 GLU B C 1
ATOM 10709 O O . GLU B 1 650 ? -7.42307 33.25389 17.01299 1.000 32.42226 650 GLU B O 1
ATOM 10715 N N . ASN B 1 651 ? -7.06522 33.25365 19.24099 1.000 33.91088 651 ASN B N 1
ATOM 10716 C CA . ASN B 1 651 ? -6.93598 31.79599 19.36877 1.000 35.25663 651 ASN B CA 1
ATOM 10717 C C . ASN B 1 651 ? -5.88781 31.21838 18.42165 1.000 33.70270 651 ASN B C 1
ATOM 10718 O O . ASN B 1 651 ? -6.05497 30.12322 17.87984 1.000 34.03681 651 ASN B O 1
ATOM 10723 N N . ASN B 1 652 ? -4.79310 31.94968 18.23355 1.000 30.39000 652 ASN B N 1
ATOM 10724 C CA . ASN B 1 652 ? -3.64503 31.47667 17.47467 1.000 33.11140 652 ASN B CA 1
ATOM 10725 C C . ASN B 1 652 ? -2.51389 31.07713 18.41590 1.000 35.63984 652 ASN B C 1
ATOM 10726 O O . ASN B 1 652 ? -2.46621 31.49818 19.57423 1.000 35.58328 652 ASN B O 1
ATOM 10731 N N . VAL B 1 653 ? -1.56761 30.30457 17.88257 1.000 31.49231 653 VAL B N 1
ATOM 10732 C CA . VAL B 1 653 ? -0.32826 29.96218 18.58030 1.000 33.12297 653 VAL B CA 1
ATOM 10733 C C . VAL B 1 653 ? 0.83508 30.62764 17.85615 1.000 33.41405 653 VAL B C 1
ATOM 10734 O O . VAL B 1 653 ? 1.03014 30.41471 16.64991 1.000 30.99280 653 VAL B O 1
ATOM 10738 N N . PHE B 1 654 ? 1.62366 31.41804 18.59130 1.000 31.06790 654 PHE B N 1
ATOM 10739 C CA . PHE B 1 654 ? 2.82869 32.05748 18.06136 1.000 32.98612 654 PHE B CA 1
ATOM 10740 C C . PHE B 1 654 ? 4.03268 31.43566 18.75993 1.000 36.20524 654 PHE B C 1
ATOM 10741 O O . PHE B 1 654 ? 4.20881 31.60618 19.96742 1.000 35.85779 654 PHE B O 1
ATOM 10749 N N . LYS B 1 655 ? 4.86504 30.73432 18.00846 1.000 34.09574 655 LYS B N 1
ATOM 10750 C CA . LYS B 1 655 ? 6.14016 30.22933 18.50958 1.000 33.54453 655 LYS B CA 1
ATOM 10751 C C . LYS B 1 655 ? 7.20304 31.06572 17.82534 1.000 37.78048 655 LYS B C 1
ATOM 10752 O O . LYS B 1 655 ? 7.41804 30.91522 16.61880 1.000 34.31631 655 LYS B O 1
ATOM 10758 N N . THR B 1 656 ? 7.83671 31.97385 18.57371 1.000 31.98505 656 THR B N 1
ATOM 10759 C CA . THR B 1 656 ? 8.59970 33.02322 17.91213 1.000 29.83105 656 THR B CA 1
ATOM 10760 C C . THR B 1 656 ? 9.80880 33.44115 18.73534 1.000 36.09395 656 THR B C 1
ATOM 10761 O O . THR B 1 656 ? 9.80049 33.37213 19.96502 1.000 38.51609 656 THR B O 1
ATOM 10765 N N . PHE B 1 657 ? 10.84978 33.87941 18.03204 1.000 36.46742 657 PHE B N 1
ATOM 10766 C CA . PHE B 1 657 ? 11.96433 34.58720 18.64864 1.000 35.03741 657 PHE B CA 1
ATOM 10767 C C . PHE B 1 657 ? 11.51806 36.02093 18.92162 1.000 37.02717 657 PHE B C 1
ATOM 10768 O O . PHE B 1 657 ? 10.34380 36.36822 18.75671 1.000 36.50866 657 PHE B O 1
ATOM 10776 N N . ASP B 1 658 ? 12.45389 36.88271 19.32865 1.000 31.88141 658 ASP B N 1
ATOM 10777 C CA . ASP B 1 658 ? 12.10887 38.22363 19.81051 1.000 33.40652 658 ASP B CA 1
ATOM 10778 C C . ASP B 1 658 ? 11.92686 39.17335 18.62621 1.000 38.34529 658 ASP B C 1
ATOM 10779 O O . ASP B 1 658 ? 12.80084 39.96434 18.25342 1.000 39.99534 658 ASP B O 1
ATOM 10784 N N . VAL B 1 659 ? 10.73418 39.10537 18.04402 1.000 34.28768 659 VAL B N 1
ATOM 10785 C CA . VAL B 1 659 ? 10.34664 39.94730 16.91301 1.000 33.86682 659 VAL B CA 1
ATOM 10786 C C . VAL B 1 659 ? 8.91940 40.41113 17.14885 1.000 28.42486 659 VAL B C 1
ATOM 10787 O O . VAL B 1 659 ? 8.14052 39.71686 17.81124 1.000 35.30228 659 VAL B O 1
ATOM 10791 N N . PRO B 1 660 ? 8.57674 41.62665 16.72323 1.000 32.23728 660 PRO B N 1
ATOM 10792 C CA . PRO B 1 660 ? 7.25227 42.15060 17.07938 1.000 29.76565 660 PRO B CA 1
ATOM 10793 C C . PRO B 1 660 ? 6.14460 41.25932 16.53732 1.000 28.59370 660 PRO B C 1
ATOM 10794 O O . PRO B 1 660 ? 6.27467 40.64555 15.47899 1.000 29.80075 660 PRO B O 1
ATOM 10798 N N . LEU B 1 661 ? 5.05981 41.17517 17.30588 1.000 33.17859 661 LEU B N 1
ATOM 10799 C CA . LEU B 1 661 ? 3.92480 40.33705 16.93743 1.000 33.29932 661 LEU B CA 1
ATOM 10800 C C . LEU B 1 661 ? 3.01615 41.03312 15.92864 1.000 32.53591 661 LEU B C 1
ATOM 10801 O O . LEU B 1 661 ? 2.55424 40.41392 14.95517 1.000 31.11507 661 LEU B O 1
ATOM 10806 N N . LEU B 1 662 ? 2.77198 42.32371 16.13709 1.000 27.12918 662 LEU B N 1
ATOM 10807 C CA . LEU B 1 662 ? 1.71502 43.04685 15.44768 1.000 29.94808 662 LEU B CA 1
ATOM 10808 C C . LEU B 1 662 ? 2.15056 44.48686 15.24850 1.000 31.11180 662 LEU B C 1
ATOM 10809 O O . LEU B 1 662 ? 2.50506 45.17021 16.21641 1.000 33.28479 662 LEU B O 1
ATOM 10814 N N . PHE B 1 663 ? 2.16497 44.92161 13.99001 1.000 27.83391 663 PHE B N 1
ATOM 10815 C CA . PHE B 1 663 ? 2.47238 46.28605 13.59030 1.000 29.63786 663 PHE B CA 1
ATOM 10816 C C . PHE B 1 663 ? 1.29985 46.75475 12.75163 1.000 32.39691 663 PHE B C 1
ATOM 10817 O O . PHE B 1 663 ? 0.86572 46.02476 11.86042 1.000 28.45745 663 PHE B O 1
ATOM 10825 N N . ALA B 1 664 ? 0.77814 47.95297 13.02369 1.000 29.96252 664 ALA B N 1
ATOM 10826 C CA . ALA B 1 664 ? -0.36659 48.41328 12.24783 1.000 28.51853 664 ALA B CA 1
ATOM 10827 C C . ALA B 1 664 ? -0.32502 49.92027 12.05014 1.000 31.31181 664 ALA B C 1
ATOM 10828 O O . ALA B 1 664 ? 0.01192 50.66587 12.97012 1.000 31.97718 664 ALA B O 1
ATOM 10830 N N . ILE B 1 665 ? -0.73420 50.34441 10.85713 1.000 29.22506 665 ILE B N 1
ATOM 10831 C CA . ILE B 1 665 ? -0.93231 51.74314 10.49482 1.000 27.83156 665 ILE B CA 1
ATOM 10832 C C . ILE B 1 665 ? -2.38792 51.92088 10.07553 1.000 29.38796 665 ILE B C 1
ATOM 10833 O O . ILE B 1 665 ? -2.95331 51.04204 9.42452 1.000 28.80852 665 ILE B O 1
ATOM 10838 N N . SER B 1 666 ? -2.99521 53.05827 10.43233 1.000 30.77441 666 SER B N 1
ATOM 10839 C CA . SER B 1 666 ? -4.31271 53.43929 9.90712 1.000 31.75295 666 SER B CA 1
ATOM 10840 C C . SER B 1 666 ? -5.33108 52.29902 10.02712 1.000 32.23202 666 SER B C 1
ATOM 10841 O O . SER B 1 666 ? -5.99105 51.91443 9.06220 1.000 29.08180 666 SER B O 1
ATOM 10844 N N . THR B 1 667 ? -5.47409 51.75542 11.23353 1.000 29.70484 667 THR B N 1
ATOM 10845 C CA . THR B 1 667 ? -6.38252 50.63390 11.46291 1.000 30.51685 667 THR B CA 1
ATOM 10846 C C . THR B 1 667 ? -7.28352 50.95325 12.64105 1.000 34.75318 667 THR B C 1
ATOM 10847 O O . THR B 1 667 ? -6.79098 51.38587 13.69115 1.000 34.68368 667 THR B O 1
ATOM 10851 N N . ASP B 1 668 ? -8.58910 50.71129 12.47845 1.000 28.99562 668 ASP B N 1
ATOM 10852 C CA . ASP B 1 668 ? -9.59332 51.00506 13.49646 1.000 31.87380 668 ASP B CA 1
ATOM 10853 C C . ASP B 1 668 ? -10.29108 49.70601 13.86502 1.000 34.70021 668 ASP B C 1
ATOM 10854 O O . ASP B 1 668 ? -10.84831 49.03511 12.98889 1.000 35.45242 668 ASP B O 1
ATOM 10859 N N . ASN B 1 669 ? -10.26879 49.36982 15.15892 1.000 34.42710 669 ASN B N 1
ATOM 10860 C CA . ASN B 1 669 ? -10.87003 48.15988 15.72489 1.000 37.69805 669 ASN B CA 1
ATOM 10861 C C . ASN B 1 669 ? -10.00042 46.95131 15.41402 1.000 32.88552 669 ASN B C 1
ATOM 10862 O O . ASN B 1 669 ? -10.23914 46.21588 14.44738 1.000 34.80326 669 ASN B O 1
ATOM 10867 N N . LEU B 1 670 ? -8.99653 46.74668 16.25645 1.000 34.07764 670 LEU B N 1
ATOM 10868 C CA . LEU B 1 670 ? -7.94895 45.75191 16.06009 1.000 31.30032 670 LEU B CA 1
ATOM 10869 C C . LEU B 1 670 ? -7.81489 44.99938 17.37650 1.000 35.88008 670 LEU B C 1
ATOM 10870 O O . LEU B 1 670 ? -7.42495 45.58975 18.38690 1.000 36.59998 670 LEU B O 1
ATOM 10875 N N . LYS B 1 671 ? -8.14273 43.71059 17.37560 1.000 34.68283 671 LYS B N 1
ATOM 10876 C CA . LYS B 1 671 ? -8.18919 42.91068 18.59374 1.000 34.57473 671 LYS B CA 1
ATOM 10877 C C . LYS B 1 671 ? -7.15429 41.79524 18.53536 1.000 35.01417 671 LYS B C 1
ATOM 10878 O O . LYS B 1 671 ? -7.07244 41.06552 17.54272 1.000 33.63394 671 LYS B O 1
ATOM 10884 N N . PHE B 1 672 ? -6.37637 41.65829 19.60414 1.000 34.54623 672 PHE B N 1
ATOM 10885 C CA . PHE B 1 672 ? -5.35874 40.61373 19.72555 1.000 36.22441 672 PHE B CA 1
ATOM 10886 C C . PHE B 1 672 ? -5.67278 39.91686 21.04334 1.000 38.91341 672 PHE B C 1
ATOM 10887 O O . PHE B 1 672 ? -5.20000 40.35181 22.09379 1.000 37.73830 672 PHE B O 1
ATOM 10895 N N . ILE B 1 673 ? -6.47842 38.85510 20.99114 1.000 35.33923 673 ILE B N 1
ATOM 10896 C CA . ILE B 1 673 ? -7.06982 38.26695 22.18626 1.000 35.29610 673 ILE B CA 1
ATOM 10897 C C . ILE B 1 673 ? -6.94542 36.74929 22.15303 1.000 42.98755 673 ILE B C 1
ATOM 10898 O O . ILE B 1 673 ? -7.00445 36.12530 21.09138 1.000 35.25102 673 ILE B O 1
ATOM 10903 N N . ASN B 1 674 ? -6.76995 36.15578 23.33532 1.000 35.78197 674 ASN B N 1
ATOM 10904 C CA . ASN B 1 674 ? -6.82965 34.70360 23.51799 1.000 41.07831 674 ASN B CA 1
ATOM 10905 C C . ASN B 1 674 ? -5.83542 33.96751 22.63044 1.000 42.08409 674 ASN B C 1
ATOM 10906 O O . ASN B 1 674 ? -6.08907 32.84188 22.19809 1.000 39.88084 674 ASN B O 1
ATOM 10911 N N . ASN B 1 675 ? -4.70308 34.59558 22.34741 1.000 38.61600 675 ASN B N 1
ATOM 10912 C CA . ASN B 1 675 ? -3.61727 33.94613 21.63743 1.000 32.71340 675 ASN B CA 1
ATOM 10913 C C . ASN B 1 675 ? -2.61134 33.39197 22.63566 1.000 37.71821 675 ASN B C 1
ATOM 10914 O O . ASN B 1 675 ? -2.49922 33.86576 23.76537 1.000 41.56968 675 ASN B O 1
ATOM 10919 N N . LYS B 1 676 ? -1.87411 32.37343 22.20709 1.000 35.72824 676 LYS B N 1
ATOM 10920 C CA . LYS B 1 676 ? -0.77645 31.82609 22.98998 1.000 38.09818 676 LYS B CA 1
ATOM 10921 C C . LYS B 1 676 ? 0.52924 32.21299 22.31075 1.000 35.72532 676 LYS B C 1
ATOM 10922 O O . LYS B 1 676 ? 0.67799 32.01766 21.09930 1.000 34.92780 676 LYS B O 1
ATOM 10928 N N . VAL B 1 677 ? 1.46580 32.78323 23.07186 1.000 34.50556 677 VAL B N 1
ATOM 10929 C CA . VAL B 1 677 ? 2.75195 33.22011 22.52219 1.000 35.50039 677 VAL B CA 1
ATOM 10930 C C . VAL B 1 677 ? 3.86171 32.55736 23.33200 1.000 38.12967 677 VAL B C 1
ATOM 10931 O O . VAL B 1 677 ? 3.90443 32.69569 24.55650 1.000 39.28811 677 VAL B O 1
ATOM 10935 N N . ILE B 1 678 ? 4.74347 31.83388 22.65281 1.000 36.65205 678 ILE B N 1
ATOM 10936 C CA . ILE B 1 678 ? 5.83710 31.10280 23.28321 1.000 38.75041 678 ILE B CA 1
ATOM 10937 C C . ILE B 1 678 ? 7.13612 31.63767 22.69302 1.000 36.59607 678 ILE B C 1
ATOM 10938 O O . ILE B 1 678 ? 7.43405 31.40611 21.51798 1.000 36.31287 678 ILE B O 1
ATOM 10943 N N . TYR B 1 679 ? 7.90627 32.35609 23.49259 1.000 36.39544 679 TYR B N 1
ATOM 10944 C CA . TYR B 1 679 ? 9.12071 32.96699 22.97632 1.000 35.15303 679 TYR B CA 1
ATOM 10945 C C . TYR B 1 679 ? 10.27954 31.98485 23.04195 1.000 38.20161 679 TYR B C 1
ATOM 10946 O O . TYR B 1 679 ? 10.37358 31.17231 23.96101 1.000 39.14300 679 TYR B O 1
ATOM 10955 N N . ASN B 1 680 ? 11.16146 32.07061 22.04973 1.000 36.94533 680 ASN B N 1
ATOM 10956 C CA . ASN B 1 680 ? 12.38888 31.29508 21.98955 1.000 41.36317 680 ASN B CA 1
ATOM 10957 C C . ASN B 1 680 ? 13.53906 32.23359 21.65085 1.000 46.90294 680 ASN B C 1
ATOM 10958 O O . ASN B 1 680 ? 13.34458 33.42693 21.39557 1.000 36.70680 680 ASN B O 1
ATOM 10963 N N . ASP B 1 681 ? 14.74483 31.67032 21.61707 1.000 42.15735 681 ASP B N 1
ATOM 10964 C CA . ASP B 1 681 ? 15.96590 32.42101 21.35774 1.000 47.00351 681 ASP B CA 1
ATOM 10965 C C . ASP B 1 681 ? 16.66898 31.92484 20.09827 1.000 43.70609 681 ASP B C 1
ATOM 10966 O O . ASP B 1 681 ? 17.88627 32.06544 19.96541 1.000 44.14313 681 ASP B O 1
ATOM 10971 N N . GLU B 1 682 ? 15.92261 31.34189 19.16014 1.000 42.28345 682 GLU B N 1
ATOM 10972 C CA . GLU B 1 682 ? 16.57359 30.66705 18.04821 1.000 42.35338 682 GLU B CA 1
ATOM 10973 C C . GLU B 1 682 ? 17.06910 31.61987 16.96920 1.000 44.02071 682 GLU B C 1
ATOM 10974 O O . GLU B 1 682 ? 17.86735 31.20063 16.12508 1.000 44.50952 682 GLU B O 1
ATOM 10980 N N . PHE B 1 683 ? 16.65252 32.88555 16.99146 1.000 37.94508 683 PHE B N 1
ATOM 10981 C CA . PHE B 1 683 ? 17.10606 33.86172 16.01272 1.000 34.53508 683 PHE B CA 1
ATOM 10982 C C . PHE B 1 683 ? 17.36976 35.18269 16.72553 1.000 43.96288 683 PHE B C 1
ATOM 10983 O O . PHE B 1 683 ? 16.86112 35.43565 17.82415 1.000 38.83598 683 PHE B O 1
ATOM 10991 N N . LYS B 1 684 ? 18.18832 36.01870 16.08797 1.000 37.10504 684 LYS B N 1
ATOM 10992 C CA . LYS B 1 684 ? 18.59141 37.29197 16.67435 1.000 38.65002 684 LYS B CA 1
ATOM 10993 C C . LYS B 1 684 ? 17.38866 38.21057 16.88437 1.000 42.17410 684 LYS B C 1
ATOM 10994 O O . LYS B 1 684 ? 16.70156 38.57668 15.92855 1.000 42.23194 684 LYS B O 1
ATOM 11000 N N . GLY B 1 685 ? 17.15147 38.60512 18.13310 1.000 40.61919 685 GLY B N 1
ATOM 11001 C CA . GLY B 1 685 ? 16.01819 39.45684 18.42634 1.000 44.64337 685 GLY B CA 1
ATOM 11002 C C . GLY B 1 685 ? 16.20497 40.86936 17.90561 1.000 41.44573 685 GLY B C 1
ATOM 11003 O O . GLY B 1 685 ? 17.32110 41.35932 17.72383 1.000 41.91749 685 GLY B O 1
ATOM 11004 N N . TRP B 1 686 ? 15.07662 41.53742 17.66638 1.000 35.66579 686 TRP B N 1
ATOM 11005 C CA . TRP B 1 686 ? 15.07700 42.91740 17.19158 1.000 33.40275 686 TRP B CA 1
ATOM 11006 C C . TRP B 1 686 ? 15.13298 43.94071 18.31302 1.000 37.22151 686 TRP B C 1
ATOM 11007 O O . TRP B 1 686 ? 15.39619 45.11728 18.04279 1.000 43.27997 686 TRP B O 1
ATOM 11018 N N . GLY B 1 687 ? 14.85037 43.54226 19.54886 1.000 39.66165 687 GLY B N 1
ATOM 11019 C CA . GLY B 1 687 ? 14.86565 44.49735 20.64469 1.000 39.83400 687 GLY B CA 1
ATOM 11020 C C . GLY B 1 687 ? 13.77086 45.54300 20.60217 1.000 44.53735 687 GLY B C 1
ATOM 11021 O O . GLY B 1 687 ? 13.92533 46.60544 21.19667 1.000 40.09807 687 GLY B O 1
ATOM 11022 N N . GLN B 1 688 ? 12.66287 45.27051 19.92514 1.000 43.00749 688 GLN B N 1
ATOM 11023 C CA . GLN B 1 688 ? 11.56374 46.21576 19.77372 1.000 42.37889 688 GLN B CA 1
ATOM 11024 C C . GLN B 1 688 ? 10.36269 45.76760 20.59710 1.000 39.48362 688 GLN B C 1
ATOM 11025 O O . GLN B 1 688 ? 10.27680 44.62615 21.06598 1.000 39.91417 688 GLN B O 1
ATOM 11031 N N . LYS B 1 689 ? 9.40704 46.67769 20.73003 1.000 44.90760 689 LYS B N 1
ATOM 11032 C CA . LYS B 1 689 ? 8.19134 46.37794 21.46138 1.000 39.97753 689 LYS B CA 1
ATOM 11033 C C . LYS B 1 689 ? 7.30329 45.42904 20.65100 1.000 39.31771 689 LYS B C 1
ATOM 11034 O O . LYS B 1 689 ? 7.30283 45.46608 19.41617 1.000 36.67393 689 LYS B O 1
ATOM 11040 N N . PRO B 1 690 ? 6.55292 44.55113 21.32619 1.000 40.48686 690 PRO B N 1
ATOM 11041 C CA . PRO B 1 690 ? 5.76719 43.53861 20.59013 1.000 35.03167 690 PRO B CA 1
ATOM 11042 C C . PRO B 1 690 ? 4.61152 44.10285 19.79715 1.000 37.47675 690 PRO B C 1
ATOM 11043 O O . PRO B 1 690 ? 4.16722 43.45914 18.83510 1.000 33.16940 690 PRO B O 1
ATOM 11047 N N . PHE B 1 691 ? 4.08335 45.25566 20.19366 1.000 33.77284 691 PHE B N 1
ATOM 11048 C CA . PHE B 1 691 ? 2.94680 45.88730 19.53417 1.000 37.13186 691 PHE B CA 1
ATOM 11049 C C . PHE B 1 691 ? 3.35548 47.29104 19.12190 1.000 36.75452 691 PHE B C 1
ATOM 11050 O O . PHE B 1 691 ? 3.94239 48.03357 19.92151 1.000 39.32869 691 PHE B O 1
ATOM 11058 N N . GLN B 1 692 ? 3.07953 47.64111 17.87045 1.000 35.65923 692 GLN B N 1
ATOM 11059 C CA . GLN B 1 692 ? 3.44695 48.94152 17.32946 1.000 37.01497 692 GLN B CA 1
ATOM 11060 C C . GLN B 1 692 ? 2.27950 49.46558 16.51011 1.000 37.20844 692 GLN B C 1
ATOM 11061 O O . GLN B 1 692 ? 1.81620 48.78447 15.58780 1.000 36.61998 692 GLN B O 1
ATOM 11067 N N . PHE B 1 693 ? 1.80193 50.66601 16.84585 1.000 37.39289 693 PHE B N 1
ATOM 11068 C CA . PHE B 1 693 ? 0.59417 51.22535 16.25022 1.000 37.45860 693 PHE B CA 1
ATOM 11069 C C . PHE B 1 693 ? 0.83602 52.66127 15.80216 1.000 42.08408 693 PHE B C 1
ATOM 11070 O O . PHE B 1 693 ? 1.25483 53.50579 16.60381 1.000 43.47659 693 PHE B O 1
ATOM 11078 N N . ARG B 1 694 ? 0.54728 52.94002 14.53117 1.000 36.97235 694 ARG B N 1
ATOM 11079 C CA . ARG B 1 694 ? 0.69501 54.26944 13.94639 1.000 34.73043 694 ARG B CA 1
ATOM 11080 C C . ARG B 1 694 ? -0.67600 54.72068 13.45240 1.000 35.47858 694 ARG B C 1
ATOM 11081 O O . ARG B 1 694 ? -1.24238 54.11529 12.53827 1.000 36.68286 694 ARG B O 1
ATOM 11089 N N . ARG B 1 695 ? -1.20433 55.77804 14.06325 1.000 39.72262 695 ARG B N 1
ATOM 11090 C CA . ARG B 1 695 ? -2.56124 56.26875 13.83248 1.000 39.18162 695 ARG B CA 1
ATOM 11091 C C . ARG B 1 695 ? -3.57118 55.13518 13.75937 1.000 35.79706 695 ARG B C 1
ATOM 11092 O O . ARG B 1 695 ? -4.15883 54.86293 12.70631 1.000 35.11223 695 ARG B O 1
ATOM 11100 N N . CYS B 1 696 ? -3.76816 54.46990 14.88392 1.000 37.07403 696 CYS B N 1
ATOM 11101 C CA . CYS B 1 696 ? -4.75647 53.41722 15.02273 1.000 33.02884 696 CYS B CA 1
ATOM 11102 C C . CYS B 1 696 ? -5.78457 53.85204 16.05520 1.000 38.22348 696 CYS B C 1
ATOM 11103 O O . CYS B 1 696 ? -5.59328 54.84101 16.76931 1.000 39.83022 696 CYS B O 1
ATOM 11106 N N . ALA B 1 697 ? -6.88227 53.10310 16.13161 1.000 34.77375 697 ALA B N 1
ATOM 11107 C CA . ALA B 1 697 ? -7.91953 53.37695 17.11842 1.000 39.15105 697 ALA B CA 1
ATOM 11108 C C . ALA B 1 697 ? -8.55721 52.06689 17.55913 1.000 37.77918 697 ALA B C 1
ATOM 11109 O O . ALA B 1 697 ? -8.53839 51.07704 16.82371 1.000 36.63598 697 ALA B O 1
ATOM 11111 N N . ASN B 1 698 ? -9.10188 52.06899 18.78056 1.000 39.00720 698 ASN B N 1
ATOM 11112 C CA . ASN B 1 698 ? -9.90650 50.96513 19.31692 1.000 42.67185 698 ASN B CA 1
ATOM 11113 C C . ASN B 1 698 ? -9.14961 49.63440 19.27851 1.000 38.35517 698 ASN B C 1
ATOM 11114 O O . ASN B 1 698 ? -9.58877 48.64762 18.68036 1.000 36.26498 698 ASN B O 1
ATOM 11119 N N . ILE B 1 699 ? -8.00184 49.62434 19.95239 1.000 36.35705 699 ILE B N 1
ATOM 11120 C CA . ILE B 1 699 ? -7.14312 48.44980 20.05912 1.000 38.25534 699 ILE B CA 1
ATOM 11121 C C . ILE B 1 699 ? -7.45046 47.74125 21.37012 1.000 37.62971 699 ILE B C 1
ATOM 11122 O O . ILE B 1 699 ? -7.57796 48.38990 22.41809 1.000 42.02355 699 ILE B O 1
ATOM 11127 N N . LEU B 1 700 ? -7.59317 46.41302 21.30728 1.000 37.00455 700 LEU B N 1
ATOM 11128 C CA . LEU B 1 700 ? -7.81882 45.57259 22.47441 1.000 38.92554 700 LEU B CA 1
ATOM 11129 C C . LEU B 1 700 ? -6.78143 44.46088 22.50708 1.000 38.29513 700 LEU B C 1
ATOM 11130 O O . LEU B 1 700 ? -6.63616 43.71850 21.53195 1.000 40.05256 700 LEU B O 1
ATOM 11135 N N . ILE B 1 701 ? -6.07790 44.33806 23.62907 1.000 36.47111 701 ILE B N 1
ATOM 11136 C CA . ILE B 1 701 ? -5.08987 43.27832 23.84783 1.000 34.11778 701 ILE B CA 1
ATOM 11137 C C . ILE B 1 701 ? -5.46357 42.60611 25.16628 1.000 47.07503 701 ILE B C 1
ATOM 11138 O O . ILE B 1 701 ? -5.26617 43.19147 26.23812 1.000 49.89954 701 ILE B O 1
ATOM 11143 N N . LYS B 1 702 ? -5.99634 41.38465 25.09776 1.000 38.72446 702 LYS B N 1
ATOM 11144 C CA . LYS B 1 702 ? -6.68228 40.80894 26.24707 1.000 41.11365 702 LYS B CA 1
ATOM 11145 C C . LYS B 1 702 ? -6.64683 39.28531 26.22181 1.000 41.64629 702 LYS B C 1
ATOM 11146 O O . LYS B 1 702 ? -6.82022 38.66504 25.16492 1.000 38.80468 702 LYS B O 1
ATOM 11152 N N . ASP B 1 703 ? -6.45072 38.69253 27.40401 1.000 43.58120 703 ASP B N 1
ATOM 11153 C CA . ASP B 1 703 ? -6.62097 37.25463 27.62624 1.000 46.78851 703 ASP B CA 1
ATOM 11154 C C . ASP B 1 703 ? -5.59969 36.42902 26.84786 1.000 43.38122 703 ASP B C 1
ATOM 11155 O O . ASP B 1 703 ? -5.84765 35.26584 26.52937 1.000 48.24396 703 ASP B O 1
ATOM 11160 N N . ASN B 1 704 ? -4.45355 37.01153 26.52242 1.000 39.36031 704 ASN B N 1
ATOM 11161 C CA . ASN B 1 704 ? -3.41407 36.22944 25.88073 1.000 40.01987 704 ASN B CA 1
ATOM 11162 C C . ASN B 1 704 ? -2.61894 35.45842 26.92700 1.000 41.27152 704 ASN B C 1
ATOM 11163 O O . ASN B 1 704 ? -2.61855 35.79033 28.10705 1.000 41.82276 704 ASN B O 1
ATOM 11168 N N . LYS B 1 705 ? -1.95652 34.39999 26.48538 1.000 43.22931 705 LYS B N 1
ATOM 11169 C CA . LYS B 1 705 ? -1.14792 33.56468 27.36684 1.000 44.07939 705 LYS B CA 1
ATOM 11170 C C . LYS B 1 705 ? 0.26938 33.55538 26.81019 1.000 42.68369 705 LYS B C 1
ATOM 11171 O O . LYS B 1 705 ? 0.48301 33.13696 25.66995 1.000 42.19363 705 LYS B O 1
ATOM 11177 N N . VAL B 1 706 ? 1.22713 34.04346 27.59182 1.000 39.14341 706 VAL B N 1
ATOM 11178 C CA . VAL B 1 706 ? 2.58668 34.25556 27.11471 1.000 44.37695 706 VAL B CA 1
ATOM 11179 C C . VAL B 1 706 ? 3.54643 33.44437 27.97176 1.000 44.45938 706 VAL B C 1
ATOM 11180 O O . VAL B 1 706 ? 3.38176 33.35678 29.19422 1.000 46.96388 706 VAL B O 1
ATOM 11184 N N . LEU B 1 707 ? 4.53425 32.83063 27.32128 1.000 48.67333 707 LEU B N 1
ATOM 11185 C CA . LEU B 1 707 ? 5.59223 32.09492 27.99724 1.000 52.23018 707 LEU B CA 1
ATOM 11186 C C . LEU B 1 707 ? 6.93432 32.61462 27.49497 1.000 50.46672 707 LEU B C 1
ATOM 11187 O O . LEU B 1 707 ? 7.12524 32.74300 26.27661 1.000 42.54716 707 LEU B O 1
ATOM 11192 N N . PRO B 1 708 ? 7.88361 32.94483 28.38620 1.000 47.64067 708 PRO B N 1
ATOM 11193 C CA . PRO B 1 708 ? 7.74199 32.96404 29.84488 1.000 50.54689 708 PRO B CA 1
ATOM 11194 C C . PRO B 1 708 ? 6.78330 34.07226 30.30108 1.000 51.97273 708 PRO B C 1
ATOM 11195 O O . PRO B 1 708 ? 6.58567 35.03255 29.55659 1.000 54.67744 708 PRO B O 1
ATOM 11199 N N . PRO B 1 709 ? 6.18113 33.91404 31.48247 1.000 48.69213 709 PRO B N 1
ATOM 11200 C CA . PRO B 1 709 ? 5.03895 34.76279 31.85776 1.000 50.44416 709 PRO B CA 1
ATOM 11201 C C . PRO B 1 709 ? 5.39558 36.23970 31.92936 1.000 55.44775 709 PRO B C 1
ATOM 11202 O O . PRO B 1 709 ? 6.49765 36.62329 32.32532 1.000 57.91873 709 PRO B O 1
ATOM 11206 N N . ARG B 1 710 ? 4.43122 37.07234 31.55284 1.000 52.52854 710 ARG B N 1
ATOM 11207 C CA . ARG B 1 710 ? 4.55754 38.51762 31.68352 1.000 55.39298 710 ARG B CA 1
ATOM 11208 C C . ARG B 1 710 ? 3.16362 39.11720 31.59564 1.000 60.10477 710 ARG B C 1
ATOM 11209 O O . ARG B 1 710 ? 2.21016 38.45854 31.17670 1.000 57.57230 710 ARG B O 1
ATOM 11217 N N . THR B 1 711 ? 3.05998 40.38231 31.98925 1.000 61.93479 711 THR B N 1
ATOM 11218 C CA . THR B 1 711 ? 1.81485 41.13953 31.90956 1.000 59.11268 711 THR B CA 1
ATOM 11219 C C . THR B 1 711 ? 2.04131 42.32447 30.98055 1.000 55.92300 711 THR B C 1
ATOM 11220 O O . THR B 1 711 ? 2.72925 43.28406 31.34541 1.000 61.57036 711 THR B O 1
ATOM 11224 N N . TRP B 1 712 ? 1.47039 42.25108 29.78316 1.000 51.77714 712 TRP B N 1
ATOM 11225 C CA . TRP B 1 712 ? 1.60285 43.32520 28.81102 1.000 48.36018 712 TRP B CA 1
ATOM 11226 C C . TRP B 1 712 ? 0.87841 44.58279 29.27857 1.000 57.65821 712 TRP B C 1
ATOM 11227 O O . TRP B 1 712 ? -0.27753 44.52830 29.71571 1.000 51.19262 712 TRP B O 1
ATOM 11238 N N . THR B 1 713 ? 1.57492 45.71718 29.19597 1.000 55.30440 713 THR B N 1
ATOM 11239 C CA . THR B 1 713 ? 1.00408 47.02459 29.48710 1.000 53.36374 713 THR B CA 1
ATOM 11240 C C . THR B 1 713 ? 1.32005 47.97880 28.34611 1.000 56.72554 713 THR B C 1
ATOM 11241 O O . THR B 1 71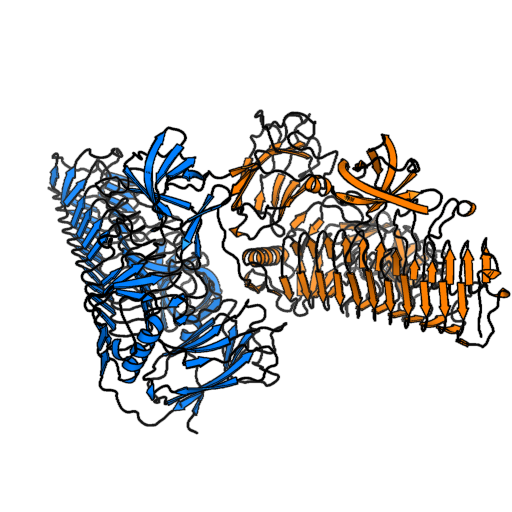3 ? 1.79740 47.55328 27.28821 1.000 49.30157 713 THR B O 1
ATOM 11245 N N . LEU B 1 714 ? 1.08939 49.27552 28.56495 1.000 53.57662 714 LEU B N 1
ATOM 11246 C CA . LEU B 1 714 ? 1.40825 50.27506 27.55343 1.000 53.79164 714 LEU B CA 1
ATOM 11247 C C . LEU B 1 714 ? 2.90608 50.40877 27.31148 1.000 55.04245 714 LEU B C 1
ATOM 11248 O O . LEU B 1 714 ? 3.30152 50.88345 26.24017 1.000 54.00226 714 LEU B O 1
ATOM 11253 N N . GLU B 1 715 ? 3.74582 50.01961 28.27968 1.000 54.11926 715 GLU B N 1
ATOM 11254 C CA . GLU B 1 715 ? 5.19082 50.01907 28.05722 1.000 50.23146 715 GLU B CA 1
ATOM 11255 C C . GLU B 1 715 ? 5.58839 49.09970 26.90377 1.000 48.28493 715 GLU B C 1
ATOM 11256 O O . GLU B 1 715 ? 6.65382 49.29422 26.30520 1.000 52.65707 715 GLU B O 1
ATOM 11262 N N . ASP B 1 716 ? 4.74705 48.11979 26.57279 1.000 48.58672 716 ASP B N 1
ATOM 11263 C CA . ASP B 1 716 ? 5.00380 47.14967 25.51780 1.000 43.99111 716 ASP B CA 1
ATOM 11264 C C . ASP B 1 716 ? 4.43820 47.56232 24.16263 1.000 43.33371 716 ASP B C 1
ATOM 11265 O O . ASP B 1 716 ? 4.47615 46.75546 23.22345 1.000 41.80552 716 ASP B O 1
ATOM 11270 N N . CYS B 1 717 ? 3.89337 48.77339 24.03853 1.000 48.71819 717 CYS B N 1
ATOM 11271 C CA . CYS B 1 717 ? 3.33075 49.26599 22.78137 1.000 40.94906 717 CYS B CA 1
ATOM 11272 C C . CYS B 1 717 ? 4.06772 50.52369 22.34933 1.000 43.80907 717 CYS B C 1
ATOM 11273 O O . CYS B 1 717 ? 4.19419 51.46651 23.13264 1.000 46.66104 717 CYS B O 1
ATOM 11276 N N . LYS B 1 718 ? 4.53672 50.54436 21.10343 1.000 41.72312 718 LYS B N 1
ATOM 11277 C CA . LYS B 1 718 ? 5.12070 51.74347 20.51149 1.000 48.84476 718 LYS B CA 1
ATOM 11278 C C . LYS B 1 718 ? 4.00244 52.49358 19.80000 1.000 45.43501 718 LYS B C 1
ATOM 11279 O O . LYS B 1 718 ? 3.47301 52.01925 18.78999 1.000 40.84967 718 LYS B O 1
ATOM 11285 N N . LEU B 1 719 ? 3.63194 53.64860 20.34354 1.000 48.14661 719 LEU B N 1
ATOM 11286 C CA . LEU B 1 719 ? 2.49287 54.43552 19.88070 1.000 51.94121 719 LEU B CA 1
ATOM 11287 C C . LEU B 1 719 ? 2.99811 55.65751 19.12826 1.000 51.01082 719 LEU B C 1
ATOM 11288 O O . LEU B 1 719 ? 3.73942 56.47283 19.68887 1.000 48.01266 719 LEU B O 1
ATOM 11293 N N . GLU B 1 720 ? 2.59112 55.79134 17.86998 1.000 43.89325 720 GLU B N 1
ATOM 11294 C CA . GLU B 1 720 ? 2.86481 56.98843 17.08757 1.000 47.46471 720 GLU B CA 1
ATOM 11295 C C . GLU B 1 720 ? 1.52656 57.54079 16.65375 1.000 48.22487 720 GLU B C 1
ATOM 11296 O O . GLU B 1 720 ? 0.78696 56.86050 15.94045 1.000 41.69137 720 GLU B O 1
ATOM 11302 N N . ASN B 1 721 ? 1.21444 58.76712 17.07915 1.000 47.59350 721 ASN B N 1
ATOM 11303 C CA . ASN B 1 721 ? -0.06720 59.37689 16.74480 1.000 46.99645 721 ASN B CA 1
ATOM 11304 C C . ASN B 1 721 ? -1.22309 58.42389 17.05831 1.000 45.38586 721 ASN B C 1
ATOM 11305 O O . ASN B 1 721 ? -2.16028 58.25810 16.27765 1.000 41.70715 721 ASN B O 1
ATOM 11310 N N . THR B 1 722 ? -1.13965 57.76610 18.20721 1.000 48.02734 722 THR B N 1
ATOM 11311 C CA . THR B 1 722 ? -2.19361 56.87275 18.68482 1.000 43.78677 722 THR B CA 1
ATOM 11312 C C . THR B 1 722 ? -2.39760 57.19255 20.15494 1.000 41.79019 722 THR B C 1
ATOM 11313 O O . THR B 1 722 ? -1.50050 56.89049 20.96939 1.000 47.94284 722 THR B O 1
ATOM 11317 N N . PRO B 1 723 ? -3.51503 57.81572 20.53829 1.000 46.11850 723 PRO B N 1
ATOM 11318 C CA . PRO B 1 723 ? -3.71529 58.15130 21.95581 1.000 48.51607 723 PRO B CA 1
ATOM 11319 C C . PRO B 1 723 ? -3.69391 56.89892 22.81912 1.000 51.72435 723 PRO B C 1
ATOM 11320 O O . PRO B 1 723 ? -4.25298 55.86264 22.45844 1.000 43.92548 723 PRO B O 1
ATOM 11324 N N . SER B 1 724 ? -3.03304 56.99888 23.97225 1.000 47.79020 724 SER B N 1
ATOM 11325 C CA . SER B 1 724 ? -2.91161 55.83225 24.83918 1.000 52.21414 724 SER B CA 1
ATOM 11326 C C . SER B 1 724 ? -4.27204 55.28182 25.26699 1.000 46.25485 724 SER B C 1
ATOM 11327 O O . SER B 1 724 ? -4.38309 54.08500 25.55304 1.000 48.23186 724 SER B O 1
ATOM 11330 N N . ASP B 1 725 ? -5.31826 56.12127 25.32347 1.000 48.84442 725 ASP B N 1
ATOM 11331 C CA . ASP B 1 725 ? -6.63162 55.60820 25.70365 1.000 42.05465 725 ASP B CA 1
ATOM 11332 C C . ASP B 1 725 ? -7.31213 54.82136 24.58454 1.000 49.69632 725 ASP B C 1
ATOM 11333 O O . ASP B 1 725 ? -8.37142 54.23848 24.81924 1.000 50.02924 725 ASP B O 1
ATOM 11338 N N . GLN B 1 726 ? -6.72161 54.77022 23.38951 1.000 49.09076 726 GLN B N 1
ATOM 11339 C CA . GLN B 1 726 ? -7.18916 53.90699 22.31036 1.000 49.55409 726 GLN B CA 1
ATOM 11340 C C . GLN B 1 726 ? -6.66974 52.47764 22.41786 1.000 47.35082 726 GLN B C 1
ATOM 11341 O O . GLN B 1 726 ? -6.97910 51.65962 21.54399 1.000 44.02234 726 GLN B O 1
ATOM 11347 N N . VAL B 1 727 ? -5.86942 52.16086 23.43437 1.000 44.70205 727 VAL B N 1
ATOM 11348 C CA . VAL B 1 727 ? -5.32648 50.81988 23.63186 1.000 38.81130 727 VAL B CA 1
ATOM 11349 C C . VAL B 1 727 ? -5.87021 50.29940 24.95800 1.000 48.93903 727 VAL B C 1
ATOM 11350 O O . VAL B 1 727 ? -5.54059 50.83940 26.01941 1.000 49.33945 727 VAL B O 1
ATOM 11354 N N . ARG B 1 728 ? -6.71146 49.26941 24.90360 1.000 44.37068 728 ARG B N 1
ATOM 11355 C CA . ARG B 1 728 ? -7.33096 48.68168 26.08860 1.000 51.13483 728 ARG B CA 1
ATOM 11356 C C . ARG B 1 728 ? -6.73348 47.30678 26.35769 1.000 52.25274 728 ARG B C 1
ATOM 11357 O O . ARG B 1 728 ? -6.47116 46.54694 25.42316 1.000 43.16316 728 ARG B O 1
ATOM 11365 N N . PHE B 1 729 ? -6.55842 46.97278 27.63345 1.000 53.32050 729 PHE B N 1
ATOM 11366 C CA . PHE B 1 729 ? -5.93831 45.71684 28.04059 1.000 53.39771 729 PHE B CA 1
ATOM 11367 C C . PHE B 1 729 ? -6.92454 44.82662 28.80900 1.000 56.14372 729 PHE B C 1
ATOM 11368 O O . PHE B 1 729 ? -8.13515 45.06743 28.84015 1.000 62.25264 729 PHE B O 1
ATOM 11376 N N . GLY B 1 730 ? -6.38617 43.76929 29.40972 1.000 68.52536 730 GLY B N 1
ATOM 11377 C CA . GLY B 1 730 ? -7.17228 42.78304 30.12888 1.000 78.10449 730 GLY B CA 1
ATOM 11378 C C . GLY B 1 730 ? -6.37153 41.53052 30.44451 1.000 91.53755 730 GLY B C 1
ATOM 11379 O O . GLY B 1 730 ? -5.91925 40.82095 29.53667 1.000 78.15821 730 GLY B O 1
ATOM 11380 N N . GLY B 1 731 ? -6.17953 41.24939 31.72982 1.000 114.61543 731 GLY B N 1
ATOM 11381 C CA . GLY B 1 731 ? -5.37569 40.11184 32.14194 1.000 116.21477 731 GLY B CA 1
ATOM 11382 C C . GLY B 1 731 ? -6.18011 38.85825 32.42072 1.000 117.44340 731 GLY B C 1
ATOM 11383 O O . GLY B 1 731 ? -6.89256 38.77953 33.42366 1.000 120.90534 731 GLY B O 1
#

InterPro domains:
  IPR008979 Galactose-binding-like domain superfamily [SSF49785] (77-202)
  IPR011050 Pectin lyase fold/virulence factor [SSF51126] (211-772)
  IPR012334 Pectin lyase fold [G3DSA:2.160.20.10] (206-542)
  IPR012334 Pectin lyase fold [G3DSA:2.160.20.10] (595-788)
  IPR013222 Glycosyl hydrolase family 98, putative carbohydrate-binding module [PF08305] (75-202)
  IPR013222 Glycosyl hydrolase family 98, putative carbohydrate-binding module [SM00776] (70-207)
  IPR038637 NPCBM domain superfamily [G3DSA:2.60.120.1060] (69-204)
  IPR056441 GLAA-B, beta-barrel domain II [PF23764] (536-603)
  IPR057275 GLAA-B, beta-barrel domain I [PF23763] (337-428)

Foldseek 3Di:
DQKDADDADLVQQLQKAAADWFKDWQAARVRHFFAALRRTFRTWIWGFPQMKTKGFADPPQAFFKKKWWKAAGLPQPDKFWKKKFKDALQDTQDIPHIHIGNDGTGIDIGTDLQLLGGMIMIGIHRVPHRRSRGMIIGPIITRGDRDDDDADFDEFELVVLPFDADDQDANQQSLSVSLSVRSSRQAYEYEYPAHEGEHELVRFDWDAGAFFPAAHDRTARERARNERHEQYEYHNVQHEYEYFDHHQDAEYYNYENYEYANYEYYYQAFQWFKWAFADADQFKTKTAGPCVSWPWDQDPQWIWTDTVVDTDGWFWWFKADAPPLAGDFACFTGGDTAGWADPDPRMIMGRDHCVVVVDDGRIMITTHHLHQHYEHYEYYQYEAYEYYQYAQAHHSHENEGYEAYAHYYYAEHFHHHDPPSPDSAGYQEEPYEYELAAHAYEHARYEYGRYQYAPYAHWYFKWFFAFDPDQFKTKTWRDDNSGWSRRFAAAQFKKWKAQQQFRRTDDMFGFHHKTDGHGTIIMTGTDDGDDPSDGGRIIMGTPRRFYEYHYEHYEFANYHEEHYEDAAQHAYEAAHYEDYNAQAADYEYEAHCPPSNTHHAYAHYEHAHYEYAAYHSYYDPQRQANYGYYYDRNCNVPHDAQRHEHHEHEHYEYEYEAGAHYYHESYEAHEHEHYEYEYDHPGPHPPAQNAEYALYAQYEYEHYAYPVGDDDDLVSYHYHNYPSVRYYYYD/DQKDAADADLVQQLQKAAADWFKDWQAASVRHFFAALRDTFRTWIWGFPQMKTKGFDDPPQAFFKKKWWKAAGQPQPDWFWKKKFKDALQDTQDIPHIHIGNDGTGMDIGTDLQQLGGMIMIGIHRVPHRRSRGMIIGPIITRGDRDDDDADFDEFELVVQPFDAPDQDANQQSLSVSLSVRSSRQAYEYEYPAHEGEHELVRFDWDAGAFFPAAHDRTARERNRQERHEQYEYENVQHEYEYFDHHQDAEYENYENYEYANYEYYYQAFQWFKWFWADADQFKTKTFGPCVSWPWDQDPQWIWTDTVVDTDGWFWWFKADAPPLAGDFACFTGTDTAGWADPDDRMIIGRDHCVVVVHDGRIMITTHHLHQHYEHYEYYQYEAYEYYQYAQFEHSHENEGYEQYAHYYYAEHFHHHDPPSPDSAGYQEEPYEYELAAHAYEHANYEYGRYQYAPYAHWYFKWFFAFDPDQFKTKTWRDDNSGWSRRFDAAQFKKWKAAAQFRRTDDMFGWHHWTDGHGTIIMTGTDDGDDPSDGGRIIMGTPRRFYEYHYEHYEFANYHDEHYEDAAQHAYEAANYEDYNAAFAHYEYEAHSPPRSTHHAYNAYEHAHYEYAAYHSYYDPQRQANHGYYYDHNCNVPHDAQRHEHHHHEHYEYEYEAGAHYAHERYEAHEHAHYEYEYDHPGDHPPAANAEYAPYAQYEYEHYHYPVDDADDCVRYHYHNYDRVRYYYYD

Organism: Akkermansia muciniphila (strain ATCC BAA-835 / DSM 22959 / JCM 33894 / BCRC 81048 / CCUG 64013 / CIP 107961 / Muc) (NCBI:txid349741)

Sequence (1462 aa):
SGTIAVKVPASSLLMTRQETGETRLDRSFSNAGLSIGGKKYATGIGTHATSMIPLPVPENPKVLRLEGACGIDDGADGDGSVEFRVMSGSEVLWSSGVMMRRGMAAKKFSIPVAENGIRHLYLMADRVDNNSYDHADWVDLAWKTTGSGQGMKGAVVNASEFGMVPGVRKDQGPALRAAVSALRRQGGGVLNIPRGIYHFYPEGALNMSFHISNHDQPLIHPVCVPLADLRNVRVEGNGSLFLFHGKVVPLLVMDSENVSINRLSVDYERSWCTEARVVKTDDRFTEVEIDKKAYPYEIRNNRFVFQGKGWEEGMGSCMAFEKGTGHIIANTSDIGWNGHVEPLGGSRLRLSWNLRQKGIKPGDTLVLRNYNRPHPGCVVYRARKTSLNDVSLHQSSGMALLVQRSEDFHMKGGGVMVRKGTGRVHTAGADATHFSNTRGGIVVEKALFEGMMDDAINVHSTCLGVMEVVDSHTLKCKYMHRQAVGFEVFLPGEKIRFINGPTLEPGGTATVKTAVKKNSAEMVITVEEPLPSSVRAGDAVENADFYPSVVFRNNIVRNNRARGSLFTTPERVLVEGNLFDHSSGSAILLAGDAQGWYESGACHEVVIRKNTFINNLTSRYQFTNAIISIYPEVKQLDRQRDYYHRNVLIENNVFKTFDVPLLFAISTDNLKFINNKVIYNDEFKGWGQKPFQFRRCANILIKDNKVLPPRTWTLEDCKLENTPSDQVRFGGSGTIAVKVPASSLLMTRQETGETRLDRSFSNAGLSIGGKKYATGIGTHATSMIPLPVPENPKVLRLEGACGIDDGADGDGSVEFRVMSGSEVLWSSGVMRRGMAAKKFSIPVAENGIRHLYLMADRVDNNSYDHADWVDLAWKTTGSGQGMMKGAVVNASEFGMVPGVRKDQGPALRAAVSALRRQGGGVLNIPRGIYHFYPEGALNMSFHISNHDQPLIHPVCVPLADLRNVRVEGNGSLFLFHGKVVPLLVMDSENVSINRLSVDYERSWCTEARVVKTDDRFTEVEIDKKAYPYEIRNNRFVFQGKGWEEGMGSCMAFEKGTGHIIANTSDIGWNGHVEPLGGSRLRLSWNLRQKGIKPGDTLVLRNYNRPHPGCVVYRARKTSLNDVSLHQSSGMALLVQRSEDFHMKGGGVMVRKGTGRVHTAGADATHFSNTRGGIVVEKALFEGMMDDAINVHSTCLGVMEVVDSHTLKCKYMHRQAVGFEVFLPGEKIRFINGPTLEPGGTATVKTAVKKNSAEMVITVEEPLPSSVRAGDAVENADFYPSVVFRNNIVRNNRARGSLFTTPERVLVEGNLFDHSSGSAILLAGDAQGWYESGACHEVVIRKNTFINNLTSRYQFTNAIISIYPEVKQLDRQRDYYHRNVLIENNVFKTFDVPLLFAISTDNLKFINNKVIYNDEFKGWGQKPFQFRRCANILIKDNKVLPPRTWTLEDCKLENTPSDQVRFGG

Solvent-accessible surface area: 51059 Å² total; per-residue (Å²): 133,45,65,79,57,17,170,20,49,52,29,1,33,3,38,2,17,9,49,11,10,23,14,64,62,58,116,0,30,58,82,51,51,0,6,1,34,56,126,143,24,87,69,7,0,0,0,0,0,0,0,6,0,9,2,56,12,47,124,130,47,72,4,65,68,0,48,7,4,0,0,0,1,27,34,5,53,16,80,0,7,0,33,0,39,0,0,2,0,0,49,69,58,52,47,4,35,79,2,87,101,45,88,78,19,94,175,10,52,5,35,2,25,124,18,6,6,86,42,0,0,0,0,0,22,22,66,81,65,0,21,18,0,21,0,0,0,0,77,11,17,8,54,29,48,82,99,44,167,58,70,206,37,30,113,12,45,0,53,143,79,44,2,75,62,69,50,150,149,43,7,1,59,17,1,27,30,0,1,5,14,2,5,88,84,24,2,23,42,1,38,0,41,183,15,84,1,9,0,34,33,134,11,10,3,49,0,1,6,7,0,0,12,0,33,42,40,39,44,0,15,0,1,4,0,1,0,0,2,34,87,1,120,5,43,0,36,34,0,21,2,10,1,24,7,67,0,0,0,0,0,0,1,15,4,68,64,1,8,2,11,114,5,26,0,0,12,63,30,0,27,1,0,17,1,109,0,35,119,19,55,108,175,62,0,26,0,48,0,82,109,188,35,16,45,10,79,44,80,64,48,8,1,0,7,35,18,96,81,18,68,10,14,7,33,2,0,0,0,2,59,125,83,69,19,38,5,19,32,102,18,21,40,8,59,14,7,2,67,0,73,72,71,48,73,46,73,3,84,0,44,18,36,0,134,128,90,38,4,110,70,20,1,25,0,0,1,17,26,130,59,37,14,5,0,0,0,0,0,3,40,4,114,110,2,28,0,37,78,0,17,1,13,1,0,4,0,1,0,0,0,1,0,13,7,54,44,7,61,0,104,7,20,0,0,24,35,62,199,78,40,68,26,41,0,0,0,4,0,5,0,0,2,0,0,3,3,84,30,24,2,36,0,14,97,4,42,0,27,1,0,1,18,2,0,0,9,0,4,3,6,0,0,3,0,77,80,52,73,76,68,60,19,0,77,2,77,5,62,34,173,14,10,17,1,2,2,1,1,23,53,54,22,97,0,69,5,1,56,4,47,8,2,28,30,39,36,75,16,45,1,114,60,4,63,22,77,22,34,29,52,2,34,0,33,0,85,124,82,20,50,104,68,10,146,62,48,11,2,0,7,3,25,52,11,33,5,39,1,31,0,74,68,2,61,0,70,16,0,33,4,29,0,0,12,1,7,0,29,82,94,0,15,0,30,27,2,48,0,29,26,0,0,0,0,0,0,1,0,14,3,8,10,78,36,108,31,22,0,0,8,0,64,70,1,12,0,61,116,1,39,0,42,4,0,1,12,0,112,31,92,24,0,31,0,1,0,0,0,51,1,37,24,118,74,25,133,183,7,203,72,49,4,0,86,64,1,44,0,30,72,2,44,0,90,0,3,66,2,2,0,0,5,0,5,0,0,38,47,1,79,1,22,64,2,90,0,49,47,41,136,111,55,179,33,53,71,82,89,22,0,15,3,74,29,1,8,87,3,29,5,68,59,32,99,7,68,80,94,135,119,28,61,72,142,38,8,101,57,66,90,9,79,53,122,55,9,149,50,34,122,76,11,64,68,67,18,185,20,48,55,29,1,36,3,37,1,18,2,56,52,27,23,11,66,62,56,118,0,47,57,86,51,48,1,5,1,35,56,121,148,25,85,63,7,0,0,0,10,0,0,0,7,0,9,2,55,17,45,143,107,23,64,3,56,69,0,52,7,4,0,0,0,1,28,36,5,136,18,80,0,9,0,33,0,37,0,0,2,0,0,46,66,56,56,52,8,34,79,0,86,103,45,82,76,19,92,174,10,51,5,35,1,20,125,18,8,6,110,45,0,0,0,0,0,22,59,66,91,79,28,60,103,0,21,0,0,0,0,71,11,17,6,43,1,5,5,21,43,105,57,76,147,15,16,16,12,32,0,53,69,76,44,2,70,57,65,59,145,138,43,6,1,59,18,1,28,28,0,1,5,14,1,8,90,85,32,3,10,6,1,33,0,40,180,16,84,0,8,0,32,34,135,9,11,2,51,0,1,6,7,0,0,13,0,38,40,40,42,44,0,15,0,1,4,0,1,0,0,2,36,86,0,90,5,1,0,37,36,1,20,1,13,0,22,6,82,0,0,0,0,0,0,1,14,3,74,39,1,12,2,0,85,4,27,0,0,11,69,29,0,28,1,1,16,2,106,0,26,119,30,64,77,171,80,0,15,0,58,1,85,109,189,39,16,46,14,79,48,100,131,62,101,5,17,6,37,16,101,85,17,89,26,37,8,31,1,0,0,0,1,75,129,84,68,16,39,6,20,31,84,11,20,40,8,59,35,81,16,77,0,71,77,63,48,90,53,78,4,66,0,43,18,35,0,109,135,84,42,2,144,72,7,8,25,0,0,1,18,26,130,69,38,12,5,0,1,0,0,0,4,41,3,84,102,2,24,0,38,77,0,17,1,12,1,0,4,0,1,0,0,0,1,0,13,7,57,48,8,58,0,84,8,20,0,0,26,14,63,162,85,39,71,26,42,0,0,0,4,0,5,0,0,2,0,0,2,3,90,30,23,2,38,0,12,118,4,40,0,22,2,0,0,17,2,0,0,9,0,5,4,6,0,0,6,2,99,75,56,63,76,68,59,19,0,93,2,75,5,70,26,176,16,9,18,2,2,2,0,0,22,53,52,21,112,0,66,6,1,55,8,59,8,1,25,29,41,35,83,15,51,1,105,59,6,62,15,82,46,30,28,84,3,36,0,30,0,82,124,84,21,42,102,74,8,147,69,52,8,0,0,7,2,23,47,9,33,5,39,0,20,0,73,73,2,60,0,68,19,0,33,5,29,0,0,13,1,8,0,24,78,112,0,12,0,36,28,3,50,0,30,24,0,1,0,0,0,0,0,0,17,3,8,14,75,36,111,30,22,0,0,8,0,71,79,0,25,0,68,104,1,38,1,42,8,1,1,11,0,115,29,92,23,1,30,0,2,0,0,0,50,1,37,26,138,82,28,124,186,10,190,50,51,3,0,80,65,2,43,0,31,60,2,44,0,89,0,3,63,3,2,0,0,2,0,5,0,0,38,47,1,78,1,26,64,2,79,0,50,42,42,134,113,58,158,36,53,72,81,87,20,0,9,1,64,25,1,8,89,2,43,4,86,65,32,110,15,64,80,114,113,112,26,62,73,148,38,4,88,55,58,98,10,78,62,93,52,7,149,60,27,121

B-factor: mean 34.88, std 10.34, range [17.73, 145.78]

Nearest PDB structures (foldseek):
  8pvs-assembly2_B  TM=1.001E+00  e=0.000E+00  Akkermansia muciniphila
  7jwf-assembly1_A  TM=9.347E-01  e=5.042E-46  Pseudoalteromonas distincta
  7jw4-assembly1_A-2  TM=9.270E-01  e=5.285E-46  Pseudoalteromonas distincta
  7jw4-assembly2_B  TM=9.301E-01  e=2.740E-45  Pseudoalteromonas distincta
  7jwf-assembly2_C-2  TM=9.266E-01  e=1.123E-44  Pseudoalteromonas distincta

Radius of gyration: 38.59 Å; Cα contacts (8 Å, |Δi|>4): 4740; chains: 2; bounding box: 97×98×120 Å